Protein 7WIJ (pdb70)

Solvent-accessible surface area: 70948 Å² total; per-residue (Å²): 189,23,26,68,81,13,0,11,12,0,7,135,18,34,62,83,84,133,102,187,41,15,53,77,22,19,2,65,4,4,37,56,36,46,135,32,84,87,139,11,11,45,4,0,45,31,0,6,102,24,0,63,9,8,54,102,46,72,55,3,82,81,0,12,15,84,60,20,11,35,12,0,7,10,8,0,31,9,43,0,10,27,74,5,45,84,18,101,18,131,130,6,36,113,10,8,2,41,6,1,53,74,23,8,18,0,45,0,15,28,46,15,17,25,36,6,29,73,44,6,45,70,127,72,7,30,38,4,7,33,28,65,26,4,0,6,6,37,0,0,11,95,1,0,80,31,42,100,113,24,63,32,21,12,38,42,10,3,56,7,53,53,0,51,60,13,19,51,103,26,96,115,60,47,77,6,54,18,19,3,0,2,4,33,0,11,109,117,29,197,63,97,26,26,2,38,10,10,20,10,34,28,31,92,83,62,24,25,71,111,83,11,62,138,42,9,53,74,6,1,108,123,22,34,0,36,112,49,0,106,130,32,0,68,93,14,15,77,5,4,57,149,58,6,56,52,12,30,141,73,80,71,53,76,6,188,48,14,77,121,10,12,55,78,30,127,82,189,23,27,69,82,12,0,11,12,0,8,138,20,35,62,81,83,131,102,182,41,14,53,72,22,17,2,66,4,4,40,57,34,45,135,29,83,87,140,11,10,46,5,0,48,31,0,6,103,24,0,64,9,8,49,100,48,74,58,4,84,82,0,12,15,82,60,20,13,36,14,0,6,9,8,0,32,8,42,0,10,28,75,4,45,83,17,105,18,133,128,6,32,113,11,9,2,42,6,1,51,72,22,10,15,0,47,0,19,28,48,16,16,28,38,8,31,78,43,5,41,72,130,83,7,32,38,5,6,30,26,67,24,4,0,6,6,36,0,0,10,97,1,0,83,30,44,102,111,22,62,32,18,13,36,43,10,2,56,8,52,54,0,51,62,15,19,52,112,23,95,115,60,45,76,7,52,18,17,4,0,3,5,34,0,10,110,116,28,195,57,97,28,28,1,40,10,8,20,10,35,31,32,92,83,62,25,24,72,105,83,11,64,133,28,10,54,75,2,2,122,122,22,35,0,38,113,48,0,107,126,34,0,69,94,13,17,74,5,3,59,148,58,4,56,51,12,29,144,72,80,72,53,76,6,185,46,14,75,120,10,12,57,78,27,121,83,189,24,25,69,84,12,0,12,13,0,7,135,20,38,66,84,83,134,102,179,41,14,52,74,23,18,2,66,3,4,37,57,34,45,135,33,82,86,138,12,10,45,5,0,51,32,0,7,100,23,1,63,10,8,61,102,48,74,57,4,82,80,0,12,15,84,61,20,11,35,11,0,6,10,10,0,30,8,44,0,10,25,73,5,44,82,18,101,18,132,129,6,33,110,11,9,1,40,3,1,51,74,20,10,15,0,55,0,19,28,45,14,18,27,37,6,31,74,56,8,54,75,130,81,8,32,39,4,6,33,32,70,24,3,0,6,7,33,0,1,10,96,1,0,79,31,41,101,114,23,64,31,19,12,37,48,9,2,57,7,52,52,0,49,62,15,21,50,107,24,93,117,67,45,78,7,54,18,18,3,0,3,11,31,0,15,142,98,29,194,58,100,27,27,1,40,10,9,19,10,35,28,31,91,84,62,24,24,71,107,82,11,65,132,41,10,51,78,6,0,106,123,23,34,0,32,111,48,0,108,130,32,0,67,92,14,15,77,6,3,60,148,57,6,55,51,12,30,144,72,78,71,54,75,6,187,47,13,74,118,11,11,56,79,25,123,86,189,22,26,69,85,12,0,12,12,0,8,139,19,34,62,80,86,133,100,184,40,14,52,75,22,17,2,66,4,4,36,56,35,46,137,30,83,87,138,12,11,45,5,0,46,31,0,5,100,23,1,66,9,7,49,101,47,74,57,4,83,80,0,14,16,82,61,20,12,36,14,0,7,9,8,1,31,9,43,0,9,28,74,4,45,82,18,103,16,131,130,6,33,110,10,9,2,42,6,2,52,72,22,10,15,0,47,0,16,28,48,16,12,28,37,8,31,78,45,6,46,69,128,66,7,30,40,4,6,30,28,66,25,4,0,6,7,35,0,0,10,96,1,0,82,29,44,101,112,22,63,32,21,14,36,42,10,1,57,7,52,52,0,51,62,19,18,46,109,23,90,120,61,45,76,8,52,16,17,4,0,4,4,34,0,10,109,117,28,196,56,100,28,28,1,38,10,8,20,12,34,29,32,93,82,63,26,24,72,104,82,11,66,133,27,10,53,73,2,2,122,122,22,35,0,35,126,43,0,112,128,30,0,67,93,14,17,76,6,3,59,149,55,4,55,51,12,29,143,72,78,71,52,74,6,186,46,13,72,119,10,11,55,78,28,122,79,189,24,24,70,85,12,0,12,13,0,6,136,20,39,66,84,82,132,100,178,41,15,53,77,22,17,2,66,3,4,36,57,33,45,135,33,84,88,137,11,10,46,4,0,48,31,0,6,100,24,1,62,10,8,63,104,48,73,56,4,83,79,0,14,15,84,62,20,12,35,12,0,6,10,10,1,30,8,44,0,10,25,75,4,46,83,18,102,18,132,127,6,33,107,11,9,0,39,3,1,51,74,21,10,16,0,57,0,18,27,43,16,14,26,36,6,29,78,57,7,53,74,129,82,8,32,38,4,6,34,32,70,25,4,0,8,7,34,0,0,11,96,1,0,80,30,42,101,113,23,62,32,19,12,38,49,10,2,57,6,51,52,0,49,59,16,23,51,110,24,94,116,67,45,79,8,53,18,19,4,0,3,10,29,0,15,140,100,28,195,63,98,27,26,2,40,9,8,20,11,35,28,33,92,83,64,26,25,74,106,82,10,66,130,39,10,49,78,6,0,105,124,22,35,0,33,112,47,0,107,129,32,0,64,96,14,14,77,6,3,62,148,57,6,54,52,13,30,144,72,78,72,54,76,6,186,46,14,75,120,11,12,55,77,26,124,87,189,24,26,69,83,12,0,12,13,1,6,138,19,38,61,84,82,134,100,187,42,14,53,75,23,18,2,66,3,3,38,56,34,47,135,31,83,85,140,11,11,45,4,0,43,32,0,6,100,24,0,63,10,8,50,101,46,73,55,3,83,82,0,12,15,84,61,21,12,35,12,0,7,10,9,1,30,9,45,0,10,26,75,4,44,83,18,103,16,133,128,6,34,113,11,9,2,42,6,1,52,71,22,7,15,0,43,0,16,29,48,14,14,25,36,6,30,73,44,6,47,69,127,66,8,29,36,3,6,32,27,68,26,4,0,6,6,38,0,0,11,95,1,0,81,30,43,101,114,22,65,32,20,11,38,41,10,3,57,8,51,54,0,51,60,13,19,50,104,26,95,116,59,46,76,6,54,17,18,3,0,2,5,34,0,12,107,118,30,195,63,98,27,26,1,37,9,9,18,12,33,27,32,93,84,62,26,24,71,111,84,11,64,138,42,10,51,76,5,1,107,123,23,34,0,34,114,47,0,106,130,32,0,68,93,14,14,77,6,4,58,148,57,5,56,52,12,32,142,72,80,71,51,76,6,190,48,14,75,122,10,12,55,79,30,124,82

Structure (mmCIF, N/CA/C/O backbone):
data_7WIJ
#
_entry.id   7WIJ
#
_cell.length_a   1.00
_cell.length_b   1.00
_cell.length_c   1.00
_cell.angle_alpha   90.00
_cell.angle_beta   90.00
_cell.angle_gamma   90.00
#
_symmetry.space_group_name_H-M   'P 1'
#
loop_
_atom_site.group_PDB
_atom_site.id
_atom_site.type_symbol
_atom_site.label_atom_id
_atom_site.label_alt_id
_atom_site.label_comp_id
_atom_site.label_asym_id
_atom_site.label_entity_id
_atom_site.label_seq_id
_atom_site.pdbx_PDB_ins_code
_atom_site.Cartn_x
_atom_site.Cartn_y
_atom_site.Cartn_z
_atom_site.occupancy
_atom_site.B_iso_or_equiv
_atom_site.auth_seq_id
_atom_site.auth_comp_id
_atom_site.auth_asym_id
_atom_site.auth_atom_id
_atom_site.pdbx_PDB_model_num
ATOM 1 N N . VAL A 1 418 ? 181.26600 217.38500 178.89500 1.000 24.56507 397 VAL A N 1
ATOM 2 C CA . VAL A 1 418 ? 180.05800 217.40600 178.08000 1.000 24.56507 397 VAL A CA 1
ATOM 3 C C . VAL A 1 418 ? 179.90100 216.08400 177.33900 1.000 24.56507 397 VAL A C 1
ATOM 4 O O . VAL A 1 418 ? 180.78500 215.67400 176.58800 1.000 24.56507 397 VAL A O 1
ATOM 8 N N . LEU A 1 419 ? 178.76800 215.42200 177.55400 1.000 19.19647 398 LEU A N 1
ATOM 9 C CA . LEU A 1 419 ? 178.46500 214.14300 176.92900 1.000 19.19647 398 LEU A CA 1
ATOM 10 C C . LEU A 1 419 ? 177.33800 214.33100 175.92300 1.000 19.19647 398 LEU A C 1
ATOM 11 O O . LEU A 1 419 ? 176.29700 214.90900 176.25200 1.000 19.19647 398 LEU A O 1
ATOM 16 N N . GLY A 1 420 ? 177.54800 213.84400 174.69900 1.000 19.70150 399 GLY A N 1
ATOM 17 C CA . GLY A 1 420 ? 176.59500 214.01500 173.62700 1.000 19.70150 399 GLY A CA 1
ATOM 18 C C . GLY A 1 420 ? 175.80000 212.75100 173.33000 1.000 19.70150 399 GLY A C 1
ATOM 19 O O . GLY A 1 420 ? 176.00600 211.68700 173.90800 1.000 19.70150 399 GLY A O 1
ATOM 20 N N . ASP A 1 421 ? 174.86300 212.89600 172.39900 1.000 22.91915 400 ASP A N 1
ATOM 21 C CA . ASP A 1 421 ? 173.97800 211.80100 172.00100 1.000 22.91915 400 ASP A CA 1
ATOM 22 C C . ASP A 1 421 ? 174.50600 211.09700 170.75100 1.000 22.91915 400 ASP A C 1
ATOM 23 O O . ASP A 1 421 ? 173.83200 211.00000 169.72700 1.000 22.91915 400 ASP A O 1
ATOM 28 N N . GLU A 1 422 ? 175.73400 210.58700 170.84500 1.000 21.61066 401 GLU A N 1
ATOM 29 C CA . GLU A 1 422 ? 176.30500 209.81500 169.74900 1.000 21.61066 401 GLU A CA 1
ATOM 30 C C . GLU A 1 422 ? 176.25300 208.31200 169.98200 1.000 21.61066 401 GLU A C 1
ATOM 31 O O . GLU A 1 422 ? 176.29900 207.55100 169.01000 1.000 21.61066 401 GLU A O 1
ATOM 37 N N . ILE A 1 423 ? 176.15400 207.87100 171.23200 1.000 16.56250 402 ILE A N 1
ATOM 38 C CA . ILE A 1 423 ? 176.03900 206.44700 171.52900 1.000 16.56250 402 ILE A CA 1
ATOM 39 C C . ILE A 1 423 ? 174.58200 206.00600 171.56700 1.000 16.56250 402 ILE A C 1
ATOM 40 O O . ILE A 1 423 ? 174.23800 204.93600 171.06100 1.000 16.56250 402 ILE A O 1
ATOM 45 N N . VAL A 1 424 ? 173.71300 206.82300 172.16600 1.000 17.56830 403 VAL A N 1
ATOM 46 C CA . VAL A 1 424 ? 172.30900 206.45600 172.30500 1.000 17.56830 403 VAL A CA 1
ATOM 47 C C . VAL A 1 424 ? 171.59500 206.49200 170.95900 1.000 17.56830 403 VAL A C 1
ATOM 48 O O . VAL A 1 424 ? 170.64200 205.73700 170.73500 1.000 17.56830 403 VAL A O 1
ATOM 52 N N . SER A 1 425 ? 172.03700 207.34900 170.04300 1.000 20.55228 404 SER A N 1
ATOM 53 C CA . SER A 1 425 ? 171.37400 207.52400 168.75800 1.000 20.55228 404 SER A CA 1
ATOM 54 C C . SER A 1 425 ? 171.94500 206.64200 167.65500 1.000 20.55228 404 SER A C 1
ATOM 55 O O . SER A 1 425 ? 171.45300 206.70200 166.52400 1.000 20.55228 404 SER A O 1
ATOM 58 N N . ALA A 1 426 ? 172.96800 205.83900 167.94300 1.000 20.59571 405 ALA A N 1
ATOM 59 C CA . ALA A 1 426 ? 173.56000 205.00200 166.90100 1.000 20.59571 405 ALA A CA 1
ATOM 60 C C . ALA A 1 426 ? 172.59900 203.94700 166.36300 1.000 20.59571 405 ALA A C 1
ATOM 61 O O . ALA A 1 426 ? 172.46400 203.84700 165.13100 1.000 20.59571 405 ALA A O 1
ATOM 63 N N . PRO A 1 427 ? 171.92100 203.13300 167.18500 1.000 20.66915 406 PRO A N 1
ATOM 64 C CA . PRO A 1 427 ? 170.93900 202.19800 166.60900 1.000 20.66915 406 PRO A CA 1
ATOM 65 C C . PRO A 1 427 ? 169.80400 202.89600 165.88300 1.000 20.66915 406 PRO A C 1
ATOM 66 O O . PRO A 1 427 ? 169.30700 202.37900 164.87200 1.000 20.66915 406 PRO A O 1
ATOM 70 N N . ILE A 1 428 ? 169.37900 204.06100 166.37600 1.000 22.72454 407 ILE A N 1
ATOM 71 C CA . ILE A 1 428 ? 168.32900 204.82000 165.70800 1.000 22.72454 407 ILE A CA 1
ATOM 72 C C . ILE A 1 428 ? 168.78900 205.26200 164.32600 1.000 22.72454 407 ILE A C 1
ATOM 73 O O . ILE A 1 428 ? 168.06700 205.10100 163.33700 1.000 22.72454 407 ILE A O 1
ATOM 78 N N . LYS A 1 429 ? 169.99900 205.81100 164.23100 1.000 25.47251 408 LYS A N 1
ATOM 79 C CA . LYS A 1 429 ? 170.54400 206.20100 162.93700 1.000 25.47251 408 LYS A CA 1
ATOM 80 C C . LYS A 1 429 ? 170.90600 205.00800 162.06700 1.000 25.47251 408 LYS A C 1
ATOM 81 O O . LYS A 1 429 ? 171.14000 205.19100 160.86800 1.000 25.47251 408 LYS A O 1
ATOM 87 N N . TYR A 1 430 ? 170.96400 203.80300 162.63200 1.000 27.85224 409 TYR A N 1
ATOM 88 C CA . TYR A 1 430 ? 171.24100 202.61100 161.84200 1.000 27.85224 409 TYR A CA 1
ATOM 89 C C . TYR A 1 430 ? 169.97700 202.03200 161.21700 1.000 27.85224 409 TYR A C 1
ATOM 90 O O . TYR A 1 430 ? 169.96400 201.71600 160.02400 1.000 27.85224 409 TYR A O 1
ATOM 99 N N . LEU A 1 431 ? 168.90700 201.88500 162.00100 1.000 30.68315 410 LEU A N 1
ATOM 100 C CA . LEU A 1 431 ? 167.67700 201.31500 161.46300 1.000 30.68315 410 LEU A CA 1
ATOM 101 C C . LEU A 1 431 ? 166.82100 202.32200 160.70600 1.000 30.68315 410 LEU A C 1
ATOM 102 O O . LEU A 1 431 ? 165.86000 201.91500 160.04600 1.000 30.68315 410 LEU A O 1
ATOM 107 N N . GLU A 1 432 ? 167.13300 203.61200 160.78100 1.000 36.25248 411 GLU A N 1
ATOM 108 C CA . GLU A 1 432 ? 166.41700 204.61600 160.00800 1.000 36.25248 411 GLU A CA 1
ATOM 109 C C . GLU A 1 432 ? 167.05800 204.88000 158.65400 1.000 36.25248 411 GLU A C 1
ATOM 110 O O . GLU A 1 432 ? 166.58600 205.75500 157.92000 1.000 36.25248 411 GLU A O 1
ATOM 116 N N . SER A 1 433 ? 168.11900 204.15100 158.30800 1.000 38.99406 412 SER A N 1
ATOM 117 C CA . SER A 1 433 ? 168.76500 204.27800 157.01100 1.000 38.99406 412 SER A CA 1
ATOM 118 C C . SER A 1 433 ? 168.52300 203.08400 156.10000 1.000 38.99406 412 SER A C 1
ATOM 119 O O . SER A 1 433 ? 168.78800 203.18400 154.89700 1.000 38.99406 412 SER A O 1
ATOM 122 N N . LEU A 1 434 ? 168.03800 201.96700 156.63200 1.000 43.29469 413 LEU A N 1
ATOM 123 C CA . LEU A 1 434 ? 167.74500 200.81500 155.79500 1.000 43.29469 413 LEU A CA 1
ATOM 124 C C . LEU A 1 434 ? 166.52600 201.10100 154.91900 1.000 43.29469 413 LEU A C 1
ATOM 125 O O . LEU A 1 434 ? 165.53300 201.65900 155.39700 1.000 43.29469 413 LEU A O 1
ATOM 130 N N . PRO A 1 435 ? 166.57100 200.73800 153.63800 1.000 53.78149 414 PRO A N 1
ATOM 131 C CA . PRO A 1 435 ? 165.44600 201.03900 152.74700 1.000 53.78149 414 PRO A CA 1
ATOM 132 C C . PRO A 1 435 ? 164.19800 200.25200 153.11500 1.000 53.78149 414 PRO A C 1
ATOM 133 O O . PRO A 1 435 ? 164.26400 199.12700 153.61600 1.000 53.78149 414 PRO A O 1
ATOM 137 N N . SER A 1 436 ? 163.04400 200.86500 152.85500 1.000 62.22566 415 SER A N 1
ATOM 138 C CA . SER A 1 436 ? 161.76000 200.23500 153.11900 1.000 62.22566 415 SER A CA 1
ATOM 139 C C . SER A 1 436 ? 160.72600 200.78800 152.14900 1.000 62.22566 415 SER A C 1
ATOM 140 O O . SER A 1 436 ? 160.89500 201.87000 151.58000 1.000 62.22566 415 SER A O 1
ATOM 143 N N . LYS A 1 437 ? 159.64700 200.02800 151.96800 1.000 61.65243 416 LYS A N 1
ATOM 144 C CA . LYS A 1 437 ? 158.54900 200.44300 151.10100 1.000 61.65243 416 LYS A CA 1
ATOM 145 C C . LYS A 1 437 ? 157.65700 201.40600 151.87400 1.000 61.65243 416 LYS A C 1
ATOM 146 O O . LYS A 1 437 ? 156.99600 201.01200 152.84000 1.000 61.65243 416 LYS A O 1
ATOM 152 N N . GLY A 1 438 ? 157.63300 202.66600 151.45000 1.000 53.34049 417 GLY A N 1
ATOM 153 C CA . GLY A 1 438 ? 156.91300 203.69200 152.17700 1.000 53.34049 417 GLY A CA 1
ATOM 154 C C . GLY A 1 438 ? 155.41200 203.65700 151.98600 1.000 53.34049 417 GLY A C 1
ATOM 155 O O . GLY A 1 438 ? 154.82800 204.60600 151.45500 1.000 53.34049 417 GLY A O 1
ATOM 156 N N . PHE A 1 439 ? 154.77300 202.56500 152.41200 1.000 51.14536 418 PHE A N 1
ATOM 157 C CA . PHE A 1 439 ? 153.31900 202.48100 152.32900 1.000 51.14536 418 PHE A CA 1
ATOM 158 C C . PHE A 1 439 ? 152.65700 203.51400 153.23500 1.000 51.14536 418 PHE A C 1
ATOM 159 O O . PHE A 1 439 ? 151.71200 204.19900 152.82600 1.000 51.14536 418 PHE A O 1
ATOM 167 N N . ARG A 1 440 ? 153.14200 203.63900 154.47300 1.000 46.27903 419 ARG A N 1
ATOM 168 C CA . ARG A 1 440 ? 152.63100 204.67300 155.36700 1.000 46.27903 419 ARG A CA 1
ATOM 169 C C . ARG A 1 440 ? 152.97500 206.06400 154.84900 1.000 46.27903 419 ARG A C 1
ATOM 170 O O . ARG A 1 440 ? 152.16100 206.99100 154.94500 1.000 46.27903 419 ARG A O 1
ATOM 178 N N . GLU A 1 441 ? 154.17900 206.22500 154.29400 1.000 50.37445 420 GLU A N 1
ATOM 179 C CA . GLU A 1 441 ? 154.54000 207.48500 153.65400 1.000 50.37445 420 GLU A CA 1
ATOM 180 C C . GLU A 1 441 ? 153.61800 207.78200 152.47800 1.000 50.37445 420 GLU A C 1
ATOM 181 O O . GLU A 1 441 ? 153.20700 208.93000 152.27500 1.000 50.37445 420 GLU A O 1
ATOM 187 N N . ALA A 1 442 ? 153.28500 206.75500 151.69100 1.000 50.02911 421 ALA A N 1
ATOM 188 C CA . ALA A 1 442 ? 152.36000 206.94200 150.57800 1.000 50.02911 421 ALA A CA 1
ATOM 189 C C . ALA A 1 442 ? 150.98100 207.36000 151.06800 1.000 50.02911 421 ALA A C 1
ATOM 190 O O . ALA A 1 442 ? 150.33800 208.22500 150.46700 1.000 50.02911 421 ALA A O 1
ATOM 192 N N . ILE A 1 443 ? 150.50700 206.75600 152.16000 1.000 47.74485 422 ILE A N 1
ATOM 193 C CA . ILE A 1 443 ? 149.20300 207.12700 152.70500 1.000 47.74485 422 ILE A CA 1
ATOM 194 C C . ILE A 1 443 ? 149.22000 208.57000 153.19500 1.000 47.74485 422 ILE A C 1
ATOM 195 O O . ILE A 1 443 ? 148.26000 209.32500 152.98600 1.000 47.74485 422 ILE A O 1
ATOM 200 N N . ILE A 1 444 ? 150.31000 208.97900 153.85100 1.000 48.31333 423 ILE A N 1
ATOM 201 C CA . ILE A 1 444 ? 150.43000 210.36400 154.30400 1.000 48.31333 423 ILE A CA 1
ATOM 202 C C . ILE A 1 444 ? 150.40500 211.31500 153.11300 1.000 48.31333 423 ILE A C 1
ATOM 203 O O . ILE A 1 444 ? 149.69800 212.33000 153.11900 1.000 48.31333 423 ILE A O 1
ATOM 208 N N . ASP A 1 445 ? 151.17300 210.99600 152.07000 1.000 55.48452 424 ASP A N 1
ATOM 209 C CA . ASP A 1 445 ? 151.23500 211.85500 150.89400 1.000 55.48452 424 ASP A CA 1
ATOM 210 C C . ASP A 1 445 ? 149.95000 211.82000 150.07900 1.000 55.48452 424 ASP A C 1
ATOM 211 O O . ASP A 1 445 ? 149.73400 212.70800 149.24900 1.000 55.48452 424 ASP A O 1
ATOM 216 N N . GLY A 1 446 ? 149.10700 210.81100 150.28000 1.000 56.89922 425 GLY A N 1
ATOM 217 C CA . GLY A 1 446 ? 147.87400 210.71200 149.53000 1.000 56.89922 425 GLY A CA 1
ATOM 218 C C . GLY A 1 446 ? 146.64800 211.23100 150.24700 1.000 56.89922 425 GLY A C 1
ATOM 219 O O . GLY A 1 446 ? 145.62800 211.50600 149.60900 1.000 56.89922 425 GLY A O 1
ATOM 220 N N . MET A 1 447 ? 146.72300 211.37200 151.56900 1.000 57.35308 426 MET A N 1
ATOM 221 C CA . MET A 1 447 ? 145.58700 211.89100 152.31700 1.000 57.35308 426 MET A CA 1
ATOM 222 C C . MET A 1 447 ? 145.60700 213.40600 152.47000 1.000 57.35308 426 MET A C 1
ATOM 223 O O . MET A 1 447 ? 144.53500 214.01500 152.55700 1.000 57.35308 426 MET A O 1
ATOM 228 N N . ASN A 1 448 ? 146.78500 214.03300 152.48100 1.000 60.41908 427 ASN A N 1
ATOM 229 C CA . ASN A 1 448 ? 146.82900 215.49000 152.52500 1.000 60.41908 427 ASN A CA 1
ATOM 230 C C . ASN A 1 448 ? 146.32600 216.12600 151.23700 1.000 60.41908 427 ASN A C 1
ATOM 231 O O . ASN A 1 448 ? 146.09200 217.33800 151.21400 1.000 60.41908 427 ASN A O 1
ATOM 236 N N . GLY A 1 449 ? 146.17400 215.34700 150.16400 1.000 65.92322 428 GLY A N 1
ATOM 237 C CA . GLY A 1 449 ? 145.50400 215.86100 148.98300 1.000 65.92322 428 GLY A CA 1
ATOM 238 C C . GLY A 1 449 ? 144.03400 216.13900 149.23000 1.000 65.92322 428 GLY A C 1
ATOM 239 O O . GLY A 1 449 ? 143.48800 217.13000 148.73800 1.000 65.92322 428 GLY A O 1
ATOM 240 N N . TRP A 1 450 ? 143.37200 215.26600 149.99300 1.000 67.84330 429 TRP A N 1
ATOM 241 C CA . TRP A 1 450 ? 141.96100 215.46700 150.30400 1.000 67.84330 429 TRP A CA 1
ATOM 242 C C . TRP A 1 450 ? 141.76000 216.69400 151.18600 1.000 67.84330 429 TRP A C 1
ATOM 243 O O . TRP A 1 450 ? 140.93000 217.55900 150.88400 1.000 67.84330 429 TRP A O 1
ATOM 254 N N . LEU A 1 451 ? 142.51200 216.78700 152.28000 1.000 62.39649 430 LEU A N 1
ATOM 255 C CA . LEU A 1 451 ? 142.48200 217.94700 153.16300 1.000 62.39649 430 LEU A CA 1
ATOM 256 C C . LEU A 1 451 ? 143.87500 218.56000 153.19600 1.000 62.39649 430 LEU A C 1
ATOM 257 O O . LEU A 1 451 ? 144.84800 217.88800 153.55300 1.000 62.39649 430 LEU A O 1
ATOM 262 N N . ASN A 1 452 ? 143.96900 219.83100 152.81600 1.000 64.77322 431 ASN A N 1
ATOM 263 C CA . ASN A 1 452 ? 145.26100 220.47000 152.61900 1.000 64.77322 431 ASN A CA 1
ATOM 264 C C . ASN A 1 452 ? 145.89600 220.84200 153.95200 1.000 64.77322 431 ASN A C 1
ATOM 265 O O . ASN A 1 452 ? 145.22500 221.33100 154.86500 1.000 64.77322 431 ASN A O 1
ATOM 270 N N . LEU A 1 453 ? 147.19900 220.60500 154.05500 1.000 58.44804 432 LEU A N 1
ATOM 271 C CA . LEU A 1 453 ? 147.97700 220.91300 155.24300 1.000 58.44804 432 LEU A CA 1
ATOM 272 C C . LEU A 1 453 ? 149.30700 221.51800 154.82300 1.000 58.44804 432 LEU A C 1
ATOM 273 O O . LEU A 1 453 ? 149.80200 221.23200 153.72600 1.000 58.44804 432 LEU A O 1
ATOM 278 N N . PRO A 1 454 ? 149.90400 222.35700 155.66800 1.000 55.28483 433 PRO A N 1
ATOM 279 C CA . PRO A 1 454 ? 151.23600 222.88500 155.36100 1.000 55.28483 433 PRO A CA 1
ATOM 280 C C . PRO A 1 454 ? 152.28000 221.77700 155.34500 1.000 55.28483 433 PRO A C 1
ATOM 281 O O . PRO A 1 454 ? 152.11500 220.71900 155.95500 1.000 55.28483 433 PRO A O 1
ATOM 285 N N . ALA A 1 455 ? 153.37000 222.03600 154.61900 1.000 53.44085 434 ALA A N 1
ATOM 286 C CA . ALA A 1 455 ? 154.42400 221.03600 154.48100 1.000 53.44085 434 ALA A CA 1
ATOM 287 C C . ALA A 1 455 ? 155.09000 220.72300 155.81400 1.000 53.44085 434 ALA A C 1
ATOM 288 O O . ALA A 1 455 ? 155.51700 219.58400 156.04100 1.000 53.44085 434 ALA A O 1
ATOM 290 N N . ARG A 1 456 ? 155.19700 221.71400 156.70300 1.000 52.02554 435 ARG A N 1
ATOM 291 C CA . ARG A 1 456 ? 155.82800 221.47800 157.99900 1.000 52.02554 435 ARG A CA 1
ATOM 292 C C . ARG A 1 456 ? 155.03200 220.47900 158.83200 1.000 52.02554 435 ARG A C 1
ATOM 293 O O . ARG A 1 456 ? 155.61100 219.59200 159.47200 1.000 52.02554 435 ARG A O 1
ATOM 301 N N . SER A 1 457 ? 153.70200 220.60000 158.83100 1.000 48.04426 436 SER A N 1
ATOM 302 C CA . SER A 1 457 ? 152.87200 219.65800 159.57500 1.000 48.04426 436 SER A CA 1
ATOM 303 C C . SER A 1 457 ? 153.00400 218.24800 159.01400 1.000 48.04426 436 SER A C 1
ATOM 304 O O . SER A 1 457 ? 153.07800 217.27300 159.77200 1.000 48.04426 436 SER A O 1
ATOM 307 N N . VAL A 1 458 ? 153.03700 218.12200 157.68600 1.000 45.35378 437 VAL A N 1
ATOM 308 C CA . VAL A 1 458 ? 153.18100 216.81000 157.06500 1.000 45.35378 437 VAL A CA 1
ATOM 309 C C . VAL A 1 458 ? 154.52900 216.19800 157.42300 1.000 45.35378 437 VAL A C 1
ATOM 310 O O . VAL A 1 458 ? 154.62400 215.00100 157.72300 1.000 45.35378 437 VAL A O 1
ATOM 314 N N . SER A 1 459 ? 155.59200 217.00700 157.40200 1.000 43.43050 438 SER A N 1
ATOM 315 C CA . SER A 1 459 ? 156.91000 216.50300 157.77800 1.000 43.43050 438 SER A CA 1
ATOM 316 C C . SER A 1 459 ? 156.93900 216.06200 159.23700 1.000 43.43050 438 SER A C 1
ATOM 317 O O . SER A 1 459 ? 157.52700 215.02400 159.56800 1.000 43.43050 438 SER A O 1
ATOM 320 N N . ILE A 1 460 ? 156.30900 216.83700 160.12300 1.000 39.50011 439 ILE A N 1
ATOM 321 C CA . ILE A 1 460 ? 156.26700 216.47200 161.53700 1.000 39.50011 439 ILE A CA 1
ATOM 322 C C . ILE A 1 460 ? 155.52600 215.15400 161.72800 1.000 39.50011 439 ILE A C 1
ATOM 323 O O . ILE A 1 460 ? 155.96800 214.27800 162.48300 1.000 39.50011 439 ILE A O 1
ATOM 328 N N . ILE A 1 461 ? 154.38700 214.99400 161.05000 1.000 36.40459 440 ILE A N 1
ATOM 329 C CA . ILE A 1 461 ? 153.61000 213.76300 161.17600 1.000 36.40459 440 ILE A CA 1
ATOM 330 C C . ILE A 1 461 ? 154.40000 212.57600 160.63900 1.000 36.40459 440 ILE A C 1
ATOM 331 O O . ILE A 1 461 ? 154.39200 211.48700 161.23000 1.000 36.40459 440 ILE A O 1
ATOM 336 N N . LYS A 1 462 ? 155.09500 212.76400 159.51400 1.000 38.66727 441 LYS A N 1
ATOM 337 C CA . LYS A 1 462 ? 155.92600 211.69500 158.97000 1.000 38.66727 441 LYS A CA 1
ATOM 338 C C . LYS A 1 462 ? 157.02200 211.29700 159.94900 1.000 38.66727 441 LYS A C 1
ATOM 339 O O . LYS A 1 462 ? 157.28200 210.10500 160.15000 1.000 38.66727 441 LYS A O 1
ATOM 345 N N . ASP A 1 463 ? 157.67400 212.28400 160.57000 1.000 36.11352 442 ASP A N 1
ATOM 346 C CA . ASP A 1 463 ? 158.72500 211.98300 161.53700 1.000 36.11352 442 ASP A CA 1
ATOM 347 C C . ASP A 1 463 ? 158.17200 211.23200 162.74200 1.000 36.11352 442 ASP A C 1
ATOM 348 O O . ASP A 1 463 ? 158.79000 210.27400 163.22200 1.000 36.11352 442 ASP A O 1
ATOM 353 N N . VAL A 1 464 ? 157.00900 211.65400 163.24500 1.000 28.88629 443 VAL A N 1
ATOM 354 C CA . VAL A 1 464 ? 156.41000 210.98800 164.40000 1.000 28.88629 443 VAL A CA 1
ATOM 355 C C . VAL A 1 464 ? 156.06900 209.54100 164.06200 1.000 28.88629 443 VAL A C 1
ATOM 356 O O . VAL A 1 464 ? 156.35100 208.61800 164.83900 1.000 28.88629 443 VAL A O 1
ATOM 360 N N . VAL A 1 465 ? 155.46400 209.32000 162.89300 1.000 28.85426 444 VAL A N 1
ATOM 361 C CA . VAL A 1 465 ? 155.08900 207.96600 162.49300 1.000 28.85426 444 VAL A CA 1
ATOM 362 C C . VAL A 1 465 ? 156.32800 207.09800 162.31600 1.000 28.85426 444 VAL A C 1
ATOM 363 O O . VAL A 1 465 ? 156.35200 205.93100 162.73100 1.000 28.85426 444 VAL A O 1
ATOM 367 N N . LYS A 1 466 ? 157.37800 207.65100 161.70300 1.000 29.79345 445 LYS A N 1
ATOM 368 C CA . LYS A 1 466 ? 158.61100 206.89400 161.51900 1.000 29.79345 445 LYS A CA 1
ATOM 369 C C . LYS A 1 466 ? 159.23600 206.52300 162.85600 1.000 29.79345 445 LYS A C 1
ATOM 370 O O . LYS A 1 466 ? 159.70700 205.39500 163.03600 1.000 29.79345 445 LYS A O 1
ATOM 376 N N . HIS A 1 467 ? 159.25100 207.46000 163.80800 1.000 26.28990 446 HIS A N 1
ATOM 377 C CA . HIS A 1 467 ? 159.80400 207.16500 165.12500 1.000 26.28990 446 HIS A CA 1
ATOM 378 C C . HIS A 1 467 ? 159.00500 206.07600 165.83000 1.000 26.28990 446 HIS A C 1
ATOM 379 O O . HIS A 1 467 ? 159.58500 205.17000 166.44100 1.000 26.28990 446 HIS A O 1
ATOM 386 N N . ILE A 1 468 ? 157.67300 206.14400 165.75500 1.000 24.41526 447 ILE A N 1
ATOM 387 C CA . ILE A 1 468 ? 156.84400 205.13000 166.40600 1.000 24.41526 447 ILE A CA 1
ATOM 388 C C . ILE A 1 468 ? 157.09700 203.76000 165.78900 1.000 24.41526 447 ILE A C 1
ATOM 389 O O . ILE A 1 468 ? 157.25800 202.75700 166.49700 1.000 24.41526 447 ILE A O 1
ATOM 394 N N . HIS A 1 469 ? 157.14600 203.69600 164.45600 1.000 28.05350 448 HIS A N 1
ATOM 395 C CA . HIS A 1 469 ? 157.38000 202.41700 163.79400 1.000 28.05350 448 HIS A CA 1
ATOM 396 C C . HIS A 1 469 ? 158.75900 201.86300 164.13000 1.000 28.05350 448 HIS A C 1
ATOM 397 O O . HIS A 1 469 ? 158.90700 200.66300 164.39400 1.000 28.05350 448 HIS A O 1
ATOM 404 N N . THR A 1 470 ? 159.78300 202.72100 164.13200 1.000 26.69333 449 THR A N 1
ATOM 405 C CA . THR A 1 470 ? 161.12800 202.26400 164.46500 1.000 26.69333 449 THR A CA 1
ATOM 406 C C . THR A 1 470 ? 161.19200 201.74200 165.89300 1.000 26.69333 449 THR A C 1
ATOM 407 O O . THR A 1 470 ? 161.80100 200.69800 166.15100 1.000 26.69333 449 THR A O 1
ATOM 411 N N . ALA A 1 471 ? 160.56000 202.44800 166.83500 1.000 24.13555 450 ALA A N 1
ATOM 412 C CA . ALA A 1 471 ? 160.51400 201.96200 168.21000 1.000 24.13555 450 ALA A CA 1
ATOM 413 C C . ALA A 1 471 ? 159.79500 200.62300 168.29400 1.000 24.13555 450 ALA A C 1
ATOM 414 O O . ALA A 1 471 ? 160.15400 199.76700 169.11000 1.000 24.13555 450 ALA A O 1
ATOM 416 N N . SER A 1 472 ? 158.76900 200.42700 167.46200 1.000 27.50400 451 SER A N 1
ATOM 417 C CA . SER A 1 472 ? 158.10400 199.12900 167.41100 1.000 27.50400 451 SER A CA 1
ATOM 418 C C . SER A 1 472 ? 159.04700 198.04300 166.90300 1.000 27.50400 451 SER A C 1
ATOM 419 O O . SER A 1 472 ? 159.01600 196.90700 167.39000 1.000 27.50400 451 SER A O 1
ATOM 422 N N . LEU A 1 473 ? 159.88200 198.37000 165.91200 1.000 29.09226 452 LEU A N 1
ATOM 423 C CA . LEU A 1 473 ? 160.85300 197.40000 165.40700 1.000 29.09226 452 LEU A CA 1
ATOM 424 C C . LEU A 1 473 ? 161.86200 197.00800 166.48100 1.000 29.09226 452 LEU A C 1
ATOM 425 O O . LEU A 1 473 ? 162.09600 195.81800 166.72100 1.000 29.09226 452 LEU A O 1
ATOM 430 N N . LEU A 1 474 ? 162.47700 197.99300 167.13100 1.000 24.87332 453 LEU A N 1
ATOM 431 C CA . LEU A 1 474 ? 163.45900 197.72900 168.18000 1.000 24.87332 453 LEU A CA 1
ATOM 432 C C . LEU A 1 474 ? 162.83900 196.94100 169.32900 1.000 24.87332 453 LEU A C 1
ATOM 433 O O . LEU A 1 474 ? 162.97300 195.72100 169.40300 1.000 24.87332 453 LEU A O 1
ATOM 438 N N . PRO A 1 489 ? 171.66300 192.72100 159.12900 1.000 32.33331 468 PRO A N 1
ATOM 439 C CA . PRO A 1 489 ? 171.64600 192.17200 160.48900 1.000 32.33331 468 PRO A CA 1
ATOM 440 C C . PRO A 1 489 ? 170.79900 193.00400 161.44700 1.000 32.33331 468 PRO A C 1
ATOM 441 O O . PRO A 1 489 ? 170.59400 194.19500 161.21400 1.000 32.33331 468 PRO A O 1
ATOM 445 N N . SER A 1 490 ? 170.31100 192.37200 162.51100 1.000 29.42200 469 SER A N 1
ATOM 446 C CA . SER A 1 490 ? 169.47900 193.06500 163.48300 1.000 29.42200 469 SER A CA 1
ATOM 447 C C . SER A 1 490 ? 170.29800 194.08900 164.26100 1.000 29.42200 469 SER A C 1
ATOM 448 O O . SER A 1 490 ? 171.49000 193.90300 164.51600 1.000 29.42200 469 SER A O 1
ATOM 451 N N . ALA A 1 491 ? 169.63800 195.18700 164.63900 1.000 25.76738 470 ALA A N 1
ATOM 452 C CA . ALA A 1 491 ? 170.32600 196.25400 165.35900 1.000 25.76738 470 ALA A CA 1
ATOM 453 C C . ALA A 1 491 ? 170.79900 195.78800 166.73000 1.000 25.76738 470 ALA A C 1
ATOM 454 O O . ALA A 1 491 ? 171.86100 196.21000 167.19900 1.000 25.76738 470 ALA A O 1
ATOM 456 N N . HIS A 1 492 ? 170.02100 194.93100 167.39300 1.000 24.69558 471 HIS A N 1
ATOM 457 C CA . HIS A 1 492 ? 170.43600 194.42600 168.69600 1.000 24.69558 471 HIS A CA 1
ATOM 458 C C . HIS A 1 492 ? 171.58400 193.43400 168.58800 1.000 24.69558 471 HIS A C 1
ATOM 459 O O . HIS A 1 492 ? 172.25100 193.16500 169.59100 1.000 24.69558 471 HIS A O 1
ATOM 466 N N . ILE A 1 493 ? 171.82200 192.87400 167.40100 1.000 24.84368 472 ILE A N 1
ATOM 467 C CA . ILE A 1 493 ? 173.01000 192.05300 167.19600 1.000 24.84368 472 ILE A CA 1
ATOM 468 C C . ILE A 1 493 ? 174.26000 192.92400 167.17800 1.000 24.84368 472 ILE A C 1
ATOM 469 O O . ILE A 1 493 ? 175.27700 192.58900 167.79600 1.000 24.84368 472 ILE A O 1
ATOM 474 N N . ILE A 1 494 ? 174.20400 194.05400 166.47300 1.000 23.36714 473 ILE A N 1
ATOM 475 C CA . ILE A 1 494 ? 175.36500 194.92700 166.34100 1.000 23.36714 473 ILE A CA 1
ATOM 476 C C . ILE A 1 494 ? 175.61300 195.72100 167.61900 1.000 23.36714 473 ILE A C 1
ATOM 477 O O . ILE A 1 494 ? 176.76400 195.95000 168.00400 1.000 23.36714 473 ILE A O 1
ATOM 482 N N . PHE A 1 495 ? 174.55200 196.16600 168.29100 1.000 20.57733 474 PHE A N 1
ATOM 483 C CA . PHE A 1 495 ? 174.68100 197.10100 169.40100 1.000 20.57733 474 PHE A CA 1
ATOM 484 C C . PHE A 1 495 ? 174.35600 196.49700 170.75900 1.000 20.57733 474 PHE A C 1
ATOM 485 O O . PHE A 1 495 ? 174.49000 197.19000 171.77200 1.000 20.57733 474 PHE A O 1
ATOM 493 N N . GLY A 1 496 ? 173.94300 195.23600 170.81800 1.000 19.42683 475 GLY A N 1
ATOM 494 C CA . GLY A 1 496 ? 173.58600 194.62800 172.08300 1.000 19.42683 475 GLY A CA 1
ATOM 495 C C . GLY A 1 496 ? 172.13400 194.86600 172.45200 1.000 19.42683 475 GLY A C 1
ATOM 496 O O . GLY A 1 496 ? 171.35500 195.47600 171.71900 1.000 19.42683 475 GLY A O 1
ATOM 497 N N . VAL A 1 497 ? 171.77000 194.37200 173.63100 1.000 19.92332 476 VAL A N 1
ATOM 498 C CA . VAL A 1 497 ? 170.38200 194.42300 174.08300 1.000 19.92332 476 VAL A CA 1
ATOM 499 C C . VAL A 1 497 ? 170.10000 195.68500 174.88700 1.000 19.92332 476 VAL A C 1
ATOM 500 O O . VAL A 1 497 ? 169.12900 196.39700 174.61700 1.000 19.92332 476 VAL A O 1
ATOM 504 N N . SER A 1 498 ? 170.93700 195.98400 175.88400 1.000 17.97455 477 SER A N 1
ATOM 505 C CA . SER A 1 498 ? 170.68500 197.13500 176.74800 1.000 17.97455 477 SER A CA 1
ATOM 506 C C . SER A 1 498 ? 170.72600 198.44100 175.96400 1.000 17.97455 477 SER A C 1
ATOM 507 O O . SER A 1 498 ? 169.88600 199.32800 176.17100 1.000 17.97455 477 SER A O 1
ATOM 510 N N . GLN A 1 499 ? 171.69800 198.57800 175.06000 1.000 16.89850 478 GLN A N 1
ATOM 511 C CA . GLN A 1 499 ? 171.77300 199.77900 174.23700 1.000 16.89850 478 GLN A CA 1
ATOM 512 C C . GLN A 1 499 ? 170.53900 199.91700 173.35800 1.000 16.89850 478 GLN A C 1
ATOM 513 O O . GLN A 1 499 ? 170.05300 201.02900 173.12800 1.000 16.89850 478 GLN A O 1
ATOM 519 N N . THR A 1 500 ? 170.01500 198.79500 172.86100 1.000 18.03702 479 THR A N 1
ATOM 520 C CA . THR A 1 500 ? 168.80800 198.83700 172.04200 1.000 18.03702 479 THR A CA 1
ATOM 521 C C . THR A 1 500 ? 167.60400 199.32300 172.84300 1.000 18.03702 479 THR A C 1
ATOM 522 O O . THR A 1 500 ? 166.80400 200.12100 172.34500 1.000 18.03702 479 THR A O 1
ATOM 526 N N . VAL A 1 501 ? 167.46100 198.86300 174.08800 1.000 16.07357 480 VAL A N 1
ATOM 527 C CA . VAL A 1 501 ? 166.35800 199.32100 174.93000 1.000 16.07357 480 VAL A CA 1
ATOM 528 C C . VAL A 1 501 ? 166.49700 200.80800 175.24000 1.000 16.07357 480 VAL A C 1
ATOM 529 O O . VAL A 1 501 ? 165.51300 201.56500 175.20600 1.000 16.07357 480 VAL A O 1
ATOM 533 N N . ASN A 1 502 ? 167.71600 201.25000 175.55700 1.000 15.63837 481 ASN A N 1
ATOM 534 C CA . ASN A 1 502 ? 167.92800 202.66500 175.83800 1.000 15.63837 481 ASN A CA 1
ATOM 535 C C . ASN A 1 502 ? 167.61900 203.51600 174.61100 1.000 15.63837 481 ASN A C 1
ATOM 536 O O . ASN A 1 502 ? 167.02000 204.59300 174.72300 1.000 15.63837 481 ASN A O 1
ATOM 541 N N . SER A 1 503 ? 168.00400 203.04000 173.42500 1.000 17.85819 482 SER A N 1
ATOM 542 C CA . SER A 1 503 ? 167.68500 203.76000 172.19900 1.000 17.85819 482 SER A CA 1
ATOM 543 C C . SER A 1 503 ? 166.18900 203.74900 171.90900 1.000 17.85819 482 SER A C 1
ATOM 544 O O . SER A 1 503 ? 165.67100 204.70300 171.32600 1.000 17.85819 482 SER A O 1
ATOM 547 N N . THR A 1 504 ? 165.48100 202.68700 172.29900 1.000 17.82624 483 THR A N 1
ATOM 548 C CA . THR A 1 504 ? 164.02600 202.67900 172.16600 1.000 17.82624 483 THR A CA 1
ATOM 549 C C . THR A 1 504 ? 163.38900 203.76000 173.03300 1.000 17.82624 483 THR A C 1
ATOM 550 O O . THR A 1 504 ? 162.48400 204.48200 172.58700 1.000 17.82624 483 THR A O 1
ATOM 554 N N . SER A 1 505 ? 163.85000 203.88400 174.27900 1.000 15.97798 484 SER A N 1
ATOM 555 C CA . SER A 1 505 ? 163.35300 204.95400 175.14000 1.000 15.97798 484 SER A CA 1
ATOM 556 C C . SER A 1 505 ? 163.67900 206.32500 174.55500 1.000 15.97798 484 SER A C 1
ATOM 557 O O . SER A 1 505 ? 162.85100 207.24800 174.59600 1.000 15.97798 484 SER A O 1
ATOM 560 N N . TYR A 1 506 ? 164.88400 206.47400 174.00300 1.000 17.49404 485 TYR A N 1
ATOM 561 C CA . TYR A 1 506 ? 165.25100 207.72500 173.34800 1.000 17.49404 485 TYR A CA 1
ATOM 562 C C . TYR A 1 506 ? 164.34800 208.00900 172.15300 1.000 17.49404 485 TYR A C 1
ATOM 563 O O . TYR A 1 506 ? 164.01400 209.16500 171.88100 1.000 17.49404 485 TYR A O 1
ATOM 572 N N . LEU A 1 507 ? 163.95500 206.96500 171.42000 1.000 18.89052 486 LEU A N 1
ATOM 573 C CA . LEU A 1 507 ? 163.03600 207.13900 170.29900 1.000 18.89052 486 LEU A CA 1
ATOM 574 C C . LEU A 1 507 ? 161.67400 207.61900 170.77300 1.000 18.89052 486 LEU A C 1
ATOM 575 O O . LEU A 1 507 ? 161.05200 208.47500 170.13400 1.000 18.89052 486 LEU A O 1
ATOM 580 N N . TRP A 1 508 ? 161.18300 207.06200 171.88300 1.000 17.55262 487 TRP A N 1
ATOM 581 C CA . TRP A 1 508 ? 159.92600 207.55100 172.44800 1.000 17.55262 487 TRP A CA 1
ATOM 582 C C . TRP A 1 508 ? 160.02900 209.02900 172.80500 1.000 17.55262 487 TRP A C 1
ATOM 583 O O . TRP A 1 508 ? 159.12200 209.82000 172.50400 1.000 17.55262 487 TRP A O 1
ATOM 594 N N . THR A 1 509 ? 161.13600 209.41900 173.44500 1.000 18.54154 488 THR A N 1
ATOM 595 C CA . THR A 1 509 ? 161.32400 210.82300 173.80700 1.000 18.54154 488 THR A CA 1
ATOM 596 C C . THR A 1 509 ? 161.39000 211.71300 172.56900 1.000 18.54154 488 THR A C 1
ATOM 597 O O . THR A 1 509 ? 160.80500 212.80200 172.54700 1.000 18.54154 488 THR A O 1
ATOM 601 N N . LEU A 1 510 ? 162.09400 211.26500 171.52700 1.000 20.39588 489 LEU A N 1
ATOM 602 C CA . LEU A 1 510 ? 162.18100 212.04300 170.29500 1.000 20.39588 489 LEU A CA 1
ATOM 603 C C . LEU A 1 510 ? 160.81500 212.20200 169.64400 1.000 20.39588 489 LEU A C 1
ATOM 604 O O . LEU A 1 510 ? 160.47500 213.28400 169.15200 1.000 20.39588 489 LEU A O 1
ATOM 609 N N . ALA A 1 511 ? 160.02300 211.12800 169.62000 1.000 21.27062 490 ALA A N 1
ATOM 610 C CA . ALA A 1 511 ? 158.69600 211.19800 169.02000 1.000 21.27062 490 ALA A CA 1
ATOM 611 C C . ALA A 1 511 ? 157.80100 212.17100 169.77300 1.000 21.27062 490 ALA A C 1
ATOM 612 O O . ALA A 1 511 ? 157.09400 212.97700 169.15600 1.000 21.27062 490 ALA A O 1
ATOM 614 N N . ILE A 1 512 ? 157.82300 212.12500 171.10700 1.000 22.95272 491 ILE A N 1
ATOM 615 C CA . ILE A 1 512 ? 156.97600 213.04100 171.86800 1.000 22.95272 491 ILE A CA 1
ATOM 616 C C . ILE A 1 512 ? 157.46600 214.48100 171.71700 1.000 22.95272 491 ILE A C 1
ATOM 617 O O . ILE A 1 512 ? 156.66100 215.41900 171.64200 1.000 22.95272 491 ILE A O 1
ATOM 622 N N . ASP A 1 513 ? 158.78500 214.68300 171.63200 1.000 26.82477 492 ASP A N 1
ATOM 623 C CA . ASP A 1 513 ? 159.31400 216.02800 171.43100 1.000 26.82477 492 ASP A CA 1
ATOM 624 C C . ASP A 1 513 ? 158.89300 216.58600 170.07800 1.000 26.82477 492 ASP A C 1
ATOM 625 O O . ASP A 1 513 ? 158.49500 217.75200 169.97400 1.000 26.82477 492 ASP A O 1
ATOM 630 N N . ARG A 1 514 ? 158.97300 215.76500 169.02800 1.000 30.79921 493 ARG A N 1
ATOM 631 C CA . ARG A 1 514 ? 158.53500 216.20100 167.70600 1.000 30.79921 493 ARG A CA 1
ATOM 632 C C . ARG A 1 514 ? 157.04000 216.49300 167.69200 1.000 30.79921 493 ARG A C 1
ATOM 633 O O . ARG A 1 514 ? 156.59400 217.46600 167.07300 1.000 30.79921 493 ARG A O 1
ATOM 641 N N . LEU A 1 515 ? 156.24900 215.65500 168.36600 1.000 30.42836 494 LEU A N 1
ATOM 642 C CA . LEU A 1 515 ? 154.81200 215.88900 168.45700 1.000 30.42836 494 LEU A CA 1
ATOM 643 C C . LEU A 1 515 ? 154.49400 217.18000 169.20000 1.000 30.42836 494 LEU A C 1
ATOM 644 O O . LEU A 1 515 ? 153.47000 217.81600 168.92800 1.000 30.42836 494 LEU A O 1
ATOM 649 N N . SER A 1 516 ? 155.35500 217.58300 170.13800 1.000 34.47040 495 SER A N 1
ATOM 650 C CA . SER A 1 516 ? 155.08300 218.77500 170.93500 1.000 34.47040 495 SER A CA 1
ATOM 651 C C . SER A 1 516 ? 155.02300 220.05000 170.10100 1.000 34.47040 495 SER A C 1
ATOM 652 O O . SER A 1 516 ? 154.50500 221.06400 170.58200 1.000 34.47040 495 SER A O 1
ATOM 655 N N . GLU A 1 517 ? 155.53500 220.03100 168.87200 1.000 39.52979 496 GLU A N 1
ATOM 656 C CA . GLU A 1 517 ? 155.56000 221.21800 168.02500 1.000 39.52979 496 GLU A CA 1
ATOM 657 C C . GLU A 1 517 ? 154.28500 221.40700 167.21100 1.000 39.52979 496 GLU A C 1
ATOM 658 O O . GLU A 1 517 ? 154.16900 222.41000 166.50000 1.000 39.52979 496 GLU A O 1
ATOM 664 N N . LEU A 1 518 ? 153.33500 220.48100 167.29100 1.000 41.49881 497 LEU A N 1
ATOM 665 C CA . LEU A 1 518 ? 152.10800 220.60500 166.51900 1.000 41.49881 497 LEU A CA 1
ATOM 666 C C . LEU A 1 518 ? 151.21100 221.69500 167.09700 1.000 41.49881 497 LEU A C 1
ATOM 667 O O . LEU A 1 518 ? 151.23900 221.98800 168.29500 1.000 41.49881 497 LEU A O 1
ATOM 672 N N . SER A 1 519 ? 150.40600 222.30000 166.22200 1.000 48.48524 498 SER A N 1
ATOM 673 C CA . SER A 1 519 ? 149.53500 223.39600 166.63100 1.000 48.48524 498 SER A CA 1
ATOM 674 C C . SER A 1 519 ? 148.30600 222.91200 167.39100 1.000 48.48524 498 SER A C 1
ATOM 675 O O . SER A 1 519 ? 147.80700 223.62700 168.26700 1.000 48.48524 498 SER A O 1
ATOM 678 N N . SER A 1 520 ? 147.80500 221.72300 167.07100 1.000 49.61038 499 SER A N 1
ATOM 679 C CA . SER A 1 520 ? 146.58800 221.23300 167.70300 1.000 49.61038 499 SER A CA 1
ATOM 680 C C . SER A 1 520 ? 146.82900 220.97500 169.19000 1.000 49.61038 499 SER A C 1
ATOM 681 O O . SER A 1 520 ? 147.92000 220.54500 169.57800 1.000 49.61038 499 SER A O 1
ATOM 684 N N . PRO A 1 521 ? 145.83600 221.23000 170.04600 1.000 50.87059 500 PRO A N 1
ATOM 685 C CA . PRO A 1 521 ? 146.01800 221.01600 171.48600 1.000 50.87059 500 PRO A CA 1
ATOM 686 C C . PRO A 1 521 ? 145.62600 219.63600 171.98700 1.000 50.87059 500 PRO A C 1
ATOM 687 O O . PRO A 1 521 ? 145.92000 219.32000 173.14800 1.000 50.87059 500 PRO A O 1
ATOM 691 N N . LYS A 1 522 ? 144.98000 218.81000 171.16300 1.000 44.42609 501 LYS A N 1
ATOM 692 C CA . LYS A 1 522 ? 144.57900 217.46700 171.55800 1.000 44.42609 501 LYS A CA 1
ATOM 693 C C . LYS A 1 522 ? 145.45100 216.38900 170.92400 1.000 44.42609 501 LYS A C 1
ATOM 694 O O . LYS A 1 522 ? 145.03100 215.23100 170.84100 1.000 44.42609 501 LYS A O 1
ATOM 700 N N . SER A 1 523 ? 146.65200 216.74900 170.46800 1.000 35.04010 502 SER A N 1
ATOM 701 C CA . SER A 1 523 ? 147.54100 215.76300 169.86200 1.000 35.04010 502 SER A CA 1
ATOM 702 C C . SER A 1 523 ? 148.07200 214.78000 170.89800 1.000 35.04010 502 SER A C 1
ATOM 703 O O . SER A 1 523 ? 148.26900 213.59700 170.59600 1.000 35.04010 502 SER A O 1
ATOM 706 N N . LEU A 1 524 ? 148.31600 215.25400 172.12300 1.000 30.18738 503 LEU A N 1
ATOM 707 C CA . LEU A 1 524 ? 148.89500 214.39400 173.15100 1.000 30.18738 503 LEU A CA 1
ATOM 708 C C . LEU A 1 524 ? 147.96600 213.24000 173.50700 1.000 30.18738 503 LEU A C 1
ATOM 709 O O . LEU A 1 524 ? 148.41500 212.09800 173.65300 1.000 30.18738 503 LEU A O 1
ATOM 714 N N . ARG A 1 525 ? 146.66800 213.51800 173.65600 1.000 28.66435 504 ARG A N 1
ATOM 715 C CA . ARG A 1 525 ? 145.72200 212.46500 174.01500 1.000 28.66435 504 ARG A CA 1
ATOM 716 C C . ARG A 1 525 ? 145.63100 211.40700 172.92200 1.000 28.66435 504 ARG A C 1
ATOM 717 O O . ARG A 1 525 ? 145.64800 210.20100 173.20700 1.000 28.66435 504 ARG A O 1
ATOM 725 N N . ILE A 1 526 ? 145.53600 211.84300 171.66300 1.000 26.60751 505 ILE A N 1
ATOM 726 C CA . ILE A 1 526 ? 145.50500 210.90900 170.54200 1.000 26.60751 505 ILE A CA 1
ATOM 727 C C . ILE A 1 526 ? 146.76100 210.05000 170.54100 1.000 26.60751 505 ILE A C 1
ATOM 728 O O . ILE A 1 526 ? 146.70000 208.81700 170.43900 1.000 26.60751 505 ILE A O 1
ATOM 733 N N . PHE A 1 527 ? 147.92200 210.69400 170.67100 1.000 22.88464 506 PHE A N 1
ATOM 734 C CA . PHE A 1 527 ? 149.18300 209.96600 170.65800 1.000 22.88464 506 PHE A CA 1
ATOM 735 C C . PHE A 1 527 ? 149.21600 208.90900 171.75300 1.000 22.88464 506 PHE A C 1
ATOM 736 O O . PHE A 1 527 ? 149.51700 207.73700 171.49100 1.000 22.88464 506 PHE A O 1
ATOM 744 N N . ILE A 1 528 ? 148.87500 209.29600 172.98400 1.000 23.73798 507 ILE A N 1
ATOM 745 C CA . ILE A 1 528 ? 149.05200 208.37600 174.10100 1.000 23.73798 507 ILE A CA 1
ATOM 746 C C . ILE A 1 528 ? 148.05300 207.22900 174.02500 1.000 23.73798 507 ILE A C 1
ATOM 747 O O . ILE A 1 528 ? 148.40800 206.07600 174.29100 1.000 23.73798 507 ILE A O 1
ATOM 752 N N . ASP A 1 529 ? 146.80200 207.49900 173.63300 1.000 23.66806 508 ASP A N 1
ATOM 753 C CA . ASP A 1 529 ? 145.83700 206.40100 173.60900 1.000 23.66806 508 ASP A CA 1
ATOM 754 C C . ASP A 1 529 ? 146.11000 205.44000 172.45200 1.000 23.66806 508 ASP A C 1
ATOM 755 O O . ASP A 1 529 ? 145.97700 204.21800 172.61000 1.000 23.66806 508 ASP A O 1
ATOM 760 N N . GLU A 1 530 ? 146.52400 205.96000 171.29000 1.000 22.38245 509 GLU A N 1
ATOM 761 C CA . GLU A 1 530 ? 146.87400 205.06400 170.19200 1.000 22.38245 509 GLU A CA 1
ATOM 762 C C . GLU A 1 530 ? 148.10800 204.23000 170.52100 1.000 22.38245 509 GLU A C 1
ATOM 763 O O . GLU A 1 530 ? 148.15700 203.03200 170.20800 1.000 22.38245 509 GLU A O 1
ATOM 769 N N . VAL A 1 531 ? 149.11500 204.83900 171.15300 1.000 17.64882 510 VAL A N 1
ATOM 770 C CA . VAL A 1 531 ? 150.30200 204.08500 171.54200 1.000 17.64882 510 VAL A CA 1
ATOM 771 C C . VAL A 1 531 ? 149.94800 203.03900 172.59400 1.000 17.64882 510 VAL A C 1
ATOM 772 O O . VAL A 1 531 ? 150.49400 201.92800 172.59600 1.000 17.64882 510 VAL A O 1
ATOM 776 N N . ARG A 1 532 ? 149.01600 203.37000 173.49200 1.000 17.95947 511 ARG A N 1
ATOM 777 C CA . ARG A 1 532 ? 148.54600 202.40400 174.47800 1.000 17.95947 511 ARG A CA 1
ATOM 778 C C . ARG A 1 532 ? 147.90500 201.19800 173.80200 1.000 17.95947 511 ARG A C 1
ATOM 779 O O . ARG A 1 532 ? 148.17200 200.04700 174.17400 1.000 17.95947 511 ARG A O 1
ATOM 787 N N . LYS A 1 533 ? 147.05700 201.44800 172.79900 1.000 17.09550 512 LYS A N 1
ATOM 788 C CA . LYS A 1 533 ? 146.44200 200.35100 172.05500 1.000 17.09550 512 LYS A CA 1
ATOM 789 C C . LYS A 1 533 ? 147.49300 199.49100 171.36400 1.000 17.09550 512 LYS A C 1
ATOM 790 O O . LYS A 1 533 ? 147.41800 198.25300 171.39500 1.000 17.09550 512 LYS A O 1
ATOM 796 N N . MET A 1 534 ? 148.47700 200.13200 170.72900 1.000 14.59653 513 MET A N 1
ATOM 797 C CA . MET A 1 534 ? 149.53200 199.38600 170.04900 1.000 14.59653 513 MET A CA 1
ATOM 798 C C . MET A 1 534 ? 150.29700 198.50000 171.02400 1.000 14.59653 513 MET A C 1
ATOM 799 O O . MET A 1 534 ? 150.59300 197.33600 170.72100 1.000 14.59653 513 MET A O 1
ATOM 804 N N . GLN A 1 535 ? 150.62100 199.03300 172.20400 1.000 13.95883 514 GLN A N 1
ATOM 805 C CA . GLN A 1 535 ? 151.36800 198.25900 173.18900 1.000 13.95883 514 GLN A CA 1
ATOM 806 C C . GLN A 1 535 ? 150.55100 197.08800 173.72100 1.000 13.95883 514 GLN A C 1
ATOM 807 O O . GLN A 1 535 ? 151.09200 195.99700 173.93100 1.000 13.95883 514 GLN A O 1
ATOM 813 N N . ILE A 1 536 ? 149.25000 197.28900 173.94600 1.000 12.45311 515 ILE A N 1
ATOM 814 C CA . ILE A 1 536 ? 148.40800 196.18500 174.40300 1.000 12.45311 515 ILE A CA 1
ATOM 815 C C . ILE A 1 536 ? 148.35800 195.07700 173.35500 1.000 12.45311 515 ILE A C 1
ATOM 816 O O . ILE A 1 536 ? 148.48400 193.88300 173.67600 1.000 12.45311 515 ILE A O 1
ATOM 821 N N . GLY A 1 537 ? 148.17700 195.45200 172.08600 1.000 11.02034 516 GLY A N 1
ATOM 822 C CA . GLY A 1 537 ? 148.16400 194.45200 171.02900 1.000 11.02034 516 GLY A CA 1
ATOM 823 C C . GLY A 1 537 ? 149.47300 193.69100 170.92600 1.000 11.02034 516 GLY A C 1
ATOM 824 O O . GLY A 1 537 ? 149.48100 192.46700 170.76400 1.000 11.02034 516 GLY A O 1
ATOM 825 N N . GLN A 1 538 ? 150.59700 194.40500 171.02900 1.000 11.48200 517 GLN A N 1
ATOM 826 C CA . GLN A 1 538 ? 151.89800 193.74500 170.97000 1.000 11.48200 517 GLN A CA 1
ATOM 827 C C . GLN A 1 538 ? 152.09400 192.80200 172.15200 1.000 11.48200 517 GLN A C 1
ATOM 828 O O . GLN A 1 538 ? 152.66900 191.71700 172.00100 1.000 11.48200 517 GLN A O 1
ATOM 834 N N . SER A 1 539 ? 151.62400 193.19800 173.33800 1.000 11.08450 518 SER A N 1
ATOM 835 C CA . SER A 1 539 ? 151.74300 192.33000 174.50500 1.000 11.08450 518 SER A CA 1
ATOM 836 C C . SER A 1 539 ? 150.96200 191.03900 174.31300 1.000 11.08450 518 SER A C 1
ATOM 837 O O . SER A 1 539 ? 151.45800 189.95100 174.63400 1.000 11.08450 518 SER A O 1
ATOM 840 N N . PHE A 1 540 ? 149.73500 191.13600 173.79700 1.000 11.99519 519 PHE A N 1
ATOM 841 C CA . PHE A 1 540 ? 148.95800 189.92000 173.55900 1.000 11.99519 519 PHE A CA 1
ATOM 842 C C . PHE A 1 540 ? 149.60600 189.04500 172.49200 1.000 11.99519 519 PHE A C 1
ATOM 843 O O . PHE A 1 540 ? 149.62600 187.81200 172.61700 1.000 11.99519 519 PHE A O 1
ATOM 851 N N . ASP A 1 541 ? 150.14800 189.66400 171.43900 1.000 11.21446 520 ASP A N 1
ATOM 852 C CA . ASP A 1 541 ? 150.83200 188.89900 170.40200 1.000 11.21446 520 ASP A CA 1
ATOM 853 C C . ASP A 1 541 ? 152.03000 188.14600 170.96700 1.000 11.21446 520 ASP A C 1
ATOM 854 O O . ASP A 1 541 ? 152.26000 186.98200 170.62200 1.000 11.21446 520 ASP A O 1
ATOM 859 N N . LEU A 1 542 ? 152.81300 188.79800 171.83000 1.000 11.17915 521 LEU A N 1
ATOM 860 C CA . LEU A 1 542 ? 153.95000 188.12500 172.45400 1.000 11.17915 521 LEU A CA 1
ATOM 861 C C . LEU A 1 542 ? 153.49700 186.99700 173.37400 1.000 11.17915 521 LEU A C 1
ATOM 862 O O . LEU A 1 542 ? 154.09700 185.91400 173.38000 1.000 11.17915 521 LEU A O 1
ATOM 867 N N . HIS A 1 543 ? 152.44900 187.23700 174.16700 1.000 13.07705 522 HIS A N 1
ATOM 868 C CA . HIS A 1 543 ? 152.02300 186.24500 175.14800 1.000 13.07705 522 HIS A CA 1
ATOM 869 C C . HIS A 1 543 ? 151.47000 184.99300 174.48300 1.000 13.07705 522 HIS A C 1
ATOM 870 O O . HIS A 1 543 ? 151.70600 183.88000 174.96400 1.000 13.07705 522 HIS A O 1
ATOM 877 N N . TRP A 1 544 ? 150.71600 185.14700 173.39000 1.000 12.28565 523 TRP A N 1
ATOM 878 C CA . TRP A 1 544 ? 150.17700 183.96400 172.72100 1.000 12.28565 523 TRP A CA 1
ATOM 879 C C . TRP A 1 544 ? 151.29300 183.05600 172.22400 1.000 12.28565 523 TRP A C 1
ATOM 880 O O . TRP A 1 544 ? 151.21100 181.83000 172.35500 1.000 12.28565 523 TRP A O 1
ATOM 891 N N . THR A 1 545 ? 152.34400 183.64000 171.64700 1.000 13.21213 524 THR A N 1
ATOM 892 C CA . THR A 1 545 ? 153.47000 182.84100 171.17900 1.000 13.21213 524 THR A CA 1
ATOM 893 C C . THR A 1 545 ? 154.23600 182.22300 172.34200 1.000 13.21213 524 THR A C 1
ATOM 894 O O . THR A 1 545 ? 154.64400 181.05800 172.27300 1.000 13.21213 524 THR A O 1
ATOM 898 N N . ALA A 1 546 ? 154.44400 182.98600 173.42000 1.000 14.00151 525 ALA A N 1
ATOM 899 C CA . ALA A 1 546 ? 155.22700 182.47400 174.54100 1.000 14.00151 525 ALA A CA 1
ATOM 900 C C . ALA A 1 546 ? 154.51600 181.32800 175.25000 1.000 14.00151 525 ALA A C 1
ATOM 901 O O . ALA A 1 546 ? 155.14700 180.32900 175.61100 1.000 14.00151 525 ALA A O 1
ATOM 903 N N . ALA A 1 547 ? 153.20700 181.44800 175.45900 1.000 15.32803 526 ALA A N 1
ATOM 904 C CA . ALA A 1 547 ? 152.45800 180.46800 176.23500 1.000 15.32803 526 ALA A CA 1
ATOM 905 C C . ALA A 1 547 ? 152.00000 179.26900 175.41500 1.000 15.32803 526 ALA A C 1
ATOM 906 O O . ALA A 1 547 ? 151.39600 178.35400 175.98300 1.000 15.32803 526 ALA A O 1
ATOM 908 N N . LEU A 1 548 ? 152.26700 179.25600 174.10800 1.000 16.14033 527 LEU A N 1
ATOM 909 C CA . LEU A 1 548 ? 151.89800 178.14600 173.22700 1.000 16.14033 527 LEU A CA 1
ATOM 910 C C . LEU A 1 548 ? 150.39200 177.89000 173.23900 1.000 16.14033 527 LEU A C 1
ATOM 911 O O . LEU A 1 548 ? 149.94100 176.74400 173.21100 1.000 16.14033 527 LEU A O 1
ATOM 916 N N . GLN A 1 549 ? 149.60500 178.96100 173.28000 1.000 17.96750 528 GLN A N 1
ATOM 917 C CA . GLN A 1 549 ? 148.15100 178.86600 173.21300 1.000 17.96750 528 GLN A CA 1
ATOM 918 C C . GLN A 1 549 ? 147.67100 179.51900 171.92600 1.000 17.96750 528 GLN A C 1
ATOM 919 O O . GLN A 1 549 ? 147.95000 180.69600 171.67900 1.000 17.96750 528 GLN A O 1
ATOM 925 N N . CYS A 1 550 ? 146.95000 178.75800 171.11600 1.000 20.20908 529 CYS A N 1
ATOM 926 C CA . CYS A 1 550 ? 146.48100 179.25100 169.82800 1.000 20.20908 529 CYS A CA 1
ATOM 927 C C . CYS A 1 550 ? 145.22600 180.09600 170.01200 1.000 20.20908 529 CYS A C 1
ATOM 928 O O . CYS A 1 550 ? 144.24600 179.62000 170.59400 1.000 20.20908 529 CYS A O 1
ATOM 931 N N . PRO A 1 551 ? 145.21800 181.33900 169.54400 1.000 19.42859 530 PRO A N 1
ATOM 932 C CA . PRO A 1 551 ? 144.00000 182.14800 169.60400 1.000 19.42859 530 PRO A CA 1
ATOM 933 C C . PRO A 1 551 ? 143.00100 181.73800 168.53200 1.000 19.42859 530 PRO A C 1
ATOM 934 O O . PRO A 1 551 ? 143.33000 181.06600 167.55300 1.000 19.42859 530 PRO A O 1
ATOM 938 N N . SER A 1 552 ? 141.75800 182.16000 168.73600 1.000 23.51517 531 SER A N 1
ATOM 939 C CA . SER A 1 552 ? 140.74000 181.97700 167.71700 1.000 23.51517 531 SER A CA 1
ATOM 940 C C . SER A 1 552 ? 140.95100 182.98000 166.58600 1.000 23.51517 531 SER A C 1
ATOM 941 O O . SER A 1 552 ? 141.74000 183.92100 166.69100 1.000 23.51517 531 SER A O 1
ATOM 944 N N . GLU A 1 553 ? 140.23900 182.76100 165.47900 1.000 28.18668 532 GLU A N 1
ATOM 945 C CA . GLU A 1 553 ? 140.36600 183.66600 164.34100 1.000 28.18668 532 GLU A CA 1
ATOM 946 C C . GLU A 1 553 ? 139.87500 185.06600 164.69000 1.000 28.18668 532 GLU A C 1
ATOM 947 O O . GLU A 1 553 ? 140.50600 186.06100 164.32100 1.000 28.18668 532 GLU A O 1
ATOM 953 N N . GLU A 1 554 ? 138.74900 185.16100 165.40200 1.000 26.86170 533 GLU A N 1
ATOM 954 C CA . GLU A 1 554 ? 138.21400 186.46800 165.77300 1.000 26.86170 533 GLU A CA 1
ATOM 955 C C . GLU A 1 554 ? 139.14600 187.20000 166.73000 1.000 26.86170 533 GLU A C 1
ATOM 956 O O . GLU A 1 554 ? 139.37100 188.40900 166.58900 1.000 26.86170 533 GLU A O 1
ATOM 962 N N . GLU A 1 555 ? 139.69600 186.48500 167.71300 1.000 22.26530 534 GLU A N 1
ATOM 963 C CA . GLU A 1 555 ? 140.60500 187.11200 168.66600 1.000 22.26530 534 GLU A CA 1
ATOM 964 C C . GLU A 1 555 ? 141.89700 187.55300 167.99000 1.000 22.26530 534 GLU A C 1
ATOM 965 O O . GLU A 1 555 ? 142.42500 188.63100 168.28600 1.000 22.26530 534 GLU A O 1
ATOM 971 N N . TYR A 1 556 ? 142.41500 186.73600 167.07100 1.000 19.22562 535 TYR A N 1
ATOM 972 C CA . TYR A 1 556 ? 143.60400 187.12500 166.32000 1.000 19.22562 535 TYR A CA 1
ATOM 973 C C . TYR A 1 556 ? 143.32600 188.34400 165.45100 1.000 19.22562 535 TYR A C 1
ATOM 974 O O . TYR A 1 556 ? 144.17500 189.23500 165.32700 1.000 19.22562 535 TYR A O 1
ATOM 983 N N . LEU A 1 557 ? 142.14300 188.39800 164.83400 1.000 20.55971 536 LEU A N 1
ATOM 984 C CA . LEU A 1 557 ? 141.78300 189.55400 164.02100 1.000 20.55971 536 LEU A CA 1
ATOM 985 C C . LEU A 1 557 ? 141.68200 190.81500 164.86800 1.000 20.55971 536 LEU A C 1
ATOM 986 O O . LEU A 1 557 ? 142.13100 191.88600 164.45100 1.000 20.55971 536 LEU A O 1
ATOM 991 N N . SER A 1 558 ? 141.10000 190.70900 166.06400 1.000 18.89802 537 SER A N 1
ATOM 992 C CA . SER A 1 558 ? 141.04400 191.86100 166.96000 1.000 18.89802 537 SER A CA 1
ATOM 993 C C . SER A 1 558 ? 142.44200 192.30900 167.37800 1.000 18.89802 537 SER A C 1
ATOM 994 O O . SER A 1 558 ? 142.73500 193.51400 167.42600 1.000 18.89802 537 SER A O 1
ATOM 997 N N . MET A 1 559 ? 143.31800 191.35000 167.68900 1.000 16.51209 538 MET A N 1
ATOM 998 C CA . MET A 1 559 ? 144.67800 191.68800 168.09400 1.000 16.51209 538 MET A CA 1
ATOM 999 C C . MET A 1 559 ? 145.42500 192.39700 166.97400 1.000 16.51209 538 MET A C 1
ATOM 1000 O O . MET A 1 559 ? 146.10900 193.39900 167.20900 1.000 16.51209 538 MET A O 1
ATOM 1005 N N . ILE A 1 560 ? 145.32400 191.88000 165.74700 1.000 18.95964 539 ILE A N 1
ATOM 1006 C CA . ILE A 1 560 ? 146.02600 192.53100 164.64700 1.000 18.95964 539 ILE A CA 1
ATOM 1007 C C . ILE A 1 560 ? 145.39400 193.87800 164.33700 1.000 18.95964 539 ILE A C 1
ATOM 1008 O O . ILE A 1 560 ? 146.10100 194.82400 163.98100 1.000 18.95964 539 ILE A O 1
ATOM 1013 N N . ASP A 1 561 ? 144.07200 194.00500 164.48700 1.000 21.34491 540 ASP A N 1
ATOM 1014 C CA . ASP A 1 561 ? 143.43100 195.30800 164.36300 1.000 21.34491 540 ASP A CA 1
ATOM 1015 C C . ASP A 1 561 ? 144.09900 196.32000 165.28000 1.000 21.34491 540 ASP A C 1
ATOM 1016 O O . ASP A 1 561 ? 144.64500 197.32500 164.81700 1.000 21.34491 540 ASP A O 1
ATOM 1021 N N . MET A 1 562 ? 144.10800 196.04300 166.58500 1.000 18.64205 541 MET A N 1
ATOM 1022 C CA . MET A 1 562 ? 144.77300 196.95400 167.51500 1.000 18.64205 541 MET A CA 1
ATOM 1023 C C . MET A 1 562 ? 146.21500 197.21500 167.09300 1.000 18.64205 541 MET A C 1
ATOM 1024 O O . MET A 1 562 ? 146.58600 198.34700 166.76100 1.000 18.64205 541 MET A O 1
ATOM 1029 N N . LYS A 1 563 ? 147.02000 196.15100 167.02600 1.000 16.40904 542 LYS A N 1
ATOM 1030 C CA . LYS A 1 563 ? 148.46700 196.29500 166.89100 1.000 16.40904 542 LYS A CA 1
ATOM 1031 C C . LYS A 1 563 ? 148.85900 197.02500 165.61000 1.000 16.40904 542 LYS A C 1
ATOM 1032 O O . LYS A 1 563 ? 149.75200 197.88000 165.63000 1.000 16.40904 542 LYS A O 1
ATOM 1038 N N . THR A 1 564 ? 148.21600 196.70800 164.48500 1.000 21.23838 543 THR A N 1
ATOM 1039 C CA . THR A 1 564 ? 148.60100 197.30100 163.21200 1.000 21.23838 543 THR A CA 1
ATOM 1040 C C . THR A 1 564 ? 147.88100 198.61900 162.94500 1.000 21.23838 543 THR A C 1
ATOM 1041 O O . THR A 1 564 ? 148.52100 199.60600 162.57200 1.000 21.23838 543 THR A O 1
ATOM 1043 N N . GLY A 1 565 ? 146.55700 198.66000 163.11700 1.000 24.30151 544 GLY A N 1
ATOM 1044 C CA . GLY A 1 565 ? 145.82600 199.87200 162.83400 1.000 24.30151 544 GLY A CA 1
ATOM 1045 C C . GLY A 1 565 ? 145.96200 200.96900 163.86200 1.000 24.30151 544 GLY A C 1
ATOM 1046 O O . GLY A 1 565 ? 145.47500 202.07600 163.61100 1.000 24.30151 544 GLY A O 1
ATOM 1047 N N . GLY A 1 566 ? 146.61000 200.71200 165.00400 1.000 23.79970 545 GLY A N 1
ATOM 1048 C CA . GLY A 1 566 ? 146.88200 201.80000 165.92700 1.000 23.79970 545 GLY A CA 1
ATOM 1049 C C . GLY A 1 566 ? 147.69700 202.90000 165.28000 1.000 23.79970 545 GLY A C 1
ATOM 1050 O O . GLY A 1 566 ? 147.34300 204.07700 165.35700 1.000 23.79970 545 GLY A O 1
ATOM 1051 N N . LEU A 1 567 ? 148.77700 202.52200 164.59200 1.000 24.40920 546 LEU A N 1
ATOM 1052 C CA . LEU A 1 567 ? 149.58700 203.50500 163.88100 1.000 24.40920 546 LEU A CA 1
ATOM 1053 C C . LEU A 1 567 ? 148.79800 204.16200 162.75500 1.000 24.40920 546 LEU A C 1
ATOM 1054 O O . LEU A 1 567 ? 148.88200 205.38000 162.56000 1.000 24.40920 546 LEU A O 1
ATOM 1059 N N . PHE A 1 568 ? 148.01300 203.37300 162.01700 1.000 28.70001 547 PHE A N 1
ATOM 1060 C CA . PHE A 1 568 ? 147.28500 203.90800 160.87200 1.000 28.70001 547 PHE A CA 1
ATOM 1061 C C . PHE A 1 568 ? 146.28900 204.97900 161.29900 1.000 28.70001 547 PHE A C 1
ATOM 1062 O O . PHE A 1 568 ? 146.27100 206.08500 160.74400 1.000 28.70001 547 PHE A O 1
ATOM 1070 N N . HIS A 1 569 ? 145.46200 204.69000 162.29900 1.000 28.26934 548 HIS A N 1
ATOM 1071 C CA . HIS A 1 569 ? 144.48700 205.70300 162.66900 1.000 28.26934 548 HIS A CA 1
ATOM 1072 C C . HIS A 1 569 ? 145.02900 206.72800 163.66000 1.000 28.26934 548 HIS A C 1
ATOM 1073 O O . HIS A 1 569 ? 144.42100 207.79100 163.79800 1.000 28.26934 548 HIS A O 1
ATOM 1080 N N . LEU A 1 570 ? 146.19700 206.49900 164.27200 1.000 25.85657 549 LEU A N 1
ATOM 1081 C CA . LEU A 1 570 ? 146.93800 207.61000 164.86200 1.000 25.85657 549 LEU A CA 1
ATOM 1082 C C . LEU A 1 570 ? 147.32400 208.61600 163.78800 1.000 25.85657 549 LEU A C 1
ATOM 1083 O O . LEU A 1 570 ? 147.15300 209.82700 163.95900 1.000 25.85657 549 LEU A O 1
ATOM 1088 N N . LEU A 1 571 ? 147.85400 208.11700 162.67100 1.000 28.79344 550 LEU A N 1
ATOM 1089 C CA . LEU A 1 571 ? 148.17000 208.96000 161.52500 1.000 28.79344 550 LEU A CA 1
ATOM 1090 C C . LEU A 1 571 ? 146.93600 209.71400 161.04500 1.000 28.79344 550 LEU A C 1
ATOM 1091 O O . LEU A 1 571 ? 146.97700 210.93400 160.82500 1.000 28.79344 550 LEU A O 1
ATOM 1096 N N . ILE A 1 572 ? 145.81900 208.99800 160.89600 1.000 30.32231 551 ILE A N 1
ATOM 1097 C CA . ILE A 1 572 ? 144.58900 209.61500 160.39900 1.000 30.32231 551 ILE A CA 1
ATOM 1098 C C . ILE A 1 572 ? 144.12000 210.71300 161.34700 1.000 30.32231 551 ILE A C 1
ATOM 1099 O O . ILE A 1 572 ? 143.80000 211.82900 160.92100 1.000 30.32231 551 ILE A O 1
ATOM 1104 N N . ARG A 1 573 ? 144.06400 210.41000 162.64800 1.000 28.08660 552 ARG A N 1
ATOM 1105 C CA . ARG A 1 573 ? 143.57800 211.38200 163.62200 1.000 28.08660 552 ARG A CA 1
ATOM 1106 C C . ARG A 1 573 ? 144.49500 212.59400 163.70200 1.000 28.08660 552 ARG A C 1
ATOM 1107 O O . ARG A 1 573 ? 144.02000 213.72900 163.81800 1.000 28.08660 552 ARG A O 1
ATOM 1115 N N . LEU A 1 574 ? 145.81200 212.37700 163.65200 1.000 29.70435 553 LEU A N 1
ATOM 1116 C CA . LEU A 1 574 ? 146.74400 213.49800 163.68600 1.000 29.70435 553 LEU A CA 1
ATOM 1117 C C . LEU A 1 574 ? 146.57300 214.39500 162.46800 1.000 29.70435 553 LEU A C 1
ATOM 1118 O O . LEU A 1 574 ? 146.64500 215.62300 162.58200 1.000 29.70435 553 LEU A O 1
ATOM 1123 N N . MET A 1 575 ? 146.34900 213.80400 161.29000 1.000 34.77632 554 MET A N 1
ATOM 1124 C CA . MET A 1 575 ? 146.16800 214.63600 160.10300 1.000 34.77632 554 MET A CA 1
ATOM 1125 C C . MET A 1 575 ? 144.83200 215.37100 160.12900 1.000 34.77632 554 MET A C 1
ATOM 1126 O O . MET A 1 575 ? 144.74400 216.51700 159.67500 1.000 34.77632 554 MET A O 1
ATOM 1131 N N . ILE A 1 576 ? 143.78000 214.73700 160.65300 1.000 34.06728 555 ILE A N 1
ATOM 1132 C CA . ILE A 1 576 ? 142.48100 215.40500 160.71400 1.000 34.06728 555 ILE A CA 1
ATOM 1133 C C . ILE A 1 576 ? 142.50500 216.54700 161.72300 1.000 34.06728 555 ILE A C 1
ATOM 1134 O O . ILE A 1 576 ? 141.97400 217.63200 161.46000 1.000 34.06728 555 ILE A O 1
ATOM 1139 N N . ALA A 1 577 ? 143.11200 216.32500 162.89200 1.000 35.64232 556 ALA A N 1
ATOM 1140 C CA . ALA A 1 577 ? 143.11500 217.35200 163.93000 1.000 35.64232 556 ALA A CA 1
ATOM 1141 C C . ALA A 1 577 ? 143.87100 218.59700 163.48300 1.000 35.64232 556 ALA A C 1
ATOM 1142 O O . ALA A 1 577 ? 143.43300 219.72400 163.74100 1.000 35.64232 556 ALA A O 1
ATOM 1144 N N . GLU A 1 578 ? 145.00600 218.41700 162.81600 1.000 37.54433 557 GLU A N 1
ATOM 1145 C CA . GLU A 1 578 ? 145.80900 219.54500 162.35900 1.000 37.54433 557 GLU A CA 1
ATOM 1146 C C . GLU A 1 578 ? 145.22500 220.15500 161.09100 1.000 37.54433 557 GLU A C 1
ATOM 1147 O O . GLU A 1 578 ? 144.13900 220.73300 161.11100 1.000 37.54433 557 GLU A O 1
ATOM 1149 N N . MET A 1 585 ? 133.50900 212.59600 157.83500 1.000 62.43408 564 MET A N 1
ATOM 1150 C CA . MET A 1 585 ? 133.66700 211.24200 157.31800 1.000 62.43408 564 MET A CA 1
ATOM 1151 C C . MET A 1 585 ? 134.14800 210.29200 158.40900 1.000 62.43408 564 MET A C 1
ATOM 1152 O O . MET A 1 585 ? 134.62600 210.72600 159.45700 1.000 62.43408 564 MET A O 1
ATOM 1154 N N . ASP A 1 586 ? 134.01700 208.99200 158.15600 1.000 60.89855 565 ASP A N 1
ATOM 1155 C CA . ASP A 1 586 ? 134.44300 207.95600 159.08700 1.000 60.89855 565 ASP A CA 1
ATOM 1156 C C . ASP A 1 586 ? 135.55100 207.13600 158.44300 1.000 60.89855 565 ASP A C 1
ATOM 1157 O O . ASP A 1 586 ? 135.41900 206.70300 157.29300 1.000 60.89855 565 ASP A O 1
ATOM 1162 N N . PHE A 1 587 ? 136.63900 206.92800 159.18200 1.000 51.67001 566 PHE A N 1
ATOM 1163 C CA . PHE A 1 587 ? 137.81200 206.23600 158.66700 1.000 51.67001 566 PHE A CA 1
ATOM 1164 C C . PHE A 1 587 ? 138.07600 204.90100 159.34800 1.000 51.67001 566 PHE A C 1
ATOM 1165 O O . PHE A 1 587 ? 139.04600 204.22600 158.99000 1.000 51.67001 566 PHE A O 1
ATOM 1173 N N . SER A 1 588 ? 137.24800 204.50000 160.31600 1.000 48.43663 567 SER A N 1
ATOM 1174 C CA . SER A 1 588 ? 137.52900 203.28300 161.07400 1.000 48.43663 567 SER A CA 1
ATOM 1175 C C . SER A 1 588 ? 137.49900 202.04400 160.18500 1.000 48.43663 567 SER A C 1
ATOM 1176 O O . SER A 1 588 ? 138.37700 201.17800 160.28900 1.000 48.43663 567 SER A O 1
ATOM 1178 N N . GLY A 1 589 ? 136.50100 201.94500 159.30500 1.000 47.88842 568 GLY A N 1
ATOM 1179 C CA . GLY A 1 589 ? 136.39500 200.76900 158.45500 1.000 47.88842 568 GLY A CA 1
ATOM 1180 C C . GLY A 1 589 ? 137.56200 200.63600 157.49800 1.000 47.88842 568 GLY A C 1
ATOM 1181 O O . GLY A 1 589 ? 138.11900 199.54800 157.32300 1.000 47.88842 568 GLY A O 1
ATOM 1182 N N . LEU A 1 590 ? 137.94900 201.74500 156.86400 1.000 43.51996 569 LEU A N 1
ATOM 1183 C CA . LEU A 1 590 ? 139.07300 201.71200 155.93500 1.000 43.51996 569 LEU A CA 1
ATOM 1184 C C . LEU A 1 590 ? 140.36300 201.33100 156.64900 1.000 43.51996 569 LEU A C 1
ATOM 1185 O O . LEU A 1 590 ? 141.15700 200.53900 156.12900 1.000 43.51996 569 LEU A O 1
ATOM 1190 N N . VAL A 1 591 ? 140.58400 201.87700 157.84700 1.000 41.12146 570 VAL A N 1
ATOM 1191 C CA . VAL A 1 591 ? 141.79100 201.55400 158.60500 1.000 41.12146 570 VAL A CA 1
ATOM 1192 C C . VAL A 1 591 ? 141.81100 200.07600 158.97500 1.000 41.12146 570 VAL A C 1
ATOM 1193 O O . VAL A 1 591 ? 142.83600 199.39700 158.83500 1.000 41.12146 570 VAL A O 1
ATOM 1197 N N . SER A 1 592 ? 140.67800 199.55400 159.45500 1.000 40.68626 571 SER A N 1
ATOM 1198 C CA . SER A 1 592 ? 140.62100 198.14600 159.83900 1.000 40.68626 571 SER A CA 1
ATOM 1199 C C . SER A 1 592 ? 140.89000 197.23800 158.64400 1.000 40.68626 571 SER A C 1
ATOM 1200 O O . SER A 1 592 ? 141.69400 196.29700 158.72700 1.000 40.68626 571 SER A O 1
ATOM 1203 N N . MET A 1 593 ? 140.22900 197.51400 157.51600 1.000 40.82193 572 MET A N 1
ATOM 1204 C CA . MET A 1 593 ? 140.41300 196.68100 156.33400 1.000 40.82193 572 MET A CA 1
ATOM 1205 C C . MET A 1 593 ? 141.84200 196.76300 155.81500 1.000 40.82193 572 MET A C 1
ATOM 1206 O O . MET A 1 593 ? 142.42500 195.74400 155.42900 1.000 40.82193 572 MET A O 1
ATOM 1211 N N . THR A 1 594 ? 142.43000 197.96300 155.80400 1.000 40.68457 573 THR A N 1
ATOM 1212 C CA . THR A 1 594 ? 143.80100 198.10800 155.33000 1.000 40.68457 573 THR A CA 1
ATOM 1213 C C . THR A 1 594 ? 144.78000 197.36200 156.22600 1.000 40.68457 573 THR A C 1
ATOM 1214 O O . THR A 1 594 ? 145.68800 196.68300 155.73300 1.000 40.68457 573 THR A O 1
ATOM 1218 N N . GLY A 1 595 ? 144.60800 197.46700 157.54600 1.000 35.16499 574 GLY A N 1
ATOM 1219 C CA . GLY A 1 595 ? 145.49800 196.75700 158.45100 1.000 35.16499 574 GLY A CA 1
ATOM 1220 C C . GLY A 1 595 ? 145.41100 195.25300 158.28500 1.000 35.16499 574 GLY A C 1
ATOM 1221 O O . GLY A 1 595 ? 146.43400 194.56200 158.20400 1.000 35.16499 574 GLY A O 1
ATOM 1222 N N . ARG A 1 596 ? 144.18600 194.72300 158.21900 1.000 32.50927 575 ARG A N 1
ATOM 1223 C CA . ARG A 1 596 ? 144.02400 193.28400 158.03500 1.000 32.50927 575 ARG A CA 1
ATOM 1224 C C . ARG A 1 596 ? 144.59900 192.82700 156.69900 1.000 32.50927 575 ARG A C 1
ATOM 1225 O O . ARG A 1 596 ? 145.29700 191.80500 156.62800 1.000 32.50927 575 ARG A O 1
ATOM 1233 N N . TYR A 1 597 ? 144.32200 193.57100 155.62600 1.000 41.12361 576 TYR A N 1
ATOM 1234 C CA . TYR A 1 597 ? 144.84100 193.19900 154.31700 1.000 41.12361 576 TYR A CA 1
ATOM 1235 C C . TYR A 1 597 ? 146.36200 193.17000 154.33000 1.000 41.12361 576 TYR A C 1
ATOM 1236 O O . TYR A 1 597 ? 146.97900 192.20200 153.87300 1.000 41.12361 576 TYR A O 1
ATOM 1245 N N . PHE A 1 598 ? 146.97900 194.20800 154.89700 1.000 43.08865 577 PHE A N 1
ATOM 1246 C CA . PHE A 1 598 ? 148.43400 194.27000 154.98200 1.000 43.08865 577 PHE A CA 1
ATOM 1247 C C . PHE A 1 598 ? 148.99200 193.07700 155.74900 1.000 43.08865 577 PHE A C 1
ATOM 1248 O O . PHE A 1 598 ? 149.92800 192.41000 155.29000 1.000 43.08865 577 PHE A O 1
ATOM 1256 N N . GLN A 1 599 ? 148.40400 192.77100 156.91000 1.000 37.25144 578 GLN A N 1
ATOM 1257 C CA . GLN A 1 599 ? 148.96100 191.72500 157.76300 1.000 37.25144 578 GLN A CA 1
ATOM 1258 C C . GLN A 1 599 ? 148.85500 190.34700 157.11400 1.000 37.25144 578 GLN A C 1
ATOM 1259 O O . GLN A 1 599 ? 149.84800 189.61200 157.03100 1.000 37.25144 578 GLN A O 1
ATOM 1265 N N . ILE A 1 600 ? 147.66200 189.96900 156.64300 1.000 39.47568 579 ILE A N 1
ATOM 1266 C CA . ILE A 1 600 ? 147.54400 188.62400 156.07600 1.000 39.47568 579 ILE A CA 1
ATOM 1267 C C . ILE A 1 600 ? 148.24400 188.52500 154.71600 1.000 39.47568 579 ILE A C 1
ATOM 1268 O O . ILE A 1 600 ? 148.74800 187.45000 154.34900 1.000 39.47568 579 ILE A O 1
ATOM 1273 N N . ARG A 1 601 ? 148.33400 189.62400 153.95800 1.000 46.83782 580 ARG A N 1
ATOM 1274 C CA . ARG A 1 601 ? 149.13700 189.59500 152.74100 1.000 46.83782 580 ARG A CA 1
ATOM 1275 C C . ARG A 1 601 ? 150.60600 189.35100 153.06000 1.000 46.83782 580 ARG A C 1
ATOM 1276 O O . ARG A 1 601 ? 151.28500 188.59300 152.35700 1.000 46.83782 580 ARG A O 1
ATOM 1284 N N . ASP A 1 602 ? 151.11600 189.98300 154.12100 1.000 49.35108 581 ASP A N 1
ATOM 1285 C CA . ASP A 1 602 ? 152.48200 189.70700 154.55300 1.000 49.35108 581 ASP A CA 1
ATOM 1286 C C . ASP A 1 602 ? 152.63700 188.25500 154.98900 1.000 49.35108 581 ASP A C 1
ATOM 1287 O O . ASP A 1 602 ? 153.68300 187.63700 154.75800 1.000 49.35108 581 ASP A O 1
ATOM 1292 N N . ASP A 1 603 ? 151.60900 187.69900 155.63500 1.000 44.31087 582 ASP A N 1
ATOM 1293 C CA . ASP A 1 603 ? 151.65700 186.29400 156.03600 1.000 44.31087 582 ASP A CA 1
ATOM 1294 C C . ASP A 1 603 ? 151.80500 185.37900 154.82400 1.000 44.31087 582 ASP A C 1
ATOM 1295 O O . ASP A 1 603 ? 152.62400 184.45000 154.82500 1.000 44.31087 582 ASP A O 1
ATOM 1300 N N . LEU A 1 604 ? 151.01100 185.62500 153.77700 1.000 47.30241 583 LEU A N 1
ATOM 1301 C CA . LEU A 1 604 ? 151.16500 184.84200 152.55100 1.000 47.30241 583 LEU A CA 1
ATOM 1302 C C . LEU A 1 604 ? 152.53400 185.05000 151.91900 1.000 47.30241 583 LEU A C 1
ATOM 1303 O O . LEU A 1 604 ? 153.15100 184.09400 151.43800 1.000 47.30241 583 LEU A O 1
ATOM 1308 N N . SER A 1 605 ? 153.02100 186.29100 151.89700 1.000 52.96931 584 SER A N 1
ATOM 1309 C CA . SER A 1 605 ? 154.33000 186.54500 151.30600 1.000 52.96931 584 SER A CA 1
ATOM 1310 C C . SER A 1 605 ? 155.41900 185.77600 152.04100 1.000 52.96931 584 SER A C 1
ATOM 1311 O O . SER A 1 605 ? 156.37100 185.28700 151.42400 1.000 52.96931 584 SER A O 1
ATOM 1314 N N . ASN A 1 606 ? 155.29800 185.66500 153.36500 1.000 51.56775 585 ASN A N 1
ATOM 1315 C CA . ASN A 1 606 ? 156.28600 184.91700 154.13500 1.000 51.56775 585 ASN A CA 1
ATOM 1316 C C . ASN A 1 606 ? 156.16600 183.41400 153.90500 1.000 51.56775 585 ASN A C 1
ATOM 1317 O O . ASN A 1 606 ? 157.18100 182.72800 153.73600 1.000 51.56775 585 ASN A O 1
ATOM 1322 N N . LEU A 1 607 ? 154.94300 182.87900 153.89500 1.000 49.44630 586 LEU A N 1
ATOM 1323 C CA . LEU A 1 607 ? 154.78400 181.42500 153.87000 1.000 49.44630 586 LEU A CA 1
ATOM 1324 C C . LEU A 1 607 ? 154.83900 180.85800 152.45300 1.000 49.44630 586 LEU A C 1
ATOM 1325 O O . LEU A 1 607 ? 155.66900 179.99300 152.15400 1.000 49.44630 586 LEU A O 1
ATOM 1330 N N . THR A 1 608 ? 153.95200 181.32800 151.57200 1.000 56.67617 587 THR A N 1
ATOM 1331 C CA . THR A 1 608 ? 153.81400 180.71800 150.25100 1.000 56.67617 587 THR A CA 1
ATOM 1332 C C . THR A 1 608 ? 155.09700 180.84200 149.43600 1.000 56.67617 587 THR A C 1
ATOM 1333 O O . THR A 1 608 ? 155.51500 179.88300 148.77600 1.000 56.67617 587 THR A O 1
ATOM 1337 N N . SER A 1 609 ? 155.73500 182.00600 149.47100 1.000 56.14370 588 SER A N 1
ATOM 1338 C CA . SER A 1 609 ? 156.96900 182.21800 148.72200 1.000 56.14370 588 SER A CA 1
ATOM 1339 C C . SER A 1 609 ? 158.11200 181.39200 149.30300 1.000 56.14370 588 SER A C 1
ATOM 1340 O O . SER A 1 609 ? 158.82800 181.84700 150.19400 1.000 56.14370 588 SER A O 1
ATOM 1343 N N . LEU A 1 622 ? 157.51800 181.35600 160.87500 1.000 30.53559 602 LEU A N 1
ATOM 1344 C CA . LEU A 1 622 ? 157.55800 179.92800 161.16800 1.000 30.53559 602 LEU A CA 1
ATOM 1345 C C . LEU A 1 622 ? 158.71200 179.60000 162.10700 1.000 30.53559 602 LEU A C 1
ATOM 1346 O O . LEU A 1 622 ? 158.57600 178.77200 163.00500 1.000 30.53559 602 LEU A O 1
ATOM 1351 N N . ASP A 1 623 ? 159.85200 180.25500 161.89100 1.000 29.39956 603 ASP A N 1
ATOM 1352 C CA . ASP A 1 623 ? 161.00800 180.07300 162.75800 1.000 29.39956 603 ASP A CA 1
ATOM 1353 C C . ASP A 1 623 ? 160.93500 180.91600 164.02300 1.000 29.39956 603 ASP A C 1
ATOM 1354 O O . ASP A 1 623 ? 161.76200 180.72700 164.92100 1.000 29.39956 603 ASP A O 1
ATOM 1356 N N . GLU A 1 624 ? 159.97500 181.83600 164.11400 1.000 26.40703 604 GLU A N 1
ATOM 1357 C CA . GLU A 1 624 ? 159.77200 182.64000 165.31000 1.000 26.40703 604 GLU A CA 1
ATOM 1358 C C . GLU A 1 624 ? 158.60400 182.15800 166.15900 1.000 26.40703 604 GLU A C 1
ATOM 1359 O O . GLU A 1 624 ? 158.48400 182.57800 167.31400 1.000 26.40703 604 GLU A O 1
ATOM 1361 N N . GLY A 1 625 ? 157.74800 181.29300 165.61900 1.000 22.67194 605 GLY A N 1
ATOM 1362 C CA . GLY A 1 625 ? 156.63900 180.74700 166.37000 1.000 22.67194 605 GLY A CA 1
ATOM 1363 C C . GLY A 1 625 ? 155.39600 181.60300 166.40800 1.000 22.67194 605 GLY A C 1
ATOM 1364 O O . GLY A 1 625 ? 154.45300 181.25900 167.12800 1.000 22.67194 605 GLY A O 1
ATOM 1365 N N . LYS A 1 626 ? 155.36100 182.70400 165.66200 1.000 19.84463 606 LYS A N 1
ATOM 1366 C CA . LYS A 1 626 ? 154.19000 183.56800 165.66000 1.000 19.84463 606 LYS A CA 1
ATOM 1367 C C . LYS A 1 626 ? 153.00100 182.85400 165.03100 1.000 19.84463 606 LYS A C 1
ATOM 1368 O O . LYS A 1 626 ? 153.13400 182.16000 164.02000 1.000 19.84463 606 LYS A O 1
ATOM 1370 N N . TYR A 1 627 ? 151.83000 183.02900 165.63700 1.000 19.60849 607 TYR A N 1
ATOM 1371 C CA . TYR A 1 627 ? 150.61000 182.38900 165.15800 1.000 19.60849 607 TYR A CA 1
ATOM 1372 C C . TYR A 1 627 ? 150.00800 183.23500 164.04500 1.000 19.60849 607 TYR A C 1
ATOM 1373 O O . TYR A 1 627 ? 149.41900 184.28800 164.30400 1.000 19.60849 607 TYR A O 1
ATOM 1382 N N . SER A 1 628 ? 150.15700 182.77800 162.80700 1.000 21.99454 608 SER A N 1
ATOM 1383 C CA . SER A 1 628 ? 149.56600 183.44900 161.66200 1.000 21.99454 608 SER A CA 1
ATOM 1384 C C . SER A 1 628 ? 148.15700 182.90600 161.43700 1.000 21.99454 608 SER A C 1
ATOM 1385 O O . SER A 1 628 ? 147.62600 182.14600 162.24800 1.000 21.99454 608 SER A O 1
ATOM 1388 N N . LEU A 1 629 ? 147.53400 183.29300 160.33100 1.000 25.22156 609 LEU A N 1
ATOM 1389 C CA . LEU A 1 629 ? 146.19800 182.81100 160.00700 1.000 25.22156 609 LEU A CA 1
ATOM 1390 C C . LEU A 1 629 ? 146.23800 181.39200 159.43500 1.000 25.22156 609 LEU A C 1
ATOM 1391 O O . LEU A 1 629 ? 145.41300 180.55600 159.83200 1.000 25.22156 609 LEU A O 1
ATOM 1396 N N . PRO A 1 630 ? 147.14800 181.07300 158.49800 1.000 26.40011 610 PRO A N 1
ATOM 1397 C CA . PRO A 1 630 ? 147.23400 179.67300 158.04500 1.000 26.40011 610 PRO A CA 1
ATOM 1398 C C . PRO A 1 630 ? 147.52500 178.68900 159.16200 1.000 26.40011 610 PRO A C 1
ATOM 1399 O O . PRO A 1 630 ? 146.95900 177.59100 159.17200 1.000 26.40011 610 PRO A O 1
ATOM 1403 N N . LEU A 1 631 ? 148.39100 179.05300 160.11100 1.000 23.49107 611 LEU A N 1
ATOM 1404 C CA . LEU A 1 631 ? 148.68500 178.16200 161.22900 1.000 23.49107 611 LEU A CA 1
ATOM 1405 C C . LEU A 1 631 ? 147.45400 177.94300 162.09800 1.000 23.49107 611 LEU A C 1
ATOM 1406 O O . LEU A 1 631 ? 147.17700 176.81400 162.52200 1.000 23.49107 611 LEU A O 1
ATOM 1411 N N . ILE A 1 632 ? 146.70300 179.01200 162.37000 1.000 23.43024 612 ILE A N 1
ATOM 1412 C CA . ILE A 1 632 ? 145.49000 178.89200 163.17200 1.000 23.43024 612 ILE A CA 1
ATOM 1413 C C . ILE A 1 632 ? 144.47700 177.99800 162.47300 1.000 23.43024 612 ILE A C 1
ATOM 1414 O O . ILE A 1 632 ? 143.84500 177.14200 163.10300 1.000 23.43024 612 ILE A O 1
ATOM 1419 N N . HIS A 1 633 ? 144.30400 178.17800 161.16100 1.000 30.20265 613 HIS A N 1
ATOM 1420 C CA . HIS A 1 633 ? 143.36000 177.33900 160.42800 1.000 30.20265 613 HIS A CA 1
ATOM 1421 C C . HIS A 1 633 ? 143.81000 175.88300 160.40400 1.000 30.20265 613 HIS A C 1
ATOM 1422 O O . HIS A 1 633 ? 142.98700 174.97300 160.54900 1.000 30.20265 613 HIS A O 1
ATOM 1429 N N . ALA A 1 634 ? 145.11000 175.64200 160.21500 1.000 27.49908 614 ALA A N 1
ATOM 1430 C CA . ALA A 1 634 ? 145.61400 174.27400 160.16700 1.000 27.49908 614 ALA A CA 1
ATOM 1431 C C . ALA A 1 634 ? 145.44700 173.57200 161.50800 1.000 27.49908 614 ALA A C 1
ATOM 1432 O O . ALA A 1 634 ? 145.08700 172.39100 161.55500 1.000 27.49908 614 ALA A O 1
ATOM 1434 N N . LEU A 1 635 ? 145.69800 174.28100 162.61000 1.000 25.49214 615 LEU A N 1
ATOM 1435 C CA . LEU A 1 635 ? 145.62200 173.65600 163.92600 1.000 25.49214 615 LEU A CA 1
ATOM 1436 C C . LEU A 1 635 ? 144.21400 173.20400 164.29500 1.000 25.49214 615 LEU A C 1
ATOM 1437 O O . LEU A 1 635 ? 144.06600 172.42800 165.24400 1.000 25.49214 615 LEU A O 1
ATOM 1442 N N . LYS A 1 636 ? 143.18600 173.66400 163.58200 1.000 29.78465 616 LYS A N 1
ATOM 1443 C CA . LYS A 1 636 ? 141.81500 173.26000 163.85500 1.000 29.78465 616 LYS A CA 1
ATOM 1444 C C . LYS A 1 636 ? 141.19200 172.42400 162.74700 1.000 29.78465 616 LYS A C 1
ATOM 1445 O O . LYS A 1 636 ? 140.06200 171.95400 162.91400 1.000 29.78465 616 LYS A O 1
ATOM 1451 N N . HIS A 1 637 ? 141.88600 172.22500 161.62800 1.000 31.52752 617 HIS A N 1
ATOM 1452 C CA . HIS A 1 637 ? 141.33600 171.49500 160.49000 1.000 31.52752 617 HIS A CA 1
ATOM 1453 C C . HIS A 1 637 ? 142.37100 170.54200 159.91100 1.000 31.52752 617 HIS A C 1
ATOM 1454 O O . HIS A 1 637 ? 142.54700 170.45700 158.69100 1.000 31.52752 617 HIS A O 1
ATOM 1461 N N . THR A 1 638 ? 143.07200 169.81000 160.77200 1.000 29.79262 618 THR A N 1
ATOM 1462 C CA . THR A 1 638 ? 144.07500 168.85300 160.33100 1.000 29.79262 618 THR A CA 1
ATOM 1463 C C . THR A 1 638 ? 143.91800 167.55000 161.10100 1.000 29.79262 618 THR A C 1
ATOM 1464 O O . THR A 1 638 ? 143.35000 167.51100 162.19500 1.000 29.79262 618 THR A O 1
ATOM 1468 N N . LYS A 1 639 ? 144.41700 166.47200 160.49800 1.000 31.34557 619 LYS A N 1
ATOM 1469 C CA . LYS A 1 639 ? 144.42800 165.16800 161.14700 1.000 31.34557 619 LYS A CA 1
ATOM 1470 C C . LYS A 1 639 ? 145.69300 164.93400 161.95800 1.000 31.34557 619 LYS A C 1
ATOM 1471 O O . LYS A 1 639 ? 145.65300 164.21000 162.96000 1.000 31.34557 619 LYS A O 1
ATOM 1477 N N . ASN A 1 640 ? 146.81100 165.53000 161.55000 1.000 30.37445 620 ASN A N 1
ATOM 1478 C CA . ASN A 1 640 ? 148.07700 165.40000 162.27100 1.000 30.37445 620 ASN A CA 1
ATOM 1479 C C . ASN A 1 640 ? 148.24700 166.55000 163.26600 1.000 30.37445 620 ASN A C 1
ATOM 1480 O O . ASN A 1 640 ? 149.23300 167.28500 163.25600 1.000 30.37445 620 ASN A O 1
ATOM 1485 N N . LYS A 1 641 ? 147.24500 166.70000 164.13600 1.000 26.54709 621 LYS A N 1
ATOM 1486 C CA . LYS A 1 641 ? 147.28600 167.77100 165.12700 1.000 26.54709 621 LYS A CA 1
ATOM 1487 C C . LYS A 1 641 ? 148.41400 167.55800 166.12800 1.000 26.54709 621 LYS A C 1
ATOM 1488 O O . LYS A 1 641 ? 149.10800 168.51200 166.50400 1.000 26.54709 621 LYS A O 1
ATOM 1494 N N . VAL A 1 642 ? 148.61100 166.31400 166.57000 1.000 25.49695 622 VAL A N 1
ATOM 1495 C CA . VAL A 1 642 ? 149.66000 166.02200 167.54300 1.000 25.49695 622 VAL A CA 1
ATOM 1496 C C . VAL A 1 642 ? 151.03100 166.31800 166.95200 1.000 25.49695 622 VAL A C 1
ATOM 1497 O O . VAL A 1 642 ? 151.91200 166.85600 167.63100 1.000 25.49695 622 VAL A O 1
ATOM 1501 N N . GLN A 1 643 ? 151.23200 165.97400 165.67800 1.000 26.70840 623 GLN A N 1
ATOM 1502 C CA . GLN A 1 643 ? 152.51900 166.22400 165.03700 1.000 26.70840 623 GLN A CA 1
ATOM 1503 C C . GLN A 1 643 ? 152.80900 167.71600 164.93100 1.000 26.70840 623 GLN A C 1
ATOM 1504 O O . GLN A 1 643 ? 153.93300 168.15600 165.19700 1.000 26.70840 623 GLN A O 1
ATOM 1510 N N . LEU A 1 644 ? 151.80800 168.51400 164.54900 1.000 25.13910 624 LEU A N 1
ATOM 1511 C CA . LEU A 1 644 ? 152.00600 169.95700 164.44600 1.000 25.13910 624 LEU A CA 1
ATOM 1512 C C . LEU A 1 644 ? 152.26700 170.58200 165.81300 1.000 25.13910 624 LEU A C 1
ATOM 1513 O O . LEU A 1 644 ? 153.14500 171.44600 165.95500 1.000 25.13910 624 LEU A O 1
ATOM 1518 N N . GLU A 1 645 ? 151.51400 170.15600 166.83000 1.000 25.35818 625 GLU A N 1
ATOM 1519 C CA . GLU A 1 645 ? 151.74500 170.66300 168.17800 1.000 25.35818 625 GLU A CA 1
ATOM 1520 C C . GLU A 1 645 ? 153.14400 170.30900 168.66400 1.000 25.35818 625 GLU A C 1
ATOM 1521 O O . GLU A 1 645 ? 153.82800 171.14200 169.27000 1.000 25.35818 625 GLU A O 1
ATOM 1527 N N . SER A 1 646 ? 153.58800 169.07700 168.40500 1.000 22.81470 626 SER A N 1
ATOM 1528 C CA . SER A 1 646 ? 154.93000 168.66900 168.80200 1.000 22.81470 626 SER A CA 1
ATOM 1529 C C . SER A 1 646 ? 155.99200 169.46100 168.05200 1.000 22.81470 626 SER A C 1
ATOM 1530 O O . SER A 1 646 ? 157.03200 169.80500 168.62300 1.000 22.81470 626 SER A O 1
ATOM 1533 N N . LEU A 1 647 ? 155.75400 169.75200 166.77200 1.000 24.01970 627 LEU A N 1
ATOM 1534 C CA . LEU A 1 647 ? 156.68900 170.57700 166.01600 1.000 24.01970 627 LEU A CA 1
ATOM 1535 C C . LEU A 1 647 ? 156.81800 171.96200 166.63400 1.000 24.01970 627 LEU A C 1
ATOM 1536 O O . LEU A 1 647 ? 157.92900 172.48500 166.77700 1.000 24.01970 627 LEU A O 1
ATOM 1541 N N . LEU A 1 648 ? 155.69200 172.56600 167.01900 1.000 22.71817 628 LEU A N 1
ATOM 1542 C CA . LEU A 1 648 ? 155.74700 173.87900 167.65900 1.000 22.71817 628 LEU A CA 1
ATOM 1543 C C . LEU A 1 648 ? 156.46200 173.81600 169.00700 1.000 22.71817 628 LEU A C 1
ATOM 1544 O O . LEU A 1 648 ? 157.26400 174.70100 169.33800 1.000 22.71817 628 LEU A O 1
ATOM 1549 N N . ILE A 1 649 ? 156.18900 172.77300 169.79600 1.000 21.99922 629 ILE A N 1
ATOM 1550 C CA . ILE A 1 649 ? 156.83200 172.63500 171.10200 1.000 21.99922 629 ILE A CA 1
ATOM 1551 C C . ILE A 1 649 ? 158.34000 172.48000 170.94600 1.000 21.99922 629 ILE A C 1
ATOM 1552 O O . ILE A 1 649 ? 159.12300 173.09100 171.68500 1.000 21.99922 629 ILE A O 1
ATOM 1557 N N . GLN A 1 650 ? 158.77400 171.66100 169.98600 1.000 27.07394 630 GLN A N 1
ATOM 1558 C CA . GLN A 1 650 ? 160.20500 171.46800 169.77800 1.000 27.07394 630 GLN A CA 1
ATOM 1559 C C . GLN A 1 650 ? 160.86400 172.71300 169.20000 1.000 27.07394 630 GLN A C 1
ATOM 1560 O O . GLN A 1 650 ? 162.03200 172.98400 169.49800 1.000 27.07394 630 GLN A O 1
ATOM 1566 N N . ARG A 1 651 ? 160.14300 173.47600 168.37400 1.000 26.95876 631 ARG A N 1
ATOM 1567 C CA . ARG A 1 651 ? 160.67000 174.75600 167.91500 1.000 26.95876 631 ARG A CA 1
ATOM 1568 C C . ARG A 1 651 ? 160.89600 175.69900 169.08600 1.000 26.95876 631 ARG A C 1
ATOM 1569 O O . ARG A 1 651 ? 161.92100 176.38800 169.15000 1.000 26.95876 631 ARG A O 1
ATOM 1577 N N . LYS A 1 652 ? 159.94700 175.74600 170.02300 1.000 27.66076 632 LYS A N 1
ATOM 1578 C CA . LYS A 1 652 ? 160.13600 176.57000 171.21400 1.000 27.66076 632 LYS A CA 1
ATOM 1579 C C . LYS A 1 652 ? 161.31500 176.08100 172.04600 1.000 27.66076 632 LYS A C 1
ATOM 1580 O O . LYS A 1 652 ? 162.11100 176.88700 172.54100 1.000 27.66076 632 LYS A O 1
ATOM 1586 N N . THR A 1 653 ? 161.44000 174.76300 172.21200 1.000 30.87018 633 THR A N 1
ATOM 1587 C CA . THR A 1 653 ? 162.49100 174.21200 173.06400 1.000 30.87018 633 THR A CA 1
ATOM 1588 C C . THR A 1 653 ? 163.87600 174.47000 172.48000 1.000 30.87018 633 THR A C 1
ATOM 1589 O O . THR A 1 653 ? 164.78100 174.93400 173.18400 1.000 30.87018 633 THR A O 1
ATOM 1593 N N . GLN A 1 654 ? 164.06100 174.18100 171.19200 1.000 32.43886 634 GLN A N 1
ATOM 1594 C CA . GLN A 1 654 ? 165.36800 174.31700 170.56300 1.000 32.43886 634 GLN A CA 1
ATOM 1595 C C . GLN A 1 654 ? 165.71100 175.75400 170.19400 1.000 32.43886 634 GLN A C 1
ATOM 1596 O O . GLN A 1 654 ? 166.85600 176.01800 169.81100 1.000 32.43886 634 GLN A O 1
ATOM 1598 N N . GLY A 1 655 ? 164.76200 176.68300 170.29500 1.000 34.87856 635 GLY A N 1
ATOM 1599 C CA . GLY A 1 655 ? 165.00000 178.06500 169.94300 1.000 34.87856 635 GLY A CA 1
ATOM 1600 C C . GLY A 1 655 ? 164.79500 178.40000 168.48200 1.000 34.87856 635 GLY A C 1
ATOM 1601 O O . GLY A 1 655 ? 164.91000 179.57500 168.11100 1.000 34.87856 635 GLY A O 1
ATOM 1602 N N . GLY A 1 656 ? 164.49600 177.41500 167.64600 1.000 36.41613 636 GLY A N 1
ATOM 1603 C CA . GLY A 1 656 ? 164.28100 177.66600 166.23300 1.000 36.41613 636 GLY A CA 1
ATOM 1604 C C . GLY A 1 656 ? 163.87900 176.38300 165.54100 1.000 36.41613 636 GLY A C 1
ATOM 1605 O O . GLY A 1 656 ? 163.82200 175.31000 166.15100 1.000 36.41613 636 GLY A O 1
ATOM 1606 N N . MET A 1 657 ? 163.60000 176.51100 164.24900 1.000 38.86410 637 MET A N 1
ATOM 1607 C CA . MET A 1 657 ? 163.19500 175.38800 163.42000 1.000 38.86410 637 MET A CA 1
ATOM 1608 C C . MET A 1 657 ? 164.21200 175.16100 162.31000 1.000 38.86410 637 MET A C 1
ATOM 1609 O O . MET A 1 657 ? 164.86900 176.09600 161.84400 1.000 38.86410 637 MET A O 1
ATOM 1611 N N . THR A 1 658 ? 164.33900 173.90500 161.89500 1.000 41.36998 638 THR A N 1
ATOM 1612 C CA . THR A 1 658 ? 165.23700 173.51900 160.81700 1.000 41.36998 638 THR A CA 1
ATOM 1613 C C . THR A 1 658 ? 164.48500 173.48100 159.49000 1.000 41.36998 638 THR A C 1
ATOM 1614 O O . THR A 1 658 ? 163.26300 173.62500 159.43200 1.000 41.36998 638 THR A O 1
ATOM 1618 N N . LEU A 1 659 ? 165.24500 173.28800 158.41000 1.000 44.05978 639 LEU A N 1
ATOM 1619 C CA . LEU A 1 659 ? 164.65200 173.29200 157.07600 1.000 44.05978 639 LEU A CA 1
ATOM 1620 C C . LEU A 1 659 ? 163.68000 172.13200 156.89400 1.000 44.05978 639 LEU A C 1
ATOM 1621 O O . LEU A 1 659 ? 162.60700 172.29800 156.30100 1.000 44.05978 639 LEU A O 1
ATOM 1626 N N . GLU A 1 660 ? 164.04100 170.94700 157.39200 1.000 47.36779 640 GLU A N 1
ATOM 1627 C CA . GLU A 1 660 ? 163.15400 169.79400 157.27300 1.000 47.36779 640 GLU A CA 1
ATOM 1628 C C . GLU A 1 660 ? 161.87800 169.99100 158.08200 1.000 47.36779 640 GLU A C 1
ATOM 1629 O O . GLU A 1 660 ? 160.78500 169.63500 157.62500 1.000 47.36779 640 GLU A O 1
ATOM 1635 N N . MET A 1 661 ? 161.99500 170.55300 159.28800 1.000 41.08535 641 MET A N 1
ATOM 1636 C CA . MET A 1 661 ? 160.80900 170.84000 160.08600 1.000 41.08535 641 MET A CA 1
ATOM 1637 C C . MET A 1 661 ? 159.92200 171.87100 159.39900 1.000 41.08535 641 MET A C 1
ATOM 1638 O O . MET A 1 661 ? 158.69100 171.75600 159.42100 1.000 41.08535 641 MET A O 1
ATOM 1643 N N . LYS A 1 662 ? 160.53200 172.88900 158.78500 1.000 39.65307 642 LYS A N 1
ATOM 1644 C CA . LYS A 1 662 ? 159.75600 173.88300 158.05000 1.000 39.65307 642 LYS A CA 1
ATOM 1645 C C . LYS A 1 662 ? 159.02200 173.25000 156.87500 1.000 39.65307 642 LYS A C 1
ATOM 1646 O O . LYS A 1 662 ? 157.84800 173.55200 156.63200 1.000 39.65307 642 LYS A O 1
ATOM 1652 N N . ARG A 1 663 ? 159.69800 172.36600 156.13600 1.000 41.84017 643 ARG A N 1
ATOM 1653 C CA . ARG A 1 663 ? 159.04400 171.68100 155.02600 1.000 41.84017 643 ARG A CA 1
ATOM 1654 C C . ARG A 1 663 ? 157.89200 170.81400 155.51600 1.000 41.84017 643 ARG A C 1
ATOM 1655 O O . ARG A 1 663 ? 156.82200 170.78000 154.89600 1.000 41.84017 643 ARG A O 1
ATOM 1663 N N . LEU A 1 664 ? 158.09300 170.10400 156.62800 1.000 38.03827 644 LEU A N 1
ATOM 1664 C CA . LEU A 1 664 ? 157.03300 169.26200 157.17400 1.000 38.03827 644 LEU A CA 1
ATOM 1665 C C . LEU A 1 664 ? 155.83100 170.09500 157.60700 1.000 38.03827 644 LEU A C 1
ATOM 1666 O O . LEU A 1 664 ? 154.68100 169.72500 157.34100 1.000 38.03827 644 LEU A O 1
ATOM 1671 N N . ALA A 1 665 ? 156.07800 171.22600 158.27200 1.000 36.77088 645 ALA A N 1
ATOM 1672 C CA . ALA A 1 665 ? 154.98300 172.09200 158.69800 1.000 36.77088 645 ALA A CA 1
ATOM 1673 C C . ALA A 1 665 ? 154.24000 172.67600 157.50300 1.000 36.77088 645 ALA A C 1
ATOM 1674 O O . ALA A 1 665 ? 153.00400 172.74700 157.50400 1.000 36.77088 645 ALA A O 1
ATOM 1676 N N . ILE A 1 666 ? 154.97500 173.09700 156.47200 1.000 38.55290 646 ILE A N 1
ATOM 1677 C CA . ILE A 1 666 ? 154.33700 173.65100 155.28200 1.000 38.55290 646 ILE A CA 1
ATOM 1678 C C . ILE A 1 666 ? 153.49800 172.59000 154.58200 1.000 38.55290 646 ILE A C 1
ATOM 1679 O O . ILE A 1 666 ? 152.39500 172.87100 154.10100 1.000 38.55290 646 ILE A O 1
ATOM 1684 N N . GLN A 1 667 ? 153.99700 171.35300 154.52100 1.000 41.49805 647 GLN A N 1
ATOM 1685 C CA . GLN A 1 667 ? 153.23000 170.28500 153.89000 1.000 41.49805 647 GLN A CA 1
ATOM 1686 C C . GLN A 1 667 ? 151.98700 169.93300 154.70000 1.000 41.49805 647 GLN A C 1
ATOM 1687 O O . GLN A 1 667 ? 150.92900 169.65200 154.12100 1.000 41.49805 647 GLN A O 1
ATOM 1693 N N . ILE A 1 668 ? 152.08800 169.96100 156.03100 1.000 36.15239 648 ILE A N 1
ATOM 1694 C CA . ILE A 1 668 ? 150.91400 169.73500 156.87100 1.000 36.15239 648 ILE A CA 1
ATOM 1695 C C . ILE A 1 668 ? 149.87800 170.82600 156.63500 1.000 36.15239 648 ILE A C 1
ATOM 1696 O O . ILE A 1 668 ? 148.67400 170.55200 156.54400 1.000 36.15239 648 ILE A O 1
ATOM 1701 N N . MET A 1 669 ? 150.32700 172.08000 156.53000 1.000 38.32549 649 MET A N 1
ATOM 1702 C CA . MET A 1 669 ? 149.40800 173.17100 156.22100 1.000 38.32549 649 MET A CA 1
ATOM 1703 C C . MET A 1 669 ? 148.75900 172.97600 154.85600 1.000 38.32549 649 MET A C 1
ATOM 1704 O O . MET A 1 669 ? 147.55800 173.21800 154.69100 1.000 38.32549 649 MET A O 1
ATOM 1709 N N . LYS A 1 670 ? 149.54300 172.54900 153.86200 1.000 41.55112 650 LYS A N 1
ATOM 1710 C CA . LYS A 1 670 ? 149.01000 172.37200 152.51500 1.000 41.55112 650 LYS A CA 1
ATOM 1711 C C . LYS A 1 670 ? 147.95300 171.27700 152.47200 1.000 41.55112 650 LYS A C 1
ATOM 1712 O O . LYS A 1 670 ? 146.91000 171.43800 151.82900 1.000 41.55112 650 LYS A O 1
ATOM 1718 N N . GLU A 1 671 ? 148.20200 170.15200 153.14800 1.000 42.54656 651 GLU A N 1
ATOM 1719 C CA . GLU A 1 671 ? 147.21700 169.07500 153.16100 1.000 42.54656 651 GLU A CA 1
ATOM 1720 C C . GLU A 1 671 ? 145.92300 169.47000 153.86200 1.000 42.54656 651 GLU A C 1
ATOM 1721 O O . GLU A 1 671 ? 144.88900 168.83900 153.62200 1.000 42.54656 651 GLU A O 1
ATOM 1727 N N . ALA A 1 672 ? 145.95300 170.49000 154.71700 1.000 40.66318 652 ALA A N 1
ATOM 1728 C CA . ALA A 1 672 ? 144.75200 170.95100 155.39800 1.000 40.66318 652 ALA A CA 1
ATOM 1729 C C . ALA A 1 672 ? 143.97400 171.98600 154.59800 1.000 40.66318 652 ALA A C 1
ATOM 1730 O O . ALA A 1 672 ? 142.86100 172.34400 154.99600 1.000 40.66318 652 ALA A O 1
ATOM 1732 N N . GLY A 1 673 ? 144.52400 172.46800 153.48600 1.000 43.02469 653 GLY A N 1
ATOM 1733 C CA . GLY A 1 673 ? 143.85100 173.48200 152.70000 1.000 43.02469 653 GLY A CA 1
ATOM 1734 C C . GLY A 1 673 ? 143.89800 174.87100 153.28800 1.000 43.02469 653 GLY A C 1
ATOM 1735 O O . GLY A 1 673 ? 143.12100 175.73300 152.87000 1.000 43.02469 653 GLY A O 1
ATOM 1736 N N . SER A 1 674 ? 144.78500 175.11400 154.25500 1.000 40.81040 654 SER A N 1
ATOM 1737 C CA . SER A 1 674 ? 144.86000 176.42900 154.88300 1.000 40.81040 654 SER A CA 1
ATOM 1738 C C . SER A 1 674 ? 145.36300 177.48600 153.90900 1.000 40.81040 654 SER A C 1
ATOM 1739 O O . SER A 1 674 ? 144.87900 178.62500 153.91700 1.000 40.81040 654 SER A O 1
ATOM 1742 N N . LEU A 1 675 ? 146.33600 177.12900 153.06500 1.000 45.56080 655 LEU A N 1
ATOM 1743 C CA . LEU A 1 675 ? 146.95200 178.10100 152.16900 1.000 45.56080 655 LEU A CA 1
ATOM 1744 C C . LEU A 1 675 ? 145.99900 178.59000 151.08600 1.000 45.56080 655 LEU A C 1
ATOM 1745 O O . LEU A 1 675 ? 146.28200 179.60800 150.44600 1.000 45.56080 655 LEU A O 1
ATOM 1750 N N . GLU A 1 676 ? 144.88700 177.89200 150.85900 1.000 48.78547 656 GLU A N 1
ATOM 1751 C CA . GLU A 1 676 ? 143.86500 178.37400 149.93900 1.000 48.78547 656 GLU A CA 1
ATOM 1752 C C . GLU A 1 676 ? 142.79400 179.17900 150.66300 1.000 48.78547 656 GLU A C 1
ATOM 1753 O O . GLU A 1 676 ? 142.28000 180.16500 150.12000 1.000 48.78547 656 GLU A O 1
ATOM 1759 N N . HIS A 1 677 ? 142.45900 178.77700 151.89100 1.000 44.32128 657 HIS A N 1
ATOM 1760 C CA . HIS A 1 677 ? 141.51400 179.54400 152.69300 1.000 44.32128 657 HIS A CA 1
ATOM 1761 C C . HIS A 1 677 ? 142.04600 180.94300 152.97500 1.000 44.32128 657 HIS A C 1
ATOM 1762 O O . HIS A 1 677 ? 141.30800 181.93100 152.87000 1.000 44.32128 657 HIS A O 1
ATOM 1769 N N . THR A 1 678 ? 143.33100 181.05200 153.31700 1.000 43.60001 658 THR A N 1
ATOM 1770 C CA . THR A 1 678 ? 143.89400 182.37400 153.57200 1.000 43.60001 658 THR A CA 1
ATOM 1771 C C . THR A 1 678 ? 143.99900 183.20200 152.29500 1.000 43.60001 658 THR A C 1
ATOM 1772 O O . THR A 1 678 ? 143.86300 184.42900 152.34600 1.000 43.60001 658 THR A O 1
ATOM 1776 N N . ARG A 1 679 ? 144.22800 182.56300 151.14400 1.000 49.46923 659 ARG A N 1
ATOM 1777 C CA . ARG A 1 679 ? 144.22500 183.30100 149.88400 1.000 49.46923 659 ARG A CA 1
ATOM 1778 C C . ARG A 1 679 ? 142.83600 183.84500 149.56700 1.000 49.46923 659 ARG A C 1
ATOM 1779 O O . ARG A 1 679 ? 142.69500 184.98500 149.10600 1.000 49.46923 659 ARG A O 1
ATOM 1787 N N . LYS A 1 680 ? 141.79700 183.04300 149.81100 1.000 49.32874 660 LYS A N 1
ATOM 1788 C CA . LYS A 1 680 ? 140.43200 183.53400 149.65000 1.000 49.32874 660 LYS A CA 1
ATOM 1789 C C . LYS A 1 680 ? 140.14900 184.69100 150.60200 1.000 49.32874 660 LYS A C 1
ATOM 1790 O O . LYS A 1 680 ? 139.49400 185.67400 150.22800 1.000 49.32874 660 LYS A O 1
ATOM 1796 N N . VAL A 1 681 ? 140.64000 184.58900 151.84000 1.000 46.16969 661 VAL A N 1
ATOM 1797 C CA . VAL A 1 681 ? 140.47400 185.67200 152.80600 1.000 46.16969 661 VAL A CA 1
ATOM 1798 C C . VAL A 1 681 ? 141.15000 186.94400 152.30700 1.000 46.16969 661 VAL A C 1
ATOM 1799 O O . VAL A 1 681 ? 140.59800 188.04400 152.41900 1.000 46.16969 661 VAL A O 1
ATOM 1803 N N . VAL A 1 682 ? 142.35700 186.81400 151.75300 1.000 46.16630 662 VAL A N 1
ATOM 1804 C CA . VAL A 1 682 ? 143.07700 187.97600 151.23400 1.000 46.16630 662 VAL A CA 1
ATOM 1805 C C . VAL A 1 682 ? 142.32400 188.60400 150.07100 1.000 46.16630 662 VAL A C 1
ATOM 1806 O O . VAL A 1 682 ? 142.24400 189.83200 149.95900 1.000 46.16630 662 VAL A O 1
ATOM 1810 N N . LEU A 1 683 ? 141.77400 187.77800 149.17800 1.000 49.67388 663 LEU A N 1
ATOM 1811 C CA . LEU A 1 683 ? 140.99200 188.31900 148.06900 1.000 49.67388 663 LEU A CA 1
ATOM 1812 C C . LEU A 1 683 ? 139.77500 189.08600 148.57400 1.000 49.67388 663 LEU A C 1
ATOM 1813 O O . LEU A 1 683 ? 139.47800 190.19100 148.09400 1.000 49.67388 663 LEU A O 1
ATOM 1818 N N . GLU A 1 684 ? 139.06300 188.51900 149.55200 1.000 50.82423 664 GLU A N 1
ATOM 1819 C CA . GLU A 1 684 ? 137.91000 189.21000 150.12100 1.000 50.82423 664 GLU A CA 1
ATOM 1820 C C . GLU A 1 684 ? 138.32000 190.52800 150.76700 1.000 50.82423 664 GLU A C 1
ATOM 1821 O O . GLU A 1 684 ? 137.63700 191.54600 150.60700 1.000 50.82423 664 GLU A O 1
ATOM 1827 N N . LEU A 1 685 ? 139.43600 190.52700 151.50100 1.000 46.66592 665 LEU A N 1
ATOM 1828 C CA . LEU A 1 685 ? 139.90500 191.74800 152.15000 1.000 46.66592 665 LEU A CA 1
ATOM 1829 C C . LEU A 1 685 ? 140.30200 192.80500 151.12700 1.000 46.66592 665 LEU A C 1
ATOM 1830 O O . LEU A 1 685 ? 140.05300 193.99600 151.33200 1.000 46.66592 665 LEU A O 1
ATOM 1835 N N . GLN A 1 686 ? 140.93900 192.38900 150.03300 1.000 51.42605 666 GLN A N 1
ATOM 1836 C CA . GLN A 1 686 ? 141.31600 193.32800 148.98100 1.000 51.42605 666 GLN A CA 1
ATOM 1837 C C . GLN A 1 686 ? 140.08300 193.96600 148.35600 1.000 51.42605 666 GLN A C 1
ATOM 1838 O O . GLN A 1 686 ? 140.03600 195.18500 148.13800 1.000 51.42605 666 GLN A O 1
ATOM 1844 N N . ASP A 1 687 ? 139.06500 193.15000 148.06900 1.000 52.54255 667 ASP A N 1
ATOM 1845 C CA . ASP A 1 687 ? 137.81900 193.69600 147.54000 1.000 52.54255 667 ASP A CA 1
ATOM 1846 C C . ASP A 1 687 ? 137.17600 194.65600 148.53400 1.000 52.54255 667 ASP A C 1
ATOM 1847 O O . ASP A 1 687 ? 136.65700 195.71100 148.14600 1.000 52.54255 667 ASP A O 1
ATOM 1852 N N . ALA A 1 688 ? 137.20600 194.30900 149.82300 1.000 51.61616 668 ALA A N 1
ATOM 1853 C CA . ALA A 1 688 ? 136.63000 195.17800 150.84400 1.000 51.61616 668 ALA A CA 1
ATOM 1854 C C . ALA A 1 688 ? 137.36400 196.51000 150.92400 1.000 51.61616 668 ALA A C 1
ATOM 1855 O O . ALA A 1 688 ? 136.73600 197.56200 151.06700 1.000 51.61616 668 ALA A O 1
ATOM 1857 N N . VAL A 1 689 ? 138.69600 196.48600 150.84100 1.000 51.69719 669 VAL A N 1
ATOM 1858 C CA . VAL A 1 689 ? 139.47100 197.72500 150.87900 1.000 51.69719 669 VAL A CA 1
ATOM 1859 C C . VAL A 1 689 ? 139.14900 198.59100 149.67000 1.000 51.69719 669 VAL A C 1
ATOM 1860 O O . VAL A 1 689 ? 138.96400 199.81200 149.78800 1.000 51.69719 669 VAL A O 1
ATOM 1864 N N . HIS A 1 690 ? 139.08400 197.97600 148.48600 1.000 55.97814 670 HIS A N 1
ATOM 1865 C CA . HIS A 1 690 ? 138.80800 198.74500 147.27800 1.000 55.97814 670 HIS A CA 1
ATOM 1866 C C . HIS A 1 690 ? 137.40900 199.34900 147.31200 1.000 55.97814 670 HIS A C 1
ATOM 1867 O O . HIS A 1 690 ? 137.20000 200.47100 146.83800 1.000 55.97814 670 HIS A O 1
ATOM 1874 N N . ARG A 1 691 ? 136.43600 198.62300 147.86600 1.000 59.29038 671 ARG A N 1
ATOM 1875 C CA . ARG A 1 691 ? 135.08900 199.17500 147.96800 1.000 59.29038 671 ARG A CA 1
ATOM 1876 C C . ARG A 1 691 ? 134.96800 200.20100 149.09000 1.000 59.29038 671 ARG A C 1
ATOM 1877 O O . ARG A 1 691 ? 134.11300 201.08900 149.01800 1.000 59.29038 671 ARG A O 1
ATOM 1885 N N . GLU A 1 692 ? 135.80200 200.09900 150.12800 1.000 56.79282 672 GLU A N 1
ATOM 1886 C CA . GLU A 1 692 ? 135.78000 201.08800 151.20000 1.000 56.79282 672 GLU A CA 1
ATOM 1887 C C . GLU A 1 692 ? 136.40200 202.40400 150.75900 1.000 56.79282 672 GLU A C 1
ATOM 1888 O O . GLU A 1 692 ? 135.95600 203.47400 151.18900 1.000 56.79282 672 GLU A O 1
ATOM 1894 N N . LEU A 1 693 ? 137.43600 202.34500 149.91700 1.000 61.16122 673 LEU A N 1
ATOM 1895 C CA . LEU A 1 693 ? 138.04400 203.57400 149.41600 1.000 61.16122 673 LEU A CA 1
ATOM 1896 C C . LEU A 1 693 ? 137.07200 204.37700 148.55700 1.000 61.16122 673 LEU A C 1
ATOM 1897 O O . LEU A 1 693 ? 137.08900 205.61400 148.59300 1.000 61.16122 673 LEU A O 1
ATOM 1902 N N . ALA A 1 694 ? 136.22400 203.69400 147.78400 1.000 65.18711 674 ALA A N 1
ATOM 1903 C CA . ALA A 1 694 ? 135.28100 204.38900 146.91300 1.000 65.18711 674 ALA A CA 1
ATOM 1904 C C . ALA A 1 694 ? 134.27800 205.20900 147.71400 1.000 65.18711 674 ALA A C 1
ATOM 1905 O O . ALA A 1 694 ? 133.92800 206.32700 147.31900 1.000 65.18711 674 ALA A O 1
ATOM 1907 N N . LYS A 1 695 ? 133.79800 204.67000 148.83800 1.000 66.10144 675 LYS A N 1
ATOM 1908 C CA . LYS A 1 695 ? 132.83800 205.40300 149.65700 1.000 66.10144 675 LYS A CA 1
ATOM 1909 C C . LYS A 1 695 ? 133.43500 206.69500 150.19900 1.000 66.10144 675 LYS A C 1
ATOM 1910 O O . LYS A 1 695 ? 132.72100 207.69300 150.35000 1.000 66.10144 675 LYS A O 1
ATOM 1912 N N . LEU A 1 696 ? 134.73400 206.69700 150.50400 1.000 67.18466 676 LEU A N 1
ATOM 1913 C CA . LEU A 1 696 ? 135.38800 207.93200 150.92300 1.000 67.18466 676 LEU A CA 1
ATOM 1914 C C . LEU A 1 696 ? 135.61500 208.86300 149.74000 1.000 67.18466 676 LEU A C 1
ATOM 1915 O O . LEU A 1 696 ? 135.52000 210.08800 149.88100 1.000 67.18466 676 LEU A O 1
ATOM 1920 N N . GLU A 1 697 ? 135.92000 208.30400 148.56600 1.000 73.59378 677 GLU A N 1
ATOM 1921 C CA . GLU A 1 697 ? 136.17000 209.14500 147.40000 1.000 73.59378 677 GLU A CA 1
ATOM 1922 C C . GLU A 1 697 ? 134.91600 209.88200 146.94500 1.000 73.59378 677 GLU A C 1
ATOM 1923 O O . GLU A 1 697 ? 135.01600 210.97000 146.36800 1.000 73.59378 677 GLU A O 1
ATOM 1929 N N . GLU A 1 698 ? 133.73300 209.31500 147.18900 1.000 76.09250 678 GLU A N 1
ATOM 1930 C CA . GLU A 1 698 ? 132.49500 209.95000 146.75500 1.000 76.09250 678 GLU A CA 1
ATOM 1931 C C . GLU A 1 698 ? 132.01000 211.03100 147.71200 1.000 76.09250 678 GLU A C 1
ATOM 1932 O O . GLU A 1 698 ? 131.13400 211.81700 147.33500 1.000 76.09250 678 GLU A O 1
ATOM 1938 N N . ALA A 1 699 ? 132.54900 211.09300 148.92900 1.000 76.67656 679 ALA A N 1
ATOM 1939 C CA . ALA A 1 699 ? 132.12800 212.10000 149.89400 1.000 76.67656 679 ALA A CA 1
ATOM 1940 C C . ALA A 1 699 ? 132.96600 213.36800 149.82400 1.000 76.67656 679 ALA A C 1
ATOM 1941 O O . ALA A 1 699 ? 132.44500 214.46000 150.07500 1.000 76.67656 679 ALA A O 1
ATOM 1943 N N . PHE A 1 700 ? 134.25100 213.24800 149.49100 1.000 74.48752 680 PHE A N 1
ATOM 1944 C CA . PHE A 1 700 ? 135.11400 214.41200 149.34900 1.000 74.48752 680 PHE A CA 1
ATOM 1945 C C . PHE A 1 700 ? 135.04200 215.03500 147.96300 1.000 74.48752 680 PHE A C 1
ATOM 1946 O O . PHE A 1 700 ? 135.62800 216.10200 147.75000 1.000 74.48752 680 PHE A O 1
ATOM 1954 N N . GLY A 1 701 ? 134.34200 214.40300 147.02400 1.000 77.93359 681 GLY A N 1
ATOM 1955 C CA . GLY A 1 701 ? 134.25300 214.92800 145.67300 1.000 77.93359 681 GLY A CA 1
ATOM 1956 C C . GLY A 1 701 ? 135.57200 214.96400 144.93700 1.000 77.93359 681 GLY A C 1
ATOM 1957 O O . GLY A 1 701 ? 135.79500 215.86100 144.11800 1.000 77.93359 681 GLY A O 1
ATOM 1958 N N . GLN A 1 702 ? 136.45600 214.00700 145.20600 1.000 78.37600 682 GLN A N 1
ATOM 1959 C CA . GLN A 1 702 ? 137.74900 213.95400 144.54000 1.000 78.37600 682 GLN A CA 1
ATOM 1960 C C . GLN A 1 702 ? 138.25000 212.51900 144.56100 1.000 78.37600 682 GLN A C 1
ATOM 1961 O O . GLN A 1 702 ? 137.81500 211.70100 145.37500 1.000 78.37600 682 GLN A O 1
ATOM 1963 N N . GLU A 1 703 ? 139.17500 212.22600 143.65200 1.000 79.04394 683 GLU A N 1
ATOM 1964 C CA . GLU A 1 703 ? 139.76500 210.90100 143.52000 1.000 79.04394 683 GLU A CA 1
ATOM 1965 C C . GLU A 1 703 ? 141.24800 210.97800 143.84600 1.000 79.04394 683 GLU A C 1
ATOM 1966 O O . GLU A 1 703 ? 141.95200 211.86400 143.34900 1.000 79.04394 683 GLU A O 1
ATOM 1968 N N . ASN A 1 704 ? 141.71800 210.05400 144.68000 1.000 77.68435 684 ASN A N 1
ATOM 1969 C CA . ASN A 1 704 ? 143.12700 209.98300 145.05100 1.000 77.68435 684 ASN A CA 1
ATOM 1970 C C . ASN A 1 704 ? 143.83800 209.06400 144.06500 1.000 77.68435 684 ASN A C 1
ATOM 1971 O O . ASN A 1 704 ? 143.58000 207.85700 144.03300 1.000 77.68435 684 ASN A O 1
ATOM 1973 N N . TYR A 1 705 ? 144.73200 209.63400 143.26200 1.000 81.65840 685 TYR A N 1
ATOM 1974 C CA . TYR A 1 705 ? 145.45200 208.88300 142.24300 1.000 81.65840 685 TYR A CA 1
ATOM 1975 C C . TYR A 1 705 ? 146.78400 208.33500 142.73800 1.000 81.65840 685 TYR A C 1
ATOM 1976 O O . TYR A 1 705 ? 147.51400 207.72000 141.95500 1.000 81.65840 685 TYR A O 1
ATOM 1985 N N . VAL A 1 706 ? 147.11600 208.54100 144.01200 1.000 73.08819 686 VAL A N 1
ATOM 1986 C CA . VAL A 1 706 ? 148.33000 207.99000 144.58600 1.000 73.08819 686 VAL A CA 1
ATOM 1987 C C . VAL A 1 706 ? 148.04600 206.89900 145.61700 1.000 73.08819 686 VAL A C 1
ATOM 1988 O O . VAL A 1 706 ? 148.79900 205.92000 145.68400 1.000 73.08819 686 VAL A O 1
ATOM 1992 N N . ILE A 1 707 ? 146.98000 207.02600 146.41100 1.000 67.99921 687 ILE A N 1
ATOM 1993 C CA . ILE A 1 707 ? 146.57200 205.92700 147.28200 1.000 67.99921 687 ILE A CA 1
ATOM 1994 C C . ILE A 1 707 ? 146.16800 204.71900 146.44800 1.000 67.99921 687 ILE A C 1
ATOM 1995 O O . ILE A 1 707 ? 146.50200 203.57400 146.78000 1.000 67.99921 687 ILE A O 1
ATOM 2000 N N . GLN A 1 708 ? 145.44500 204.95500 145.35000 1.000 67.74184 688 GLN A N 1
ATOM 2001 C CA . GLN A 1 708 ? 145.10500 203.87000 144.43700 1.000 67.74184 688 GLN A CA 1
ATOM 2002 C C . GLN A 1 708 ? 146.35800 203.24300 143.84000 1.000 67.74184 688 GLN A C 1
ATOM 2003 O O . GLN A 1 708 ? 146.44000 202.01800 143.69600 1.000 67.74184 688 GLN A O 1
ATOM 2009 N N . LEU A 1 709 ? 147.34400 204.06800 143.48200 1.000 67.22872 689 LEU A N 1
ATOM 2010 C CA . LEU A 1 709 ? 148.60300 203.53800 142.96900 1.000 67.22872 689 LEU A CA 1
ATOM 2011 C C . LEU A 1 709 ? 149.32000 202.70800 144.02700 1.000 67.22872 689 LEU A C 1
ATOM 2012 O O . LEU A 1 709 ? 149.88900 201.65400 143.71900 1.000 67.22872 689 LEU A O 1
ATOM 2017 N N . ALA A 1 710 ? 149.31000 203.17200 145.27900 1.000 64.41082 690 ALA A N 1
ATOM 2018 C CA . ALA A 1 710 ? 149.94400 202.41600 146.35400 1.000 64.41082 690 ALA A CA 1
ATOM 2019 C C . ALA A 1 710 ? 149.25900 201.07200 146.56100 1.000 64.41082 690 ALA A C 1
ATOM 2020 O O . ALA A 1 710 ? 149.92600 200.05400 146.77900 1.000 64.41082 690 ALA A O 1
ATOM 2022 N N . LEU A 1 711 ? 147.92600 201.05000 146.50400 1.000 63.45852 691 LEU A N 1
ATOM 2023 C CA . LEU A 1 711 ? 147.20400 199.78700 146.62100 1.000 63.45852 691 LEU A CA 1
ATOM 2024 C C . LEU A 1 711 ? 147.50500 198.86700 145.44400 1.000 63.45852 691 LEU A C 1
ATOM 2025 O O . LEU A 1 711 ? 147.64400 197.65100 145.61700 1.000 63.45852 691 LEU A O 1
ATOM 2030 N N . GLU A 1 712 ? 147.60400 199.42900 144.23700 1.000 63.91114 692 GLU A N 1
ATOM 2031 C CA . GLU A 1 712 ? 147.92600 198.62100 143.06500 1.000 63.91114 692 GLU A CA 1
ATOM 2032 C C . GLU A 1 712 ? 149.34100 198.06400 143.13900 1.000 63.91114 692 GLU A C 1
ATOM 2033 O O . GLU A 1 712 ? 149.61700 197.00000 142.57400 1.000 63.91114 692 GLU A O 1
ATOM 2035 N N . ARG A 1 713 ? 150.25000 198.76800 143.81800 1.000 61.82150 693 ARG A N 1
ATOM 2036 C CA . ARG A 1 713 ? 151.59400 198.24000 144.02200 1.000 61.82150 693 ARG A CA 1
ATOM 2037 C C . ARG A 1 713 ? 151.60000 197.01600 144.92800 1.000 61.82150 693 ARG A C 1
ATOM 2038 O O . ARG A 1 713 ? 152.57400 196.25500 144.91500 1.000 61.82150 693 ARG A O 1
ATOM 2040 N N . LEU A 1 714 ? 150.54000 196.81100 145.71200 1.000 59.49734 694 LEU A N 1
ATOM 2041 C CA . LEU A 1 714 ? 150.39800 195.64500 146.57600 1.000 59.49734 694 LEU A CA 1
ATOM 2042 C C . LEU A 1 714 ? 149.26900 194.72600 146.12200 1.000 59.49734 694 LEU A C 1
ATOM 2043 O O . LEU A 1 714 ? 148.61700 194.08600 146.95400 1.000 59.49734 694 LEU A O 1
ATOM 2048 N N . ARG A 1 715 ? 149.01900 194.65400 144.81700 1.000 62.57456 695 ARG A N 1
ATOM 2049 C CA . ARG A 1 715 ? 147.93100 193.83200 144.30600 1.000 62.57456 695 ARG A CA 1
ATOM 2050 C C . ARG A 1 715 ? 148.24200 192.35500 144.51600 1.000 62.57456 695 ARG A C 1
ATOM 2051 O O . ARG A 1 715 ? 149.31000 191.87700 144.12400 1.000 62.57456 695 ARG A O 1
ATOM 2059 N N . ILE A 1 716 ? 147.29000 191.64000 145.12000 1.000 63.05706 696 ILE A N 1
ATOM 2060 C CA . ILE A 1 716 ? 147.40700 190.22600 145.49900 1.000 63.05706 696 ILE A CA 1
ATOM 2061 C C . ILE A 1 716 ? 148.81900 189.82400 145.91600 1.000 63.05706 696 ILE A C 1
ATOM 2062 O O . ILE A 1 716 ? 149.02000 189.24700 146.98400 1.000 63.05706 696 ILE A O 1
ATOM 2067 N N . VAL B 1 418 ? 137.50400 159.78300 178.93100 1.000 21.42483 397 VAL B N 1
ATOM 2068 C CA . VAL B 1 418 ? 138.10000 158.74500 178.10000 1.000 21.42483 397 VAL B CA 1
ATOM 2069 C C . VAL B 1 418 ? 139.31300 159.29300 177.36100 1.000 21.42483 397 VAL B C 1
ATOM 2070 O O . VAL B 1 418 ? 139.20900 160.26400 176.61100 1.000 21.42483 397 VAL B O 1
ATOM 2074 N N . LEU B 1 419 ? 140.46500 158.66500 177.57600 1.000 17.21670 398 LEU B N 1
ATOM 2075 C CA . LEU B 1 419 ? 141.71500 159.06100 176.94400 1.000 17.21670 398 LEU B CA 1
ATOM 2076 C C . LEU B 1 419 ? 142.12800 157.99700 175.93700 1.000 17.21670 398 LEU B C 1
ATOM 2077 O O . LEU B 1 419 ? 142.17500 156.80800 176.26900 1.000 17.21670 398 LEU B O 1
ATOM 2082 N N . GLY B 1 420 ? 142.42400 158.42600 174.70900 1.000 18.20463 399 GLY B N 1
ATOM 2083 C CA . GLY B 1 420 ? 142.75300 157.52000 173.63300 1.000 18.20463 399 GLY B CA 1
ATOM 2084 C C . GLY B 1 420 ? 144.24700 157.45200 173.34600 1.000 18.20463 399 GLY B C 1
ATOM 2085 O O . GLY B 1 420 ? 145.06800 158.14200 173.94400 1.000 18.20463 399 GLY B O 1
ATOM 2086 N N . ASP B 1 421 ? 144.58700 156.58400 172.39900 1.000 22.69543 400 ASP B N 1
ATOM 2087 C CA . ASP B 1 421 ? 145.97700 156.36100 172.00300 1.000 22.69543 400 ASP B CA 1
ATOM 2088 C C . ASP B 1 421 ? 146.32900 157.18200 170.76300 1.000 22.69543 400 ASP B C 1
ATOM 2089 O O . ASP B 1 421 ? 146.74600 156.65800 169.73100 1.000 22.69543 400 ASP B O 1
ATOM 2094 N N . GLU B 1 422 ? 146.16300 158.49900 170.87600 1.000 20.22801 401 GLU B N 1
ATOM 2095 C CA . GLU B 1 422 ? 146.52400 159.40100 169.79000 1.000 20.22801 401 GLU B CA 1
ATOM 2096 C C . GLU B 1 422 ? 147.87000 160.07600 169.99700 1.000 20.22801 401 GLU B C 1
ATOM 2097 O O . GLU B 1 422 ? 148.50900 160.47000 169.01700 1.000 20.22801 401 GLU B O 1
ATOM 2103 N N . ILE B 1 423 ? 148.31600 160.21500 171.24200 1.000 16.24685 402 ILE B N 1
ATOM 2104 C CA . ILE B 1 423 ? 149.61200 160.82200 171.52700 1.000 16.24685 402 ILE B CA 1
ATOM 2105 C C . ILE B 1 423 ? 150.72000 159.77900 171.54500 1.000 16.24685 402 ILE B C 1
ATOM 2106 O O . ILE B 1 423 ? 151.80800 160.01100 171.01200 1.000 16.24685 402 ILE B O 1
ATOM 2111 N N . VAL B 1 424 ? 150.46100 158.62200 172.15800 1.000 16.48048 403 VAL B N 1
ATOM 2112 C CA . VAL B 1 424 ? 151.48700 157.59300 172.28700 1.000 16.48048 403 VAL B CA 1
ATOM 2113 C C . VAL B 1 424 ? 151.80000 156.95700 170.93800 1.000 16.48048 403 VAL B C 1
ATOM 2114 O O . VAL B 1 424 ? 152.92800 156.50500 170.70500 1.000 16.48048 403 VAL B O 1
ATOM 2118 N N . SER B 1 425 ? 150.83000 156.91700 170.02800 1.000 20.22751 404 SER B N 1
ATOM 2119 C CA . SER B 1 425 ? 151.00400 156.26000 168.74000 1.000 20.22751 404 SER B CA 1
ATOM 2120 C C . SER B 1 425 ? 151.50400 157.18900 167.64200 1.000 20.22751 404 SER B C 1
ATOM 2121 O O . SER B 1 425 ? 151.71700 156.72600 166.51700 1.000 20.22751 404 SER B O 1
ATOM 2124 N N . ALA B 1 426 ? 151.68600 158.47900 167.92700 1.000 20.08934 405 ALA B N 1
ATOM 2125 C CA . ALA B 1 426 ? 152.11800 159.40700 166.88400 1.000 20.08934 405 ALA B CA 1
ATOM 2126 C C . ALA B 1 426 ? 153.51200 159.09900 166.34700 1.000 20.08934 405 ALA B C 1
ATOM 2127 O O . ALA B 1 426 ? 153.67100 159.04400 165.11400 1.000 20.08934 405 ALA B O 1
ATOM 2129 N N . PRO B 1 427 ? 154.55100 158.90100 167.17000 1.000 19.67685 406 PRO B N 1
ATOM 2130 C CA . PRO B 1 427 ? 155.84700 158.49700 166.59600 1.000 19.67685 406 PRO B CA 1
ATOM 2131 C C . PRO B 1 427 ? 155.78700 157.17100 165.86200 1.000 19.67685 406 PRO B C 1
ATOM 2132 O O . PRO B 1 427 ? 156.48600 156.99100 164.85500 1.000 19.67685 406 PRO B O 1
ATOM 2136 N N . ILE B 1 428 ? 154.96800 156.23500 166.34400 1.000 21.77734 407 ILE B N 1
ATOM 2137 C CA . ILE B 1 428 ? 154.81400 154.95200 165.66800 1.000 21.77734 407 ILE B CA 1
ATOM 2138 C C . ILE B 1 428 ? 154.20300 155.14600 164.28900 1.000 21.77734 407 ILE B C 1
ATOM 2139 O O . ILE B 1 428 ? 154.69300 154.59800 163.29600 1.000 21.77734 407 ILE B O 1
ATOM 2144 N N . LYS B 1 429 ? 153.13300 155.93600 164.19800 1.000 24.89371 408 LYS B N 1
ATOM 2145 C CA . LYS B 1 429 ? 152.52500 156.22400 162.90700 1.000 24.89371 408 LYS B CA 1
ATOM 2146 C C . LYS B 1 429 ? 153.39200 157.12300 162.03900 1.000 24.89371 408 LYS B C 1
ATOM 2147 O O . LYS B 1 429 ? 153.12100 157.24500 160.84100 1.000 24.89371 408 LYS B O 1
ATOM 2153 N N . TYR B 1 430 ? 154.41800 157.75400 162.60800 1.000 28.83294 409 TYR B N 1
ATOM 2154 C CA . TYR B 1 430 ? 155.32300 158.58300 161.82400 1.000 28.83294 409 TYR B CA 1
ATOM 2155 C C . TYR B 1 430 ? 156.44900 157.76700 161.19700 1.000 28.83294 409 TYR B C 1
ATOM 2156 O O . TYR B 1 430 ? 156.70900 157.89000 159.99600 1.000 28.83294 409 TYR B O 1
ATOM 2165 N N . LEU B 1 431 ? 157.12700 156.93300 161.98700 1.000 30.66136 410 LEU B N 1
ATOM 2166 C CA . LEU B 1 431 ? 158.24200 156.15900 161.45200 1.000 30.66136 410 LEU B CA 1
ATOM 2167 C C . LEU B 1 431 ? 157.80900 154.90400 160.70700 1.000 30.66136 410 LEU B C 1
ATOM 2168 O O . LEU B 1 431 ? 158.64900 154.27700 160.05300 1.000 30.66136 410 LEU B O 1
ATOM 2173 N N . GLU B 1 432 ? 156.54100 154.51800 160.78500 1.000 35.01029 411 GLU B N 1
ATOM 2174 C CA . GLU B 1 432 ? 156.04100 153.38700 160.01600 1.000 35.01029 411 GLU B CA 1
ATOM 2175 C C . GLU B 1 432 ? 155.49000 153.80100 158.65900 1.000 35.01029 411 GLU B C 1
ATOM 2176 O O . GLU B 1 432 ? 154.97300 152.94900 157.92900 1.000 35.01029 411 GLU B O 1
ATOM 2182 N N . SER B 1 433 ? 155.58500 155.08400 158.30800 1.000 37.81084 412 SER B N 1
ATOM 2183 C CA . SER B 1 433 ? 155.15400 155.57200 157.00700 1.000 37.81084 412 SER B CA 1
ATOM 2184 C C . SER B 1 433 ? 156.30900 155.96700 156.09900 1.000 37.81084 412 SER B C 1
ATOM 2185 O O . SER B 1 433 ? 156.09300 156.14300 154.89500 1.000 37.81084 412 SER B O 1
ATOM 2188 N N . LEU B 1 434 ? 157.51600 156.11600 156.63600 1.000 42.91710 413 LEU B N 1
ATOM 2189 C CA . LEU B 1 434 ? 158.66100 156.44900 155.80300 1.000 42.91710 413 LEU B CA 1
ATOM 2190 C C . LEU B 1 434 ? 159.02800 155.26000 154.91800 1.000 42.91710 413 LEU B C 1
ATOM 2191 O O . LEU B 1 434 ? 159.03500 154.11600 155.38400 1.000 42.91710 413 LEU B O 1
ATOM 2196 N N . PRO B 1 435 ? 159.33400 155.49300 153.64200 1.000 52.04905 414 PRO B N 1
ATOM 2197 C CA . PRO B 1 435 ? 159.64000 154.37600 152.74200 1.000 52.04905 414 PRO B CA 1
ATOM 2198 C C . PRO B 1 435 ? 160.93800 153.67800 153.11800 1.000 52.04905 414 PRO B C 1
ATOM 2199 O O . PRO B 1 435 ? 161.87800 154.28900 153.63300 1.000 52.04905 414 PRO B O 1
ATOM 2203 N N . SER B 1 436 ? 160.97900 152.37500 152.84700 1.000 58.77779 415 SER B N 1
ATOM 2204 C CA . SER B 1 436 ? 162.16000 151.57000 153.11600 1.000 58.77779 415 SER B CA 1
ATOM 2205 C C . SER B 1 436 ? 162.20300 150.40600 152.13700 1.000 58.77779 415 SER B C 1
ATOM 2206 O O . SER B 1 436 ? 161.18500 150.01600 151.55900 1.000 58.77779 415 SER B O 1
ATOM 2209 N N . LYS B 1 437 ? 163.40100 149.85300 151.95900 1.000 57.88184 416 LYS B N 1
ATOM 2210 C CA . LYS B 1 437 ? 163.59700 148.70000 151.08600 1.000 57.88184 416 LYS B CA 1
ATOM 2211 C C . LYS B 1 437 ? 163.20800 147.44100 151.84900 1.000 57.88184 416 LYS B C 1
ATOM 2212 O O . LYS B 1 437 ? 163.88600 147.05100 152.80500 1.000 57.88184 416 LYS B O 1
ATOM 2218 N N . GLY B 1 438 ? 162.12200 146.80100 151.42800 1.000 52.29644 417 GLY B N 1
ATOM 2219 C CA . GLY B 1 438 ? 161.58900 145.66300 152.15000 1.000 52.29644 417 GLY B CA 1
ATOM 2220 C C . GLY B 1 438 ? 162.37100 144.38100 151.96100 1.000 52.29644 417 GLY B C 1
ATOM 2221 O O . GLY B 1 438 ? 161.84700 143.40600 151.41400 1.000 52.29644 417 GLY B O 1
ATOM 2222 N N . PHE B 1 439 ? 163.62800 144.36700 152.40800 1.000 49.62434 418 PHE B N 1
ATOM 2223 C CA . PHE B 1 439 ? 164.42700 143.14800 152.32800 1.000 49.62434 418 PHE B CA 1
ATOM 2224 C C . PHE B 1 439 ? 163.85500 142.06000 153.22900 1.000 49.62434 418 PHE B C 1
ATOM 2225 O O . PHE B 1 439 ? 163.72300 140.90200 152.81400 1.000 49.62434 418 PHE B O 1
ATOM 2233 N N . ARG B 1 440 ? 163.51100 142.41300 154.47000 1.000 45.00599 419 ARG B N 1
ATOM 2234 C CA . ARG B 1 440 ? 162.85700 141.45600 155.35700 1.000 45.00599 419 ARG B CA 1
ATOM 2235 C C . ARG B 1 440 ? 161.47800 141.07800 154.83000 1.000 45.00599 419 ARG B C 1
ATOM 2236 O O . ARG B 1 440 ? 161.06600 139.91500 154.92200 1.000 45.00599 419 ARG B O 1
ATOM 2244 N N . GLU B 1 441 ? 160.75400 142.05100 154.27300 1.000 50.51207 420 GLU B N 1
ATOM 2245 C CA . GLU B 1 441 ? 159.48400 141.75600 153.62000 1.000 50.51207 420 GLU B CA 1
ATOM 2246 C C . GLU B 1 441 ? 159.68300 140.80300 152.44900 1.000 50.51207 420 GLU B C 1
ATOM 2247 O O . GLU B 1 441 ? 158.88400 139.88100 152.24400 1.000 50.51207 420 GLU B O 1
ATOM 2253 N N . ALA B 1 442 ? 160.74700 141.01100 151.66800 1.000 50.31764 421 ALA B N 1
ATOM 2254 C CA . ALA B 1 442 ? 161.04100 140.11200 150.55700 1.000 50.31764 421 ALA B CA 1
ATOM 2255 C C . ALA B 1 442 ? 161.35000 138.70500 151.04900 1.000 50.31764 421 ALA B C 1
ATOM 2256 O O . ALA B 1 442 ? 160.91000 137.72000 150.44700 1.000 50.31764 421 ALA B O 1
ATOM 2258 N N . ILE B 1 443 ? 162.10600 138.58700 152.14100 1.000 49.17878 422 ILE B N 1
ATOM 2259 C CA . ILE B 1 443 ? 162.42200 137.26800 152.68300 1.000 49.17878 422 ILE B CA 1
ATOM 2260 C C . ILE B 1 443 ? 161.15700 136.57300 153.17400 1.000 49.17878 422 ILE B C 1
ATOM 2261 O O . ILE B 1 443 ? 160.97400 135.36600 152.96700 1.000 49.17878 422 ILE B O 1
ATOM 2266 N N . ILE B 1 444 ? 160.26600 137.32000 153.83100 1.000 48.39859 423 ILE B N 1
ATOM 2267 C CA . ILE B 1 444 ? 158.99600 136.74700 154.27700 1.000 48.39859 423 ILE B CA 1
ATOM 2268 C C . ILE B 1 444 ? 158.18100 136.26800 153.08100 1.000 48.39859 423 ILE B C 1
ATOM 2269 O O . ILE B 1 444 ? 157.63500 135.15800 153.08200 1.000 48.39859 423 ILE B O 1
ATOM 2274 N N . ASP B 1 445 ? 158.09500 137.09400 152.03800 1.000 56.31592 424 ASP B N 1
ATOM 2275 C CA . ASP B 1 445 ? 157.32500 136.72100 150.85800 1.000 56.31592 424 ASP B CA 1
ATOM 2276 C C . ASP B 1 445 ? 157.99300 135.61300 150.05500 1.000 56.31592 424 ASP B C 1
ATOM 2277 O O . ASP B 1 445 ? 157.33600 134.99300 149.21300 1.000 56.31592 424 ASP B O 1
ATOM 2282 N N . GLY B 1 446 ? 159.28000 135.36600 150.28000 1.000 57.92542 425 GLY B N 1
ATOM 2283 C CA . GLY B 1 446 ? 159.98200 134.33500 149.54600 1.000 57.92542 425 GLY B CA 1
ATOM 2284 C C . GLY B 1 446 ? 160.09400 133.00400 150.25500 1.000 57.92542 425 GLY B C 1
ATOM 2285 O O . GLY B 1 446 ? 160.29900 131.97400 149.60700 1.000 57.92542 425 GLY B O 1
ATOM 2286 N N . MET B 1 447 ? 159.96300 132.99900 151.58000 1.000 60.69187 426 MET B N 1
ATOM 2287 C CA . MET B 1 447 ? 160.07700 131.74400 152.31200 1.000 60.69187 426 MET B CA 1
ATOM 2288 C C . MET B 1 447 ? 158.74700 131.02300 152.47100 1.000 60.69187 426 MET B C 1
ATOM 2289 O O . MET B 1 447 ? 158.73700 129.79800 152.64000 1.000 60.69187 426 MET B O 1
ATOM 2294 N N . ASN B 1 448 ? 157.62200 131.74000 152.42100 1.000 64.35498 427 ASN B N 1
ATOM 2295 C CA . ASN B 1 448 ? 156.33200 131.06500 152.47900 1.000 64.35498 427 ASN B CA 1
ATOM 2296 C C . ASN B 1 448 ? 156.05400 130.25800 151.21700 1.000 64.35498 427 ASN B C 1
ATOM 2297 O O . ASN B 1 448 ? 155.14300 129.42400 151.21500 1.000 64.35498 427 ASN B O 1
ATOM 2302 N N . GLY B 1 449 ? 156.80700 130.49900 150.14200 1.000 70.54688 428 GLY B N 1
ATOM 2303 C CA . GLY B 1 449 ? 156.71000 129.63400 148.97900 1.000 70.54688 428 GLY B CA 1
ATOM 2304 C C . GLY B 1 449 ? 157.23800 128.23900 149.25100 1.000 70.54688 428 GLY B C 1
ATOM 2305 O O . GLY B 1 449 ? 156.67000 127.24800 148.78400 1.000 70.54688 428 GLY B O 1
ATOM 2306 N N . TRP B 1 450 ? 158.33500 128.14200 150.00600 1.000 70.71660 429 TRP B N 1
ATOM 2307 C CA . TRP B 1 450 ? 158.90300 126.83700 150.32900 1.000 70.71660 429 TRP B CA 1
ATOM 2308 C C . TRP B 1 450 ? 157.96900 126.03500 151.22600 1.000 70.71660 429 TRP B C 1
ATOM 2309 O O . TRP B 1 450 ? 157.66600 124.87100 150.94200 1.000 70.71660 429 TRP B O 1
ATOM 2320 N N . LEU B 1 451 ? 157.50200 126.64100 152.31600 1.000 67.27084 430 LEU B N 1
ATOM 2321 C CA . LEU B 1 451 ? 156.52400 126.02500 153.20500 1.000 67.27084 430 LEU B CA 1
ATOM 2322 C C . LEU B 1 451 ? 155.28300 126.90600 153.23400 1.000 67.27084 430 LEU B C 1
ATOM 2323 O O . LEU B 1 451 ? 155.36300 128.09000 153.57800 1.000 67.27084 430 LEU B O 1
ATOM 2328 N N . ASN B 1 452 ? 154.14300 126.33100 152.86400 1.000 71.05532 431 ASN B N 1
ATOM 2329 C CA . ASN B 1 452 ? 152.92800 127.10700 152.66900 1.000 71.05532 431 ASN B CA 1
ATOM 2330 C C . ASN B 1 452 ? 152.30300 127.49200 154.00300 1.000 71.05532 431 ASN B C 1
ATOM 2331 O O . ASN B 1 452 ? 152.21500 126.67800 154.92600 1.000 71.05532 431 ASN B O 1
ATOM 2336 N N . LEU B 1 453 ? 151.86900 128.74500 154.09600 1.000 62.42524 432 LEU B N 1
ATOM 2337 C CA . LEU B 1 453 ? 151.22000 129.28000 155.28100 1.000 62.42524 432 LEU B CA 1
ATOM 2338 C C . LEU B 1 453 ? 150.01700 130.10800 154.85800 1.000 62.42524 432 LEU B C 1
ATOM 2339 O O . LEU B 1 453 ? 150.00300 130.66900 153.75600 1.000 62.42524 432 LEU B O 1
ATOM 2344 N N . PRO B 1 454 ? 148.99300 130.19700 155.70600 1.000 59.09261 433 PRO B N 1
ATOM 2345 C CA . PRO B 1 454 ? 147.85400 131.06600 155.39600 1.000 59.09261 433 PRO B CA 1
ATOM 2346 C C . PRO B 1 454 ? 148.26700 132.53000 155.36200 1.000 59.09261 433 PRO B C 1
ATOM 2347 O O . PRO B 1 454 ? 149.26900 132.93800 155.95400 1.000 59.09261 433 PRO B O 1
ATOM 2351 N N . ALA B 1 455 ? 147.47500 133.32500 154.64000 1.000 56.44844 434 ALA B N 1
ATOM 2352 C CA . ALA B 1 455 ? 147.79200 134.74100 154.47900 1.000 56.44844 434 ALA B CA 1
ATOM 2353 C C . ALA B 1 455 ? 147.73900 135.48200 155.81000 1.000 56.44844 434 ALA B C 1
ATOM 2354 O O . ALA B 1 455 ? 148.51700 136.41600 156.03900 1.000 56.44844 434 ALA B O 1
ATOM 2356 N N . ARG B 1 456 ? 146.82200 135.08700 156.69700 1.000 54.15134 435 ARG B N 1
ATOM 2357 C CA . ARG B 1 456 ? 146.70700 135.75800 157.98800 1.000 54.15134 435 ARG B CA 1
ATOM 2358 C C . ARG B 1 456 ? 147.96500 135.56900 158.82900 1.000 54.15134 435 ARG B C 1
ATOM 2359 O O . ARG B 1 456 ? 148.44100 136.51500 159.46900 1.000 54.15134 435 ARG B O 1
ATOM 2367 N N . SER B 1 457 ? 148.52400 134.35500 158.83500 1.000 49.50940 436 SER B N 1
ATOM 2368 C CA . SER B 1 457 ? 149.75200 134.10900 159.58400 1.000 49.50940 436 SER B CA 1
ATOM 2369 C C . SER B 1 457 ? 150.91000 134.92600 159.02500 1.000 49.50940 436 SER B C 1
ATOM 2370 O O . SER B 1 457 ? 151.71700 135.47700 159.78400 1.000 49.50940 436 SER B O 1
ATOM 2373 N N . VAL B 1 458 ? 151.00600 135.01500 157.69800 1.000 47.74976 437 VAL B N 1
ATOM 2374 C CA . VAL B 1 458 ? 152.07300 135.79500 157.07800 1.000 47.74976 437 VAL B CA 1
ATOM 2375 C C . VAL B 1 458 ? 151.92800 137.27000 157.43000 1.000 47.74976 437 VAL B C 1
ATOM 2376 O O . VAL B 1 458 ? 152.91600 137.95300 157.72600 1.000 47.74976 437 VAL B O 1
ATOM 2380 N N . SER B 1 459 ? 150.69500 137.78400 157.40900 1.000 46.39014 438 SER B N 1
ATOM 2381 C CA . SER B 1 459 ? 150.47100 139.17800 157.78300 1.000 46.39014 438 SER B CA 1
ATOM 2382 C C . SER B 1 459 ? 150.83600 139.42600 159.24200 1.000 46.39014 438 SER B C 1
ATOM 2383 O O . SER B 1 459 ? 151.43500 140.45700 159.57400 1.000 46.39014 438 SER B O 1
ATOM 2386 N N . ILE B 1 460 ? 150.48400 138.49100 160.12800 1.000 41.20817 439 ILE B N 1
ATOM 2387 C CA . ILE B 1 460 ? 150.82500 138.63600 161.54100 1.000 41.20817 439 ILE B CA 1
ATOM 2388 C C . ILE B 1 460 ? 152.33700 138.65700 161.72700 1.000 41.20817 439 ILE B C 1
ATOM 2389 O O . ILE B 1 460 ? 152.87400 139.47800 162.48200 1.000 41.20817 439 ILE B O 1
ATOM 2394 N N . ILE B 1 461 ? 153.04500 137.75500 161.04400 1.000 37.77783 440 ILE B N 1
ATOM 2395 C CA . ILE B 1 461 ? 154.50100 137.70400 161.16100 1.000 37.77783 440 ILE B CA 1
ATOM 2396 C C . ILE B 1 461 ? 155.12400 138.98900 160.63000 1.000 37.77783 440 ILE B C 1
ATOM 2397 O O . ILE B 1 461 ? 156.06800 139.53000 161.22200 1.000 37.77783 440 ILE B O 1
ATOM 2402 N N . LYS B 1 462 ? 154.60700 139.49800 159.50800 1.000 39.84947 441 LYS B N 1
ATOM 2403 C CA . LYS B 1 462 ? 155.11100 140.75600 158.96600 1.000 39.84947 441 LYS B CA 1
ATOM 2404 C C . LYS B 1 462 ? 154.90800 141.89900 159.95100 1.000 39.84947 441 LYS B C 1
ATOM 2405 O O . LYS B 1 462 ? 155.81000 142.72100 160.15300 1.000 39.84947 441 LYS B O 1
ATOM 2411 N N . ASP B 1 463 ? 153.72900 141.96600 160.57500 1.000 37.65039 442 ASP B N 1
ATOM 2412 C CA . ASP B 1 463 ? 153.46400 143.02500 161.54400 1.000 37.65039 442 ASP B CA 1
ATOM 2413 C C . ASP B 1 463 ? 154.39300 142.92100 162.74800 1.000 37.65039 442 ASP B C 1
ATOM 2414 O O . ASP B 1 463 ? 154.91400 143.93500 163.22700 1.000 37.65039 442 ASP B O 1
ATOM 2419 N N . VAL B 1 464 ? 154.61200 141.70300 163.24900 1.000 29.01995 443 VAL B N 1
ATOM 2420 C CA . VAL B 1 464 ? 155.48900 141.51800 164.40400 1.000 29.01995 443 VAL B CA 1
ATOM 2421 C C . VAL B 1 464 ? 156.91200 141.94700 164.06500 1.000 29.01995 443 VAL B C 1
ATOM 2422 O O . VAL B 1 464 ? 157.57100 142.65200 164.84200 1.000 29.01995 443 VAL B O 1
ATOM 2426 N N . VAL B 1 465 ? 157.40500 141.53500 162.89500 1.000 29.15440 444 VAL B N 1
ATOM 2427 C CA . VAL B 1 465 ? 158.76500 141.88700 162.49400 1.000 29.15440 444 VAL B CA 1
ATOM 2428 C C . VAL B 1 465 ? 158.89700 143.39400 162.31800 1.000 29.15440 444 VAL B C 1
ATOM 2429 O O . VAL B 1 465 ? 159.89600 143.99900 162.73100 1.000 29.15440 444 VAL B O 1
ATOM 2433 N N . LYS B 1 466 ? 157.89100 144.02700 161.70700 1.000 30.27356 445 LYS B N 1
ATOM 2434 C CA . LYS B 1 466 ? 157.92800 145.47300 161.52400 1.000 30.27356 445 LYS B CA 1
ATOM 2435 C C . LYS B 1 466 ? 157.94000 146.19900 162.86200 1.000 30.27356 445 LYS B C 1
ATOM 2436 O O . LYS B 1 466 ? 158.68400 147.17000 163.04100 1.000 30.27356 445 LYS B O 1
ATOM 2442 N N . HIS B 1 467 ? 157.12100 145.74500 163.81300 1.000 26.69542 446 HIS B N 1
ATOM 2443 C CA . HIS B 1 467 ? 157.09900 146.37300 165.13000 1.000 26.69542 446 HIS B CA 1
ATOM 2444 C C . HIS B 1 467 ? 158.44100 146.22600 165.83500 1.000 26.69542 446 HIS B C 1
ATOM 2445 O O . HIS B 1 467 ? 158.93600 147.18100 166.44600 1.000 26.69542 446 HIS B O 1
ATOM 2452 N N . ILE B 1 468 ? 159.04700 145.03800 165.76100 1.000 24.54946 447 ILE B N 1
ATOM 2453 C CA . ILE B 1 468 ? 160.34000 144.83000 166.41100 1.000 24.54946 447 ILE B CA 1
ATOM 2454 C C . ILE B 1 468 ? 161.40300 145.72800 165.79000 1.000 24.54946 447 ILE B C 1
ATOM 2455 O O . ILE B 1 468 ? 162.19300 146.36600 166.50000 1.000 24.54946 447 ILE B O 1
ATOM 2460 N N . HIS B 1 469 ? 161.43700 145.80100 164.45700 1.000 27.24244 448 HIS B N 1
ATOM 2461 C CA . HIS B 1 469 ? 162.43100 146.64500 163.79900 1.000 27.24244 448 HIS B CA 1
ATOM 2462 C C . HIS B 1 469 ? 162.22100 148.11600 164.13700 1.000 27.24244 448 HIS B C 1
ATOM 2463 O O . HIS B 1 469 ? 163.18600 148.84200 164.40600 1.000 27.24244 448 HIS B O 1
ATOM 2470 N N . THR B 1 470 ? 160.96600 148.57400 164.13600 1.000 25.47301 449 THR B N 1
ATOM 2471 C CA . THR B 1 470 ? 160.68900 149.96400 164.48100 1.000 25.47301 449 THR B CA 1
ATOM 2472 C C . THR B 1 470 ? 161.12400 150.27300 165.90700 1.000 25.47301 449 THR B C 1
ATOM 2473 O O . THR B 1 470 ? 161.75000 151.30800 166.16000 1.000 25.47301 449 THR B O 1
ATOM 2477 N N . ALA B 1 471 ? 160.82000 149.37800 166.85100 1.000 23.19506 450 ALA B N 1
ATOM 2478 C CA . ALA B 1 471 ? 161.26900 149.58000 168.22400 1.000 23.19506 450 ALA B CA 1
ATOM 2479 C C . ALA B 1 471 ? 162.78900 149.61700 168.30400 1.000 23.19506 450 ALA B C 1
ATOM 2480 O O . ALA B 1 471 ? 163.35800 150.34400 169.12600 1.000 23.19506 450 ALA B O 1
ATOM 2482 N N . SER B 1 472 ? 163.46400 148.83400 167.45900 1.000 26.73990 451 SER B N 1
ATOM 2483 C CA . SER B 1 472 ? 164.92200 148.89900 167.40400 1.000 26.73990 451 SER B CA 1
ATOM 2484 C C . SER B 1 472 ? 165.39800 150.25900 166.90400 1.000 26.73990 451 SER B C 1
ATOM 2485 O O . SER B 1 472 ? 166.40500 150.78700 167.39100 1.000 26.73990 451 SER B O 1
ATOM 2488 N N . LEU B 1 473 ? 164.69800 150.83300 165.92200 1.000 29.00121 452 LEU B N 1
ATOM 2489 C CA . LEU B 1 473 ? 165.07000 152.15600 165.41900 1.000 29.00121 452 LEU B CA 1
ATOM 2490 C C . LEU B 1 473 ? 164.95200 153.22200 166.50400 1.000 29.00121 452 LEU B C 1
ATOM 2491 O O . LEU B 1 473 ? 165.89700 153.98200 166.74400 1.000 29.00121 452 LEU B O 1
ATOM 2496 N N . LEU B 1 474 ? 163.79900 153.29900 167.16500 1.000 23.05287 453 LEU B N 1
ATOM 2497 C CA . LEU B 1 474 ? 163.60100 154.26700 168.24100 1.000 23.05287 453 LEU B CA 1
ATOM 2498 C C . LEU B 1 474 ? 164.57000 154.01600 169.39100 1.000 23.05287 453 LEU B C 1
ATOM 2499 O O . LEU B 1 474 ? 165.61600 154.65700 169.48500 1.000 23.05287 453 LEU B O 1
ATOM 2504 N N . PRO B 1 489 ? 163.71400 163.85500 159.20100 1.000 34.39569 468 PRO B N 1
ATOM 2505 C CA . PRO B 1 489 ? 164.20900 164.08300 160.56200 1.000 34.39569 468 PRO B CA 1
ATOM 2506 C C . PRO B 1 489 ? 163.86800 162.93600 161.51000 1.000 34.39569 468 PRO B C 1
ATOM 2507 O O . PRO B 1 489 ? 162.91800 162.19400 161.26300 1.000 34.39569 468 PRO B O 1
ATOM 2511 N N . SER B 1 490 ? 164.64700 162.79600 162.57900 1.000 33.11265 469 SER B N 1
ATOM 2512 C CA . SER B 1 490 ? 164.41800 161.72900 163.54100 1.000 33.11265 469 SER B CA 1
ATOM 2513 C C . SER B 1 490 ? 163.12300 161.96300 164.31000 1.000 33.11265 469 SER B C 1
ATOM 2514 O O . SER B 1 490 ? 162.71000 163.10100 164.54500 1.000 33.11265 469 SER B O 1
ATOM 2517 N N . ALA B 1 491 ? 162.47900 160.86100 164.70200 1.000 28.48690 470 ALA B N 1
ATOM 2518 C CA . ALA B 1 491 ? 161.22300 160.96300 165.43600 1.000 28.48690 470 ALA B CA 1
ATOM 2519 C C . ALA B 1 491 ? 161.41300 161.61100 166.80000 1.000 28.48690 470 ALA B C 1
ATOM 2520 O O . ALA B 1 491 ? 160.51400 162.30800 167.28100 1.000 28.48690 470 ALA B O 1
ATOM 2522 N N . HIS B 1 492 ? 162.56300 161.39300 167.44100 1.000 26.97327 471 HIS B N 1
ATOM 2523 C CA . HIS B 1 492 ? 162.80700 162.01900 168.73400 1.000 26.97327 471 HIS B CA 1
ATOM 2524 C C . HIS B 1 492 ? 163.10200 163.50600 168.60600 1.000 26.97327 471 HIS B C 1
ATOM 2525 O O . HIS B 1 492 ? 163.01100 164.23200 169.60100 1.000 26.97327 471 HIS B O 1
ATOM 2532 N N . ILE B 1 493 ? 163.46600 163.97500 167.41100 1.000 27.62686 472 ILE B N 1
ATOM 2533 C CA . ILE B 1 493 ? 163.58500 165.41100 167.18700 1.000 27.62686 472 ILE B CA 1
ATOM 2534 C C . ILE B 1 493 ? 162.20700 166.06100 167.16200 1.000 27.62686 472 ILE B C 1
ATOM 2535 O O . ILE B 1 493 ? 161.99000 167.11700 167.76700 1.000 27.62686 472 ILE B O 1
ATOM 2540 N N . ILE B 1 494 ? 161.25500 165.44000 166.46500 1.000 25.29899 473 ILE B N 1
ATOM 2541 C CA . ILE B 1 494 ? 159.91900 166.01000 166.32600 1.000 25.29899 473 ILE B CA 1
ATOM 2542 C C . ILE B 1 494 ? 159.10700 165.84300 167.60600 1.000 25.29899 473 ILE B C 1
ATOM 2543 O O . ILE B 1 494 ? 158.32500 166.72600 167.97400 1.000 25.29899 473 ILE B O 1
ATOM 2548 N N . PHE B 1 495 ? 159.26100 164.71400 168.29900 1.000 21.45703 474 PHE B N 1
ATOM 2549 C CA . PHE B 1 495 ? 158.38500 164.37500 169.41100 1.000 21.45703 474 PHE B CA 1
ATOM 2550 C C . PHE B 1 495 ? 159.05900 164.41500 170.77500 1.000 21.45703 474 PHE B C 1
ATOM 2551 O O . PHE B 1 495 ? 158.35800 164.35000 171.78900 1.000 21.45703 474 PHE B O 1
ATOM 2559 N N . GLY B 1 496 ? 160.38100 164.52400 170.83500 1.000 19.89288 475 GLY B N 1
ATOM 2560 C CA . GLY B 1 496 ? 161.07400 164.49800 172.10700 1.000 19.89288 475 GLY B CA 1
ATOM 2561 C C . GLY B 1 496 ? 161.56100 163.11300 172.47900 1.000 19.89288 475 GLY B C 1
ATOM 2562 O O . GLY B 1 496 ? 161.36600 162.12400 171.76700 1.000 19.89288 475 GLY B O 1
ATOM 2563 N N . VAL B 1 497 ? 162.21300 163.04500 173.63500 1.000 19.76762 476 VAL B N 1
ATOM 2564 C CA . VAL B 1 497 ? 162.83600 161.80600 174.09200 1.000 19.76762 476 VAL B CA 1
ATOM 2565 C C . VAL B 1 497 ? 161.86900 160.96100 174.91100 1.000 19.76762 476 VAL B C 1
ATOM 2566 O O . VAL B 1 497 ? 161.72600 159.75800 174.67300 1.000 19.76762 476 VAL B O 1
ATOM 2570 N N . SER B 1 498 ? 161.19800 161.57200 175.89200 1.000 17.89599 477 SER B N 1
ATOM 2571 C CA . SER B 1 498 ? 160.30200 160.81700 176.76300 1.000 17.89599 477 SER B CA 1
ATOM 2572 C C . SER B 1 498 ? 159.14200 160.21500 175.98000 1.000 17.89599 477 SER B C 1
ATOM 2573 O O . SER B 1 498 ? 158.76400 159.05600 176.20300 1.000 17.89599 477 SER B O 1
ATOM 2576 N N . GLN B 1 499 ? 158.56200 160.98700 175.05900 1.000 16.84802 478 GLN B N 1
ATOM 2577 C CA . GLN B 1 499 ? 157.49100 160.45600 174.22500 1.000 16.84802 478 GLN B CA 1
ATOM 2578 C C . GLN B 1 499 ? 157.99400 159.31900 173.34800 1.000 16.84802 478 GLN B C 1
ATOM 2579 O O . GLN B 1 499 ? 157.27500 158.34100 173.11500 1.000 16.84802 478 GLN B O 1
ATOM 2585 N N . THR B 1 500 ? 159.22900 159.42500 172.85600 1.000 17.97871 479 THR B N 1
ATOM 2586 C CA . THR B 1 500 ? 159.80000 158.35500 172.04500 1.000 17.97871 479 THR B CA 1
ATOM 2587 C C . THR B 1 500 ? 159.98100 157.07600 172.85700 1.000 17.97871 479 THR B C 1
ATOM 2588 O O . THR B 1 500 ? 159.70300 155.97800 172.36200 1.000 17.97871 479 THR B O 1
ATOM 2592 N N . VAL B 1 501 ? 160.44000 157.19300 174.10500 1.000 15.74189 480 VAL B N 1
ATOM 2593 C CA . VAL B 1 501 ? 160.58600 156.01200 174.95400 1.000 15.74189 480 VAL B CA 1
ATOM 2594 C C . VAL B 1 501 ? 159.22400 155.39100 175.25300 1.000 15.74189 480 VAL B C 1
ATOM 2595 O O . VAL B 1 501 ? 159.06000 154.16000 175.22300 1.000 15.74189 480 VAL B O 1
ATOM 2599 N N . ASN B 1 502 ? 158.22800 156.22900 175.55300 1.000 15.13463 481 ASN B N 1
ATOM 2600 C CA . ASN B 1 502 ? 156.88500 155.71800 175.80400 1.000 15.13463 481 ASN B CA 1
ATOM 2601 C C . ASN B 1 502 ? 156.33800 154.99800 174.57700 1.000 15.13463 481 ASN B C 1
ATOM 2602 O O . ASN B 1 502 ? 155.71100 153.93700 174.69300 1.000 15.13463 481 ASN B O 1
ATOM 2607 N N . SER B 1 503 ? 156.58100 155.55200 173.38700 1.000 17.33910 482 SER B N 1
ATOM 2608 C CA . SER B 1 503 ? 156.13100 154.90500 172.16100 1.000 17.33910 482 SER B CA 1
ATOM 2609 C C . SER B 1 503 ? 156.89100 153.61300 171.88900 1.000 17.33910 482 SER B C 1
ATOM 2610 O O . SER B 1 503 ? 156.32900 152.68400 171.30700 1.000 17.33910 482 SER B O 1
ATOM 2613 N N . THR B 1 504 ? 158.16100 153.53500 172.28900 1.000 17.50460 483 THR B N 1
ATOM 2614 C CA . THR B 1 504 ? 158.89600 152.27700 172.16900 1.000 17.50460 483 THR B CA 1
ATOM 2615 C C . THR B 1 504 ? 158.27400 151.19200 173.04200 1.000 17.50460 483 THR B C 1
ATOM 2616 O O . THR B 1 504 ? 158.10300 150.04300 172.60500 1.000 17.50460 483 THR B O 1
ATOM 2620 N N . SER B 1 505 ? 157.92800 151.54100 174.28200 1.000 16.09005 484 SER B N 1
ATOM 2621 C CA . SER B 1 505 ? 157.24500 150.58200 175.14800 1.000 16.09005 484 SER B CA 1
ATOM 2622 C C . SER B 1 505 ? 155.89900 150.17100 174.55600 1.000 16.09005 484 SER B C 1
ATOM 2623 O O . SER B 1 505 ? 155.51500 148.99200 174.60500 1.000 16.09005 484 SER B O 1
ATOM 2626 N N . TYR B 1 506 ? 155.17100 151.13400 173.98800 1.000 17.47587 485 TYR B N 1
ATOM 2627 C CA . TYR B 1 506 ? 153.90700 150.81700 173.33300 1.000 17.47587 485 TYR B CA 1
ATOM 2628 C C . TYR B 1 506 ? 154.11900 149.89200 172.13900 1.000 17.47587 485 TYR B C 1
ATOM 2629 O O . TYR B 1 506 ? 153.28400 149.02700 171.86100 1.000 17.47587 485 TYR B O 1
ATOM 2638 N N . LEU B 1 507 ? 155.22500 150.07100 171.41000 1.000 19.34512 486 LEU B N 1
ATOM 2639 C CA . LEU B 1 507 ? 155.55600 149.16600 170.31200 1.000 19.34512 486 LEU B CA 1
ATOM 2640 C C . LEU B 1 507 ? 155.79700 147.75100 170.81200 1.000 19.34512 486 LEU B C 1
ATOM 2641 O O . LEU B 1 507 ? 155.35900 146.78200 170.18300 1.000 19.34512 486 LEU B O 1
ATOM 2646 N N . TRP B 1 508 ? 156.51700 147.61000 171.92600 1.000 18.21347 487 TRP B N 1
ATOM 2647 C CA . TRP B 1 508 ? 156.71400 146.27900 172.49600 1.000 18.21347 487 TRP B CA 1
ATOM 2648 C C . TRP B 1 508 ? 155.37700 145.63700 172.85000 1.000 18.21347 487 TRP B C 1
ATOM 2649 O O . TRP B 1 508 ? 155.14000 144.45700 172.54800 1.000 18.21347 487 TRP B O 1
ATOM 2660 N N . THR B 1 509 ? 154.48600 146.40800 173.48000 1.000 19.18473 488 THR B N 1
ATOM 2661 C CA . THR B 1 509 ? 153.17100 145.87800 173.83600 1.000 19.18473 488 THR B CA 1
ATOM 2662 C C . THR B 1 509 ? 152.37300 145.48400 172.59600 1.000 19.18473 488 THR B C 1
ATOM 2663 O O . THR B 1 509 ? 151.72900 144.42800 172.57300 1.000 19.18473 488 THR B O 1
ATOM 2667 N N . LEU B 1 510 ? 152.40600 146.31800 171.55400 1.000 20.85770 489 LEU B N 1
ATOM 2668 C CA . LEU B 1 510 ? 151.68700 146.00500 170.32200 1.000 20.85770 489 LEU B CA 1
ATOM 2669 C C . LEU B 1 510 ? 152.23200 144.74200 169.67000 1.000 20.85770 489 LEU B C 1
ATOM 2670 O O . LEU B 1 510 ? 151.46400 143.90900 169.17500 1.000 20.85770 489 LEU B O 1
ATOM 2675 N N . ALA B 1 511 ? 153.55800 144.59300 169.64500 1.000 21.68341 490 ALA B N 1
ATOM 2676 C CA . ALA B 1 511 ? 154.16000 143.41000 169.04100 1.000 21.68341 490 ALA B CA 1
ATOM 2677 C C . ALA B 1 511 ? 153.76700 142.14700 169.79100 1.000 21.68341 490 ALA B C 1
ATOM 2678 O O . ALA B 1 511 ? 153.42400 141.13200 169.17200 1.000 21.68341 490 ALA B O 1
ATOM 2680 N N . ILE B 1 512 ? 153.79800 142.18600 171.12600 1.000 23.60615 491 ILE B N 1
ATOM 2681 C CA . ILE B 1 512 ? 153.42800 140.99100 171.88300 1.000 23.60615 491 ILE B CA 1
ATOM 2682 C C . ILE B 1 512 ? 151.93600 140.69700 171.73100 1.000 23.60615 491 ILE B C 1
ATOM 2683 O O . ILE B 1 512 ? 151.52500 139.53100 171.65100 1.000 23.60615 491 ILE B O 1
ATOM 2688 N N . ASP B 1 513 ? 151.10300 141.74000 171.65100 1.000 28.25612 492 ASP B N 1
ATOM 2689 C CA . ASP B 1 513 ? 149.67400 141.52700 171.44800 1.000 28.25612 492 ASP B CA 1
ATOM 2690 C C . ASP B 1 513 ? 149.39900 140.88800 170.09300 1.000 28.25612 492 ASP B C 1
ATOM 2691 O O . ASP B 1 513 ? 148.57800 139.97000 169.98600 1.000 28.25612 492 ASP B O 1
ATOM 2696 N N . ARG B 1 514 ? 150.07500 141.36500 169.04500 1.000 32.04238 493 ARG B N 1
ATOM 2697 C CA . ARG B 1 514 ? 149.91700 140.76800 167.72300 1.000 32.04238 493 ARG B CA 1
ATOM 2698 C C . ARG B 1 514 ? 150.41100 139.32700 167.70700 1.000 32.04238 493 ARG B C 1
ATOM 2699 O O . ARG B 1 514 ? 149.78800 138.45500 167.09000 1.000 32.04238 493 ARG B O 1
ATOM 2707 N N . LEU B 1 515 ? 151.53400 139.05900 168.37900 1.000 30.66655 494 LEU B N 1
ATOM 2708 C CA . LEU B 1 515 ? 152.05100 137.69800 168.46400 1.000 30.66655 494 LEU B CA 1
ATOM 2709 C C . LEU B 1 515 ? 151.09300 136.77300 169.20500 1.000 30.66655 494 LEU B C 1
ATOM 2710 O O . LEU B 1 515 ? 151.06000 135.56800 168.93400 1.000 30.66655 494 LEU B O 1
ATOM 2715 N N . SER B 1 516 ? 150.31000 137.31500 170.14100 1.000 34.98843 495 SER B N 1
ATOM 2716 C CA . SER B 1 516 ? 149.41800 136.47900 170.93900 1.000 34.98843 495 SER B CA 1
ATOM 2717 C C . SER B 1 516 ? 148.34500 135.78500 170.10600 1.000 34.98843 495 SER B C 1
ATOM 2718 O O . SER B 1 516 ? 147.72200 134.83600 170.59300 1.000 34.98843 495 SER B O 1
ATOM 2721 N N . GLU B 1 517 ? 148.11300 136.22700 168.87200 1.000 40.84677 496 GLU B N 1
ATOM 2722 C CA . GLU B 1 517 ? 147.07400 135.65300 168.02600 1.000 40.84677 496 GLU B CA 1
ATOM 2723 C C . GLU B 1 517 ? 147.54600 134.45000 167.21800 1.000 40.84677 496 GLU B C 1
ATOM 2724 O O . GLU B 1 517 ? 146.73900 133.85500 166.49700 1.000 40.84677 496 GLU B O 1
ATOM 2730 N N . LEU B 1 518 ? 148.81900 134.07700 167.31200 1.000 41.70252 497 LEU B N 1
ATOM 2731 C CA . LEU B 1 518 ? 149.32300 132.95000 166.54100 1.000 41.70252 497 LEU B CA 1
ATOM 2732 C C . LEU B 1 518 ? 148.82600 131.63000 167.12100 1.000 41.70252 497 LEU B C 1
ATOM 2733 O O . LEU B 1 518 ? 148.56300 131.50800 168.32000 1.000 41.70252 497 LEU B O 1
ATOM 2738 N N . SER B 1 519 ? 148.69900 130.63100 166.24500 1.000 47.06562 498 SER B N 1
ATOM 2739 C CA . SER B 1 519 ? 148.18900 129.32800 166.65800 1.000 47.06562 498 SER B CA 1
ATOM 2740 C C . SER B 1 519 ? 149.23000 128.50700 167.41000 1.000 47.06562 498 SER B C 1
ATOM 2741 O O . SER B 1 519 ? 148.86600 127.69500 168.26700 1.000 47.06562 498 SER B O 1
ATOM 2744 N N . SER B 1 520 ? 150.51100 128.69400 167.10200 1.000 46.15700 499 SER B N 1
ATOM 2745 C CA . SER B 1 520 ? 151.55400 127.90200 167.73200 1.000 46.15700 499 SER B CA 1
ATOM 2746 C C . SER B 1 520 ? 151.64800 128.22400 169.22400 1.000 46.15700 499 SER B C 1
ATOM 2747 O O . SER B 1 520 ? 151.45300 129.37100 169.63400 1.000 46.15700 499 SER B O 1
ATOM 2750 N N . PRO B 1 521 ? 151.94000 127.22400 170.06000 1.000 47.05515 500 PRO B N 1
ATOM 2751 C CA . PRO B 1 521 ? 152.03100 127.46200 171.50400 1.000 47.05515 500 PRO B CA 1
ATOM 2752 C C . PRO B 1 521 ? 153.41800 127.82700 172.00900 1.000 47.05515 500 PRO B C 1
ATOM 2753 O O . PRO B 1 521 ? 153.54000 128.22000 173.17800 1.000 47.05515 500 PRO B O 1
ATOM 2757 N N . LYS B 1 522 ? 154.45700 127.71400 171.18100 1.000 41.83156 501 LYS B N 1
ATOM 2758 C CA . LYS B 1 522 ? 155.81600 128.05100 171.58100 1.000 41.83156 501 LYS B CA 1
ATOM 2759 C C . LYS B 1 522 ? 156.30700 129.34500 170.94200 1.000 41.83156 501 LYS B C 1
ATOM 2760 O O . LYS B 1 522 ? 157.51900 129.56500 170.85600 1.000 41.83156 501 LYS B O 1
ATOM 2766 N N . SER B 1 523 ? 155.39000 130.20000 170.48500 1.000 34.60130 502 SER B N 1
ATOM 2767 C CA . SER B 1 523 ? 155.79300 131.46100 169.87100 1.000 34.60130 502 SER B CA 1
ATOM 2768 C C . SER B 1 523 ? 156.38200 132.42000 170.89900 1.000 34.60130 502 SER B C 1
ATOM 2769 O O . SER B 1 523 ? 157.31200 133.17500 170.59000 1.000 34.60130 502 SER B O 1
ATOM 2772 N N . LEU B 1 524 ? 155.84800 132.41000 172.12300 1.000 29.97056 503 LEU B N 1
ATOM 2773 C CA . LEU B 1 524 ? 156.30500 133.35100 173.14200 1.000 29.97056 503 LEU B CA 1
ATOM 2774 C C . LEU B 1 524 ? 157.76900 133.12300 173.49900 1.000 29.97056 503 LEU B C 1
ATOM 2775 O O . LEU B 1 524 ? 158.53500 134.08400 173.64000 1.000 29.97056 503 LEU B O 1
ATOM 2780 N N . ARG B 1 525 ? 158.17400 131.86100 173.65900 1.000 28.51489 504 ARG B N 1
ATOM 2781 C CA . ARG B 1 525 ? 159.56000 131.56700 174.01300 1.000 28.51489 504 ARG B CA 1
ATOM 2782 C C . ARG B 1 525 ? 160.51800 132.01600 172.91600 1.000 28.51489 504 ARG B C 1
ATOM 2783 O O . ARG B 1 525 ? 161.55400 132.63500 173.19800 1.000 28.51489 504 ARG B O 1
ATOM 2791 N N . ILE B 1 526 ? 160.18300 131.71600 171.65900 1.000 26.98537 505 ILE B N 1
ATOM 2792 C CA . ILE B 1 526 ? 161.00500 132.15400 170.53400 1.000 26.98537 505 ILE B CA 1
ATOM 2793 C C . ILE B 1 526 ? 161.12400 133.67100 170.53100 1.000 26.98537 505 ILE B C 1
ATOM 2794 O O . ILE B 1 526 ? 162.22400 134.23200 170.42700 1.000 26.98537 505 ILE B O 1
ATOM 2799 N N . PHE B 1 527 ? 159.98700 134.35700 170.66100 1.000 22.36687 506 PHE B N 1
ATOM 2800 C CA . PHE B 1 527 ? 159.99200 135.81300 170.64600 1.000 22.36687 506 PHE B CA 1
ATOM 2801 C C . PHE B 1 527 ? 160.89700 136.36800 171.73600 1.000 22.36687 506 PHE B C 1
ATOM 2802 O O . PHE B 1 527 ? 161.76700 137.20700 171.47000 1.000 22.36687 506 PHE B O 1
ATOM 2810 N N . ILE B 1 528 ? 160.72900 135.88700 172.97000 1.000 23.57137 507 ILE B N 1
ATOM 2811 C CA . ILE B 1 528 ? 161.44100 136.50200 174.08400 1.000 23.57137 507 ILE B CA 1
ATOM 2812 C C . ILE B 1 528 ? 162.93300 136.20600 174.00700 1.000 23.57137 507 ILE B C 1
ATOM 2813 O O . ILE B 1 528 ? 163.75700 137.08900 174.26900 1.000 23.57137 507 ILE B O 1
ATOM 2818 N N . ASP B 1 529 ? 163.32200 134.98600 173.61700 1.000 23.63934 508 ASP B N 1
ATOM 2819 C CA . ASP B 1 529 ? 164.75400 134.69600 173.59400 1.000 23.63934 508 ASP B CA 1
ATOM 2820 C C . ASP B 1 529 ? 165.45100 135.40600 172.43400 1.000 23.63934 508 ASP B C 1
ATOM 2821 O O . ASP B 1 529 ? 166.57800 135.90000 172.59000 1.000 23.63934 508 ASP B O 1
ATOM 2826 N N . GLU B 1 530 ? 164.79500 135.50100 171.27100 1.000 22.43229 509 GLU B N 1
ATOM 2827 C CA . GLU B 1 530 ? 165.40200 136.24300 170.17000 1.000 22.43229 509 GLU B CA 1
ATOM 2828 C C . GLU B 1 530 ? 165.50900 137.73000 170.49100 1.000 22.43229 509 GLU B C 1
ATOM 2829 O O . GLU B 1 530 ? 166.52500 138.36900 170.18000 1.000 22.43229 509 GLU B O 1
ATOM 2835 N N . VAL B 1 531 ? 164.47600 138.30200 171.11500 1.000 17.96138 510 VAL B N 1
ATOM 2836 C CA . VAL B 1 531 ? 164.53800 139.70800 171.49900 1.000 17.96138 510 VAL B CA 1
ATOM 2837 C C . VAL B 1 531 ? 165.62200 139.92600 172.54800 1.000 17.96138 510 VAL B C 1
ATOM 2838 O O . VAL B 1 531 ? 166.32000 140.94800 172.53700 1.000 17.96138 510 VAL B O 1
ATOM 2842 N N . ARG B 1 532 ? 165.79800 138.96100 173.45300 1.000 17.77803 511 ARG B N 1
ATOM 2843 C CA . ARG B 1 532 ? 166.86700 139.04400 174.44100 1.000 17.77803 511 ARG B CA 1
ATOM 2844 C C . ARG B 1 532 ? 168.23300 139.08500 173.76700 1.000 17.77803 511 ARG B C 1
ATOM 2845 O O . ARG B 1 532 ? 169.09800 139.89200 174.13900 1.000 17.77803 511 ARG B O 1
ATOM 2853 N N . LYS B 1 533 ? 168.44300 138.22100 172.77000 1.000 16.71035 512 LYS B N 1
ATOM 2854 C CA . LYS B 1 533 ? 169.70500 138.23100 172.03200 1.000 16.71035 512 LYS B CA 1
ATOM 2855 C C . LYS B 1 533 ? 169.93200 139.57000 171.33900 1.000 16.71035 512 LYS B C 1
ATOM 2856 O O . LYS B 1 533 ? 171.04000 140.12600 171.38400 1.000 16.71035 512 LYS B O 1
ATOM 2862 N N . MET B 1 534 ? 168.89200 140.09800 170.68700 1.000 15.30229 513 MET B N 1
ATOM 2863 C CA . MET B 1 534 ? 169.02100 141.38000 170.00000 1.000 15.30229 513 MET B CA 1
ATOM 2864 C C . MET B 1 534 ? 169.39900 142.49000 170.97200 1.000 15.30229 513 MET B C 1
ATOM 2865 O O . MET B 1 534 ? 170.26300 143.32600 170.67500 1.000 15.30229 513 MET B O 1
ATOM 2870 N N . GLN B 1 535 ? 168.76300 142.50900 172.14300 1.000 14.47710 514 GLN B N 1
ATOM 2871 C CA . GLN B 1 535 ? 169.03400 143.54600 173.13200 1.000 14.47710 514 GLN B CA 1
ATOM 2872 C C . GLN B 1 535 ? 170.44900 143.43800 173.69000 1.000 14.47710 514 GLN B C 1
ATOM 2873 O O . GLN B 1 535 ? 171.11400 144.45800 173.90400 1.000 14.47710 514 GLN B O 1
ATOM 2879 N N . ILE B 1 536 ? 170.93000 142.21500 173.92700 1.000 12.90051 515 ILE B N 1
ATOM 2880 C CA . ILE B 1 536 ? 172.30400 142.04600 174.40200 1.000 12.90051 515 ILE B CA 1
ATOM 2881 C C . ILE B 1 536 ? 173.29900 142.54900 173.36000 1.000 12.90051 515 ILE B C 1
ATOM 2882 O O . ILE B 1 536 ? 174.26700 143.25700 173.68600 1.000 12.90051 515 ILE B O 1
ATOM 2887 N N . GLY B 1 537 ? 173.08000 142.19300 172.09100 1.000 11.22639 516 GLY B N 1
ATOM 2888 C CA . GLY B 1 537 ? 173.96400 142.67600 171.04100 1.000 11.22639 516 GLY B CA 1
ATOM 2889 C C . GLY B 1 537 ? 173.96700 144.18900 170.92900 1.000 11.22639 516 GLY B C 1
ATOM 2890 O O . GLY B 1 537 ? 175.02100 144.81000 170.76100 1.000 11.22639 516 GLY B O 1
ATOM 2891 N N . GLN B 1 538 ? 172.78600 144.80400 171.03300 1.000 11.13094 517 GLN B N 1
ATOM 2892 C CA . GLN B 1 538 ? 172.70500 146.26000 170.97600 1.000 11.13094 517 GLN B CA 1
ATOM 2893 C C . GLN B 1 538 ? 173.42300 146.90300 172.15700 1.000 11.13094 517 GLN B C 1
ATOM 2894 O O . GLN B 1 538 ? 174.07800 147.94200 172.00500 1.000 11.13094 517 GLN B O 1
ATOM 2900 N N . SER B 1 539 ? 173.31100 146.30200 173.34500 1.000 11.15407 518 SER B N 1
ATOM 2901 C CA . SER B 1 539 ? 174.00500 146.84100 174.51100 1.000 11.15407 518 SER B CA 1
ATOM 2902 C C . SER B 1 539 ? 175.51300 146.81000 174.31600 1.000 11.15407 518 SER B C 1
ATOM 2903 O O . SER B 1 539 ? 176.20900 147.77900 174.64300 1.000 11.15407 518 SER B O 1
ATOM 2906 N N . PHE B 1 540 ? 176.03800 145.70200 173.79000 1.000 11.13396 519 PHE B N 1
ATOM 2907 C CA . PHE B 1 540 ? 177.47800 145.63500 173.54600 1.000 11.13396 519 PHE B CA 1
ATOM 2908 C C . PHE B 1 540 ? 177.91000 146.64000 172.48500 1.000 11.13396 519 PHE B C 1
ATOM 2909 O O . PHE B 1 540 ? 178.96700 147.27400 172.61400 1.000 11.13396 519 PHE B O 1
ATOM 2917 N N . ASP B 1 541 ? 177.10400 146.80300 171.43300 1.000 11.10691 520 ASP B N 1
ATOM 2918 C CA . ASP B 1 541 ? 177.42700 147.78100 170.39900 1.000 11.10691 520 ASP B CA 1
ATOM 2919 C C . ASP B 1 541 ? 177.47900 149.19400 170.96900 1.000 11.10691 520 ASP B C 1
ATOM 2920 O O . ASP B 1 541 ? 178.36300 149.98100 170.61500 1.000 11.10691 520 ASP B O 1
ATOM 2925 N N . LEU B 1 542 ? 176.53200 149.53700 171.84500 1.000 10.80487 521 LEU B N 1
ATOM 2926 C CA . LEU B 1 542 ? 176.54800 150.85600 172.47100 1.000 10.80487 521 LEU B CA 1
ATOM 2927 C C . LEU B 1 542 ? 177.75100 151.02400 173.39300 1.000 10.80487 521 LEU B C 1
ATOM 2928 O O . LEU B 1 542 ? 178.39700 152.08000 173.39500 1.000 10.80487 521 LEU B O 1
ATOM 2933 N N . HIS B 1 543 ? 178.06200 149.99700 174.18800 1.000 13.00906 522 HIS B N 1
ATOM 2934 C CA . HIS B 1 543 ? 179.13900 150.12100 175.16500 1.000 13.00906 522 HIS B CA 1
ATOM 2935 C C . HIS B 1 543 ? 180.49700 150.26700 174.49200 1.000 13.00906 522 HIS B C 1
ATOM 2936 O O . HIS B 1 543 ? 181.34600 151.02800 174.96900 1.000 13.00906 522 HIS B O 1
ATOM 2943 N N . TRP B 1 544 ? 180.73300 149.54000 173.39600 1.000 12.29193 523 TRP B N 1
ATOM 2944 C CA . TRP B 1 544 ? 182.02500 149.65600 172.72300 1.000 12.29193 523 TRP B CA 1
ATOM 2945 C C . TRP B 1 544 ? 182.26200 151.07600 172.22800 1.000 12.29193 523 TRP B C 1
ATOM 2946 O O . TRP B 1 544 ? 183.36800 151.61100 172.35700 1.000 12.29193 523 TRP B O 1
ATOM 2957 N N . THR B 1 545 ? 181.23400 151.70200 171.65300 1.000 13.75249 524 THR B N 1
ATOM 2958 C CA . THR B 1 545 ? 181.37500 153.07300 171.17500 1.000 13.75249 524 THR B CA 1
ATOM 2959 C C . THR B 1 545 ? 181.52300 154.05300 172.33100 1.000 13.75249 524 THR B C 1
ATOM 2960 O O . THR B 1 545 ? 182.35200 154.96900 172.27100 1.000 13.75249 524 THR B O 1
ATOM 2964 N N . ALA B 1 546 ? 180.72900 153.88300 173.39200 1.000 13.80145 525 ALA B N 1
ATOM 2965 C CA . ALA B 1 546 ? 180.78000 154.82400 174.50800 1.000 13.80145 525 ALA B CA 1
ATOM 2966 C C . ALA B 1 546 ? 182.12200 154.77400 175.22900 1.000 13.80145 525 ALA B C 1
ATOM 2967 O O . ALA B 1 546 ? 182.67000 155.81600 175.60000 1.000 13.80145 525 ALA B O 1
ATOM 2969 N N . ALA B 1 547 ? 182.66700 153.57700 175.43600 1.000 14.71851 526 ALA B N 1
ATOM 2970 C CA . ALA B 1 547 ? 183.88400 153.40900 176.22000 1.000 14.71851 526 ALA B CA 1
ATOM 2971 C C . ALA B 1 547 ? 185.15800 153.64200 175.41900 1.000 14.71851 526 ALA B C 1
ATOM 2972 O O . ALA B 1 547 ? 186.24700 153.57600 175.99900 1.000 14.71851 526 ALA B O 1
ATOM 2974 N N . LEU B 1 548 ? 185.05000 153.90500 174.11500 1.000 15.65264 527 LEU B N 1
ATOM 2975 C CA . LEU B 1 548 ? 186.20600 154.16200 173.25400 1.000 15.65264 527 LEU B CA 1
ATOM 2976 C C . LEU B 1 548 ? 187.18400 152.99000 173.25500 1.000 15.65264 527 LEU B C 1
ATOM 2977 O O . LEU B 1 548 ? 188.40200 153.17600 173.23600 1.000 15.65264 527 LEU B O 1
ATOM 2982 N N . GLN B 1 549 ? 186.65300 151.77000 173.27500 1.000 18.46564 528 GLN B N 1
ATOM 2983 C CA . GLN B 1 549 ? 187.46800 150.56500 173.21200 1.000 18.46564 528 GLN B CA 1
ATOM 2984 C C . GLN B 1 549 ? 187.13100 149.79400 171.94500 1.000 18.46564 528 GLN B C 1
ATOM 2985 O O . GLN B 1 549 ? 185.96300 149.48600 171.69000 1.000 18.46564 528 GLN B O 1
ATOM 2991 N N . CYS B 1 550 ? 188.15100 149.49600 171.15400 1.000 21.24480 529 CYS B N 1
ATOM 2992 C CA . CYS B 1 550 ? 187.94600 148.85100 169.86400 1.000 21.24480 529 CYS B CA 1
ATOM 2993 C C . CYS B 1 550 ? 187.84100 147.34100 170.04000 1.000 21.24480 529 CYS B C 1
ATOM 2994 O O . CYS B 1 550 ? 188.75100 146.72400 170.60200 1.000 21.24480 529 CYS B O 1
ATOM 2997 N N . PRO B 1 551 ? 186.76000 146.71900 169.58400 1.000 20.33230 530 PRO B N 1
ATOM 2998 C CA . PRO B 1 551 ? 186.66900 145.25900 169.62800 1.000 20.33230 530 PRO B CA 1
ATOM 2999 C C . PRO B 1 551 ? 187.52200 144.61400 168.54600 1.000 20.33230 530 PRO B C 1
ATOM 3000 O O . PRO B 1 551 ? 187.91100 145.24000 167.56000 1.000 20.33230 530 PRO B O 1
ATOM 3004 N N . SER B 1 552 ? 187.81000 143.33400 168.75200 1.000 23.79993 531 SER B N 1
ATOM 3005 C CA . SER B 1 552 ? 188.47700 142.56000 167.72100 1.000 23.79993 531 SER B CA 1
ATOM 3006 C C . SER B 1 552 ? 187.49200 142.22100 166.60500 1.000 23.79993 531 SER B C 1
ATOM 3007 O O . SER B 1 552 ? 186.28800 142.46800 166.70500 1.000 23.79993 531 SER B O 1
ATOM 3010 N N . GLU B 1 553 ? 188.02100 141.65700 165.51800 1.000 27.53484 532 GLU B N 1
ATOM 3011 C CA . GLU B 1 553 ? 187.16000 141.27900 164.40300 1.000 27.53484 532 GLU B CA 1
ATOM 3012 C C . GLU B 1 553 ? 186.19200 140.17200 164.80200 1.000 27.53484 532 GLU B C 1
ATOM 3013 O O . GLU B 1 553 ? 185.02000 140.19200 164.41100 1.000 27.53484 532 GLU B O 1
ATOM 3019 N N . GLU B 1 554 ? 186.66400 139.19700 165.58300 1.000 27.22561 533 GLU B N 1
ATOM 3020 C CA . GLU B 1 554 ? 185.80000 138.09800 166.00300 1.000 27.22561 533 GLU B CA 1
ATOM 3021 C C . GLU B 1 554 ? 184.67800 138.58800 166.91200 1.000 27.22561 533 GLU B C 1
ATOM 3022 O O . GLU B 1 554 ? 183.52000 138.18200 166.75600 1.000 27.22561 533 GLU B O 1
ATOM 3028 N N . GLU B 1 555 ? 185.00500 139.45700 167.87200 1.000 22.62819 534 GLU B N 1
ATOM 3029 C CA . GLU B 1 555 ? 183.98300 139.99100 168.76500 1.000 22.62819 534 GLU B CA 1
ATOM 3030 C C . GLU B 1 555 ? 182.96900 140.83200 168.00300 1.000 22.62819 534 GLU B C 1
ATOM 3031 O O . GLU B 1 555 ? 181.76400 140.75700 168.26800 1.000 22.62819 534 GLU B O 1
ATOM 3037 N N . TYR B 1 556 ? 183.43900 141.64600 167.05700 1.000 20.20117 535 TYR B N 1
ATOM 3038 C CA . TYR B 1 556 ? 182.52500 142.44500 166.24900 1.000 20.20117 535 TYR B CA 1
ATOM 3039 C C . TYR B 1 556 ? 181.61500 141.55700 165.41000 1.000 20.20117 535 TYR B C 1
ATOM 3040 O O . TYR B 1 556 ? 180.41800 141.83500 165.27400 1.000 20.20117 535 TYR B O 1
ATOM 3049 N N . LEU B 1 557 ? 182.16600 140.48600 164.83500 1.000 21.14607 536 LEU B N 1
ATOM 3050 C CA . LEU B 1 557 ? 181.34900 139.57200 164.04300 1.000 21.14607 536 LEU B CA 1
ATOM 3051 C C . LEU B 1 557 ? 180.30000 138.88300 164.90400 1.000 21.14607 536 LEU B C 1
ATOM 3052 O O . LEU B 1 557 ? 179.14700 138.73800 164.48800 1.000 21.14607 536 LEU B O 1
ATOM 3057 N N . SER B 1 558 ? 180.67500 138.46000 166.11300 1.000 19.46119 537 SER B N 1
ATOM 3058 C CA . SER B 1 558 ? 179.69800 137.85400 167.01400 1.000 19.46119 537 SER B CA 1
ATOM 3059 C C . SER B 1 558 ? 178.60900 138.84900 167.40200 1.000 19.46119 537 SER B C 1
ATOM 3060 O O . SER B 1 558 ? 177.41900 138.50100 167.44000 1.000 19.46119 537 SER B O 1
ATOM 3063 N N . MET B 1 559 ? 178.99700 140.09300 167.69400 1.000 17.16993 538 MET B N 1
ATOM 3064 C CA . MET B 1 559 ? 178.01900 141.10600 168.07500 1.000 17.16993 538 MET B CA 1
ATOM 3065 C C . MET B 1 559 ? 177.04500 141.39000 166.94200 1.000 17.16993 538 MET B C 1
ATOM 3066 O O . MET B 1 559 ? 175.83500 141.49000 167.17100 1.000 17.16993 538 MET B O 1
ATOM 3071 N N . ILE B 1 560 ? 177.55100 141.54600 165.71700 1.000 19.42730 539 ILE B N 1
ATOM 3072 C CA . ILE B 1 560 ? 176.65000 141.82200 164.60400 1.000 19.42730 539 ILE B CA 1
ATOM 3073 C C . ILE B 1 560 ? 175.79300 140.60300 164.30100 1.000 19.42730 539 ILE B C 1
ATOM 3074 O O . ILE B 1 560 ? 174.62000 140.73700 163.94200 1.000 19.42730 539 ILE B O 1
ATOM 3079 N N . ASP B 1 561 ? 176.34300 139.39700 164.47200 1.000 21.20423 540 ASP B N 1
ATOM 3080 C CA . ASP B 1 561 ? 175.53400 138.19400 164.31700 1.000 21.20423 540 ASP B CA 1
ATOM 3081 C C . ASP B 1 561 ? 174.33600 138.23000 165.25200 1.000 21.20423 540 ASP B C 1
ATOM 3082 O O . ASP B 1 561 ? 173.18900 138.15200 164.80400 1.000 21.20423 540 ASP B O 1
ATOM 3087 N N . MET B 1 562 ? 174.58100 138.42800 166.54800 1.000 17.15936 541 MET B N 1
ATOM 3088 C CA . MET B 1 562 ? 173.47700 138.53900 167.49600 1.000 17.15936 541 MET B CA 1
ATOM 3089 C C . MET B 1 562 ? 172.50500 139.63700 167.07600 1.000 17.15936 541 MET B C 1
ATOM 3090 O O . MET B 1 562 ? 171.34400 139.37000 166.74700 1.000 17.15936 541 MET B O 1
ATOM 3095 N N . LYS B 1 563 ? 173.00400 140.87400 167.00400 1.000 16.03257 542 LYS B N 1
ATOM 3096 C CA . LYS B 1 563 ? 172.14400 142.04400 166.85700 1.000 16.03257 542 LYS B CA 1
ATOM 3097 C C . LYS B 1 563 ? 171.32100 141.99900 165.57300 1.000 16.03257 542 LYS B C 1
ATOM 3098 O O . LYS B 1 563 ? 170.13400 142.34500 165.58300 1.000 16.03257 542 LYS B O 1
ATOM 3104 N N . THR B 1 564 ? 171.92300 141.58600 164.45700 1.000 20.16912 543 THR B N 1
ATOM 3105 C CA . THR B 1 564 ? 171.22400 141.59800 163.17900 1.000 20.16912 543 THR B CA 1
ATOM 3106 C C . THR B 1 564 ? 170.44500 140.31100 162.93200 1.000 20.16912 543 THR B C 1
ATOM 3107 O O . THR B 1 564 ? 169.26400 140.36400 162.57700 1.000 20.16912 543 THR B O 1
ATOM 3109 N N . GLY B 1 565 ? 171.07800 139.14700 163.10300 1.000 22.37234 544 GLY B N 1
ATOM 3110 C CA . GLY B 1 565 ? 170.39400 137.90600 162.82800 1.000 22.37234 544 GLY B CA 1
ATOM 3111 C C . GLY B 1 565 ? 169.37900 137.48100 163.86100 1.000 22.37234 544 GLY B C 1
ATOM 3112 O O . GLY B 1 565 ? 168.66000 136.50700 163.61500 1.000 22.37234 544 GLY B O 1
ATOM 3113 N N . GLY B 1 566 ? 169.28300 138.17500 165.00100 1.000 22.24035 545 GLY B N 1
ATOM 3114 C CA . GLY B 1 566 ? 168.20700 137.87200 165.92800 1.000 22.24035 545 GLY B CA 1
ATOM 3115 C C . GLY B 1 566 ? 166.84500 138.02100 165.28400 1.000 22.24035 545 GLY B C 1
ATOM 3116 O O . GLY B 1 566 ? 166.00400 137.12600 165.36700 1.000 22.24035 545 GLY B O 1
ATOM 3117 N N . LEU B 1 567 ? 166.62900 139.14000 164.58900 1.000 23.68695 546 LEU B N 1
ATOM 3118 C CA . LEU B 1 567 ? 165.36900 139.34500 163.88100 1.000 23.68695 546 LEU B CA 1
ATOM 3119 C C . LEU B 1 567 ? 165.19300 138.33000 162.75800 1.000 23.68695 546 LEU B C 1
ATOM 3120 O O . LEU B 1 567 ? 164.09600 137.79000 162.56900 1.000 23.68695 546 LEU B O 1
ATOM 3125 N N . PHE B 1 568 ? 166.26600 138.04800 162.01400 1.000 26.87291 547 PHE B N 1
ATOM 3126 C CA . PHE B 1 568 ? 166.16500 137.14200 160.87500 1.000 26.87291 547 PHE B CA 1
ATOM 3127 C C . PHE B 1 568 ? 165.73600 135.74800 161.31100 1.000 26.87291 547 PHE B C 1
ATOM 3128 O O . PHE B 1 568 ? 164.78200 135.17900 160.76700 1.000 26.87291 547 PHE B O 1
ATOM 3136 N N . HIS B 1 569 ? 166.40600 135.18000 162.30900 1.000 27.19607 548 HIS B N 1
ATOM 3137 C CA . HIS B 1 569 ? 166.01800 133.83000 162.68500 1.000 27.19607 548 HIS B CA 1
ATOM 3138 C C . HIS B 1 569 ? 164.86600 133.79200 163.68400 1.000 27.19607 548 HIS B C 1
ATOM 3139 O O . HIS B 1 569 ? 164.25900 132.73100 163.84100 1.000 27.19607 548 HIS B O 1
ATOM 3146 N N . LEU B 1 570 ? 164.47800 134.92300 164.28400 1.000 25.16429 549 LEU B N 1
ATOM 3147 C CA . LEU B 1 570 ? 163.14700 135.01200 164.87800 1.000 25.16429 549 LEU B CA 1
ATOM 3148 C C . LEU B 1 570 ? 162.08100 134.82600 163.81000 1.000 25.16429 549 LEU B C 1
ATOM 3149 O O . LEU B 1 570 ? 161.12500 134.06200 163.98900 1.000 25.16429 549 LEU B O 1
ATOM 3154 N N . LEU B 1 571 ? 162.23500 135.53100 162.68900 1.000 27.65547 550 LEU B N 1
ATOM 3155 C CA . LEU B 1 571 ? 161.34600 135.36000 161.54500 1.000 27.65547 550 LEU B CA 1
ATOM 3156 C C . LEU B 1 571 ? 161.32300 133.90600 161.08900 1.000 27.65547 550 LEU B C 1
ATOM 3157 O O . LEU B 1 571 ? 160.25200 133.32200 160.87600 1.000 27.65547 550 LEU B O 1
ATOM 3162 N N . ILE B 1 572 ? 162.50700 133.30600 160.94800 1.000 29.19935 551 ILE B N 1
ATOM 3163 C CA . ILE B 1 572 ? 162.59800 131.93000 160.45800 1.000 29.19935 551 ILE B CA 1
ATOM 3164 C C . ILE B 1 572 ? 161.89800 130.97100 161.41500 1.000 29.19935 551 ILE B C 1
ATOM 3165 O O . ILE B 1 572 ? 161.11500 130.11200 160.99500 1.000 29.19935 551 ILE B O 1
ATOM 3170 N N . ARG B 1 573 ? 162.17600 131.09600 162.71700 1.000 27.39671 552 ARG B N 1
ATOM 3171 C CA . ARG B 1 573 ? 161.58800 130.18700 163.69400 1.000 27.39671 552 ARG B CA 1
ATOM 3172 C C . ARG B 1 573 ? 160.07800 130.35800 163.77800 1.000 27.39671 552 ARG B C 1
ATOM 3173 O O . ARG B 1 573 ? 159.34400 129.37000 163.89600 1.000 27.39671 552 ARG B O 1
ATOM 3181 N N . LEU B 1 574 ? 159.59300 131.60200 163.72700 1.000 28.73016 553 LEU B N 1
ATOM 3182 C CA . LEU B 1 574 ? 158.15300 131.82900 163.75000 1.000 28.73016 553 LEU B CA 1
ATOM 3183 C C . LEU B 1 574 ? 157.48300 131.21700 162.52900 1.000 28.73016 553 LEU B C 1
ATOM 3184 O O . LEU B 1 574 ? 156.39500 130.63900 162.63500 1.000 28.73016 553 LEU B O 1
ATOM 3189 N N . MET B 1 575 ? 158.11200 131.33900 161.35600 1.000 35.51317 554 MET B N 1
ATOM 3190 C CA . MET B 1 575 ? 157.53500 130.74100 160.15600 1.000 35.51317 554 MET B CA 1
ATOM 3191 C C . MET B 1 575 ? 157.53500 129.21800 160.23000 1.000 35.51317 554 MET B C 1
ATOM 3192 O O . MET B 1 575 ? 156.55600 128.57500 159.83400 1.000 35.51317 554 MET B O 1
ATOM 3197 N N . ILE B 1 576 ? 158.62200 128.62100 160.72400 1.000 35.60492 555 ILE B N 1
ATOM 3198 C CA . ILE B 1 576 ? 158.69000 127.16300 160.81200 1.000 35.60492 555 ILE B CA 1
ATOM 3199 C C . ILE B 1 576 ? 157.66500 126.63300 161.80700 1.000 35.60492 555 ILE B C 1
ATOM 3200 O O . ILE B 1 576 ? 156.98800 125.63100 161.54700 1.000 35.60492 555 ILE B O 1
ATOM 3205 N N . ALA B 1 577 ? 157.53600 127.29000 162.96300 1.000 36.88153 556 ALA B N 1
ATOM 3206 C CA . ALA B 1 577 ? 156.62200 126.80200 163.99100 1.000 36.88153 556 ALA B CA 1
ATOM 3207 C C . ALA B 1 577 ? 155.17400 126.84400 163.51800 1.000 36.88153 556 ALA B C 1
ATOM 3208 O O . ALA B 1 577 ? 154.40300 125.91200 163.77400 1.000 36.88153 556 ALA B O 1
ATOM 3210 N N . GLU B 1 578 ? 154.78600 127.91200 162.83000 1.000 38.53497 557 GLU B N 1
ATOM 3211 C CA . GLU B 1 578 ? 153.41600 128.05600 162.35000 1.000 38.53497 557 GLU B CA 1
ATOM 3212 C C . GLU B 1 578 ? 153.18600 127.23200 161.08900 1.000 38.53497 557 GLU B C 1
ATOM 3213 O O . GLU B 1 578 ? 153.19200 126.00200 161.12800 1.000 38.53497 557 GLU B O 1
ATOM 3215 N N . MET B 1 585 ? 165.54300 120.89700 157.86100 1.000 59.06795 564 MET B N 1
ATOM 3216 C CA . MET B 1 585 ? 166.65300 121.69200 157.35100 1.000 59.06795 564 MET B CA 1
ATOM 3217 C C . MET B 1 585 ? 167.22800 122.59000 158.44100 1.000 59.06795 564 MET B C 1
ATOM 3218 O O . MET B 1 585 ? 166.62500 122.76000 159.50000 1.000 59.06795 564 MET B O 1
ATOM 3220 N N . ASP B 1 586 ? 168.40100 123.16000 158.17600 1.000 56.65188 565 ASP B N 1
ATOM 3221 C CA . ASP B 1 586 ? 169.07800 124.05300 159.10600 1.000 56.65188 565 ASP B CA 1
ATOM 3222 C C . ASP B 1 586 ? 169.23000 125.42200 158.46000 1.000 56.65188 565 ASP B C 1
ATOM 3223 O O . ASP B 1 586 ? 169.67600 125.52400 157.31200 1.000 56.65188 565 ASP B O 1
ATOM 3228 N N . PHE B 1 587 ? 168.85900 126.46800 159.19600 1.000 47.62365 566 PHE B N 1
ATOM 3229 C CA . PHE B 1 587 ? 168.87200 127.82900 158.68000 1.000 47.62365 566 PHE B CA 1
ATOM 3230 C C . PHE B 1 587 ? 169.88300 128.73000 159.37500 1.000 47.62365 566 PHE B C 1
ATOM 3231 O O . PHE B 1 587 ? 169.94700 129.92100 159.05600 1.000 47.62365 566 PHE B O 1
ATOM 3239 N N . SER B 1 588 ? 170.66800 128.20400 160.31900 1.000 43.62398 567 SER B N 1
ATOM 3240 C CA . SER B 1 588 ? 171.58600 129.05300 161.07400 1.000 43.62398 567 SER B CA 1
ATOM 3241 C C . SER B 1 588 ? 172.67500 129.63900 160.18300 1.000 43.62398 567 SER B C 1
ATOM 3242 O O . SER B 1 588 ? 172.99100 130.83200 160.28200 1.000 43.62398 567 SER B O 1
ATOM 3244 N N . GLY B 1 589 ? 173.25900 128.81800 159.30700 1.000 43.36933 568 GLY B N 1
ATOM 3245 C CA . GLY B 1 589 ? 174.34100 129.30400 158.46400 1.000 43.36933 568 GLY B CA 1
ATOM 3246 C C . GLY B 1 589 ? 173.88800 130.38100 157.49900 1.000 43.36933 568 GLY B C 1
ATOM 3247 O O . GLY B 1 589 ? 174.55200 131.40800 157.33600 1.000 43.36933 568 GLY B O 1
ATOM 3248 N N . LEU B 1 590 ? 172.74400 130.16000 156.84600 1.000 40.58982 569 LEU B N 1
ATOM 3249 C CA . LEU B 1 590 ? 172.22200 131.15300 155.91400 1.000 40.58982 569 LEU B CA 1
ATOM 3250 C C . LEU B 1 590 ? 171.89700 132.45700 156.62900 1.000 40.58982 569 LEU B C 1
ATOM 3251 O O . LEU B 1 590 ? 172.18400 133.54300 156.11400 1.000 40.58982 569 LEU B O 1
ATOM 3256 N N . VAL B 1 591 ? 171.30800 132.36700 157.82300 1.000 37.26420 570 VAL B N 1
ATOM 3257 C CA . VAL B 1 591 ? 170.96500 133.56800 158.58100 1.000 37.26420 570 VAL B CA 1
ATOM 3258 C C . VAL B 1 591 ? 172.22500 134.34000 158.95600 1.000 37.26420 570 VAL B C 1
ATOM 3259 O O . VAL B 1 591 ? 172.28900 135.56700 158.80900 1.000 37.26420 570 VAL B O 1
ATOM 3263 N N . SER B 1 592 ? 173.24900 133.63100 159.44000 1.000 38.40749 571 SER B N 1
ATOM 3264 C CA . SER B 1 592 ? 174.48700 134.29800 159.83400 1.000 38.40749 571 SER B CA 1
ATOM 3265 C C . SER B 1 592 ? 175.15200 134.97600 158.64100 1.000 38.40749 571 SER B C 1
ATOM 3266 O O . SER B 1 592 ? 175.56700 136.14200 158.72200 1.000 38.40749 571 SER B O 1
ATOM 3269 N N . MET B 1 593 ? 175.26000 134.25700 157.51900 1.000 38.76809 572 MET B N 1
ATOM 3270 C CA . MET B 1 593 ? 175.89400 134.83200 156.33900 1.000 38.76809 572 MET B CA 1
ATOM 3271 C C . MET B 1 593 ? 175.11000 136.02700 155.81400 1.000 38.76809 572 MET B C 1
ATOM 3272 O O . MET B 1 593 ? 175.70300 137.04000 155.42800 1.000 38.76809 572 MET B O 1
ATOM 3277 N N . THR B 1 594 ? 173.77700 135.93400 155.79800 1.000 37.95008 573 THR B N 1
ATOM 3278 C CA . THR B 1 594 ? 172.96600 137.04800 155.32000 1.000 37.95008 573 THR B CA 1
ATOM 3279 C C . THR B 1 594 ? 173.11800 138.27000 156.21600 1.000 37.95008 573 THR B C 1
ATOM 3280 O O . THR B 1 594 ? 173.25300 139.39500 155.72200 1.000 37.95008 573 THR B O 1
ATOM 3284 N N . GLY B 1 595 ? 173.10900 138.06900 157.53600 1.000 33.45775 574 GLY B N 1
ATOM 3285 C CA . GLY B 1 595 ? 173.27500 139.19600 158.44100 1.000 33.45775 574 GLY B CA 1
ATOM 3286 C C . GLY B 1 595 ? 174.62000 139.87700 158.27700 1.000 33.45775 574 GLY B C 1
ATOM 3287 O O . GLY B 1 595 ? 174.70400 141.10800 158.19600 1.000 33.45775 574 GLY B O 1
ATOM 3288 N N . ARG B 1 596 ? 175.69300 139.08200 158.21400 1.000 31.38029 575 ARG B N 1
ATOM 3289 C CA . ARG B 1 596 ? 177.02000 139.66300 158.03100 1.000 31.38029 575 ARG B CA 1
ATOM 3290 C C . ARG B 1 596 ? 177.13000 140.38800 156.69400 1.000 31.38029 575 ARG B C 1
ATOM 3291 O O . ARG B 1 596 ? 177.66600 141.50300 156.62300 1.000 31.38029 575 ARG B O 1
ATOM 3299 N N . TYR B 1 597 ? 176.63000 139.77200 155.62100 1.000 40.11558 576 TYR B N 1
ATOM 3300 C CA . TYR B 1 597 ? 176.69000 140.40600 154.31100 1.000 40.11558 576 TYR B CA 1
ATOM 3301 C C . TYR B 1 597 ? 175.95600 141.73800 154.32500 1.000 40.11558 576 TYR B C 1
ATOM 3302 O O . TYR B 1 597 ? 176.48500 142.75500 153.86400 1.000 40.11558 576 TYR B O 1
ATOM 3311 N N . PHE B 1 598 ? 174.74900 141.75500 154.89500 1.000 42.32375 577 PHE B N 1
ATOM 3312 C CA . PHE B 1 598 ? 173.96900 142.98400 154.98200 1.000 42.32375 577 PHE B CA 1
ATOM 3313 C C . PHE B 1 598 ? 174.72600 144.06400 155.74500 1.000 42.32375 577 PHE B C 1
ATOM 3314 O O . PHE B 1 598 ? 174.83500 145.20800 155.28400 1.000 42.32375 577 PHE B O 1
ATOM 3322 N N . GLN B 1 599 ? 175.28600 143.70900 156.90500 1.000 36.93361 578 GLN B N 1
ATOM 3323 C CA . GLN B 1 599 ? 175.91600 144.71600 157.75500 1.000 36.93361 578 GLN B CA 1
ATOM 3324 C C . GLN B 1 599 ? 177.16200 145.31000 157.10200 1.000 36.93361 578 GLN B C 1
ATOM 3325 O O . GLN B 1 599 ? 177.30400 146.53700 157.01900 1.000 36.93361 578 GLN B O 1
ATOM 3331 N N . ILE B 1 600 ? 178.08200 144.46400 156.62800 1.000 37.48500 579 ILE B N 1
ATOM 3332 C CA . ILE B 1 600 ? 179.30600 145.03300 156.05800 1.000 37.48500 579 ILE B CA 1
ATOM 3333 C C . ILE B 1 600 ? 179.04300 145.68100 154.69500 1.000 37.48500 579 ILE B C 1
ATOM 3334 O O . ILE B 1 600 ? 179.72900 146.64500 154.31800 1.000 37.48500 579 ILE B O 1
ATOM 3339 N N . ARG B 1 601 ? 178.03600 145.21600 153.94700 1.000 45.78999 580 ARG B N 1
ATOM 3340 C CA . ARG B 1 601 ? 177.65600 145.92700 152.73000 1.000 45.78999 580 ARG B CA 1
ATOM 3341 C C . ARG B 1 601 ? 177.14100 147.32400 153.05200 1.000 45.78999 580 ARG B C 1
ATOM 3342 O O . ARG B 1 601 ? 177.45900 148.29000 152.34700 1.000 45.78999 580 ARG B O 1
ATOM 3350 N N . ASP B 1 602 ? 176.34500 147.45200 154.11800 1.000 47.92983 581 ASP B N 1
ATOM 3351 C CA . ASP B 1 602 ? 175.91400 148.77600 154.55500 1.000 47.92983 581 ASP B CA 1
ATOM 3352 C C . ASP B 1 602 ? 177.10400 149.62500 154.98300 1.000 47.92983 581 ASP B C 1
ATOM 3353 O O . ASP B 1 602 ? 177.12400 150.84000 154.75800 1.000 47.92983 581 ASP B O 1
ATOM 3358 N N . ASP B 1 603 ? 178.10200 149.00100 155.61500 1.000 44.12267 582 ASP B N 1
ATOM 3359 C CA . ASP B 1 603 ? 179.30500 149.73200 156.00800 1.000 44.12267 582 ASP B CA 1
ATOM 3360 C C . ASP B 1 603 ? 180.01400 150.32100 154.79300 1.000 44.12267 582 ASP B C 1
ATOM 3361 O O . ASP B 1 603 ? 180.41900 151.49200 154.79900 1.000 44.12267 582 ASP B O 1
ATOM 3366 N N . LEU B 1 604 ? 180.18100 149.51700 153.73900 1.000 47.14930 583 LEU B N 1
ATOM 3367 C CA . LEU B 1 604 ? 180.77100 150.04400 152.50900 1.000 47.14930 583 LEU B CA 1
ATOM 3368 C C . LEU B 1 604 ? 179.90900 151.13800 151.89500 1.000 47.14930 583 LEU B C 1
ATOM 3369 O O . LEU B 1 604 ? 180.43100 152.16000 151.43700 1.000 47.14930 583 LEU B O 1
ATOM 3374 N N . SER B 1 605 ? 178.59000 150.94200 151.86600 1.000 53.33201 584 SER B N 1
ATOM 3375 C CA . SER B 1 605 ? 177.72100 151.96300 151.29100 1.000 53.33201 584 SER B CA 1
ATOM 3376 C C . SER B 1 605 ? 177.83300 153.27800 152.05000 1.000 53.33201 584 SER B C 1
ATOM 3377 O O . SER B 1 605 ? 177.72400 154.35300 151.45100 1.000 53.33201 584 SER B O 1
ATOM 3380 N N . ASN B 1 606 ? 178.04800 153.21100 153.36400 1.000 53.65437 585 ASN B N 1
ATOM 3381 C CA . ASN B 1 606 ? 178.20300 154.43000 154.15200 1.000 53.65437 585 ASN B CA 1
ATOM 3382 C C . ASN B 1 606 ? 179.56000 155.08400 153.91800 1.000 53.65437 585 ASN B C 1
ATOM 3383 O O . ASN B 1 606 ? 179.64300 156.30800 153.76300 1.000 53.65437 585 ASN B O 1
ATOM 3388 N N . LEU B 1 607 ? 180.63600 154.29300 153.88700 1.000 51.78927 586 LEU B N 1
ATOM 3389 C CA . LEU B 1 607 ? 181.97100 154.89000 153.85600 1.000 51.78927 586 LEU B CA 1
ATOM 3390 C C . LEU B 1 607 ? 182.43400 155.21000 152.43700 1.000 51.78927 586 LEU B C 1
ATOM 3391 O O . LEU B 1 607 ? 182.78600 156.35700 152.14000 1.000 51.78927 586 LEU B O 1
ATOM 3396 N N . THR B 1 608 ? 182.45300 154.20800 151.55400 1.000 57.71616 587 THR B N 1
ATOM 3397 C CA . THR B 1 608 ? 183.04500 154.38800 150.23000 1.000 57.71616 587 THR B CA 1
ATOM 3398 C C . THR B 1 608 ? 182.30100 155.44400 149.41900 1.000 57.71616 587 THR B C 1
ATOM 3399 O O . THR B 1 608 ? 182.92500 156.27800 148.75300 1.000 57.71616 587 THR B O 1
ATOM 3403 N N . SER B 1 609 ? 180.97300 155.42700 149.46300 1.000 59.36002 588 SER B N 1
ATOM 3404 C CA . SER B 1 609 ? 180.17500 156.39200 148.71500 1.000 59.36002 588 SER B CA 1
ATOM 3405 C C . SER B 1 609 ? 180.35700 157.80300 149.26400 1.000 59.36002 588 SER B C 1
ATOM 3406 O O . SER B 1 609 ? 179.62800 158.22900 150.16000 1.000 59.36002 588 SER B O 1
ATOM 3409 N N . LEU B 1 622 ? 180.57600 157.29000 160.85900 1.000 30.77729 602 LEU B N 1
ATOM 3410 C CA . LEU B 1 622 ? 181.79600 158.02800 161.16500 1.000 30.77729 602 LEU B CA 1
ATOM 3411 C C . LEU B 1 622 ? 181.50900 159.17700 162.12300 1.000 30.77729 602 LEU B C 1
ATOM 3412 O O . LEU B 1 622 ? 182.27300 159.42700 163.05200 1.000 30.77729 602 LEU B O 1
ATOM 3417 N N . ASP B 1 623 ? 180.39900 159.87700 161.89000 1.000 29.73493 603 ASP B N 1
ATOM 3418 C CA . ASP B 1 623 ? 179.98700 160.96100 162.77100 1.000 29.73493 603 ASP B CA 1
ATOM 3419 C C . ASP B 1 623 ? 179.29000 160.46500 164.03000 1.000 29.73493 603 ASP B C 1
ATOM 3420 O O . ASP B 1 623 ? 179.08600 161.25700 164.95600 1.000 29.73493 603 ASP B O 1
ATOM 3422 N N . GLU B 1 624 ? 178.91900 159.18600 164.08600 1.000 26.68179 604 GLU B N 1
ATOM 3423 C CA . GLU B 1 624 ? 178.31400 158.59900 165.27200 1.000 26.68179 604 GLU B CA 1
ATOM 3424 C C . GLU B 1 624 ? 179.31200 157.83900 166.13400 1.000 26.68179 604 GLU B C 1
ATOM 3425 O O . GLU B 1 624 ? 178.99600 157.52300 167.28600 1.000 26.68179 604 GLU B O 1
ATOM 3427 N N . GLY B 1 625 ? 180.49900 157.54200 165.61000 1.000 23.02170 605 GLY B N 1
ATOM 3428 C CA . GLY B 1 625 ? 181.52600 156.86300 166.36800 1.000 23.02170 605 GLY B CA 1
ATOM 3429 C C . GLY B 1 625 ? 181.42600 155.35500 166.39500 1.000 23.02170 605 GLY B C 1
ATOM 3430 O O . GLY B 1 625 ? 182.21100 154.71500 167.10500 1.000 23.02170 605 GLY B O 1
ATOM 3431 N N . LYS B 1 626 ? 180.49300 154.76600 165.65200 1.000 21.03773 606 LYS B N 1
ATOM 3432 C CA . LYS B 1 626 ? 180.34200 153.31800 165.64900 1.000 21.03773 606 LYS B CA 1
ATOM 3433 C C . LYS B 1 626 ? 181.56400 152.65300 165.02800 1.000 21.03773 606 LYS B C 1
ATOM 3434 O O . LYS B 1 626 ? 182.10400 153.12100 164.02300 1.000 21.03773 606 LYS B O 1
ATOM 3436 N N . TYR B 1 627 ? 182.00100 151.55500 165.63800 1.000 20.69547 607 TYR B N 1
ATOM 3437 C CA . TYR B 1 627 ? 183.17600 150.82300 165.17200 1.000 20.69547 607 TYR B CA 1
ATOM 3438 C C . TYR B 1 627 ? 182.75000 149.87500 164.06000 1.000 20.69547 607 TYR B C 1
ATOM 3439 O O . TYR B 1 627 ? 182.16800 148.82000 164.31400 1.000 20.69547 607 TYR B O 1
ATOM 3448 N N . SER B 1 628 ? 183.04000 150.25200 162.82000 1.000 24.13276 608 SER B N 1
ATOM 3449 C CA . SER B 1 628 ? 182.75900 149.40600 161.67300 1.000 24.13276 608 SER B CA 1
ATOM 3450 C C . SER B 1 628 ? 183.94000 148.46500 161.44500 1.000 24.13276 608 SER B C 1
ATOM 3451 O O . SER B 1 628 ? 184.87800 148.40700 162.24200 1.000 24.13276 608 SER B O 1
ATOM 3454 N N . LEU B 1 629 ? 183.90400 147.71300 160.35300 1.000 26.51283 609 LEU B N 1
ATOM 3455 C CA . LEU B 1 629 ? 184.98800 146.79300 160.02700 1.000 26.51283 609 LEU B CA 1
ATOM 3456 C C . LEU B 1 629 ? 186.19400 147.53100 159.44500 1.000 26.51283 609 LEU B C 1
ATOM 3457 O O . LEU B 1 629 ? 187.33200 147.23000 159.83300 1.000 26.51283 609 LEU B O 1
ATOM 3462 N N . PRO B 1 630 ? 186.01300 148.47800 158.50800 1.000 27.83646 610 PRO B N 1
ATOM 3463 C CA . PRO B 1 630 ? 187.18100 149.25000 158.05000 1.000 27.83646 610 PRO B CA 1
ATOM 3464 C C . PRO B 1 630 ? 187.89200 149.99200 159.16500 1.000 27.83646 610 PRO B C 1
ATOM 3465 O O . PRO B 1 630 ? 189.12600 150.04600 159.17300 1.000 27.83646 610 PRO B O 1
ATOM 3469 N N . LEU B 1 631 ? 187.14800 150.56300 160.11600 1.000 24.47065 611 LEU B N 1
ATOM 3470 C CA . LEU B 1 631 ? 187.77800 151.26200 161.23200 1.000 24.47065 611 LEU B CA 1
ATOM 3471 C C . LEU B 1 631 ? 188.57900 150.30300 162.10300 1.000 24.47065 611 LEU B C 1
ATOM 3472 O O . LEU B 1 631 ? 189.69700 150.62400 162.52500 1.000 24.47065 611 LEU B O 1
ATOM 3477 N N . ILE B 1 632 ? 188.02400 149.12100 162.37700 1.000 23.96333 612 ILE B N 1
ATOM 3478 C CA . ILE B 1 632 ? 188.73000 148.12900 163.18100 1.000 23.96333 612 ILE B CA 1
ATOM 3479 C C . ILE B 1 632 ? 190.01100 147.69400 162.48400 1.000 23.96333 612 ILE B C 1
ATOM 3480 O O . ILE B 1 632 ? 191.06900 147.57800 163.11400 1.000 23.96333 612 ILE B O 1
ATOM 3485 N N . HIS B 1 633 ? 189.94000 147.44600 161.17300 1.000 29.84747 613 HIS B N 1
ATOM 3486 C CA . HIS B 1 633 ? 191.13600 147.04200 160.44100 1.000 29.84747 613 HIS B CA 1
ATOM 3487 C C . HIS B 1 633 ? 192.17500 148.15800 160.41000 1.000 29.84747 613 HIS B C 1
ATOM 3488 O O . HIS B 1 633 ? 193.37400 147.89800 160.55600 1.000 29.84747 613 HIS B O 1
ATOM 3495 N N . ALA B 1 634 ? 191.73500 149.40400 160.21600 1.000 26.80808 614 ALA B N 1
ATOM 3496 C CA . ALA B 1 634 ? 192.66800 150.52400 160.15800 1.000 26.80808 614 ALA B CA 1
ATOM 3497 C C . ALA B 1 634 ? 193.36300 150.74100 161.49500 1.000 26.80808 614 ALA B C 1
ATOM 3498 O O . ALA B 1 634 ? 194.56400 151.02800 161.53300 1.000 26.80808 614 ALA B O 1
ATOM 3500 N N . LEU B 1 635 ? 192.63200 150.60500 162.60300 1.000 25.30931 615 LEU B N 1
ATOM 3501 C CA . LEU B 1 635 ? 193.21800 150.86400 163.91300 1.000 25.30931 615 LEU B CA 1
ATOM 3502 C C . LEU B 1 635 ? 194.31900 149.87800 164.28200 1.000 25.30931 615 LEU B C 1
ATOM 3503 O O . LEU B 1 635 ? 195.05900 150.13700 165.23600 1.000 25.30931 615 LEU B O 1
ATOM 3508 N N . LYS B 1 636 ? 194.44600 148.76300 163.56300 1.000 29.40382 616 LYS B N 1
ATOM 3509 C CA . LYS B 1 636 ? 195.48800 147.78300 163.83200 1.000 29.40382 616 LYS B CA 1
ATOM 3510 C C . LYS B 1 636 ? 196.52700 147.67600 162.72600 1.000 29.40382 616 LYS B C 1
ATOM 3511 O O . LYS B 1 636 ? 197.50700 146.94300 162.89300 1.000 29.40382 616 LYS B O 1
ATOM 3517 N N . HIS B 1 637 ? 196.34600 148.37900 161.60900 1.000 31.95389 617 HIS B N 1
ATOM 3518 C CA . HIS B 1 637 ? 197.25500 148.28000 160.47100 1.000 31.95389 617 HIS B CA 1
ATOM 3519 C C . HIS B 1 637 ? 197.55600 149.65900 159.90200 1.000 31.95389 617 HIS B C 1
ATOM 3520 O O . HIS B 1 637 ? 197.53500 149.86400 158.68400 1.000 31.95389 617 HIS B O 1
ATOM 3527 N N . THR B 1 638 ? 197.84000 150.62500 160.77000 1.000 30.81053 618 THR B N 1
ATOM 3528 C CA . THR B 1 638 ? 198.14800 151.98000 160.34000 1.000 30.81053 618 THR B CA 1
ATOM 3529 C C . THR B 1 638 ? 199.36200 152.49700 161.09700 1.000 30.81053 618 THR B C 1
ATOM 3530 O O . THR B 1 638 ? 199.70000 152.01700 162.18200 1.000 30.81053 618 THR B O 1
ATOM 3534 N N . LYS B 1 639 ? 200.03000 153.48000 160.49400 1.000 33.05507 619 LYS B N 1
ATOM 3535 C CA . LYS B 1 639 ? 201.16200 154.13900 161.13100 1.000 33.05507 619 LYS B CA 1
ATOM 3536 C C . LYS B 1 639 ? 200.74200 155.32900 161.97800 1.000 33.05507 619 LYS B C 1
ATOM 3537 O O . LYS B 1 639 ? 201.37500 155.60600 163.00300 1.000 33.05507 619 LYS B O 1
ATOM 3543 N N . ASN B 1 640 ? 199.68900 156.03800 161.57400 1.000 30.29516 620 ASN B N 1
ATOM 3544 C CA . ASN B 1 640 ? 199.17300 157.17400 162.33700 1.000 30.29516 620 ASN B CA 1
ATOM 3545 C C . ASN B 1 640 ? 198.07500 156.71700 163.29900 1.000 30.29516 620 ASN B C 1
ATOM 3546 O O . ASN B 1 640 ? 196.94000 157.19100 163.27200 1.000 30.29516 620 ASN B O 1
ATOM 3551 N N . LYS B 1 641 ? 198.43700 155.76400 164.16000 1.000 26.08997 621 LYS B N 1
ATOM 3552 C CA . LYS B 1 641 ? 197.48400 155.26100 165.14500 1.000 26.08997 621 LYS B CA 1
ATOM 3553 C C . LYS B 1 641 ? 197.11100 156.33700 166.15400 1.000 26.08997 621 LYS B C 1
ATOM 3554 O O . LYS B 1 641 ? 195.94000 156.46200 166.53500 1.000 26.08997 621 LYS B O 1
ATOM 3560 N N . VAL B 1 642 ? 198.09400 157.12300 166.59800 1.000 24.84657 622 VAL B N 1
ATOM 3561 C CA . VAL B 1 642 ? 197.82700 158.18100 167.56800 1.000 24.84657 622 VAL B CA 1
ATOM 3562 C C . VAL B 1 642 ? 196.89000 159.22300 166.97300 1.000 24.84657 622 VAL B C 1
ATOM 3563 O O . VAL B 1 642 ? 195.98000 159.71700 167.64800 1.000 24.84657 622 VAL B O 1
ATOM 3567 N N . GLN B 1 643 ? 197.09500 159.57200 165.70200 1.000 25.66588 623 GLN B N 1
ATOM 3568 C CA . GLN B 1 643 ? 196.23900 160.56100 165.05700 1.000 25.66588 623 GLN B CA 1
ATOM 3569 C C . GLN B 1 643 ? 194.80000 160.06900 164.94700 1.000 25.66588 623 GLN B C 1
ATOM 3570 O O . GLN B 1 643 ? 193.85800 160.82300 165.21400 1.000 25.66588 623 GLN B O 1
ATOM 3576 N N . LEU B 1 644 ? 194.60900 158.80500 164.56000 1.000 23.79938 624 LEU B N 1
ATOM 3577 C CA . LEU B 1 644 ? 193.25900 158.25800 164.44900 1.000 23.79938 624 LEU B CA 1
ATOM 3578 C C . LEU B 1 644 ? 192.57900 158.17000 165.81200 1.000 23.79938 624 LEU B C 1
ATOM 3579 O O . LEU B 1 644 ? 191.39100 158.49900 165.94700 1.000 23.79938 624 LEU B O 1
ATOM 3584 N N . GLU B 1 645 ? 193.31600 157.72800 166.83400 1.000 24.66599 625 GLU B N 1
ATOM 3585 C CA . GLU B 1 645 ? 192.74900 157.66900 168.17600 1.000 24.66599 625 GLU B CA 1
ATOM 3586 C C . GLU B 1 645 ? 192.36600 159.05700 168.67100 1.000 24.66599 625 GLU B C 1
ATOM 3587 O O . GLU B 1 645 ? 191.30600 159.23500 169.28300 1.000 24.66599 625 GLU B O 1
ATOM 3593 N N . SER B 1 646 ? 193.21500 160.05500 168.41400 1.000 22.02379 626 SER B N 1
ATOM 3594 C CA . SER B 1 646 ? 192.90000 161.42100 168.81200 1.000 22.02379 626 SER B CA 1
ATOM 3595 C C . SER B 1 646 ? 191.68500 161.94700 168.06200 1.000 22.02379 626 SER B C 1
ATOM 3596 O O . SER B 1 646 ? 190.86600 162.67500 168.63300 1.000 22.02379 626 SER B O 1
ATOM 3599 N N . LEU B 1 647 ? 191.55500 161.59800 166.78000 1.000 23.03108 627 LEU B N 1
ATOM 3600 C CA . LEU B 1 647 ? 190.37300 161.99600 166.02400 1.000 23.03108 627 LEU B CA 1
ATOM 3601 C C . LEU B 1 647 ? 189.10900 161.41200 166.63800 1.000 23.03108 627 LEU B C 1
ATOM 3602 O O . LEU B 1 647 ? 188.09900 162.11000 166.78000 1.000 23.03108 627 LEU B O 1
ATOM 3607 N N . LEU B 1 648 ? 189.15000 160.13300 167.02000 1.000 22.34342 628 LEU B N 1
ATOM 3608 C CA . LEU B 1 648 ? 187.98300 159.52000 167.65400 1.000 22.34342 628 LEU B CA 1
ATOM 3609 C C . LEU B 1 648 ? 187.67100 160.16600 169.00200 1.000 22.34342 628 LEU B C 1
ATOM 3610 O O . LEU B 1 648 ? 186.50100 160.41900 169.32300 1.000 22.34342 628 LEU B O 1
ATOM 3615 N N . ILE B 1 649 ? 188.70500 160.44900 169.80000 1.000 20.94905 629 ILE B N 1
ATOM 3616 C CA . ILE B 1 649 ? 188.49500 161.07100 171.10700 1.000 20.94905 629 ILE B CA 1
ATOM 3617 C C . ILE B 1 649 ? 187.88200 162.45700 170.95000 1.000 20.94905 629 ILE B C 1
ATOM 3618 O O . ILE B 1 649 ? 186.95800 162.83100 171.68400 1.000 20.94905 629 ILE B O 1
ATOM 3623 N N . GLN B 1 650 ? 188.38300 163.24400 169.99600 1.000 24.66737 630 GLN B N 1
ATOM 3624 C CA . GLN B 1 650 ? 187.84400 164.58200 169.79100 1.000 24.66737 630 GLN B CA 1
ATOM 3625 C C . GLN B 1 650 ? 186.44300 164.54000 169.19900 1.000 24.66737 630 GLN B C 1
ATOM 3626 O O . GLN B 1 650 ? 185.62800 165.42500 169.48300 1.000 24.66737 630 GLN B O 1
ATOM 3632 N N . ARG B 1 651 ? 186.14300 163.53000 168.37800 1.000 26.43627 631 ARG B N 1
ATOM 3633 C CA . ARG B 1 651 ? 184.77400 163.35000 167.90900 1.000 26.43627 631 ARG B CA 1
ATOM 3634 C C . ARG B 1 651 ? 183.83400 163.07800 169.07300 1.000 26.43627 631 ARG B C 1
ATOM 3635 O O . ARG B 1 651 ? 182.72600 163.62400 169.12900 1.000 26.43627 631 ARG B O 1
ATOM 3643 N N . LYS B 1 652 ? 184.25900 162.23200 170.01400 1.000 27.10148 632 LYS B N 1
ATOM 3644 C CA . LYS B 1 652 ? 183.44200 161.99000 171.20000 1.000 27.10148 632 LYS B CA 1
ATOM 3645 C C . LYS B 1 652 ? 183.27400 163.25900 172.02700 1.000 27.10148 632 LYS B C 1
ATOM 3646 O O . LYS B 1 652 ? 182.17500 163.55400 172.50900 1.000 27.10148 632 LYS B O 1
ATOM 3652 N N . THR B 1 653 ? 184.35600 164.02100 172.20000 1.000 29.05081 633 THR B N 1
ATOM 3653 C CA . THR B 1 653 ? 184.30800 165.20600 173.05400 1.000 29.05081 633 THR B CA 1
ATOM 3654 C C . THR B 1 653 ? 183.40600 166.28500 172.46300 1.000 29.05081 633 THR B C 1
ATOM 3655 O O . THR B 1 653 ? 182.54700 166.83900 173.15900 1.000 29.05081 633 THR B O 1
ATOM 3659 N N . GLN B 1 654 ? 183.58200 166.59400 171.17900 1.000 31.38287 634 GLN B N 1
ATOM 3660 C CA . GLN B 1 654 ? 182.82300 167.66300 170.54400 1.000 31.38287 634 GLN B CA 1
ATOM 3661 C C . GLN B 1 654 ? 181.39300 167.26500 170.20100 1.000 31.38287 634 GLN B C 1
ATOM 3662 O O . GLN B 1 654 ? 180.59800 168.13900 169.83900 1.000 31.38287 634 GLN B O 1
ATOM 3664 N N . GLY B 1 655 ? 181.04800 165.98300 170.29900 1.000 35.87503 635 GLY B N 1
ATOM 3665 C CA . GLY B 1 655 ? 179.72400 165.51600 169.95400 1.000 35.87503 635 GLY B CA 1
ATOM 3666 C C . GLY B 1 655 ? 179.53700 165.14300 168.50000 1.000 35.87503 635 GLY B C 1
ATOM 3667 O O . GLY B 1 655 ? 178.47000 164.62800 168.14200 1.000 35.87503 635 GLY B O 1
ATOM 3668 N N . GLY B 1 656 ? 180.53100 165.38200 167.65700 1.000 35.79291 636 GLY B N 1
ATOM 3669 C CA . GLY B 1 656 ? 180.42800 165.03800 166.25100 1.000 35.79291 636 GLY B CA 1
ATOM 3670 C C . GLY B 1 656 ? 181.73000 165.35700 165.55300 1.000 35.79291 636 GLY B C 1
ATOM 3671 O O . GLY B 1 656 ? 182.65000 165.94000 166.13500 1.000 35.79291 636 GLY B O 1
ATOM 3672 N N . MET B 1 657 ? 181.79400 164.96200 164.28600 1.000 37.78531 637 MET B N 1
ATOM 3673 C CA . MET B 1 657 ? 182.96800 165.18100 163.45700 1.000 37.78531 637 MET B CA 1
ATOM 3674 C C . MET B 1 657 ? 182.65200 166.18600 162.35700 1.000 37.78531 637 MET B C 1
ATOM 3675 O O . MET B 1 657 ? 181.51100 166.29400 161.89900 1.000 37.78531 637 MET B O 1
ATOM 3677 N N . THR B 1 658 ? 183.67500 166.92600 161.94200 1.000 39.48174 638 THR B N 1
ATOM 3678 C CA . THR B 1 658 ? 183.53900 167.89700 160.87000 1.000 39.48174 638 THR B CA 1
ATOM 3679 C C . THR B 1 658 ? 183.93200 167.27300 159.53400 1.000 39.48174 638 THR B C 1
ATOM 3680 O O . THR B 1 658 ? 184.41900 166.14300 159.46200 1.000 39.48174 638 THR B O 1
ATOM 3684 N N . LEU B 1 659 ? 183.70700 168.03100 158.45800 1.000 42.29800 639 LEU B N 1
ATOM 3685 C CA . LEU B 1 659 ? 183.98600 167.52100 157.12000 1.000 42.29800 639 LEU B CA 1
ATOM 3686 C C . LEU B 1 659 ? 185.47600 167.27000 156.91700 1.000 42.29800 639 LEU B C 1
ATOM 3687 O O . LEU B 1 659 ? 185.86500 166.26000 156.31700 1.000 42.29800 639 LEU B O 1
ATOM 3692 N N . GLU B 1 660 ? 186.32400 168.17800 157.40600 1.000 45.31469 640 GLU B N 1
ATOM 3693 C CA . GLU B 1 660 ? 187.76500 167.98700 157.27700 1.000 45.31469 640 GLU B CA 1
ATOM 3694 C C . GLU B 1 660 ? 188.24100 166.78900 158.09000 1.000 45.31469 640 GLU B C 1
ATOM 3695 O O . GLU B 1 660 ? 189.10300 166.02700 157.63600 1.000 45.31469 640 GLU B O 1
ATOM 3701 N N . MET B 1 661 ? 187.69200 166.60700 159.29400 1.000 39.87951 641 MET B N 1
ATOM 3702 C CA . MET B 1 661 ? 188.03900 165.43500 160.09100 1.000 39.87951 641 MET B CA 1
ATOM 3703 C C . MET B 1 661 ? 187.59400 164.15100 159.40100 1.000 39.87951 641 MET B C 1
ATOM 3704 O O . MET B 1 661 ? 188.31100 163.14400 159.42700 1.000 39.87951 641 MET B O 1
ATOM 3709 N N . LYS B 1 662 ? 186.41100 164.16800 158.78300 1.000 38.43940 642 LYS B N 1
ATOM 3710 C CA . LYS B 1 662 ? 185.94600 162.99900 158.04200 1.000 38.43940 642 LYS B CA 1
ATOM 3711 C C . LYS B 1 662 ? 186.86500 162.69000 156.86800 1.000 38.43940 642 LYS B C 1
ATOM 3712 O O . LYS B 1 662 ? 187.19500 161.52400 156.61800 1.000 38.43940 642 LYS B O 1
ATOM 3718 N N . ARG B 1 663 ? 187.29200 163.72300 156.13600 1.000 41.45779 643 ARG B N 1
ATOM 3719 C CA . ARG B 1 663 ? 188.22100 163.50900 155.03200 1.000 41.45779 643 ARG B CA 1
ATOM 3720 C C . ARG B 1 663 ? 189.54400 162.94100 155.52600 1.000 41.45779 643 ARG B C 1
ATOM 3721 O O . ARG B 1 663 ? 190.10800 162.03300 154.90600 1.000 41.45779 643 ARG B O 1
ATOM 3729 N N . LEU B 1 664 ? 190.05300 163.46300 156.64400 1.000 37.39215 644 LEU B N 1
ATOM 3730 C CA . LEU B 1 664 ? 191.31200 162.96600 157.19000 1.000 37.39215 644 LEU B CA 1
ATOM 3731 C C . LEU B 1 664 ? 191.19100 161.51000 157.62700 1.000 37.39215 644 LEU B C 1
ATOM 3732 O O . LEU B 1 664 ? 192.09400 160.70100 157.37900 1.000 37.39215 644 LEU B O 1
ATOM 3737 N N . ALA B 1 665 ? 190.08100 161.15800 158.28100 1.000 35.97733 645 ALA B N 1
ATOM 3738 C CA . ALA B 1 665 ? 189.87800 159.77700 158.70700 1.000 35.97733 645 ALA B CA 1
ATOM 3739 C C . ALA B 1 665 ? 189.75900 158.83900 157.51200 1.000 35.97733 645 ALA B C 1
ATOM 3740 O O . ALA B 1 665 ? 190.32500 157.73900 157.51800 1.000 35.97733 645 ALA B O 1
ATOM 3742 N N . ILE B 1 666 ? 189.03000 159.25800 156.47500 1.000 37.68828 646 ILE B N 1
ATOM 3743 C CA . ILE B 1 666 ? 188.89000 158.42500 155.28500 1.000 37.68828 646 ILE B CA 1
ATOM 3744 C C . ILE B 1 666 ? 190.23500 158.25800 154.59000 1.000 37.68828 646 ILE B C 1
ATOM 3745 O O . ILE B 1 666 ? 190.56000 157.17800 154.08600 1.000 37.68828 646 ILE B O 1
ATOM 3750 N N . GLN B 1 667 ? 191.04500 159.31900 154.56200 1.000 39.60430 647 GLN B N 1
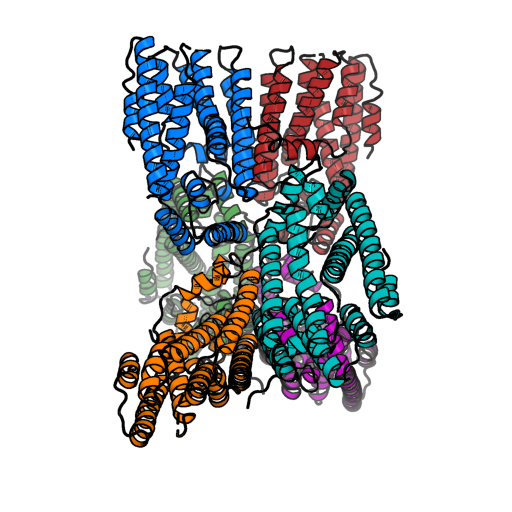ATOM 3751 C CA . GLN B 1 667 ? 192.37700 159.22800 153.97400 1.000 39.60430 647 GLN B CA 1
ATOM 3752 C C . GLN B 1 667 ? 193.27500 158.27600 154.75500 1.000 39.60430 647 GLN B C 1
ATOM 3753 O O . GLN B 1 667 ? 194.00400 157.47400 154.15300 1.000 39.60430 647 GLN B O 1
ATOM 3759 N N . ILE B 1 668 ? 193.23000 158.34300 156.08800 1.000 35.94421 648 ILE B N 1
ATOM 3760 C CA . ILE B 1 668 ? 194.01300 157.42300 156.91000 1.000 35.94421 648 ILE B CA 1
ATOM 3761 C C . ILE B 1 668 ? 193.57000 155.98800 156.66200 1.000 35.94421 648 ILE B C 1
ATOM 3762 O O . ILE B 1 668 ? 194.39700 155.07200 156.57200 1.000 35.94421 648 ILE B O 1
ATOM 3767 N N . MET B 1 669 ? 192.25800 155.77100 156.54500 1.000 37.40844 649 MET B N 1
ATOM 3768 C CA . MET B 1 669 ? 191.75000 154.43800 156.23300 1.000 37.40844 649 MET B CA 1
ATOM 3769 C C . MET B 1 669 ? 192.24400 153.96500 154.87200 1.000 37.40844 649 MET B C 1
ATOM 3770 O O . MET B 1 669 ? 192.61900 152.79800 154.71000 1.000 37.40844 649 MET B O 1
ATOM 3775 N N . LYS B 1 670 ? 192.24100 154.85700 153.87800 1.000 39.41439 650 LYS B N 1
ATOM 3776 C CA . LYS B 1 670 ? 192.66200 154.47800 152.53200 1.000 39.41439 650 LYS B CA 1
ATOM 3777 C C . LYS B 1 670 ? 194.13600 154.09800 152.49400 1.000 39.41439 650 LYS B C 1
ATOM 3778 O O . LYS B 1 670 ? 194.50900 153.10700 151.85500 1.000 39.41439 650 LYS B O 1
ATOM 3784 N N . GLU B 1 671 ? 194.99300 154.87100 153.16700 1.000 41.55765 651 GLU B N 1
ATOM 3785 C CA . GLU B 1 671 ? 196.41300 154.53000 153.18000 1.000 41.55765 651 GLU B CA 1
ATOM 3786 C C . GLU B 1 671 ? 196.70000 153.22000 153.90400 1.000 41.55765 651 GLU B C 1
ATOM 3787 O O . GLU B 1 671 ? 197.76600 152.63500 153.69100 1.000 41.55765 651 GLU B O 1
ATOM 3793 N N . ALA B 1 672 ? 195.78600 152.74900 154.74900 1.000 38.92789 652 ALA B N 1
ATOM 3794 C CA . ALA B 1 672 ? 195.97400 151.48200 155.44200 1.000 38.92789 652 ALA B CA 1
ATOM 3795 C C . ALA B 1 672 ? 195.48000 150.28700 154.64100 1.000 38.92789 652 ALA B C 1
ATOM 3796 O O . ALA B 1 672 ? 195.73400 149.14600 155.04100 1.000 38.92789 652 ALA B O 1
ATOM 3798 N N . GLY B 1 673 ? 194.79100 150.51500 153.52500 1.000 41.55999 653 GLY B N 1
ATOM 3799 C CA . GLY B 1 673 ? 194.26100 149.42200 152.73700 1.000 41.55999 653 GLY B CA 1
ATOM 3800 C C . GLY B 1 673 ? 193.03300 148.76300 153.31600 1.000 41.55999 653 GLY B C 1
ATOM 3801 O O . GLY B 1 673 ? 192.68400 147.65600 152.89700 1.000 41.55999 653 GLY B O 1
ATOM 3802 N N . SER B 1 674 ? 192.36800 149.40700 154.27700 1.000 39.54085 654 SER B N 1
ATOM 3803 C CA . SER B 1 674 ? 191.18800 148.81100 154.89500 1.000 39.54085 654 SER B CA 1
ATOM 3804 C C . SER B 1 674 ? 190.02800 148.72000 153.91200 1.000 39.54085 654 SER B C 1
ATOM 3805 O O . SER B 1 674 ? 189.27900 147.73500 153.92000 1.000 39.54085 654 SER B O 1
ATOM 3808 N N . LEU B 1 675 ? 189.86200 149.73700 153.06300 1.000 43.91329 655 LEU B N 1
ATOM 3809 C CA . LEU B 1 675 ? 188.72500 149.78300 152.15100 1.000 43.91329 655 LEU B CA 1
ATOM 3810 C C . LEU B 1 675 ? 188.79100 148.70800 151.07300 1.000 43.91329 655 LEU B C 1
ATOM 3811 O O . LEU B 1 675 ? 187.77700 148.44700 150.41700 1.000 43.91329 655 LEU B O 1
ATOM 3816 N N . GLU B 1 676 ? 189.95200 148.08800 150.86900 1.000 46.68453 656 GLU B N 1
ATOM 3817 C CA . GLU B 1 676 ? 190.06100 146.95600 149.95800 1.000 46.68453 656 GLU B CA 1
ATOM 3818 C C . GLU B 1 676 ? 189.87800 145.63100 150.68600 1.000 46.68453 656 GLU B C 1
ATOM 3819 O O . GLU B 1 676 ? 189.27700 144.69600 150.14200 1.000 46.68453 656 GLU B O 1
ATOM 3825 N N . HIS B 1 677 ? 190.38300 145.54200 151.91900 1.000 42.15157 657 HIS B N 1
ATOM 3826 C CA . HIS B 1 677 ? 190.17600 144.34500 152.72400 1.000 42.15157 657 HIS B CA 1
ATOM 3827 C C . HIS B 1 677 ? 188.69400 144.11600 152.99400 1.000 42.15157 657 HIS B C 1
ATOM 3828 O O . HIS B 1 677 ? 188.20300 142.98500 152.89300 1.000 42.15157 657 HIS B O 1
ATOM 3835 N N . THR B 1 678 ? 187.95800 145.17900 153.32400 1.000 42.61757 658 THR B N 1
ATOM 3836 C CA . THR B 1 678 ? 186.53100 145.01000 153.57300 1.000 42.61757 658 THR B CA 1
ATOM 3837 C C . THR B 1 678 ? 185.76600 144.68200 152.29400 1.000 42.61757 658 THR B C 1
ATOM 3838 O O . THR B 1 678 ? 184.76800 143.95600 152.34400 1.000 42.61757 658 THR B O 1
ATOM 3842 N N . ARG B 1 679 ? 186.21800 145.18600 151.14300 1.000 47.11073 659 ARG B N 1
ATOM 3843 C CA . ARG B 1 679 ? 185.58200 144.81200 149.88200 1.000 47.11073 659 ARG B CA 1
ATOM 3844 C C . ARG B 1 679 ? 185.81100 143.33800 149.56600 1.000 47.11073 659 ARG B C 1
ATOM 3845 O O . ARG B 1 679 ? 184.89800 142.64500 149.10000 1.000 47.11073 659 ARG B O 1
ATOM 3853 N N . LYS B 1 680 ? 187.02400 142.84200 149.81900 1.000 44.93750 660 LYS B N 1
ATOM 3854 C CA . LYS B 1 680 ? 187.28200 141.41300 149.66500 1.000 44.93750 660 LYS B CA 1
ATOM 3855 C C . LYS B 1 680 ? 186.41500 140.59500 150.61600 1.000 44.93750 660 LYS B C 1
ATOM 3856 O O . LYS B 1 680 ? 185.89400 139.53400 150.24400 1.000 44.93750 660 LYS B O 1
ATOM 3862 N N . VAL B 1 681 ? 186.24800 141.07900 151.84900 1.000 42.86727 661 VAL B N 1
ATOM 3863 C CA . VAL B 1 681 ? 185.39100 140.39600 152.81500 1.000 42.86727 661 VAL B CA 1
ATOM 3864 C C . VAL B 1 681 ? 183.95200 140.34500 152.31300 1.000 42.86727 661 VAL B C 1
ATOM 3865 O O . VAL B 1 681 ? 183.27600 139.31700 152.42700 1.000 42.86727 661 VAL B O 1
ATOM 3869 N N . VAL B 1 682 ? 183.46300 141.45300 151.75400 1.000 43.07251 662 VAL B N 1
ATOM 3870 C CA . VAL B 1 682 ? 182.09900 141.49000 151.22900 1.000 43.07251 662 VAL B CA 1
ATOM 3871 C C . VAL B 1 682 ? 181.94000 140.52200 150.06600 1.000 43.07251 662 VAL B C 1
ATOM 3872 O O . VAL B 1 682 ? 180.91800 139.83700 149.94900 1.000 43.07251 662 VAL B O 1
ATOM 3876 N N . LEU B 1 683 ? 182.93400 140.45900 149.17800 1.000 46.75889 663 LEU B N 1
ATOM 3877 C CA . LEU B 1 683 ? 182.86700 139.50500 148.07300 1.000 46.75889 663 LEU B CA 1
ATOM 3878 C C . LEU B 1 683 ? 182.80100 138.07100 148.58600 1.000 46.75889 663 LEU B C 1
ATOM 3879 O O . LEU B 1 683 ? 181.99000 137.26300 148.10800 1.000 46.75889 663 LEU B O 1
ATOM 3884 N N . GLU B 1 684 ? 183.64400 137.73900 149.56800 1.000 46.98743 664 GLU B N 1
ATOM 3885 C CA . GLU B 1 684 ? 183.61700 136.39500 150.13900 1.000 46.98743 664 GLU B CA 1
ATOM 3886 C C . GLU B 1 684 ? 182.26900 136.09600 150.78400 1.000 46.98743 664 GLU B C 1
ATOM 3887 O O . GLU B 1 684 ? 181.72500 134.99700 150.62300 1.000 46.98743 664 GLU B O 1
ATOM 3893 N N . LEU B 1 685 ? 181.71400 137.06500 151.51600 1.000 43.92799 665 LEU B N 1
ATOM 3894 C CA . LEU B 1 685 ? 180.42400 136.86400 152.17000 1.000 43.92799 665 LEU B CA 1
ATOM 3895 C C . LEU B 1 685 ? 179.30800 136.67800 151.15100 1.000 43.92799 665 LEU B C 1
ATOM 3896 O O . LEU B 1 685 ? 178.40100 135.86500 151.35500 1.000 43.92799 665 LEU B O 1
ATOM 3901 N N . GLN B 1 686 ? 179.34600 137.44000 150.05700 1.000 48.67000 666 GLN B N 1
ATOM 3902 C CA . GLN B 1 686 ? 178.34100 137.29500 149.01000 1.000 48.67000 666 GLN B CA 1
ATOM 3903 C C . GLN B 1 686 ? 178.40800 135.91300 148.37400 1.000 48.67000 666 GLN B C 1
ATOM 3904 O O . GLN B 1 686 ? 177.37300 135.26800 148.15100 1.000 48.67000 666 GLN B O 1
ATOM 3910 N N . ASP B 1 687 ? 179.62200 135.43700 148.08500 1.000 49.18874 667 ASP B N 1
ATOM 3911 C CA . ASP B 1 687 ? 179.76600 134.08700 147.54900 1.000 49.18874 667 ASP B CA 1
ATOM 3912 C C . ASP B 1 687 ? 179.26100 133.04700 148.54200 1.000 49.18874 667 ASP B C 1
ATOM 3913 O O . ASP B 1 687 ? 178.61000 132.06900 148.15400 1.000 49.18874 667 ASP B O 1
ATOM 3918 N N . ALA B 1 688 ? 179.54600 133.24800 149.83200 1.000 48.30763 668 ALA B N 1
ATOM 3919 C CA . ALA B 1 688 ? 179.07900 132.31600 150.85300 1.000 48.30763 668 ALA B CA 1
ATOM 3920 C C . ALA B 1 688 ? 177.55800 132.28800 150.93000 1.000 48.30763 668 ALA B C 1
ATOM 3921 O O . ALA B 1 688 ? 176.95900 131.21800 151.06900 1.000 48.30763 668 ALA B O 1
ATOM 3923 N N . VAL B 1 689 ? 176.91500 133.45400 150.84700 1.000 48.18541 669 VAL B N 1
ATOM 3924 C CA . VAL B 1 689 ? 175.45400 133.50900 150.88400 1.000 48.18541 669 VAL B CA 1
ATOM 3925 C C . VAL B 1 689 ? 174.86500 132.80000 149.67300 1.000 48.18541 669 VAL B C 1
ATOM 3926 O O . VAL B 1 689 ? 173.89700 132.03300 149.78800 1.000 48.18541 669 VAL B O 1
ATOM 3930 N N . HIS B 1 690 ? 175.43200 133.05100 148.49000 1.000 51.99656 670 HIS B N 1
ATOM 3931 C CA . HIS B 1 690 ? 174.90600 132.43000 147.28000 1.000 51.99656 670 HIS B CA 1
ATOM 3932 C C . HIS B 1 690 ? 175.07900 130.91600 147.31200 1.000 51.99656 670 HIS B C 1
ATOM 3933 O O . HIS B 1 690 ? 174.21200 130.17700 146.83400 1.000 51.99656 670 HIS B O 1
ATOM 3940 N N . ARG B 1 691 ? 176.19200 130.43200 147.86900 1.000 54.39307 671 ARG B N 1
ATOM 3941 C CA . ARG B 1 691 ? 176.38000 128.98900 147.97200 1.000 54.39307 671 ARG B CA 1
ATOM 3942 C C . ARG B 1 691 ? 175.54500 128.37600 149.09200 1.000 54.39307 671 ARG B C 1
ATOM 3943 O O . ARG B 1 691 ? 175.20000 127.19200 149.02100 1.000 54.39307 671 ARG B O 1
ATOM 3951 N N . GLU B 1 692 ? 175.21600 129.15200 150.12800 1.000 53.37807 672 GLU B N 1
ATOM 3952 C CA . GLU B 1 692 ? 174.36500 128.64300 151.19800 1.000 53.37807 672 GLU B CA 1
ATOM 3953 C C . GLU B 1 692 ? 172.91700 128.52200 150.75000 1.000 53.37807 672 GLU B C 1
ATOM 3954 O O . GLU B 1 692 ? 172.21500 127.59600 151.16900 1.000 53.37807 672 GLU B O 1
ATOM 3960 N N . LEU B 1 693 ? 172.45200 129.45300 149.91400 1.000 56.76495 673 LEU B N 1
ATOM 3961 C CA . LEU B 1 693 ? 171.08500 129.37000 149.40800 1.000 56.76495 673 LEU B CA 1
ATOM 3962 C C . LEU B 1 693 ? 170.87300 128.12600 148.55200 1.000 56.76495 673 LEU B C 1
ATOM 3963 O O . LEU B 1 693 ? 169.79700 127.51700 148.60000 1.000 56.76495 673 LEU B O 1
ATOM 3968 N N . ALA B 1 694 ? 171.88100 127.73800 147.76700 1.000 60.04037 674 ALA B N 1
ATOM 3969 C CA . ALA B 1 694 ? 171.74500 126.57500 146.89400 1.000 60.04037 674 ALA B CA 1
ATOM 3970 C C . ALA B 1 694 ? 171.54800 125.29400 147.69500 1.000 60.04037 674 ALA B C 1
ATOM 3971 O O . ALA B 1 694 ? 170.75600 124.42900 147.30300 1.000 60.04037 674 ALA B O 1
ATOM 3973 N N . LYS B 1 695 ? 172.26300 125.14900 148.81400 1.000 59.61638 675 LYS B N 1
ATOM 3974 C CA . LYS B 1 695 ? 172.11800 123.94900 149.63200 1.000 59.61638 675 LYS B CA 1
ATOM 3975 C C . LYS B 1 695 ? 170.70400 123.81100 150.18000 1.000 59.61638 675 LYS B C 1
ATOM 3976 O O . LYS B 1 695 ? 170.20200 122.69100 150.32700 1.000 59.61638 675 LYS B O 1
ATOM 3978 N N . LEU B 1 696 ? 170.05000 124.93100 150.49300 1.000 62.32564 676 LEU B N 1
ATOM 3979 C CA . LEU B 1 696 ? 168.65400 124.87400 150.91500 1.000 62.32564 676 LEU B CA 1
ATOM 3980 C C . LEU B 1 696 ? 167.73200 124.61000 149.73200 1.000 62.32564 676 LEU B C 1
ATOM 3981 O O . LEU B 1 696 ? 166.71700 123.91800 149.87300 1.000 62.32564 676 LEU B O 1
ATOM 3986 N N . GLU B 1 697 ? 168.06400 125.15500 148.55900 1.000 68.57349 677 GLU B N 1
ATOM 3987 C CA . GLU B 1 697 ? 167.21100 124.95500 147.39200 1.000 68.57349 677 GLU B CA 1
ATOM 3988 C C . GLU B 1 697 ? 167.19900 123.50000 146.93500 1.000 68.57349 677 GLU B C 1
ATOM 3989 O O . GLU B 1 697 ? 166.20500 123.04400 146.36000 1.000 68.57349 677 GLU B O 1
ATOM 3995 N N . GLU B 1 698 ? 168.28200 122.75900 147.17600 1.000 72.31641 678 GLU B N 1
ATOM 3996 C CA . GLU B 1 698 ? 168.34800 121.36900 146.74500 1.000 72.31641 678 GLU B CA 1
ATOM 3997 C C . GLU B 1 698 ? 167.66500 120.41000 147.71100 1.000 72.31641 678 GLU B C 1
ATOM 3998 O O . GLU B 1 698 ? 167.43700 119.25200 147.34600 1.000 72.31641 678 GLU B O 1
ATOM 4004 N N . ALA B 1 699 ? 167.33700 120.85400 148.92300 1.000 72.89566 679 ALA B N 1
ATOM 4005 C CA . ALA B 1 699 ? 166.68300 119.98900 149.89700 1.000 72.89566 679 ALA B CA 1
ATOM 4006 C C . ALA B 1 699 ? 165.16600 120.07400 149.83200 1.000 72.89566 679 ALA B C 1
ATOM 4007 O O . ALA B 1 699 ? 164.48600 119.07500 150.09200 1.000 72.89566 679 ALA B O 1
ATOM 4009 N N . PHE B 1 700 ? 164.62100 121.24200 149.49500 1.000 73.48698 680 PHE B N 1
ATOM 4010 C CA . PHE B 1 700 ? 163.17900 121.40200 149.36200 1.000 73.48698 680 PHE B CA 1
ATOM 4011 C C . PHE B 1 700 ? 162.66700 121.01200 147.98200 1.000 73.48698 680 PHE B C 1
ATOM 4012 O O . PHE B 1 700 ? 161.44900 120.98500 147.77700 1.000 73.48698 680 PHE B O 1
ATOM 4020 N N . GLY B 1 701 ? 163.55900 120.71200 147.04100 1.000 74.97620 681 GLY B N 1
ATOM 4021 C CA . GLY B 1 701 ? 163.14000 120.36400 145.69400 1.000 74.97620 681 GLY B CA 1
ATOM 4022 C C . GLY B 1 701 ? 162.45300 121.48800 144.95400 1.000 74.97620 681 GLY B C 1
ATOM 4023 O O . GLY B 1 701 ? 161.56100 121.23200 144.13900 1.000 74.97620 681 GLY B O 1
ATOM 4024 N N . GLN B 1 702 ? 162.84600 122.73200 145.21500 1.000 75.29751 682 GLN B N 1
ATOM 4025 C CA . GLN B 1 702 ? 162.25200 123.87800 144.54400 1.000 75.29751 682 GLN B CA 1
ATOM 4026 C C . GLN B 1 702 ? 163.24900 125.02500 144.56400 1.000 75.29751 682 GLN B C 1
ATOM 4027 O O . GLN B 1 702 ? 164.17300 125.05500 145.38100 1.000 75.29751 682 GLN B O 1
ATOM 4029 N N . GLU B 1 703 ? 163.04600 125.97200 143.65200 1.000 76.76672 683 GLU B N 1
ATOM 4030 C CA . GLU B 1 703 ? 163.90400 127.14100 143.52100 1.000 76.76672 683 GLU B CA 1
ATOM 4031 C C . GLU B 1 703 ? 163.10100 128.39100 143.84300 1.000 76.76672 683 GLU B C 1
ATOM 4032 O O . GLU B 1 703 ? 161.98500 128.56300 143.34300 1.000 76.76672 683 GLU B O 1
ATOM 4034 N N . ASN B 1 704 ? 163.66800 129.25800 144.67800 1.000 74.70779 684 ASN B N 1
ATOM 4035 C CA . ASN B 1 704 ? 163.02700 130.51500 145.04900 1.000 74.70779 684 ASN B CA 1
ATOM 4036 C C . ASN B 1 704 ? 163.47100 131.59100 144.06500 1.000 74.70779 684 ASN B C 1
ATOM 4037 O O . ASN B 1 704 ? 164.64600 131.96900 144.03400 1.000 74.70779 684 ASN B O 1
ATOM 4039 N N . TYR B 1 705 ? 162.53200 132.08400 143.26300 1.000 78.86755 685 TYR B N 1
ATOM 4040 C CA . TYR B 1 705 ? 162.82200 133.08600 142.24700 1.000 78.86755 685 TYR B CA 1
ATOM 4041 C C . TYR B 1 705 ? 162.63000 134.51100 142.74700 1.000 78.86755 685 TYR B C 1
ATOM 4042 O O . TYR B 1 705 ? 162.79600 135.45300 141.96500 1.000 78.86755 685 TYR B O 1
ATOM 4051 N N . VAL B 1 706 ? 162.28700 134.69200 144.02000 1.000 71.47938 686 VAL B N 1
ATOM 4052 C CA . VAL B 1 706 ? 162.15100 136.01800 144.59800 1.000 71.47938 686 VAL B CA 1
ATOM 4053 C C . VAL B 1 706 ? 163.23700 136.32100 145.62900 1.000 71.47938 686 VAL B C 1
ATOM 4054 O O . VAL B 1 706 ? 163.70200 137.46500 145.69900 1.000 71.47938 686 VAL B O 1
ATOM 4058 N N . ILE B 1 707 ? 163.66600 135.33300 146.41900 1.000 67.02856 687 ILE B N 1
ATOM 4059 C CA . ILE B 1 707 ? 164.81500 135.53700 147.29800 1.000 67.02856 687 ILE B CA 1
ATOM 4060 C C . ILE B 1 707 ? 166.06400 135.81500 146.47300 1.000 67.02856 687 ILE B C 1
ATOM 4061 O O . ILE B 1 707 ? 166.86400 136.69900 146.80500 1.000 67.02856 687 ILE B O 1
ATOM 4066 N N . GLN B 1 708 ? 166.25000 135.06700 145.38100 1.000 66.47888 688 GLN B N 1
ATOM 4067 C CA . GLN B 1 708 ? 167.36300 135.33700 144.47800 1.000 66.47888 688 GLN B CA 1
ATOM 4068 C C . GLN B 1 708 ? 167.25000 136.72000 143.85300 1.000 66.47888 688 GLN B C 1
ATOM 4069 O O . GLN B 1 708 ? 168.26200 137.40800 143.68500 1.000 66.47888 688 GLN B O 1
ATOM 4075 N N . LEU B 1 709 ? 166.03400 137.14300 143.50000 1.000 66.16528 689 LEU B N 1
ATOM 4076 C CA . LEU B 1 709 ? 165.84500 138.49200 142.97600 1.000 66.16528 689 LEU B CA 1
ATOM 4077 C C . LEU B 1 709 ? 166.20500 139.54100 144.02100 1.000 66.16528 689 LEU B C 1
ATOM 4078 O O . LEU B 1 709 ? 166.82400 140.56200 143.70000 1.000 66.16528 689 LEU B O 1
ATOM 4083 N N . ALA B 1 710 ? 165.81900 139.30800 145.27900 1.000 63.97517 690 ALA B N 1
ATOM 4084 C CA . ALA B 1 710 ? 166.16000 140.24700 146.34300 1.000 63.97517 690 ALA B CA 1
ATOM 4085 C C . ALA B 1 710 ? 167.66700 140.32700 146.54600 1.000 63.97517 690 ALA B C 1
ATOM 4086 O O . ALA B 1 710 ? 168.21600 141.41400 146.76200 1.000 63.97517 690 ALA B O 1
ATOM 4088 N N . LEU B 1 711 ? 168.35300 139.18300 146.48900 1.000 62.69204 691 LEU B N 1
ATOM 4089 C CA . LEU B 1 711 ? 169.80800 139.18900 146.59900 1.000 62.69204 691 LEU B CA 1
ATOM 4090 C C . LEU B 1 711 ? 170.44800 139.91600 145.42200 1.000 62.69204 691 LEU B C 1
ATOM 4091 O O . LEU B 1 711 ? 171.42100 140.65800 145.59700 1.000 62.69204 691 LEU B O 1
ATOM 4096 N N . GLU B 1 712 ? 169.91800 139.71100 144.21400 1.000 62.68662 692 GLU B N 1
ATOM 4097 C CA . GLU B 1 712 ? 170.45000 140.39900 143.04200 1.000 62.68662 692 GLU B CA 1
ATOM 4098 C C . GLU B 1 712 ? 170.21000 141.90000 143.11600 1.000 62.68662 692 GLU B C 1
ATOM 4099 O O . GLU B 1 712 ? 170.99200 142.67900 142.55900 1.000 62.68662 692 GLU B O 1
ATOM 4101 N N . ARG B 1 713 ? 169.13800 142.32500 143.78800 1.000 60.91226 693 ARG B N 1
ATOM 4102 C CA . ARG B 1 713 ? 168.92000 143.74900 144.01000 1.000 60.91226 693 ARG B CA 1
ATOM 4103 C C . ARG B 1 713 ? 169.94400 144.34300 144.97000 1.000 60.91226 693 ARG B C 1
ATOM 4104 O O . ARG B 1 713 ? 170.07300 145.57000 145.03800 1.000 60.91226 693 ARG B O 1
ATOM 4106 N N . LEU B 1 714 ? 170.66800 143.50200 145.70900 1.000 58.89666 694 LEU B N 1
ATOM 4107 C CA . LEU B 1 714 ? 171.72500 143.93700 146.61400 1.000 58.89666 694 LEU B CA 1
ATOM 4108 C C . LEU B 1 714 ? 173.09800 143.45900 146.15200 1.000 58.89666 694 LEU B C 1
ATOM 4109 O O . LEU B 1 714 ? 173.99100 143.23500 146.97200 1.000 58.89666 694 LEU B O 1
ATOM 4114 N N . ARG B 1 715 ? 173.27700 143.29300 144.84400 1.000 61.28318 695 ARG B N 1
ATOM 4115 C CA . ARG B 1 715 ? 174.53600 142.78200 144.31900 1.000 61.28318 695 ARG B CA 1
ATOM 4116 C C . ARG B 1 715 ? 175.64800 143.80200 144.52700 1.000 61.28318 695 ARG B C 1
ATOM 4117 O O . ARG B 1 715 ? 175.51100 144.96700 144.14300 1.000 61.28318 695 ARG B O 1
ATOM 4125 N N . ILE B 1 716 ? 176.75100 143.34500 145.12200 1.000 62.41997 696 ILE B N 1
ATOM 4126 C CA . ILE B 1 716 ? 177.91300 144.16300 145.49000 1.000 62.41997 696 ILE B CA 1
ATOM 4127 C C . ILE B 1 716 ? 177.54200 145.57600 145.93400 1.000 62.41997 696 ILE B C 1
ATOM 4128 O O . ILE B 1 716 ? 177.86500 145.99100 147.04600 1.000 62.41997 696 ILE B O 1
ATOM 4133 N N . VAL C 1 418 ? 209.21900 150.74500 178.85000 1.000 21.96413 397 VAL C N 1
ATOM 4134 C CA . VAL C 1 418 ? 209.84600 151.79200 178.05500 1.000 21.96413 397 VAL C CA 1
ATOM 4135 C C . VAL C 1 418 ? 208.78200 152.59900 177.32100 1.000 21.96413 397 VAL C C 1
ATOM 4136 O O . VAL C 1 418 ? 207.99600 152.05000 176.54900 1.000 21.96413 397 VAL C O 1
ATOM 4140 N N . LEU C 1 419 ? 208.76200 153.90500 177.56700 1.000 17.58361 398 LEU C N 1
ATOM 4141 C CA . LEU C 1 419 ? 207.81200 154.81600 176.94300 1.000 17.58361 398 LEU C CA 1
ATOM 4142 C C . LEU C 1 419 ? 208.54500 155.69800 175.94200 1.000 17.58361 398 LEU C C 1
ATOM 4143 O O . LEU C 1 419 ? 209.57000 156.30300 176.27500 1.000 17.58361 398 LEU C O 1
ATOM 4148 N N . GLY C 1 420 ? 208.02000 155.76700 174.71900 1.000 18.70023 399 GLY C N 1
ATOM 4149 C CA . GLY C 1 420 ? 208.64000 156.50100 173.64200 1.000 18.70023 399 GLY C CA 1
ATOM 4150 C C . GLY C 1 420 ? 207.95200 157.82400 173.34400 1.000 18.70023 399 GLY C C 1
ATOM 4151 O O . GLY C 1 420 ? 206.94100 158.19400 173.93600 1.000 18.70023 399 GLY C O 1
ATOM 4152 N N . ASP C 1 421 ? 208.54000 158.54300 172.39400 1.000 22.70248 400 ASP C N 1
ATOM 4153 C CA . ASP C 1 421 ? 208.04300 159.85600 171.98500 1.000 22.70248 400 ASP C CA 1
ATOM 4154 C C . ASP C 1 421 ? 207.15600 159.74100 170.74600 1.000 22.70248 400 ASP C C 1
ATOM 4155 O O . ASP C 1 421 ? 207.40100 160.35500 169.70900 1.000 22.70248 400 ASP C O 1
ATOM 4160 N N . GLU C 1 422 ? 206.09800 158.94200 170.86600 1.000 21.44790 401 GLU C N 1
ATOM 4161 C CA . GLU C 1 422 ? 205.13400 158.79600 169.78300 1.000 21.44790 401 GLU C CA 1
ATOM 4162 C C . GLU C 1 422 ? 203.87200 159.61800 169.99100 1.000 21.44790 401 GLU C C 1
ATOM 4163 O O . GLU C 1 422 ? 203.21000 159.97300 169.01200 1.000 21.44790 401 GLU C O 1
ATOM 4169 N N . ILE C 1 423 ? 203.52700 159.93100 171.23700 1.000 16.02654 402 ILE C N 1
ATOM 4170 C CA . ILE C 1 423 ? 202.35600 160.75400 171.52100 1.000 16.02654 402 ILE C CA 1
ATOM 4171 C C . ILE C 1 423 ? 202.71300 162.23400 171.54300 1.000 16.02654 402 ILE C C 1
ATOM 4172 O O . ILE C 1 423 ? 201.96300 163.06600 171.02700 1.000 16.02654 402 ILE C O 1
ATOM 4177 N N . VAL C 1 424 ? 203.85600 162.57800 172.13900 1.000 16.93785 403 VAL C N 1
ATOM 4178 C CA . VAL C 1 424 ? 204.24400 163.97800 172.26700 1.000 16.93785 403 VAL C CA 1
ATOM 4179 C C . VAL C 1 424 ? 204.62700 164.56800 170.91500 1.000 16.93785 403 VAL C C 1
ATOM 4180 O O . VAL C 1 424 ? 204.44100 165.76800 170.68000 1.000 16.93785 403 VAL C O 1
ATOM 4184 N N . SER C 1 425 ? 205.15300 163.75200 170.00600 1.000 19.81251 404 SER C N 1
ATOM 4185 C CA . SER C 1 425 ? 205.63400 164.22800 168.71600 1.000 19.81251 404 SER C CA 1
ATOM 4186 C C . SER C 1 425 ? 204.57500 164.19400 167.62100 1.000 19.81251 404 SER C C 1
ATOM 4187 O O . SER C 1 425 ? 204.84900 164.65000 166.50700 1.000 19.81251 404 SER C O 1
ATOM 4190 N N . ALA C 1 426 ? 203.38600 163.66000 167.89700 1.000 19.48141 405 ALA C N 1
ATOM 4191 C CA . ALA C 1 426 ? 202.35400 163.58800 166.86300 1.000 19.48141 405 ALA C CA 1
ATOM 4192 C C . ALA C 1 426 ? 201.88100 164.96000 166.39500 1.000 19.48141 405 ALA C C 1
ATOM 4193 O O . ALA C 1 426 ? 201.82800 165.18100 165.17200 1.000 19.48141 405 ALA C O 1
ATOM 4195 N N . PRO C 1 427 ? 201.52000 165.91000 167.27000 1.000 18.74360 406 PRO C N 1
ATOM 4196 C CA . PRO C 1 427 ? 201.17900 167.25000 166.76400 1.000 18.74360 406 PRO C CA 1
ATOM 4197 C C . PRO C 1 427 ? 202.33300 167.92300 166.04800 1.000 18.74360 406 PRO C C 1
ATOM 4198 O O . PRO C 1 427 ? 202.10700 168.71300 165.12400 1.000 18.74360 406 PRO C O 1
ATOM 4202 N N . ILE C 1 428 ? 203.56900 167.63700 166.45900 1.000 21.88309 407 ILE C N 1
ATOM 4203 C CA . ILE C 1 428 ? 204.73400 168.17800 165.76900 1.000 21.88309 407 ILE C CA 1
ATOM 4204 C C . ILE C 1 428 ? 204.84200 167.60100 164.36500 1.000 21.88309 407 ILE C C 1
ATOM 4205 O O . ILE C 1 428 ? 205.02300 168.33700 163.39000 1.000 21.88309 407 ILE C O 1
ATOM 4210 N N . LYS C 1 429 ? 204.72700 166.27900 164.23700 1.000 23.78440 408 LYS C N 1
ATOM 4211 C CA . LYS C 1 429 ? 204.80600 165.64400 162.92900 1.000 23.78440 408 LYS C CA 1
ATOM 4212 C C . LYS C 1 429 ? 203.59300 165.93700 162.05900 1.000 23.78440 408 LYS C C 1
ATOM 4213 O O . LYS C 1 429 ? 203.64100 165.67100 160.85400 1.000 23.78440 408 LYS C O 1
ATOM 4219 N N . TYR C 1 430 ? 202.51400 166.46800 162.63100 1.000 28.42882 409 TYR C N 1
ATOM 4220 C CA . TYR C 1 430 ? 201.34300 166.81600 161.83600 1.000 28.42882 409 TYR C CA 1
ATOM 4221 C C . TYR C 1 430 ? 201.50400 168.14400 161.10500 1.000 28.42882 409 TYR C C 1
ATOM 4222 O O . TYR C 1 430 ? 201.18700 168.23300 159.91400 1.000 28.42882 409 TYR C O 1
ATOM 4231 N N . LEU C 1 431 ? 201.99100 169.18200 161.78600 1.000 31.66810 410 LEU C N 1
ATOM 4232 C CA . LEU C 1 431 ? 202.14300 170.49500 161.17200 1.000 31.66810 410 LEU C CA 1
ATOM 4233 C C . LEU C 1 431 ? 203.46900 170.67700 160.44800 1.000 31.66810 410 LEU C C 1
ATOM 4234 O O . LEU C 1 431 ? 203.63000 171.67000 159.73000 1.000 31.66810 410 LEU C O 1
ATOM 4239 N N . GLU C 1 432 ? 204.41700 169.76200 160.61400 1.000 37.67623 411 GLU C N 1
ATOM 4240 C CA . GLU C 1 432 ? 205.67000 169.82000 159.87600 1.000 37.67623 411 GLU C CA 1
ATOM 4241 C C . GLU C 1 432 ? 205.56700 169.16300 158.50700 1.000 37.67623 411 GLU C C 1
ATOM 4242 O O . GLU C 1 432 ? 206.55900 169.13800 157.77000 1.000 37.67623 411 GLU C O 1
ATOM 4248 N N . SER C 1 433 ? 204.39500 168.63100 158.15500 1.000 41.33873 412 SER C N 1
ATOM 4249 C CA . SER C 1 433 ? 204.16100 168.05700 156.83900 1.000 41.33873 412 SER C CA 1
ATOM 4250 C C . SER C 1 433 ? 203.23600 168.89300 155.96700 1.000 41.33873 412 SER C C 1
ATOM 4251 O O . SER C 1 433 ? 203.17600 168.65400 154.75800 1.000 41.33873 412 SER C O 1
ATOM 4254 N N . LEU C 1 434 ? 202.52000 169.85400 156.54300 1.000 47.02212 413 LEU C N 1
ATOM 4255 C CA . LEU C 1 434 ? 201.65300 170.70900 155.74800 1.000 47.02212 413 LEU C CA 1
ATOM 4256 C C . LEU C 1 434 ? 202.49200 171.63900 154.87400 1.000 47.02212 413 LEU C C 1
ATOM 4257 O O . LEU C 1 434 ? 203.48800 172.20000 155.34100 1.000 47.02212 413 LEU C O 1
ATOM 4262 N N . PRO C 1 435 ? 202.12100 171.81900 153.60800 1.000 56.35968 414 PRO C N 1
ATOM 4263 C CA . PRO C 1 435 ? 202.92900 172.65600 152.71500 1.000 56.35968 414 PRO C CA 1
ATOM 4264 C C . PRO C 1 435 ? 202.88700 174.12400 153.11200 1.000 56.35968 414 PRO C C 1
ATOM 4265 O O . PRO C 1 435 ? 201.89500 174.62200 153.65000 1.000 56.35968 414 PRO C O 1
ATOM 4269 N N . SER C 1 436 ? 203.98900 174.81700 152.83400 1.000 62.96816 415 SER C N 1
ATOM 4270 C CA . SER C 1 436 ? 204.09600 176.24100 153.11400 1.000 62.96816 415 SER C CA 1
ATOM 4271 C C . SER C 1 436 ? 205.08900 176.86300 152.14400 1.000 62.96816 415 SER C C 1
ATOM 4272 O O . SER C 1 436 ? 205.93500 176.17700 151.56500 1.000 62.96816 415 SER C O 1
ATOM 4275 N N . LYS C 1 437 ? 204.97700 178.17900 151.97500 1.000 61.80117 416 LYS C N 1
ATOM 4276 C CA . LYS C 1 437 ? 205.88400 178.92400 151.10800 1.000 61.80117 416 LYS C CA 1
ATOM 4277 C C . LYS C 1 437 ? 207.16800 179.20600 151.87700 1.000 61.80117 416 LYS C C 1
ATOM 4278 O O . LYS C 1 437 ? 207.16500 179.97000 152.84800 1.000 61.80117 416 LYS C O 1
ATOM 4284 N N . GLY C 1 438 ? 208.26700 178.59400 151.44600 1.000 54.18051 417 GLY C N 1
ATOM 4285 C CA . GLY C 1 438 ? 209.52000 178.69300 152.16800 1.000 54.18051 417 GLY C CA 1
ATOM 4286 C C . GLY C 1 438 ? 210.24400 180.01000 151.98500 1.000 54.18051 417 GLY C C 1
ATOM 4287 O O . GLY C 1 438 ? 211.36500 180.03800 151.46900 1.000 54.18051 417 GLY C O 1
ATOM 4288 N N . PHE C 1 439 ? 209.61400 181.11100 152.40100 1.000 51.04816 418 PHE C N 1
ATOM 4289 C CA . PHE C 1 439 ? 210.26700 182.41300 152.31800 1.000 51.04816 418 PHE C CA 1
ATOM 4290 C C . PHE C 1 439 ? 211.49100 182.47100 153.22600 1.000 51.04816 418 PHE C C 1
ATOM 4291 O O . PHE C 1 439 ? 212.55600 182.95000 152.81900 1.000 51.04816 418 PHE C O 1
ATOM 4299 N N . ARG C 1 440 ? 211.35600 181.98700 154.46300 1.000 46.64728 419 ARG C N 1
ATOM 4300 C CA . ARG C 1 440 ? 212.50800 181.90800 155.35600 1.000 46.64728 419 ARG C CA 1
ATOM 4301 C C . ARG C 1 440 ? 213.53500 180.91100 154.83500 1.000 46.64728 419 ARG C C 1
ATOM 4302 O O . ARG C 1 440 ? 214.74700 181.14800 154.92800 1.000 46.64728 419 ARG C O 1
ATOM 4310 N N . GLU C 1 441 ? 213.06600 179.79100 154.28100 1.000 51.83537 420 GLU C N 1
ATOM 4311 C CA . GLU C 1 441 ? 213.96900 178.84600 153.63400 1.000 51.83537 420 GLU C CA 1
ATOM 4312 C C . GLU C 1 441 ? 214.68500 179.49700 152.45800 1.000 51.83537 420 GLU C C 1
ATOM 4313 O O . GLU C 1 441 ? 215.88400 179.27500 152.24900 1.000 51.83537 420 GLU C O 1
ATOM 4319 N N . ALA C 1 442 ? 213.96300 180.30600 151.67800 1.000 51.96648 421 ALA C N 1
ATOM 4320 C CA . ALA C 1 442 ? 214.58400 181.01500 150.56500 1.000 51.96648 421 ALA C CA 1
ATOM 4321 C C . ALA C 1 442 ? 215.64400 181.99200 151.05400 1.000 51.96648 421 ALA C C 1
ATOM 4322 O O . ALA C 1 442 ? 216.71300 182.11100 150.44800 1.000 51.96648 421 ALA C O 1
ATOM 4324 N N . ILE C 1 443 ? 215.36900 182.70000 152.15100 1.000 49.96874 422 ILE C N 1
ATOM 4325 C CA . ILE C 1 443 ? 216.35000 183.63700 152.69300 1.000 49.96874 422 ILE C CA 1
ATOM 4326 C C . ILE C 1 443 ? 217.59100 182.89400 153.17100 1.000 49.96874 422 ILE C C 1
ATOM 4327 O O . ILE C 1 443 ? 218.72500 183.34100 152.95000 1.000 49.96874 422 ILE C O 1
ATOM 4332 N N . ILE C 1 444 ? 217.40000 181.74800 153.83100 1.000 49.58410 423 ILE C N 1
ATOM 4333 C CA . ILE C 1 444 ? 218.54000 180.94500 154.27300 1.000 49.58410 423 ILE C CA 1
ATOM 4334 C C . ILE C 1 444 ? 219.36500 180.49200 153.07500 1.000 49.58410 423 ILE C C 1
ATOM 4335 O O . ILE C 1 444 ? 220.59800 180.59700 153.06900 1.000 49.58410 423 ILE C O 1
ATOM 4340 N N . ASP C 1 445 ? 218.69500 179.98600 152.03800 1.000 57.75686 424 ASP C N 1
ATOM 4341 C CA . ASP C 1 445 ? 219.40000 179.49200 150.86200 1.000 57.75686 424 ASP C CA 1
ATOM 4342 C C . ASP C 1 445 ? 220.00300 180.61400 150.02800 1.000 57.75686 424 ASP C C 1
ATOM 4343 O O . ASP C 1 445 ? 220.86700 180.34700 149.18600 1.000 57.75686 424 ASP C O 1
ATOM 4348 N N . GLY C 1 446 ? 219.55900 181.85100 150.22700 1.000 59.31739 425 GLY C N 1
ATOM 4349 C CA . GLY C 1 446 ? 220.07000 182.95600 149.44600 1.000 59.31739 425 GLY C CA 1
ATOM 4350 C C . GLY C 1 446 ? 221.13500 183.78600 150.12400 1.000 59.31739 425 GLY C C 1
ATOM 4351 O O . GLY C 1 446 ? 221.89300 184.48900 149.45100 1.000 59.31739 425 GLY C O 1
ATOM 4352 N N . MET C 1 447 ? 221.21300 183.72300 151.45000 1.000 59.14161 426 MET C N 1
ATOM 4353 C CA . MET C 1 447 ? 222.22400 184.49200 152.16200 1.000 59.14161 426 MET C CA 1
ATOM 4354 C C . MET C 1 447 ? 223.51400 183.71600 152.38800 1.000 59.14161 426 MET C C 1
ATOM 4355 O O . MET C 1 447 ? 224.58200 184.33000 152.48600 1.000 59.14161 426 MET C O 1
ATOM 4360 N N . ASN C 1 448 ? 223.45200 182.38400 152.44800 1.000 61.45859 427 ASN C N 1
ATOM 4361 C CA . ASN C 1 448 ? 224.67700 181.59700 152.53600 1.000 61.45859 427 ASN C CA 1
ATOM 4362 C C . ASN C 1 448 ? 225.50200 181.67800 151.25800 1.000 61.45859 427 ASN C C 1
ATOM 4363 O O . ASN C 1 448 ? 226.66900 181.27500 151.26000 1.000 61.45859 427 ASN C O 1
ATOM 4368 N N . GLY C 1 449 ? 224.91700 182.16500 150.16300 1.000 66.06089 428 GLY C N 1
ATOM 4369 C CA . GLY C 1 449 ? 225.71500 182.46300 148.98700 1.000 66.06089 428 GLY C CA 1
ATOM 4370 C C . GLY C 1 449 ? 226.67800 183.60900 149.22800 1.000 66.06089 428 GLY C C 1
ATOM 4371 O O . GLY C 1 449 ? 227.80700 183.60000 148.73100 1.000 66.06089 428 GLY C O 1
ATOM 4372 N N . TRP C 1 450 ? 226.24300 184.61500 149.99000 1.000 66.17543 429 TRP C N 1
ATOM 4373 C CA . TRP C 1 450 ? 227.11200 185.74300 150.30700 1.000 66.17543 429 TRP C CA 1
ATOM 4374 C C . TRP C 1 450 ? 228.27200 185.31300 151.19700 1.000 66.17543 429 TRP C C 1
ATOM 4375 O O . TRP C 1 450 ? 229.43600 185.61400 150.90600 1.000 66.17543 429 TRP C O 1
ATOM 4386 N N . LEU C 1 451 ? 227.97700 184.60800 152.28800 1.000 61.64173 430 LEU C N 1
ATOM 4387 C CA . LEU C 1 451 ? 228.99800 184.06900 153.18000 1.000 61.64173 430 LEU C CA 1
ATOM 4388 C C . LEU C 1 451 ? 228.86000 182.55400 153.21500 1.000 61.64173 430 LEU C C 1
ATOM 4389 O O . LEU C 1 451 ? 227.80000 182.02900 153.57200 1.000 61.64173 430 LEU C O 1
ATOM 4394 N N . ASN C 1 452 ? 229.92800 181.85600 152.84000 1.000 64.34700 431 ASN C N 1
ATOM 4395 C CA . ASN C 1 452 ? 229.86700 180.41600 152.63700 1.000 64.34700 431 ASN C CA 1
ATOM 4396 C C . ASN C 1 452 ? 229.86800 179.67000 153.96400 1.000 64.34700 431 ASN C C 1
ATOM 4397 O O . ASN C 1 452 ? 230.58900 180.03100 154.89900 1.000 64.34700 431 ASN C O 1
ATOM 4402 N N . LEU C 1 453 ? 229.05100 178.62400 154.03900 1.000 57.89324 432 LEU C N 1
ATOM 4403 C CA . LEU C 1 453 ? 228.94000 177.77400 155.21200 1.000 57.89324 432 LEU C CA 1
ATOM 4404 C C . LEU C 1 453 ? 228.82800 176.32300 154.77400 1.000 57.89324 432 LEU C C 1
ATOM 4405 O O . LEU C 1 453 ? 228.36800 176.04200 153.66000 1.000 57.89324 432 LEU C O 1
ATOM 4410 N N . PRO C 1 454 ? 229.24000 175.38300 155.62100 1.000 56.60511 433 PRO C N 1
ATOM 4411 C CA . PRO C 1 454 ? 229.01900 173.96700 155.31400 1.000 56.60511 433 PRO C CA 1
ATOM 4412 C C . PRO C 1 454 ? 227.53600 173.63100 155.29400 1.000 56.60511 433 PRO C C 1
ATOM 4413 O O . PRO C 1 454 ? 226.70000 174.33200 155.86800 1.000 56.60511 433 PRO C O 1
ATOM 4417 N N . ALA C 1 455 ? 227.21700 172.53400 154.60400 1.000 53.44577 434 ALA C N 1
ATOM 4418 C CA . ALA C 1 455 ? 225.82200 172.12700 154.46200 1.000 53.44577 434 ALA C CA 1
ATOM 4419 C C . ALA C 1 455 ? 225.20900 171.75000 155.80600 1.000 53.44577 434 ALA C C 1
ATOM 4420 O O . ALA C 1 455 ? 224.01400 171.97500 156.03600 1.000 53.44577 434 ALA C O 1
ATOM 4422 N N . ARG C 1 456 ? 226.00800 171.16500 156.70300 1.000 52.91798 435 ARG C N 1
ATOM 4423 C CA . ARG C 1 456 ? 225.48300 170.74500 157.99900 1.000 52.91798 435 ARG C CA 1
ATOM 4424 C C . ARG C 1 456 ? 225.01400 171.93800 158.82500 1.000 52.91798 435 ARG C C 1
ATOM 4425 O O . ARG C 1 456 ? 223.95800 171.88000 159.46700 1.000 52.91798 435 ARG C O 1
ATOM 4433 N N . SER C 1 457 ? 225.78100 173.03200 158.81700 1.000 48.20822 436 SER C N 1
ATOM 4434 C CA . SER C 1 457 ? 225.37600 174.22400 159.55500 1.000 48.20822 436 SER C CA 1
ATOM 4435 C C . SER C 1 457 ? 224.08600 174.80700 158.99400 1.000 48.20822 436 SER C C 1
ATOM 4436 O O . SER C 1 457 ? 223.20400 175.23200 159.75100 1.000 48.20822 436 SER C O 1
ATOM 4439 N N . VAL C 1 458 ? 223.95700 174.83300 157.66600 1.000 47.06874 437 VAL C N 1
ATOM 4440 C CA . VAL C 1 458 ? 222.74300 175.35200 157.04500 1.000 47.06874 437 VAL C CA 1
ATOM 4441 C C . VAL C 1 458 ? 221.54600 174.48600 157.41300 1.000 47.06874 437 VAL C C 1
ATOM 4442 O O . VAL C 1 458 ? 220.46000 174.99800 157.71200 1.000 47.06874 437 VAL C O 1
ATOM 4446 N N . SER C 1 459 ? 221.72300 173.16200 157.40200 1.000 45.61488 438 SER C N 1
ATOM 4447 C CA . SER C 1 459 ? 220.63300 172.26900 157.78700 1.000 45.61488 438 SER C CA 1
ATOM 4448 C C . SER C 1 459 ? 220.23600 172.47500 159.24500 1.000 45.61488 438 SER C C 1
ATOM 4449 O O . SER C 1 459 ? 219.04400 172.47800 159.57800 1.000 45.61488 438 SER C O 1
ATOM 4452 N N . ILE C 1 460 ? 221.22200 172.64800 160.12800 1.000 41.30346 439 ILE C N 1
ATOM 4453 C CA . ILE C 1 460 ? 220.92700 172.87700 161.54100 1.000 41.30346 439 ILE C CA 1
ATOM 4454 C C . ILE C 1 460 ? 220.15100 174.17500 161.72200 1.000 41.30346 439 ILE C C 1
ATOM 4455 O O . ILE C 1 460 ? 219.17200 174.23200 162.47900 1.000 41.30346 439 ILE C O 1
ATOM 4460 N N . ILE C 1 461 ? 220.57500 175.23800 161.03400 1.000 37.60730 440 ILE C N 1
ATOM 4461 C CA . ILE C 1 461 ? 219.88500 176.52100 161.14400 1.000 37.60730 440 ILE C CA 1
ATOM 4462 C C . ILE C 1 461 ? 218.46200 176.41000 160.61300 1.000 37.60730 440 ILE C C 1
ATOM 4463 O O . ILE C 1 461 ? 217.51900 176.95900 161.19800 1.000 37.60730 440 ILE C O 1
ATOM 4468 N N . LYS C 1 462 ? 218.28200 175.69600 159.49800 1.000 40.73483 441 LYS C N 1
ATOM 4469 C CA . LYS C 1 462 ? 216.94200 175.49000 158.95800 1.000 40.73483 441 LYS C CA 1
ATOM 4470 C C . LYS C 1 462 ? 216.05500 174.75500 159.95300 1.000 40.73483 441 LYS C C 1
ATOM 4471 O O . LYS C 1 462 ? 214.89400 175.12900 160.15700 1.000 40.73483 441 LYS C O 1
ATOM 4477 N N . ASP C 1 463 ? 216.58700 173.70400 160.58400 1.000 38.09713 442 ASP C N 1
ATOM 4478 C CA . ASP C 1 463 ? 215.80400 172.95100 161.55900 1.000 38.09713 442 ASP C CA 1
ATOM 4479 C C . ASP C 1 463 ? 215.43000 173.81400 162.75700 1.000 38.09713 442 ASP C C 1
ATOM 4480 O O . ASP C 1 463 ? 214.29000 173.76300 163.23500 1.000 38.09713 442 ASP C O 1
ATOM 4485 N N . VAL C 1 464 ? 216.37600 174.61300 163.25500 1.000 31.12151 443 VAL C N 1
ATOM 4486 C CA . VAL C 1 464 ? 216.09600 175.47200 164.40400 1.000 31.12151 443 VAL C CA 1
ATOM 4487 C C . VAL C 1 464 ? 215.01800 176.49200 164.06000 1.000 31.12151 443 VAL C C 1
ATOM 4488 O O . VAL C 1 464 ? 214.08000 176.71500 164.83800 1.000 31.12151 443 VAL C O 1
ATOM 4492 N N . VAL C 1 465 ? 215.12800 177.12200 162.88700 1.000 30.78131 444 VAL C N 1
ATOM 4493 C CA . VAL C 1 465 ? 214.14300 178.12200 162.48400 1.000 30.78131 444 VAL C CA 1
ATOM 4494 C C . VAL C 1 465 ? 212.77100 177.48300 162.31200 1.000 30.78131 444 VAL C C 1
ATOM 4495 O O . VAL C 1 465 ? 211.74900 178.04800 162.72500 1.000 30.78131 444 VAL C O 1
ATOM 4499 N N . LYS C 1 466 ? 212.72400 176.29400 161.70500 1.000 32.12562 445 LYS C N 1
ATOM 4500 C CA . LYS C 1 466 ? 211.45100 175.60400 161.52600 1.000 32.12562 445 LYS C CA 1
ATOM 4501 C C . LYS C 1 466 ? 210.81800 175.25700 162.86600 1.000 32.12562 445 LYS C C 1
ATOM 4502 O O . LYS C 1 466 ? 209.60600 175.41700 163.04600 1.000 32.12562 445 LYS C O 1
ATOM 4508 N N . HIS C 1 467 ? 211.62200 174.77700 163.81900 1.000 27.84121 446 HIS C N 1
ATOM 4509 C CA . HIS C 1 467 ? 211.08900 174.44800 165.13700 1.000 27.84121 446 HIS C CA 1
ATOM 4510 C C . HIS C 1 467 ? 210.55000 175.68700 165.84100 1.000 27.84121 446 HIS C C 1
ATOM 4511 O O . HIS C 1 467 ? 209.47600 175.64200 166.45400 1.000 27.84121 446 HIS C O 1
ATOM 4518 N N . ILE C 1 468 ? 211.27900 176.80400 165.76600 1.000 25.86084 447 ILE C N 1
ATOM 4519 C CA . ILE C 1 468 ? 210.81400 178.03000 166.41300 1.000 25.86084 447 ILE C CA 1
ATOM 4520 C C . ILE C 1 468 ? 209.50700 178.50400 165.78800 1.000 25.86084 447 ILE C C 1
ATOM 4521 O O . ILE C 1 468 ? 208.56300 178.88000 166.49500 1.000 25.86084 447 ILE C O 1
ATOM 4526 N N . HIS C 1 469 ? 209.42800 178.48900 164.45500 1.000 29.40781 448 HIS C N 1
ATOM 4527 C CA . HIS C 1 469 ? 208.20200 178.92200 163.79100 1.000 29.40781 448 HIS C CA 1
ATOM 4528 C C . HIS C 1 469 ? 207.03100 178.01100 164.14000 1.000 29.40781 448 HIS C C 1
ATOM 4529 O O . HIS C 1 469 ? 205.92100 178.49000 164.40500 1.000 29.40781 448 HIS C O 1
ATOM 4536 N N . THR C 1 470 ? 207.25800 176.69400 164.15400 1.000 26.97851 449 THR C N 1
ATOM 4537 C CA . THR C 1 470 ? 206.19200 175.76500 164.51000 1.000 26.97851 449 THR C CA 1
ATOM 4538 C C . THR C 1 470 ? 205.71000 176.00000 165.93400 1.000 26.97851 449 THR C C 1
ATOM 4539 O O . THR C 1 470 ? 204.50200 176.00900 166.19300 1.000 26.97851 449 THR C O 1
ATOM 4543 N N . ALA C 1 471 ? 206.64000 176.20500 166.87200 1.000 26.13088 450 ALA C N 1
ATOM 4544 C CA . ALA C 1 471 ? 206.24400 176.51000 168.24300 1.000 26.13088 450 ALA C CA 1
ATOM 4545 C C . ALA C 1 471 ? 205.44700 177.80600 168.30800 1.000 26.13088 450 ALA C C 1
ATOM 4546 O O . ALA C 1 471 ? 204.52500 177.93600 169.12000 1.000 26.13088 450 ALA C O 1
ATOM 4548 N N . SER C 1 472 ? 205.79300 178.77900 167.46100 1.000 29.38379 451 SER C N 1
ATOM 4549 C CA . SER C 1 472 ? 205.01000 180.00900 167.39700 1.000 29.38379 451 SER C CA 1
ATOM 4550 C C . SER C 1 472 ? 203.59400 179.74100 166.89700 1.000 29.38379 451 SER C C 1
ATOM 4551 O O . SER C 1 472 ? 202.63400 180.35000 167.38300 1.000 29.38379 451 SER C O 1
ATOM 4554 N N . LEU C 1 473 ? 203.44500 178.84500 165.91700 1.000 30.41285 452 LEU C N 1
ATOM 4555 C CA . LEU C 1 473 ? 202.11400 178.50400 165.41500 1.000 30.41285 452 LEU C CA 1
ATOM 4556 C C . LEU C 1 473 ? 201.25700 177.85600 166.49700 1.000 30.41285 452 LEU C C 1
ATOM 4557 O O . LEU C 1 473 ? 200.11900 178.27700 166.73500 1.000 30.41285 452 LEU C O 1
ATOM 4562 N N . LEU C 1 474 ? 201.78100 176.82600 167.15600 1.000 25.85118 453 LEU C N 1
ATOM 4563 C CA . LEU C 1 474 ? 201.04500 176.12700 168.20700 1.000 25.85118 453 LEU C CA 1
ATOM 4564 C C . LEU C 1 474 ? 200.68500 177.06700 169.35300 1.000 25.85118 453 LEU C C 1
ATOM 4565 O O . LEU C 1 474 ? 199.56600 177.57200 169.42600 1.000 25.85118 453 LEU C O 1
ATOM 4570 N N . PRO C 1 489 ? 192.69600 171.36800 159.13000 1.000 32.43789 468 PRO C N 1
ATOM 4571 C CA . PRO C 1 489 ? 192.22000 171.72200 160.47100 1.000 32.43789 468 PRO C CA 1
ATOM 4572 C C . PRO C 1 489 ? 193.36200 172.02000 161.43900 1.000 32.43789 468 PRO C C 1
ATOM 4573 O O . PRO C 1 489 ? 194.48800 171.57500 161.22000 1.000 32.43789 468 PRO C O 1
ATOM 4577 N N . SER C 1 490 ? 193.06600 172.77300 162.49500 1.000 30.29662 469 SER C N 1
ATOM 4578 C CA . SER C 1 490 ? 194.08000 173.12600 163.47700 1.000 30.29662 469 SER C CA 1
ATOM 4579 C C . SER C 1 490 ? 194.51600 171.89600 164.26500 1.000 30.29662 469 SER C C 1
ATOM 4580 O O . SER C 1 490 ? 193.73100 170.97900 164.51800 1.000 30.29662 469 SER C O 1
ATOM 4583 N N . ALA C 1 491 ? 195.79300 171.88500 164.65600 1.000 25.87227 470 ALA C N 1
ATOM 4584 C CA . ALA C 1 491 ? 196.33400 170.73900 165.37900 1.000 25.87227 470 ALA C CA 1
ATOM 4585 C C . ALA C 1 491 ? 195.70500 170.58700 166.75700 1.000 25.87227 470 ALA C C 1
ATOM 4586 O O . ALA C 1 491 ? 195.55200 169.46100 167.24200 1.000 25.87227 470 ALA C O 1
ATOM 4588 N N . HIS C 1 492 ? 195.34700 171.69500 167.40800 1.000 25.52908 471 HIS C N 1
ATOM 4589 C CA . HIS C 1 492 ? 194.70000 171.59900 168.70900 1.000 25.52908 471 HIS C CA 1
ATOM 4590 C C . HIS C 1 492 ? 193.26700 171.09700 168.60000 1.000 25.52908 471 HIS C C 1
ATOM 4591 O O . HIS C 1 492 ? 192.69900 170.65800 169.60500 1.000 25.52908 471 HIS C O 1
ATOM 4598 N N . ILE C 1 493 ? 192.66800 171.16300 167.41100 1.000 25.15309 472 ILE C N 1
ATOM 4599 C CA . ILE C 1 493 ? 191.36800 170.53500 167.20100 1.000 25.15309 472 ILE C CA 1
ATOM 4600 C C . ILE C 1 493 ? 191.50800 169.01700 167.18100 1.000 25.15309 472 ILE C C 1
ATOM 4601 O O . ILE C 1 493 ? 190.71400 168.29700 167.79700 1.000 25.15309 472 ILE C O 1
ATOM 4606 N N . ILE C 1 494 ? 192.51900 168.50900 166.47600 1.000 23.03648 473 ILE C N 1
ATOM 4607 C CA . ILE C 1 494 ? 192.69800 167.06700 166.33500 1.000 23.03648 473 ILE C CA 1
ATOM 4608 C C . ILE C 1 494 ? 193.25700 166.44700 167.61100 1.000 23.03648 473 ILE C C 1
ATOM 4609 O O . ILE C 1 494 ? 192.87800 165.33300 167.98600 1.000 23.03648 473 ILE C O 1
ATOM 4614 N N . PHE C 1 495 ? 194.16800 167.14100 168.29200 1.000 19.31134 474 PHE C N 1
ATOM 4615 C CA . PHE C 1 495 ? 194.91300 166.55500 169.39800 1.000 19.31134 474 PHE C CA 1
ATOM 4616 C C . PHE C 1 495 ? 194.54000 167.12300 170.76000 1.000 19.31134 474 PHE C C 1
ATOM 4617 O O . PHE C 1 495 ? 195.01400 166.60600 171.77600 1.000 19.31134 474 PHE C O 1
ATOM 4625 N N . GLY C 1 496 ? 193.71100 168.15800 170.81800 1.000 19.09581 475 GLY C N 1
ATOM 4626 C CA . GLY C 1 496 ? 193.36600 168.76700 172.08500 1.000 19.09581 475 GLY C CA 1
ATOM 4627 C C . GLY C 1 496 ? 194.30200 169.89500 172.46700 1.000 19.09581 475 GLY C C 1
ATOM 4628 O O . GLY C 1 496 ? 195.24400 170.25100 171.75400 1.000 19.09581 475 GLY C O 1
ATOM 4629 N N . VAL C 1 497 ? 194.03200 170.47000 173.63500 1.000 20.09295 476 VAL C N 1
ATOM 4630 C CA . VAL C 1 497 ? 194.76500 171.64500 174.09700 1.000 20.09295 476 VAL C CA 1
ATOM 4631 C C . VAL C 1 497 ? 196.00400 171.25800 174.89400 1.000 20.09295 476 VAL C C 1
ATOM 4632 O O . VAL C 1 497 ? 197.10100 171.75400 174.62800 1.000 20.09295 476 VAL C O 1
ATOM 4636 N N . SER C 1 498 ? 195.85200 170.37100 175.88200 1.000 18.20260 477 SER C N 1
ATOM 4637 C CA . SER C 1 498 ? 196.97900 170.01500 176.74100 1.000 18.20260 477 SER C CA 1
ATOM 4638 C C . SER C 1 498 ? 198.09400 169.34100 175.95200 1.000 18.20260 477 SER C C 1
ATOM 4639 O O . SER C 1 498 ? 199.28000 169.63700 176.15500 1.000 18.20260 477 SER C O 1
ATOM 4642 N N . GLN C 1 499 ? 197.73300 168.43000 175.04500 1.000 16.73201 478 GLN C N 1
ATOM 4643 C CA . GLN C 1 499 ? 198.73900 167.77100 174.22200 1.000 16.73201 478 GLN C CA 1
ATOM 4644 C C . GLN C 1 499 ? 199.46800 168.77600 173.34200 1.000 16.73201 478 GLN C C 1
ATOM 4645 O O . GLN C 1 499 ? 200.67400 168.64900 173.11000 1.000 16.73201 478 GLN C O 1
ATOM 4651 N N . THR C 1 500 ? 198.75200 169.78800 172.84900 1.000 18.17574 479 THR C N 1
ATOM 4652 C CA . THR C 1 500 ? 199.38300 170.81700 172.03000 1.000 18.17574 479 THR C CA 1
ATOM 4653 C C . THR C 1 500 ? 200.40600 171.61900 172.82900 1.000 18.17574 479 THR C C 1
ATOM 4654 O O . THR C 1 500 ? 201.49600 171.91700 172.32700 1.000 18.17574 479 THR C O 1
ATOM 4658 N N . VAL C 1 501 ? 200.08200 171.97000 174.07600 1.000 15.96056 480 VAL C N 1
ATOM 4659 C CA . VAL C 1 501 ? 201.03000 172.70000 174.91400 1.000 15.96056 480 VAL C CA 1
ATOM 4660 C C . VAL C 1 501 ? 202.25100 171.84000 175.22200 1.000 15.96056 480 VAL C C 1
ATOM 4661 O O . VAL C 1 501 ? 203.39800 172.31700 175.18500 1.000 15.96056 480 VAL C O 1
ATOM 4665 N N . ASN C 1 502 ? 202.02800 170.56400 175.54200 1.000 15.60123 481 ASN C N 1
ATOM 4666 C CA . ASN C 1 502 ? 203.15100 169.67300 175.81600 1.000 15.60123 481 ASN C CA 1
ATOM 4667 C C . ASN C 1 502 ? 204.04000 169.52500 174.58500 1.000 15.60123 481 ASN C C 1
ATOM 4668 O O . ASN C 1 502 ? 205.27200 169.50400 174.69400 1.000 15.60123 481 ASN C O 1
ATOM 4673 N N . SER C 1 503 ? 203.43300 169.44500 173.39900 1.000 17.20252 482 SER C N 1
ATOM 4674 C CA . SER C 1 503 ? 204.21400 169.36700 172.17100 1.000 17.20252 482 SER C CA 1
ATOM 4675 C C . SER C 1 503 ? 204.95100 170.66900 171.88400 1.000 17.20252 482 SER C C 1
ATOM 4676 O O . SER C 1 503 ? 206.03200 170.64500 171.29300 1.000 17.20252 482 SER C O 1
ATOM 4679 N N . THR C 1 504 ? 204.38500 171.81100 172.28000 1.000 17.60478 483 THR C N 1
ATOM 4680 C CA . THR C 1 504 ? 205.10900 173.07500 172.15500 1.000 17.60478 483 THR C CA 1
ATOM 4681 C C . THR C 1 504 ? 206.36500 173.07500 173.02000 1.000 17.60478 483 THR C C 1
ATOM 4682 O O . THR C 1 504 ? 207.44500 173.49500 172.57700 1.000 17.60478 483 THR C O 1
ATOM 4686 N N . SER C 1 505 ? 206.24100 172.60200 174.26200 1.000 15.84831 484 SER C N 1
ATOM 4687 C CA . SER C 1 505 ? 207.41800 172.47900 175.11800 1.000 15.84831 484 SER C CA 1
ATOM 4688 C C . SER C 1 505 ? 208.43400 171.51400 174.51500 1.000 15.84831 484 SER C C 1
ATOM 4689 O O . SER C 1 505 ? 209.65100 171.74900 174.57600 1.000 15.84831 484 SER C O 1
ATOM 4692 N N . TYR C 1 506 ? 207.94900 170.42200 173.92200 1.000 17.58238 485 TYR C N 1
ATOM 4693 C CA . TYR C 1 506 ? 208.84300 169.47700 173.26200 1.000 17.58238 485 TYR C CA 1
ATOM 4694 C C . TYR C 1 506 ? 209.55400 170.12500 172.07700 1.000 17.58238 485 TYR C C 1
ATOM 4695 O O . TYR C 1 506 ? 210.72400 169.83300 171.81400 1.000 17.58238 485 TYR C O 1
ATOM 4704 N N . LEU C 1 507 ? 208.85700 170.99800 171.34400 1.000 19.66674 486 LEU C N 1
ATOM 4705 C CA . LEU C 1 507 ? 209.49900 171.75700 170.27100 1.000 19.66674 486 LEU C CA 1
ATOM 4706 C C . LEU C 1 507 ? 210.60100 172.65700 170.80200 1.000 19.66674 486 LEU C C 1
ATOM 4707 O O . LEU C 1 507 ? 211.66600 172.77000 170.18600 1.000 19.66674 486 LEU C O 1
ATOM 4712 N N . TRP C 1 508 ? 210.35400 173.33500 171.92300 1.000 17.33108 487 TRP C N 1
ATOM 4713 C CA . TRP C 1 508 ? 211.40200 174.16800 172.50800 1.000 17.33108 487 TRP C CA 1
ATOM 4714 C C . TRP C 1 508 ? 212.62800 173.32900 172.85300 1.000 17.33108 487 TRP C C 1
ATOM 4715 O O . TRP C 1 508 ? 213.77000 173.71000 172.55400 1.000 17.33108 487 TRP C O 1
ATOM 4726 N N . THR C 1 509 ? 212.40100 172.16400 173.46900 1.000 19.04724 488 THR C N 1
ATOM 4727 C CA . THR C 1 509 ? 213.51300 171.28400 173.82100 1.000 19.04724 488 THR C CA 1
ATOM 4728 C C . THR C 1 509 ? 214.25400 170.79400 172.57900 1.000 19.04724 488 THR C C 1
ATOM 4729 O O . THR C 1 509 ? 215.49000 170.76000 172.55800 1.000 19.04724 488 THR C O 1
ATOM 4733 N N . LEU C 1 510 ? 213.51700 170.41300 171.53300 1.000 20.74137 489 LEU C N 1
ATOM 4734 C CA . LEU C 1 510 ? 214.15100 169.94800 170.30200 1.000 20.74137 489 LEU C CA 1
ATOM 4735 C C . LEU C 1 510 ? 214.98000 171.04800 169.65700 1.000 20.74137 489 LEU C C 1
ATOM 4736 O O . LEU C 1 510 ? 216.08800 170.79700 169.16900 1.000 20.74137 489 LEU C O 1
ATOM 4741 N N . ALA C 1 511 ? 214.45000 172.27300 169.63000 1.000 22.23830 490 ALA C N 1
ATOM 4742 C CA . ALA C 1 511 ? 215.17800 173.38500 169.03100 1.000 22.23830 490 ALA C CA 1
ATOM 4743 C C . ALA C 1 511 ? 216.46300 173.67500 169.79100 1.000 22.23830 490 ALA C C 1
ATOM 4744 O O . ALA C 1 511 ? 217.51600 173.88900 169.18000 1.000 22.23830 490 ALA C O 1
ATOM 4746 N N . ILE C 1 512 ? 216.40500 173.67800 171.12600 1.000 23.22816 491 ILE C N 1
ATOM 4747 C CA . ILE C 1 512 ? 217.61900 173.95300 171.89000 1.000 23.22816 491 ILE C CA 1
ATOM 4748 C C . ILE C 1 512 ? 218.62200 172.80900 171.73900 1.000 23.22816 491 ILE C C 1
ATOM 4749 O O . ILE C 1 512 ? 219.83700 173.03800 171.66300 1.000 23.22816 491 ILE C O 1
ATOM 4754 N N . ASP C 1 513 ? 218.13600 171.56700 171.65100 1.000 26.92227 492 ASP C N 1
ATOM 4755 C CA . ASP C 1 513 ? 219.03500 170.43500 171.44700 1.000 26.92227 492 ASP C CA 1
ATOM 4756 C C . ASP C 1 513 ? 219.73400 170.52700 170.09600 1.000 26.92227 492 ASP C C 1
ATOM 4757 O O . ASP C 1 513 ? 220.94500 170.29700 169.99800 1.000 26.92227 492 ASP C O 1
ATOM 4762 N N . ARG C 1 514 ? 218.98500 170.86400 169.04400 1.000 31.14080 493 ARG C N 1
ATOM 4763 C CA . ARG C 1 514 ? 219.58500 171.02300 167.72300 1.000 31.14080 493 ARG C CA 1
ATOM 4764 C C . ARG C 1 514 ? 220.58400 172.17300 167.70700 1.000 31.14080 493 ARG C C 1
ATOM 4765 O O . ARG C 1 514 ? 221.65200 172.07100 167.09300 1.000 31.14080 493 ARG C O 1
ATOM 4773 N N . LEU C 1 515 ? 220.24900 173.28100 168.37500 1.000 30.44421 494 LEU C N 1
ATOM 4774 C CA . LEU C 1 515 ? 221.17000 174.40900 168.46300 1.000 30.44421 494 LEU C CA 1
ATOM 4775 C C . LEU C 1 515 ? 222.44300 174.04200 169.21300 1.000 30.44421 494 LEU C C 1
ATOM 4776 O O . LEU C 1 515 ? 223.50600 174.61500 168.94900 1.000 30.44421 494 LEU C O 1
ATOM 4781 N N . SER C 1 516 ? 222.35900 173.09400 170.14900 1.000 33.98323 495 SER C N 1
ATOM 4782 C CA . SER C 1 516 ? 223.52800 172.72600 170.94300 1.000 33.98323 495 SER C CA 1
ATOM 4783 C C . SER C 1 516 ? 224.65300 172.13000 170.10400 1.000 33.98323 495 SER C C 1
ATOM 4784 O O . SER C 1 516 ? 225.78900 172.05200 170.58500 1.000 33.98323 495 SER C O 1
ATOM 4787 N N . GLU C 1 517 ? 224.37400 171.71000 168.87200 1.000 41.51262 496 GLU C N 1
ATOM 4788 C CA . GLU C 1 517 ? 225.38000 171.09400 168.01600 1.000 41.51262 496 GLU C CA 1
ATOM 4789 C C . GLU C 1 517 ? 226.18400 172.10300 167.20400 1.000 41.51262 496 GLU C C 1
ATOM 4790 O O . GLU C 1 517 ? 227.09700 171.69900 166.47700 1.000 41.51262 496 GLU C O 1
ATOM 4796 N N . LEU C 1 518 ? 225.87400 173.39200 167.30300 1.000 43.84719 497 LEU C N 1
ATOM 4797 C CA . LEU C 1 518 ? 226.59500 174.39200 166.52900 1.000 43.84719 497 LEU C CA 1
ATOM 4798 C C . LEU C 1 518 ? 227.98900 174.62100 167.10300 1.000 43.84719 497 LEU C C 1
ATOM 4799 O O . LEU C 1 518 ? 228.23300 174.44300 168.29900 1.000 43.84719 497 LEU C O 1
ATOM 4804 N N . SER C 1 519 ? 228.91100 175.02300 166.22600 1.000 48.47864 498 SER C N 1
ATOM 4805 C CA . SER C 1 519 ? 230.29600 175.23300 166.63300 1.000 48.47864 498 SER C CA 1
ATOM 4806 C C . SER C 1 519 ? 230.48700 176.53700 167.39800 1.000 48.47864 498 SER C C 1
ATOM 4807 O O . SER C 1 519 ? 231.36000 176.61200 168.27000 1.000 48.47864 498 SER C O 1
ATOM 4810 N N . SER C 1 520 ? 229.70000 177.56300 167.08700 1.000 46.31423 499 SER C N 1
ATOM 4811 C CA . SER C 1 520 ? 229.87000 178.85800 167.72500 1.000 46.31423 499 SER C CA 1
ATOM 4812 C C . SER C 1 520 ? 229.53200 178.77300 169.21300 1.000 46.31423 499 SER C C 1
ATOM 4813 O O . SER C 1 520 ? 228.62600 178.03700 169.61200 1.000 46.31423 499 SER C O 1
ATOM 4816 N N . PRO C 1 521 ? 230.25300 179.51500 170.05900 1.000 45.19496 500 PRO C N 1
ATOM 4817 C CA . PRO C 1 521 ? 229.98800 179.47100 171.50100 1.000 45.19496 500 PRO C CA 1
ATOM 4818 C C . PRO C 1 521 ? 228.98200 180.49400 172.00200 1.000 45.19496 500 PRO C C 1
ATOM 4819 O O . PRO C 1 521 ? 228.57300 180.40500 173.16800 1.000 45.19496 500 PRO C O 1
ATOM 4823 N N . LYS C 1 522 ? 228.57200 181.45400 171.17200 1.000 40.14816 501 LYS C N 1
ATOM 4824 C CA . LYS C 1 522 ? 227.60900 182.47200 171.56900 1.000 40.14816 501 LYS C CA 1
ATOM 4825 C C . LYS C 1 522 ? 226.24100 182.26000 170.93000 1.000 40.14816 501 LYS C C 1
ATOM 4826 O O . LYS C 1 522 ? 225.45000 183.20500 170.84600 1.000 40.14816 501 LYS C O 1
ATOM 4832 N N . SER C 1 523 ? 225.94900 181.04000 170.47400 1.000 33.06400 502 SER C N 1
ATOM 4833 C CA . SER C 1 523 ? 224.65100 180.76900 169.86400 1.000 33.06400 502 SER C CA 1
ATOM 4834 C C . SER C 1 523 ? 223.53100 180.80300 170.89700 1.000 33.06400 502 SER C C 1
ATOM 4835 O O . SER C 1 523 ? 222.41000 181.22600 170.59100 1.000 33.06400 502 SER C O 1
ATOM 4838 N N . LEU C 1 524 ? 223.81500 180.35600 172.12300 1.000 28.85189 503 LEU C N 1
ATOM 4839 C CA . LEU C 1 524 ? 222.77800 180.28500 173.14800 1.000 28.85189 503 LEU C CA 1
ATOM 4840 C C . LEU C 1 524 ? 222.24400 181.66800 173.50100 1.000 28.85189 503 LEU C C 1
ATOM 4841 O O . LEU C 1 524 ? 221.03000 181.85000 173.65000 1.000 28.85189 503 LEU C O 1
ATOM 4846 N N . ARG C 1 525 ? 223.13400 182.65200 173.64800 1.000 27.80174 504 ARG C N 1
ATOM 4847 C CA . ARG C 1 525 ? 222.69600 183.99900 174.00300 1.000 27.80174 504 ARG C CA 1
ATOM 4848 C C . ARG C 1 525 ? 221.82500 184.60400 172.90800 1.000 27.80174 504 ARG C C 1
ATOM 4849 O O . ARG C 1 525 ? 220.77300 185.19400 173.19200 1.000 27.80174 504 ARG C O 1
ATOM 4857 N N . ILE C 1 526 ? 222.24900 184.46400 171.65000 1.000 26.54589 505 ILE C N 1
ATOM 4858 C CA . ILE C 1 526 ? 221.45400 184.95000 170.52600 1.000 26.54589 505 ILE C CA 1
ATOM 4859 C C . ILE C 1 526 ? 220.08400 184.29000 170.52900 1.000 26.54589 505 ILE C C 1
ATOM 4860 O O . ILE C 1 526 ? 219.04600 184.95700 170.42000 1.000 26.54589 505 ILE C O 1
ATOM 4865 N N . PHE C 1 527 ? 220.06300 182.96400 170.66800 1.000 22.32418 506 PHE C N 1
ATOM 4866 C CA . PHE C 1 527 ? 218.80300 182.23400 170.66300 1.000 22.32418 506 PHE C CA 1
ATOM 4867 C C . PHE C 1 527 ? 217.87000 182.74800 171.75100 1.000 22.32418 506 PHE C C 1
ATOM 4868 O O . PHE C 1 527 ? 216.70800 183.08000 171.48300 1.000 22.32418 506 PHE C O 1
ATOM 4876 N N . ILE C 1 528 ? 218.37100 182.85300 172.98400 1.000 23.32219 507 ILE C N 1
ATOM 4877 C CA . ILE C 1 528 ? 217.48400 183.17000 174.09600 1.000 23.32219 507 ILE C CA 1
ATOM 4878 C C . ILE C 1 528 ? 216.99400 184.61000 174.00900 1.000 23.32219 507 ILE C C 1
ATOM 4879 O O . ILE C 1 528 ? 215.81800 184.88400 174.27100 1.000 23.32219 507 ILE C O 1
ATOM 4884 N N . ASP C 1 529 ? 217.85600 185.55300 173.61200 1.000 24.06686 508 ASP C N 1
ATOM 4885 C CA . ASP C 1 529 ? 217.39300 186.93900 173.58100 1.000 24.06686 508 ASP C CA 1
ATOM 4886 C C . ASP C 1 529 ? 216.43000 187.18400 172.42000 1.000 24.06686 508 ASP C C 1
ATOM 4887 O O . ASP C 1 529 ? 215.44100 187.91700 172.57200 1.000 24.06686 508 ASP C O 1
ATOM 4892 N N . GLU C 1 530 ? 216.67300 186.56000 171.26100 1.000 22.85204 509 GLU C N 1
ATOM 4893 C CA . GLU C 1 530 ? 215.72500 186.70800 170.16100 1.000 22.85204 509 GLU C CA 1
ATOM 4894 C C . GLU C 1 530 ? 214.38500 186.05700 170.48700 1.000 22.85204 509 GLU C C 1
ATOM 4895 O O . GLU C 1 530 ? 213.32300 186.61200 170.16800 1.000 22.85204 509 GLU C O 1
ATOM 4901 N N . VAL C 1 531 ? 214.40800 184.88300 171.12300 1.000 18.34501 510 VAL C N 1
ATOM 4902 C CA . VAL C 1 531 ? 213.16000 184.23800 171.51400 1.000 18.34501 510 VAL C CA 1
ATOM 4903 C C . VAL C 1 531 ? 212.43000 185.07900 172.55500 1.000 18.34501 510 VAL C C 1
ATOM 4904 O O . VAL C 1 531 ? 211.19600 185.17100 172.54400 1.000 18.34501 510 VAL C O 1
ATOM 4908 N N . ARG C 1 532 ? 213.17700 185.72600 173.45300 1.000 18.56898 511 ARG C N 1
ATOM 4909 C CA . ARG C 1 532 ? 212.56600 186.62800 174.42200 1.000 18.56898 511 ARG C CA 1
ATOM 4910 C C . ARG C 1 532 ? 211.85500 187.78400 173.73000 1.000 18.56898 511 ARG C C 1
ATOM 4911 O O . ARG C 1 532 ? 210.72700 188.14100 174.09800 1.000 18.56898 511 ARG C O 1
ATOM 4919 N N . LYS C 1 533 ? 212.50200 188.38300 172.72500 1.000 17.26331 512 LYS C N 1
ATOM 4920 C CA . LYS C 1 533 ? 211.86000 189.46200 171.97600 1.000 17.26331 512 LYS C CA 1
ATOM 4921 C C . LYS C 1 533 ? 210.58400 188.98100 171.29500 1.000 17.26331 512 LYS C C 1
ATOM 4922 O O . LYS C 1 533 ? 209.54800 189.66100 171.34200 1.000 17.26331 512 LYS C O 1
ATOM 4928 N N . MET C 1 534 ? 210.64200 187.80900 170.65800 1.000 15.61504 513 MET C N 1
ATOM 4929 C CA . MET C 1 534 ? 209.46300 187.27800 169.98000 1.000 15.61504 513 MET C CA 1
ATOM 4930 C C . MET C 1 534 ? 208.31900 187.05200 170.96100 1.000 15.61504 513 MET C C 1
ATOM 4931 O O . MET C 1 534 ? 207.16100 187.37200 170.66500 1.000 15.61504 513 MET C O 1
ATOM 4936 N N . GLN C 1 535 ? 208.62800 186.50400 172.13700 1.000 14.48428 514 GLN C N 1
ATOM 4937 C CA . GLN C 1 535 ? 207.59500 186.21900 173.12500 1.000 14.48428 514 GLN C CA 1
ATOM 4938 C C . GLN C 1 535 ? 206.98300 187.49900 173.68400 1.000 14.48428 514 GLN C C 1
ATOM 4939 O O . GLN C 1 535 ? 205.76800 187.56300 173.90600 1.000 14.48428 514 GLN C O 1
ATOM 4945 N N . ILE C 1 536 ? 207.80000 188.52900 173.91400 1.000 12.64477 515 ILE C N 1
ATOM 4946 C CA . ILE C 1 536 ? 207.25900 189.80500 174.38300 1.000 12.64477 515 ILE C CA 1
ATOM 4947 C C . ILE C 1 536 ? 206.32800 190.41100 173.33600 1.000 12.64477 515 ILE C C 1
ATOM 4948 O O . ILE C 1 536 ? 205.23500 190.90600 173.65900 1.000 12.64477 515 ILE C O 1
ATOM 4953 N N . GLY C 1 537 ? 206.74300 190.38400 172.06700 1.000 11.31355 516 GLY C N 1
ATOM 4954 C CA . GLY C 1 537 ? 205.88200 190.89600 171.01300 1.000 11.31355 516 GLY C CA 1
ATOM 4955 C C . GLY C 1 537 ? 204.56800 190.14400 170.91500 1.000 11.31355 516 GLY C C 1
ATOM 4956 O O . GLY C 1 537 ? 203.50300 190.74800 170.75300 1.000 11.31355 516 GLY C O 1
ATOM 4957 N N . GLN C 1 538 ? 204.62300 188.81400 171.02100 1.000 11.26675 517 GLN C N 1
ATOM 4958 C CA . GLN C 1 538 ? 203.40200 188.01600 170.97300 1.000 11.26675 517 GLN C CA 1
ATOM 4959 C C . GLN C 1 538 ? 202.49500 188.32100 172.16000 1.000 11.26675 517 GLN C C 1
ATOM 4960 O O . GLN C 1 538 ? 201.26700 188.36200 172.01800 1.000 11.26675 517 GLN C O 1
ATOM 4966 N N . SER C 1 539 ? 203.08000 188.53500 173.34200 1.000 10.94689 518 SER C N 1
ATOM 4967 C CA . SER C 1 539 ? 202.27500 188.87200 174.51300 1.000 10.94689 518 SER C CA 1
ATOM 4968 C C . SER C 1 539 ? 201.54200 190.19000 174.31600 1.000 10.94689 518 SER C C 1
ATOM 4969 O O . SER C 1 539 ? 200.35200 190.30100 174.63900 1.000 10.94689 518 SER C O 1
ATOM 4972 N N . PHE C 1 540 ? 202.23400 191.20400 173.79300 1.000 10.89063 519 PHE C N 1
ATOM 4973 C CA . PHE C 1 540 ? 201.56600 192.48200 173.55100 1.000 10.89063 519 PHE C CA 1
ATOM 4974 C C . PHE C 1 540 ? 200.48300 192.35000 172.48700 1.000 10.89063 519 PHE C C 1
ATOM 4975 O O . PHE C 1 540 ? 199.40300 192.94400 172.61300 1.000 10.89063 519 PHE C O 1
ATOM 4983 N N . ASP C 1 541 ? 200.74900 191.57000 171.43600 1.000 11.18871 520 ASP C N 1
ATOM 4984 C CA . ASP C 1 541 ? 199.74500 191.35900 170.39700 1.000 11.18871 520 ASP C CA 1
ATOM 4985 C C . ASP C 1 541 ? 198.49600 190.69300 170.96100 1.000 11.18871 520 ASP C C 1
ATOM 4986 O O . ASP C 1 541 ? 197.37200 191.06000 170.60200 1.000 11.18871 520 ASP C O 1
ATOM 4991 N N . LEU C 1 542 ? 198.67200 189.70200 171.83800 1.000 10.97648 521 LEU C N 1
ATOM 4992 C CA . LEU C 1 542 ? 197.52200 189.05000 172.45900 1.000 10.97648 521 LEU C CA 1
ATOM 4993 C C . LEU C 1 542 ? 196.77000 190.00300 173.38100 1.000 10.97648 521 LEU C C 1
ATOM 4994 O O . LEU C 1 542 ? 195.53100 190.02700 173.38300 1.000 10.97648 521 LEU C O 1
ATOM 4999 N N . HIS C 1 543 ? 197.49900 190.78600 174.18100 1.000 13.12437 522 HIS C N 1
ATOM 5000 C CA . HIS C 1 543 ? 196.84800 191.64900 175.16100 1.000 13.12437 522 HIS C CA 1
ATOM 5001 C C . HIS C 1 543 ? 196.04800 192.75800 174.49300 1.000 13.12437 522 HIS C C 1
ATOM 5002 O O . HIS C 1 543 ? 194.96800 193.11800 174.97300 1.000 13.12437 522 HIS C O 1
ATOM 5009 N N . TRP C 1 544 ? 196.56400 193.33100 173.40100 1.000 12.13732 523 TRP C N 1
ATOM 5010 C CA . TRP C 1 544 ? 195.81900 194.39200 172.72900 1.000 12.13732 523 TRP C CA 1
ATOM 5011 C C . TRP C 1 544 ? 194.47200 193.88800 172.23100 1.000 12.13732 523 TRP C C 1
ATOM 5012 O O . TRP C 1 544 ? 193.45500 194.57800 172.35800 1.000 12.13732 523 TRP C O 1
ATOM 5023 N N . THR C 1 545 ? 194.44600 192.68500 171.65600 1.000 13.95233 524 THR C N 1
ATOM 5024 C CA . THR C 1 545 ? 193.18900 192.11500 171.18600 1.000 13.95233 524 THR C CA 1
ATOM 5025 C C . THR C 1 545 ? 192.26800 191.76100 172.34700 1.000 13.95233 524 THR C C 1
ATOM 5026 O O . THR C 1 545 ? 191.05700 191.99900 172.27800 1.000 13.95233 524 THR C O 1
ATOM 5030 N N . ALA C 1 546 ? 192.82000 191.19200 173.42300 1.000 13.65733 525 ALA C N 1
ATOM 5031 C CA . ALA C 1 546 ? 191.98100 190.77000 174.54100 1.000 13.65733 525 ALA C CA 1
ATOM 5032 C C . ALA C 1 546 ? 191.35000 191.96000 175.25500 1.000 13.65733 525 ALA C C 1
ATOM 5033 O O . ALA C 1 546 ? 190.16700 191.92100 175.60900 1.000 13.65733 525 ALA C O 1
ATOM 5035 N N . ALA C 1 547 ? 192.11700 193.02600 175.47400 1.000 14.57907 526 ALA C N 1
ATOM 5036 C CA . ALA C 1 547 ? 191.64700 194.16800 176.24800 1.000 14.57907 526 ALA C CA 1
ATOM 5037 C C . ALA C 1 547 ? 190.83200 195.15800 175.42800 1.000 14.57907 526 ALA C C 1
ATOM 5038 O O . ALA C 1 547 ? 190.33200 196.13400 175.99700 1.000 14.57907 526 ALA C O 1
ATOM 5040 N N . LEU C 1 548 ? 190.69300 194.93500 174.12100 1.000 15.31723 527 LEU C N 1
ATOM 5041 C CA . LEU C 1 548 ? 189.90700 195.80200 173.24100 1.000 15.31723 527 LEU C CA 1
ATOM 5042 C C . LEU C 1 548 ? 190.42700 197.23800 173.24800 1.000 15.31723 527 LEU C C 1
ATOM 5043 O O . LEU C 1 548 ? 189.65200 198.19500 173.20300 1.000 15.31723 527 LEU C O 1
ATOM 5048 N N . GLN C 1 549 ? 191.74700 197.39600 173.30300 1.000 17.51708 528 GLN C N 1
ATOM 5049 C CA . GLN C 1 549 ? 192.37900 198.70500 173.21200 1.000 17.51708 528 GLN C CA 1
ATOM 5050 C C . GLN C 1 549 ? 193.18700 198.78300 171.92700 1.000 17.51708 528 GLN C C 1
ATOM 5051 O O . GLN C 1 549 ? 194.06600 197.94900 171.68900 1.000 17.51708 528 GLN C O 1
ATOM 5057 N N . CYS C 1 550 ? 192.88900 199.78000 171.10900 1.000 20.17276 529 CYS C N 1
ATOM 5058 C CA . CYS C 1 550 ? 193.54900 199.92200 169.81800 1.000 20.17276 529 CYS C CA 1
ATOM 5059 C C . CYS C 1 550 ? 194.90900 200.58800 169.99300 1.000 20.17276 529 CYS C C 1
ATOM 5060 O O . CYS C 1 550 ? 194.98700 201.68600 170.55400 1.000 20.17276 529 CYS C O 1
ATOM 5063 N N . PRO C 1 551 ? 195.98900 199.96300 169.54000 1.000 18.97537 530 PRO C N 1
ATOM 5064 C CA . PRO C 1 551 ? 197.30000 200.61200 169.59400 1.000 18.97537 530 PRO C CA 1
ATOM 5065 C C . PRO C 1 551 ? 197.44000 201.68300 168.52300 1.000 18.97537 530 PRO C C 1
ATOM 5066 O O . PRO C 1 551 ? 196.70600 201.72100 167.53500 1.000 18.97537 530 PRO C O 1
ATOM 5070 N N . SER C 1 552 ? 198.41000 202.56500 168.74000 1.000 22.13216 531 SER C N 1
ATOM 5071 C CA . SER C 1 552 ? 198.76100 203.53800 167.72100 1.000 22.13216 531 SER C CA 1
ATOM 5072 C C . SER C 1 552 ? 199.54200 202.85700 166.60000 1.000 22.13216 531 SER C C 1
ATOM 5073 O O . SER C 1 552 ? 199.93700 201.69200 166.69900 1.000 22.13216 531 SER C O 1
ATOM 5076 N N . GLU C 1 553 ? 199.75400 203.59500 165.50900 1.000 26.31549 532 GLU C N 1
ATOM 5077 C CA . GLU C 1 553 ? 200.50600 203.03800 164.39000 1.000 26.31549 532 GLU C CA 1
ATOM 5078 C C . GLU C 1 553 ? 201.95100 202.75700 164.78200 1.000 26.31549 532 GLU C C 1
ATOM 5079 O O . GLU C 1 553 ? 202.51900 201.73100 164.39200 1.000 26.31549 532 GLU C O 1
ATOM 5085 N N . GLU C 1 554 ? 202.56400 203.65800 165.55500 1.000 24.66701 533 GLU C N 1
ATOM 5086 C CA . GLU C 1 554 ? 203.94600 203.45400 165.97900 1.000 24.66701 533 GLU C CA 1
ATOM 5087 C C . GLU C 1 554 ? 204.07300 202.24200 166.89300 1.000 24.66701 533 GLU C C 1
ATOM 5088 O O . GLU C 1 554 ? 205.00600 201.44100 166.75100 1.000 24.66701 533 GLU C O 1
ATOM 5094 N N . GLU C 1 555 ? 203.14600 202.09200 167.84200 1.000 20.45105 534 GLU C N 1
ATOM 5095 C CA . GLU C 1 555 ? 203.17900 200.94200 168.73900 1.000 20.45105 534 GLU C CA 1
ATOM 5096 C C . GLU C 1 555 ? 202.97000 199.64000 167.97800 1.000 20.45105 534 GLU C C 1
ATOM 5097 O O . GLU C 1 555 ? 203.64400 198.64100 168.25000 1.000 20.45105 534 GLU C O 1
ATOM 5103 N N . TYR C 1 556 ? 202.03900 199.63300 167.02300 1.000 19.21873 535 TYR C N 1
ATOM 5104 C CA . TYR C 1 556 ? 201.81100 198.43600 166.22200 1.000 19.21873 535 TYR C CA 1
ATOM 5105 C C . TYR C 1 556 ? 203.03600 198.09600 165.38500 1.000 19.21873 535 TYR C C 1
ATOM 5106 O O . TYR C 1 556 ? 203.39600 196.92100 165.24600 1.000 19.21873 535 TYR C O 1
ATOM 5115 N N . LEU C 1 557 ? 203.68800 199.11100 164.81300 1.000 20.45193 536 LEU C N 1
ATOM 5116 C CA . LEU C 1 557 ? 204.89200 198.86600 164.02600 1.000 20.45193 536 LEU C CA 1
ATOM 5117 C C . LEU C 1 557 ? 206.01300 198.30600 164.89200 1.000 20.45193 536 LEU C C 1
ATOM 5118 O O . LEU C 1 557 ? 206.72400 197.38700 164.47700 1.000 20.45193 536 LEU C O 1
ATOM 5123 N N . SER C 1 558 ? 206.18300 198.84300 166.10200 1.000 18.82540 537 SER C N 1
ATOM 5124 C CA . SER C 1 558 ? 207.19200 198.30200 167.00900 1.000 18.82540 537 SER C CA 1
ATOM 5125 C C . SER C 1 558 ? 206.87600 196.86000 167.39300 1.000 18.82540 537 SER C C 1
ATOM 5126 O O . SER C 1 558 ? 207.77500 196.00600 167.43900 1.000 18.82540 537 SER C O 1
ATOM 5129 N N . MET C 1 559 ? 205.60300 196.57000 167.67300 1.000 17.24235 538 MET C N 1
ATOM 5130 C CA . MET C 1 559 ? 205.21200 195.21600 168.04700 1.000 17.24235 538 MET C CA 1
ATOM 5131 C C . MET C 1 559 ? 205.47100 194.23600 166.91300 1.000 17.24235 538 MET C C 1
ATOM 5132 O O . MET C 1 559 ? 205.97500 193.13100 167.14000 1.000 17.24235 538 MET C O 1
ATOM 5137 N N . ILE C 1 560 ? 205.10900 194.61000 165.68300 1.000 19.27570 539 ILE C N 1
ATOM 5138 C CA . ILE C 1 560 ? 205.33800 193.69400 164.57200 1.000 19.27570 539 ILE C CA 1
ATOM 5139 C C . ILE C 1 560 ? 206.82500 193.55900 164.28800 1.000 19.27570 539 ILE C C 1
ATOM 5140 O O . ILE C 1 560 ? 207.29000 192.46800 163.94800 1.000 19.27570 539 ILE C O 1
ATOM 5145 N N . ASP C 1 561 ? 207.60100 194.63800 164.43900 1.000 21.08191 540 ASP C N 1
ATOM 5146 C CA . ASP C 1 561 ? 209.05200 194.52200 164.34200 1.000 21.08191 540 ASP C CA 1
ATOM 5147 C C . ASP C 1 561 ? 209.56700 193.44300 165.28200 1.000 21.08191 540 ASP C C 1
ATOM 5148 O O . ASP C 1 561 ? 210.17200 192.46200 164.84300 1.000 21.08191 540 ASP C O 1
ATOM 5153 N N . MET C 1 562 ? 209.28600 193.58400 166.57900 1.000 17.53718 541 MET C N 1
ATOM 5154 C CA . MET C 1 562 ? 209.70500 192.56300 167.53600 1.000 17.53718 541 MET C CA 1
ATOM 5155 C C . MET C 1 562 ? 209.24100 191.17600 167.10100 1.000 17.53718 541 MET C C 1
ATOM 5156 O O . MET C 1 562 ? 210.05500 190.30500 166.77400 1.000 17.53718 541 MET C O 1
ATOM 5161 N N . LYS C 1 563 ? 207.92200 190.99200 167.00800 1.000 16.37872 542 LYS C N 1
ATOM 5162 C CA . LYS C 1 563 ? 207.34000 189.66200 166.86500 1.000 16.37872 542 LYS C CA 1
ATOM 5163 C C . LYS C 1 563 ? 207.78500 188.96900 165.58100 1.000 16.37872 542 LYS C C 1
ATOM 5164 O O . LYS C 1 563 ? 208.08600 187.77000 165.59400 1.000 16.37872 542 LYS C O 1
ATOM 5170 N N . THR C 1 564 ? 207.83200 189.69200 164.46200 1.000 21.74303 543 THR C N 1
ATOM 5171 C CA . THR C 1 564 ? 208.16600 189.07500 163.18600 1.000 21.74303 543 THR C CA 1
ATOM 5172 C C . THR C 1 564 ? 209.66900 189.04200 162.93400 1.000 21.74303 543 THR C C 1
ATOM 5173 O O . THR C 1 564 ? 210.21200 187.99200 162.57800 1.000 21.74303 543 THR C O 1
ATOM 5175 N N . GLY C 1 565 ? 210.36100 190.17200 163.10000 1.000 24.64924 544 GLY C N 1
ATOM 5176 C CA . GLY C 1 565 ? 211.77800 190.20200 162.82900 1.000 24.64924 544 GLY C CA 1
ATOM 5177 C C . GLY C 1 565 ? 212.65200 189.54100 163.86700 1.000 24.64924 544 GLY C C 1
ATOM 5178 O O . GLY C 1 565 ? 213.85600 189.40800 163.62500 1.000 24.64924 544 GLY C O 1
ATOM 5179 N N . GLY C 1 566 ? 212.09700 189.11300 165.00700 1.000 24.07752 545 GLY C N 1
ATOM 5180 C CA . GLY C 1 566 ? 212.89500 188.33200 165.93500 1.000 24.07752 545 GLY C CA 1
ATOM 5181 C C . GLY C 1 566 ? 213.44200 187.07500 165.29300 1.000 24.07752 545 GLY C C 1
ATOM 5182 O O . GLY C 1 566 ? 214.63600 186.78900 165.38000 1.000 24.07752 545 GLY C O 1
ATOM 5183 N N . LEU C 1 567 ? 212.58000 186.33100 164.59600 1.000 24.99017 546 LEU C N 1
ATOM 5184 C CA . LEU C 1 567 ? 213.03100 185.13700 163.88900 1.000 24.99017 546 LEU C CA 1
ATOM 5185 C C . LEU C 1 567 ? 214.00200 185.48900 162.76900 1.000 24.99017 546 LEU C C 1
ATOM 5186 O O . LEU C 1 567 ? 215.01700 184.80700 162.58300 1.000 24.99017 546 LEU C O 1
ATOM 5191 N N . PHE C 1 568 ? 213.71600 186.56100 162.02600 1.000 28.04315 547 PHE C N 1
ATOM 5192 C CA . PHE C 1 568 ? 214.55400 186.92300 160.88700 1.000 28.04315 547 PHE C CA 1
ATOM 5193 C C . PHE C 1 568 ? 215.97500 187.25000 161.32600 1.000 28.04315 547 PHE C C 1
ATOM 5194 O O . PHE C 1 568 ? 216.94600 186.71200 160.78100 1.000 28.04315 547 PHE C O 1
ATOM 5202 N N . HIS C 1 569 ? 216.12900 188.11200 162.32700 1.000 27.31383 548 HIS C N 1
ATOM 5203 C CA . HIS C 1 569 ? 217.49200 188.44900 162.70600 1.000 27.31383 548 HIS C CA 1
ATOM 5204 C C . HIS C 1 569 ? 218.09700 187.47200 163.70900 1.000 27.31383 548 HIS C C 1
ATOM 5205 O O . HIS C 1 569 ? 219.31800 187.47500 163.87000 1.000 27.31383 548 HIS C O 1
ATOM 5212 N N . LEU C 1 570 ? 217.30900 186.57300 164.30900 1.000 25.80273 549 LEU C N 1
ATOM 5213 C CA . LEU C 1 570 ? 217.89500 185.37300 164.90100 1.000 25.80273 549 LEU C CA 1
ATOM 5214 C C . LEU C 1 570 ? 218.58800 184.54600 163.83100 1.000 25.80273 549 LEU C C 1
ATOM 5215 O O . LEU C 1 570 ? 219.72500 184.09300 164.01000 1.000 25.80273 549 LEU C O 1
ATOM 5220 N N . LEU C 1 571 ? 217.90200 184.33900 162.70600 1.000 29.32377 550 LEU C N 1
ATOM 5221 C CA . LEU C 1 571 ? 218.49000 183.64500 161.56800 1.000 29.32377 550 LEU C CA 1
ATOM 5222 C C . LEU C 1 571 ? 219.76300 184.34400 161.10800 1.000 29.32377 550 LEU C C 1
ATOM 5223 O O . LEU C 1 571 ? 220.80200 183.70400 160.90200 1.000 29.32377 550 LEU C O 1
ATOM 5228 N N . ILE C 1 572 ? 219.69900 185.67000 160.96900 1.000 30.60895 551 ILE C N 1
ATOM 5229 C CA . ILE C 1 572 ? 220.85200 186.43400 160.49100 1.000 30.60895 551 ILE C CA 1
ATOM 5230 C C . ILE C 1 572 ? 222.02600 186.29900 161.45400 1.000 30.60895 551 ILE C C 1
ATOM 5231 O O . ILE C 1 572 ? 223.16200 186.04700 161.03900 1.000 30.60895 551 ILE C O 1
ATOM 5236 N N . ARG C 1 573 ? 221.77400 186.47300 162.75500 1.000 27.91588 552 ARG C N 1
ATOM 5237 C CA . ARG C 1 573 ? 222.85700 186.42800 163.73200 1.000 27.91588 552 ARG C CA 1
ATOM 5238 C C . ARG C 1 573 ? 223.46800 185.03700 163.82500 1.000 27.91588 552 ARG C C 1
ATOM 5239 O O . ARG C 1 573 ? 224.69400 184.89900 163.90900 1.000 27.91588 552 ARG C O 1
ATOM 5247 N N . LEU C 1 574 ? 222.63400 183.99300 163.81300 1.000 31.04417 553 LEU C N 1
ATOM 5248 C CA . LEU C 1 574 ? 223.16200 182.63400 163.85300 1.000 31.04417 553 LEU C CA 1
ATOM 5249 C C . LEU C 1 574 ? 223.99300 182.33400 162.61400 1.000 31.04417 553 LEU C C 1
ATOM 5250 O O . LEU C 1 574 ? 225.03500 181.67500 162.70100 1.000 31.04417 553 LEU C O 1
ATOM 5255 N N . MET C 1 575 ? 223.54600 182.80700 161.44800 1.000 40.71519 554 MET C N 1
ATOM 5256 C CA . MET C 1 575 ? 224.28500 182.55100 160.21600 1.000 40.71519 554 MET C CA 1
ATOM 5257 C C . MET C 1 575 ? 225.61000 183.30600 160.18900 1.000 40.71519 554 MET C C 1
ATOM 5258 O O . MET C 1 575 ? 226.62500 182.76800 159.73200 1.000 40.71519 554 MET C O 1
ATOM 5263 N N . ILE C 1 576 ? 225.62400 184.55400 160.66600 1.000 36.04938 555 ILE C N 1
ATOM 5264 C CA . ILE C 1 576 ? 226.87200 185.31400 160.71500 1.000 36.04938 555 ILE C CA 1
ATOM 5265 C C . ILE C 1 576 ? 227.84500 184.69600 161.71100 1.000 36.04938 555 ILE C C 1
ATOM 5266 O O . ILE C 1 576 ? 229.04500 184.58200 161.43400 1.000 36.04938 555 ILE C O 1
ATOM 5271 N N . ALA C 1 577 ? 227.35200 184.29200 162.88600 1.000 37.71898 556 ALA C N 1
ATOM 5272 C CA . ALA C 1 577 ? 228.24000 183.77400 163.92300 1.000 37.71898 556 ALA C CA 1
ATOM 5273 C C . ALA C 1 577 ? 228.93900 182.49600 163.47500 1.000 37.71898 556 ALA C C 1
ATOM 5274 O O . ALA C 1 577 ? 230.13200 182.30800 163.73900 1.000 37.71898 556 ALA C O 1
ATOM 5276 N N . GLU C 1 578 ? 228.21800 181.60800 162.80100 1.000 40.12510 557 GLU C N 1
ATOM 5277 C CA . GLU C 1 578 ? 228.79500 180.35100 162.33800 1.000 40.12510 557 GLU C CA 1
ATOM 5278 C C . GLU C 1 578 ? 229.61900 180.55900 161.07300 1.000 40.12510 557 GLU C C 1
ATOM 5279 O O . GLU C 1 578 ? 230.59800 181.30500 161.07300 1.000 40.12510 557 GLU C O 1
ATOM 5281 N N . MET C 1 585 ? 228.94700 194.48100 157.85600 1.000 55.74538 564 MET C N 1
ATOM 5282 C CA . MET C 1 585 ? 227.70300 195.03300 157.33400 1.000 55.74538 564 MET C CA 1
ATOM 5283 C C . MET C 1 585 ? 226.63800 195.10700 158.42300 1.000 55.74538 564 MET C C 1
ATOM 5284 O O . MET C 1 585 ? 226.78800 194.51600 159.49200 1.000 55.74538 564 MET C O 1
ATOM 5286 N N . ASP C 1 586 ? 225.56400 195.84100 158.14500 1.000 54.68858 565 ASP C N 1
ATOM 5287 C CA . ASP C 1 586 ? 224.45100 196.00100 159.07000 1.000 54.68858 565 ASP C CA 1
ATOM 5288 C C . ASP C 1 586 ? 223.18900 195.44100 158.43100 1.000 54.68858 565 ASP C C 1
ATOM 5289 O O . ASP C 1 586 ? 222.88500 195.75200 157.27400 1.000 54.68858 565 ASP C O 1
ATOM 5294 N N . PHE C 1 587 ? 222.46000 194.61800 159.18200 1.000 47.89048 566 PHE C N 1
ATOM 5295 C CA . PHE C 1 587 ? 221.27500 193.94100 158.67400 1.000 47.89048 566 PHE C CA 1
ATOM 5296 C C . PHE C 1 587 ? 219.99000 194.37000 159.36800 1.000 47.89048 566 PHE C C 1
ATOM 5297 O O . PHE C 1 587 ? 218.92600 193.83200 159.04700 1.000 47.89048 566 PHE C O 1
ATOM 5305 N N . SER C 1 588 ? 220.05500 195.31400 160.30900 1.000 44.80387 567 SER C N 1
ATOM 5306 C CA . SER C 1 588 ? 218.86000 195.68900 161.06200 1.000 44.80387 567 SER C CA 1
ATOM 5307 C C . SER C 1 588 ? 217.80900 196.33700 160.16700 1.000 44.80387 567 SER C C 1
ATOM 5308 O O . SER C 1 588 ? 216.61700 196.01800 160.26800 1.000 44.80387 567 SER C O 1
ATOM 5310 N N . GLY C 1 589 ? 218.23100 197.24600 159.28500 1.000 44.15710 568 GLY C N 1
ATOM 5311 C CA . GLY C 1 589 ? 217.27200 197.93600 158.43600 1.000 44.15710 568 GLY C CA 1
ATOM 5312 C C . GLY C 1 589 ? 216.56700 196.99900 157.47400 1.000 44.15710 568 GLY C C 1
ATOM 5313 O O . GLY C 1 589 ? 215.34600 197.06300 157.30600 1.000 44.15710 568 GLY C O 1
ATOM 5314 N N . LEU C 1 590 ? 217.33100 196.11200 156.83200 1.000 40.51822 569 LEU C N 1
ATOM 5315 C CA . LEU C 1 590 ? 216.73500 195.15500 155.90800 1.000 40.51822 569 LEU C CA 1
ATOM 5316 C C . LEU C 1 590 ? 215.77700 194.21800 156.63000 1.000 40.51822 569 LEU C C 1
ATOM 5317 O O . LEU C 1 590 ? 214.69700 193.90600 156.11500 1.000 40.51822 569 LEU C O 1
ATOM 5322 N N . VAL C 1 591 ? 216.15100 193.76500 157.82800 1.000 38.33070 570 VAL C N 1
ATOM 5323 C CA . VAL C 1 591 ? 215.29300 192.85800 158.58700 1.000 38.33070 570 VAL C CA 1
ATOM 5324 C C . VAL C 1 591 ? 213.98900 193.55100 158.96600 1.000 38.33070 570 VAL C C 1
ATOM 5325 O O . VAL C 1 591 ? 212.89800 192.98600 158.81300 1.000 38.33070 570 VAL C O 1
ATOM 5329 N N . SER C 1 592 ? 214.08100 194.78900 159.45900 1.000 38.43610 571 SER C N 1
ATOM 5330 C CA . SER C 1 592 ? 212.87700 195.52200 159.84200 1.000 38.43610 571 SER C CA 1
ATOM 5331 C C . SER C 1 592 ? 211.97200 195.75800 158.63900 1.000 38.43610 571 SER C C 1
ATOM 5332 O O . SER C 1 592 ? 210.75100 195.54900 158.71000 1.000 38.43610 571 SER C O 1
ATOM 5335 N N . MET C 1 593 ? 212.55800 196.19100 157.52000 1.000 38.29405 572 MET C N 1
ATOM 5336 C CA . MET C 1 593 ? 211.76600 196.45800 156.32600 1.000 38.29405 572 MET C CA 1
ATOM 5337 C C . MET C 1 593 ? 211.10000 195.19000 155.81100 1.000 38.29405 572 MET C C 1
ATOM 5338 O O . MET C 1 593 ? 209.92100 195.20900 155.44000 1.000 38.29405 572 MET C O 1
ATOM 5343 N N . THR C 1 594 ? 211.83400 194.07400 155.79000 1.000 38.22106 573 THR C N 1
ATOM 5344 C CA . THR C 1 594 ? 211.26300 192.81800 155.31600 1.000 38.22106 573 THR C CA 1
ATOM 5345 C C . THR C 1 594 ? 210.13500 192.34400 156.22300 1.000 38.22106 573 THR C C 1
ATOM 5346 O O . THR C 1 594 ? 209.09200 191.89400 155.73500 1.000 38.22106 573 THR C O 1
ATOM 5350 N N . GLY C 1 595 ? 210.31900 192.44000 157.54200 1.000 33.21719 574 GLY C N 1
ATOM 5351 C CA . GLY C 1 595 ? 209.26500 192.02200 158.45200 1.000 33.21719 574 GLY C CA 1
ATOM 5352 C C . GLY C 1 595 ? 208.00100 192.84500 158.29100 1.000 33.21719 574 GLY C C 1
ATOM 5353 O O . GLY C 1 595 ? 206.89400 192.30000 158.20800 1.000 33.21719 574 GLY C O 1
ATOM 5354 N N . ARG C 1 596 ? 208.15000 194.17200 158.22900 1.000 30.58973 575 ARG C N 1
ATOM 5355 C CA . ARG C 1 596 ? 206.98200 195.02900 158.04500 1.000 30.58973 575 ARG C CA 1
ATOM 5356 C C . ARG C 1 596 ? 206.30400 194.76300 156.70600 1.000 30.58973 575 ARG C C 1
ATOM 5357 O O . ARG C 1 596 ? 205.07100 194.67400 156.63100 1.000 30.58973 575 ARG C O 1
ATOM 5365 N N . TYR C 1 597 ? 207.09000 194.63300 155.63600 1.000 39.94204 576 TYR C N 1
ATOM 5366 C CA . TYR C 1 597 ? 206.51000 194.37900 154.32400 1.000 39.94204 576 TYR C CA 1
ATOM 5367 C C . TYR C 1 597 ? 205.72300 193.07800 154.32800 1.000 39.94204 576 TYR C C 1
ATOM 5368 O O . TYR C 1 597 ? 204.57800 193.03200 153.86700 1.000 39.94204 576 TYR C O 1
ATOM 5377 N N . PHE C 1 598 ? 206.30900 192.01900 154.89100 1.000 42.67903 577 PHE C N 1
ATOM 5378 C CA . PHE C 1 598 ? 205.63200 190.72900 154.96400 1.000 42.67903 577 PHE C CA 1
ATOM 5379 C C . PHE C 1 598 ? 204.32500 190.83500 155.74100 1.000 42.67903 577 PHE C C 1
ATOM 5380 O O . PHE C 1 598 ? 203.27800 190.35500 155.28800 1.000 42.67903 577 PHE C O 1
ATOM 5388 N N . GLN C 1 599 ? 204.36000 191.49200 156.90500 1.000 37.34947 578 GLN C N 1
ATOM 5389 C CA . GLN C 1 599 ? 203.17700 191.53100 157.76100 1.000 37.34947 578 GLN C CA 1
ATOM 5390 C C . GLN C 1 599 ? 202.03900 192.32000 157.11900 1.000 37.34947 578 GLN C C 1
ATOM 5391 O O . GLN C 1 599 ? 200.90200 191.83500 157.04100 1.000 37.34947 578 GLN C O 1
ATOM 5397 N N . ILE C 1 600 ? 202.31500 193.54100 156.65000 1.000 38.01409 579 ILE C N 1
ATOM 5398 C CA . ILE C 1 600 ? 201.22000 194.32800 156.08100 1.000 38.01409 579 ILE C CA 1
ATOM 5399 C C . ILE C 1 600 ? 200.77700 193.77000 154.72600 1.000 38.01409 579 ILE C C 1
ATOM 5400 O O . ILE C 1 600 ? 199.59600 193.88200 154.36000 1.000 38.01409 579 ILE C O 1
ATOM 5405 N N . ARG C 1 601 ? 201.67700 193.13000 153.97100 1.000 46.78281 580 ARG C N 1
ATOM 5406 C CA . ARG C 1 601 ? 201.24700 192.45300 152.75300 1.000 46.78281 580 ARG C CA 1
ATOM 5407 C C . ARG C 1 601 ? 200.29000 191.31200 153.07100 1.000 46.78281 580 ARG C C 1
ATOM 5408 O O . ARG C 1 601 ? 199.29000 191.11800 152.36900 1.000 46.78281 580 ARG C O 1
ATOM 5416 N N . ASP C 1 602 ? 200.57700 190.54700 154.12800 1.000 48.70327 581 ASP C N 1
ATOM 5417 C CA . ASP C 1 602 ? 199.64600 189.50600 154.55400 1.000 48.70327 581 ASP C CA 1
ATOM 5418 C C . ASP C 1 602 ? 198.31800 190.10700 154.99800 1.000 48.70327 581 ASP C C 1
ATOM 5419 O O . ASP C 1 602 ? 197.25200 189.53200 154.74700 1.000 48.70327 581 ASP C O 1
ATOM 5424 N N . ASP C 1 603 ? 198.36400 191.26400 155.66300 1.000 43.83988 582 ASP C N 1
ATOM 5425 C CA . ASP C 1 603 ? 197.13200 191.93300 156.07900 1.000 43.83988 582 ASP C CA 1
ATOM 5426 C C . ASP C 1 603 ? 196.26400 192.28600 154.87500 1.000 43.83988 582 ASP C C 1
ATOM 5427 O O . ASP C 1 603 ? 195.05100 192.03700 154.87100 1.000 43.83988 582 ASP C O 1
ATOM 5432 N N . LEU C 1 604 ? 196.87200 192.87500 153.84100 1.000 46.01078 583 LEU C N 1
ATOM 5433 C CA . LEU C 1 604 ? 196.12000 193.18300 152.62600 1.000 46.01078 583 LEU C CA 1
ATOM 5434 C C . LEU C 1 604 ? 195.61000 191.92200 151.94200 1.000 46.01078 583 LEU C C 1
ATOM 5435 O O . LEU C 1 604 ? 194.47700 191.89400 151.45000 1.000 46.01078 583 LEU C O 1
ATOM 5440 N N . SER C 1 605 ? 196.43300 190.87400 151.88400 1.000 51.35346 584 SER C N 1
ATOM 5441 C CA . SER C 1 605 ? 195.99100 189.63400 151.25500 1.000 51.35346 584 SER C CA 1
ATOM 5442 C C . SER C 1 605 ? 194.78800 189.04800 151.98200 1.000 51.35346 584 SER C C 1
ATOM 5443 O O . SER C 1 605 ? 193.89900 188.45900 151.35700 1.000 51.35346 584 SER C O 1
ATOM 5446 N N . ASN C 1 606 ? 194.74400 189.19700 153.30700 1.000 50.93303 585 ASN C N 1
ATOM 5447 C CA . ASN C 1 606 ? 193.61100 188.68000 154.06600 1.000 50.93303 585 ASN C CA 1
ATOM 5448 C C . ASN C 1 606 ? 192.37100 189.54900 153.88500 1.000 50.93303 585 ASN C C 1
ATOM 5449 O O . ASN C 1 606 ? 191.25700 189.02800 153.76400 1.000 50.93303 585 ASN C O 1
ATOM 5454 N N . LEU C 1 607 ? 192.53900 190.87300 153.86200 1.000 48.03349 586 LEU C N 1
ATOM 5455 C CA . LEU C 1 607 ? 191.37500 191.75700 153.86200 1.000 48.03349 586 LEU C CA 1
ATOM 5456 C C . LEU C 1 607 ? 190.82400 191.98600 152.45600 1.000 48.03349 586 LEU C C 1
ATOM 5457 O O . LEU C 1 607 ? 189.65000 191.71300 152.18800 1.000 48.03349 586 LEU C O 1
ATOM 5462 N N . THR C 1 608 ? 191.65900 192.50200 151.54900 1.000 53.92684 587 THR C N 1
ATOM 5463 C CA . THR C 1 608 ? 191.17600 192.90900 150.23200 1.000 53.92684 587 THR C CA 1
ATOM 5464 C C . THR C 1 608 ? 190.63200 191.72600 149.43900 1.000 53.92684 587 THR C C 1
ATOM 5465 O O . THR C 1 608 ? 189.58100 191.83100 148.79700 1.000 53.92684 587 THR C O 1
ATOM 5469 N N . SER C 1 609 ? 191.32800 190.59400 149.47300 1.000 55.14207 588 SER C N 1
ATOM 5470 C CA . SER C 1 609 ? 190.89500 189.41500 148.73200 1.000 55.14207 588 SER C CA 1
ATOM 5471 C C . SER C 1 609 ? 189.61400 188.83300 149.32000 1.000 55.14207 588 SER C C 1
ATOM 5472 O O . SER C 1 609 ? 189.65800 187.96900 150.19600 1.000 55.14207 588 SER C O 1
ATOM 5475 N N . LEU C 1 622 ? 189.90900 189.28400 160.87800 1.000 30.26077 602 LEU C N 1
ATOM 5476 C CA . LEU C 1 622 ? 188.66400 189.97900 161.18600 1.000 30.26077 602 LEU C CA 1
ATOM 5477 C C . LEU C 1 622 ? 187.80900 189.15700 162.14300 1.000 30.26077 602 LEU C C 1
ATOM 5478 O O . LEU C 1 622 ? 187.21300 189.69600 163.07400 1.000 30.26077 602 LEU C O 1
ATOM 5483 N N . ASP C 1 623 ? 187.75300 187.84700 161.90700 1.000 28.79400 603 ASP C N 1
ATOM 5484 C CA . ASP C 1 623 ? 187.01900 186.94800 162.78800 1.000 28.79400 603 ASP C CA 1
ATOM 5485 C C . ASP C 1 623 ? 187.80000 186.58200 164.04100 1.000 28.79400 603 ASP C C 1
ATOM 5486 O O . ASP C 1 623 ? 187.21800 186.00800 164.96700 1.000 28.79400 603 ASP C O 1
ATOM 5488 N N . GLU C 1 624 ? 189.09500 186.89500 164.09400 1.000 26.39782 604 GLU C N 1
ATOM 5489 C CA . GLU C 1 624 ? 189.91000 186.65800 165.27600 1.000 26.39782 604 GLU C CA 1
ATOM 5490 C C . GLU C 1 624 ? 190.07900 187.90000 166.13900 1.000 26.39782 604 GLU C C 1
ATOM 5491 O O . GLU C 1 624 ? 190.51000 187.78100 167.29100 1.000 26.39782 604 GLU C O 1
ATOM 5493 N N . GLY C 1 625 ? 189.75100 189.07900 165.61800 1.000 23.36018 605 GLY C N 1
ATOM 5494 C CA . GLY C 1 625 ? 189.83300 190.30600 166.37800 1.000 23.36018 605 GLY C CA 1
ATOM 5495 C C . GLY C 1 625 ? 191.18900 190.97000 166.40300 1.000 23.36018 605 GLY C C 1
ATOM 5496 O O . GLY C 1 625 ? 191.36000 191.95500 167.13200 1.000 23.36018 605 GLY C O 1
ATOM 5497 N N . LYS C 1 626 ? 192.15500 190.47100 165.63800 1.000 20.99383 606 LYS C N 1
ATOM 5498 C CA . LYS C 1 626 ? 193.48300 191.06700 165.62500 1.000 20.99383 606 LYS C CA 1
ATOM 5499 C C . LYS C 1 626 ? 193.43600 192.46500 165.02200 1.000 20.99383 606 LYS C C 1
ATOM 5500 O O . LYS C 1 626 ? 192.73700 192.71300 164.03700 1.000 20.99383 606 LYS C O 1
ATOM 5502 N N . TYR C 1 627 ? 194.18600 193.38400 165.62400 1.000 21.04260 607 TYR C N 1
ATOM 5503 C CA . TYR C 1 627 ? 194.22800 194.77200 165.17200 1.000 21.04260 607 TYR C CA 1
ATOM 5504 C C . TYR C 1 627 ? 195.25900 194.89100 164.05900 1.000 21.04260 607 TYR C C 1
ATOM 5505 O O . TYR C 1 627 ? 196.46400 194.92400 164.31200 1.000 21.04260 607 TYR C O 1
ATOM 5514 N N . SER C 1 628 ? 194.78600 194.95600 162.82000 1.000 23.58861 608 SER C N 1
ATOM 5515 C CA . SER C 1 628 ? 195.65900 195.14000 161.67300 1.000 23.58861 608 SER C CA 1
ATOM 5516 C C . SER C 1 628 ? 195.87300 196.63400 161.44000 1.000 23.58861 608 SER C C 1
ATOM 5517 O O . SER C 1 628 ? 195.43400 197.47500 162.22600 1.000 23.58861 608 SER C O 1
ATOM 5520 N N . LEU C 1 629 ? 196.55300 196.97900 160.35500 1.000 25.90585 609 LEU C N 1
ATOM 5521 C CA . LEU C 1 629 ? 196.80300 198.37600 160.02200 1.000 25.90585 609 LEU C CA 1
ATOM 5522 C C . LEU C 1 629 ? 195.55700 199.04800 159.44200 1.000 25.90585 609 LEU C C 1
ATOM 5523 O O . LEU C 1 629 ? 195.24600 200.18400 159.83000 1.000 25.90585 609 LEU C O 1
ATOM 5528 N N . PRO C 1 630 ? 194.82600 198.41400 158.50900 1.000 26.76141 610 PRO C N 1
ATOM 5529 C CA . PRO C 1 630 ? 193.57200 199.03800 158.05100 1.000 26.76141 610 PRO C CA 1
ATOM 5530 C C . PRO C 1 630 ? 192.57900 199.28900 159.17000 1.000 26.76141 610 PRO C C 1
ATOM 5531 O O . PRO C 1 630 ? 191.91800 200.33300 159.17600 1.000 26.76141 610 PRO C O 1
ATOM 5535 N N . LEU C 1 631 ? 192.45900 198.36300 160.12400 1.000 24.98311 611 LEU C N 1
ATOM 5536 C CA . LEU C 1 631 ? 191.54200 198.56400 161.24200 1.000 24.98311 611 LEU C CA 1
ATOM 5537 C C . LEU C 1 631 ? 191.97800 199.73600 162.11200 1.000 24.98311 611 LEU C C 1
ATOM 5538 O O . LEU C 1 631 ? 191.14400 200.54500 162.53800 1.000 24.98311 611 LEU C O 1
ATOM 5543 N N . ILE C 1 632 ? 193.28000 199.84200 162.38400 1.000 24.39586 612 ILE C N 1
ATOM 5544 C CA . ILE C 1 632 ? 193.79100 200.94500 163.19200 1.000 24.39586 612 ILE C CA 1
ATOM 5545 C C . ILE C 1 632 ? 193.53200 202.27500 162.49900 1.000 24.39586 612 ILE C C 1
ATOM 5546 O O . ILE C 1 632 ? 193.11800 203.25200 163.13500 1.000 24.39586 612 ILE C O 1
ATOM 5551 N N . HIS C 1 633 ? 193.77000 202.33700 161.18600 1.000 31.10612 613 HIS C N 1
ATOM 5552 C CA . HIS C 1 633 ? 193.51800 203.57700 160.45700 1.000 31.10612 613 HIS C CA 1
ATOM 5553 C C . HIS C 1 633 ? 192.03200 203.91500 160.42600 1.000 31.10612 613 HIS C C 1
ATOM 5554 O O . HIS C 1 633 ? 191.65400 205.08200 160.57700 1.000 31.10612 613 HIS C O 1
ATOM 5561 N N . ALA C 1 634 ? 191.17500 202.91000 160.22700 1.000 27.84882 614 ALA C N 1
ATOM 5562 C CA . ALA C 1 634 ? 189.73900 203.15700 160.15600 1.000 27.84882 614 ALA C CA 1
ATOM 5563 C C . ALA C 1 634 ? 189.18500 203.63600 161.49000 1.000 27.84882 614 ALA C C 1
ATOM 5564 O O . ALA C 1 634 ? 188.32000 204.51700 161.52500 1.000 27.84882 614 ALA C O 1
ATOM 5566 N N . LEU C 1 635 ? 189.67000 203.07500 162.60000 1.000 26.09960 615 LEU C N 1
ATOM 5567 C CA . LEU C 1 635 ? 189.12800 203.42900 163.90700 1.000 26.09960 615 LEU C CA 1
ATOM 5568 C C . LEU C 1 635 ? 189.39000 204.88000 164.29100 1.000 26.09960 615 LEU C C 1
ATOM 5569 O O . LEU C 1 635 ? 188.77200 205.36700 165.24300 1.000 26.09960 615 LEU C O 1
ATOM 5574 N N . LYS C 1 636 ? 190.28000 205.57700 163.58800 1.000 30.11963 616 LYS C N 1
ATOM 5575 C CA . LYS C 1 636 ? 190.58000 206.96900 163.88700 1.000 30.11963 616 LYS C CA 1
ATOM 5576 C C . LYS C 1 636 ? 190.23800 207.92100 162.75000 1.000 30.11963 616 LYS C C 1
ATOM 5577 O O . LYS C 1 636 ? 190.45500 209.13000 162.89100 1.000 30.11963 616 LYS C O 1
ATOM 5583 N N . HIS C 1 637 ? 189.71200 207.42300 161.63400 1.000 32.36688 617 HIS C N 1
ATOM 5584 C CA . HIS C 1 637 ? 189.37200 208.25700 160.48500 1.000 32.36688 617 HIS C CA 1
ATOM 5585 C C . HIS C 1 637 ? 188.02200 207.84200 159.91000 1.000 32.36688 617 HIS C C 1
ATOM 5586 O O . HIS C 1 637 ? 187.84600 207.72200 158.69700 1.000 32.36688 617 HIS C O 1
ATOM 5593 N N . THR C 1 638 ? 187.04400 207.61500 160.78300 1.000 30.15323 618 THR C N 1
ATOM 5594 C CA . THR C 1 638 ? 185.71900 207.20100 160.34800 1.000 30.15323 618 THR C CA 1
ATOM 5595 C C . THR C 1 638 ? 184.66300 207.99900 161.09600 1.000 30.15323 618 THR C C 1
ATOM 5596 O O . THR C 1 638 ? 184.91000 208.54200 162.17600 1.000 30.15323 618 THR C O 1
ATOM 5600 N N . LYS C 1 639 ? 183.47800 208.07800 160.49300 1.000 30.76970 619 LYS C N 1
ATOM 5601 C CA . LYS C 1 639 ? 182.33800 208.73000 161.12400 1.000 30.76970 619 LYS C CA 1
ATOM 5602 C C . LYS C 1 639 ? 181.50200 207.76400 161.94900 1.000 30.76970 619 LYS C C 1
ATOM 5603 O O . LYS C 1 639 ? 180.90700 208.17300 162.95300 1.000 30.76970 619 LYS C O 1
ATOM 5609 N N . ASN C 1 640 ? 181.44600 206.49700 161.55100 1.000 27.74990 620 ASN C N 1
ATOM 5610 C CA . ASN C 1 640 ? 180.73200 205.46500 162.30100 1.000 27.74990 620 ASN C CA 1
ATOM 5611 C C . ASN C 1 640 ? 181.65100 204.76800 163.29900 1.000 27.74990 620 ASN C C 1
ATOM 5612 O O . ASN C 1 640 ? 181.79500 203.54800 163.29200 1.000 27.74990 620 ASN C O 1
ATOM 5617 N N . LYS C 1 641 ? 182.29200 205.55400 164.16700 1.000 25.12235 621 LYS C N 1
ATOM 5618 C CA . LYS C 1 641 ? 183.20000 204.97800 165.15300 1.000 25.12235 621 LYS C CA 1
ATOM 5619 C C . LYS C 1 641 ? 182.45200 204.11200 166.15700 1.000 25.12235 621 LYS C C 1
ATOM 5620 O O . LYS C 1 641 ? 182.93000 203.03500 166.53500 1.000 25.12235 621 LYS C O 1
ATOM 5626 N N . VAL C 1 642 ? 181.27600 204.56600 166.59700 1.000 24.46148 622 VAL C N 1
ATOM 5627 C CA . VAL C 1 642 ? 180.49400 203.80300 167.56500 1.000 24.46148 622 VAL C CA 1
ATOM 5628 C C . VAL C 1 642 ? 180.06600 202.46900 166.97000 1.000 24.46148 622 VAL C C 1
ATOM 5629 O O . VAL C 1 642 ? 180.09500 201.43400 167.64500 1.000 24.46148 622 VAL C O 1
ATOM 5633 N N . GLN C 1 643 ? 179.66000 202.47100 165.69800 1.000 26.02447 623 GLN C N 1
ATOM 5634 C CA . GLN C 1 643 ? 179.23400 201.23400 165.05300 1.000 26.02447 623 GLN C CA 1
ATOM 5635 C C . GLN C 1 643 ? 180.38200 200.23600 164.94300 1.000 26.02447 623 GLN C C 1
ATOM 5636 O O . GLN C 1 643 ? 180.20300 199.04300 165.21000 1.000 26.02447 623 GLN C O 1
ATOM 5642 N N . LEU C 1 644 ? 181.57100 200.70600 164.55400 1.000 24.47044 624 LEU C N 1
ATOM 5643 C CA . LEU C 1 644 ? 182.72300 199.81500 164.44700 1.000 24.47044 624 LEU C CA 1
ATOM 5644 C C . LEU C 1 644 ? 183.13400 199.26900 165.81100 1.000 24.47044 624 LEU C C 1
ATOM 5645 O O . LEU C 1 644 ? 183.44300 198.07600 165.94700 1.000 24.47044 624 LEU C O 1
ATOM 5650 N N . GLU C 1 645 ? 183.14200 200.12800 166.83400 1.000 23.91367 625 GLU C N 1
ATOM 5651 C CA . GLU C 1 645 ? 183.47700 199.66800 168.17600 1.000 23.91367 625 GLU C CA 1
ATOM 5652 C C . GLU C 1 645 ? 182.46900 198.63900 168.67000 1.000 23.91367 625 GLU C C 1
ATOM 5653 O O . GLU C 1 645 ? 182.84800 197.63200 169.28000 1.000 23.91367 625 GLU C O 1
ATOM 5659 N N . SER C 1 646 ? 181.18000 198.87100 168.41200 1.000 21.52778 626 SER C N 1
ATOM 5660 C CA . SER C 1 646 ? 180.15700 197.91100 168.80900 1.000 21.52778 626 SER C CA 1
ATOM 5661 C C . SER C 1 646 ? 180.31400 196.59700 168.05700 1.000 21.52778 626 SER C C 1
ATOM 5662 O O . SER C 1 646 ? 180.09700 195.52300 168.62700 1.000 21.52778 626 SER C O 1
ATOM 5665 N N . LEU C 1 647 ? 180.68000 196.66100 166.77600 1.000 23.57690 627 LEU C N 1
ATOM 5666 C CA . LEU C 1 647 ? 180.92900 195.44000 166.01700 1.000 23.57690 627 LEU C CA 1
ATOM 5667 C C . LEU C 1 647 ? 182.06600 194.63800 166.63300 1.000 23.57690 627 LEU C C 1
ATOM 5668 O O . LEU C 1 647 ? 181.96500 193.41400 166.77800 1.000 23.57690 627 LEU C O 1
ATOM 5673 N N . LEU C 1 648 ? 183.15400 195.31200 167.01400 1.000 22.66866 628 LEU C N 1
ATOM 5674 C CA . LEU C 1 648 ? 184.26800 194.61000 167.64700 1.000 22.66866 628 LEU C CA 1
ATOM 5675 C C . LEU C 1 648 ? 183.86400 194.01800 168.99600 1.000 22.66866 628 LEU C C 1
ATOM 5676 O O . LEU C 1 648 ? 184.23300 192.88100 169.32200 1.000 22.66866 628 LEU C O 1
ATOM 5681 N N . ILE C 1 649 ? 183.10000 194.77200 169.79100 1.000 20.58336 629 ILE C N 1
ATOM 5682 C CA . ILE C 1 649 ? 182.66700 194.28000 171.09900 1.000 20.58336 629 ILE C CA 1
ATOM 5683 C C . ILE C 1 649 ? 181.77700 193.05300 170.94500 1.000 20.58336 629 ILE C C 1
ATOM 5684 O O . ILE C 1 649 ? 181.92100 192.06600 171.67700 1.000 20.58336 629 ILE C O 1
ATOM 5689 N N . GLN C 1 650 ? 180.84000 193.09300 169.99400 1.000 25.10886 630 GLN C N 1
ATOM 5690 C CA . GLN C 1 650 ? 179.95600 191.95200 169.78500 1.000 25.10886 630 GLN C CA 1
ATOM 5691 C C . GLN C 1 650 ? 180.70300 190.76000 169.20400 1.000 25.10886 630 GLN C C 1
ATOM 5692 O O . GLN C 1 650 ? 180.35600 189.61200 169.50300 1.000 25.10886 630 GLN C O 1
ATOM 5698 N N . ARG C 1 651 ? 181.72100 191.00400 168.37500 1.000 26.24518 631 ARG C N 1
ATOM 5699 C CA . ARG C 1 651 ? 182.56200 189.90900 167.90700 1.000 26.24518 631 ARG C CA 1
ATOM 5700 C C . ARG C 1 651 ? 183.27600 189.23800 169.07100 1.000 26.24518 631 ARG C C 1
ATOM 5701 O O . ARG C 1 651 ? 183.36200 188.00600 169.13100 1.000 26.24518 631 ARG C O 1
ATOM 5709 N N . LYS C 1 652 ? 183.79700 190.03400 170.00700 1.000 26.49628 632 LYS C N 1
ATOM 5710 C CA . LYS C 1 652 ? 184.42500 189.45400 171.19100 1.000 26.49628 632 LYS C CA 1
ATOM 5711 C C . LYS C 1 652 ? 183.41900 188.67200 172.02600 1.000 26.49628 632 LYS C C 1
ATOM 5712 O O . LYS C 1 652 ? 183.72200 187.57700 172.51200 1.000 26.49628 632 LYS C O 1
ATOM 5718 N N . THR C 1 653 ? 182.21500 189.22100 172.20300 1.000 30.39654 633 THR C N 1
ATOM 5719 C CA . THR C 1 653 ? 181.22000 188.58100 173.06000 1.000 30.39654 633 THR C CA 1
ATOM 5720 C C . THR C 1 653 ? 180.74600 187.25700 172.47200 1.000 30.39654 633 THR C C 1
ATOM 5721 O O . THR C 1 653 ? 180.70600 186.23600 173.16900 1.000 30.39654 633 THR C O 1
ATOM 5725 N N . GLN C 1 654 ? 180.38900 187.25000 171.18800 1.000 31.56254 634 GLN C N 1
ATOM 5726 C CA . GLN C 1 654 ? 179.86000 186.05000 170.55200 1.000 31.56254 634 GLN C CA 1
ATOM 5727 C C . GLN C 1 654 ? 180.93700 185.03300 170.19600 1.000 31.56254 634 GLN C C 1
ATOM 5728 O O . GLN C 1 654 ? 180.59800 183.90300 169.83100 1.000 31.56254 634 GLN C O 1
ATOM 5730 N N . GLY C 1 655 ? 182.21400 185.39900 170.29000 1.000 37.55530 635 GLY C N 1
ATOM 5731 C CA . GLY C 1 655 ? 183.29600 184.50800 169.93700 1.000 37.55530 635 GLY C CA 1
ATOM 5732 C C . GLY C 1 655 ? 183.68700 184.52300 168.47600 1.000 37.55530 635 GLY C C 1
ATOM 5733 O O . GLY C 1 655 ? 184.65100 183.84400 168.10300 1.000 37.55530 635 GLY C O 1
ATOM 5734 N N . GLY C 1 656 ? 182.97600 185.26900 167.64100 1.000 36.37248 636 GLY C N 1
ATOM 5735 C CA . GLY C 1 656 ? 183.30000 185.33800 166.22900 1.000 36.37248 636 GLY C CA 1
ATOM 5736 C C . GLY C 1 656 ? 182.37700 186.31600 165.53900 1.000 36.37248 636 GLY C C 1
ATOM 5737 O O . GLY C 1 656 ? 181.44900 186.86500 166.14200 1.000 36.37248 636 GLY C O 1
ATOM 5738 N N . MET C 1 657 ? 182.64700 186.52500 164.25600 1.000 36.68523 637 MET C N 1
ATOM 5739 C CA . MET C 1 657 ? 181.86900 187.43400 163.43000 1.000 36.68523 637 MET C CA 1
ATOM 5740 C C . MET C 1 657 ? 181.16700 186.66300 162.32000 1.000 36.68523 637 MET C C 1
ATOM 5741 O O . MET C 1 657 ? 181.65800 185.63300 161.85000 1.000 36.68523 637 MET C O 1
ATOM 5743 N N . THR C 1 658 ? 180.01000 187.17100 161.91000 1.000 39.84948 638 THR C N 1
ATOM 5744 C CA . THR C 1 658 ? 179.23900 186.56900 160.83400 1.000 39.84948 638 THR C CA 1
ATOM 5745 C C . THR C 1 658 ? 179.57300 187.23700 159.50200 1.000 39.84948 638 THR C C 1
ATOM 5746 O O . THR C 1 658 ? 180.30000 188.23000 159.43700 1.000 39.84948 638 THR C O 1
ATOM 5750 N N . LEU C 1 659 ? 179.02800 186.66900 158.42400 1.000 42.71960 639 LEU C N 1
ATOM 5751 C CA . LEU C 1 659 ? 179.32400 187.17700 157.08800 1.000 42.71960 639 LEU C CA 1
ATOM 5752 C C . LEU C 1 659 ? 178.79500 188.59500 156.90000 1.000 42.71960 639 LEU C C 1
ATOM 5753 O O . LEU C 1 659 ? 179.47100 189.44100 156.30100 1.000 42.71960 639 LEU C O 1
ATOM 5758 N N . GLU C 1 660 ? 177.58800 188.87200 157.39800 1.000 44.80678 640 GLU C N 1
ATOM 5759 C CA . GLU C 1 660 ? 177.03000 190.21500 157.28100 1.000 44.80678 640 GLU C CA 1
ATOM 5760 C C . GLU C 1 660 ? 177.83900 191.22300 158.08800 1.000 44.80678 640 GLU C C 1
ATOM 5761 O O . GLU C 1 660 ? 178.07600 192.34700 157.62900 1.000 44.80678 640 GLU C O 1
ATOM 5767 N N . MET C 1 661 ? 178.27000 190.84100 159.29300 1.000 39.35880 641 MET C N 1
ATOM 5768 C CA . MET C 1 661 ? 179.11400 191.72500 160.09000 1.000 39.35880 641 MET C CA 1
ATOM 5769 C C . MET C 1 661 ? 180.44800 191.97800 159.40100 1.000 39.35880 641 MET C C 1
ATOM 5770 O O . MET C 1 661 ? 180.96200 193.10200 159.42100 1.000 39.35880 641 MET C O 1
ATOM 5775 N N . LYS C 1 662 ? 181.02600 190.94200 158.78800 1.000 38.47280 642 LYS C N 1
ATOM 5776 C CA . LYS C 1 662 ? 182.27400 191.11800 158.05300 1.000 38.47280 642 LYS C CA 1
ATOM 5777 C C . LYS C 1 662 ? 182.09100 192.06700 156.87600 1.000 38.47280 642 LYS C C 1
ATOM 5778 O O . LYS C 1 662 ? 182.93800 192.93400 156.63100 1.000 38.47280 642 LYS C O 1
ATOM 5784 N N . ARG C 1 663 ? 180.98900 191.92000 156.13700 1.000 42.17267 643 ARG C N 1
ATOM 5785 C CA . ARG C 1 663 ? 180.72100 192.82400 155.02400 1.000 42.17267 643 ARG C CA 1
ATOM 5786 C C . ARG C 1 663 ? 180.54100 194.25600 155.50800 1.000 42.17267 643 ARG C C 1
ATOM 5787 O O . ARG C 1 663 ? 181.04500 195.19800 154.88500 1.000 42.17267 643 ARG C O 1
ATOM 5795 N N . LEU C 1 664 ? 179.82700 194.44000 156.62000 1.000 38.14500 644 LEU C N 1
ATOM 5796 C CA . LEU C 1 664 ? 179.62400 195.78200 157.15900 1.000 38.14500 644 LEU C CA 1
ATOM 5797 C C . LEU C 1 664 ? 180.94200 196.40900 157.59800 1.000 38.14500 644 LEU C C 1
ATOM 5798 O O . LEU C 1 664 ? 181.19700 197.59000 157.33000 1.000 38.14500 644 LEU C O 1
ATOM 5803 N N . ALA C 1 665 ? 181.79600 195.63300 158.27000 1.000 36.45758 645 ALA C N 1
ATOM 5804 C CA . ALA C 1 665 ? 183.08900 196.15200 158.70200 1.000 36.45758 645 ALA C CA 1
ATOM 5805 C C . ALA C 1 665 ? 183.97200 196.50100 157.51200 1.000 36.45758 645 ALA C C 1
ATOM 5806 O O . ALA C 1 665 ? 184.65200 197.53500 157.51500 1.000 36.45758 645 ALA C O 1
ATOM 5808 N N . ILE C 1 666 ? 183.97500 195.65200 156.48100 1.000 38.89410 646 ILE C N 1
ATOM 5809 C CA . ILE C 1 666 ? 184.77900 195.93000 155.29600 1.000 38.89410 646 ILE C CA 1
ATOM 5810 C C . ILE C 1 666 ? 184.27100 197.17800 154.58600 1.000 38.89410 646 ILE C C 1
ATOM 5811 O O . ILE C 1 666 ? 185.06000 197.99200 154.09400 1.000 38.89410 646 ILE C O 1
ATOM 5816 N N . GLN C 1 667 ? 182.94900 197.36000 154.52900 1.000 42.34836 647 GLN C N 1
ATOM 5817 C CA . GLN C 1 667 ? 182.40400 198.55400 153.89300 1.000 42.34836 647 GLN C CA 1
ATOM 5818 C C . GLN C 1 667 ? 182.73500 199.81000 154.69000 1.000 42.34836 647 GLN C C 1
ATOM 5819 O O . GLN C 1 667 ? 183.03400 200.85600 154.10200 1.000 42.34836 647 GLN C O 1
ATOM 5825 N N . ILE C 1 668 ? 182.70100 199.72200 156.02200 1.000 37.68876 648 ILE C N 1
ATOM 5826 C CA . ILE C 1 668 ? 183.09200 200.85800 156.85400 1.000 37.68876 648 ILE C CA 1
ATOM 5827 C C . ILE C 1 668 ? 184.55800 201.20300 156.62300 1.000 37.68876 648 ILE C C 1
ATOM 5828 O O . ILE C 1 668 ? 184.92800 202.38000 156.52500 1.000 37.68876 648 ILE C O 1
ATOM 5833 N N . MET C 1 669 ? 185.41500 200.18200 156.53300 1.000 39.38039 649 MET C N 1
ATOM 5834 C CA . MET C 1 669 ? 186.82600 200.42200 156.24800 1.000 39.38039 649 MET C CA 1
ATOM 5835 C C . MET C 1 669 ? 187.01300 201.06800 154.88000 1.000 39.38039 649 MET C C 1
ATOM 5836 O O . MET C 1 669 ? 187.83500 201.97800 154.72200 1.000 39.38039 649 MET C O 1
ATOM 5841 N N . LYS C 1 670 ? 186.26700 200.60100 153.87600 1.000 43.55326 650 LYS C N 1
ATOM 5842 C CA . LYS C 1 670 ? 186.38500 201.16100 152.53300 1.000 43.55326 650 LYS C CA 1
ATOM 5843 C C . LYS C 1 670 ? 185.95400 202.62100 152.50000 1.000 43.55326 650 LYS C C 1
ATOM 5844 O O . LYS C 1 670 ? 186.60800 203.45300 151.86100 1.000 43.55326 650 LYS C O 1
ATOM 5850 N N . GLU C 1 671 ? 184.85400 202.95300 153.18100 1.000 45.11756 651 GLU C N 1
ATOM 5851 C CA . GLU C 1 671 ? 184.37500 204.33200 153.18800 1.000 45.11756 651 GLU C CA 1
ATOM 5852 C C . GLU C 1 671 ? 185.35100 205.28500 153.86500 1.000 45.11756 651 GLU C C 1
ATOM 5853 O O . GLU C 1 671 ? 185.30100 206.49100 153.60400 1.000 45.11756 651 GLU C O 1
ATOM 5859 N N . ALA C 1 672 ? 186.23100 204.77800 154.72600 1.000 42.27318 652 ALA C N 1
ATOM 5860 C CA . ALA C 1 672 ? 187.22800 205.60900 155.38600 1.000 42.27318 652 ALA C CA 1
ATOM 5861 C C . ALA C 1 672 ? 188.51700 205.74000 154.58800 1.000 42.27318 652 ALA C C 1
ATOM 5862 O O . ALA C 1 672 ? 189.38700 206.52800 154.97200 1.000 42.27318 652 ALA C O 1
ATOM 5864 N N . GLY C 1 673 ? 188.65900 204.99600 153.49300 1.000 43.28716 653 GLY C N 1
ATOM 5865 C CA . GLY C 1 673 ? 189.87100 205.05300 152.70100 1.000 43.28716 653 GLY C CA 1
ATOM 5866 C C . GLY C 1 673 ? 191.05100 204.32100 153.29200 1.000 43.28716 653 GLY C C 1
ATOM 5867 O O . GLY C 1 673 ? 192.18700 204.57000 152.88000 1.000 43.28716 653 GLY C O 1
ATOM 5868 N N . SER C 1 674 ? 190.81900 203.42700 154.25500 1.000 40.37883 654 SER C N 1
ATOM 5869 C CA . SER C 1 674 ? 191.92200 202.71000 154.88600 1.000 40.37883 654 SER C CA 1
ATOM 5870 C C . SER C 1 674 ? 192.57700 201.72900 153.92200 1.000 40.37883 654 SER C C 1
ATOM 5871 O O . SER C 1 674 ? 193.80500 201.57300 153.92700 1.000 40.37883 654 SER C O 1
ATOM 5874 N N . LEU C 1 675 ? 191.77600 201.05600 153.09300 1.000 45.29105 655 LEU C N 1
ATOM 5875 C CA . LEU C 1 675 ? 192.29700 200.04200 152.18500 1.000 45.29105 655 LEU C CA 1
ATOM 5876 C C . LEU C 1 675 ? 193.18700 200.61800 151.09200 1.000 45.29105 655 LEU C C 1
ATOM 5877 O O . LEU C 1 675 ? 193.90200 199.85300 150.43600 1.000 45.29105 655 LEU C O 1
ATOM 5882 N N . GLU C 1 676 ? 193.16000 201.93200 150.87400 1.000 47.63046 656 GLU C N 1
ATOM 5883 C CA . GLU C 1 676 ? 194.08700 202.56600 149.94500 1.000 47.63046 656 GLU C CA 1
ATOM 5884 C C . GLU C 1 676 ? 195.32300 203.09300 150.66200 1.000 47.63046 656 GLU C C 1
ATOM 5885 O O . GLU C 1 676 ? 196.43200 203.04500 150.11500 1.000 47.63046 656 GLU C O 1
ATOM 5891 N N . HIS C 1 677 ? 195.14700 203.58600 151.89000 1.000 42.93135 657 HIS C N 1
ATOM 5892 C CA . HIS C 1 677 ? 196.28700 204.01200 152.69200 1.000 42.93135 657 HIS C CA 1
ATOM 5893 C C . HIS C 1 677 ? 197.22700 202.84500 152.96900 1.000 42.93135 657 HIS C C 1
ATOM 5894 O O . HIS C 1 677 ? 198.45200 202.98700 152.87100 1.000 42.93135 657 HIS C O 1
ATOM 5901 N N . THR C 1 678 ? 196.67300 201.67600 153.30000 1.000 43.12777 658 THR C N 1
ATOM 5902 C CA . THR C 1 678 ? 197.53200 200.52400 153.55500 1.000 43.12777 658 THR C CA 1
ATOM 5903 C C . THR C 1 678 ? 198.21200 200.03400 152.28100 1.000 43.12777 658 THR C C 1
ATOM 5904 O O . THR C 1 678 ? 199.34200 199.54100 152.33900 1.000 43.12777 658 THR C O 1
ATOM 5908 N N . ARG C 1 679 ? 197.55900 200.17100 151.12400 1.000 48.78105 659 ARG C N 1
ATOM 5909 C CA . ARG C 1 679 ? 198.21000 199.79300 149.87200 1.000 48.78105 659 ARG C CA 1
ATOM 5910 C C . ARG C 1 679 ? 199.35900 200.73900 149.54100 1.000 48.78105 659 ARG C C 1
ATOM 5911 O O . ARG C 1 679 ? 200.41600 200.30400 149.06400 1.000 48.78105 659 ARG C O 1
ATOM 5919 N N . LYS C 1 680 ? 199.17200 202.03700 149.78900 1.000 47.00411 660 LYS C N 1
ATOM 5920 C CA . LYS C 1 680 ? 200.27200 202.98400 149.62800 1.000 47.00411 660 LYS C CA 1
ATOM 5921 C C . LYS C 1 680 ? 201.41700 202.65500 150.57900 1.000 47.00411 660 LYS C C 1
ATOM 5922 O O . LYS C 1 680 ? 202.59600 202.74100 150.20500 1.000 47.00411 660 LYS C O 1
ATOM 5928 N N . VAL C 1 681 ? 201.08700 202.27200 151.81500 1.000 44.28710 661 VAL C N 1
ATOM 5929 C CA . VAL C 1 681 ? 202.10900 201.86700 152.77700 1.000 44.28710 661 VAL C CA 1
ATOM 5930 C C . VAL C 1 681 ? 202.86600 200.64400 152.27100 1.000 44.28710 661 VAL C C 1
ATOM 5931 O O . VAL C 1 681 ? 204.09400 200.56100 152.39500 1.000 44.28710 661 VAL C O 1
ATOM 5935 N N . VAL C 1 682 ? 202.14700 199.67400 151.70200 1.000 44.30772 662 VAL C N 1
ATOM 5936 C CA . VAL C 1 682 ? 202.78900 198.47500 151.16500 1.000 44.30772 662 VAL C CA 1
ATOM 5937 C C . VAL C 1 682 ? 203.72900 198.83400 150.02400 1.000 44.30772 662 VAL C C 1
ATOM 5938 O O . VAL C 1 682 ? 204.83800 198.29700 149.92400 1.000 44.30772 662 VAL C O 1
ATOM 5942 N N . LEU C 1 683 ? 203.29900 199.73200 149.13500 1.000 47.76524 663 LEU C N 1
ATOM 5943 C CA . LEU C 1 683 ? 204.16800 200.14700 148.03600 1.000 47.76524 663 LEU C CA 1
ATOM 5944 C C . LEU C 1 683 ? 205.43200 200.82400 148.55600 1.000 47.76524 663 LEU C C 1
ATOM 5945 O O . LEU C 1 683 ? 206.54300 200.54600 148.07800 1.000 47.76524 663 LEU C O 1
ATOM 5950 N N . GLU C 1 684 ? 205.28400 201.71000 149.54500 1.000 48.08414 664 GLU C N 1
ATOM 5951 C CA . GLU C 1 684 ? 206.45000 202.36800 150.12700 1.000 48.08414 664 GLU C CA 1
ATOM 5952 C C . GLU C 1 684 ? 207.38900 201.35600 150.77300 1.000 48.08414 664 GLU C C 1
ATOM 5953 O O . GLU C 1 684 ? 208.61300 201.44600 150.62000 1.000 48.08414 664 GLU C O 1
ATOM 5959 N N . LEU C 1 685 ? 206.83300 200.38100 151.49700 1.000 44.40160 665 LEU C N 1
ATOM 5960 C CA . LEU C 1 685 ? 207.65800 199.36400 152.14300 1.000 44.40160 665 LEU C CA 1
ATOM 5961 C C . LEU C 1 685 ? 208.37800 198.49900 151.11700 1.000 44.40160 665 LEU C C 1
ATOM 5962 O O . LEU C 1 685 ? 209.53200 198.11200 151.32500 1.000 44.40160 665 LEU C O 1
ATOM 5967 N N . GLN C 1 686 ? 207.70400 198.16700 150.01500 1.000 49.43446 666 GLN C N 1
ATOM 5968 C CA . GLN C 1 686 ? 208.33400 197.38300 148.95800 1.000 49.43446 666 GLN C CA 1
ATOM 5969 C C . GLN C 1 686 ? 209.50700 198.13700 148.34700 1.000 49.43446 666 GLN C C 1
ATOM 5970 O O . GLN C 1 686 ? 210.58900 197.56900 148.13400 1.000 49.43446 666 GLN C O 1
ATOM 5976 N N . ASP C 1 687 ? 209.31400 199.42900 148.06800 1.000 51.59468 667 ASP C N 1
ATOM 5977 C CA . ASP C 1 687 ? 210.41500 200.23800 147.55400 1.000 51.59468 667 ASP C CA 1
ATOM 5978 C C . ASP C 1 687 ? 211.55900 200.30800 148.55800 1.000 51.59468 667 ASP C C 1
ATOM 5979 O O . ASP C 1 687 ? 212.73500 200.23100 148.18000 1.000 51.59468 667 ASP C O 1
ATOM 5984 N N . ALA C 1 688 ? 211.23300 200.45000 149.84600 1.000 49.69768 668 ALA C N 1
ATOM 5985 C CA . ALA C 1 688 ? 212.26600 200.50900 150.87500 1.000 49.69768 668 ALA C CA 1
ATOM 5986 C C . ALA C 1 688 ? 213.05700 199.20900 150.94600 1.000 49.69768 668 ALA C C 1
ATOM 5987 O O . ALA C 1 688 ? 214.28300 199.23100 151.08500 1.000 49.69768 668 ALA C O 1
ATOM 5989 N N . VAL C 1 689 ? 212.37400 198.06600 150.85900 1.000 49.18414 669 VAL C N 1
ATOM 5990 C CA . VAL C 1 689 ? 213.06500 196.77700 150.89200 1.000 49.18414 669 VAL C CA 1
ATOM 5991 C C . VAL C 1 689 ? 213.97800 196.63200 149.68300 1.000 49.18414 669 VAL C C 1
ATOM 5992 O O . VAL C 1 689 ? 215.12900 196.18300 149.80000 1.000 49.18414 669 VAL C O 1
ATOM 5996 N N . HIS C 1 690 ? 213.48000 197.00100 148.50000 1.000 53.03541 670 HIS C N 1
ATOM 5997 C CA . HIS C 1 690 ? 214.28500 196.86100 147.29200 1.000 53.03541 670 HIS C CA 1
ATOM 5998 C C . HIS C 1 690 ? 215.50900 197.76800 147.33200 1.000 53.03541 670 HIS C C 1
ATOM 5999 O O . HIS C 1 690 ? 216.58700 197.38700 146.86200 1.000 53.03541 670 HIS C O 1
ATOM 6006 N N . ARG C 1 691 ? 215.36700 198.97300 147.88900 1.000 55.61105 671 ARG C N 1
ATOM 6007 C CA . ARG C 1 691 ? 216.51900 199.86300 147.99800 1.000 55.61105 671 ARG C CA 1
ATOM 6008 C C . ARG C 1 691 ? 217.46300 199.45000 149.12200 1.000 55.61105 671 A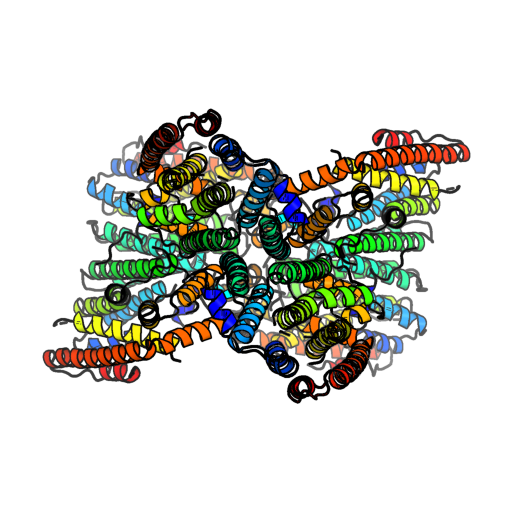RG C C 1
ATOM 6009 O O . ARG C 1 691 ? 218.66000 199.75000 149.05800 1.000 55.61105 671 ARG C O 1
ATOM 6017 N N . GLU C 1 692 ? 216.95300 198.77300 150.15500 1.000 52.18322 672 GLU C N 1
ATOM 6018 C CA . GLU C 1 692 ? 217.81700 198.29300 151.22800 1.000 52.18322 672 GLU C CA 1
ATOM 6019 C C . GLU C 1 692 ? 218.65100 197.10100 150.78200 1.000 52.18322 672 GLU C C 1
ATOM 6020 O O . GLU C 1 692 ? 219.80200 196.95700 151.20800 1.000 52.18322 672 GLU C O 1
ATOM 6026 N N . LEU C 1 693 ? 218.08600 196.23500 149.93800 1.000 56.74516 673 LEU C N 1
ATOM 6027 C CA . LEU C 1 693 ? 218.84600 195.09500 149.43600 1.000 56.74516 673 LEU C CA 1
ATOM 6028 C C . LEU C 1 693 ? 220.02500 195.53500 148.57400 1.000 56.74516 673 LEU C C 1
ATOM 6029 O O . LEU C 1 693 ? 221.08600 194.90000 148.60300 1.000 56.74516 673 LEU C O 1
ATOM 6034 N N . ALA C 1 694 ? 219.85800 196.61500 147.80500 1.000 59.61963 674 ALA C N 1
ATOM 6035 C CA . ALA C 1 694 ? 220.92700 197.08000 146.92700 1.000 59.61963 674 ALA C CA 1
ATOM 6036 C C . ALA C 1 694 ? 222.14700 197.53200 147.71900 1.000 59.61963 674 ALA C C 1
ATOM 6037 O O . ALA C 1 694 ? 223.28500 197.26600 147.31700 1.000 59.61963 674 ALA C O 1
ATOM 6039 N N . LYS C 1 695 ? 221.93200 198.22200 148.84200 1.000 59.29817 675 LYS C N 1
ATOM 6040 C CA . LYS C 1 695 ? 223.05600 198.68400 149.65100 1.000 59.29817 675 LYS C CA 1
ATOM 6041 C C . LYS C 1 695 ? 223.87300 197.51900 150.19300 1.000 59.29817 675 LYS C C 1
ATOM 6042 O O . LYS C 1 695 ? 225.09500 197.63100 150.33700 1.000 59.29817 675 LYS C O 1
ATOM 6044 N N . LEU C 1 696 ? 223.21900 196.39900 150.50700 1.000 61.68744 676 LEU C N 1
ATOM 6045 C CA . LEU C 1 696 ? 223.95600 195.21100 150.92800 1.000 61.68744 676 LEU C CA 1
ATOM 6046 C C . LEU C 1 696 ? 224.63700 194.53800 149.74400 1.000 61.68744 676 LEU C C 1
ATOM 6047 O O . LEU C 1 696 ? 225.74000 193.99600 149.88200 1.000 61.68744 676 LEU C O 1
ATOM 6052 N N . GLU C 1 697 ? 223.99600 194.55700 148.57200 1.000 67.59539 677 GLU C N 1
ATOM 6053 C CA . GLU C 1 697 ? 224.59300 193.92000 147.40300 1.000 67.59539 677 GLU C CA 1
ATOM 6054 C C . GLU C 1 697 ? 225.85800 194.63600 146.94500 1.000 67.59539 677 GLU C C 1
ATOM 6055 O O . GLU C 1 697 ? 226.75000 194.00200 146.37000 1.000 67.59539 677 GLU C O 1
ATOM 6061 N N . GLU C 1 698 ? 225.95900 195.94400 147.18300 1.000 69.34666 678 GLU C N 1
ATOM 6062 C CA . GLU C 1 698 ? 227.12900 196.69600 146.74900 1.000 69.34666 678 GLU C CA 1
ATOM 6063 C C . GLU C 1 698 ? 228.30100 196.58800 147.71500 1.000 69.34666 678 GLU C C 1
ATOM 6064 O O . GLU C 1 698 ? 229.41800 196.97100 147.34900 1.000 69.34666 678 GLU C O 1
ATOM 6070 N N . ALA C 1 699 ? 228.08200 196.08300 148.92800 1.000 70.94133 679 ALA C N 1
ATOM 6071 C CA . ALA C 1 699 ? 229.15900 195.95200 149.90100 1.000 70.94133 679 ALA C CA 1
ATOM 6072 C C . ALA C 1 699 ? 229.84600 194.59600 149.83600 1.000 70.94133 679 ALA C C 1
ATOM 6073 O O . ALA C 1 699 ? 231.05100 194.50800 150.09600 1.000 70.94133 679 ALA C O 1
ATOM 6075 N N . PHE C 1 700 ? 229.10900 193.53900 149.49800 1.000 69.40838 680 PHE C N 1
ATOM 6076 C CA . PHE C 1 700 ? 229.69400 192.21200 149.36200 1.000 69.40838 680 PHE C CA 1
ATOM 6077 C C . PHE C 1 700 ? 230.28400 191.96600 147.98100 1.000 69.40838 680 PHE C C 1
ATOM 6078 O O . PHE C 1 700 ? 230.91900 190.92600 147.77400 1.000 69.40838 680 PHE C O 1
ATOM 6086 N N . GLY C 1 701 ? 230.09300 192.88800 147.04100 1.000 72.65833 681 GLY C N 1
ATOM 6087 C CA . GLY C 1 701 ? 230.60200 192.70300 145.69300 1.000 72.65833 681 GLY C CA 1
ATOM 6088 C C . GLY C 1 701 ? 229.97700 191.54400 144.95300 1.000 72.65833 681 GLY C C 1
ATOM 6089 O O . GLY C 1 701 ? 230.64600 190.90400 144.13500 1.000 72.65833 681 GLY C O 1
ATOM 6090 N N . GLN C 1 702 ? 228.70500 191.25600 145.21500 1.000 73.15478 682 GLN C N 1
ATOM 6091 C CA . GLN C 1 702 ? 228.01400 190.16600 144.54400 1.000 73.15478 682 GLN C CA 1
ATOM 6092 C C . GLN C 1 702 ? 226.52000 190.45000 144.56200 1.000 73.15478 682 GLN C C 1
ATOM 6093 O O . GLN C 1 702 ? 226.02800 191.23200 145.38000 1.000 73.15478 682 GLN C O 1
ATOM 6095 N N . GLU C 1 703 ? 225.80600 189.80100 143.64700 1.000 73.39378 683 GLU C N 1
ATOM 6096 C CA . GLU C 1 703 ? 224.36400 189.95500 143.51300 1.000 73.39378 683 GLU C CA 1
ATOM 6097 C C . GLU C 1 703 ? 223.68800 188.63000 143.82900 1.000 73.39378 683 GLU C C 1
ATOM 6098 O O . GLU C 1 703 ? 224.10300 187.58100 143.32400 1.000 73.39378 683 GLU C O 1
ATOM 6100 N N . ASN C 1 704 ? 222.65200 188.67900 144.66200 1.000 73.78584 684 ASN C N 1
ATOM 6101 C CA . ASN C 1 704 ? 221.88600 187.49100 145.02400 1.000 73.78584 684 ASN C CA 1
ATOM 6102 C C . ASN C 1 704 ? 220.73400 187.34200 144.03700 1.000 73.78584 684 ASN C C 1
ATOM 6103 O O . ASN C 1 704 ? 219.81500 188.16600 144.01400 1.000 73.78584 684 ASN C O 1
ATOM 6105 N N . TYR C 1 705 ? 220.78300 186.29200 143.22200 1.000 78.98259 685 TYR C N 1
ATOM 6106 C CA . TYR C 1 705 ? 219.77500 186.05100 142.20000 1.000 78.98259 685 TYR C CA 1
ATOM 6107 C C . TYR C 1 705 ? 218.62500 185.18200 142.69100 1.000 78.98259 685 TYR C C 1
ATOM 6108 O O . TYR C 1 705 ? 217.72400 184.87000 141.90600 1.000 78.98259 685 TYR C O 1
ATOM 6117 N N . VAL C 1 706 ? 218.63100 184.78700 143.96300 1.000 73.25934 686 VAL C N 1
ATOM 6118 C CA . VAL C 1 706 ? 217.54700 184.00400 144.52900 1.000 73.25934 686 VAL C CA 1
ATOM 6119 C C . VAL C 1 706 ? 216.74400 184.78100 145.57000 1.000 73.25934 686 VAL C C 1
ATOM 6120 O O . VAL C 1 706 ? 215.52000 184.61500 145.63600 1.000 73.25934 686 VAL C O 1
ATOM 6124 N N . ILE C 1 707 ? 217.38600 185.63500 146.37100 1.000 69.02086 687 ILE C N 1
ATOM 6125 C CA . ILE C 1 707 ? 216.63600 186.52100 147.25900 1.000 69.02086 687 ILE C CA 1
ATOM 6126 C C . ILE C 1 707 ? 215.77100 187.47200 146.44300 1.000 69.02086 687 ILE C C 1
ATOM 6127 O O . ILE C 1 707 ? 214.60800 187.72700 146.78200 1.000 69.02086 687 ILE C O 1
ATOM 6132 N N . GLN C 1 708 ? 216.32300 188.01100 145.35300 1.000 69.15934 688 GLN C N 1
ATOM 6133 C CA . GLN C 1 708 ? 215.53300 188.85200 144.46000 1.000 69.15934 688 GLN C CA 1
ATOM 6134 C C . GLN C 1 708 ? 214.38300 188.06800 143.84300 1.000 69.15934 688 GLN C C 1
ATOM 6135 O O . GLN C 1 708 ? 213.27800 188.59800 143.68200 1.000 69.15934 688 GLN C O 1
ATOM 6141 N N . LEU C 1 709 ? 214.62300 186.80400 143.48700 1.000 68.41279 689 LEU C N 1
ATOM 6142 C CA . LEU C 1 709 ? 213.54700 185.96700 142.96700 1.000 68.41279 689 LEU C CA 1
ATOM 6143 C C . LEU C 1 709 ? 212.46400 185.75100 144.01800 1.000 68.41279 689 LEU C C 1
ATOM 6144 O O . LEU C 1 709 ? 211.26800 185.78000 143.70400 1.000 68.41279 689 LEU C O 1
ATOM 6149 N N . ALA C 1 710 ? 212.86600 185.52600 145.27200 1.000 66.16563 690 ALA C N 1
ATOM 6150 C CA . ALA C 1 710 ? 211.88900 185.35000 146.34200 1.000 66.16563 690 ALA C CA 1
ATOM 6151 C C . ALA C 1 710 ? 211.06500 186.61300 146.54900 1.000 66.16563 690 ALA C C 1
ATOM 6152 O O . ALA C 1 710 ? 209.85000 186.54200 146.76800 1.000 66.16563 690 ALA C O 1
ATOM 6154 N N . LEU C 1 711 ? 211.71000 187.78000 146.49200 1.000 64.05024 691 LEU C N 1
ATOM 6155 C CA . LEU C 1 711 ? 210.97600 189.03600 146.61300 1.000 64.05024 691 LEU C CA 1
ATOM 6156 C C . LEU C 1 711 ? 210.02500 189.23500 145.43900 1.000 64.05024 691 LEU C C 1
ATOM 6157 O O . LEU C 1 711 ? 208.90100 189.71700 145.61600 1.000 64.05024 691 LEU C O 1
ATOM 6162 N N . GLU C 1 712 ? 210.46100 188.87500 144.22900 1.000 64.83774 692 GLU C N 1
ATOM 6163 C CA . GLU C 1 712 ? 209.59700 188.99800 143.06000 1.000 64.83774 692 GLU C CA 1
ATOM 6164 C C . GLU C 1 712 ? 208.41400 188.04200 143.13400 1.000 64.83774 692 GLU C C 1
ATOM 6165 O O . GLU C 1 712 ? 207.34800 188.33300 142.57900 1.000 64.83774 692 GLU C O 1
ATOM 6167 N N . ARG C 1 713 ? 208.58200 186.89900 143.80300 1.000 63.74753 693 ARG C N 1
ATOM 6168 C CA . ARG C 1 713 ? 207.45500 186.00300 144.03100 1.000 63.74753 693 ARG C CA 1
ATOM 6169 C C . ARG C 1 713 ? 206.42200 186.60900 144.97200 1.000 63.74753 693 ARG C C 1
ATOM 6170 O O . ARG C 1 713 ? 205.28600 186.12600 145.02000 1.000 63.74753 693 ARG C O 1
ATOM 6172 N N . LEU C 1 714 ? 206.79200 187.65100 145.71900 1.000 61.36277 694 LEU C N 1
ATOM 6173 C CA . LEU C 1 714 ? 205.88400 188.36000 146.61200 1.000 61.36277 694 LEU C CA 1
ATOM 6174 C C . LEU C 1 714 ? 205.61500 189.78600 146.14500 1.000 61.36277 694 LEU C C 1
ATOM 6175 O O . LEU C 1 714 ? 205.37800 190.67500 146.97000 1.000 61.36277 694 LEU C O 1
ATOM 6180 N N . ARG C 1 715 ? 205.65200 190.02400 144.83600 1.000 61.76247 695 ARG C N 1
ATOM 6181 C CA . ARG C 1 715 ? 205.47200 191.37100 144.31200 1.000 61.76247 695 ARG C CA 1
ATOM 6182 C C . ARG C 1 715 ? 204.03800 191.83700 144.52800 1.000 61.76247 695 ARG C C 1
ATOM 6183 O O . ARG C 1 715 ? 203.08900 191.15200 144.13200 1.000 61.76247 695 ARG C O 1
ATOM 6191 N N . ILE C 1 716 ? 203.89500 193.01300 145.14100 1.000 62.78124 696 ILE C N 1
ATOM 6192 C CA . ILE C 1 716 ? 202.61300 193.62700 145.50900 1.000 62.78124 696 ILE C CA 1
ATOM 6193 C C . ILE C 1 716 ? 201.54900 192.61100 145.91700 1.000 62.78124 696 ILE C C 1
ATOM 6194 O O . ILE C 1 716 ? 200.98600 192.69400 147.00800 1.000 62.78124 696 ILE C O 1
ATOM 6199 N N . VAL D 1 418 ? 137.46200 192.21500 173.05200 1.000 21.80460 397 VAL D N 1
ATOM 6200 C CA . VAL D 1 418 ? 138.05400 193.24000 173.90200 1.000 21.80460 397 VAL D CA 1
ATOM 6201 C C . VAL D 1 418 ? 139.23800 192.66900 174.67000 1.000 21.80460 397 VAL D C 1
ATOM 6202 O O . VAL D 1 418 ? 139.08700 191.74000 175.46200 1.000 21.80460 397 VAL D O 1
ATOM 6206 N N . LEU D 1 419 ? 140.41900 193.23200 174.43100 1.000 17.26441 398 LEU D N 1
ATOM 6207 C CA . LEU D 1 419 ? 141.64700 192.80800 175.08800 1.000 17.26441 398 LEU D CA 1
ATOM 6208 C C . LEU D 1 419 ? 142.11900 193.90700 176.02900 1.000 17.26441 398 LEU D C 1
ATOM 6209 O O . LEU D 1 419 ? 142.23800 195.06800 175.62500 1.000 17.26441 398 LEU D O 1
ATOM 6214 N N . GLY D 1 420 ? 142.38600 193.53900 177.28400 1.000 17.98837 399 GLY D N 1
ATOM 6215 C CA . GLY D 1 420 ? 142.73300 194.49200 178.31300 1.000 17.98837 399 GLY D CA 1
ATOM 6216 C C . GLY D 1 420 ? 144.22400 194.53400 178.61500 1.000 17.98837 399 GLY D C 1
ATOM 6217 O O . GLY D 1 420 ? 145.03800 193.82100 178.03400 1.000 17.98837 399 GLY D O 1
ATOM 6218 N N . ASP D 1 421 ? 144.57100 195.40800 179.55400 1.000 22.44219 400 ASP D N 1
ATOM 6219 C CA . ASP D 1 421 ? 145.96300 195.62500 179.94800 1.000 22.44219 400 ASP D CA 1
ATOM 6220 C C . ASP D 1 421 ? 146.31100 194.81200 181.19400 1.000 22.44219 400 ASP D C 1
ATOM 6221 O O . ASP D 1 421 ? 146.73700 195.34100 182.22000 1.000 22.44219 400 ASP D O 1
ATOM 6226 N N . GLU D 1 422 ? 146.13300 193.49600 181.09500 1.000 20.37979 401 GLU D N 1
ATOM 6227 C CA . GLU D 1 422 ? 146.49300 192.60100 182.18700 1.000 20.37979 401 GLU D CA 1
ATOM 6228 C C . GLU D 1 422 ? 147.84400 191.93100 181.99200 1.000 20.37979 401 GLU D C 1
ATOM 6229 O O . GLU D 1 422 ? 148.47900 191.54500 182.97800 1.000 20.37979 401 GLU D O 1
ATOM 6235 N N . ILE D 1 423 ? 148.29800 191.78900 180.75000 1.000 16.06620 402 ILE D N 1
ATOM 6236 C CA . ILE D 1 423 ? 149.59500 191.18100 180.47500 1.000 16.06620 402 ILE D CA 1
ATOM 6237 C C . ILE D 1 423 ? 150.70500 192.22300 180.46100 1.000 16.06620 402 ILE D C 1
ATOM 6238 O O . ILE D 1 423 ? 151.79000 191.99000 180.99900 1.000 16.06620 402 ILE D O 1
ATOM 6243 N N . VAL D 1 424 ? 150.45000 193.37900 179.84400 1.000 16.26698 403 VAL D N 1
ATOM 6244 C CA . VAL D 1 424 ? 151.47900 194.40500 179.71500 1.000 16.26698 403 VAL D CA 1
ATOM 6245 C C . VAL D 1 424 ? 151.79400 195.04100 181.06400 1.000 16.26698 403 VAL D C 1
ATOM 6246 O O . VAL D 1 424 ? 152.92200 195.49100 181.29500 1.000 16.26698 403 VAL D O 1
ATOM 6250 N N . SER D 1 425 ? 150.82400 195.08300 181.97500 1.000 19.82380 404 SER D N 1
ATOM 6251 C CA . SER D 1 425 ? 151.00000 195.74100 183.26200 1.000 19.82380 404 SER D CA 1
ATOM 6252 C C . SER D 1 425 ? 151.50200 194.81100 184.35900 1.000 19.82380 404 SER D C 1
ATOM 6253 O O . SER D 1 425 ? 151.71700 195.27400 185.48400 1.000 19.82380 404 SER D O 1
ATOM 6256 N N . ALA D 1 426 ? 151.68400 193.52200 184.07400 1.000 19.70035 405 ALA D N 1
ATOM 6257 C CA . ALA D 1 426 ? 152.11600 192.59300 185.11700 1.000 19.70035 405 ALA D CA 1
ATOM 6258 C C . ALA D 1 426 ? 153.51100 192.90100 185.65400 1.000 19.70035 405 ALA D C 1
ATOM 6259 O O . ALA D 1 426 ? 153.66900 192.95600 186.88600 1.000 19.70035 405 ALA D O 1
ATOM 6261 N N . PRO D 1 427 ? 154.55000 193.09900 184.83000 1.000 19.35888 406 PRO D N 1
ATOM 6262 C CA . PRO D 1 427 ? 155.84600 193.50200 185.40400 1.000 19.35888 406 PRO D CA 1
ATOM 6263 C C . PRO D 1 427 ? 155.78600 194.82800 186.13800 1.000 19.35888 406 PRO D C 1
ATOM 6264 O O . PRO D 1 427 ? 156.48500 195.00800 187.14500 1.000 19.35888 406 PRO D O 1
ATOM 6268 N N . ILE D 1 428 ? 154.96700 195.76500 185.65700 1.000 21.20525 407 ILE D N 1
ATOM 6269 C CA . ILE D 1 428 ? 154.81400 197.04800 186.33200 1.000 21.20525 407 ILE D CA 1
ATOM 6270 C C . ILE D 1 428 ? 154.20300 196.85400 187.71200 1.000 21.20525 407 ILE D C 1
ATOM 6271 O O . ILE D 1 428 ? 154.69300 197.40200 188.70400 1.000 21.20525 407 ILE D O 1
ATOM 6276 N N . LYS D 1 429 ? 153.13300 196.06400 187.80200 1.000 24.03186 408 LYS D N 1
ATOM 6277 C CA . LYS D 1 429 ? 152.52500 195.77600 189.09400 1.000 24.03186 408 LYS D CA 1
ATOM 6278 C C . LYS D 1 429 ? 153.39200 194.87700 189.96100 1.000 24.03186 408 LYS D C 1
ATOM 6279 O O . LYS D 1 429 ? 153.12100 194.75400 191.16000 1.000 24.03186 408 LYS D O 1
ATOM 6285 N N . TYR D 1 430 ? 154.41800 194.24600 189.39200 1.000 28.34279 409 TYR D N 1
ATOM 6286 C CA . TYR D 1 430 ? 155.32300 193.41700 190.17600 1.000 28.34279 409 TYR D CA 1
ATOM 6287 C C . TYR D 1 430 ? 156.44900 194.23300 190.80300 1.000 28.34279 409 TYR D C 1
ATOM 6288 O O . TYR D 1 430 ? 156.70800 194.11000 192.00400 1.000 28.34279 409 TYR D O 1
ATOM 6297 N N . LEU D 1 431 ? 157.12700 195.06700 190.01300 1.000 30.14260 410 LEU D N 1
ATOM 6298 C CA . LEU D 1 431 ? 158.24200 195.84100 190.54800 1.000 30.14260 410 LEU D CA 1
ATOM 6299 C C . LEU D 1 431 ? 157.80900 197.09700 191.29300 1.000 30.14260 410 LEU D C 1
ATOM 6300 O O . LEU D 1 431 ? 158.64900 197.72300 191.94700 1.000 30.14260 410 LEU D O 1
ATOM 6305 N N . GLU D 1 432 ? 156.54100 197.48200 191.21500 1.000 34.33541 411 GLU D N 1
ATOM 6306 C CA . GLU D 1 432 ? 156.04100 198.61300 191.98400 1.000 34.33541 411 GLU D CA 1
ATOM 6307 C C . GLU D 1 432 ? 155.49100 198.20000 193.34100 1.000 34.33541 411 GLU D C 1
ATOM 6308 O O . GLU D 1 432 ? 154.97300 199.05200 194.07100 1.000 34.33541 411 GLU D O 1
ATOM 6314 N N . SER D 1 433 ? 155.58600 196.91700 193.69300 1.000 37.72356 412 SER D N 1
ATOM 6315 C CA . SER D 1 433 ? 155.15600 196.42900 194.99400 1.000 37.72356 412 SER D CA 1
ATOM 6316 C C . SER D 1 433 ? 156.31200 196.03500 195.90200 1.000 37.72356 412 SER D C 1
ATOM 6317 O O . SER D 1 433 ? 156.09600 195.85900 197.10600 1.000 37.72356 412 SER D O 1
ATOM 6320 N N . LEU D 1 434 ? 157.51900 195.88700 195.36500 1.000 42.88533 413 LEU D N 1
ATOM 6321 C CA . LEU D 1 434 ? 158.66400 195.55500 196.19800 1.000 42.88533 413 LEU D CA 1
ATOM 6322 C C . LEU D 1 434 ? 159.03100 196.74600 197.08200 1.000 42.88533 413 LEU D C 1
ATOM 6323 O O . LEU D 1 434 ? 159.03800 197.88900 196.61400 1.000 42.88533 413 LEU D O 1
ATOM 6328 N N . PRO D 1 435 ? 159.33600 196.51400 198.35800 1.000 52.54435 414 PRO D N 1
ATOM 6329 C CA . PRO D 1 435 ? 159.64100 197.63100 199.25800 1.000 52.54435 414 PRO D CA 1
ATOM 6330 C C . PRO D 1 435 ? 160.93900 198.33000 198.88200 1.000 52.54435 414 PRO D C 1
ATOM 6331 O O . PRO D 1 435 ? 161.87900 197.71900 198.36900 1.000 52.54435 414 PRO D O 1
ATOM 6335 N N . SER D 1 436 ? 160.97800 199.63400 199.15100 1.000 59.27054 415 SER D N 1
ATOM 6336 C CA . SER D 1 436 ? 162.15900 200.44000 198.88200 1.000 59.27054 415 SER D CA 1
ATOM 6337 C C . SER D 1 436 ? 162.19900 201.60500 199.85900 1.000 59.27054 415 SER D C 1
ATOM 6338 O O . SER D 1 436 ? 161.18100 201.99500 200.43500 1.000 59.27054 415 SER D O 1
ATOM 6341 N N . LYS D 1 437 ? 163.39600 202.16100 200.03700 1.000 58.66500 416 LYS D N 1
ATOM 6342 C CA . LYS D 1 437 ? 163.59000 203.31600 200.90800 1.000 58.66500 416 LYS D CA 1
ATOM 6343 C C . LYS D 1 437 ? 163.20400 204.57400 200.14000 1.000 58.66500 416 LYS D C 1
ATOM 6344 O O . LYS D 1 437 ? 163.88700 204.96300 199.18800 1.000 58.66500 416 LYS D O 1
ATOM 6350 N N . GLY D 1 438 ? 162.11400 205.21300 200.55400 1.000 52.69762 417 GLY D N 1
ATOM 6351 C CA . GLY D 1 438 ? 161.58400 206.34900 199.82700 1.000 52.69762 417 GLY D CA 1
ATOM 6352 C C . GLY D 1 438 ? 162.36100 207.63400 200.02000 1.000 52.69762 417 GLY D C 1
ATOM 6353 O O . GLY D 1 438 ? 161.82900 208.60800 200.56000 1.000 52.69762 417 GLY D O 1
ATOM 6354 N N . PHE D 1 439 ? 163.62200 207.64900 199.58500 1.000 49.76241 418 PHE D N 1
ATOM 6355 C CA . PHE D 1 439 ? 164.41800 208.87000 199.66900 1.000 49.76241 418 PHE D CA 1
ATOM 6356 C C . PHE D 1 439 ? 163.84100 209.96200 198.77500 1.000 49.76241 418 PHE D C 1
ATOM 6357 O O . PHE D 1 439 ? 163.70500 211.11600 199.19600 1.000 49.76241 418 PHE D O 1
ATOM 6365 N N . ARG D 1 440 ? 163.49600 209.61400 197.53200 1.000 44.89002 419 ARG D N 1
ATOM 6366 C CA . ARG D 1 440 ? 162.84400 210.57500 196.64800 1.000 44.89002 419 ARG D CA 1
ATOM 6367 C C . ARG D 1 440 ? 161.46400 210.95000 197.17400 1.000 44.89002 419 ARG D C 1
ATOM 6368 O O . ARG D 1 440 ? 161.05300 212.11500 197.09100 1.000 44.89002 419 ARG D O 1
ATOM 6376 N N . GLU D 1 441 ? 160.73800 209.97300 197.72200 1.000 50.26815 420 GLU D N 1
ATOM 6377 C CA . GLU D 1 441 ? 159.46600 210.26200 198.37300 1.000 50.26815 420 GLU D CA 1
ATOM 6378 C C . GLU D 1 441 ? 159.66100 211.20900 199.55100 1.000 50.26815 420 GLU D C 1
ATOM 6379 O O . GLU D 1 441 ? 158.86300 212.13100 199.75700 1.000 50.26815 420 GLU D O 1
ATOM 6385 N N . ALA D 1 442 ? 160.72200 210.99500 200.33400 1.000 50.30500 421 ALA D N 1
ATOM 6386 C CA . ALA D 1 442 ? 161.01200 211.88500 201.45300 1.000 50.30500 421 ALA D CA 1
ATOM 6387 C C . ALA D 1 442 ? 161.32000 213.29600 200.97300 1.000 50.30500 421 ALA D C 1
ATOM 6388 O O . ALA D 1 442 ? 160.87300 214.27500 201.57900 1.000 50.30500 421 ALA D O 1
ATOM 6390 N N . ILE D 1 443 ? 162.08100 213.42300 199.88500 1.000 49.24577 422 ILE D N 1
ATOM 6391 C CA . ILE D 1 443 ? 162.39700 214.74600 199.35400 1.000 49.24577 422 ILE D CA 1
ATOM 6392 C C . ILE D 1 443 ? 161.13100 215.44600 198.87100 1.000 49.24577 422 ILE D C 1
ATOM 6393 O O . ILE D 1 443 ? 160.94200 216.64700 199.10400 1.000 49.24577 422 ILE D O 1
ATOM 6398 N N . ILE D 1 444 ? 160.24600 214.70900 198.19300 1.000 48.73850 423 ILE D N 1
ATOM 6399 C CA . ILE D 1 444 ? 158.98500 215.29300 197.73800 1.000 48.73850 423 ILE D CA 1
ATOM 6400 C C . ILE D 1 444 ? 158.15500 215.75700 198.92900 1.000 48.73850 423 ILE D C 1
ATOM 6401 O O . ILE D 1 444 ? 157.60900 216.86600 198.93600 1.000 48.73850 423 ILE D O 1
ATOM 6406 N N . ASP D 1 445 ? 158.05300 214.91600 199.95900 1.000 56.64055 424 ASP D N 1
ATOM 6407 C CA . ASP D 1 445 ? 157.26400 215.27000 201.13200 1.000 56.64055 424 ASP D CA 1
ATOM 6408 C C . ASP D 1 445 ? 157.92000 216.36100 201.96800 1.000 56.64055 424 ASP D C 1
ATOM 6409 O O . ASP D 1 445 ? 157.24600 216.97100 202.80400 1.000 56.64055 424 ASP D O 1
ATOM 6414 N N . GLY D 1 446 ? 159.21200 216.60700 201.77500 1.000 57.81539 425 GLY D N 1
ATOM 6415 C CA . GLY D 1 446 ? 159.90100 217.60700 202.56200 1.000 57.81539 425 GLY D CA 1
ATOM 6416 C C . GLY D 1 446 ? 160.08000 218.95000 201.89100 1.000 57.81539 425 GLY D C 1
ATOM 6417 O O . GLY D 1 446 ? 160.31500 219.95400 202.57000 1.000 57.81539 425 GLY D O 1
ATOM 6418 N N . MET D 1 447 ? 159.97500 218.99500 200.56500 1.000 59.99182 426 MET D N 1
ATOM 6419 C CA . MET D 1 447 ? 160.15700 220.26300 199.87200 1.000 59.99182 426 MET D CA 1
ATOM 6420 C C . MET D 1 447 ? 158.83900 220.97800 199.59900 1.000 59.99182 426 MET D C 1
ATOM 6421 O O . MET D 1 447 ? 158.83000 222.20600 199.45000 1.000 59.99182 426 MET D O 1
ATOM 6426 N N . ASN D 1 448 ? 157.71800 220.25300 199.56500 1.000 64.17131 427 ASN D N 1
ATOM 6427 C CA . ASN D 1 448 ? 156.42700 220.92300 199.45900 1.000 64.17131 427 ASN D CA 1
ATOM 6428 C C . ASN D 1 448 ? 156.09400 221.71800 200.71500 1.000 64.17131 427 ASN D C 1
ATOM 6429 O O . ASN D 1 448 ? 155.17300 222.53900 200.69000 1.000 64.17131 427 ASN D O 1
ATOM 6434 N N . GLY D 1 449 ? 156.80900 221.47700 201.81500 1.000 70.59078 428 GLY D N 1
ATOM 6435 C CA . GLY D 1 449 ? 156.67300 222.34100 202.97500 1.000 70.59078 428 GLY D CA 1
ATOM 6436 C C . GLY D 1 449 ? 157.20400 223.73800 202.71800 1.000 70.59078 428 GLY D C 1
ATOM 6437 O O . GLY D 1 449 ? 156.62900 224.72600 203.18300 1.000 70.59078 428 GLY D O 1
ATOM 6438 N N . TRP D 1 450 ? 158.31100 223.84000 201.97900 1.000 70.86550 429 TRP D N 1
ATOM 6439 C CA . TRP D 1 450 ? 158.88100 225.14700 201.66800 1.000 70.86550 429 TRP D CA 1
ATOM 6440 C C . TRP D 1 450 ? 157.95300 225.95200 200.76600 1.000 70.86550 429 TRP D C 1
ATOM 6441 O O . TRP D 1 450 ? 157.64900 227.11600 201.05200 1.000 70.86550 429 TRP D O 1
ATOM 6452 N N . LEU D 1 451 ? 157.49400 225.35000 199.67100 1.000 67.60559 430 LEU D N 1
ATOM 6453 C CA . LEU D 1 451 ? 156.52500 225.97100 198.77600 1.000 67.60559 430 LEU D CA 1
ATOM 6454 C C . LEU D 1 451 ? 155.27800 225.09700 198.74100 1.000 67.60559 430 LEU D C 1
ATOM 6455 O O . LEU D 1 451 ? 155.34900 223.91900 198.37600 1.000 67.60559 430 LEU D O 1
ATOM 6460 N N . ASN D 1 452 ? 154.14500 225.67300 199.12900 1.000 71.58742 431 ASN D N 1
ATOM 6461 C CA . ASN D 1 452 ? 152.92600 224.90100 199.32100 1.000 71.58742 431 ASN D CA 1
ATOM 6462 C C . ASN D 1 452 ? 152.30800 224.50800 197.98700 1.000 71.58742 431 ASN D C 1
ATOM 6463 O O . ASN D 1 452 ? 152.22500 225.31800 197.05800 1.000 71.58742 431 ASN D O 1
ATOM 6468 N N . LEU D 1 453 ? 151.87300 223.25600 197.89900 1.000 63.22387 432 LEU D N 1
ATOM 6469 C CA . LEU D 1 453 ? 151.22400 222.71600 196.71600 1.000 63.22387 432 LEU D CA 1
ATOM 6470 C C . LEU D 1 453 ? 150.02200 221.88900 197.14300 1.000 63.22387 432 LEU D C 1
ATOM 6471 O O . LEU D 1 453 ? 150.01200 221.32600 198.24500 1.000 63.22387 432 LEU D O 1
ATOM 6476 N N . PRO D 1 454 ? 148.99500 221.80200 196.29900 1.000 60.07086 433 PRO D N 1
ATOM 6477 C CA . PRO D 1 454 ? 147.85700 220.93300 196.61200 1.000 60.07086 433 PRO D CA 1
ATOM 6478 C C . PRO D 1 454 ? 148.26800 219.46800 196.63800 1.000 60.07086 433 PRO D C 1
ATOM 6479 O O . PRO D 1 454 ? 149.26100 219.06000 196.03200 1.000 60.07086 433 PRO D O 1
ATOM 6483 N N . ALA D 1 455 ? 147.48400 218.67200 197.36900 1.000 57.19276 434 ALA D N 1
ATOM 6484 C CA . ALA D 1 455 ? 147.79500 217.25400 197.51500 1.000 57.19276 434 ALA D CA 1
ATOM 6485 C C . ALA D 1 455 ? 147.73600 216.51700 196.18300 1.000 57.19276 434 ALA D C 1
ATOM 6486 O O . ALA D 1 455 ? 148.51600 215.58400 195.95700 1.000 57.19276 434 ALA D O 1
ATOM 6488 N N . ARG D 1 456 ? 146.81800 216.91000 195.29600 1.000 54.91740 435 ARG D N 1
ATOM 6489 C CA . ARG D 1 456 ? 146.70400 216.23700 194.00500 1.000 54.91740 435 ARG D CA 1
ATOM 6490 C C . ARG D 1 456 ? 147.96200 216.42700 193.16400 1.000 54.91740 435 ARG D C 1
ATOM 6491 O O . ARG D 1 456 ? 148.43800 215.48100 192.52500 1.000 54.91740 435 ARG D O 1
ATOM 6499 N N . SER D 1 457 ? 148.51900 217.64100 193.15800 1.000 50.01207 436 SER D N 1
ATOM 6500 C CA . SER D 1 457 ? 149.74700 217.88700 192.40900 1.000 50.01207 436 SER D CA 1
ATOM 6501 C C . SER D 1 457 ? 150.90600 217.07200 192.96800 1.000 50.01207 436 SER D C 1
ATOM 6502 O O . SER D 1 457 ? 151.71300 216.52100 192.21000 1.000 50.01207 436 SER D O 1
ATOM 6505 N N . VAL D 1 458 ? 151.00200 216.98400 194.29600 1.000 48.12929 437 VAL D N 1
ATOM 6506 C CA . VAL D 1 458 ? 152.06900 216.20600 194.91600 1.000 48.12929 437 VAL D CA 1
ATOM 6507 C C . VAL D 1 458 ? 151.92600 214.73100 194.56400 1.000 48.12929 437 VAL D C 1
ATOM 6508 O O . VAL D 1 458 ? 152.91500 214.04900 194.26700 1.000 48.12929 437 VAL D O 1
ATOM 6512 N N . SER D 1 459 ? 150.69400 214.21400 194.58700 1.000 46.62194 438 SER D N 1
ATOM 6513 C CA . SER D 1 459 ? 150.47100 212.82000 194.21500 1.000 46.62194 438 SER D CA 1
ATOM 6514 C C . SER D 1 459 ? 150.83500 212.57100 192.75500 1.000 46.62194 438 SER D C 1
ATOM 6515 O O . SER D 1 459 ? 151.43500 211.54000 192.42400 1.000 46.62194 438 SER D O 1
ATOM 6518 N N . ILE D 1 460 ? 150.48000 213.50400 191.86900 1.000 41.57506 439 ILE D N 1
ATOM 6519 C CA . ILE D 1 460 ? 150.81900 213.35800 190.45500 1.000 41.57506 439 ILE D CA 1
ATOM 6520 C C . ILE D 1 460 ? 152.33100 213.33900 190.26700 1.000 41.57506 439 ILE D C 1
ATOM 6521 O O . ILE D 1 460 ? 152.86900 212.51800 189.51100 1.000 41.57506 439 ILE D O 1
ATOM 6526 N N . ILE D 1 461 ? 153.03900 214.24300 190.94700 1.000 37.94507 440 ILE D N 1
ATOM 6527 C CA . ILE D 1 461 ? 154.49400 214.29600 190.82700 1.000 37.94507 440 ILE D CA 1
ATOM 6528 C C . ILE D 1 461 ? 155.12000 213.01300 191.35900 1.000 37.94507 440 ILE D C 1
ATOM 6529 O O . ILE D 1 461 ? 156.06500 212.47200 190.76700 1.000 37.94507 440 ILE D O 1
ATOM 6534 N N . LYS D 1 462 ? 154.60600 212.50400 192.48200 1.000 40.04269 441 LYS D N 1
ATOM 6535 C CA . LYS D 1 462 ? 155.11100 211.24700 193.02500 1.000 40.04269 441 LYS D CA 1
ATOM 6536 C C . LYS D 1 462 ? 154.90900 210.10200 192.04300 1.000 40.04269 441 LYS D C 1
ATOM 6537 O O . LYS D 1 462 ? 155.81000 209.28000 191.84200 1.000 40.04269 441 LYS D O 1
ATOM 6543 N N . ASP D 1 463 ? 153.72900 210.03300 191.42000 1.000 37.81076 442 ASP D N 1
ATOM 6544 C CA . ASP D 1 463 ? 153.46400 208.97400 190.45100 1.000 37.81076 442 ASP D CA 1
ATOM 6545 C C . ASP D 1 463 ? 154.39300 209.07800 189.24700 1.000 37.81076 442 ASP D C 1
ATOM 6546 O O . ASP D 1 463 ? 154.91500 208.06400 188.76800 1.000 37.81076 442 ASP D O 1
ATOM 6551 N N . VAL D 1 464 ? 154.61200 210.29600 188.74600 1.000 29.20938 443 VAL D N 1
ATOM 6552 C CA . VAL D 1 464 ? 155.48900 210.48100 187.59100 1.000 29.20938 443 VAL D CA 1
ATOM 6553 C C . VAL D 1 464 ? 156.91200 210.05200 187.93000 1.000 29.20938 443 VAL D C 1
ATOM 6554 O O . VAL D 1 464 ? 157.57100 209.34700 187.15400 1.000 29.20938 443 VAL D O 1
ATOM 6558 N N . VAL D 1 465 ? 157.40500 210.46500 189.10100 1.000 29.11512 444 VAL D N 1
ATOM 6559 C CA . VAL D 1 465 ? 158.76400 210.11300 189.50200 1.000 29.11512 444 VAL D CA 1
ATOM 6560 C C . VAL D 1 465 ? 158.89700 208.60600 189.67800 1.000 29.11512 444 VAL D C 1
ATOM 6561 O O . VAL D 1 465 ? 159.89700 208.00200 189.26500 1.000 29.11512 444 VAL D O 1
ATOM 6565 N N . LYS D 1 466 ? 157.89200 207.97300 190.29000 1.000 30.13820 445 LYS D N 1
ATOM 6566 C CA . LYS D 1 466 ? 157.92900 206.52700 190.47400 1.000 30.13820 445 LYS D CA 1
ATOM 6567 C C . LYS D 1 466 ? 157.94100 205.80000 189.13600 1.000 30.13820 445 LYS D C 1
ATOM 6568 O O . LYS D 1 466 ? 158.68500 204.82900 188.95800 1.000 30.13820 445 LYS D O 1
ATOM 6574 N N . HIS D 1 467 ? 157.12200 206.25400 188.18400 1.000 26.80894 446 HIS D N 1
ATOM 6575 C CA . HIS D 1 467 ? 157.10000 205.62500 186.86800 1.000 26.80894 446 HIS D CA 1
ATOM 6576 C C . HIS D 1 467 ? 158.44300 205.77200 186.16300 1.000 26.80894 446 HIS D C 1
ATOM 6577 O O . HIS D 1 467 ? 158.93800 204.81700 185.55200 1.000 26.80894 446 HIS D O 1
ATOM 6584 N N . ILE D 1 468 ? 159.04900 206.96100 186.23700 1.000 24.49064 447 ILE D N 1
ATOM 6585 C CA . ILE D 1 468 ? 160.34200 207.16800 185.58700 1.000 24.49064 447 ILE D CA 1
ATOM 6586 C C . ILE D 1 468 ? 161.40500 206.27100 186.20900 1.000 24.49064 447 ILE D C 1
ATOM 6587 O O . ILE D 1 468 ? 162.19500 205.63300 185.49900 1.000 24.49064 447 ILE D O 1
ATOM 6592 N N . HIS D 1 469 ? 161.43900 206.19800 187.54200 1.000 27.06500 448 HIS D N 1
ATOM 6593 C CA . HIS D 1 469 ? 162.43200 205.35500 188.20000 1.000 27.06500 448 HIS D CA 1
ATOM 6594 C C . HIS D 1 469 ? 162.22200 203.88300 187.86200 1.000 27.06500 448 HIS D C 1
ATOM 6595 O O . HIS D 1 469 ? 163.18800 203.15800 187.59300 1.000 27.06500 448 HIS D O 1
ATOM 6602 N N . THR D 1 470 ? 160.96800 203.42500 187.86200 1.000 25.29829 449 THR D N 1
ATOM 6603 C CA . THR D 1 470 ? 160.69100 202.03500 187.51700 1.000 25.29829 449 THR D CA 1
ATOM 6604 C C . THR D 1 470 ? 161.12600 201.72600 186.09200 1.000 25.29829 449 THR D C 1
ATOM 6605 O O . THR D 1 470 ? 161.75200 200.69100 185.83900 1.000 25.29829 449 THR D O 1
ATOM 6609 N N . ALA D 1 471 ? 160.82300 202.62100 185.14800 1.000 23.15098 450 ALA D N 1
ATOM 6610 C CA . ALA D 1 471 ? 161.27100 202.41800 183.77500 1.000 23.15098 450 ALA D CA 1
ATOM 6611 C C . ALA D 1 471 ? 162.79200 202.38100 183.69500 1.000 23.15098 450 ALA D C 1
ATOM 6612 O O . ALA D 1 471 ? 163.36100 201.65400 182.87300 1.000 23.15098 450 ALA D O 1
ATOM 6614 N N . SER D 1 472 ? 163.46700 203.16500 184.54000 1.000 26.64914 451 SER D N 1
ATOM 6615 C CA . SER D 1 472 ? 164.92400 203.10000 184.59600 1.000 26.64914 451 SER D CA 1
ATOM 6616 C C . SER D 1 472 ? 165.40100 201.74000 185.09500 1.000 26.64914 451 SER D C 1
ATOM 6617 O O . SER D 1 472 ? 166.40800 201.21200 184.60900 1.000 26.64914 451 SER D O 1
ATOM 6620 N N . LEU D 1 473 ? 164.70000 201.16600 186.07800 1.000 28.98996 452 LEU D N 1
ATOM 6621 C CA . LEU D 1 473 ? 165.07100 199.84300 186.58000 1.000 28.98996 452 LEU D CA 1
ATOM 6622 C C . LEU D 1 473 ? 164.95400 198.77800 185.49500 1.000 28.98996 452 LEU D C 1
ATOM 6623 O O . LEU D 1 473 ? 165.89800 198.01700 185.25500 1.000 28.98996 452 LEU D O 1
ATOM 6628 N N . LEU D 1 474 ? 163.80000 198.70100 184.83500 1.000 22.94329 453 LEU D N 1
ATOM 6629 C CA . LEU D 1 474 ? 163.60300 197.73200 183.75800 1.000 22.94329 453 LEU D CA 1
ATOM 6630 C C . LEU D 1 474 ? 164.57200 197.98400 182.60900 1.000 22.94329 453 LEU D C 1
ATOM 6631 O O . LEU D 1 474 ? 165.61800 197.34300 182.51500 1.000 22.94329 453 LEU D O 1
ATOM 6636 N N . PRO D 1 489 ? 163.71300 188.14500 192.79900 1.000 34.03837 468 PRO D N 1
ATOM 6637 C CA . PRO D 1 489 ? 164.20900 187.91700 191.43800 1.000 34.03837 468 PRO D CA 1
ATOM 6638 C C . PRO D 1 489 ? 163.86900 189.06400 190.49000 1.000 34.03837 468 PRO D C 1
ATOM 6639 O O . PRO D 1 489 ? 162.91800 189.80600 190.73700 1.000 34.03837 468 PRO D O 1
ATOM 6643 N N . SER D 1 490 ? 164.64700 189.20400 189.42100 1.000 33.05302 469 SER D N 1
ATOM 6644 C CA . SER D 1 490 ? 164.41900 190.27100 188.45900 1.000 33.05302 469 SER D CA 1
ATOM 6645 C C . SER D 1 490 ? 163.12300 190.03700 187.69000 1.000 33.05302 469 SER D C 1
ATOM 6646 O O . SER D 1 490 ? 162.71000 188.89900 187.45500 1.000 33.05302 469 SER D O 1
ATOM 6649 N N . ALA D 1 491 ? 162.47900 191.13900 187.29800 1.000 28.05844 470 ALA D N 1
ATOM 6650 C CA . ALA D 1 491 ? 161.22300 191.03700 186.56400 1.000 28.05844 470 ALA D CA 1
ATOM 6651 C C . ALA D 1 491 ? 161.41400 190.38800 185.20000 1.000 28.05844 470 ALA D C 1
ATOM 6652 O O . ALA D 1 491 ? 160.51400 189.69200 184.71900 1.000 28.05844 470 ALA D O 1
ATOM 6654 N N . HIS D 1 492 ? 162.56300 190.60600 184.55900 1.000 26.85534 471 HIS D N 1
ATOM 6655 C CA . HIS D 1 492 ? 162.80700 189.9810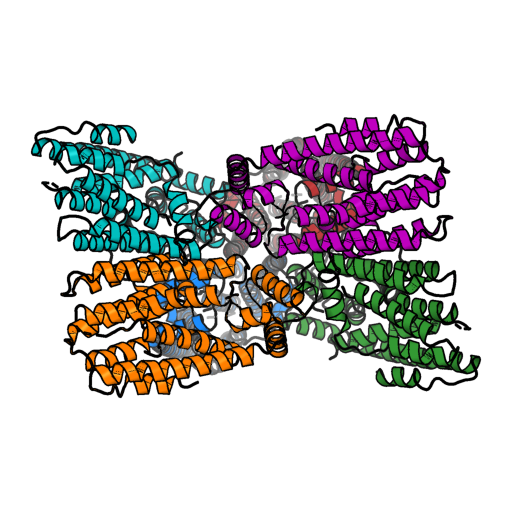0 183.26600 1.000 26.85534 471 HIS D CA 1
ATOM 6656 C C . HIS D 1 492 ? 163.10200 188.49300 183.39400 1.000 26.85534 471 HIS D C 1
ATOM 6657 O O . HIS D 1 492 ? 163.01100 187.76800 182.39900 1.000 26.85534 471 HIS D O 1
ATOM 6664 N N . ILE D 1 493 ? 163.46600 188.02500 184.58900 1.000 27.56435 472 ILE D N 1
ATOM 6665 C CA . ILE D 1 493 ? 163.58500 186.58900 184.81300 1.000 27.56435 472 ILE D CA 1
ATOM 6666 C C . ILE D 1 493 ? 162.20600 185.93900 184.83900 1.000 27.56435 472 ILE D C 1
ATOM 6667 O O . ILE D 1 493 ? 161.99000 184.88300 184.23300 1.000 27.56435 472 ILE D O 1
ATOM 6672 N N . ILE D 1 494 ? 161.25500 186.56000 185.53600 1.000 25.28151 473 ILE D N 1
ATOM 6673 C CA . ILE D 1 494 ? 159.91900 185.99000 185.67400 1.000 25.28151 473 ILE D CA 1
ATOM 6674 C C . ILE D 1 494 ? 159.10700 186.15600 184.39400 1.000 25.28151 473 ILE D C 1
ATOM 6675 O O . ILE D 1 494 ? 158.32500 185.27400 184.02600 1.000 25.28151 473 ILE D O 1
ATOM 6680 N N . PHE D 1 495 ? 159.26100 187.28600 183.70100 1.000 21.33690 474 PHE D N 1
ATOM 6681 C CA . PHE D 1 495 ? 158.38500 187.62500 182.58900 1.000 21.33690 474 PHE D CA 1
ATOM 6682 C C . PHE D 1 495 ? 159.05900 187.58500 181.22500 1.000 21.33690 474 PHE D C 1
ATOM 6683 O O . PHE D 1 495 ? 158.35700 187.65000 180.21100 1.000 21.33690 474 PHE D O 1
ATOM 6691 N N . GLY D 1 496 ? 160.38000 187.47600 181.16500 1.000 19.63132 475 GLY D N 1
ATOM 6692 C CA . GLY D 1 496 ? 161.07400 187.50100 179.89300 1.000 19.63132 475 GLY D CA 1
ATOM 6693 C C . GLY D 1 496 ? 161.56100 188.88700 179.52100 1.000 19.63132 475 GLY D C 1
ATOM 6694 O O . GLY D 1 496 ? 161.36600 189.87600 180.23300 1.000 19.63132 475 GLY D O 1
ATOM 6695 N N . VAL D 1 497 ? 162.21300 188.95400 178.36500 1.000 19.43113 476 VAL D N 1
ATOM 6696 C CA . VAL D 1 497 ? 162.83600 190.19400 177.90800 1.000 19.43113 476 VAL D CA 1
ATOM 6697 C C . VAL D 1 497 ? 161.86900 191.03900 177.08900 1.000 19.43113 476 VAL D C 1
ATOM 6698 O O . VAL D 1 497 ? 161.72500 192.24200 177.32700 1.000 19.43113 476 VAL D O 1
ATOM 6702 N N . SER D 1 498 ? 161.19800 190.42800 176.10800 1.000 17.50247 477 SER D N 1
ATOM 6703 C CA . SER D 1 498 ? 160.30200 191.18300 175.23700 1.000 17.50247 477 SER D CA 1
ATOM 6704 C C . SER D 1 498 ? 159.14200 191.78500 176.02000 1.000 17.50247 477 SER D C 1
ATOM 6705 O O . SER D 1 498 ? 158.76400 192.94400 175.79600 1.000 17.50247 477 SER D O 1
ATOM 6708 N N . GLN D 1 499 ? 158.56200 191.01400 176.94100 1.000 16.66432 478 GLN D N 1
ATOM 6709 C CA . GLN D 1 499 ? 157.49100 191.54400 177.77600 1.000 16.66432 478 GLN D CA 1
ATOM 6710 C C . GLN D 1 499 ? 157.99500 192.68200 178.65200 1.000 16.66432 478 GLN D C 1
ATOM 6711 O O . GLN D 1 499 ? 157.27600 193.65900 178.88600 1.000 16.66432 478 GLN D O 1
ATOM 6717 N N . THR D 1 500 ? 159.23100 192.57500 179.14300 1.000 17.60498 479 THR D N 1
ATOM 6718 C CA . THR D 1 500 ? 159.80100 193.64400 179.95600 1.000 17.60498 479 THR D CA 1
ATOM 6719 C C . THR D 1 500 ? 159.98100 194.92400 179.14600 1.000 17.60498 479 THR D C 1
ATOM 6720 O O . THR D 1 500 ? 159.70300 196.02300 179.64000 1.000 17.60498 479 THR D O 1
ATOM 6724 N N . VAL D 1 501 ? 160.43900 194.80600 177.89700 1.000 15.39020 480 VAL D N 1
ATOM 6725 C CA . VAL D 1 501 ? 160.58500 195.98700 177.04800 1.000 15.39020 480 VAL D CA 1
ATOM 6726 C C . VAL D 1 501 ? 159.22300 196.60800 176.74900 1.000 15.39020 480 VAL D C 1
ATOM 6727 O O . VAL D 1 501 ? 159.06000 197.83900 176.77800 1.000 15.39020 480 VAL D O 1
ATOM 6731 N N . ASN D 1 502 ? 158.22800 195.77100 176.44800 1.000 14.99775 481 ASN D N 1
ATOM 6732 C CA . ASN D 1 502 ? 156.88500 196.28200 176.19600 1.000 14.99775 481 ASN D CA 1
ATOM 6733 C C . ASN D 1 502 ? 156.33700 197.00200 177.42400 1.000 14.99775 481 ASN D C 1
ATOM 6734 O O . ASN D 1 502 ? 155.71100 198.06300 177.30800 1.000 14.99775 481 ASN D O 1
ATOM 6739 N N . SER D 1 503 ? 156.58000 196.44800 178.61300 1.000 16.98668 482 SER D N 1
ATOM 6740 C CA . SER D 1 503 ? 156.13000 197.09500 179.84000 1.000 16.98668 482 SER D CA 1
ATOM 6741 C C . SER D 1 503 ? 156.89000 198.38700 180.11100 1.000 16.98668 482 SER D C 1
ATOM 6742 O O . SER D 1 503 ? 156.32800 199.31600 180.69300 1.000 16.98668 482 SER D O 1
ATOM 6745 N N . THR D 1 504 ? 158.16100 198.46600 179.71100 1.000 17.22607 483 THR D N 1
ATOM 6746 C CA . THR D 1 504 ? 158.89500 199.72300 179.83100 1.000 17.22607 483 THR D CA 1
ATOM 6747 C C . THR D 1 504 ? 158.27400 200.80800 178.95800 1.000 17.22607 483 THR D C 1
ATOM 6748 O O . THR D 1 504 ? 158.10300 201.95700 179.39500 1.000 17.22607 483 THR D O 1
ATOM 6752 N N . SER D 1 505 ? 157.92700 200.45900 177.71800 1.000 15.91005 484 SER D N 1
ATOM 6753 C CA . SER D 1 505 ? 157.24400 201.41800 176.85200 1.000 15.91005 484 SER D CA 1
ATOM 6754 C C . SER D 1 505 ? 155.89900 201.82900 177.44400 1.000 15.91005 484 SER D C 1
ATOM 6755 O O . SER D 1 505 ? 155.51400 203.00800 177.39500 1.000 15.91005 484 SER D O 1
ATOM 6758 N N . TYR D 1 506 ? 155.17100 200.86600 178.01200 1.000 17.20933 485 TYR D N 1
ATOM 6759 C CA . TYR D 1 506 ? 153.90700 201.18300 178.66700 1.000 17.20933 485 TYR D CA 1
ATOM 6760 C C . TYR D 1 506 ? 154.11900 202.10800 179.86200 1.000 17.20933 485 TYR D C 1
ATOM 6761 O O . TYR D 1 506 ? 153.28400 202.97300 180.13900 1.000 17.20933 485 TYR D O 1
ATOM 6770 N N . LEU D 1 507 ? 155.22500 201.92900 180.59000 1.000 19.09442 486 LEU D N 1
ATOM 6771 C CA . LEU D 1 507 ? 155.55600 202.83500 181.68800 1.000 19.09442 486 LEU D CA 1
ATOM 6772 C C . LEU D 1 507 ? 155.79700 204.24900 181.18800 1.000 19.09442 486 LEU D C 1
ATOM 6773 O O . LEU D 1 507 ? 155.35900 205.21900 181.81700 1.000 19.09442 486 LEU D O 1
ATOM 6778 N N . TRP D 1 508 ? 156.51800 204.39000 180.07400 1.000 18.10110 487 TRP D N 1
ATOM 6779 C CA . TRP D 1 508 ? 156.71400 205.72100 179.50300 1.000 18.10110 487 TRP D CA 1
ATOM 6780 C C . TRP D 1 508 ? 155.37700 206.36300 179.15000 1.000 18.10110 487 TRP D C 1
ATOM 6781 O O . TRP D 1 508 ? 155.14000 207.54300 179.45200 1.000 18.10110 487 TRP D O 1
ATOM 6792 N N . THR D 1 509 ? 154.48600 205.59300 178.52000 1.000 19.19147 488 THR D N 1
ATOM 6793 C CA . THR D 1 509 ? 153.17100 206.12200 178.16400 1.000 19.19147 488 THR D CA 1
ATOM 6794 C C . THR D 1 509 ? 152.37300 206.51700 179.40300 1.000 19.19147 488 THR D C 1
ATOM 6795 O O . THR D 1 509 ? 151.73000 207.57200 179.42700 1.000 19.19147 488 THR D O 1
ATOM 6799 N N . LEU D 1 510 ? 152.40600 205.68300 180.44600 1.000 20.65626 489 LEU D N 1
ATOM 6800 C CA . LEU D 1 510 ? 151.68800 205.99500 181.67800 1.000 20.65626 489 LEU D CA 1
ATOM 6801 C C . LEU D 1 510 ? 152.23200 207.25800 182.33000 1.000 20.65626 489 LEU D C 1
ATOM 6802 O O . LEU D 1 510 ? 151.46400 208.09100 182.82500 1.000 20.65626 489 LEU D O 1
ATOM 6807 N N . ALA D 1 511 ? 153.55800 207.40800 182.35500 1.000 21.73845 490 ALA D N 1
ATOM 6808 C CA . ALA D 1 511 ? 154.16000 208.59000 182.95900 1.000 21.73845 490 ALA D CA 1
ATOM 6809 C C . ALA D 1 511 ? 153.76800 209.85400 182.20800 1.000 21.73845 490 ALA D C 1
ATOM 6810 O O . ALA D 1 511 ? 153.42400 210.86800 182.82700 1.000 21.73845 490 ALA D O 1
ATOM 6812 N N . ILE D 1 512 ? 153.79900 209.81500 180.87400 1.000 23.51132 491 ILE D N 1
ATOM 6813 C CA . ILE D 1 512 ? 153.42900 211.00900 180.11700 1.000 23.51132 491 ILE D CA 1
ATOM 6814 C C . ILE D 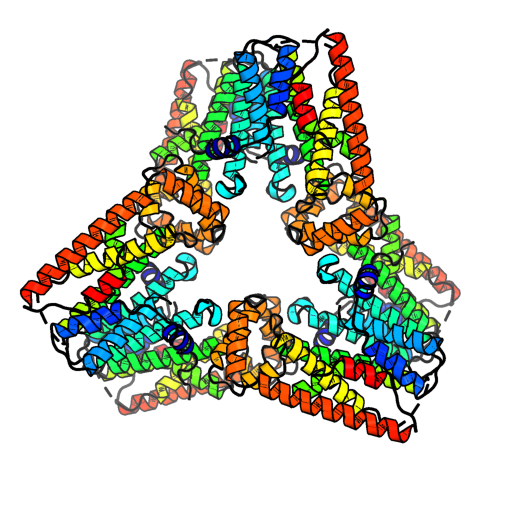1 512 ? 151.93600 211.30300 180.26800 1.000 23.51132 491 ILE D C 1
ATOM 6815 O O . ILE D 1 512 ? 151.52600 212.46900 180.34900 1.000 23.51132 491 ILE D O 1
ATOM 6820 N N . ASP D 1 513 ? 151.10400 210.26000 180.34800 1.000 27.83344 492 ASP D N 1
ATOM 6821 C CA . ASP D 1 513 ? 149.67400 210.47300 180.55200 1.000 27.83344 492 ASP D CA 1
ATOM 6822 C C . ASP D 1 513 ? 149.39900 211.11200 181.90700 1.000 27.83344 492 ASP D C 1
ATOM 6823 O O . ASP D 1 513 ? 148.57800 212.03000 182.01400 1.000 27.83344 492 ASP D O 1
ATOM 6828 N N . ARG D 1 514 ? 150.07500 210.63600 182.95400 1.000 32.12995 493 ARG D N 1
ATOM 6829 C CA . ARG D 1 514 ? 149.91800 211.23200 184.27700 1.000 32.12995 493 ARG D CA 1
ATOM 6830 C C . ARG D 1 514 ? 150.41100 212.67300 184.29200 1.000 32.12995 493 ARG D C 1
ATOM 6831 O O . ARG D 1 514 ? 149.78800 213.54500 184.90900 1.000 32.12995 493 ARG D O 1
ATOM 6839 N N . LEU D 1 515 ? 151.53400 212.94100 183.62000 1.000 30.94411 494 LEU D N 1
ATOM 6840 C CA . LEU D 1 515 ? 152.05100 214.30300 183.53600 1.000 30.94411 494 LEU D CA 1
ATOM 6841 C C . LEU D 1 515 ? 151.09400 215.22700 182.79400 1.000 30.94411 494 LEU D C 1
ATOM 6842 O O . LEU D 1 515 ? 151.06100 216.43200 183.06600 1.000 30.94411 494 LEU D O 1
ATOM 6847 N N . SER D 1 516 ? 150.31100 214.68600 181.85800 1.000 35.16544 495 SER D N 1
ATOM 6848 C CA . SER D 1 516 ? 149.41900 215.52100 181.06000 1.000 35.16544 495 SER D CA 1
ATOM 6849 C C . SER D 1 516 ? 148.34600 216.21500 181.89300 1.000 35.16544 495 SER D C 1
ATOM 6850 O O . SER D 1 516 ? 147.72200 217.16400 181.40600 1.000 35.16544 495 SER D O 1
ATOM 6853 N N . GLU D 1 517 ? 148.11400 215.77200 183.12700 1.000 41.41054 496 GLU D N 1
ATOM 6854 C CA . GLU D 1 517 ? 147.07500 216.34700 183.97400 1.000 41.41054 496 GLU D CA 1
ATOM 6855 C C . GLU D 1 517 ? 147.54600 217.55000 184.78100 1.000 41.41054 496 GLU D C 1
ATOM 6856 O O . GLU D 1 517 ? 146.73900 218.14500 185.50200 1.000 41.41054 496 GLU D O 1
ATOM 6862 N N . LEU D 1 518 ? 148.81900 217.92200 184.68700 1.000 42.41426 497 LEU D N 1
ATOM 6863 C CA . LEU D 1 518 ? 149.32300 219.04900 185.45900 1.000 42.41426 497 LEU D CA 1
ATOM 6864 C C . LEU D 1 518 ? 148.82700 220.36900 184.88000 1.000 42.41426 497 LEU D C 1
ATOM 6865 O O . LEU D 1 518 ? 148.56400 220.49100 183.68000 1.000 42.41426 497 LEU D O 1
ATOM 6870 N N . SER D 1 519 ? 148.69900 221.36800 185.75500 1.000 47.56013 498 SER D N 1
ATOM 6871 C CA . SER D 1 519 ? 148.19000 222.67100 185.34200 1.000 47.56013 498 SER D CA 1
ATOM 6872 C C . SER D 1 519 ? 149.23100 223.49200 184.59100 1.000 47.56013 498 SER D C 1
ATOM 6873 O O . SER D 1 519 ? 148.86700 224.30400 183.73300 1.000 47.56013 498 SER D O 1
ATOM 6876 N N . SER D 1 520 ? 150.51200 223.30500 184.89800 1.000 46.71971 499 SER D N 1
ATOM 6877 C CA . SER D 1 520 ? 151.55500 224.09700 184.26900 1.000 46.71971 499 SER D CA 1
ATOM 6878 C C . SER D 1 520 ? 151.64800 223.77500 182.77700 1.000 46.71971 499 SER D C 1
ATOM 6879 O O . SER D 1 520 ? 151.45400 222.62800 182.36700 1.000 46.71971 499 SER D O 1
ATOM 6882 N N . PRO D 1 521 ? 151.94100 224.77600 181.94100 1.000 47.84232 500 PRO D N 1
ATOM 6883 C CA . PRO D 1 521 ? 152.03300 224.53800 180.49600 1.000 47.84232 500 PRO D CA 1
ATOM 6884 C C . PRO D 1 521 ? 153.41900 224.17300 179.99100 1.000 47.84232 500 PRO D C 1
ATOM 6885 O O . PRO D 1 521 ? 153.54100 223.78000 178.82200 1.000 47.84232 500 PRO D O 1
ATOM 6889 N N . LYS D 1 522 ? 154.45800 224.28600 180.81900 1.000 42.61779 501 LYS D N 1
ATOM 6890 C CA . LYS D 1 522 ? 155.81700 223.94900 180.41900 1.000 42.61779 501 LYS D CA 1
ATOM 6891 C C . LYS D 1 522 ? 156.30800 222.65500 181.05700 1.000 42.61779 501 LYS D C 1
ATOM 6892 O O . LYS D 1 522 ? 157.52100 222.43500 181.14300 1.000 42.61779 501 LYS D O 1
ATOM 6898 N N . SER D 1 523 ? 155.39200 221.79900 181.51300 1.000 34.79502 502 SER D N 1
ATOM 6899 C CA . SER D 1 523 ? 155.79500 220.53800 182.12700 1.000 34.79502 502 SER D CA 1
ATOM 6900 C C . SER D 1 523 ? 156.38400 219.57900 181.09900 1.000 34.79502 502 SER D C 1
ATOM 6901 O O . SER D 1 523 ? 157.31500 218.82500 181.40800 1.000 34.79502 502 SER D O 1
ATOM 6904 N N . LEU D 1 524 ? 155.85000 219.58900 179.87500 1.000 29.97361 503 LEU D N 1
ATOM 6905 C CA . LEU D 1 524 ? 156.30600 218.64900 178.85600 1.000 29.97361 503 LEU D CA 1
ATOM 6906 C C . LEU D 1 524 ? 157.77000 218.87700 178.49800 1.000 29.97361 503 LEU D C 1
ATOM 6907 O O . LEU D 1 524 ? 158.53600 217.91600 178.35700 1.000 29.97361 503 LEU D O 1
ATOM 6912 N N . ARG D 1 525 ? 158.17500 220.13900 178.33800 1.000 28.84722 504 ARG D N 1
ATOM 6913 C CA . ARG D 1 525 ? 159.56100 220.43400 177.98400 1.000 28.84722 504 ARG D CA 1
ATOM 6914 C C . ARG D 1 525 ? 160.51900 219.98400 179.08000 1.000 28.84722 504 ARG D C 1
ATOM 6915 O O . ARG D 1 525 ? 161.55600 219.36600 178.79900 1.000 28.84722 504 ARG D O 1
ATOM 6923 N N . ILE D 1 526 ? 160.18400 220.28400 180.33700 1.000 27.09972 505 ILE D N 1
ATOM 6924 C CA . ILE D 1 526 ? 161.00600 219.84600 181.46200 1.000 27.09972 505 ILE D CA 1
ATOM 6925 C C . ILE D 1 526 ? 161.12600 218.32900 181.46400 1.000 27.09972 505 ILE D C 1
ATOM 6926 O O . ILE D 1 526 ? 162.22600 217.76900 181.56900 1.000 27.09972 505 ILE D O 1
ATOM 6931 N N . PHE D 1 527 ? 159.98900 217.64300 181.33500 1.000 22.51818 506 PHE D N 1
ATOM 6932 C CA . PHE D 1 527 ? 159.99500 216.18600 181.35200 1.000 22.51818 506 PHE D CA 1
ATOM 6933 C C . PHE D 1 527 ? 160.89800 215.63000 180.26100 1.000 22.51818 506 PHE D C 1
ATOM 6934 O O . PHE D 1 527 ? 161.76700 214.79000 180.52600 1.000 22.51818 506 PHE D O 1
ATOM 6942 N N . ILE D 1 528 ? 160.73200 216.11400 179.02800 1.000 23.99018 507 ILE D N 1
ATOM 6943 C CA . ILE D 1 528 ? 161.44300 215.50000 177.91300 1.000 23.99018 507 ILE D CA 1
ATOM 6944 C C . ILE D 1 528 ? 162.93500 215.79500 177.99100 1.000 23.99018 507 ILE D C 1
ATOM 6945 O O . ILE D 1 528 ? 163.75800 214.91100 177.72900 1.000 23.99018 507 ILE D O 1
ATOM 6950 N N . ASP D 1 529 ? 163.32400 217.01500 178.37900 1.000 23.78881 508 ASP D N 1
ATOM 6951 C CA . ASP D 1 529 ? 164.75700 217.30400 178.40200 1.000 23.78881 508 ASP D CA 1
ATOM 6952 C C . ASP D 1 529 ? 165.45400 216.59400 179.56200 1.000 23.78881 508 ASP D C 1
ATOM 6953 O O . ASP D 1 529 ? 166.58100 216.10000 179.40600 1.000 23.78881 508 ASP D O 1
ATOM 6958 N N . GLU D 1 530 ? 164.79700 216.49900 180.72500 1.000 22.48440 509 GLU D N 1
ATOM 6959 C CA . GLU D 1 530 ? 165.40400 215.75700 181.82600 1.000 22.48440 509 GLU D CA 1
ATOM 6960 C C . GLU D 1 530 ? 165.51100 214.27000 181.50600 1.000 22.48440 509 GLU D C 1
ATOM 6961 O O . GLU D 1 530 ? 166.52700 213.63100 181.81700 1.000 22.48440 509 GLU D O 1
ATOM 6967 N N . VAL D 1 531 ? 164.47700 213.69800 180.88200 1.000 18.06677 510 VAL D N 1
ATOM 6968 C CA . VAL D 1 531 ? 164.53900 212.29200 180.49900 1.000 18.06677 510 VAL D CA 1
ATOM 6969 C C . VAL D 1 531 ? 165.62400 212.07400 179.45100 1.000 18.06677 510 VAL D C 1
ATOM 6970 O O . VAL D 1 531 ? 166.32200 211.05300 179.46200 1.000 18.06677 510 VAL D O 1
ATOM 6974 N N . ARG D 1 532 ? 165.79900 213.03900 178.54500 1.000 18.07332 511 ARG D N 1
ATOM 6975 C CA . ARG D 1 532 ? 166.86900 212.95500 177.55600 1.000 18.07332 511 ARG D CA 1
ATOM 6976 C C . ARG D 1 532 ? 168.23500 212.91400 178.22900 1.000 18.07332 511 ARG D C 1
ATOM 6977 O O . ARG D 1 532 ? 169.09900 212.10600 177.85800 1.000 18.07332 511 ARG D O 1
ATOM 6985 N N . LYS D 1 533 ? 168.44600 213.77900 179.22600 1.000 17.02857 512 LYS D N 1
ATOM 6986 C CA . LYS D 1 533 ? 169.70800 213.76900 179.96300 1.000 17.02857 512 LYS D CA 1
ATOM 6987 C C . LYS D 1 533 ? 169.93500 212.43100 180.65700 1.000 17.02857 512 LYS D C 1
ATOM 6988 O O . LYS D 1 533 ? 171.04300 211.87300 180.60900 1.000 17.02857 512 LYS D O 1
ATOM 6994 N N . MET D 1 534 ? 168.89600 211.90400 181.31000 1.000 15.40058 513 MET D N 1
ATOM 6995 C CA . MET D 1 534 ? 169.02400 210.62200 181.99800 1.000 15.40058 513 MET D CA 1
ATOM 6996 C C . MET D 1 534 ? 169.40200 209.51100 181.02600 1.000 15.40058 513 MET D C 1
ATOM 6997 O O . MET D 1 534 ? 170.26600 208.67600 181.32400 1.000 15.40058 513 MET D O 1
ATOM 7002 N N . GLN D 1 535 ? 168.76600 209.49300 179.85500 1.000 14.62659 514 GLN D N 1
ATOM 7003 C CA . GLN D 1 535 ? 169.03500 208.45500 178.86700 1.000 14.62659 514 GLN D CA 1
ATOM 7004 C C . GLN D 1 535 ? 170.45000 208.56000 178.30800 1.000 14.62659 514 GLN D C 1
ATOM 7005 O O . GLN D 1 535 ? 171.11400 207.53900 178.09600 1.000 14.62659 514 GLN D O 1
ATOM 7011 N N . ILE D 1 536 ? 170.93300 209.78200 178.06800 1.000 13.12375 515 ILE D N 1
ATOM 7012 C CA . ILE D 1 536 ? 172.30500 209.94600 177.58900 1.000 13.12375 515 ILE D CA 1
ATOM 7013 C C . ILE D 1 536 ? 173.30200 209.44700 178.63100 1.000 13.12375 515 ILE D C 1
ATOM 7014 O O . ILE D 1 536 ? 174.27000 208.73800 178.30600 1.000 13.12375 515 ILE D O 1
ATOM 7019 N N . GLY D 1 537 ? 173.08500 209.80600 179.89900 1.000 11.44685 516 GLY D N 1
ATOM 7020 C CA . GLY D 1 537 ? 173.96900 209.32500 180.94900 1.000 11.44685 516 GLY D CA 1
ATOM 7021 C C . GLY D 1 537 ? 173.97100 207.81200 181.06400 1.000 11.44685 516 GLY D C 1
ATOM 7022 O O . GLY D 1 537 ? 175.02500 207.19100 181.23100 1.000 11.44685 516 GLY D O 1
ATOM 7023 N N . GLN D 1 538 ? 172.79000 207.19800 180.96400 1.000 11.50755 517 GLN D N 1
ATOM 7024 C CA . GLN D 1 538 ? 172.70800 205.74200 181.02600 1.000 11.50755 517 GLN D CA 1
ATOM 7025 C C . GLN D 1 538 ? 173.42200 205.09600 179.84400 1.000 11.50755 517 GLN D C 1
ATOM 7026 O O . GLN D 1 538 ? 174.07300 204.05500 179.99600 1.000 11.50755 517 GLN D O 1
ATOM 7032 N N . SER D 1 539 ? 173.31300 205.69800 178.65600 1.000 11.45623 518 SER D N 1
ATOM 7033 C CA . SER D 1 539 ? 174.00500 205.15600 177.49000 1.000 11.45623 518 SER D CA 1
ATOM 7034 C C . SER D 1 539 ? 175.51200 205.18200 177.68500 1.000 11.45623 518 SER D C 1
ATOM 7035 O O . SER D 1 539 ? 176.20500 204.21000 177.36100 1.000 11.45623 518 SER D O 1
ATOM 7038 N N . PHE D 1 540 ? 176.04100 206.29000 178.20800 1.000 11.57304 519 PHE D N 1
ATOM 7039 C CA . PHE D 1 540 ? 177.48100 206.35800 178.45000 1.000 11.57304 519 PHE D CA 1
ATOM 7040 C C . PHE D 1 540 ? 177.91300 205.35000 179.50900 1.000 11.57304 519 PHE D C 1
ATOM 7041 O O . PHE D 1 540 ? 178.96600 204.70800 179.37800 1.000 11.57304 519 PHE D O 1
ATOM 7049 N N . ASP D 1 541 ? 177.11000 205.19400 180.56500 1.000 11.56605 520 ASP D N 1
ATOM 7050 C CA . ASP D 1 541 ? 177.43200 204.21700 181.60100 1.000 11.56605 520 ASP D CA 1
ATOM 7051 C C . ASP D 1 541 ? 177.47900 202.80300 181.03500 1.000 11.56605 520 ASP D C 1
ATOM 7052 O O . ASP D 1 541 ? 178.36700 202.01700 181.38200 1.000 11.56605 520 ASP D O 1
ATOM 7057 N N . LEU D 1 542 ? 176.52400 202.45700 180.16800 1.000 11.04172 521 LEU D N 1
ATOM 7058 C CA . LEU D 1 542 ? 176.53400 201.13400 179.54700 1.000 11.04172 521 LEU D CA 1
ATOM 7059 C C . LEU D 1 542 ? 177.73300 200.95900 178.62200 1.000 11.04172 521 LEU D C 1
ATOM 7060 O O . LEU D 1 542 ? 178.37000 199.89600 178.61500 1.000 11.04172 521 LEU D O 1
ATOM 7065 N N . HIS D 1 543 ? 178.04800 201.98400 177.82600 1.000 13.08421 522 HIS D N 1
ATOM 7066 C CA . HIS D 1 543 ? 179.12000 201.85600 176.84400 1.000 13.08421 522 HIS D CA 1
ATOM 7067 C C . HIS D 1 543 ? 180.47900 201.70100 177.51100 1.000 13.08421 522 HIS D C 1
ATOM 7068 O O . HIS D 1 543 ? 181.32400 200.94100 177.02600 1.000 13.08421 522 HIS D O 1
ATOM 7075 N N . TRP D 1 544 ? 180.72200 202.42300 178.60900 1.000 12.59613 523 TRP D N 1
ATOM 7076 C CA . TRP D 1 544 ? 182.01700 202.29900 179.27500 1.000 12.59613 523 TRP D CA 1
ATOM 7077 C C . TRP D 1 544 ? 182.25100 200.87600 179.76200 1.000 12.59613 523 TRP D C 1
ATOM 7078 O O . TRP D 1 544 ? 183.35400 200.33700 179.62100 1.000 12.59613 523 TRP D O 1
ATOM 7089 N N . THR D 1 545 ? 181.22500 200.25400 180.34300 1.000 13.86464 524 THR D N 1
ATOM 7090 C CA . THR D 1 545 ? 181.36000 198.87800 180.80600 1.000 13.86464 524 THR D CA 1
ATOM 7091 C C . THR D 1 545 ? 181.50000 197.91000 179.63900 1.000 13.86464 524 THR D C 1
ATOM 7092 O O . THR D 1 545 ? 182.30900 196.97700 179.69600 1.000 13.86464 524 THR D O 1
ATOM 7096 N N . ALA D 1 546 ? 180.72100 198.11100 178.57100 1.000 13.77840 525 ALA D N 1
ATOM 7097 C CA . ALA D 1 546 ? 180.77200 197.18600 177.44200 1.000 13.77840 525 ALA D CA 1
ATOM 7098 C C . ALA D 1 546 ? 182.12100 197.23100 176.73500 1.000 13.77840 525 ALA D C 1
ATOM 7099 O O . ALA D 1 546 ? 182.66300 196.18600 176.35700 1.000 13.77840 525 ALA D O 1
ATOM 7101 N N . ALA D 1 547 ? 182.68100 198.42400 176.54800 1.000 14.78107 526 ALA D N 1
ATOM 7102 C CA . ALA D 1 547 ? 183.90200 198.58900 175.77000 1.000 14.78107 526 ALA D CA 1
ATOM 7103 C C . ALA D 1 547 ? 185.17100 198.36500 176.58000 1.000 14.78107 526 ALA D C 1
ATOM 7104 O O . ALA D 1 547 ? 186.26400 198.43400 176.00700 1.000 14.78107 526 ALA D O 1
ATOM 7106 N N . LEU D 1 548 ? 185.05600 198.10500 177.88300 1.000 15.65496 527 LEU D N 1
ATOM 7107 C CA . LEU D 1 548 ? 186.20800 197.85300 178.75200 1.000 15.65496 527 LEU D CA 1
ATOM 7108 C C . LEU D 1 548 ? 187.18500 199.02700 178.75000 1.000 15.65496 527 LEU D C 1
ATOM 7109 O O . LEU D 1 548 ? 188.40300 198.84100 178.75400 1.000 15.65496 527 LEU D O 1
ATOM 7114 N N . GLN D 1 549 ? 186.65400 200.24600 178.74600 1.000 18.85219 528 GLN D N 1
ATOM 7115 C CA . GLN D 1 549 ? 187.46900 201.45100 178.80900 1.000 18.85219 528 GLN D CA 1
ATOM 7116 C C . GLN D 1 549 ? 187.13200 202.22300 180.07600 1.000 18.85219 528 GLN D C 1
ATOM 7117 O O . GLN D 1 549 ? 185.96200 202.51600 180.34000 1.000 18.85219 528 GLN D O 1
ATOM 7123 N N . CYS D 1 550 ? 188.15500 202.54000 180.85600 1.000 21.76747 529 CYS D N 1
ATOM 7124 C CA . CYS D 1 550 ? 187.95500 203.18500 182.14700 1.000 21.76747 529 CYS D CA 1
ATOM 7125 C C . CYS D 1 550 ? 187.85100 204.69600 181.97200 1.000 21.76747 529 CYS D C 1
ATOM 7126 O O . CYS D 1 550 ? 188.75800 205.31100 181.40300 1.000 21.76747 529 CYS D O 1
ATOM 7129 N N . PRO D 1 551 ? 186.77400 205.32000 182.43600 1.000 20.86047 530 PRO D N 1
ATOM 7130 C CA . PRO D 1 551 ? 186.68600 206.78000 182.39400 1.000 20.86047 530 PRO D CA 1
ATOM 7131 C C . PRO D 1 551 ? 187.54100 207.42400 183.47500 1.000 20.86047 530 PRO D C 1
ATOM 7132 O O . PRO D 1 551 ? 187.95700 206.78800 184.44500 1.000 20.86047 530 PRO D O 1
ATOM 7136 N N . SER D 1 552 ? 187.79900 208.71300 183.28900 1.000 24.88233 531 SER D N 1
ATOM 7137 C CA . SER D 1 552 ? 188.47600 209.48300 184.31600 1.000 24.88233 531 SER D CA 1
ATOM 7138 C C . SER D 1 552 ? 187.50400 209.81500 185.44600 1.000 24.88233 531 SER D C 1
ATOM 7139 O O . SER D 1 552 ? 186.29400 209.60100 185.34300 1.000 24.88233 531 SER D O 1
ATOM 7142 N N . GLU D 1 553 ? 188.05000 210.33300 186.54700 1.000 28.34726 532 GLU D N 1
ATOM 7143 C CA . GLU D 1 553 ? 187.20700 210.68100 187.68600 1.000 28.34726 532 GLU D CA 1
ATOM 7144 C C . GLU D 1 553 ? 186.23900 211.80500 187.33700 1.000 28.34726 532 GLU D C 1
ATOM 7145 O O . GLU D 1 553 ? 185.05800 211.74800 187.69500 1.000 28.34726 532 GLU D O 1
ATOM 7151 N N . GLU D 1 554 ? 186.72000 212.83400 186.63500 1.000 27.97682 533 GLU D N 1
ATOM 7152 C CA . GLU D 1 554 ? 185.86200 213.96200 186.28700 1.000 27.97682 533 GLU D CA 1
ATOM 7153 C C . GLU D 1 554 ? 184.75500 213.54200 185.32800 1.000 27.97682 533 GLU D C 1
ATOM 7154 O O . GLU D 1 554 ? 183.59600 213.94800 185.48400 1.000 27.97682 533 GLU D O 1
ATOM 7160 N N . GLU D 1 555 ? 185.09200 212.72900 184.32800 1.000 23.05174 534 GLU D N 1
ATOM 7161 C CA . GLU D 1 555 ? 184.09700 212.30000 183.35200 1.000 23.05174 534 GLU D CA 1
ATOM 7162 C C . GLU D 1 555 ? 183.07900 211.35700 183.98500 1.000 23.05174 534 GLU D C 1
ATOM 7163 O O . GLU D 1 555 ? 181.88300 211.42200 183.67400 1.000 23.05174 534 GLU D O 1
ATOM 7169 N N . TYR D 1 556 ? 183.53200 210.48700 184.89000 1.000 20.41150 535 TYR D N 1
ATOM 7170 C CA . TYR D 1 556 ? 182.60600 209.64000 185.63600 1.000 20.41150 535 TYR D CA 1
ATOM 7171 C C . TYR D 1 556 ? 181.68100 210.47500 186.51300 1.000 20.41150 535 TYR D C 1
ATOM 7172 O O . TYR D 1 556 ? 180.48600 210.17700 186.62800 1.000 20.41150 535 TYR D O 1
ATOM 7181 N N . LEU D 1 557 ? 182.21900 211.51800 187.15000 1.000 21.40806 536 LEU D N 1
ATOM 7182 C CA . LEU D 1 557 ? 181.38500 212.39400 187.96700 1.000 21.40806 536 LEU D CA 1
ATOM 7183 C C . LEU D 1 557 ? 180.34400 213.10900 187.11900 1.000 21.40806 536 LEU D C 1
ATOM 7184 O O . LEU D 1 557 ? 179.19000 213.25300 187.53300 1.000 21.40806 536 LEU D O 1
ATOM 7189 N N . SER D 1 558 ? 180.73100 213.56400 185.92700 1.000 19.38398 537 SER D N 1
ATOM 7190 C CA . SER D 1 558 ? 179.76300 214.18400 185.02600 1.000 19.38398 537 SER D CA 1
ATOM 7191 C C . SER D 1 558 ? 178.67800 213.19500 184.61200 1.000 19.38398 537 SER D C 1
ATOM 7192 O O . SER D 1 558 ? 177.48700 213.54000 184.57900 1.000 19.38398 537 SER D O 1
ATOM 7195 N N . MET D 1 559 ? 179.07100 211.95900 184.29200 1.000 16.98903 538 MET D N 1
ATOM 7196 C CA . MET D 1 559 ? 178.09600 210.95000 183.89000 1.000 16.98903 538 MET D CA 1
ATOM 7197 C C . MET D 1 559 ? 177.10900 210.66000 185.01200 1.000 16.98903 538 MET D C 1
ATOM 7198 O O . MET D 1 559 ? 175.89900 210.56600 184.77800 1.000 16.98903 538 MET D O 1
ATOM 7203 N N . ILE D 1 560 ? 177.61000 210.48900 186.23800 1.000 19.41772 539 ILE D N 1
ATOM 7204 C CA . ILE D 1 560 ? 176.69800 210.19000 187.33700 1.000 19.41772 539 ILE D CA 1
ATOM 7205 C C . ILE D 1 560 ? 175.84300 211.40200 187.66500 1.000 19.41772 539 ILE D C 1
ATOM 7206 O O . ILE D 1 560 ? 174.67100 211.25300 188.01900 1.000 19.41772 539 ILE D O 1
ATOM 7211 N N . ASP D 1 561 ? 176.38900 212.61500 187.53500 1.000 21.16404 540 ASP D N 1
ATOM 7212 C CA . ASP D 1 561 ? 175.57200 213.81000 187.70600 1.000 21.16404 540 ASP D CA 1
ATOM 7213 C C . ASP D 1 561 ? 174.38400 213.78400 186.75900 1.000 21.16404 540 ASP D C 1
ATOM 7214 O O . ASP D 1 561 ? 173.23200 213.86100 187.19400 1.000 21.16404 540 ASP D O 1
ATOM 7219 N N . MET D 1 562 ? 174.64500 213.59700 185.46400 1.000 17.23253 541 MET D N 1
ATOM 7220 C CA . MET D 1 562 ? 173.55500 213.49400 184.49900 1.000 17.23253 541 MET D CA 1
ATOM 7221 C C . MET D 1 562 ? 172.56900 212.40400 184.90500 1.000 17.23253 541 MET D C 1
ATOM 7222 O O . MET D 1 562 ? 171.40600 212.68000 185.22600 1.000 17.23253 541 MET D O 1
ATOM 7227 N N . LYS D 1 563 ? 173.05600 211.16300 184.97600 1.000 15.89774 542 LYS D N 1
ATOM 7228 C CA . LYS D 1 563 ? 172.18600 209.99900 185.11100 1.000 15.89774 542 LYS D CA 1
ATOM 7229 C C . LYS D 1 563 ? 171.35800 210.04000 186.39100 1.000 15.89774 542 LYS D C 1
ATOM 7230 O O . LYS D 1 563 ? 170.16800 209.70800 186.37400 1.000 15.89774 542 LYS D O 1
ATOM 7236 N N . THR D 1 564 ? 171.96100 210.43700 187.51400 1.000 20.03331 543 THR D N 1
ATOM 7237 C CA . THR D 1 564 ? 171.26000 210.41500 188.79000 1.000 20.03331 543 THR D CA 1
ATOM 7238 C C . THR D 1 564 ? 170.47800 211.69900 189.04400 1.000 20.03331 543 THR D C 1
ATOM 7239 O O . THR D 1 564 ? 169.29900 211.64100 189.40400 1.000 20.03331 543 THR D O 1
ATOM 7241 N N . GLY D 1 565 ? 171.10700 212.86500 188.87500 1.000 22.11382 544 GLY D N 1
ATOM 7242 C CA . GLY D 1 565 ? 170.42000 214.10400 189.15200 1.000 22.11382 544 GLY D CA 1
ATOM 7243 C C . GLY D 1 565 ? 169.40400 214.52700 188.11900 1.000 22.11382 544 GLY D C 1
ATOM 7244 O O . GLY D 1 565 ? 168.68100 215.49800 188.36800 1.000 22.11382 544 GLY D O 1
ATOM 7245 N N . GLY D 1 566 ? 169.31100 213.83500 186.97800 1.000 21.98217 545 GLY D N 1
ATOM 7246 C CA . GLY D 1 566 ? 168.23300 214.13800 186.05200 1.000 21.98217 545 GLY D CA 1
ATOM 7247 C C . GLY D 1 566 ? 166.87100 213.98600 186.69700 1.000 21.98217 545 GLY D C 1
ATOM 7248 O O . GLY D 1 566 ? 166.03000 214.88300 186.61600 1.000 21.98217 545 GLY D O 1
ATOM 7249 N N . LEU D 1 567 ? 166.65500 212.86600 187.38900 1.000 23.61064 546 LEU D N 1
ATOM 7250 C CA . LEU D 1 567 ? 165.39500 212.65700 188.09500 1.000 23.61064 546 LEU D CA 1
ATOM 7251 C C . LEU D 1 567 ? 165.21400 213.66800 189.22000 1.000 23.61064 546 LEU D C 1
ATOM 7252 O O . LEU D 1 567 ? 164.11500 214.20500 189.41000 1.000 23.61064 546 LEU D O 1
ATOM 7257 N N . PHE D 1 568 ? 166.28500 213.95000 189.96600 1.000 27.02963 547 PHE D N 1
ATOM 7258 C CA . PHE D 1 568 ? 166.18200 214.85500 191.10600 1.000 27.02963 547 PHE D CA 1
ATOM 7259 C C . PHE D 1 568 ? 165.74900 216.24800 190.67000 1.000 27.02963 547 PHE D C 1
ATOM 7260 O O . PHE D 1 568 ? 164.78700 216.80900 191.20800 1.000 27.02963 547 PHE D O 1
ATOM 7268 N N . HIS D 1 569 ? 166.42600 216.82400 189.68200 1.000 27.12814 548 HIS D N 1
ATOM 7269 C CA . HIS D 1 569 ? 166.03200 218.17300 189.30700 1.000 27.12814 548 HIS D CA 1
ATOM 7270 C C . HIS D 1 569 ? 164.87600 218.20800 188.31200 1.000 27.12814 548 HIS D C 1
ATOM 7271 O O . HIS D 1 569 ? 164.26300 219.26600 188.15900 1.000 27.12814 548 HIS D O 1
ATOM 7278 N N . LEU D 1 570 ? 164.49100 217.07600 187.71100 1.000 25.12955 549 LEU D N 1
ATOM 7279 C CA . LEU D 1 570 ? 163.16000 216.98400 187.11600 1.000 25.12955 549 LEU D CA 1
ATOM 7280 C C . LEU D 1 570 ? 162.09200 217.16900 188.18200 1.000 25.12955 549 LEU D C 1
ATOM 7281 O O . LEU D 1 570 ? 161.13800 217.93400 188.00300 1.000 25.12955 549 LEU D O 1
ATOM 7286 N N . LEU D 1 571 ? 162.24300 216.46000 189.30200 1.000 27.85993 550 LEU D N 1
ATOM 7287 C CA . LEU D 1 571 ? 161.35300 216.62700 190.44500 1.000 27.85993 550 LEU D CA 1
ATOM 7288 C C . LEU D 1 571 ? 161.33000 218.07900 190.90900 1.000 27.85993 550 LEU D C 1
ATOM 7289 O O . LEU D 1 571 ? 160.25800 218.66000 191.13300 1.000 27.85993 550 LEU D O 1
ATOM 7294 N N . ILE D 1 572 ? 162.51300 218.68100 191.04500 1.000 29.66607 551 ILE D N 1
ATOM 7295 C CA . ILE D 1 572 ? 162.60500 220.05600 191.53700 1.000 29.66607 551 ILE D CA 1
ATOM 7296 C C . ILE D 1 572 ? 161.89600 221.01500 190.58700 1.000 29.66607 551 ILE D C 1
ATOM 7297 O O . ILE D 1 572 ? 161.10800 221.86700 191.01300 1.000 29.66607 551 ILE D O 1
ATOM 7302 N N . ARG D 1 573 ? 162.17100 220.89500 189.28500 1.000 27.46446 552 ARG D N 1
ATOM 7303 C CA . ARG D 1 573 ? 161.57300 221.80400 188.31300 1.000 27.46446 552 ARG D CA 1
ATOM 7304 C C . ARG D 1 573 ? 160.06400 221.62000 188.23600 1.000 27.46446 552 ARG D C 1
ATOM 7305 O O . ARG D 1 573 ? 159.32200 222.60000 188.10000 1.000 27.46446 552 ARG D O 1
ATOM 7313 N N . LEU D 1 574 ? 159.58900 220.37500 188.31600 1.000 29.15514 553 LEU D N 1
ATOM 7314 C CA . LEU D 1 574 ? 158.15100 220.13600 188.30200 1.000 29.15514 553 LEU D CA 1
ATOM 7315 C C . LEU D 1 574 ? 157.47800 220.76200 189.51500 1.000 29.15514 553 LEU D C 1
ATOM 7316 O O . LEU D 1 574 ? 156.38800 221.33400 189.40000 1.000 29.15514 553 LEU D O 1
ATOM 7321 N N . MET D 1 575 ? 158.10400 220.66000 190.69100 1.000 36.01820 554 MET D N 1
ATOM 7322 C CA . MET D 1 575 ? 157.51000 221.27600 191.87500 1.000 36.01820 554 MET D CA 1
ATOM 7323 C C . MET D 1 575 ? 157.53100 222.79800 191.79000 1.000 36.01820 554 MET D C 1
ATOM 7324 O O . MET D 1 575 ? 156.56400 223.45700 192.18600 1.000 36.01820 554 MET D O 1
ATOM 7329 N N . ILE D 1 576 ? 158.62300 223.37800 191.28500 1.000 36.19893 555 ILE D N 1
ATOM 7330 C CA . ILE D 1 576 ? 158.70300 224.83500 191.18900 1.000 36.19893 555 ILE D CA 1
ATOM 7331 C C . ILE D 1 576 ? 157.68400 225.36900 190.19000 1.000 36.19893 555 ILE D C 1
ATOM 7332 O O . ILE D 1 576 ? 157.01500 226.37800 190.44500 1.000 36.19893 555 ILE D O 1
ATOM 7337 N N . ALA D 1 577 ? 157.55000 224.70700 189.03700 1.000 37.39405 556 ALA D N 1
ATOM 7338 C CA . ALA D 1 577 ? 156.63500 225.19600 188.00900 1.000 37.39405 556 ALA D CA 1
ATOM 7339 C C . ALA D 1 577 ? 155.18800 225.16100 188.48500 1.000 37.39405 556 ALA D C 1
ATOM 7340 O O . ALA D 1 577 ? 154.42000 226.09500 188.22800 1.000 37.39405 556 ALA D O 1
ATOM 7342 N N . GLU D 1 578 ? 154.79700 224.09700 189.17700 1.000 39.49809 557 GLU D N 1
ATOM 7343 C CA . GLU D 1 578 ? 153.42700 223.96100 189.66000 1.000 39.49809 557 GLU D CA 1
ATOM 7344 C C . GLU D 1 578 ? 153.20500 224.78700 190.92100 1.000 39.49809 557 GLU D C 1
ATOM 7345 O O . GLU D 1 578 ? 153.18900 226.01700 190.87500 1.000 39.49809 557 GLU D O 1
ATOM 7347 N N . MET D 1 585 ? 165.53400 231.11300 194.14900 1.000 60.49032 564 MET D N 1
ATOM 7348 C CA . MET D 1 585 ? 166.64500 230.31800 194.65700 1.000 60.49032 564 MET D CA 1
ATOM 7349 C C . MET D 1 585 ? 167.22000 229.42200 193.56600 1.000 60.49032 564 MET D C 1
ATOM 7350 O O . MET D 1 585 ? 166.61600 229.25200 192.50700 1.000 60.49032 564 MET D O 1
ATOM 7352 N N . ASP D 1 586 ? 168.39300 228.85300 193.83000 1.000 57.41373 565 ASP D N 1
ATOM 7353 C CA . ASP D 1 586 ? 169.07000 227.96000 192.90000 1.000 57.41373 565 ASP D CA 1
ATOM 7354 C C . ASP D 1 586 ? 169.21800 226.59000 193.54400 1.000 57.41373 565 ASP D C 1
ATOM 7355 O O . ASP D 1 586 ? 169.66500 226.48500 194.69100 1.000 57.41373 565 ASP D O 1
ATOM 7360 N N . PHE D 1 587 ? 168.84200 225.54600 192.80700 1.000 48.30813 566 PHE D N 1
ATOM 7361 C CA . PHE D 1 587 ? 168.85800 224.18300 193.31800 1.000 48.30813 566 PHE D CA 1
ATOM 7362 C C . PHE D 1 587 ? 169.87100 223.28800 192.61900 1.000 48.30813 566 PHE D C 1
ATOM 7363 O O . PHE D 1 587 ? 169.94200 222.09700 192.93800 1.000 48.30813 566 PHE D O 1
ATOM 7371 N N . SER D 1 588 ? 170.64800 223.81900 191.67300 1.000 44.29704 567 SER D N 1
ATOM 7372 C CA . SER D 1 588 ? 171.57200 222.97700 190.91700 1.000 44.29704 567 SER D CA 1
ATOM 7373 C C . SER D 1 588 ? 172.66600 222.39900 191.80900 1.000 44.29704 567 SER D C 1
ATOM 7374 O O . SER D 1 588 ? 172.99200 221.20900 191.70800 1.000 44.29704 567 SER D O 1
ATOM 7376 N N . GLY D 1 589 ? 173.24000 223.22200 192.68800 1.000 44.23961 568 GLY D N 1
ATOM 7377 C CA . GLY D 1 589 ? 174.31900 222.74300 193.53700 1.000 44.23961 568 GLY D CA 1
ATOM 7378 C C . GLY D 1 589 ? 173.86700 221.66100 194.49800 1.000 44.23961 568 GLY D C 1
ATOM 7379 O O . GLY D 1 589 ? 174.53300 220.63400 194.65800 1.000 44.23961 568 GLY D O 1
ATOM 7380 N N . LEU D 1 590 ? 172.72200 221.87700 195.15000 1.000 41.26275 569 LEU D N 1
ATOM 7381 C CA . LEU D 1 590 ? 172.20300 220.88100 196.08000 1.000 41.26275 569 LEU D CA 1
ATOM 7382 C C . LEU D 1 590 ? 171.87800 219.57900 195.36200 1.000 41.26275 569 LEU D C 1
ATOM 7383 O O . LEU D 1 590 ? 172.16400 218.49200 195.87500 1.000 41.26275 569 LEU D O 1
ATOM 7388 N N . VAL D 1 591 ? 171.28800 219.67000 194.16900 1.000 37.95801 570 VAL D N 1
ATOM 7389 C CA . VAL D 1 591 ? 170.94500 218.47100 193.40900 1.000 37.95801 570 VAL D CA 1
ATOM 7390 C C . VAL D 1 591 ? 172.20500 217.70100 193.03200 1.000 37.95801 570 VAL D C 1
ATOM 7391 O O . VAL D 1 591 ? 172.27000 216.47300 193.17700 1.000 37.95801 570 VAL D O 1
ATOM 7395 N N . SER D 1 592 ? 173.22800 218.41100 192.54900 1.000 38.77977 571 SER D N 1
ATOM 7396 C CA . SER D 1 592 ? 174.46800 217.74700 192.15500 1.000 38.77977 571 SER D CA 1
ATOM 7397 C C . SER D 1 592 ? 175.13300 217.06900 193.34700 1.000 38.77977 571 SER D C 1
ATOM 7398 O O . SER D 1 592 ? 175.54800 215.90300 193.26500 1.000 38.77977 571 SER D O 1
ATOM 7401 N N . MET D 1 593 ? 175.23900 217.78600 194.46900 1.000 38.98937 572 MET D N 1
ATOM 7402 C CA . MET D 1 593 ? 175.87300 217.21000 195.65000 1.000 38.98937 572 MET D CA 1
ATOM 7403 C C . MET D 1 593 ? 175.09000 216.01400 196.17300 1.000 38.98937 572 MET D C 1
ATOM 7404 O O . MET D 1 593 ? 175.68300 215.00300 196.56000 1.000 38.98937 572 MET D O 1
ATOM 7409 N N . THR D 1 594 ? 173.75700 216.10400 196.18800 1.000 38.14992 573 THR D N 1
ATOM 7410 C CA . THR D 1 594 ? 172.94800 214.98900 196.66700 1.000 38.14992 573 THR D CA 1
ATOM 7411 C C . THR D 1 594 ? 173.09800 213.76800 195.76900 1.000 38.14992 573 THR D C 1
ATOM 7412 O O . THR D 1 594 ? 173.23500 212.64200 196.26100 1.000 38.14992 573 THR D O 1
ATOM 7416 N N . GLY D 1 595 ? 173.08300 213.97000 194.44900 1.000 33.67440 574 GLY D N 1
ATOM 7417 C CA . GLY D 1 595 ? 173.24600 212.84500 193.54200 1.000 33.67440 574 GLY D CA 1
ATOM 7418 C C . GLY D 1 595 ? 174.59400 212.16700 193.69700 1.000 33.67440 574 GLY D C 1
ATOM 7419 O O . GLY D 1 595 ? 174.68200 210.93600 193.77200 1.000 33.67440 574 GLY D O 1
ATOM 7420 N N . ARG D 1 596 ? 175.66500 212.96500 193.75700 1.000 31.46092 575 ARG D N 1
ATOM 7421 C CA . ARG D 1 596 ? 176.99300 212.38800 193.94300 1.000 31.46092 575 ARG D CA 1
ATOM 7422 C C . ARG D 1 596 ? 177.10200 211.66600 195.28100 1.000 31.46092 575 ARG D C 1
ATOM 7423 O O . ARG D 1 596 ? 177.64000 210.55400 195.35500 1.000 31.46092 575 ARG D O 1
ATOM 7431 N N . TYR D 1 597 ? 176.59900 212.28100 196.35300 1.000 40.14738 576 TYR D N 1
ATOM 7432 C CA . TYR D 1 597 ? 176.66300 211.64600 197.66200 1.000 40.14738 576 TYR D CA 1
ATOM 7433 C C . TYR D 1 597 ? 175.94200 210.30700 197.64300 1.000 40.14738 576 TYR D C 1
ATOM 7434 O O . TYR D 1 597 ? 176.48300 209.29300 198.09500 1.000 40.14738 576 TYR D O 1
ATOM 7443 N N . PHE D 1 598 ? 174.73700 210.27900 197.07000 1.000 42.47385 577 PHE D N 1
ATOM 7444 C CA . PHE D 1 598 ? 173.96900 209.04200 196.98200 1.000 42.47385 577 PHE D CA 1
ATOM 7445 C C . PHE D 1 598 ? 174.73500 207.97000 196.21400 1.000 42.47385 577 PHE D C 1
ATOM 7446 O O . PHE D 1 598 ? 174.87100 206.83100 196.68200 1.000 42.47385 577 PHE D O 1
ATOM 7454 N N . GLN D 1 599 ? 175.27100 208.32400 195.04200 1.000 37.21505 578 GLN D N 1
ATOM 7455 C CA . GLN D 1 599 ? 175.89900 207.31900 194.18600 1.000 37.21505 578 GLN D CA 1
ATOM 7456 C C . GLN D 1 599 ? 177.17200 206.75300 194.81300 1.000 37.21505 578 GLN D C 1
ATOM 7457 O O . GLN D 1 599 ? 177.34100 205.52800 194.89800 1.000 37.21505 578 GLN D O 1
ATOM 7463 N N . ILE D 1 600 ? 178.08700 207.62200 195.25300 1.000 37.26634 579 ILE D N 1
ATOM 7464 C CA . ILE D 1 600 ? 179.32600 207.09900 195.82800 1.000 37.26634 579 ILE D CA 1
ATOM 7465 C C . ILE D 1 600 ? 179.08100 206.43100 197.18100 1.000 37.26634 579 ILE D C 1
ATOM 7466 O O . ILE D 1 600 ? 179.77600 205.46800 197.53100 1.000 37.26634 579 ILE D O 1
ATOM 7471 N N . ARG D 1 601 ? 178.08500 206.88200 197.95200 1.000 45.40663 580 ARG D N 1
ATOM 7472 C CA . ARG D 1 601 ? 177.74400 206.16500 199.17500 1.000 45.40663 580 ARG D CA 1
ATOM 7473 C C . ARG D 1 601 ? 177.25500 204.75700 198.86600 1.000 45.40663 580 ARG D C 1
ATOM 7474 O O . ARG D 1 601 ? 177.62100 203.79900 199.55700 1.000 45.40663 580 ARG D O 1
ATOM 7482 N N . ASP D 1 602 ? 176.43000 204.61100 197.82500 1.000 47.46249 581 ASP D N 1
ATOM 7483 C CA . ASP D 1 602 ? 175.97600 203.28200 197.42900 1.000 47.46249 581 ASP D CA 1
ATOM 7484 C C . ASP D 1 602 ? 177.14300 202.40900 196.98400 1.000 47.46249 581 ASP D C 1
ATOM 7485 O O . ASP D 1 602 ? 177.20300 201.22200 197.32400 1.000 47.46249 581 ASP D O 1
ATOM 7490 N N . ASP D 1 603 ? 178.07900 202.98000 196.22100 1.000 44.82286 582 ASP D N 1
ATOM 7491 C CA . ASP D 1 603 ? 179.24600 202.21400 195.78200 1.000 44.82286 582 ASP D CA 1
ATOM 7492 C C . ASP D 1 603 ? 180.07500 201.73800 196.97100 1.000 44.82286 582 ASP D C 1
ATOM 7493 O O . ASP D 1 603 ? 180.49000 200.57100 197.03500 1.000 44.82286 582 ASP D O 1
ATOM 7498 N N . LEU D 1 604 ? 180.33400 202.63900 197.92200 1.000 47.41998 583 LEU D N 1
ATOM 7499 C CA . LEU D 1 604 ? 181.12200 202.28300 199.09600 1.000 47.41998 583 LEU D CA 1
ATOM 7500 C C . LEU D 1 604 ? 180.42000 201.22200 199.93300 1.000 47.41998 583 LEU D C 1
ATOM 7501 O O . LEU D 1 604 ? 181.06300 200.29500 200.43700 1.000 47.41998 583 LEU D O 1
ATOM 7506 N N . SER D 1 605 ? 179.10100 201.34300 200.10000 1.000 51.94199 584 SER D N 1
ATOM 7507 C CA . SER D 1 605 ? 178.36100 200.32900 200.84200 1.000 51.94199 584 SER D CA 1
ATOM 7508 C C . SER D 1 605 ? 178.39800 198.98200 200.13600 1.000 51.94199 584 SER D C 1
ATOM 7509 O O . SER D 1 605 ? 178.51300 197.94100 200.79200 1.000 51.94199 584 SER D O 1
ATOM 7512 N N . ASN D 1 606 ? 178.29500 198.97700 198.80500 1.000 52.26802 585 ASN D N 1
ATOM 7513 C CA . ASN D 1 606 ? 178.34000 197.72100 198.06500 1.000 52.26802 585 ASN D CA 1
ATOM 7514 C C . ASN D 1 606 ? 179.69800 197.04300 198.19500 1.000 52.26802 585 ASN D C 1
ATOM 7515 O O . ASN D 1 606 ? 179.77200 195.82100 198.36400 1.000 52.26802 585 ASN D O 1
ATOM 7520 N N . LEU D 1 607 ? 180.78500 197.81400 198.12000 1.000 50.84745 586 LEU D N 1
ATOM 7521 C CA . LEU D 1 607 ? 182.10600 197.18900 198.12700 1.000 50.84745 586 LEU D CA 1
ATOM 7522 C C . LEU D 1 607 ? 182.57600 196.84400 199.53800 1.000 50.84745 586 LEU D C 1
ATOM 7523 O O . LEU D 1 607 ? 182.97500 195.70400 199.80100 1.000 50.84745 586 LEU D O 1
ATOM 7528 N N . THR D 1 608 ? 182.54700 197.81400 200.45600 1.000 56.39819 587 THR D N 1
ATOM 7529 C CA . THR D 1 608 ? 183.11600 197.60000 201.78500 1.000 56.39819 587 THR D CA 1
ATOM 7530 C C . THR D 1 608 ? 182.37800 196.50500 202.54700 1.000 56.39819 587 THR D C 1
ATOM 7531 O O . THR D 1 608 ? 183.00600 195.65100 203.18400 1.000 56.39819 587 THR D O 1
ATOM 7535 N N . SER D 1 609 ? 181.05000 196.50700 202.49300 1.000 57.45841 588 SER D N 1
ATOM 7536 C CA . SER D 1 609 ? 180.26400 195.51000 203.21200 1.000 57.45841 588 SER D CA 1
ATOM 7537 C C . SER D 1 609 ? 180.39500 194.13500 202.56400 1.000 57.45841 588 SER D C 1
ATOM 7538 O O . SER D 1 609 ? 179.54900 193.73200 201.76600 1.000 57.45841 588 SER D O 1
ATOM 7541 N N . LEU D 1 622 ? 180.57700 194.70900 191.14300 1.000 31.12058 602 LEU D N 1
ATOM 7542 C CA . LEU D 1 622 ? 181.79700 193.97100 190.83700 1.000 31.12058 602 LEU D CA 1
ATOM 7543 C C . LEU D 1 622 ? 181.50900 192.82200 189.87900 1.000 31.12058 602 LEU D C 1
ATOM 7544 O O . LEU D 1 622 ? 182.27400 192.57200 188.95000 1.000 31.12058 602 LEU D O 1
ATOM 7549 N N . ASP D 1 623 ? 180.39800 192.12400 190.11100 1.000 29.73673 603 ASP D N 1
ATOM 7550 C CA . ASP D 1 623 ? 179.98600 191.04000 189.22900 1.000 29.73673 603 ASP D CA 1
ATOM 7551 C C . ASP D 1 623 ? 179.29100 191.53600 187.97000 1.000 29.73673 603 ASP D C 1
ATOM 7552 O O . ASP D 1 623 ? 179.08700 190.74500 187.04300 1.000 29.73673 603 ASP D O 1
ATOM 7554 N N . GLU D 1 624 ? 178.92200 192.81600 187.91300 1.000 26.76788 604 GLU D N 1
ATOM 7555 C CA . GLU D 1 624 ? 178.31800 193.40400 186.72700 1.000 26.76788 604 GLU D CA 1
ATOM 7556 C C . GLU D 1 624 ? 179.31800 194.16300 185.86600 1.000 26.76788 604 GLU D C 1
ATOM 7557 O O . GLU D 1 624 ? 179.00500 194.48000 184.71400 1.000 26.76788 604 GLU D O 1
ATOM 7559 N N . GLY D 1 625 ? 180.50500 194.46000 186.39200 1.000 23.58776 605 GLY D N 1
ATOM 7560 C CA . GLY D 1 625 ? 181.52800 195.13900 185.62800 1.000 23.58776 605 GLY D CA 1
ATOM 7561 C C . GLY D 1 625 ? 181.42600 196.64500 185.59900 1.000 23.58776 605 GLY D C 1
ATOM 7562 O O . GLY D 1 625 ? 182.20500 197.28600 184.88500 1.000 23.58776 605 GLY D O 1
ATOM 7563 N N . LYS D 1 626 ? 180.49500 197.23200 186.34700 1.000 21.49115 606 LYS D N 1
ATOM 7564 C CA . LYS D 1 626 ? 180.34300 198.67900 186.35200 1.000 21.49115 606 LYS D CA 1
ATOM 7565 C C . LYS D 1 626 ? 181.56500 199.34400 186.97200 1.000 21.49115 606 LYS D C 1
ATOM 7566 O O . LYS D 1 626 ? 182.10600 198.87600 187.97700 1.000 21.49115 606 LYS D O 1
ATOM 7568 N N . TYR D 1 627 ? 182.00000 200.44400 186.36400 1.000 21.21998 607 TYR D N 1
ATOM 7569 C CA . TYR D 1 627 ? 183.17500 201.17600 186.82900 1.000 21.21998 607 TYR D CA 1
ATOM 7570 C C . TYR D 1 627 ? 182.74900 202.12300 187.94100 1.000 21.21998 607 TYR D C 1
ATOM 7571 O O . TYR D 1 627 ? 182.16600 203.17900 187.68800 1.000 21.21998 607 TYR D O 1
ATOM 7580 N N . SER D 1 628 ? 183.04000 201.74700 189.18100 1.000 24.52134 608 SER D N 1
ATOM 7581 C CA . SER D 1 628 ? 182.75800 202.59300 190.32800 1.000 24.52134 608 SER D CA 1
ATOM 7582 C C . SER D 1 628 ? 183.93800 203.53600 190.55500 1.000 24.52134 608 SER D C 1
ATOM 7583 O O . SER D 1 628 ? 184.87500 203.59500 189.75700 1.000 24.52134 608 SER D O 1
ATOM 7586 N N . LEU D 1 629 ? 183.90200 204.28800 191.64800 1.000 26.43048 609 LEU D N 1
ATOM 7587 C CA . LEU D 1 629 ? 184.98300 205.21300 191.96900 1.000 26.43048 609 LEU D CA 1
ATOM 7588 C C . LEU D 1 629 ? 186.19300 204.48000 192.54900 1.000 26.43048 609 LEU D C 1
ATOM 7589 O O . LEU D 1 629 ? 187.32900 204.78100 192.15400 1.000 26.43048 609 LEU D O 1
ATOM 7594 N N . PRO D 1 630 ? 186.01900 203.53800 193.49200 1.000 27.90056 610 PRO D N 1
ATOM 7595 C CA . PRO D 1 630 ? 187.19100 202.77200 193.95000 1.000 27.90056 610 PRO D CA 1
ATOM 7596 C C . PRO D 1 630 ? 187.89600 202.02000 192.83700 1.000 27.90056 610 PRO D C 1
ATOM 7597 O O . PRO D 1 630 ? 189.13000 201.95900 192.82900 1.000 27.90056 610 PRO D O 1
ATOM 7601 N N . LEU D 1 631 ? 187.14900 201.44700 191.89100 1.000 25.10743 611 LEU D N 1
ATOM 7602 C CA . LEU D 1 631 ? 187.77600 200.74400 190.77500 1.000 25.10743 611 LEU D CA 1
ATOM 7603 C C . LEU D 1 631 ? 188.57900 201.70000 189.90200 1.000 25.10743 611 LEU D C 1
ATOM 7604 O O . LEU D 1 631 ? 189.69600 201.37600 189.47900 1.000 25.10743 611 LEU D O 1
ATOM 7609 N N . ILE D 1 632 ? 188.02500 202.88200 189.62600 1.000 24.37007 612 ILE D N 1
ATOM 7610 C CA . ILE D 1 632 ? 188.73300 203.87300 188.82100 1.000 24.37007 612 ILE D CA 1
ATOM 7611 C C . ILE D 1 632 ? 190.01300 204.30700 189.51900 1.000 24.37007 612 ILE D C 1
ATOM 7612 O O . ILE D 1 632 ? 191.07100 204.42300 188.88900 1.000 24.37007 612 ILE D O 1
ATOM 7617 N N . HIS D 1 633 ? 189.94100 204.55400 190.83000 1.000 30.45974 613 HIS D N 1
ATOM 7618 C CA . HIS D 1 633 ? 191.13700 204.95500 191.56500 1.000 30.45974 613 HIS D CA 1
ATOM 7619 C C . HIS D 1 633 ? 192.17600 203.84000 191.59400 1.000 30.45974 613 HIS D C 1
ATOM 7620 O O . HIS D 1 633 ? 193.37500 204.10000 191.44700 1.000 30.45974 613 HIS D O 1
ATOM 7627 N N . ALA D 1 634 ? 191.73700 202.59400 191.78700 1.000 27.44358 614 ALA D N 1
ATOM 7628 C CA . ALA D 1 634 ? 192.67000 201.47400 191.84200 1.000 27.44358 614 ALA D CA 1
ATOM 7629 C C . ALA D 1 634 ? 193.36400 201.25800 190.50500 1.000 27.44358 614 ALA D C 1
ATOM 7630 O O . ALA D 1 634 ? 194.56500 200.97100 190.46500 1.000 27.44358 614 ALA D O 1
ATOM 7632 N N . LEU D 1 635 ? 192.63100 201.39500 189.39800 1.000 26.30865 615 LEU D N 1
ATOM 7633 C CA . LEU D 1 635 ? 193.21700 201.13700 188.08700 1.000 26.30865 615 LEU D CA 1
ATOM 7634 C C . LEU D 1 635 ? 194.31700 202.12300 187.71800 1.000 26.30865 615 LEU D C 1
ATOM 7635 O O . LEU D 1 635 ? 195.05700 201.86400 186.76400 1.000 26.30865 615 LEU D O 1
ATOM 7640 N N . LYS D 1 636 ? 194.44600 203.23800 188.43800 1.000 30.42904 616 LYS D N 1
ATOM 7641 C CA . LYS D 1 636 ? 195.48800 204.21700 188.16800 1.000 30.42904 616 LYS D CA 1
ATOM 7642 C C . LYS D 1 636 ? 196.52600 204.32400 189.27500 1.000 30.42904 616 LYS D C 1
ATOM 7643 O O . LYS D 1 636 ? 197.50600 205.05800 189.10800 1.000 30.42904 616 LYS D O 1
ATOM 7649 N N . HIS D 1 637 ? 196.34600 203.62200 190.39200 1.000 32.79407 617 HIS D N 1
ATOM 7650 C CA . HIS D 1 637 ? 197.25500 203.72000 191.53000 1.000 32.79407 617 HIS D CA 1
ATOM 7651 C C . HIS D 1 637 ? 197.55700 202.34200 192.09900 1.000 32.79407 617 HIS D C 1
ATOM 7652 O O . HIS D 1 637 ? 197.53700 202.13700 193.31600 1.000 32.79407 617 HIS D O 1
ATOM 7659 N N . THR D 1 638 ? 197.84000 201.37600 191.23000 1.000 31.46626 618 THR D N 1
ATOM 7660 C CA . THR D 1 638 ? 198.14800 200.02100 191.65900 1.000 31.46626 618 THR D CA 1
ATOM 7661 C C . THR D 1 638 ? 199.36200 199.50300 190.90200 1.000 31.46626 618 THR D C 1
ATOM 7662 O O . THR D 1 638 ? 199.70000 199.98400 189.81800 1.000 31.46626 618 THR D O 1
ATOM 7666 N N . LYS D 1 639 ? 200.02900 198.52000 191.50500 1.000 33.53792 619 LYS D N 1
ATOM 7667 C CA . LYS D 1 639 ? 201.16200 197.86100 190.86900 1.000 33.53792 619 LYS D CA 1
ATOM 7668 C C . LYS D 1 639 ? 200.74200 196.67000 190.02300 1.000 33.53792 619 LYS D C 1
ATOM 7669 O O . LYS D 1 639 ? 201.37500 196.39400 188.99700 1.000 33.53792 619 LYS D O 1
ATOM 7675 N N . ASN D 1 640 ? 199.68900 195.96200 190.42600 1.000 30.75650 620 ASN D N 1
ATOM 7676 C CA . ASN D 1 640 ? 199.17300 194.82600 189.66300 1.000 30.75650 620 ASN D CA 1
ATOM 7677 C C . ASN D 1 640 ? 198.07500 195.28300 188.70100 1.000 30.75650 620 ASN D C 1
ATOM 7678 O O . ASN D 1 640 ? 196.94000 194.80900 188.72800 1.000 30.75650 620 ASN D O 1
ATOM 7683 N N . LYS D 1 641 ? 198.43700 196.23600 187.84000 1.000 26.35530 621 LYS D N 1
ATOM 7684 C CA . LYS D 1 641 ? 197.48400 196.73900 186.85600 1.000 26.35530 621 LYS D CA 1
ATOM 7685 C C . LYS D 1 641 ? 197.11100 195.66200 185.84600 1.000 26.35530 621 LYS D C 1
ATOM 7686 O O . LYS D 1 641 ? 195.94000 195.53700 185.46500 1.000 26.35530 621 LYS D O 1
ATOM 7692 N N . VAL D 1 642 ? 198.09400 194.87600 185.40200 1.000 24.90356 622 VAL D N 1
ATOM 7693 C CA . VAL D 1 642 ? 197.82700 193.81800 184.43300 1.000 24.90356 622 VAL D CA 1
ATOM 7694 C C . VAL D 1 642 ? 196.89000 192.77700 185.02700 1.000 24.90356 622 VAL D C 1
ATOM 7695 O O . VAL D 1 642 ? 195.97900 192.28300 184.35200 1.000 24.90356 622 VAL D O 1
ATOM 7699 N N . GLN D 1 643 ? 197.09500 192.42800 186.29900 1.000 25.69205 623 GLN D N 1
ATOM 7700 C CA . GLN D 1 643 ? 196.23800 191.43800 186.94400 1.000 25.69205 623 GLN D CA 1
ATOM 7701 C C . GLN D 1 643 ? 194.79900 191.93100 187.05300 1.000 25.69205 623 GLN D C 1
ATOM 7702 O O . GLN D 1 643 ? 193.85700 191.17700 186.78600 1.000 25.69205 623 GLN D O 1
ATOM 7708 N N . LEU D 1 644 ? 194.60900 193.19500 187.44000 1.000 23.86244 624 LEU D N 1
ATOM 7709 C CA . LEU D 1 644 ? 193.25800 193.74200 187.55100 1.000 23.86244 624 LEU D CA 1
ATOM 7710 C C . LEU D 1 644 ? 192.57900 193.83000 186.18900 1.000 23.86244 624 LEU D C 1
ATOM 7711 O O . LEU D 1 644 ? 191.39100 193.50100 186.05300 1.000 23.86244 624 LEU D O 1
ATOM 7716 N N . GLU D 1 645 ? 193.31600 194.27200 185.16700 1.000 24.55450 625 GLU D N 1
ATOM 7717 C CA . GLU D 1 645 ? 192.74900 194.33100 183.82500 1.000 24.55450 625 GLU D CA 1
ATOM 7718 C C . GLU D 1 645 ? 192.36600 192.94300 183.32900 1.000 24.55450 625 GLU D C 1
ATOM 7719 O O . GLU D 1 645 ? 191.30600 192.76500 182.71800 1.000 24.55450 625 GLU D O 1
ATOM 7725 N N . SER D 1 646 ? 193.21500 191.94500 183.58600 1.000 21.59231 626 SER D N 1
ATOM 7726 C CA . SER D 1 646 ? 192.89900 190.57900 183.18800 1.000 21.59231 626 SER D CA 1
ATOM 7727 C C . SER D 1 646 ? 191.68400 190.05300 183.93800 1.000 21.59231 626 SER D C 1
ATOM 7728 O O . SER D 1 646 ? 190.86600 189.32500 183.36700 1.000 21.59231 626 SER D O 1
ATOM 7731 N N . LEU D 1 647 ? 191.55500 190.40100 185.22000 1.000 22.64611 627 LEU D N 1
ATOM 7732 C CA . LEU D 1 647 ? 190.37200 190.00400 185.97700 1.000 22.64611 627 LEU D CA 1
ATOM 7733 C C . LEU D 1 647 ? 189.10800 190.58800 185.36200 1.000 22.64611 627 LEU D C 1
ATOM 7734 O O . LEU D 1 647 ? 188.09900 189.89000 185.22100 1.000 22.64611 627 LEU D O 1
ATOM 7739 N N . LEU D 1 648 ? 189.14900 191.86700 184.98000 1.000 22.00548 628 LEU D N 1
ATOM 7740 C CA . LEU D 1 648 ? 187.98300 192.48100 184.34600 1.000 22.00548 628 LEU D CA 1
ATOM 7741 C C . LEU D 1 648 ? 187.67200 191.83400 182.99800 1.000 22.00548 628 LEU D C 1
ATOM 7742 O O . LEU D 1 648 ? 186.50100 191.58100 182.67700 1.000 22.00548 628 LEU D O 1
ATOM 7747 N N . ILE D 1 649 ? 188.70500 191.55100 182.20100 1.000 20.67728 629 ILE D N 1
ATOM 7748 C CA . ILE D 1 649 ? 188.49500 190.92900 180.89400 1.000 20.67728 629 ILE D CA 1
ATOM 7749 C C . ILE D 1 649 ? 187.88100 189.54300 181.05000 1.000 20.67728 629 ILE D C 1
ATOM 7750 O O . ILE D 1 649 ? 186.95800 189.16900 180.31700 1.000 20.67728 629 ILE D O 1
ATOM 7755 N N . GLN D 1 650 ? 188.38300 188.75600 182.00500 1.000 24.71287 630 GLN D N 1
ATOM 7756 C CA . GLN D 1 650 ? 187.84300 187.41700 182.21000 1.000 24.71287 630 GLN D CA 1
ATOM 7757 C C . GLN D 1 650 ? 186.44200 187.46000 182.80200 1.000 24.71287 630 GLN D C 1
ATOM 7758 O O . GLN D 1 650 ? 185.62700 186.57500 182.51700 1.000 24.71287 630 GLN D O 1
ATOM 7764 N N . ARG D 1 651 ? 186.14200 188.46900 183.62300 1.000 26.54331 631 ARG D N 1
ATOM 7765 C CA . ARG D 1 651 ? 184.77300 188.65000 184.09100 1.000 26.54331 631 ARG D CA 1
ATOM 7766 C C . ARG D 1 651 ? 183.83300 188.92300 182.92700 1.000 26.54331 631 ARG D C 1
ATOM 7767 O O . ARG D 1 651 ? 182.72600 188.37700 182.87000 1.000 26.54331 631 ARG D O 1
ATOM 7775 N N . LYS D 1 652 ? 184.25900 189.76900 181.98600 1.000 26.72288 632 LYS D N 1
ATOM 7776 C CA . LYS D 1 652 ? 183.44200 190.01300 180.80100 1.000 26.72288 632 LYS D CA 1
ATOM 7777 C C . LYS D 1 652 ? 183.27400 188.74500 179.97300 1.000 26.72288 632 LYS D C 1
ATOM 7778 O O . LYS D 1 652 ? 182.17400 188.45100 179.48900 1.000 26.72288 632 LYS D O 1
ATOM 7784 N N . THR D 1 653 ? 184.35500 187.98200 179.79900 1.000 29.04967 633 THR D N 1
ATOM 7785 C CA . THR D 1 653 ? 184.30600 186.79800 178.94400 1.000 29.04967 633 THR D CA 1
ATOM 7786 C C . THR D 1 653 ? 183.40400 185.71900 179.53500 1.000 29.04967 633 THR D C 1
ATOM 7787 O O . THR D 1 653 ? 182.54500 185.16500 178.84000 1.000 29.04967 633 THR D O 1
ATOM 7791 N N . GLN D 1 654 ? 183.58000 185.40900 180.81900 1.000 31.28001 634 GLN D N 1
ATOM 7792 C CA . GLN D 1 654 ? 182.82300 184.33800 181.45400 1.000 31.28001 634 GLN D CA 1
ATOM 7793 C C . GLN D 1 654 ? 181.39300 184.73300 181.79700 1.000 31.28001 634 GLN D C 1
ATOM 7794 O O . GLN D 1 654 ? 180.59900 183.85900 182.16000 1.000 31.28001 634 GLN D O 1
ATOM 7796 N N . GLY D 1 655 ? 181.04400 186.01400 181.69500 1.000 35.62942 635 GLY D N 1
ATOM 7797 C CA . GLY D 1 655 ? 179.71900 186.47800 182.04000 1.000 35.62942 635 GLY D CA 1
ATOM 7798 C C . GLY D 1 655 ? 179.53100 186.85400 183.49400 1.000 35.62942 635 GLY D C 1
ATOM 7799 O O . GLY D 1 655 ? 178.46200 187.36400 183.85200 1.000 35.62942 635 GLY D O 1
ATOM 7800 N N . GLY D 1 656 ? 180.52800 186.62200 184.33700 1.000 35.63372 636 GLY D N 1
ATOM 7801 C CA . GLY D 1 656 ? 180.42400 186.96400 185.74200 1.000 35.63372 636 GLY D CA 1
ATOM 7802 C C . GLY D 1 656 ? 181.73000 186.65600 186.43800 1.000 35.63372 636 GLY D C 1
ATOM 7803 O O . GLY D 1 656 ? 182.66500 186.10800 185.84500 1.000 35.63372 636 GLY D O 1
ATOM 7804 N N . MET D 1 657 ? 181.78000 187.01700 187.71500 1.000 38.10753 637 MET D N 1
ATOM 7805 C CA . MET D 1 657 ? 182.95600 186.80500 188.54300 1.000 38.10753 637 MET D CA 1
ATOM 7806 C C . MET D 1 657 ? 182.64400 185.80500 189.64900 1.000 38.10753 637 MET D C 1
ATOM 7807 O O . MET D 1 657 ? 181.50500 185.70100 190.11300 1.000 38.10753 637 MET D O 1
ATOM 7809 N N . THR D 1 658 ? 183.66800 185.06600 190.06200 1.000 39.58739 638 THR D N 1
ATOM 7810 C CA . THR D 1 658 ? 183.53600 184.09700 191.13600 1.000 39.58739 638 THR D CA 1
ATOM 7811 C C . THR D 1 658 ? 183.93100 184.72500 192.47100 1.000 39.58739 638 THR D C 1
ATOM 7812 O O . THR D 1 658 ? 184.41800 185.85400 192.53800 1.000 39.58739 638 THR D O 1
ATOM 7816 N N . LEU D 1 659 ? 183.70800 183.96900 193.54800 1.000 42.69772 639 LEU D N 1
ATOM 7817 C CA . LEU D 1 659 ? 183.98800 184.48200 194.88500 1.000 42.69772 639 LEU D CA 1
ATOM 7818 C C . LEU D 1 659 ? 185.47900 184.73200 195.08600 1.000 42.69772 639 LEU D C 1
ATOM 7819 O O . LEU D 1 659 ? 185.87000 185.74100 195.68500 1.000 42.69772 639 LEU D O 1
ATOM 7824 N N . GLU D 1 660 ? 186.32500 183.82300 194.59600 1.000 45.53070 640 GLU D N 1
ATOM 7825 C CA . GLU D 1 660 ? 187.76700 184.01200 194.72300 1.000 45.53070 640 GLU D CA 1
ATOM 7826 C C . GLU D 1 660 ? 188.24300 185.21000 193.91100 1.000 45.53070 640 GLU D C 1
ATOM 7827 O O . GLU D 1 660 ? 189.10600 185.97100 194.36400 1.000 45.53070 640 GLU D O 1
ATOM 7833 N N . MET D 1 661 ? 187.69600 185.39200 192.70700 1.000 39.99491 641 MET D N 1
ATOM 7834 C CA . MET D 1 661 ? 188.04200 186.56400 191.90900 1.000 39.99491 641 MET D CA 1
ATOM 7835 C C . MET D 1 661 ? 187.60000 187.84700 192.59900 1.000 39.99491 641 MET D C 1
ATOM 7836 O O . MET D 1 661 ? 188.31700 188.85400 192.57400 1.000 39.99491 641 MET D O 1
ATOM 7841 N N . LYS D 1 662 ? 186.41600 187.83200 193.21800 1.000 38.93386 642 LYS D N 1
ATOM 7842 C CA . LYS D 1 662 ? 185.95200 189.00100 193.95900 1.000 38.93386 642 LYS D CA 1
ATOM 7843 C C . LYS D 1 662 ? 186.87200 189.30900 195.13300 1.000 38.93386 642 LYS D C 1
ATOM 7844 O O . LYS D 1 662 ? 187.20100 190.47500 195.38400 1.000 38.93386 642 LYS D O 1
ATOM 7850 N N . ARG D 1 663 ? 187.30000 188.27600 195.86300 1.000 41.68699 643 ARG D N 1
ATOM 7851 C CA . ARG D 1 663 ? 188.22900 188.49000 196.96800 1.000 41.68699 643 ARG D CA 1
ATOM 7852 C C . ARG D 1 663 ? 189.55200 189.05700 196.47200 1.000 41.68699 643 ARG D C 1
ATOM 7853 O O . ARG D 1 663 ? 190.11900 189.96300 197.09400 1.000 41.68699 643 ARG D O 1
ATOM 7861 N N . LEU D 1 664 ? 190.06000 188.53700 195.35300 1.000 37.61671 644 LEU D N 1
ATOM 7862 C CA . LEU D 1 664 ? 191.32000 189.03100 194.80600 1.000 37.61671 644 LEU D CA 1
ATOM 7863 C C . LEU D 1 664 ? 191.20000 190.48900 194.37400 1.000 37.61671 644 LEU D C 1
ATOM 7864 O O . LEU D 1 664 ? 192.10100 191.29900 194.62000 1.000 37.61671 644 LEU D O 1
ATOM 7869 N N . ALA D 1 665 ? 190.08800 190.84000 193.72300 1.000 36.53819 645 ALA D N 1
ATOM 7870 C CA . ALA D 1 665 ? 189.88100 192.22000 193.29800 1.000 36.53819 645 ALA D CA 1
ATOM 7871 C C . ALA D 1 665 ? 189.76400 193.15800 194.49300 1.000 36.53819 645 ALA D C 1
ATOM 7872 O O . ALA D 1 665 ? 190.33100 194.25800 194.48700 1.000 36.53819 645 ALA D O 1
ATOM 7874 N N . ILE D 1 666 ? 189.03400 192.74000 195.52900 1.000 38.35329 646 ILE D N 1
ATOM 7875 C CA . ILE D 1 666 ? 188.89400 193.57200 196.72000 1.000 38.35329 646 ILE D CA 1
ATOM 7876 C C . ILE D 1 666 ? 190.24000 193.73900 197.41400 1.000 38.35329 646 ILE D C 1
ATOM 7877 O O . ILE D 1 666 ? 190.56300 194.81900 197.91900 1.000 38.35329 646 ILE D O 1
ATOM 7882 N N . GLN D 1 667 ? 191.05100 192.67900 197.44000 1.000 40.23261 647 GLN D N 1
ATOM 7883 C CA . GLN D 1 667 ? 192.38300 192.77200 198.02700 1.000 40.23261 647 GLN D CA 1
ATOM 7884 C C . GLN D 1 667 ? 193.28000 193.72600 197.24600 1.000 40.23261 647 GLN D C 1
ATOM 7885 O O . GLN D 1 667 ? 194.01200 194.52400 197.84700 1.000 40.23261 647 GLN D O 1
ATOM 7891 N N . ILE D 1 668 ? 193.23000 193.66200 195.91300 1.000 36.68114 648 ILE D N 1
ATOM 7892 C CA . ILE D 1 668 ? 194.01100 194.58400 195.09100 1.000 36.68114 648 ILE D CA 1
ATOM 7893 C C . ILE D 1 668 ? 193.56600 196.01900 195.34000 1.000 36.68114 648 ILE D C 1
ATOM 7894 O O . ILE D 1 668 ? 194.39200 196.93600 195.42600 1.000 36.68114 648 ILE D O 1
ATOM 7899 N N . MET D 1 669 ? 192.25400 196.23400 195.46000 1.000 38.44231 649 MET D N 1
ATOM 7900 C CA . MET D 1 669 ? 191.74600 197.56600 195.77400 1.000 38.44231 649 MET D CA 1
ATOM 7901 C C . MET D 1 669 ? 192.23900 198.03800 197.13600 1.000 38.44231 649 MET D C 1
ATOM 7902 O O . MET D 1 669 ? 192.61300 199.20500 197.30000 1.000 38.44231 649 MET D O 1
ATOM 7907 N N . LYS D 1 670 ? 192.23800 197.14500 198.12900 1.000 40.32030 650 LYS D N 1
ATOM 7908 C CA . LYS D 1 670 ? 192.66400 197.52000 199.47400 1.000 40.32030 650 LYS D CA 1
ATOM 7909 C C . LYS D 1 670 ? 194.13800 197.90300 199.50600 1.000 40.32030 650 LYS D C 1
ATOM 7910 O O . LYS D 1 670 ? 194.51300 198.89300 200.14400 1.000 40.32030 650 LYS D O 1
ATOM 7916 N N . GLU D 1 671 ? 194.99200 197.13200 198.82700 1.000 42.29452 651 GLU D N 1
ATOM 7917 C CA . GLU D 1 671 ? 196.41300 197.47100 198.80900 1.000 42.29452 651 GLU D CA 1
ATOM 7918 C C . GLU D 1 671 ? 196.69800 198.78600 198.09500 1.000 42.29452 651 GLU D C 1
ATOM 7919 O O . GLU D 1 671 ? 197.76300 199.37200 198.31200 1.000 42.29452 651 GLU D O 1
ATOM 7925 N N . ALA D 1 672 ? 195.78300 199.26200 197.25300 1.000 39.21754 652 ALA D N 1
ATOM 7926 C CA . ALA D 1 672 ? 195.96600 200.53400 196.57000 1.000 39.21754 652 ALA D CA 1
ATOM 7927 C C . ALA D 1 672 ? 195.44800 201.72000 197.37200 1.000 39.21754 652 ALA D C 1
ATOM 7928 O O . ALA D 1 672 ? 195.69100 202.86600 196.97800 1.000 39.21754 652 ALA D O 1
ATOM 7930 N N . GLY D 1 673 ? 194.75200 201.47800 198.48000 1.000 42.16719 653 GLY D N 1
ATOM 7931 C CA . GLY D 1 673 ? 194.20500 202.56100 199.27100 1.000 42.16719 653 GLY D CA 1
ATOM 7932 C C . GLY D 1 673 ? 192.97100 203.20800 198.69200 1.000 42.16719 653 GLY D C 1
ATOM 7933 O O . GLY D 1 673 ? 192.61400 204.31400 199.10600 1.000 42.16719 653 GLY D O 1
ATOM 7934 N N . SER D 1 674 ? 192.30700 202.55300 197.73700 1.000 39.58651 654 SER D N 1
ATOM 7935 C CA . SER D 1 674 ? 191.12300 203.13900 197.11800 1.000 39.58651 654 SER D CA 1
ATOM 7936 C C . SER D 1 674 ? 189.95400 203.19800 198.09200 1.000 39.58651 654 SER D C 1
ATOM 7937 O O . SER D 1 674 ? 189.17100 204.15500 198.07200 1.000 39.58651 654 SER D O 1
ATOM 7940 N N . LEU D 1 675 ? 189.81700 202.18300 198.94900 1.000 44.41064 655 LEU D N 1
ATOM 7941 C CA . LEU D 1 675 ? 188.69200 202.13000 199.87600 1.000 44.41064 655 LEU D CA 1
ATOM 7942 C C . LEU D 1 675 ? 188.76600 203.21100 200.94800 1.000 44.41064 655 LEU D C 1
ATOM 7943 O O . LEU D 1 675 ? 187.76100 203.46600 201.61900 1.000 44.41064 655 LEU D O 1
ATOM 7948 N N . GLU D 1 676 ? 189.92500 203.84200 201.12800 1.000 46.76872 656 GLU D N 1
ATOM 7949 C CA . GLU D 1 676 ? 190.05000 204.97900 202.03000 1.000 46.76872 656 GLU D CA 1
ATOM 7950 C C . GLU D 1 676 ? 189.84000 206.29900 201.30000 1.000 46.76872 656 GLU D C 1
ATOM 7951 O O . GLU D 1 676 ? 189.23000 207.22800 201.84700 1.000 46.76872 656 GLU D O 1
ATOM 7957 N N . HIS D 1 677 ? 190.32400 206.38800 200.05900 1.000 42.08710 657 HIS D N 1
ATOM 7958 C CA . HIS D 1 677 ? 190.08800 207.57700 199.25100 1.000 42.08710 657 HIS D CA 1
ATOM 7959 C C . HIS D 1 677 ? 188.59900 207.78100 199.00200 1.000 42.08710 657 HIS D C 1
ATOM 7960 O O . HIS D 1 677 ? 188.09700 208.90900 199.08200 1.000 42.08710 657 HIS D O 1
ATOM 7967 N N . THR D 1 678 ? 187.87000 206.70000 198.71400 1.000 42.67181 658 THR D N 1
ATOM 7968 C CA . THR D 1 678 ? 186.43600 206.84300 198.48800 1.000 42.67181 658 THR D CA 1
ATOM 7969 C C . THR D 1 678 ? 185.69900 207.21300 199.77100 1.000 42.67181 658 THR D C 1
ATOM 7970 O O . THR D 1 678 ? 184.70900 207.94700 199.71800 1.000 42.67181 658 THR D O 1
ATOM 7974 N N . ARG D 1 679 ? 186.16500 206.73500 200.92800 1.000 46.98732 659 ARG D N 1
ATOM 7975 C CA . ARG D 1 679 ? 185.54400 207.13600 202.18800 1.000 46.98732 659 ARG D CA 1
ATOM 7976 C C . ARG D 1 679 ? 185.78000 208.61500 202.47300 1.000 46.98732 659 ARG D C 1
ATOM 7977 O O . ARG D 1 679 ? 184.87500 209.31800 202.94300 1.000 46.98732 659 ARG D O 1
ATOM 7985 N N . LYS D 1 680 ? 186.99100 209.10300 202.19700 1.000 44.59628 660 LYS D N 1
ATOM 7986 C CA . LYS D 1 680 ? 187.25700 210.53200 202.33400 1.000 44.59628 660 LYS D CA 1
ATOM 7987 C C . LYS D 1 680 ? 186.37900 211.34500 201.38800 1.000 44.59628 660 LYS D C 1
ATOM 7988 O O . LYS D 1 680 ? 185.86100 212.40700 201.76000 1.000 44.59628 660 LYS D O 1
ATOM 7994 N N . VAL D 1 681 ? 186.19700 210.85400 200.15900 1.000 42.70025 661 VAL D N 1
ATOM 7995 C CA . VAL D 1 681 ? 185.32400 211.52600 199.20100 1.000 42.70025 661 VAL D CA 1
ATOM 7996 C C . VAL D 1 681 ? 183.88900 211.55900 199.71600 1.000 42.70025 661 VAL D C 1
ATOM 7997 O O . VAL D 1 681 ? 183.19300 212.57400 199.59200 1.000 42.70025 661 VAL D O 1
ATOM 8001 N N . VAL D 1 682 ? 183.42300 210.45000 200.29500 1.000 43.24689 662 VAL D N 1
ATOM 8002 C CA . VAL D 1 682 ? 182.06800 210.39400 200.83800 1.000 43.24689 662 VAL D CA 1
ATOM 8003 C C . VAL D 1 682 ? 181.90400 211.40000 201.96900 1.000 43.24689 662 VAL D C 1
ATOM 8004 O O . VAL D 1 682 ? 180.88200 212.09000 202.06000 1.000 43.24689 662 VAL D O 1
ATOM 8008 N N . LEU D 1 683 ? 182.89900 211.49200 202.85400 1.000 47.07979 663 LEU D N 1
ATOM 8009 C CA . LEU D 1 683 ? 182.82500 212.45900 203.94700 1.000 47.07979 663 LEU D CA 1
ATOM 8010 C C . LEU D 1 683 ? 182.77100 213.88900 203.41900 1.000 47.07979 663 LEU D C 1
ATOM 8011 O O . LEU D 1 683 ? 181.97000 214.70900 203.89200 1.000 47.07979 663 LEU D O 1
ATOM 8016 N N . GLU D 1 684 ? 183.61500 214.20600 202.43200 1.000 47.15844 664 GLU D N 1
ATOM 8017 C CA . GLU D 1 684 ? 183.59900 215.54500 201.85200 1.000 47.15844 664 GLU D CA 1
ATOM 8018 C C . GLU D 1 684 ? 182.25300 215.85000 201.20400 1.000 47.15844 664 GLU D C 1
ATOM 8019 O O . GLU D 1 684 ? 181.71400 216.95100 201.36200 1.000 47.15844 664 GLU D O 1
ATOM 8025 N N . LEU D 1 685 ? 181.69200 214.88200 200.47400 1.000 44.16127 665 LEU D N 1
ATOM 8026 C CA . LEU D 1 685 ? 180.40200 215.08800 199.82300 1.000 44.16127 665 LEU D CA 1
ATOM 8027 C C . LEU D 1 685 ? 179.29000 215.27700 200.84500 1.000 44.16127 665 LEU D C 1
ATOM 8028 O O . LEU D 1 685 ? 178.38300 216.09100 200.64300 1.000 44.16127 665 LEU D O 1
ATOM 8033 N N . GLN D 1 686 ? 179.33200 214.51800 201.94200 1.000 49.47772 666 GLN D N 1
ATOM 8034 C CA . GLN D 1 686 ? 178.32900 214.66800 202.99100 1.000 49.47772 666 GLN D CA 1
ATOM 8035 C C . GLN D 1 686 ? 178.39600 216.05300 203.62000 1.000 49.47772 666 GLN D C 1
ATOM 8036 O O . GLN D 1 686 ? 177.36000 216.70000 203.83500 1.000 49.47772 666 GLN D O 1
ATOM 8042 N N . ASP D 1 687 ? 179.60900 216.53200 203.90900 1.000 50.00908 667 ASP D N 1
ATOM 8043 C CA . ASP D 1 687 ? 179.75000 217.88300 204.44400 1.000 50.00908 667 ASP D CA 1
ATOM 8044 C C . ASP D 1 687 ? 179.25200 218.92200 203.44700 1.000 50.00908 667 ASP D C 1
ATOM 8045 O O . ASP D 1 687 ? 178.60200 219.90300 203.83200 1.000 50.00908 667 ASP D O 1
ATOM 8050 N N . ALA D 1 688 ? 179.54300 218.72100 202.15900 1.000 48.87727 668 ALA D N 1
ATOM 8051 C CA . ALA D 1 688 ? 179.08200 219.65600 201.13800 1.000 48.87727 668 ALA D CA 1
ATOM 8052 C C . ALA D 1 688 ? 177.56100 219.69100 201.05900 1.000 48.87727 668 ALA D C 1
ATOM 8053 O O . ALA D 1 688 ? 176.96600 220.76400 200.92400 1.000 48.87727 668 ALA D O 1
ATOM 8055 N N . VAL D 1 689 ? 176.91300 218.52700 201.13700 1.000 48.81326 669 VAL D N 1
ATOM 8056 C CA . VAL D 1 689 ? 175.45200 218.48000 201.10100 1.000 48.81326 669 VAL D CA 1
ATOM 8057 C C . VAL D 1 689 ? 174.86600 219.18800 202.31400 1.000 48.81326 669 VAL D C 1
ATOM 8058 O O . VAL D 1 689 ? 173.90000 219.95900 202.20200 1.000 48.81326 669 VAL D O 1
ATOM 8062 N N . HIS D 1 690 ? 175.43300 218.93200 203.49600 1.000 52.69988 670 HIS D N 1
ATOM 8063 C CA . HIS D 1 690 ? 174.90800 219.55100 204.70800 1.000 52.69988 670 HIS D CA 1
ATOM 8064 C C . HIS D 1 690 ? 175.08100 221.06500 204.67900 1.000 52.69988 670 HIS D C 1
ATOM 8065 O O . HIS D 1 690 ? 174.21200 221.80300 205.15700 1.000 52.69988 670 HIS D O 1
ATOM 8072 N N . ARG D 1 691 ? 176.19400 221.55000 204.12400 1.000 54.84388 671 ARG D N 1
ATOM 8073 C CA . ARG D 1 691 ? 176.38400 222.99300 204.02400 1.000 54.84388 671 ARG D CA 1
ATOM 8074 C C . ARG D 1 691 ? 175.55100 223.60800 202.90400 1.000 54.84388 671 ARG D C 1
ATOM 8075 O O . ARG D 1 691 ? 175.20700 224.79300 202.97700 1.000 54.84388 671 ARG D O 1
ATOM 8083 N N . GLU D 1 692 ? 175.22200 222.83400 201.86600 1.000 53.99758 672 GLU D N 1
ATOM 8084 C CA . GLU D 1 692 ? 174.37200 223.34700 200.79700 1.000 53.99758 672 GLU D CA 1
ATOM 8085 C C . GLU D 1 692 ? 172.92400 223.47000 201.24500 1.000 53.99758 672 GLU D C 1
ATOM 8086 O O . GLU D 1 692 ? 172.22400 224.39900 200.82700 1.000 53.99758 672 GLU D O 1
ATOM 8092 N N . LEU D 1 693 ? 172.45700 222.54100 202.08200 1.000 57.10054 673 LEU D N 1
ATOM 8093 C CA . LEU D 1 693 ? 171.09000 222.62500 202.58700 1.000 57.10054 673 LEU D CA 1
ATOM 8094 C C . LEU D 1 693 ? 170.87700 223.87000 203.44100 1.000 57.10054 673 LEU D C 1
ATOM 8095 O O . LEU D 1 693 ? 169.80100 224.48000 203.39100 1.000 57.10054 673 LEU D O 1
ATOM 8100 N N . ALA D 1 694 ? 171.88500 224.25900 204.22700 1.000 60.18687 674 ALA D N 1
ATOM 8101 C CA . ALA D 1 694 ? 171.74800 225.42100 205.10000 1.000 60.18687 674 ALA D CA 1
ATOM 8102 C C . ALA D 1 694 ? 171.54800 226.70200 204.30000 1.000 60.18687 674 ALA D C 1
ATOM 8103 O O . ALA D 1 694 ? 170.75600 227.56600 204.69400 1.000 60.18687 674 ALA D O 1
ATOM 8105 N N . LYS D 1 695 ? 172.26300 226.84900 203.18200 1.000 59.80807 675 LYS D N 1
ATOM 8106 C CA . LYS D 1 695 ? 172.11600 228.05000 202.36500 1.000 59.80807 675 LYS D CA 1
ATOM 8107 C C . LYS D 1 695 ? 170.70200 228.18500 201.81700 1.000 59.80807 675 LYS D C 1
ATOM 8108 O O . LYS D 1 695 ? 170.19700 229.30400 201.67100 1.000 59.80807 675 LYS D O 1
ATOM 8110 N N . LEU D 1 696 ? 170.05000 227.06500 201.50100 1.000 62.21990 676 LEU D N 1
ATOM 8111 C CA . LEU D 1 696 ? 168.65500 227.12000 201.07800 1.000 62.21990 676 LEU D CA 1
ATOM 8112 C C . LEU D 1 696 ? 167.73000 227.38200 202.25900 1.000 62.21990 676 LEU D C 1
ATOM 8113 O O . LEU D 1 696 ? 166.71300 228.06900 202.11700 1.000 62.21990 676 LEU D O 1
ATOM 8118 N N . GLU D 1 697 ? 168.06400 226.83900 203.43300 1.000 68.58973 677 GLU D N 1
ATOM 8119 C CA . GLU D 1 697 ? 167.21100 227.03900 204.60000 1.000 68.58973 677 GLU D CA 1
ATOM 8120 C C . GLU D 1 697 ? 167.19100 228.49500 205.05100 1.000 68.58973 677 GLU D C 1
ATOM 8121 O O . GLU D 1 697 ? 166.18700 228.95300 205.60600 1.000 68.58973 677 GLU D O 1
ATOM 8127 N N . GLU D 1 698 ? 168.27800 229.23500 204.82700 1.000 72.73989 678 GLU D N 1
ATOM 8128 C CA . GLU D 1 698 ? 168.33900 230.62500 205.26000 1.000 72.73989 678 GLU D CA 1
ATOM 8129 C C . GLU D 1 698 ? 167.65000 231.58300 204.29700 1.000 72.73989 678 GLU D C 1
ATOM 8130 O O . GLU D 1 698 ? 167.39400 232.73100 204.67400 1.000 72.73989 678 GLU D O 1
ATOM 8136 N N . ALA D 1 699 ? 167.34700 231.14800 203.07500 1.000 72.69973 679 ALA D N 1
ATOM 8137 C CA . ALA D 1 699 ? 166.68700 232.01300 202.10500 1.000 72.69973 679 ALA D CA 1
ATOM 8138 C C . ALA D 1 699 ? 165.17000 231.92600 202.17600 1.000 72.69973 679 ALA D C 1
ATOM 8139 O O . ALA D 1 699 ? 164.48800 232.92800 201.93600 1.000 72.69973 679 ALA D O 1
ATOM 8141 N N . PHE D 1 700 ? 164.62800 230.75200 202.49700 1.000 73.31203 680 PHE D N 1
ATOM 8142 C CA . PHE D 1 700 ? 163.18700 230.58900 202.63700 1.000 73.31203 680 PHE D CA 1
ATOM 8143 C C . PHE D 1 700 ? 162.67900 230.98300 204.01700 1.000 73.31203 680 PHE D C 1
ATOM 8144 O O . PHE D 1 700 ? 161.46100 231.01500 204.22400 1.000 73.31203 680 PHE D O 1
ATOM 8152 N N . GLY D 1 701 ? 163.57400 231.28100 204.95600 1.000 74.78403 681 GLY D N 1
ATOM 8153 C CA . GLY D 1 701 ? 163.15800 231.63000 206.30400 1.000 74.78403 681 GLY D CA 1
ATOM 8154 C C . GLY D 1 701 ? 162.47000 230.50800 207.04500 1.000 74.78403 681 GLY D C 1
ATOM 8155 O O . GLY D 1 701 ? 161.58000 230.76500 207.86200 1.000 74.78403 681 GLY D O 1
ATOM 8156 N N . GLN D 1 702 ? 162.85900 229.26300 206.78200 1.000 74.85431 682 GLN D N 1
ATOM 8157 C CA . GLN D 1 702 ? 162.26300 228.11800 207.45400 1.000 74.85431 682 GLN D CA 1
ATOM 8158 C C . GLN D 1 702 ? 163.25800 226.96800 207.43200 1.000 74.85431 682 GLN D C 1
ATOM 8159 O O . GLN D 1 702 ? 164.18000 226.93500 206.61300 1.000 74.85431 682 GLN D O 1
ATOM 8161 N N . GLU D 1 703 ? 163.05600 226.02200 208.34500 1.000 75.94452 683 GLU D N 1
ATOM 8162 C CA . GLU D 1 703 ? 163.91200 224.85200 208.47600 1.000 75.94452 683 GLU D CA 1
ATOM 8163 C C . GLU D 1 703 ? 163.10500 223.60200 208.16100 1.000 75.94452 683 GLU D C 1
ATOM 8164 O O . GLU D 1 703 ? 161.99000 223.43500 208.66600 1.000 75.94452 683 GLU D O 1
ATOM 8166 N N . ASN D 1 704 ? 163.66700 222.73000 207.32800 1.000 74.16237 684 ASN D N 1
ATOM 8167 C CA . ASN D 1 704 ? 163.02300 221.47200 206.96600 1.000 74.16237 684 ASN D CA 1
ATOM 8168 C C . ASN D 1 704 ? 163.47100 220.40100 207.95300 1.000 74.16237 684 ASN D C 1
ATOM 8169 O O . ASN D 1 704 ? 164.64500 220.01700 207.97400 1.000 74.16237 684 ASN D O 1
ATOM 8171 N N . TYR D 1 705 ? 162.53800 219.91900 208.76900 1.000 79.01516 685 TYR D N 1
ATOM 8172 C CA . TYR D 1 705 ? 162.83300 218.92300 209.79000 1.000 79.01516 685 TYR D CA 1
ATOM 8173 C C . TYR D 1 705 ? 162.65400 217.49400 209.29600 1.000 79.01516 685 TYR D C 1
ATOM 8174 O O . TYR D 1 705 ? 162.83200 216.55600 210.08000 1.000 79.01516 685 TYR D O 1
ATOM 8183 N N . VAL D 1 706 ? 162.30900 217.30500 208.02400 1.000 71.47860 686 VAL D N 1
ATOM 8184 C CA . VAL D 1 706 ? 162.17500 215.97600 207.45400 1.000 71.47860 686 VAL D CA 1
ATOM 8185 C C . VAL D 1 706 ? 163.24800 215.67500 206.41000 1.000 71.47860 686 VAL D C 1
ATOM 8186 O O . VAL D 1 706 ? 163.71800 214.53300 206.33700 1.000 71.47860 686 VAL D O 1
ATOM 8190 N N . ILE D 1 707 ? 163.66300 216.66200 205.61100 1.000 66.91114 687 ILE D N 1
ATOM 8191 C CA . ILE D 1 707 ? 164.80500 216.46200 204.72300 1.000 66.91114 687 ILE D CA 1
ATOM 8192 C C . ILE D 1 707 ? 166.06200 216.18900 205.53800 1.000 66.91114 687 ILE D C 1
ATOM 8193 O O . ILE D 1 707 ? 166.86200 215.30600 205.20100 1.000 66.91114 687 ILE D O 1
ATOM 8198 N N . GLN D 1 708 ? 166.25300 216.93800 206.62800 1.000 66.87244 688 GLN D N 1
ATOM 8199 C CA . GLN D 1 708 ? 167.36900 216.66600 207.52700 1.000 66.87244 688 GLN D CA 1
ATOM 8200 C C . GLN D 1 708 ? 167.25600 215.28300 208.15200 1.000 66.87244 688 GLN D C 1
ATOM 8201 O O . GLN D 1 708 ? 168.26800 214.59400 208.31800 1.000 66.87244 688 GLN D O 1
ATOM 8207 N N . LEU D 1 709 ? 166.04000 214.86100 208.50700 1.000 66.23151 689 LEU D N 1
ATOM 8208 C CA . LEU D 1 709 ? 165.85000 213.51200 209.03000 1.000 66.23151 689 LEU D CA 1
ATOM 8209 C C . LEU D 1 709 ? 166.20800 212.46300 207.98300 1.000 66.23151 689 LEU D C 1
ATOM 8210 O O . LEU D 1 709 ? 166.82700 211.44100 208.30200 1.000 66.23151 689 LEU D O 1
ATOM 8215 N N . ALA D 1 710 ? 165.82100 212.69700 206.72600 1.000 64.10218 690 ALA D N 1
ATOM 8216 C CA . ALA D 1 710 ? 166.15900 211.75900 205.66000 1.000 64.10218 690 ALA D CA 1
ATOM 8217 C C . ALA D 1 710 ? 167.66600 211.67900 205.45500 1.000 64.10218 690 ALA D C 1
ATOM 8218 O O . ALA D 1 710 ? 168.21300 210.59200 205.23700 1.000 64.10218 690 ALA D O 1
ATOM 8220 N N . LEU D 1 711 ? 168.35300 212.82200 205.51300 1.000 62.99665 691 LEU D N 1
ATOM 8221 C CA . LEU D 1 711 ? 169.80800 212.81400 205.40000 1.000 62.99665 691 LEU D CA 1
ATOM 8222 C C . LEU D 1 711 ? 170.44800 212.08600 206.57600 1.000 62.99665 691 LEU D C 1
ATOM 8223 O O . LEU D 1 711 ? 171.42100 211.34300 206.40000 1.000 62.99665 691 LEU D O 1
ATOM 8228 N N . GLU D 1 712 ? 169.92000 212.29000 207.78500 1.000 62.96580 692 GLU D N 1
ATOM 8229 C CA . GLU D 1 712 ? 170.45300 211.60200 208.95600 1.000 62.96580 692 GLU D CA 1
ATOM 8230 C C . GLU D 1 712 ? 170.21200 210.10100 208.88200 1.000 62.96580 692 GLU D C 1
ATOM 8231 O O . GLU D 1 712 ? 170.99300 209.32100 209.44000 1.000 62.96580 692 GLU D O 1
ATOM 8233 N N . ARG D 1 713 ? 169.14000 209.67700 208.21000 1.000 61.23291 693 ARG D N 1
ATOM 8234 C CA . ARG D 1 713 ? 168.92100 208.25300 207.98800 1.000 61.23291 693 ARG D CA 1
ATOM 8235 C C . ARG D 1 713 ? 169.94400 207.65900 207.02900 1.000 61.23291 693 ARG D C 1
ATOM 8236 O O . ARG D 1 713 ? 170.07300 206.43200 206.96000 1.000 61.23291 693 ARG D O 1
ATOM 8238 N N . LEU D 1 714 ? 170.67000 208.49800 206.28900 1.000 59.16338 694 LEU D N 1
ATOM 8239 C CA . LEU D 1 714 ? 171.72600 208.06300 205.38400 1.000 59.16338 694 LEU D CA 1
ATOM 8240 C C . LEU D 1 714 ? 173.10000 208.54000 205.84700 1.000 59.16338 694 LEU D C 1
ATOM 8241 O O . LEU D 1 714 ? 173.99300 208.76300 205.02700 1.000 59.16338 694 LEU D O 1
ATOM 8246 N N . ARG D 1 715 ? 173.27900 208.70500 207.15500 1.000 61.95583 695 ARG D N 1
ATOM 8247 C CA . ARG D 1 715 ? 174.53800 209.21500 207.68000 1.000 61.95583 695 ARG D CA 1
ATOM 8248 C C . ARG D 1 715 ? 175.64900 208.19400 207.47200 1.000 61.95583 695 ARG D C 1
ATOM 8249 O O . ARG D 1 715 ? 175.51200 207.02900 207.85700 1.000 61.95583 695 ARG D O 1
ATOM 8257 N N . ILE D 1 716 ? 176.75200 208.65000 206.87700 1.000 62.66022 696 ILE D N 1
ATOM 8258 C CA . ILE D 1 716 ? 177.91300 207.83000 206.50600 1.000 62.66022 696 ILE D CA 1
ATOM 8259 C C . ILE D 1 716 ? 177.54000 206.41700 206.06700 1.000 62.66022 696 ILE D C 1
ATOM 8260 O O . ILE D 1 716 ? 177.86000 205.99800 204.95500 1.000 62.66022 696 ILE D O 1
ATOM 8265 N N . VAL E 1 418 ? 209.21900 201.25400 173.14900 1.000 22.11095 397 VAL E N 1
ATOM 8266 C CA . VAL E 1 418 ? 209.84700 200.20700 173.94400 1.000 22.11095 397 VAL E CA 1
ATOM 8267 C C . VAL E 1 418 ? 208.78300 199.40100 174.67900 1.000 22.11095 397 VAL E C 1
ATOM 8268 O O . VAL E 1 418 ? 207.99700 199.95000 175.45100 1.000 22.11095 397 VAL E O 1
ATOM 8272 N N . LEU E 1 419 ? 208.76200 198.09500 174.43300 1.000 17.94855 398 LEU E N 1
ATOM 8273 C CA . LEU E 1 419 ? 207.81300 197.18400 175.05700 1.000 17.94855 398 LEU E CA 1
ATOM 8274 C C . LEU E 1 419 ? 208.54500 196.30200 176.05800 1.000 17.94855 398 LEU E C 1
ATOM 8275 O O . LEU E 1 419 ? 209.57000 195.69700 175.72600 1.000 17.94855 398 LEU E O 1
ATOM 8280 N N . GLY E 1 420 ? 208.02000 196.23300 177.28200 1.000 19.01202 399 GLY E N 1
ATOM 8281 C CA . GLY E 1 420 ? 208.64100 195.49900 178.35800 1.000 19.01202 399 GLY E CA 1
ATOM 8282 C C . GLY E 1 420 ? 207.95200 194.17600 178.65700 1.000 19.01202 399 GLY E C 1
ATOM 8283 O O . GLY E 1 420 ? 206.94100 193.80700 178.06600 1.000 19.01202 399 GLY E O 1
ATOM 8284 N N . ASP E 1 421 ? 208.54100 193.45600 179.60500 1.000 23.13892 400 ASP E N 1
ATOM 8285 C CA . ASP E 1 421 ? 208.04400 192.14300 180.01500 1.000 23.13892 400 ASP E CA 1
ATOM 8286 C C . ASP E 1 421 ? 207.15600 192.25900 181.25400 1.000 23.13892 400 ASP E C 1
ATOM 8287 O O . ASP E 1 421 ? 207.40200 191.64600 182.29100 1.000 23.13892 400 ASP E O 1
ATOM 8292 N N . GLU E 1 422 ? 206.09800 193.05800 181.13300 1.000 21.58316 401 GLU E N 1
ATOM 8293 C CA . GLU E 1 422 ? 205.13500 193.20400 182.21700 1.000 21.58316 401 GLU E CA 1
ATOM 8294 C C . GLU E 1 422 ? 203.87300 192.38200 182.00900 1.000 21.58316 401 GLU E C 1
ATOM 8295 O O . GLU E 1 422 ? 203.21100 192.02700 182.98900 1.000 21.58316 401 GLU E O 1
ATOM 8301 N N . ILE E 1 423 ? 203.52700 192.06900 180.76300 1.000 16.05242 402 ILE E N 1
ATOM 8302 C CA . ILE E 1 423 ? 202.35700 191.24600 180.47900 1.000 16.05242 402 ILE E CA 1
ATOM 8303 C C . ILE E 1 423 ? 202.71300 189.76600 180.45800 1.000 16.05242 402 ILE E C 1
ATOM 8304 O O . ILE E 1 423 ? 201.96300 188.93400 180.97300 1.000 16.05242 402 ILE E O 1
ATOM 8309 N N . VAL E 1 424 ? 203.85600 189.42200 179.86100 1.000 16.96002 403 VAL E N 1
ATOM 8310 C CA . VAL E 1 424 ? 204.24400 188.02200 179.73300 1.000 16.96002 403 VAL E CA 1
ATOM 8311 C C . VAL E 1 424 ? 204.62700 187.43200 181.08500 1.000 16.96002 403 VAL E C 1
ATOM 8312 O O . VAL E 1 424 ? 204.44100 186.23200 181.32000 1.000 16.96002 403 VAL E O 1
ATOM 8316 N N . SER E 1 425 ? 205.15300 188.24800 181.99400 1.000 19.67725 404 SER E N 1
ATOM 8317 C CA . SER E 1 425 ? 205.63400 187.77200 183.28400 1.000 19.67725 404 SER E CA 1
ATOM 8318 C C . SER E 1 425 ? 204.57500 187.80600 184.37900 1.000 19.67725 404 SER E C 1
ATOM 8319 O O . SER E 1 425 ? 204.84900 187.35000 185.49300 1.000 19.67725 404 SER E O 1
ATOM 8322 N N . ALA E 1 426 ? 203.38600 188.34000 184.10300 1.000 19.11258 405 ALA E N 1
ATOM 8323 C CA . ALA E 1 426 ? 202.35400 188.41200 185.13700 1.000 19.11258 405 ALA E CA 1
ATOM 8324 C C . ALA E 1 426 ? 201.88100 187.04000 185.60500 1.000 19.11258 405 ALA E C 1
ATOM 8325 O O . ALA E 1 426 ? 201.82800 186.81900 186.82800 1.000 19.11258 405 ALA E O 1
ATOM 8327 N N . PRO E 1 427 ? 201.52000 186.09000 184.73000 1.000 18.54776 406 PRO E N 1
ATOM 8328 C CA . PRO E 1 427 ? 201.17900 184.74900 185.23600 1.000 18.54776 406 PRO E CA 1
ATOM 8329 C C . PRO E 1 427 ? 202.33400 184.07700 185.95200 1.000 18.54776 406 PRO E C 1
ATOM 8330 O O . PRO E 1 427 ? 202.10700 183.28700 186.87600 1.000 18.54776 406 PRO E O 1
ATOM 8334 N N . ILE E 1 428 ? 203.56900 184.36300 185.54100 1.000 21.63926 407 ILE E N 1
ATOM 8335 C CA . ILE E 1 428 ? 204.73400 183.82200 186.23100 1.000 21.63926 407 ILE E CA 1
ATOM 8336 C C . ILE E 1 428 ? 204.84200 184.39900 187.63500 1.000 21.63926 407 ILE E C 1
ATOM 8337 O O . ILE E 1 428 ? 205.02300 183.66300 188.61000 1.000 21.63926 407 ILE E O 1
ATOM 8342 N N . LYS E 1 429 ? 204.72700 185.72100 187.76300 1.000 23.62945 408 LYS E N 1
ATOM 8343 C CA . LYS E 1 429 ? 204.80600 186.35500 189.07100 1.000 23.62945 408 LYS E CA 1
ATOM 8344 C C . LYS E 1 429 ? 203.59300 186.06300 189.94100 1.000 23.62945 408 LYS E C 1
ATOM 8345 O O . LYS E 1 429 ? 203.64000 186.32900 191.14600 1.000 23.62945 408 LYS E O 1
ATOM 8351 N N . TYR E 1 430 ? 202.51400 185.53200 189.36900 1.000 28.15547 409 TYR E N 1
ATOM 8352 C CA . TYR E 1 430 ? 201.34300 185.18400 190.16400 1.000 28.15547 409 TYR E CA 1
ATOM 8353 C C . TYR E 1 430 ? 201.50400 183.85600 190.89500 1.000 28.15547 409 TYR E C 1
ATOM 8354 O O . TYR E 1 430 ? 201.18700 183.76700 192.08600 1.000 28.15547 409 TYR E O 1
ATOM 8363 N N . LEU E 1 431 ? 201.99100 182.81800 190.21400 1.000 31.21889 410 LEU E N 1
ATOM 8364 C CA . LEU E 1 431 ? 202.14300 181.50500 190.82800 1.000 31.21889 410 LEU E CA 1
ATOM 8365 C C . LEU E 1 431 ? 203.46900 181.32300 191.55200 1.000 31.21889 410 LEU E C 1
ATOM 8366 O O . LEU E 1 431 ? 203.63000 180.33000 192.26900 1.000 31.21889 410 LEU E O 1
ATOM 8371 N N . GLU E 1 432 ? 204.41700 182.23800 191.38600 1.000 36.84307 411 GLU E N 1
ATOM 8372 C CA . GLU E 1 432 ? 205.67000 182.18000 192.12400 1.000 36.84307 411 GLU E CA 1
ATOM 8373 C C . GLU E 1 432 ? 205.56800 182.83700 193.49300 1.000 36.84307 411 GLU E C 1
ATOM 8374 O O . GLU E 1 432 ? 206.55900 182.86300 194.23000 1.000 36.84307 411 GLU E O 1
ATOM 8380 N N . SER E 1 433 ? 204.39500 183.36900 193.84500 1.000 40.45021 412 SER E N 1
ATOM 8381 C CA . SER E 1 433 ? 204.16100 183.94300 195.16100 1.000 40.45021 412 SER E CA 1
ATOM 8382 C C . SER E 1 433 ? 203.23700 183.10700 196.03300 1.000 40.45021 412 SER E C 1
ATOM 8383 O O . SER E 1 433 ? 203.17600 183.34600 197.24200 1.000 40.45021 412 SER E O 1
ATOM 8386 N N . LEU E 1 434 ? 202.52000 182.14600 195.45700 1.000 45.78529 413 LEU E N 1
ATOM 8387 C CA . LEU E 1 434 ? 201.65300 181.29200 196.25200 1.000 45.78529 413 LEU E CA 1
ATOM 8388 C C . LEU E 1 434 ? 202.49200 180.36100 197.12600 1.000 45.78529 413 LEU E C 1
ATOM 8389 O O . LEU E 1 434 ? 203.48900 179.80000 196.65900 1.000 45.78529 413 LEU E O 1
ATOM 8394 N N . PRO E 1 435 ? 202.12100 180.18100 198.39200 1.000 55.11446 414 PRO E N 1
ATOM 8395 C CA . PRO E 1 435 ? 202.93000 179.34400 199.28500 1.000 55.11446 414 PRO E CA 1
ATOM 8396 C C . PRO E 1 435 ? 202.88700 177.87700 198.88800 1.000 55.11446 414 PRO E C 1
ATOM 8397 O O . PRO E 1 435 ? 201.89500 177.37800 198.35000 1.000 55.11446 414 PRO E O 1
ATOM 8401 N N . SER E 1 436 ? 203.98900 177.18300 199.16600 1.000 61.99025 415 SER E N 1
ATOM 8402 C CA . SER E 1 436 ? 204.09700 175.75900 198.88600 1.000 61.99025 415 SER E CA 1
ATOM 8403 C C . SER E 1 436 ? 205.09000 175.13700 199.85600 1.000 61.99025 415 SER E C 1
ATOM 8404 O O . SER E 1 436 ? 205.93600 175.82300 200.43500 1.000 61.99025 415 SER E O 1
ATOM 8407 N N . LYS E 1 437 ? 204.97700 173.82100 200.02500 1.000 60.78813 416 LYS E N 1
ATOM 8408 C CA . LYS E 1 437 ? 205.88400 173.07600 200.89200 1.000 60.78813 416 LYS E CA 1
ATOM 8409 C C . LYS E 1 437 ? 207.16800 172.79400 200.12300 1.000 60.78813 416 LYS E C 1
ATOM 8410 O O . LYS E 1 437 ? 207.16500 172.03000 199.15200 1.000 60.78813 416 LYS E O 1
ATOM 8416 N N . GLY E 1 438 ? 208.26700 173.40600 200.55500 1.000 53.69159 417 GLY E N 1
ATOM 8417 C CA . GLY E 1 438 ? 209.52000 173.30700 199.83200 1.000 53.69159 417 GLY E CA 1
ATOM 8418 C C . GLY E 1 438 ? 210.24400 171.99000 200.01500 1.000 53.69159 417 GLY E C 1
ATOM 8419 O O . GLY E 1 438 ? 211.36500 171.96100 200.53100 1.000 53.69159 417 GLY E O 1
ATOM 8420 N N . PHE E 1 439 ? 209.61400 170.88900 199.59800 1.000 50.68050 418 PHE E N 1
ATOM 8421 C CA . PHE E 1 439 ? 210.26700 169.58700 199.68200 1.000 50.68050 418 PHE E CA 1
ATOM 8422 C C . PHE E 1 439 ? 211.49000 169.52900 198.77400 1.000 50.68050 418 PHE E C 1
ATOM 8423 O O . PHE E 1 439 ? 212.55500 169.05000 199.18000 1.000 50.68050 418 PHE E O 1
ATOM 8431 N N . ARG E 1 440 ? 211.35600 170.01300 197.53700 1.000 45.62848 419 ARG E N 1
ATOM 8432 C CA . ARG E 1 440 ? 212.50800 170.09200 196.64400 1.000 45.62848 419 ARG E CA 1
ATOM 8433 C C . ARG E 1 440 ? 213.53500 171.08900 197.16500 1.000 45.62848 419 ARG E C 1
ATOM 8434 O O . ARG E 1 440 ? 214.74700 170.85400 197.07100 1.000 45.62848 419 ARG E O 1
ATOM 8442 N N . GLU E 1 441 ? 213.06600 172.20900 197.72000 1.000 51.56026 420 GLU E N 1
ATOM 8443 C CA . GLU E 1 441 ? 213.96900 173.15300 198.36700 1.000 51.56026 420 GLU E CA 1
ATOM 8444 C C . GLU E 1 441 ? 214.68500 172.50200 199.54300 1.000 51.56026 420 GLU E C 1
ATOM 8445 O O . GLU E 1 441 ? 215.88300 172.72400 199.75200 1.000 51.56026 420 GLU E O 1
ATOM 8451 N N . ALA E 1 442 ? 213.96200 171.69300 200.32300 1.000 51.85531 421 ALA E N 1
ATOM 8452 C CA . ALA E 1 442 ? 214.58300 170.98400 201.43600 1.000 51.85531 421 ALA E CA 1
ATOM 8453 C C . ALA E 1 442 ? 215.64300 170.00700 200.94600 1.000 51.85531 421 ALA E C 1
ATOM 8454 O O . ALA E 1 442 ? 216.71200 169.88800 201.55200 1.000 51.85531 421 ALA E O 1
ATOM 8456 N N . ILE E 1 443 ? 215.36700 169.29800 199.85000 1.000 49.77683 422 ILE E N 1
ATOM 8457 C CA . ILE E 1 443 ? 216.34900 168.36400 199.30800 1.000 49.77683 422 ILE E CA 1
ATOM 8458 C C . ILE E 1 443 ? 217.59000 169.10800 198.82800 1.000 49.77683 422 ILE E C 1
ATOM 8459 O O . ILE E 1 443 ? 218.72400 168.66100 199.05000 1.000 49.77683 422 ILE E O 1
ATOM 8464 N N . ILE E 1 444 ? 217.40000 170.25400 198.16800 1.000 49.65064 423 ILE E N 1
ATOM 8465 C CA . ILE E 1 444 ? 218.54100 171.05500 197.72600 1.000 49.65064 423 ILE E CA 1
ATOM 8466 C C . ILE E 1 444 ? 219.36600 171.50900 198.92400 1.000 49.65064 423 ILE E C 1
ATOM 8467 O O . ILE E 1 444 ? 220.59800 171.40300 198.93100 1.000 49.65064 423 ILE E O 1
ATOM 8472 N N . ASP E 1 445 ? 218.69600 172.01500 199.96100 1.000 57.69253 424 ASP E N 1
ATOM 8473 C CA . ASP E 1 445 ? 219.40000 172.50900 201.13800 1.000 57.69253 424 ASP E CA 1
ATOM 8474 C C . ASP E 1 445 ? 220.00200 171.38700 201.97100 1.000 57.69253 424 ASP E C 1
ATOM 8475 O O . ASP E 1 445 ? 220.86600 171.65300 202.81300 1.000 57.69253 424 ASP E O 1
ATOM 8480 N N . GLY E 1 446 ? 219.55800 170.14900 201.77200 1.000 59.13674 425 GLY E N 1
ATOM 8481 C CA . GLY E 1 446 ? 220.06900 169.04400 202.55400 1.000 59.13674 425 GLY E CA 1
ATOM 8482 C C . GLY E 1 446 ? 221.13400 168.21400 201.87500 1.000 59.13674 425 GLY E C 1
ATOM 8483 O O . GLY E 1 446 ? 221.89200 167.51100 202.54800 1.000 59.13674 425 GLY E O 1
ATOM 8484 N N . MET E 1 447 ? 221.21200 168.27700 200.54900 1.000 58.91404 426 MET E N 1
ATOM 8485 C CA . MET E 1 447 ? 222.22300 167.50800 199.83700 1.000 58.91404 426 MET E CA 1
ATOM 8486 C C . MET E 1 447 ? 223.51300 168.28300 199.61200 1.000 58.91404 426 MET E C 1
ATOM 8487 O O . MET E 1 447 ? 224.58100 167.67000 199.51300 1.000 58.91404 426 MET E O 1
ATOM 8492 N N . ASN E 1 448 ? 223.45100 169.61600 199.55200 1.000 61.64738 427 ASN E N 1
ATOM 8493 C CA . ASN E 1 448 ? 224.67600 170.40300 199.46400 1.000 61.64738 427 ASN E CA 1
ATOM 8494 C C . ASN E 1 448 ? 225.50000 170.32200 200.74200 1.000 61.64738 427 ASN E C 1
ATOM 8495 O O . ASN E 1 448 ? 226.66800 170.72500 200.74000 1.000 61.64738 427 ASN E O 1
ATOM 8500 N N . GLY E 1 449 ? 224.91500 169.83500 201.83600 1.000 65.96740 428 GLY E N 1
ATOM 8501 C CA . GLY E 1 449 ? 225.71300 169.53700 203.01200 1.000 65.96740 428 GLY E CA 1
ATOM 8502 C C . GLY E 1 449 ? 226.67700 168.39100 202.77200 1.000 65.96740 428 GLY E C 1
ATOM 8503 O O . GLY E 1 449 ? 227.80600 168.40100 203.26900 1.000 65.96740 428 GLY E O 1
ATOM 8504 N N . TRP E 1 450 ? 226.24200 167.38600 202.01000 1.000 66.06488 429 TRP E N 1
ATOM 8505 C CA . TRP E 1 450 ? 227.11200 166.25800 201.69300 1.000 66.06488 429 TRP E CA 1
ATOM 8506 C C . TRP E 1 450 ? 228.27200 166.68800 200.80300 1.000 66.06488 429 TRP E C 1
ATOM 8507 O O . TRP E 1 450 ? 229.43600 166.38700 201.09500 1.000 66.06488 429 TRP E O 1
ATOM 8518 N N . LEU E 1 451 ? 227.97700 167.39200 199.71200 1.000 61.39590 430 LEU E N 1
ATOM 8519 C CA . LEU E 1 451 ? 228.99800 167.93100 198.82100 1.000 61.39590 430 LEU E CA 1
ATOM 8520 C C . LEU E 1 451 ? 228.85900 169.44700 198.78500 1.000 61.39590 430 LEU E C 1
ATOM 8521 O O . LEU E 1 451 ? 227.79900 169.97200 198.42800 1.000 61.39590 430 LEU E O 1
ATOM 8526 N N . ASN E 1 452 ? 229.92700 170.14500 199.16000 1.000 64.68187 431 ASN E N 1
ATOM 8527 C CA . ASN E 1 452 ? 229.86600 171.58500 199.36300 1.000 64.68187 431 ASN E CA 1
ATOM 8528 C C . ASN E 1 452 ? 229.86700 172.33100 198.03600 1.000 64.68187 431 ASN E C 1
ATOM 8529 O O . ASN E 1 452 ? 230.58800 171.97100 197.10100 1.000 64.68187 431 ASN E O 1
ATOM 8534 N N . LEU E 1 453 ? 229.04900 173.37700 197.96100 1.000 58.64538 432 LEU E N 1
ATOM 8535 C CA . LEU E 1 453 ? 228.93900 174.22700 196.78800 1.000 58.64538 432 LEU E CA 1
ATOM 8536 C C . LEU E 1 453 ? 228.82600 175.67900 197.22700 1.000 58.64538 432 LEU E C 1
ATOM 8537 O O . LEU E 1 453 ? 228.36500 175.95900 198.34100 1.000 58.64538 432 LEU E O 1
ATOM 8542 N N . PRO E 1 454 ? 229.23800 176.61800 196.38000 1.000 57.45563 433 PRO E N 1
ATOM 8543 C CA . PRO E 1 454 ? 229.01700 178.03400 196.68700 1.000 57.45563 433 PRO E CA 1
ATOM 8544 C C . PRO E 1 454 ? 227.53400 178.37000 196.70700 1.000 57.45563 433 PRO E C 1
ATOM 8545 O O . PRO E 1 454 ? 226.69800 177.67000 196.13300 1.000 57.45563 433 PRO E O 1
ATOM 8549 N N . ALA E 1 455 ? 227.21500 179.46800 197.39700 1.000 54.29108 434 ALA E N 1
ATOM 8550 C CA . ALA E 1 455 ? 225.82000 179.87500 197.53800 1.000 54.29108 434 ALA E CA 1
ATOM 8551 C C . ALA E 1 455 ? 225.20800 180.25300 196.19400 1.000 54.29108 434 ALA E C 1
ATOM 8552 O O . ALA E 1 455 ? 224.01300 180.02800 195.96300 1.000 54.29108 434 ALA E O 1
ATOM 8554 N N . ARG E 1 456 ? 226.00800 180.83700 195.29700 1.000 53.47149 435 ARG E N 1
ATOM 8555 C CA . ARG E 1 456 ? 225.48500 181.25600 194.00100 1.000 53.47149 435 ARG E CA 1
ATOM 8556 C C . ARG E 1 456 ? 225.01400 180.06300 193.17500 1.000 53.47149 435 ARG E C 1
ATOM 8557 O O . ARG E 1 456 ? 223.95800 180.12200 192.53200 1.000 53.47149 435 ARG E O 1
ATOM 8565 N N . SER E 1 457 ? 225.77800 178.96800 193.18500 1.000 48.95096 436 SER E N 1
ATOM 8566 C CA . SER E 1 457 ? 225.37400 177.77800 192.44400 1.000 48.95096 436 SER E CA 1
ATOM 8567 C C . SER E 1 457 ? 224.08500 177.19200 193.00600 1.000 48.95096 436 SER E C 1
ATOM 8568 O O . SER E 1 457 ? 223.20400 176.76600 192.24900 1.000 48.95096 436 SER E O 1
ATOM 8571 N N . VAL E 1 458 ? 223.95700 177.16600 194.33400 1.000 47.70869 437 VAL E N 1
ATOM 8572 C CA . VAL E 1 458 ? 222.74300 176.64600 194.95500 1.000 47.70869 437 VAL E CA 1
ATOM 8573 C C . VAL E 1 458 ? 221.54600 177.51300 194.58800 1.000 47.70869 437 VAL E C 1
ATOM 8574 O O . VAL E 1 458 ? 220.46000 177.00100 194.28900 1.000 47.70869 437 VAL E O 1
ATOM 8578 N N . SER E 1 459 ? 221.72300 178.83700 194.59800 1.000 46.06061 438 SER E N 1
ATOM 8579 C CA . SER E 1 459 ? 220.63300 179.73000 194.21400 1.000 46.06061 438 SER E CA 1
ATOM 8580 C C . SER E 1 459 ? 220.23700 179.52500 192.75600 1.000 46.06061 438 SER E C 1
ATOM 8581 O O . SER E 1 459 ? 219.04500 179.52100 192.42200 1.000 46.06061 438 SER E O 1
ATOM 8584 N N . ILE E 1 460 ? 221.22300 179.35100 191.87200 1.000 41.70994 439 ILE E N 1
ATOM 8585 C CA . ILE E 1 460 ? 220.92800 179.12300 190.45900 1.000 41.70994 439 ILE E CA 1
ATOM 8586 C C . ILE E 1 460 ? 220.15100 177.82500 190.27800 1.000 41.70994 439 ILE E C 1
ATOM 8587 O O . ILE E 1 460 ? 219.17300 177.76800 189.52100 1.000 41.70994 439 ILE E O 1
ATOM 8592 N N . ILE E 1 461 ? 220.57500 176.76200 190.96600 1.000 38.11978 440 ILE E N 1
ATOM 8593 C CA . ILE E 1 461 ? 219.88500 175.47900 190.85500 1.000 38.11978 440 ILE E CA 1
ATOM 8594 C C . ILE E 1 461 ? 218.46200 175.59000 191.38700 1.000 38.11978 440 ILE E C 1
ATOM 8595 O O . ILE E 1 461 ? 217.51900 175.04100 190.80200 1.000 38.11978 440 ILE E O 1
ATOM 8600 N N . LYS E 1 462 ? 218.28200 176.30400 192.50200 1.000 41.04383 441 LYS E N 1
ATOM 8601 C CA . LYS E 1 462 ? 216.94200 176.51000 193.04200 1.000 41.04383 441 LYS E CA 1
ATOM 8602 C C . LYS E 1 462 ? 216.05500 177.24500 192.04700 1.000 41.04383 441 LYS E C 1
ATOM 8603 O O . LYS E 1 462 ? 214.89400 176.87100 191.84400 1.000 41.04383 441 LYS E O 1
ATOM 8609 N N . ASP E 1 463 ? 216.58800 178.29600 191.41600 1.000 38.06289 442 ASP E N 1
ATOM 8610 C CA . ASP E 1 463 ? 215.80500 179.04900 190.44200 1.000 38.06289 442 ASP E CA 1
ATOM 8611 C C . ASP E 1 463 ? 215.43000 178.18600 189.24300 1.000 38.06289 442 ASP E C 1
ATOM 8612 O O . ASP E 1 463 ? 214.29000 178.23700 188.76500 1.000 38.06289 442 ASP E O 1
ATOM 8617 N N . VAL E 1 464 ? 216.37700 177.38700 188.74500 1.000 31.25966 443 VAL E N 1
ATOM 8618 C CA . VAL E 1 464 ? 216.09600 176.52800 187.59600 1.000 31.25966 443 VAL E CA 1
ATOM 8619 C C . VAL E 1 464 ? 215.01800 175.50800 187.94000 1.000 31.25966 443 VAL E C 1
ATOM 8620 O O . VAL E 1 464 ? 214.08000 175.28500 187.16200 1.000 31.25966 443 VAL E O 1
ATOM 8624 N N . VAL E 1 465 ? 215.12800 174.87800 189.11300 1.000 30.75686 444 VAL E N 1
ATOM 8625 C CA . VAL E 1 465 ? 214.14300 173.87800 189.51600 1.000 30.75686 444 VAL E CA 1
ATOM 8626 C C . VAL E 1 465 ? 212.77100 174.51700 189.68800 1.000 30.75686 444 VAL E C 1
ATOM 8627 O O . VAL E 1 465 ? 211.74900 173.95200 189.27500 1.000 30.75686 444 VAL E O 1
ATOM 8631 N N . LYS E 1 466 ? 212.72400 175.70600 190.29500 1.000 31.59885 445 LYS E N 1
ATOM 8632 C CA . LYS E 1 466 ? 211.45100 176.39600 190.47400 1.000 31.59885 445 LYS E CA 1
ATOM 8633 C C . LYS E 1 466 ? 210.81800 176.74400 189.13500 1.000 31.59885 445 LYS E C 1
ATOM 8634 O O . LYS E 1 466 ? 209.60600 176.58300 188.95500 1.000 31.59885 445 LYS E O 1
ATOM 8640 N N . HIS E 1 467 ? 211.62200 177.22300 188.18200 1.000 27.74728 446 HIS E N 1
ATOM 8641 C CA . HIS E 1 467 ? 211.08900 177.55200 186.86400 1.000 27.74728 446 HIS E CA 1
ATOM 8642 C C . HIS E 1 467 ? 210.55000 176.31400 186.15900 1.000 27.74728 446 HIS E C 1
ATOM 8643 O O . HIS E 1 467 ? 209.47600 176.35900 185.54600 1.000 27.74728 446 HIS E O 1
ATOM 8650 N N . ILE E 1 468 ? 211.27900 175.19600 186.23400 1.000 25.88506 447 ILE E N 1
ATOM 8651 C CA . ILE E 1 468 ? 210.81400 173.97000 185.58700 1.000 25.88506 447 ILE E CA 1
ATOM 8652 C C . ILE E 1 468 ? 209.50800 173.49600 186.21200 1.000 25.88506 447 ILE E C 1
ATOM 8653 O O . ILE E 1 468 ? 208.56300 173.12000 185.50500 1.000 25.88506 447 ILE E O 1
ATOM 8658 N N . HIS E 1 469 ? 209.42800 173.51100 187.54500 1.000 28.94215 448 HIS E N 1
ATOM 8659 C CA . HIS E 1 469 ? 208.20300 173.07800 188.20900 1.000 28.94215 448 HIS E CA 1
ATOM 8660 C C . HIS E 1 469 ? 207.03100 173.98900 187.86000 1.000 28.94215 448 HIS E C 1
ATOM 8661 O O . HIS E 1 469 ? 205.92100 173.51000 187.59500 1.000 28.94215 448 HIS E O 1
ATOM 8668 N N . THR E 1 470 ? 207.25800 175.30600 187.84600 1.000 26.55170 449 THR E N 1
ATOM 8669 C CA . THR E 1 470 ? 206.19200 176.23500 187.49100 1.000 26.55170 449 THR E CA 1
ATOM 8670 C C . THR E 1 470 ? 205.71000 176.00000 186.06600 1.000 26.55170 449 THR E C 1
ATOM 8671 O O . THR E 1 470 ? 204.50200 175.99100 185.80700 1.000 26.55170 449 THR E O 1
ATOM 8675 N N . ALA E 1 471 ? 206.64000 175.79500 185.12800 1.000 25.95431 450 ALA E N 1
ATOM 8676 C CA . ALA E 1 471 ? 206.24500 175.49000 183.75700 1.000 25.95431 450 ALA E CA 1
ATOM 8677 C C . ALA E 1 471 ? 205.44700 174.19500 183.69200 1.000 25.95431 450 ALA E C 1
ATOM 8678 O O . ALA E 1 471 ? 204.52500 174.06400 182.88000 1.000 25.95431 450 ALA E O 1
ATOM 8680 N N . SER E 1 472 ? 205.79300 173.22200 184.53900 1.000 29.06980 451 SER E N 1
ATOM 8681 C CA . SER E 1 472 ? 205.01000 171.99100 184.60300 1.000 29.06980 451 SER E CA 1
ATOM 8682 C C . SER E 1 472 ? 203.59400 172.26000 185.10300 1.000 29.06980 451 SER E C 1
ATOM 8683 O O . SER E 1 472 ? 202.63400 171.65000 184.61700 1.000 29.06980 451 SER E O 1
ATOM 8686 N N . LEU E 1 473 ? 203.44500 173.15600 186.08300 1.000 30.18190 452 LEU E N 1
ATOM 8687 C CA . LEU E 1 473 ? 202.11400 173.49600 186.58500 1.000 30.18190 452 LEU E CA 1
ATOM 8688 C C . LEU E 1 473 ? 201.25700 174.14400 185.50300 1.000 30.18190 452 LEU E C 1
ATOM 8689 O O . LEU E 1 473 ? 200.11900 173.72300 185.26500 1.000 30.18190 452 LEU E O 1
ATOM 8694 N N . LEU E 1 474 ? 201.78100 175.17400 184.84400 1.000 25.65858 453 LEU E N 1
ATOM 8695 C CA . LEU E 1 474 ? 201.04500 175.87300 183.79300 1.000 25.65858 453 LEU E CA 1
ATOM 8696 C C . LEU E 1 474 ? 200.68500 174.93300 182.64700 1.000 25.65858 453 LEU E C 1
ATOM 8697 O O . LEU E 1 474 ? 199.56600 174.42700 182.57400 1.000 25.65858 453 LEU E O 1
ATOM 8702 N N . PRO E 1 489 ? 192.69600 180.63200 192.87000 1.000 32.40296 468 PRO E N 1
ATOM 8703 C CA . PRO E 1 489 ? 192.22000 180.27800 191.52900 1.000 32.40296 468 PRO E CA 1
ATOM 8704 C C . PRO E 1 489 ? 193.36200 179.98000 190.56100 1.000 32.40296 468 PRO E C 1
ATOM 8705 O O . PRO E 1 489 ? 194.48800 180.42500 190.78000 1.000 32.40296 468 PRO E O 1
ATOM 8709 N N . SER E 1 490 ? 193.06600 179.22700 189.50500 1.000 29.91045 469 SER E N 1
ATOM 8710 C CA . SER E 1 490 ? 194.08000 178.87400 188.52400 1.000 29.91045 469 SER E CA 1
ATOM 8711 C C . SER E 1 490 ? 194.51600 180.10400 187.73500 1.000 29.91045 469 SER E C 1
ATOM 8712 O O . SER E 1 490 ? 193.73100 181.02100 187.48200 1.000 29.91045 469 SER E O 1
ATOM 8715 N N . ALA E 1 491 ? 195.79400 180.11500 187.34400 1.000 25.58863 470 ALA E N 1
ATOM 8716 C CA . ALA E 1 491 ? 196.33400 181.26100 186.62100 1.000 25.58863 470 ALA E CA 1
ATOM 8717 C C . ALA E 1 491 ? 195.70500 181.41300 185.24300 1.000 25.58863 470 ALA E C 1
ATOM 8718 O O . ALA E 1 491 ? 195.55200 182.53900 184.75800 1.000 25.58863 470 ALA E O 1
ATOM 8720 N N . HIS E 1 492 ? 195.34800 180.30500 184.59200 1.000 25.40585 471 HIS E N 1
ATOM 8721 C CA . HIS E 1 492 ? 194.70000 180.40100 183.29100 1.000 25.40585 471 HIS E CA 1
ATOM 8722 C C . HIS E 1 492 ? 193.26700 180.90300 183.40000 1.000 25.40585 471 HIS E C 1
ATOM 8723 O O . HIS E 1 492 ? 192.69900 181.34200 182.39500 1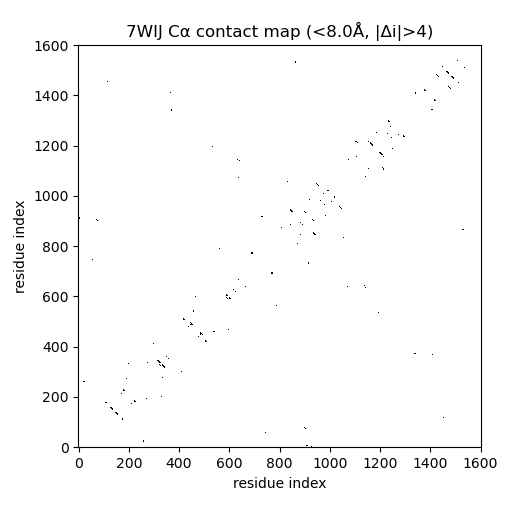.000 25.40585 471 HIS E O 1
ATOM 8730 N N . ILE E 1 493 ? 192.66800 180.83700 184.58900 1.000 24.81510 472 ILE E N 1
ATOM 8731 C CA . ILE E 1 493 ? 191.36800 181.46500 184.79900 1.000 24.81510 472 ILE E CA 1
ATOM 8732 C C . ILE E 1 493 ? 191.50800 182.98300 184.81900 1.000 24.81510 472 ILE E C 1
ATOM 8733 O O . ILE E 1 493 ? 190.71400 183.70300 184.20300 1.000 24.81510 472 ILE E O 1
ATOM 8738 N N . ILE E 1 494 ? 192.51900 183.49100 185.52400 1.000 22.66042 473 ILE E N 1
ATOM 8739 C CA . ILE E 1 494 ? 192.69800 184.93300 185.66500 1.000 22.66042 473 ILE E CA 1
ATOM 8740 C C . ILE E 1 494 ? 193.25700 185.55200 184.38900 1.000 22.66042 473 ILE E C 1
ATOM 8741 O O . ILE E 1 494 ? 192.87800 186.66600 184.01300 1.000 22.66042 473 ILE E O 1
ATOM 8746 N N . PHE E 1 495 ? 194.16800 184.85900 183.70800 1.000 19.00244 474 PHE E N 1
ATOM 8747 C CA . PHE E 1 495 ? 194.91200 185.44500 182.60200 1.000 19.00244 474 PHE E CA 1
ATOM 8748 C C . PHE E 1 495 ? 194.54000 184.87700 181.24000 1.000 19.00244 474 PHE E C 1
ATOM 8749 O O . PHE E 1 495 ? 195.01400 185.39300 180.22400 1.000 19.00244 474 PHE E O 1
ATOM 8757 N N . GLY E 1 496 ? 193.71100 183.84200 181.18200 1.000 18.66941 475 GLY E N 1
ATOM 8758 C CA . GLY E 1 496 ? 193.36600 183.23200 179.91500 1.000 18.66941 475 GLY E CA 1
ATOM 8759 C C . GLY E 1 496 ? 194.30200 182.10400 179.53300 1.000 18.66941 475 GLY E C 1
ATOM 8760 O O . GLY E 1 496 ? 195.24400 181.74900 180.24600 1.000 18.66941 475 GLY E O 1
ATOM 8761 N N . VAL E 1 497 ? 194.03200 181.53000 178.36500 1.000 19.76129 476 VAL E N 1
ATOM 8762 C CA . VAL E 1 497 ? 194.76500 180.35400 177.90300 1.000 19.76129 476 VAL E CA 1
ATOM 8763 C C . VAL E 1 497 ? 196.00400 180.74200 177.10600 1.000 19.76129 476 VAL E C 1
ATOM 8764 O O . VAL E 1 497 ? 197.10100 180.24600 177.37200 1.000 19.76129 476 VAL E O 1
ATOM 8768 N N . SER E 1 498 ? 195.85200 181.62900 176.11800 1.000 18.25643 477 SER E N 1
ATOM 8769 C CA . SER E 1 498 ? 196.97900 181.98500 175.25900 1.000 18.25643 477 SER E CA 1
ATOM 8770 C C . SER E 1 498 ? 198.09400 182.65900 176.04800 1.000 18.25643 477 SER E C 1
ATOM 8771 O O . SER E 1 498 ? 199.28000 182.36300 175.84500 1.000 18.25643 477 SER E O 1
ATOM 8774 N N . GLN E 1 499 ? 197.73300 183.57000 176.95500 1.000 16.60852 478 GLN E N 1
ATOM 8775 C CA . GLN E 1 499 ? 198.73900 184.22800 177.77800 1.000 16.60852 478 GLN E CA 1
ATOM 8776 C C . GLN E 1 499 ? 199.46800 183.22300 178.65800 1.000 16.60852 478 GLN E C 1
ATOM 8777 O O . GLN E 1 499 ? 200.67400 183.35100 178.89000 1.000 16.60852 478 GLN E O 1
ATOM 8783 N N . THR E 1 500 ? 198.75200 182.21200 179.15100 1.000 18.09734 479 THR E N 1
ATOM 8784 C CA . THR E 1 500 ? 199.38300 181.18200 179.97000 1.000 18.09734 479 THR E CA 1
ATOM 8785 C C . THR E 1 500 ? 200.40600 180.38100 179.17100 1.000 18.09734 479 THR E C 1
ATOM 8786 O O . THR E 1 500 ? 201.49600 180.08300 179.67300 1.000 18.09734 479 THR E O 1
ATOM 8790 N N . VAL E 1 501 ? 200.08200 180.03000 177.92400 1.000 15.90337 480 VAL E N 1
ATOM 8791 C CA . VAL E 1 501 ? 201.03000 179.30000 177.08600 1.000 15.90337 480 VAL E CA 1
ATOM 8792 C C . VAL E 1 501 ? 202.25100 180.16000 176.77800 1.000 15.90337 480 VAL E C 1
ATOM 8793 O O . VAL E 1 501 ? 203.39800 179.68300 176.81500 1.000 15.90337 480 VAL E O 1
ATOM 8797 N N . ASN E 1 502 ? 202.02800 181.43600 176.45800 1.000 15.55213 481 ASN E N 1
ATOM 8798 C CA . ASN E 1 502 ? 203.15100 182.32700 176.18400 1.000 15.55213 481 ASN E CA 1
ATOM 8799 C C . ASN E 1 502 ? 204.04000 182.47500 177.41500 1.000 15.55213 481 ASN E C 1
ATOM 8800 O O . ASN E 1 502 ? 205.27200 182.49600 177.30600 1.000 15.55213 481 ASN E O 1
ATOM 8805 N N . SER E 1 503 ? 203.43300 182.55500 178.60100 1.000 17.00446 482 SER E N 1
ATOM 8806 C CA . SER E 1 503 ? 204.21400 182.63300 179.82900 1.000 17.00446 482 SER E CA 1
ATOM 8807 C C . SER E 1 503 ? 204.95100 181.33100 180.11600 1.000 17.00446 482 SER E C 1
ATOM 8808 O O . SER E 1 503 ? 206.03200 181.35500 180.70700 1.000 17.00446 482 SER E O 1
ATOM 8811 N N . THR E 1 504 ? 204.38500 180.18800 179.72000 1.000 17.46772 483 THR E N 1
ATOM 8812 C CA . THR E 1 504 ? 205.10900 178.92500 179.84500 1.000 17.46772 483 THR E CA 1
ATOM 8813 C C . THR E 1 504 ? 206.36500 178.92500 178.98000 1.000 17.46772 483 THR E C 1
ATOM 8814 O O . THR E 1 504 ? 207.44500 178.50500 179.42300 1.000 17.46772 483 THR E O 1
ATOM 8818 N N . SER E 1 505 ? 206.24100 179.39800 177.73800 1.000 15.64431 484 SER E N 1
ATOM 8819 C CA . SER E 1 505 ? 207.41900 179.52200 176.88200 1.000 15.64431 484 SER E CA 1
ATOM 8820 C C . SER E 1 505 ? 208.43400 180.48600 177.48500 1.000 15.64431 484 SER E C 1
ATOM 8821 O O . SER E 1 505 ? 209.65100 180.25200 177.42400 1.000 15.64431 484 SER E O 1
ATOM 8824 N N . TYR E 1 506 ? 207.94900 181.57800 178.07800 1.000 17.57903 485 TYR E N 1
ATOM 8825 C CA . TYR E 1 506 ? 208.84300 182.52300 178.73800 1.000 17.57903 485 TYR E CA 1
ATOM 8826 C C . TYR E 1 506 ? 209.55400 181.87500 179.92300 1.000 17.57903 485 TYR E C 1
ATOM 8827 O O . TYR E 1 506 ? 210.72500 182.16700 180.18600 1.000 17.57903 485 TYR E O 1
ATOM 8836 N N . LEU E 1 507 ? 208.85800 181.00200 180.65600 1.000 19.73094 486 LEU E N 1
ATOM 8837 C CA . LEU E 1 507 ? 209.49900 180.24300 181.72900 1.000 19.73094 486 LEU E CA 1
ATOM 8838 C C . LEU E 1 507 ? 210.60100 179.34200 181.19800 1.000 19.73094 486 LEU E C 1
ATOM 8839 O O . LEU E 1 507 ? 211.66600 179.23000 181.81400 1.000 19.73094 486 LEU E O 1
ATOM 8844 N N . TRP E 1 508 ? 210.35400 178.66500 180.07700 1.000 17.25347 487 TRP E N 1
ATOM 8845 C CA . TRP E 1 508 ? 211.40200 177.83200 179.49200 1.000 17.25347 487 TRP E CA 1
ATOM 8846 C C . TRP E 1 508 ? 212.62800 178.67100 179.14700 1.000 17.25347 487 TRP E C 1
ATOM 8847 O O . TRP E 1 508 ? 213.77000 178.29000 179.44600 1.000 17.25347 487 TRP E O 1
ATOM 8858 N N . THR E 1 509 ? 212.40100 179.83500 178.53100 1.000 19.08070 488 THR E N 1
ATOM 8859 C CA . THR E 1 509 ? 213.51300 180.71600 178.17900 1.000 19.08070 488 THR E CA 1
ATOM 8860 C C . THR E 1 509 ? 214.25500 181.20600 179.42100 1.000 19.08070 488 THR E C 1
ATOM 8861 O O . THR E 1 509 ? 215.49000 181.24000 179.44200 1.000 19.08070 488 THR E O 1
ATOM 8865 N N . LEU E 1 510 ? 213.51700 181.58700 180.46700 1.000 20.75169 489 LEU E N 1
ATOM 8866 C CA . LEU E 1 510 ? 214.15100 182.05200 181.69800 1.000 20.75169 489 LEU E CA 1
ATOM 8867 C C . LEU E 1 510 ? 214.98000 180.95200 182.34300 1.000 20.75169 489 LEU E C 1
ATOM 8868 O O . LEU E 1 510 ? 216.08800 181.20300 182.83100 1.000 20.75169 489 LEU E O 1
ATOM 8873 N N . ALA E 1 511 ? 214.45000 179.72700 182.37000 1.000 22.29442 490 ALA E N 1
ATOM 8874 C CA . ALA E 1 511 ? 215.17800 178.61600 182.96900 1.000 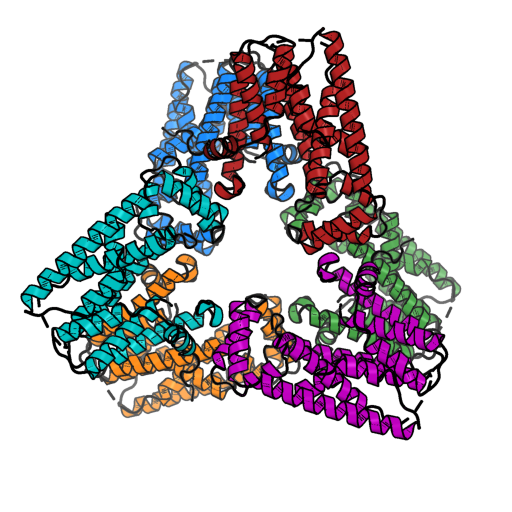22.29442 490 ALA E CA 1
ATOM 8875 C C . ALA E 1 511 ? 216.46300 178.32500 182.20900 1.000 22.29442 490 ALA E C 1
ATOM 8876 O O . ALA E 1 511 ? 217.51600 178.11100 182.82000 1.000 22.29442 490 ALA E O 1
ATOM 8878 N N . ILE E 1 512 ? 216.40500 178.32200 180.87400 1.000 23.37016 491 ILE E N 1
ATOM 8879 C CA . ILE E 1 512 ? 217.61900 178.04700 180.11000 1.000 23.37016 491 ILE E CA 1
ATOM 8880 C C . ILE E 1 512 ? 218.62200 179.19100 180.26100 1.000 23.37016 491 ILE E C 1
ATOM 8881 O O . ILE E 1 512 ? 219.83700 178.96200 180.33700 1.000 23.37016 491 ILE E O 1
ATOM 8886 N N . ASP E 1 513 ? 218.13600 180.43300 180.34900 1.000 27.08145 492 ASP E N 1
ATOM 8887 C CA . ASP E 1 513 ? 219.03500 181.56500 180.55300 1.000 27.08145 492 ASP E CA 1
ATOM 8888 C C . ASP E 1 513 ? 219.73400 181.47300 181.90300 1.000 27.08145 492 ASP E C 1
ATOM 8889 O O . ASP E 1 513 ? 220.94500 181.70300 182.00200 1.000 27.08145 492 ASP E O 1
ATOM 8894 N N . ARG E 1 514 ? 218.98600 181.13600 182.95600 1.000 31.30789 493 ARG E N 1
ATOM 8895 C CA . ARG E 1 514 ? 219.58500 180.97700 184.27700 1.000 31.30789 493 ARG E CA 1
ATOM 8896 C C . ARG E 1 514 ? 220.58400 179.82700 184.29300 1.000 31.30789 493 ARG E C 1
ATOM 8897 O O . ARG E 1 514 ? 221.65200 179.92900 184.90700 1.000 31.30789 493 ARG E O 1
ATOM 8905 N N . LEU E 1 515 ? 220.24900 178.71900 183.62500 1.000 30.73659 494 LEU E N 1
ATOM 8906 C CA . LEU E 1 515 ? 221.17000 177.59100 183.53700 1.000 30.73659 494 LEU E CA 1
ATOM 8907 C C . LEU E 1 515 ? 222.44400 177.95800 182.78700 1.000 30.73659 494 LEU E C 1
ATOM 8908 O O . LEU E 1 515 ? 223.50600 177.38500 183.05100 1.000 30.73659 494 LEU E O 1
ATOM 8913 N N . SER E 1 516 ? 222.35900 178.90700 181.85000 1.000 34.01416 495 SER E N 1
ATOM 8914 C CA . SER E 1 516 ? 223.52800 179.27400 181.05700 1.000 34.01416 495 SER E CA 1
ATOM 8915 C C . SER E 1 516 ? 224.65400 179.87000 181.89600 1.000 34.01416 495 SER E C 1
ATOM 8916 O O . SER E 1 516 ? 225.78900 179.94900 181.41500 1.000 34.01416 495 SER E O 1
ATOM 8919 N N . GLU E 1 517 ? 224.37400 180.29000 183.12800 1.000 41.47288 496 GLU E N 1
ATOM 8920 C CA . GLU E 1 517 ? 225.38000 180.90600 183.98400 1.000 41.47288 496 GLU E CA 1
ATOM 8921 C C . GLU E 1 517 ? 226.18400 179.89700 184.79500 1.000 41.47288 496 GLU E C 1
ATOM 8922 O O . GLU E 1 517 ? 227.09700 180.30100 185.52300 1.000 41.47288 496 GLU E O 1
ATOM 8928 N N . LEU E 1 518 ? 225.87400 178.60800 184.69600 1.000 43.73070 497 LEU E N 1
ATOM 8929 C CA . LEU E 1 518 ? 226.59500 177.60800 185.47000 1.000 43.73070 497 LEU E CA 1
ATOM 8930 C C . LEU E 1 518 ? 227.98900 177.37900 184.89600 1.000 43.73070 497 LEU E C 1
ATOM 8931 O O . LEU E 1 518 ? 228.23400 177.55700 183.70000 1.000 43.73070 497 LEU E O 1
ATOM 8936 N N . SER E 1 519 ? 228.91100 176.97700 185.77300 1.000 48.20838 498 SER E N 1
ATOM 8937 C CA . SER E 1 519 ? 230.29600 176.76700 185.36700 1.000 48.20838 498 SER E CA 1
ATOM 8938 C C . SER E 1 519 ? 230.48700 175.46300 184.60200 1.000 48.20838 498 SER E C 1
ATOM 8939 O O . SER E 1 519 ? 231.36000 175.38800 183.73000 1.000 48.20838 498 SER E O 1
ATOM 8942 N N . SER E 1 520 ? 229.70000 174.43700 184.91300 1.000 46.10961 499 SER E N 1
ATOM 8943 C CA . SER E 1 520 ? 229.87000 173.14200 184.27500 1.000 46.10961 499 SER E CA 1
ATOM 8944 C C . SER E 1 520 ? 229.53200 173.22700 182.78600 1.000 46.10961 499 SER E C 1
ATOM 8945 O O . SER E 1 520 ? 228.62600 173.96300 182.38700 1.000 46.10961 499 SER E O 1
ATOM 8948 N N . PRO E 1 521 ? 230.25300 172.48500 181.94100 1.000 45.16024 500 PRO E N 1
ATOM 8949 C CA . PRO E 1 521 ? 229.98800 172.52900 180.49900 1.000 45.16024 500 PRO E CA 1
ATOM 8950 C C . PRO E 1 521 ? 228.98200 171.50600 179.99800 1.000 45.16024 500 PRO E C 1
ATOM 8951 O O . PRO E 1 521 ? 228.57300 171.59500 178.83200 1.000 45.16024 500 PRO E O 1
ATOM 8955 N N . LYS E 1 522 ? 228.57200 170.54600 180.82800 1.000 40.37616 501 LYS E N 1
ATOM 8956 C CA . LYS E 1 522 ? 227.60800 169.52800 180.43100 1.000 40.37616 501 LYS E CA 1
ATOM 8957 C C . LYS E 1 522 ? 226.24000 169.74000 181.06900 1.000 40.37616 501 LYS E C 1
ATOM 8958 O O . LYS E 1 522 ? 225.45000 168.79500 181.15400 1.000 40.37616 501 LYS E O 1
ATOM 8964 N N . SER E 1 523 ? 225.94800 170.95900 181.52600 1.000 32.93644 502 SER E N 1
ATOM 8965 C CA . SER E 1 523 ? 224.65100 171.23000 182.13600 1.000 32.93644 502 SER E CA 1
ATOM 8966 C C . SER E 1 523 ? 223.53100 171.19700 181.10300 1.000 32.93644 502 SER E C 1
ATOM 8967 O O . SER E 1 523 ? 222.41000 170.77400 181.40900 1.000 32.93644 502 SER E O 1
ATOM 8970 N N . LEU E 1 524 ? 223.81400 171.64400 179.87700 1.000 28.65359 503 LEU E N 1
ATOM 8971 C CA . LEU E 1 524 ? 222.77700 171.71400 178.85200 1.000 28.65359 503 LEU E CA 1
ATOM 8972 C C . LEU E 1 524 ? 222.24300 170.33200 178.49900 1.000 28.65359 503 LEU E C 1
ATOM 8973 O O . LEU E 1 524 ? 221.02900 170.14900 178.34900 1.000 28.65359 503 LEU E O 1
ATOM 8978 N N . ARG E 1 525 ? 223.13400 169.34700 178.35200 1.000 27.75492 504 ARG E N 1
ATOM 8979 C CA . ARG E 1 525 ? 222.69600 168.00000 177.99700 1.000 27.75492 504 ARG E CA 1
ATOM 8980 C C . ARG E 1 525 ? 221.82500 167.39500 179.09200 1.000 27.75492 504 ARG E C 1
ATOM 8981 O O . ARG E 1 525 ? 220.77200 166.80500 178.80800 1.000 27.75492 504 ARG E O 1
ATOM 8989 N N . ILE E 1 526 ? 222.24900 167.53600 180.35000 1.000 26.45337 505 ILE E N 1
ATOM 8990 C CA . ILE E 1 526 ? 221.45400 167.04900 181.47400 1.000 26.45337 505 ILE E CA 1
ATOM 8991 C C . ILE E 1 526 ? 220.08300 167.71000 181.47100 1.000 26.45337 505 ILE E C 1
ATOM 8992 O O . ILE E 1 526 ? 219.04500 167.04300 181.58000 1.000 26.45337 505 ILE E O 1
ATOM 8997 N N . PHE E 1 527 ? 220.06300 169.03600 181.33200 1.000 22.39986 506 PHE E N 1
ATOM 8998 C CA . PHE E 1 527 ? 218.80200 169.76600 181.33600 1.000 22.39986 506 PHE E CA 1
ATOM 8999 C C . PHE E 1 527 ? 217.87000 169.25200 180.24800 1.000 22.39986 506 PHE E C 1
ATOM 9000 O O . PHE E 1 527 ? 216.70800 168.92000 180.51700 1.000 22.39986 506 PHE E O 1
ATOM 9008 N N . ILE E 1 528 ? 218.37100 169.14700 179.01600 1.000 23.29407 507 ILE E N 1
ATOM 9009 C CA . ILE E 1 528 ? 217.48400 168.82900 177.90300 1.000 23.29407 507 ILE E CA 1
ATOM 9010 C C . ILE E 1 528 ? 216.99300 167.38900 177.99100 1.000 23.29407 507 ILE E C 1
ATOM 9011 O O . ILE E 1 528 ? 215.81700 167.11600 177.72900 1.000 23.29407 507 ILE E O 1
ATOM 9016 N N . ASP E 1 529 ? 217.85500 166.44600 178.38800 1.000 23.79562 508 ASP E N 1
ATOM 9017 C CA . ASP E 1 529 ? 217.39300 165.06000 178.41900 1.000 23.79562 508 ASP E CA 1
ATOM 9018 C C . ASP E 1 529 ? 216.42900 164.81600 179.58000 1.000 23.79562 508 ASP E C 1
ATOM 9019 O O . ASP E 1 529 ? 215.44100 164.08200 179.42800 1.000 23.79562 508 ASP E O 1
ATOM 9024 N N . GLU E 1 530 ? 216.67200 165.43900 180.73900 1.000 22.67806 509 GLU E N 1
ATOM 9025 C CA . GLU E 1 530 ? 215.72400 165.29200 181.83900 1.000 22.67806 509 GLU E CA 1
ATOM 9026 C C . GLU E 1 530 ? 214.38400 165.94300 181.51300 1.000 22.67806 509 GLU E C 1
ATOM 9027 O O . GLU E 1 530 ? 213.32200 165.38800 181.83200 1.000 22.67806 509 GLU E O 1
ATOM 9033 N N . VAL E 1 531 ? 214.40700 167.11700 180.87600 1.000 18.07311 510 VAL E N 1
ATOM 9034 C CA . VAL E 1 531 ? 213.16000 167.76200 180.48500 1.000 18.07311 510 VAL E CA 1
ATOM 9035 C C . VAL E 1 531 ? 212.42900 166.92100 179.44500 1.000 18.07311 510 VAL E C 1
ATOM 9036 O O . VAL E 1 531 ? 211.19500 166.82800 179.45600 1.000 18.07311 510 VAL E O 1
ATOM 9040 N N . ARG E 1 532 ? 213.17700 166.27400 178.54700 1.000 18.19331 511 ARG E N 1
ATOM 9041 C CA . ARG E 1 532 ? 212.56600 165.37100 177.57800 1.000 18.19331 511 ARG E CA 1
ATOM 9042 C C . ARG E 1 532 ? 211.85400 164.21600 178.27000 1.000 18.19331 511 ARG E C 1
ATOM 9043 O O . ARG E 1 532 ? 210.72700 163.85800 177.90200 1.000 18.19331 511 ARG E O 1
ATOM 9051 N N . LYS E 1 533 ? 212.50100 163.61700 179.27500 1.000 16.95282 512 LYS E N 1
ATOM 9052 C CA . LYS E 1 533 ? 211.86000 162.53800 180.02300 1.000 16.95282 512 LYS E CA 1
ATOM 9053 C C . LYS E 1 533 ? 210.58400 163.01800 180.70400 1.000 16.95282 512 LYS E C 1
ATOM 9054 O O . LYS E 1 533 ? 209.54700 162.33800 180.65700 1.000 16.95282 512 LYS E O 1
ATOM 9060 N N . MET E 1 534 ? 210.64100 164.19000 181.34200 1.000 15.27912 513 MET E N 1
ATOM 9061 C CA . MET E 1 534 ? 209.46200 164.72100 182.01900 1.000 15.27912 513 MET E CA 1
ATOM 9062 C C . MET E 1 534 ? 208.31800 164.94800 181.03900 1.000 15.27912 513 MET E C 1
ATOM 9063 O O . MET E 1 534 ? 207.16000 164.62700 181.33400 1.000 15.27912 513 MET E O 1
ATOM 9068 N N . GLN E 1 535 ? 208.62800 165.49500 179.86300 1.000 14.27596 514 GLN E N 1
ATOM 9069 C CA . GLN E 1 535 ? 207.59400 165.78000 178.87400 1.000 14.27596 514 GLN E CA 1
ATOM 9070 C C . GLN E 1 535 ? 206.98200 164.50100 178.31600 1.000 14.27596 514 GLN E C 1
ATOM 9071 O O . GLN E 1 535 ? 205.76700 164.43700 178.09400 1.000 14.27596 514 GLN E O 1
ATOM 9077 N N . ILE E 1 536 ? 207.79900 163.47000 178.08600 1.000 12.31341 515 ILE E N 1
ATOM 9078 C CA . ILE E 1 536 ? 207.25800 162.19400 177.61700 1.000 12.31341 515 ILE E CA 1
ATOM 9079 C C . ILE E 1 536 ? 206.32700 161.58800 178.66400 1.000 12.31341 515 ILE E C 1
ATOM 9080 O O . ILE E 1 536 ? 205.23400 161.09400 178.34000 1.000 12.31341 515 ILE E O 1
ATOM 9085 N N . GLY E 1 537 ? 206.74200 161.61500 179.93300 1.000 10.87376 516 GLY E N 1
ATOM 9086 C CA . GLY E 1 537 ? 205.88000 161.10300 180.98700 1.000 10.87376 516 GLY E CA 1
ATOM 9087 C C . GLY E 1 537 ? 204.56700 161.85600 181.08500 1.000 10.87376 516 GLY E C 1
ATOM 9088 O O . GLY E 1 537 ? 203.50200 161.25100 181.24600 1.000 10.87376 516 GLY E O 1
ATOM 9089 N N . GLN E 1 538 ? 204.62200 163.18600 180.97900 1.000 10.82236 517 GLN E N 1
ATOM 9090 C CA . GLN E 1 538 ? 203.40100 163.98300 181.02600 1.000 10.82236 517 GLN E CA 1
ATOM 9091 C C . GLN E 1 538 ? 202.49400 163.67900 179.84000 1.000 10.82236 517 GLN E C 1
ATOM 9092 O O . GLN E 1 538 ? 201.26600 163.63800 179.98200 1.000 10.82236 517 GLN E O 1
ATOM 9098 N N . SER E 1 539 ? 203.07900 163.46400 178.65800 1.000 10.83905 518 SER E N 1
ATOM 9099 C CA . SER E 1 539 ? 202.27400 163.12800 177.48700 1.000 10.83905 518 SER E CA 1
ATOM 9100 C C . SER E 1 539 ? 201.54000 161.81000 177.68300 1.000 10.83905 518 SER E C 1
ATOM 9101 O O . SER E 1 539 ? 200.35100 161.69900 177.36100 1.000 10.83905 518 SER E O 1
ATOM 9104 N N . PHE E 1 540 ? 202.23300 160.79600 178.20600 1.000 10.55815 519 PHE E N 1
ATOM 9105 C CA . PHE E 1 540 ? 201.56400 159.51800 178.44800 1.000 10.55815 519 PHE E CA 1
ATOM 9106 C C . PHE E 1 540 ? 200.48000 159.65000 179.51200 1.000 10.55815 519 PHE E C 1
ATOM 9107 O O . PHE E 1 540 ? 199.39900 159.05700 179.38500 1.000 10.55815 519 PHE E O 1
ATOM 9115 N N . ASP E 1 541 ? 200.74700 160.42900 180.56400 1.000 11.21130 520 ASP E N 1
ATOM 9116 C CA . ASP E 1 541 ? 199.74300 160.64100 181.60200 1.000 11.21130 520 ASP E CA 1
ATOM 9117 C C . ASP E 1 541 ? 198.49500 161.30800 181.03900 1.000 11.21130 520 ASP E C 1
ATOM 9118 O O . ASP E 1 541 ? 197.37100 160.94200 181.39800 1.000 11.21130 520 ASP E O 1
ATOM 9123 N N . LEU E 1 542 ? 198.67100 162.29900 180.16200 1.000 10.89747 521 LEU E N 1
ATOM 9124 C CA . LEU E 1 542 ? 197.52100 162.95100 179.54100 1.000 10.89747 521 LEU E CA 1
ATOM 9125 C C . LEU E 1 542 ? 196.76800 161.99900 178.61900 1.000 10.89747 521 LEU E C 1
ATOM 9126 O O . LEU E 1 542 ? 195.53000 161.97500 178.61800 1.000 10.89747 521 LEU E O 1
ATOM 9131 N N . HIS E 1 543 ? 197.49700 161.21600 177.81800 1.000 13.35247 522 HIS E N 1
ATOM 9132 C CA . HIS E 1 543 ? 196.84500 160.35300 176.83800 1.000 13.35247 522 HIS E CA 1
ATOM 9133 C C . HIS E 1 543 ? 196.04400 159.24500 177.50600 1.000 13.35247 522 HIS E C 1
ATOM 9134 O O . HIS E 1 543 ? 194.96200 158.88800 177.02700 1.000 13.35247 522 HIS E O 1
ATOM 9141 N N . TRP E 1 544 ? 196.55900 158.67200 178.59800 1.000 12.25350 523 TRP E N 1
ATOM 9142 C CA . TRP E 1 544 ? 195.81400 157.61000 179.27000 1.000 12.25350 523 TRP E CA 1
ATOM 9143 C C . TRP E 1 544 ? 194.46600 158.11400 179.76700 1.000 12.25350 523 TRP E C 1
ATOM 9144 O O . TRP E 1 544 ? 193.45000 157.42400 179.63900 1.000 12.25350 523 TRP E O 1
ATOM 9155 N N . THR E 1 545 ? 194.44000 159.31700 180.34200 1.000 13.88844 524 THR E N 1
ATOM 9156 C CA . THR E 1 545 ? 193.18200 159.88900 180.80900 1.000 13.88844 524 THR E CA 1
ATOM 9157 C C . THR E 1 545 ? 192.26500 160.24300 179.64400 1.000 13.88844 524 THR E C 1
ATOM 9158 O O . THR E 1 545 ? 191.05300 160.01000 179.71100 1.000 13.88844 524 THR E O 1
ATOM 9162 N N . ALA E 1 546 ? 192.82300 160.80700 178.56800 1.000 13.77293 525 ALA E N 1
ATOM 9163 C CA . ALA E 1 546 ? 191.98900 161.22900 177.44600 1.000 13.77293 525 ALA E CA 1
ATOM 9164 C C . ALA E 1 546 ? 191.34900 160.04000 176.73900 1.000 13.77293 525 ALA E C 1
ATOM 9165 O O . ALA E 1 546 ? 190.17000 160.09200 176.37400 1.000 13.77293 525 ALA E O 1
ATOM 9167 N N . ALA E 1 547 ? 192.10400 158.96300 176.53600 1.000 14.80925 526 ALA E N 1
ATOM 9168 C CA . ALA E 1 547 ? 191.62400 157.82100 175.76800 1.000 14.80925 526 ALA E CA 1
ATOM 9169 C C . ALA E 1 547 ? 190.77900 156.85500 176.58600 1.000 14.80925 526 ALA E C 1
ATOM 9170 O O . ALA E 1 547 ? 190.27800 155.87600 176.02200 1.000 14.80925 526 ALA E O 1
ATOM 9172 N N . LEU E 1 548 ? 190.61300 157.10200 177.88700 1.000 15.62141 527 LEU E N 1
ATOM 9173 C CA . LEU E 1 548 ? 189.81300 156.24800 178.76600 1.000 15.62141 527 LEU E CA 1
ATOM 9174 C C . LEU E 1 548 ? 190.33300 154.81300 178.78200 1.000 15.62141 527 LEU E C 1
ATOM 9175 O O . LEU E 1 548 ? 189.56000 153.85500 178.82900 1.000 15.62141 527 LEU E O 1
ATOM 9180 N N . GLN E 1 549 ? 191.65300 154.65800 178.74200 1.000 17.33014 528 GLN E N 1
ATOM 9181 C CA . GLN E 1 549 ? 192.28800 153.34900 178.80500 1.000 17.33014 528 GLN E CA 1
ATOM 9182 C C . GLN E 1 549 ? 193.12800 153.25900 180.07100 1.000 17.33014 528 GLN E C 1
ATOM 9183 O O . GLN E 1 549 ? 193.94600 154.14200 180.34600 1.000 17.33014 528 GLN E O 1
ATOM 9189 N N . CYS E 1 550 ? 192.90500 152.20900 180.84600 1.000 20.18730 529 CYS E N 1
ATOM 9190 C CA . CYS E 1 550 ? 193.56300 152.06900 182.13800 1.000 20.18730 529 CYS E CA 1
ATOM 9191 C C . CYS E 1 550 ? 194.92600 151.40800 181.96800 1.000 20.18730 529 CYS E C 1
ATOM 9192 O O . CYS E 1 550 ? 195.01100 150.31200 181.40600 1.000 20.18730 529 CYS E O 1
ATOM 9195 N N . PRO E 1 551 ? 196.00200 152.03700 182.42900 1.000 18.72233 530 PRO E N 1
ATOM 9196 C CA . PRO E 1 551 ? 197.31400 151.39100 182.38500 1.000 18.72233 530 PRO E CA 1
ATOM 9197 C C . PRO E 1 551 ? 197.44800 150.32100 183.45800 1.000 18.72233 530 PRO E C 1
ATOM 9198 O O . PRO E 1 551 ? 196.70700 150.28300 184.44100 1.000 18.72233 530 PRO E O 1
ATOM 9202 N N . SER E 1 552 ? 198.41900 149.43900 183.24800 1.000 21.73542 531 SER E N 1
ATOM 9203 C CA . SER E 1 552 ? 198.76300 148.46700 184.27000 1.000 21.73542 531 SER E CA 1
ATOM 9204 C C . SER E 1 552 ? 199.53900 149.14700 185.39400 1.000 21.73542 531 SER E C 1
ATOM 9205 O O . SER E 1 552 ? 199.93300 150.31200 185.29900 1.000 21.73542 531 SER E O 1
ATOM 9208 N N . GLU E 1 553 ? 199.74800 148.40700 186.48400 1.000 25.71336 532 GLU E N 1
ATOM 9209 C CA . GLU E 1 553 ? 200.49900 148.96100 187.60600 1.000 25.71336 532 GLU E CA 1
ATOM 9210 C C . GLU E 1 553 ? 201.94500 149.24400 187.21500 1.000 25.71336 532 GLU E C 1
ATOM 9211 O O . GLU E 1 553 ? 202.50900 150.27300 187.60300 1.000 25.71336 532 GLU E O 1
ATOM 9217 N N . GLU E 1 554 ? 202.56100 148.34300 186.44700 1.000 24.26553 533 GLU E N 1
ATOM 9218 C CA . GLU E 1 554 ? 203.94400 148.54700 186.02600 1.000 24.26553 533 GLU E CA 1
ATOM 9219 C C . GLU E 1 554 ? 204.07200 149.75900 185.11000 1.000 24.26553 533 GLU E C 1
ATOM 9220 O O . GLU E 1 554 ? 205.00500 150.55900 185.25200 1.000 24.26553 533 GLU E O 1
ATOM 9226 N N . GLU E 1 555 ? 203.14500 149.90800 184.16100 1.000 20.15946 534 GLU E N 1
ATOM 9227 C CA . GLU E 1 555 ? 203.17900 151.05700 183.26300 1.000 20.15946 534 GLU E CA 1
ATOM 9228 C C . GLU E 1 555 ? 202.96900 152.35900 184.02300 1.000 20.15946 534 GLU E C 1
ATOM 9229 O O . GLU E 1 555 ? 203.64400 153.35900 183.75200 1.000 20.15946 534 GLU E O 1
ATOM 9235 N N . TYR E 1 556 ? 202.03400 152.36800 184.97500 1.000 18.90507 535 TYR E N 1
ATOM 9236 C CA . TYR E 1 556 ? 201.80800 153.56500 185.77800 1.000 18.90507 535 TYR E CA 1
ATOM 9237 C C . TYR E 1 556 ? 203.03500 153.90500 186.61300 1.000 18.90507 535 TYR E C 1
ATOM 9238 O O . TYR E 1 556 ? 203.39500 155.07900 186.75000 1.000 18.90507 535 TYR E O 1
ATOM 9247 N N . LEU E 1 557 ? 203.68700 152.89000 187.18400 1.000 20.11559 536 LEU E N 1
ATOM 9248 C CA . LEU E 1 557 ? 204.89100 153.13500 187.97200 1.000 20.11559 536 LEU E CA 1
ATOM 9249 C C . LEU E 1 557 ? 206.01200 153.69400 187.10600 1.000 20.11559 536 LEU E C 1
ATOM 9250 O O . LEU E 1 557 ? 206.72300 154.61300 187.52200 1.000 20.11559 536 LEU E O 1
ATOM 9255 N N . SER E 1 558 ? 206.18300 153.15700 185.89700 1.000 18.50252 537 SER E N 1
ATOM 9256 C CA . SER E 1 558 ? 207.19200 153.69800 184.99000 1.000 18.50252 537 SER E CA 1
ATOM 9257 C C . SER E 1 558 ? 206.87600 155.14000 184.60600 1.000 18.50252 537 SER E C 1
ATOM 9258 O O . SER E 1 558 ? 207.77500 155.99400 184.56000 1.000 18.50252 537 SER E O 1
ATOM 9261 N N . MET E 1 559 ? 205.60300 155.43000 184.32600 1.000 16.85601 538 MET E N 1
ATOM 9262 C CA . MET E 1 559 ? 205.21200 156.78400 183.95200 1.000 16.85601 538 MET E CA 1
ATOM 9263 C C . MET E 1 559 ? 205.47100 157.76400 185.08600 1.000 16.85601 538 MET E C 1
ATOM 9264 O O . MET E 1 559 ? 205.97500 158.86900 184.85900 1.000 16.85601 538 MET E O 1
ATOM 9269 N N . ILE E 1 560 ? 205.10900 157.39100 186.31500 1.000 18.93576 539 ILE E N 1
ATOM 9270 C CA . ILE E 1 560 ? 205.33700 158.30700 187.42700 1.000 18.93576 539 ILE E CA 1
ATOM 9271 C C . ILE E 1 560 ? 206.82500 158.44100 187.71100 1.000 18.93576 539 ILE E C 1
ATOM 9272 O O . ILE E 1 560 ? 207.29000 159.53200 188.05200 1.000 18.93576 539 ILE E O 1
ATOM 9277 N N . ASP E 1 561 ? 207.60100 157.36200 187.56000 1.000 20.68459 540 ASP E N 1
ATOM 9278 C CA . ASP E 1 561 ? 209.05100 157.47800 187.65800 1.000 20.68459 540 ASP E CA 1
ATOM 9279 C C . ASP E 1 561 ? 209.56700 158.55600 186.71800 1.000 20.68459 540 ASP E C 1
ATOM 9280 O O . ASP E 1 561 ? 210.17200 159.53700 187.15700 1.000 20.68459 540 ASP E O 1
ATOM 9285 N N . MET E 1 562 ? 209.28600 158.41600 185.42100 1.000 16.82105 541 MET E N 1
ATOM 9286 C CA . MET E 1 562 ? 209.70500 159.43700 184.46400 1.000 16.82105 541 MET E CA 1
ATOM 9287 C C . MET E 1 562 ? 209.24100 160.82400 184.89900 1.000 16.82105 541 MET E C 1
ATOM 9288 O O . MET E 1 562 ? 210.05500 161.69500 185.22600 1.000 16.82105 541 MET E O 1
ATOM 9293 N N . LYS E 1 563 ? 207.92200 161.00800 184.99200 1.000 15.77401 542 LYS E N 1
ATOM 9294 C CA . LYS E 1 563 ? 207.34000 162.33900 185.13500 1.000 15.77401 542 LYS E CA 1
ATOM 9295 C C . LYS E 1 563 ? 207.78500 163.03100 186.41900 1.000 15.77401 542 LYS E C 1
ATOM 9296 O O . LYS E 1 563 ? 208.08600 164.23000 186.40600 1.000 15.77401 542 LYS E O 1
ATOM 9302 N N . THR E 1 564 ? 207.83300 162.30700 187.53800 1.000 21.41296 543 THR E N 1
ATOM 9303 C CA . THR E 1 564 ? 208.16600 162.92400 188.81500 1.000 21.41296 543 THR E CA 1
ATOM 9304 C C . THR E 1 564 ? 209.67000 162.95700 189.06700 1.000 21.41296 543 THR E C 1
ATOM 9305 O O . THR E 1 564 ? 210.21200 164.00700 189.42200 1.000 21.41296 543 THR E O 1
ATOM 9307 N N . GLY E 1 565 ? 210.36100 161.82700 188.90000 1.000 24.23141 544 GLY E N 1
ATOM 9308 C CA . GLY E 1 565 ? 211.77800 161.79800 189.17100 1.000 24.23141 544 GLY E CA 1
ATOM 9309 C C . GLY E 1 565 ? 212.65200 162.45900 188.13300 1.000 24.23141 544 GLY E C 1
ATOM 9310 O O . GLY E 1 565 ? 213.85600 162.59200 188.37500 1.000 24.23141 544 GLY E O 1
ATOM 9311 N N . GLY E 1 566 ? 212.09700 162.88700 186.99300 1.000 23.83894 545 GLY E N 1
ATOM 9312 C CA . GLY E 1 566 ? 212.89500 163.66800 186.06500 1.000 23.83894 545 GLY E CA 1
ATOM 9313 C C . GLY E 1 566 ? 213.44200 164.92500 186.70800 1.000 23.83894 545 GLY E C 1
ATOM 9314 O O . GLY E 1 566 ? 214.63700 165.21100 186.62000 1.000 23.83894 545 GLY E O 1
ATOM 9315 N N . LEU E 1 567 ? 212.58000 165.66900 187.40400 1.000 24.82855 546 LEU E N 1
ATOM 9316 C CA . LEU E 1 567 ? 213.03100 166.86300 188.11100 1.000 24.82855 546 LEU E CA 1
ATOM 9317 C C . LEU E 1 567 ? 214.00200 166.51100 189.23100 1.000 24.82855 546 LEU E C 1
ATOM 9318 O O . LEU E 1 567 ? 215.01700 167.19300 189.41700 1.000 24.82855 546 LEU E O 1
ATOM 9323 N N . PHE E 1 568 ? 213.71600 165.43900 189.97400 1.000 27.57785 547 PHE E N 1
ATOM 9324 C CA . PHE E 1 568 ? 214.55400 165.07700 191.11300 1.000 27.57785 547 PHE E CA 1
ATOM 9325 C C . PHE E 1 568 ? 215.97500 164.75000 190.67400 1.000 27.57785 547 PHE E C 1
ATOM 9326 O O . PHE E 1 568 ? 216.94600 165.28800 191.21900 1.000 27.57785 547 PHE E O 1
ATOM 9334 N N . HIS E 1 569 ? 216.12900 163.88800 189.67300 1.000 26.98341 548 HIS E N 1
ATOM 9335 C CA . HIS E 1 569 ? 217.49200 163.55100 189.29400 1.000 26.98341 548 HIS E CA 1
ATOM 9336 C C . HIS E 1 569 ? 218.09700 164.52800 188.29100 1.000 26.98341 548 HIS E C 1
ATOM 9337 O O . HIS E 1 569 ? 219.31800 164.52500 188.13100 1.000 26.98341 548 HIS E O 1
ATOM 9344 N N . LEU E 1 570 ? 217.30900 165.42700 187.69100 1.000 25.78673 549 LEU E N 1
ATOM 9345 C CA . LEU E 1 570 ? 217.89500 166.62700 187.09900 1.000 25.78673 549 LEU E CA 1
ATOM 9346 C C . LEU E 1 570 ? 218.58800 167.45400 188.16900 1.000 25.78673 549 LEU E C 1
ATOM 9347 O O . LEU E 1 570 ? 219.72500 167.90700 187.99000 1.000 25.78673 549 LEU E O 1
ATOM 9352 N N . LEU E 1 571 ? 217.90200 167.66100 189.29400 1.000 29.35993 550 LEU E N 1
ATOM 9353 C CA . LEU E 1 571 ? 218.49000 168.35500 190.43200 1.000 29.35993 550 LEU E CA 1
ATOM 9354 C C . LEU E 1 571 ? 219.76300 167.65600 190.89200 1.000 29.35993 550 LEU E C 1
ATOM 9355 O O . LEU E 1 571 ? 220.80200 168.29600 191.09800 1.000 29.35993 550 LEU E O 1
ATOM 9360 N N . ILE E 1 572 ? 219.69900 166.33000 191.03100 1.000 30.68798 551 ILE E N 1
ATOM 9361 C CA . ILE E 1 572 ? 220.85200 165.56600 191.50900 1.000 30.68798 551 ILE E CA 1
ATOM 9362 C C . ILE E 1 572 ? 222.02600 165.70100 190.54600 1.000 30.68798 551 ILE E C 1
ATOM 9363 O O . ILE E 1 572 ? 223.16200 165.95200 190.96100 1.000 30.68798 551 ILE E O 1
ATOM 9368 N N . ARG E 1 573 ? 221.77400 165.52700 189.24500 1.000 27.93027 552 ARG E N 1
ATOM 9369 C CA . ARG E 1 573 ? 222.85700 165.57200 188.26800 1.000 27.93027 552 ARG E CA 1
ATOM 9370 C C . ARG E 1 573 ? 223.46800 166.96300 188.17500 1.000 27.93027 552 ARG E C 1
ATOM 9371 O O . ARG E 1 573 ? 224.69400 167.10100 188.09100 1.000 27.93027 552 ARG E O 1
ATOM 9379 N N . LEU E 1 574 ? 222.63500 168.00700 188.18700 1.000 31.00568 553 LEU E N 1
ATOM 9380 C CA . LEU E 1 574 ? 223.16200 169.36600 188.14800 1.000 31.00568 553 LEU E CA 1
ATOM 9381 C C . LEU E 1 574 ? 223.99300 169.66600 189.38600 1.000 31.00568 553 LEU E C 1
ATOM 9382 O O . LEU E 1 574 ? 225.03600 170.32500 189.29900 1.000 31.00568 553 LEU E O 1
ATOM 9387 N N . MET E 1 575 ? 223.54700 169.19300 190.55200 1.000 41.04295 554 MET E N 1
ATOM 9388 C CA . MET E 1 575 ? 224.28500 169.44900 191.78400 1.000 41.04295 554 MET E CA 1
ATOM 9389 C C . MET E 1 575 ? 225.61100 168.69400 191.81100 1.000 41.04295 554 MET E C 1
ATOM 9390 O O . MET E 1 575 ? 226.62500 169.23200 192.26800 1.000 41.04295 554 MET E O 1
ATOM 9395 N N . ILE E 1 576 ? 225.62500 167.44600 191.33400 1.000 36.26873 555 ILE E N 1
ATOM 9396 C CA . ILE E 1 576 ? 226.87200 166.68600 191.28500 1.000 36.26873 555 ILE E CA 1
ATOM 9397 C C . ILE E 1 576 ? 227.84600 167.30400 190.28800 1.000 36.26873 555 ILE E C 1
ATOM 9398 O O . ILE E 1 576 ? 229.04600 167.41800 190.56500 1.000 36.26873 555 ILE E O 1
ATOM 9403 N N . ALA E 1 577 ? 227.35200 167.70800 189.11400 1.000 37.97070 556 ALA E N 1
ATOM 9404 C CA . ALA E 1 577 ? 228.24000 168.22600 188.07700 1.000 37.97070 556 ALA E CA 1
ATOM 9405 C C . ALA E 1 577 ? 228.93900 169.50400 188.52500 1.000 37.97070 556 ALA E C 1
ATOM 9406 O O . ALA E 1 577 ? 230.13200 169.69200 188.26100 1.000 37.97070 556 ALA E O 1
ATOM 9408 N N . GLU E 1 578 ? 228.21800 170.39200 189.19900 1.000 39.86222 557 GLU E N 1
ATOM 9409 C CA . GLU E 1 578 ? 228.79500 171.64900 189.66200 1.000 39.86222 557 GLU E CA 1
ATOM 9410 C C . GLU E 1 578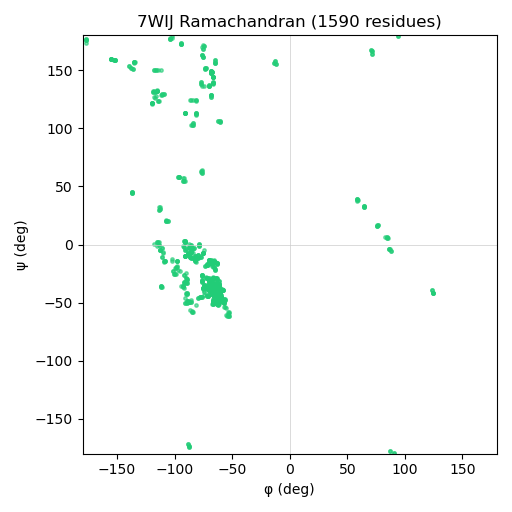 ? 229.61900 171.44100 190.92700 1.000 39.86222 557 GLU E C 1
ATOM 9411 O O . GLU E 1 578 ? 230.59800 170.69500 190.92800 1.000 39.86222 557 GLU E O 1
ATOM 9413 N N . MET E 1 585 ? 228.94700 157.52000 194.14500 1.000 57.45363 564 MET E N 1
ATOM 9414 C CA . MET E 1 585 ? 227.70300 156.96800 194.66600 1.000 57.45363 564 MET E CA 1
ATOM 9415 C C . MET E 1 585 ? 226.63800 156.89300 193.57700 1.000 57.45363 564 MET E C 1
ATOM 9416 O O . MET E 1 585 ? 226.78800 157.48500 192.50900 1.000 57.45363 564 MET E O 1
ATOM 9418 N N . ASP E 1 586 ? 225.56400 156.16000 193.85600 1.000 55.61593 565 ASP E N 1
ATOM 9419 C CA . ASP E 1 586 ? 224.45100 155.99900 192.93000 1.000 55.61593 565 ASP E CA 1
ATOM 9420 C C . ASP E 1 586 ? 223.18900 156.55900 193.56900 1.000 55.61593 565 ASP E C 1
ATOM 9421 O O . ASP E 1 586 ? 222.88500 156.24900 194.72600 1.000 55.61593 565 ASP E O 1
ATOM 9426 N N . PHE E 1 587 ? 222.46000 157.38300 192.81800 1.000 48.48433 566 PHE E N 1
ATOM 9427 C CA . PHE E 1 587 ? 221.27500 158.05900 193.32600 1.000 48.48433 566 PHE E CA 1
ATOM 9428 C C . PHE E 1 587 ? 219.99000 157.63000 192.63200 1.000 48.48433 566 PHE E C 1
ATOM 9429 O O . PHE E 1 587 ? 218.92600 158.16800 192.95200 1.000 48.48433 566 PHE E O 1
ATOM 9437 N N . SER E 1 588 ? 220.05500 156.68600 191.69000 1.000 44.53173 567 SER E N 1
ATOM 9438 C CA . SER E 1 588 ? 218.86100 156.31000 190.93600 1.000 44.53173 567 SER E CA 1
ATOM 9439 C C . SER E 1 588 ? 217.81000 155.66200 191.83100 1.000 44.53173 567 SER E C 1
ATOM 9440 O O . SER E 1 588 ? 216.61800 155.98100 191.72900 1.000 44.53173 567 SER E O 1
ATOM 9442 N N . GLY E 1 589 ? 218.23100 154.75300 192.71300 1.000 44.00063 568 GLY E N 1
ATOM 9443 C CA . GLY E 1 589 ? 217.27200 154.06300 193.56200 1.000 44.00063 568 GLY E CA 1
ATOM 9444 C C . GLY E 1 589 ? 216.56700 155.00000 194.52400 1.000 44.00063 568 GLY E C 1
ATOM 9445 O O . GLY E 1 589 ? 215.34600 154.93600 194.69200 1.000 44.00063 568 GLY E O 1
ATOM 9446 N N . LEU E 1 590 ? 217.33100 155.88600 195.16600 1.000 40.42200 569 LEU E N 1
ATOM 9447 C CA . LEU E 1 590 ? 216.73500 156.84400 196.09100 1.000 40.42200 569 LEU E CA 1
ATOM 9448 C C . LEU E 1 590 ? 215.77700 157.78100 195.36900 1.000 40.42200 569 LEU E C 1
ATOM 9449 O O . LEU E 1 590 ? 214.69700 158.09200 195.88400 1.000 40.42200 569 LEU E O 1
ATOM 9454 N N . VAL E 1 591 ? 216.15000 158.23400 194.17100 1.000 38.30751 570 VAL E N 1
ATOM 9455 C CA . VAL E 1 591 ? 215.29100 159.14000 193.41300 1.000 38.30751 570 VAL E CA 1
ATOM 9456 C C . VAL E 1 591 ? 213.98800 158.44700 193.03300 1.000 38.30751 570 VAL E C 1
ATOM 9457 O O . VAL E 1 591 ? 212.89700 159.01100 193.18700 1.000 38.30751 570 VAL E O 1
ATOM 9461 N N . SER E 1 592 ? 214.08100 157.21000 192.53700 1.000 38.44510 571 SER E N 1
ATOM 9462 C CA . SER E 1 592 ? 212.87800 156.47500 192.15600 1.000 38.44510 571 SER E CA 1
ATOM 9463 C C . SER E 1 592 ? 211.97200 156.24200 193.36000 1.000 38.44510 571 SER E C 1
ATOM 9464 O O . SER E 1 592 ? 210.75200 156.45300 193.28900 1.000 38.44510 571 SER E O 1
ATOM 9467 N N . MET E 1 593 ? 212.55900 155.81000 194.48000 1.000 38.35624 572 MET E N 1
ATOM 9468 C CA . MET E 1 593 ? 211.76600 155.54300 195.67400 1.000 38.35624 572 MET E CA 1
ATOM 9469 C C . MET E 1 593 ? 211.10000 156.81100 196.18900 1.000 38.35624 572 MET E C 1
ATOM 9470 O O . MET E 1 593 ? 209.92100 156.79100 196.55900 1.000 38.35624 572 MET E O 1
ATOM 9475 N N . THR E 1 594 ? 211.83400 157.92700 196.21000 1.000 38.34617 573 THR E N 1
ATOM 9476 C CA . THR E 1 594 ? 211.26300 159.18300 196.68300 1.000 38.34617 573 THR E CA 1
ATOM 9477 C C . THR E 1 594 ? 210.13500 159.65700 195.77700 1.000 38.34617 573 THR E C 1
ATOM 9478 O O . THR E 1 594 ? 209.09200 160.10700 196.26500 1.000 38.34617 573 THR E O 1
ATOM 9482 N N . GLY E 1 595 ? 210.31900 159.56000 194.45800 1.000 33.21382 574 GLY E N 1
ATOM 9483 C CA . GLY E 1 595 ? 209.26400 159.97800 193.54800 1.000 33.21382 574 GLY E CA 1
ATOM 9484 C C . GLY E 1 595 ? 208.00100 159.15600 193.70900 1.000 33.21382 574 GLY E C 1
ATOM 9485 O O . GLY E 1 595 ? 206.89400 159.70000 193.79200 1.000 33.21382 574 GLY E O 1
ATOM 9486 N N . ARG E 1 596 ? 208.15000 157.82800 193.77100 1.000 30.70175 575 ARG E N 1
ATOM 9487 C CA . ARG E 1 596 ? 206.98200 156.97200 193.95400 1.000 30.70175 575 ARG E CA 1
ATOM 9488 C C . ARG E 1 596 ? 206.30400 157.23800 195.29300 1.000 30.70175 575 ARG E C 1
ATOM 9489 O O . ARG E 1 596 ? 205.07100 157.32600 195.36800 1.000 30.70175 575 ARG E O 1
ATOM 9497 N N . TYR E 1 597 ? 207.09000 157.36700 196.36400 1.000 40.02985 576 TYR E N 1
ATOM 9498 C CA . TYR E 1 597 ? 206.51000 157.62100 197.67600 1.000 40.02985 576 TYR E CA 1
ATOM 9499 C C . TYR E 1 597 ? 205.72300 158.92200 197.67200 1.000 40.02985 576 TYR E C 1
ATOM 9500 O O . TYR E 1 597 ? 204.57800 158.96800 198.13300 1.000 40.02985 576 TYR E O 1
ATOM 9509 N N . PHE E 1 598 ? 206.30900 159.98100 197.10800 1.000 42.77408 577 PHE E N 1
ATOM 9510 C CA . PHE E 1 598 ? 205.63200 161.27100 197.03600 1.000 42.77408 577 PHE E CA 1
ATOM 9511 C C . PHE E 1 598 ? 204.32500 161.16500 196.25800 1.000 42.77408 577 PHE E C 1
ATOM 9512 O O . PHE E 1 598 ? 203.27700 161.64400 196.71200 1.000 42.77408 577 PHE E O 1
ATOM 9520 N N . GLN E 1 599 ? 204.36000 160.50900 195.09400 1.000 37.35528 578 GLN E N 1
ATOM 9521 C CA . GLN E 1 599 ? 203.17700 160.46900 194.23800 1.000 37.35528 578 GLN E CA 1
ATOM 9522 C C . GLN E 1 599 ? 202.03900 159.68000 194.88100 1.000 37.35528 578 GLN E C 1
ATOM 9523 O O . GLN E 1 599 ? 200.90200 160.16500 194.95800 1.000 37.35528 578 GLN E O 1
ATOM 9529 N N . ILE E 1 600 ? 202.31500 158.45900 195.34900 1.000 37.87026 579 ILE E N 1
ATOM 9530 C CA . ILE E 1 600 ? 201.22000 157.67200 195.91700 1.000 37.87026 579 ILE E CA 1
ATOM 9531 C C . ILE E 1 600 ? 200.77700 158.22900 197.27300 1.000 37.87026 579 ILE E C 1
ATOM 9532 O O . ILE E 1 600 ? 199.59600 158.11700 197.63900 1.000 37.87026 579 ILE E O 1
ATOM 9537 N N . ARG E 1 601 ? 201.67700 158.86900 198.02700 1.000 46.73162 580 ARG E N 1
ATOM 9538 C CA . ARG E 1 601 ? 201.24700 159.54500 199.24600 1.000 46.73162 580 ARG E CA 1
ATOM 9539 C C . ARG E 1 601 ? 200.29000 160.68600 198.92900 1.000 46.73162 580 ARG E C 1
ATOM 9540 O O . ARG E 1 601 ? 199.29000 160.88000 199.63100 1.000 46.73162 580 ARG E O 1
ATOM 9548 N N . ASP E 1 602 ? 200.57600 161.45200 197.87200 1.000 48.69014 581 ASP E N 1
ATOM 9549 C CA . ASP E 1 602 ? 199.64500 162.49300 197.44600 1.000 48.69014 581 ASP E CA 1
ATOM 9550 C C . ASP E 1 602 ? 198.31700 161.89200 197.00300 1.000 48.69014 581 ASP E C 1
ATOM 9551 O O . ASP E 1 602 ? 197.25100 162.46700 197.25400 1.000 48.69014 581 ASP E O 1
ATOM 9556 N N . ASP E 1 603 ? 198.36400 160.73600 196.33600 1.000 43.87160 582 ASP E N 1
ATOM 9557 C CA . ASP E 1 603 ? 197.13200 160.06700 195.92000 1.000 43.87160 582 ASP E CA 1
ATOM 9558 C C . ASP E 1 603 ? 196.26400 159.71200 197.12300 1.000 43.87160 582 ASP E C 1
ATOM 9559 O O . ASP E 1 603 ? 195.05100 159.96100 197.12700 1.000 43.87160 582 ASP E O 1
ATOM 9564 N N . LEU E 1 604 ? 196.87300 159.12300 198.15700 1.000 46.16219 583 LEU E N 1
ATOM 9565 C CA . LEU E 1 604 ? 196.12100 158.81500 199.37300 1.000 46.16219 583 LEU E CA 1
ATOM 9566 C C . LEU E 1 604 ? 195.61000 160.07500 200.05700 1.000 46.16219 583 LEU E C 1
ATOM 9567 O O . LEU E 1 604 ? 194.47700 160.10300 200.54900 1.000 46.16219 583 LEU E O 1
ATOM 9572 N N . SER E 1 605 ? 196.43300 161.12400 200.11600 1.000 51.47084 584 SER E N 1
ATOM 9573 C CA . SER E 1 605 ? 195.99200 162.36200 200.74700 1.000 51.47084 584 SER E CA 1
ATOM 9574 C C . SER E 1 605 ? 194.78900 162.95000 200.02200 1.000 51.47084 584 SER E C 1
ATOM 9575 O O . SER E 1 605 ? 193.90000 163.53600 200.64900 1.000 51.47084 584 SER E O 1
ATOM 9578 N N . ASN E 1 606 ? 194.74400 162.80300 198.69700 1.000 50.83416 585 ASN E N 1
ATOM 9579 C CA . ASN E 1 606 ? 193.60900 163.32000 197.94000 1.000 50.83416 585 ASN E CA 1
ATOM 9580 C C . ASN E 1 606 ? 192.37000 162.45000 198.12200 1.000 50.83416 585 ASN E C 1
ATOM 9581 O O . ASN E 1 606 ? 191.25700 162.97000 198.25300 1.000 50.83416 585 ASN E O 1
ATOM 9586 N N . LEU E 1 607 ? 192.53800 161.12600 198.13300 1.000 48.27662 586 LEU E N 1
ATOM 9587 C CA . LEU E 1 607 ? 191.37500 160.24100 198.13600 1.000 48.27662 586 LEU E CA 1
ATOM 9588 C C . LEU E 1 607 ? 190.82300 160.01600 199.54200 1.000 48.27662 586 LEU E C 1
ATOM 9589 O O . LEU E 1 607 ? 189.64900 160.29300 199.80900 1.000 48.27662 586 LEU E O 1
ATOM 9594 N N . THR E 1 608 ? 191.65700 159.50200 200.45100 1.000 54.48537 587 THR E N 1
ATOM 9595 C CA . THR E 1 608 ? 191.17300 159.09600 201.76800 1.000 54.48537 587 THR E CA 1
ATOM 9596 C C . THR E 1 608 ? 190.62800 160.28000 202.55900 1.000 54.48537 587 THR E C 1
ATOM 9597 O O . THR E 1 608 ? 189.57600 160.17500 203.20000 1.000 54.48537 587 THR E O 1
ATOM 9601 N N . SER E 1 609 ? 191.32300 161.41100 202.52500 1.000 55.62077 588 SER E N 1
ATOM 9602 C CA . SER E 1 609 ? 190.89000 162.59100 203.26600 1.000 55.62077 588 SER E CA 1
ATOM 9603 C C . SER E 1 609 ? 189.61000 163.17400 202.67600 1.000 55.62077 588 SER E C 1
ATOM 9604 O O . SER E 1 609 ? 189.65700 164.03500 201.79800 1.000 55.62077 588 SER E O 1
ATOM 9607 N N . LEU E 1 622 ? 189.90800 162.71200 191.12300 1.000 30.06454 602 LEU E N 1
ATOM 9608 C CA . LEU E 1 622 ? 188.66300 162.01800 190.81600 1.000 30.06454 602 LEU E CA 1
ATOM 9609 C C . LEU E 1 622 ? 187.80900 162.83900 189.85800 1.000 30.06454 602 LEU E C 1
ATOM 9610 O O . LEU E 1 622 ? 187.21600 162.30100 188.92500 1.000 30.06454 602 LEU E O 1
ATOM 9615 N N . ASP E 1 623 ? 187.75000 164.14900 190.09500 1.000 28.91523 603 ASP E N 1
ATOM 9616 C CA . ASP E 1 623 ? 187.01800 165.04800 189.21400 1.000 28.91523 603 ASP E CA 1
ATOM 9617 C C . ASP E 1 623 ? 187.80100 165.41600 187.96200 1.000 28.91523 603 ASP E C 1
ATOM 9618 O O . ASP E 1 623 ? 187.22100 165.99300 187.03700 1.000 28.91523 603 ASP E O 1
ATOM 9620 N N . GLU E 1 624 ? 189.09500 165.10100 187.91100 1.000 26.76064 604 GLU E N 1
ATOM 9621 C CA . GLU E 1 624 ? 189.91300 165.34200 186.73100 1.000 26.76064 604 GLU E CA 1
ATOM 9622 C C . GLU E 1 624 ? 190.08000 164.10400 185.86200 1.000 26.76064 604 GLU E C 1
ATOM 9623 O O . GLU E 1 624 ? 190.51300 164.22800 184.71200 1.000 26.76064 604 GLU E O 1
ATOM 9625 N N . GLY E 1 625 ? 189.74900 162.92300 186.37700 1.000 23.92778 605 GLY E N 1
ATOM 9626 C CA . GLY E 1 625 ? 189.83200 161.70000 185.61000 1.000 23.92778 605 GLY E CA 1
ATOM 9627 C C . GLY E 1 625 ? 191.18600 161.03100 185.59000 1.000 23.92778 605 GLY E C 1
ATOM 9628 O O . GLY E 1 625 ? 191.35400 160.03900 184.87100 1.000 23.92778 605 GLY E O 1
ATOM 9629 N N . LYS E 1 626 ? 192.15500 161.53400 186.35000 1.000 21.67357 606 LYS E N 1
ATOM 9630 C CA . LYS E 1 626 ? 193.48200 160.93600 186.36400 1.000 21.67357 606 LYS E CA 1
ATOM 9631 C C . LYS E 1 626 ? 193.43500 159.54000 186.97100 1.000 21.67357 606 LYS E C 1
ATOM 9632 O O . LYS E 1 626 ? 192.73500 159.29600 187.95800 1.000 21.67357 606 LYS E O 1
ATOM 9634 N N . TYR E 1 627 ? 194.18400 158.62000 186.37200 1.000 21.10207 607 TYR E N 1
ATOM 9635 C CA . TYR E 1 627 ? 194.22400 157.23200 186.82700 1.000 21.10207 607 TYR E CA 1
ATOM 9636 C C . TYR E 1 627 ? 195.25400 157.11400 187.94000 1.000 21.10207 607 TYR E C 1
ATOM 9637 O O . TYR E 1 627 ? 196.46000 157.08400 187.68800 1.000 21.10207 607 TYR E O 1
ATOM 9646 N N . SER E 1 628 ? 194.78100 157.04700 189.17900 1.000 23.26078 608 SER E N 1
ATOM 9647 C CA . SER E 1 628 ? 195.65300 156.86300 190.32600 1.000 23.26078 608 SER E CA 1
ATOM 9648 C C . SER E 1 628 ? 195.86900 155.36900 190.55700 1.000 23.26078 608 SER E C 1
ATOM 9649 O O . SER E 1 628 ? 195.43400 154.52800 189.76800 1.000 23.26078 608 SER E O 1
ATOM 9652 N N . LEU E 1 629 ? 196.54800 155.02300 191.64300 1.000 25.38252 609 LEU E N 1
ATOM 9653 C CA . LEU E 1 629 ? 196.80100 153.62600 191.97300 1.000 25.38252 609 LEU E CA 1
ATOM 9654 C C . LEU E 1 629 ? 195.55700 152.95100 192.55300 1.000 25.38252 609 LEU E C 1
ATOM 9655 O O . LEU E 1 629 ? 195.24900 151.81400 192.16400 1.000 25.38252 609 LEU E O 1
ATOM 9660 N N . PRO E 1 630 ? 194.82500 153.58200 193.48700 1.000 26.35627 610 PRO E N 1
ATOM 9661 C CA . PRO E 1 630 ? 193.57300 152.95500 193.94500 1.000 26.35627 610 PRO E CA 1
ATOM 9662 C C . PRO E 1 630 ? 192.57900 152.70300 192.82700 1.000 26.35627 610 PRO E C 1
ATOM 9663 O O . PRO E 1 630 ? 191.92000 151.65800 192.82100 1.000 26.35627 610 PRO E O 1
ATOM 9667 N N . LEU E 1 631 ? 192.45700 153.62900 191.87400 1.000 25.02080 611 LEU E N 1
ATOM 9668 C CA . LEU E 1 631 ? 191.53900 153.42800 190.75700 1.000 25.02080 611 LEU E CA 1
ATOM 9669 C C . LEU E 1 631 ? 191.97500 152.25700 189.88700 1.000 25.02080 611 LEU E C 1
ATOM 9670 O O . LEU E 1 631 ? 191.14200 151.44600 189.46100 1.000 25.02080 611 LEU E O 1
ATOM 9675 N N . ILE E 1 632 ? 193.27800 152.15200 189.61400 1.000 24.28039 612 ILE E N 1
ATOM 9676 C CA . ILE E 1 632 ? 193.78900 151.04900 188.80600 1.000 24.28039 612 ILE E CA 1
ATOM 9677 C C . ILE E 1 632 ? 193.53300 149.71900 189.49900 1.000 24.28039 612 ILE E C 1
ATOM 9678 O O . ILE E 1 632 ? 193.12100 148.74100 188.86500 1.000 24.28039 612 ILE E O 1
ATOM 9683 N N . HIS E 1 633 ? 193.77200 149.65800 190.81200 1.000 31.02115 613 HIS E N 1
ATOM 9684 C CA . HIS E 1 633 ? 193.52400 148.41800 191.54200 1.000 31.02115 613 HIS E CA 1
ATOM 9685 C C . HIS E 1 633 ? 192.03900 148.07600 191.57300 1.000 31.02115 613 HIS E C 1
ATOM 9686 O O . HIS E 1 633 ? 191.66400 146.90800 191.42300 1.000 31.02115 613 HIS E O 1
ATOM 9693 N N . ALA E 1 634 ? 191.17900 149.07900 191.77100 1.000 27.74630 614 ALA E N 1
ATOM 9694 C CA . ALA E 1 634 ? 189.74400 148.82700 191.84000 1.000 27.74630 614 ALA E CA 1
ATOM 9695 C C . ALA E 1 634 ? 189.19500 148.34500 190.50500 1.000 27.74630 614 ALA E C 1
ATOM 9696 O O . ALA E 1 634 ? 188.33400 147.46000 190.46800 1.000 27.74630 614 ALA E O 1
ATOM 9698 N N . LEU E 1 635 ? 189.67700 148.91000 189.39600 1.000 26.33343 615 LEU E N 1
ATOM 9699 C CA . LEU E 1 635 ? 189.14200 148.55100 188.08700 1.000 26.33343 615 LEU E CA 1
ATOM 9700 C C . LEU E 1 635 ? 189.41200 147.10100 187.70700 1.000 26.33343 615 LEU E C 1
ATOM 9701 O O . LEU E 1 635 ? 188.78600 146.60400 186.76500 1.000 26.33343 615 LEU E O 1
ATOM 9706 N N . LYS E 1 636 ? 190.31700 146.41500 188.40200 1.000 29.81658 616 LYS E N 1
ATOM 9707 C CA . LYS E 1 636 ? 190.62300 145.02300 188.10700 1.000 29.81658 616 LYS E CA 1
ATOM 9708 C C . LYS E 1 636 ? 190.25500 144.06900 189.23400 1.000 29.81658 616 LYS E C 1
ATOM 9709 O O . LYS E 1 636 ? 190.45100 142.85800 189.08500 1.000 29.81658 616 LYS E O 1
ATOM 9715 N N . HIS E 1 637 ? 189.73000 144.56900 190.35100 1.000 32.10993 617 HIS E N 1
ATOM 9716 C CA . HIS E 1 637 ? 189.38000 143.73100 191.49400 1.000 32.10993 617 HIS E CA 1
ATOM 9717 C C . HIS E 1 637 ? 188.03400 144.14400 192.07100 1.000 32.10993 617 HIS E C 1
ATOM 9718 O O . HIS E 1 637 ? 187.86900 144.25000 193.29000 1.000 32.10993 617 HIS E O 1
ATOM 9725 N N . THR E 1 638 ? 187.05100 144.38400 191.20700 1.000 30.48614 618 THR E N 1
ATOM 9726 C CA . THR E 1 638 ? 185.72700 144.78800 191.65500 1.000 30.48614 618 THR E CA 1
ATOM 9727 C C . THR E 1 638 ? 184.67000 144.00400 190.89300 1.000 30.48614 618 THR E C 1
ATOM 9728 O O . THR E 1 638 ? 184.91200 143.49100 189.79700 1.000 30.48614 618 THR E O 1
ATOM 9732 N N . LYS E 1 639 ? 183.49100 143.90000 191.50400 1.000 32.06385 619 LYS E N 1
ATOM 9733 C CA . LYS E 1 639 ? 182.34900 143.26400 190.86200 1.000 32.06385 619 LYS E CA 1
ATOM 9734 C C . LYS E 1 639 ? 181.51300 144.24900 190.05900 1.000 32.06385 619 LYS E C 1
ATOM 9735 O O . LYS E 1 639 ? 180.90500 143.86200 189.05500 1.000 32.06385 619 LYS E O 1
ATOM 9741 N N . ASN E 1 640 ? 181.47200 145.51200 190.47800 1.000 29.22733 620 ASN E N 1
ATOM 9742 C CA . ASN E 1 640 ? 180.73000 146.55200 189.76600 1.000 29.22733 620 ASN E CA 1
ATOM 9743 C C . ASN E 1 640 ? 181.64000 147.26400 188.76300 1.000 29.22733 620 ASN E C 1
ATOM 9744 O O . ASN E 1 640 ? 181.78900 148.48400 188.76500 1.000 29.22733 620 ASN E O 1
ATOM 9749 N N . LYS E 1 641 ? 182.26400 146.46300 187.89600 1.000 26.25197 621 LYS E N 1
ATOM 9750 C CA . LYS E 1 641 ? 183.17900 147.02100 186.90400 1.000 26.25197 621 LYS E CA 1
ATOM 9751 C C . LYS E 1 641 ? 182.44100 147.88700 185.89200 1.000 26.25197 621 LYS E C 1
ATOM 9752 O O . LYS E 1 641 ? 182.92700 148.96000 185.51200 1.000 26.25197 621 LYS E O 1
ATOM 9758 N N . VAL E 1 642 ? 181.26600 147.43800 185.44700 1.000 25.12534 622 VAL E N 1
ATOM 9759 C CA . VAL E 1 642 ? 180.49900 148.20000 184.46600 1.000 25.12534 622 VAL E CA 1
ATOM 9760 C C . VAL E 1 642 ? 180.06000 149.53300 185.05300 1.000 25.12534 622 VAL E C 1
ATOM 9761 O O . VAL E 1 642 ? 180.08500 150.56600 184.37400 1.000 25.12534 622 VAL E O 1
ATOM 9765 N N . GLN E 1 643 ? 179.65600 149.53500 186.32500 1.000 26.68313 623 GLN E N 1
ATOM 9766 C CA . GLN E 1 643 ? 179.23100 150.77500 186.96700 1.000 26.68313 623 GLN E CA 1
ATOM 9767 C C . GLN E 1 643 ? 180.38100 151.77000 187.07300 1.000 26.68313 623 GLN E C 1
ATOM 9768 O O . GLN E 1 643 ? 180.20300 152.96300 186.80300 1.000 26.68313 623 GLN E O 1
ATOM 9774 N N . LEU E 1 644 ? 181.56900 151.30000 187.46100 1.000 25.35106 624 LEU E N 1
ATOM 9775 C CA . LEU E 1 644 ? 182.72400 152.18900 187.56300 1.000 25.35106 624 LEU E CA 1
ATOM 9776 C C . LEU E 1 644 ? 183.13200 152.72900 186.19700 1.000 25.35106 624 LEU E C 1
ATOM 9777 O O . LEU E 1 644 ? 183.44300 153.92200 186.05700 1.000 25.35106 624 LEU E O 1
ATOM 9782 N N . GLU E 1 645 ? 183.13700 151.86700 185.17700 1.000 24.83452 625 GLU E N 1
ATOM 9783 C CA . GLU E 1 645 ? 183.47200 152.32300 183.83300 1.000 24.83452 625 GLU E CA 1
ATOM 9784 C C . GLU E 1 645 ? 182.46600 153.35400 183.33700 1.000 24.83452 625 GLU E C 1
ATOM 9785 O O . GLU E 1 645 ? 182.84700 154.35900 182.72600 1.000 24.83452 625 GLU E O 1
ATOM 9791 N N . SER E 1 646 ? 181.17600 153.12400 183.59500 1.000 22.22514 626 SER E N 1
ATOM 9792 C CA . SER E 1 646 ? 180.15600 154.08500 183.19600 1.000 22.22514 626 SER E CA 1
ATOM 9793 C C . SER E 1 646 ? 180.31300 155.40000 183.94600 1.000 22.22514 626 SER E C 1
ATOM 9794 O O . SER E 1 646 ? 180.09700 156.47300 183.37500 1.000 22.22514 626 SER E O 1
ATOM 9797 N N . LEU E 1 647 ? 180.68000 155.33700 185.22800 1.000 24.17621 627 LEU E N 1
ATOM 9798 C CA . LEU E 1 647 ? 180.92900 156.55800 185.98500 1.000 24.17621 627 LEU E CA 1
ATOM 9799 C C . LEU E 1 647 ? 182.06600 157.36100 185.36900 1.000 24.17621 627 LEU E C 1
ATOM 9800 O O . LEU E 1 647 ? 181.96500 158.58400 185.22300 1.000 24.17621 627 LEU E O 1
ATOM 9805 N N . LEU E 1 648 ? 183.15400 156.68600 184.99000 1.000 23.10085 628 LEU E N 1
ATOM 9806 C CA . LEU E 1 648 ? 184.26700 157.38800 184.35400 1.000 23.10085 628 LEU E CA 1
ATOM 9807 C C . LEU E 1 648 ? 183.86300 157.97700 183.00300 1.000 23.10085 628 LEU E C 1
ATOM 9808 O O . LEU E 1 648 ? 184.23100 159.11500 182.67800 1.000 23.10085 628 LEU E O 1
ATOM 9813 N N . ILE E 1 649 ? 183.10000 157.22100 182.20800 1.000 20.99737 629 ILE E N 1
ATOM 9814 C CA . ILE E 1 649 ? 182.66800 157.71200 180.90000 1.000 20.99737 629 ILE E CA 1
ATOM 9815 C C . ILE E 1 649 ? 181.77800 158.94000 181.05300 1.000 20.99737 629 ILE E C 1
ATOM 9816 O O . ILE E 1 649 ? 181.92400 159.92600 180.32100 1.000 20.99737 629 ILE E O 1
ATOM 9821 N N . GLN E 1 650 ? 180.84000 158.90100 182.00200 1.000 25.67606 630 GLN E N 1
ATOM 9822 C CA . GLN E 1 650 ? 179.95600 160.04200 182.20900 1.000 25.67606 630 GLN E CA 1
ATOM 9823 C C . GLN E 1 650 ? 180.70200 161.23400 182.79100 1.000 25.67606 630 GLN E C 1
ATOM 9824 O O . GLN E 1 650 ? 180.35500 162.38200 182.49300 1.000 25.67606 630 GLN E O 1
ATOM 9830 N N . ARG E 1 651 ? 181.72000 160.98900 183.62100 1.000 26.50812 631 ARG E N 1
ATOM 9831 C CA . ARG E 1 651 ? 182.55900 162.08500 184.09100 1.000 26.50812 631 ARG E CA 1
ATOM 9832 C C . ARG E 1 651 ? 183.27300 162.75800 182.92900 1.000 26.50812 631 ARG E C 1
ATOM 9833 O O . ARG E 1 651 ? 183.35700 163.99000 182.87100 1.000 26.50812 631 ARG E O 1
ATOM 9841 N N . LYS E 1 652 ? 183.79700 161.96500 181.99200 1.000 26.66765 632 LYS E N 1
ATOM 9842 C CA . LYS E 1 652 ? 184.42300 162.54900 180.81000 1.000 26.66765 632 LYS E CA 1
ATOM 9843 C C . LYS E 1 652 ? 183.41300 163.32700 179.97500 1.000 26.66765 632 LYS E C 1
ATOM 9844 O O . LYS E 1 652 ? 183.71200 164.42500 179.49000 1.000 26.66765 632 LYS E O 1
ATOM 9850 N N . THR E 1 653 ? 182.21200 162.77300 179.79700 1.000 30.63363 633 THR E N 1
ATOM 9851 C CA . THR E 1 653 ? 181.21500 163.40700 178.93700 1.000 30.63363 633 THR E CA 1
ATOM 9852 C C . THR E 1 653 ? 180.73600 164.73100 179.52100 1.000 30.63363 633 THR E C 1
ATOM 9853 O O . THR E 1 653 ? 180.67200 165.74500 178.81600 1.000 30.63363 633 THR E O 1
ATOM 9857 N N . GLN E 1 654 ? 180.40100 164.74700 180.81100 1.000 32.18492 634 GLN E N 1
ATOM 9858 C CA . GLN E 1 654 ? 179.86600 165.94600 181.44200 1.000 32.18492 634 GLN E CA 1
ATOM 9859 C C . GLN E 1 654 ? 180.94000 166.96200 181.81000 1.000 32.18492 634 GLN E C 1
ATOM 9860 O O . GLN E 1 654 ? 180.59800 168.08500 182.19500 1.000 32.18492 634 GLN E O 1
ATOM 9862 N N . GLY E 1 655 ? 182.21800 166.60300 181.70600 1.000 37.35084 635 GLY E N 1
ATOM 9863 C CA . GLY E 1 655 ? 183.29800 167.49500 182.06300 1.000 37.35084 635 GLY E CA 1
ATOM 9864 C C . GLY E 1 655 ? 183.69000 167.47600 183.52400 1.000 37.35084 635 GLY E C 1
ATOM 9865 O O . GLY E 1 655 ? 184.65500 168.15500 183.89800 1.000 37.35084 635 GLY E O 1
ATOM 9866 N N . GLY E 1 656 ? 182.98100 166.72700 184.35700 1.000 36.58970 636 GLY E N 1
ATOM 9867 C CA . GLY E 1 656 ? 183.30600 166.65700 185.76900 1.000 36.58970 636 GLY E CA 1
ATOM 9868 C C . GLY E 1 656 ? 182.38000 165.68100 186.45900 1.000 36.58970 636 GLY E C 1
ATOM 9869 O O . GLY E 1 656 ? 181.45100 165.13400 185.85600 1.000 36.58970 636 GLY E O 1
ATOM 9870 N N . MET E 1 657 ? 182.65000 165.47000 187.74200 1.000 37.08696 637 MET E N 1
ATOM 9871 C CA . MET E 1 657 ? 181.86900 164.56500 188.56900 1.000 37.08696 637 MET E CA 1
ATOM 9872 C C . MET E 1 657 ? 181.17400 165.34000 189.68000 1.000 37.08696 637 MET E C 1
ATOM 9873 O O . MET E 1 657 ? 181.66900 166.36900 190.14800 1.000 37.08696 637 MET E O 1
ATOM 9875 N N . THR E 1 658 ? 180.01600 164.83700 190.09500 1.000 40.21719 638 THR E N 1
ATOM 9876 C CA . THR E 1 658 ? 179.24000 165.43300 191.17000 1.000 40.21719 638 THR E CA 1
ATOM 9877 C C . THR E 1 658 ? 179.57400 164.76300 192.49900 1.000 40.21719 638 THR E C 1
ATOM 9878 O O . THR E 1 658 ? 180.30200 163.77000 192.56100 1.000 40.21719 638 THR E O 1
ATOM 9882 N N . LEU E 1 659 ? 179.02800 165.33100 193.57700 1.000 42.74453 639 LEU E N 1
ATOM 9883 C CA . LEU E 1 659 ? 179.32400 164.82200 194.91300 1.000 42.74453 639 LEU E CA 1
ATOM 9884 C C . LEU E 1 659 ? 178.79600 163.40500 195.10100 1.000 42.74453 639 LEU E C 1
ATOM 9885 O O . LEU E 1 659 ? 179.47200 162.55900 195.69900 1.000 42.74453 639 LEU E O 1
ATOM 9890 N N . GLU E 1 660 ? 177.58900 163.12800 194.60300 1.000 45.10176 640 GLU E N 1
ATOM 9891 C CA . GLU E 1 660 ? 177.03100 161.78400 194.72000 1.000 45.10176 640 GLU E CA 1
ATOM 9892 C C . GLU E 1 660 ? 177.84000 160.77600 193.91300 1.000 45.10176 640 GLU E C 1
ATOM 9893 O O . GLU E 1 660 ? 178.07700 159.65200 194.37100 1.000 45.10176 640 GLU E O 1
ATOM 9899 N N . MET E 1 661 ? 178.27000 161.15800 192.70800 1.000 39.76874 641 MET E N 1
ATOM 9900 C CA . MET E 1 661 ? 179.11500 160.27500 191.91100 1.000 39.76874 641 MET E CA 1
ATOM 9901 C C . MET E 1 661 ? 180.44900 160.02100 192.60000 1.000 39.76874 641 MET E C 1
ATOM 9902 O O . MET E 1 661 ? 180.96300 158.89700 192.58000 1.000 39.76874 641 MET E O 1
ATOM 9907 N N . LYS E 1 662 ? 181.02700 161.05800 193.21300 1.000 38.80651 642 LYS E N 1
ATOM 9908 C CA . LYS E 1 662 ? 182.27500 160.88100 193.94900 1.000 38.80651 642 LYS E CA 1
ATOM 9909 C C . LYS E 1 662 ? 182.09200 159.93200 195.12500 1.000 38.80651 642 LYS E C 1
ATOM 9910 O O . LYS E 1 662 ? 182.93900 159.06400 195.37000 1.000 38.80651 642 LYS E O 1
ATOM 9916 N N . ARG E 1 663 ? 180.98900 160.07900 195.86400 1.000 42.64185 643 ARG E N 1
ATOM 9917 C CA . ARG E 1 663 ? 180.72100 159.17500 196.97800 1.000 42.64185 643 ARG E CA 1
ATOM 9918 C C . ARG E 1 663 ? 180.54200 157.74300 196.49300 1.000 42.64185 643 ARG E C 1
ATOM 9919 O O . ARG E 1 663 ? 181.04600 156.80100 197.11600 1.000 42.64185 643 ARG E O 1
ATOM 9927 N N . LEU E 1 664 ? 179.82700 157.55900 195.38000 1.000 38.56267 644 LEU E N 1
ATOM 9928 C CA . LEU E 1 664 ? 179.62400 156.21800 194.84100 1.000 38.56267 644 LEU E CA 1
ATOM 9929 C C . LEU E 1 664 ? 180.94200 155.59000 194.40300 1.000 38.56267 644 LEU E C 1
ATOM 9930 O O . LEU E 1 664 ? 181.19600 154.40900 194.67000 1.000 38.56267 644 LEU E O 1
ATOM 9935 N N . ALA E 1 665 ? 181.79600 156.36700 193.73000 1.000 36.75534 645 ALA E N 1
ATOM 9936 C CA . ALA E 1 665 ? 183.08900 155.84700 193.29800 1.000 36.75534 645 ALA E CA 1
ATOM 9937 C C . ALA E 1 665 ? 183.97300 155.49700 194.48800 1.000 36.75534 645 ALA E C 1
ATOM 9938 O O . ALA E 1 665 ? 184.65200 154.46300 194.48500 1.000 36.75534 645 ALA E O 1
ATOM 9940 N N . ILE E 1 666 ? 183.97500 156.34600 195.51900 1.000 39.21486 646 ILE E N 1
ATOM 9941 C CA . ILE E 1 666 ? 184.77900 156.06800 196.70400 1.000 39.21486 646 ILE E CA 1
ATOM 9942 C C . ILE E 1 666 ? 184.27100 154.82000 197.41400 1.000 39.21486 646 ILE E C 1
ATOM 9943 O O . ILE E 1 666 ? 185.06000 154.00500 197.90500 1.000 39.21486 646 ILE E O 1
ATOM 9948 N N . GLN E 1 667 ? 182.94900 154.63800 197.47100 1.000 42.50178 647 GLN E N 1
ATOM 9949 C CA . GLN E 1 667 ? 182.40500 153.44300 198.10600 1.000 42.50178 647 GLN E CA 1
ATOM 9950 C C . GLN E 1 667 ? 182.73600 152.18800 197.30800 1.000 42.50178 647 GLN E C 1
ATOM 9951 O O . GLN E 1 667 ? 183.03600 151.14200 197.89600 1.000 42.50178 647 GLN E O 1
ATOM 9957 N N . ILE E 1 668 ? 182.70100 152.27600 195.97600 1.000 37.97808 648 ILE E N 1
ATOM 9958 C CA . ILE E 1 668 ? 183.09200 151.14100 195.14400 1.000 37.97808 648 ILE E CA 1
ATOM 9959 C C . ILE E 1 668 ? 184.55700 150.79500 195.37400 1.000 37.97808 648 ILE E C 1
ATOM 9960 O O . ILE E 1 668 ? 184.92700 149.61900 195.47200 1.000 37.97808 648 ILE E O 1
ATOM 9965 N N . MET E 1 669 ? 185.41400 151.81600 195.46400 1.000 39.51123 649 MET E N 1
ATOM 9966 C CA . MET E 1 669 ? 186.82600 151.57500 195.74800 1.000 39.51123 649 MET E CA 1
ATOM 9967 C C . MET E 1 669 ? 187.01400 150.93000 197.11600 1.000 39.51123 649 MET E C 1
ATOM 9968 O O . MET E 1 669 ? 187.83600 150.02000 197.27300 1.000 39.51123 649 MET E O 1
ATOM 9973 N N . LYS E 1 670 ? 186.26800 151.39700 198.12000 1.000 43.50877 650 LYS E N 1
ATOM 9974 C CA . LYS E 1 670 ? 186.38700 150.83600 199.46300 1.000 43.50877 650 LYS E CA 1
ATOM 9975 C C . LYS E 1 670 ? 185.95600 149.37600 199.49600 1.000 43.50877 650 LYS E C 1
ATOM 9976 O O . LYS E 1 670 ? 186.60900 148.54400 200.13700 1.000 43.50877 650 LYS E O 1
ATOM 9982 N N . GLU E 1 671 ? 184.85600 149.04400 198.81400 1.000 45.09879 651 GLU E N 1
ATOM 9983 C CA . GLU E 1 671 ? 184.37600 147.66600 198.80900 1.000 45.09879 651 GLU E CA 1
ATOM 9984 C C . GLU E 1 671 ? 185.35300 146.71000 198.13700 1.000 45.09879 651 GLU E C 1
ATOM 9985 O O . GLU E 1 671 ? 185.30400 145.50500 198.40300 1.000 45.09879 651 GLU E O 1
ATOM 9991 N N . ALA E 1 672 ? 186.23500 147.21300 197.27500 1.000 42.29728 652 ALA E N 1
ATOM 9992 C CA . ALA E 1 672 ? 187.23400 146.38000 196.62300 1.000 42.29728 652 ALA E CA 1
ATOM 9993 C C . ALA E 1 672 ? 188.52200 146.25800 197.42400 1.000 42.29728 652 ALA E C 1
ATOM 9994 O O . ALA E 1 672 ? 189.39500 145.46900 197.04600 1.000 42.29728 652 ALA E O 1
ATOM 9996 N N . GLY E 1 673 ? 188.66100 147.00900 198.51400 1.000 43.07081 653 GLY E N 1
ATOM 9997 C CA . GLY E 1 673 ? 189.87100 146.96000 199.30800 1.000 43.07081 653 GLY E CA 1
ATOM 9998 C C . GLY E 1 673 ? 191.05000 147.69300 198.71500 1.000 43.07081 653 GLY E C 1
ATOM 9999 O O . GLY E 1 673 ? 192.18500 147.45600 199.13700 1.000 43.07081 653 GLY E O 1
ATOM 10000 N N . SER E 1 674 ? 190.81700 148.57300 197.74000 1.000 40.04740 654 SER E N 1
ATOM 10001 C CA . SER E 1 674 ? 191.91900 149.29400 197.10900 1.000 40.04740 654 SER E CA 1
ATOM 10002 C C . SER E 1 674 ? 192.57700 150.27000 198.07600 1.000 40.04740 654 SER E C 1
ATOM 10003 O O . SER E 1 674 ? 193.80500 150.42200 198.07300 1.000 40.04740 654 SER E O 1
ATOM 10006 N N . LEU E 1 675 ? 191.77700 150.94400 198.90700 1.000 45.01499 655 LEU E N 1
ATOM 10007 C CA . LEU E 1 675 ? 192.30100 151.95600 199.81600 1.000 45.01499 655 LEU E CA 1
ATOM 10008 C C . LEU E 1 675 ? 193.19300 151.37600 200.90600 1.000 45.01499 655 LEU E C 1
ATOM 10009 O O . LEU E 1 675 ? 193.91600 152.13700 201.55500 1.000 45.01499 655 LEU E O 1
ATOM 10014 N N . GLU E 1 676 ? 193.15600 150.06300 201.12900 1.000 47.30457 656 GLU E N 1
ATOM 10015 C CA . GLU E 1 676 ? 194.08300 149.42300 202.05300 1.000 47.30457 656 GLU E CA 1
ATOM 10016 C C . GLU E 1 676 ? 195.32200 148.90600 201.33400 1.000 47.30457 656 GLU E C 1
ATOM 10017 O O . GLU E 1 676 ? 196.43100 148.96200 201.88100 1.000 47.30457 656 GLU E O 1
ATOM 10023 N N . HIS E 1 677 ? 195.14800 148.41100 200.10700 1.000 42.44767 657 HIS E N 1
ATOM 10024 C CA . HIS E 1 677 ? 196.28900 147.98700 199.30600 1.000 42.44767 657 HIS E CA 1
ATOM 10025 C C . HIS E 1 677 ? 197.22800 149.15500 199.02900 1.000 42.44767 657 HIS E C 1
ATOM 10026 O O . HIS E 1 677 ? 198.45300 149.01400 199.12700 1.000 42.44767 657 HIS E O 1
ATOM 10033 N N . THR E 1 678 ? 196.67300 150.32400 198.69800 1.000 42.77494 658 THR E N 1
ATOM 10034 C CA . THR E 1 678 ? 197.53100 151.47600 198.44200 1.000 42.77494 658 THR E CA 1
ATOM 10035 C C . THR E 1 678 ? 198.21200 151.96600 199.71600 1.000 42.77494 658 THR E C 1
ATOM 10036 O O . THR E 1 678 ? 199.34600 152.45200 199.65700 1.000 42.77494 658 THR E O 1
ATOM 10040 N N . ARG E 1 679 ? 197.55600 151.84100 200.87200 1.000 48.28090 659 ARG E N 1
ATOM 10041 C CA . ARG E 1 679 ? 198.20700 152.21600 202.12400 1.000 48.28090 659 ARG E CA 1
ATOM 10042 C C . ARG E 1 679 ? 199.35800 151.27100 202.45200 1.000 48.28090 659 ARG E C 1
ATOM 10043 O O . ARG E 1 679 ? 200.41600 151.70600 202.92600 1.000 48.28090 659 ARG E O 1
ATOM 10051 N N . LYS E 1 680 ? 199.17000 149.97200 202.20500 1.000 46.91782 660 LYS E N 1
ATOM 10052 C CA . LYS E 1 680 ? 200.26900 149.02500 202.36900 1.000 46.91782 660 LYS E CA 1
ATOM 10053 C C . LYS E 1 680 ? 201.41700 149.35100 201.41800 1.000 46.91782 660 LYS E C 1
ATOM 10054 O O . LYS E 1 680 ? 202.59500 149.26400 201.79400 1.000 46.91782 660 LYS E O 1
ATOM 10060 N N . VAL E 1 681 ? 201.08800 149.73100 200.18100 1.000 44.15967 661 VAL E N 1
ATOM 10061 C CA . VAL E 1 681 ? 202.11100 150.13400 199.22000 1.000 44.15967 661 VAL E CA 1
ATOM 10062 C C . VAL E 1 681 ? 202.86900 151.35700 199.72600 1.000 44.15967 661 VAL E C 1
ATOM 10063 O O . VAL E 1 681 ? 204.09700 151.43900 199.60300 1.000 44.15967 661 VAL E O 1
ATOM 10067 N N . VAL E 1 682 ? 202.15000 152.32700 200.29500 1.000 44.55272 662 VAL E N 1
ATOM 10068 C CA . VAL E 1 682 ? 202.79200 153.52600 200.83200 1.000 44.55272 662 VAL E CA 1
ATOM 10069 C C . VAL E 1 682 ? 203.73200 153.16700 201.97300 1.000 44.55272 662 VAL E C 1
ATOM 10070 O O . VAL E 1 682 ? 204.84000 153.70400 202.07400 1.000 44.55272 662 VAL E O 1
ATOM 10074 N N . LEU E 1 683 ? 203.30100 152.26900 202.86200 1.000 47.95628 663 LEU E N 1
ATOM 10075 C CA . LEU E 1 683 ? 204.16900 151.85300 203.96100 1.000 47.95628 663 LEU E CA 1
ATOM 10076 C C . LEU E 1 683 ? 205.43400 151.17600 203.44200 1.000 47.95628 663 LEU E C 1
ATOM 10077 O O . LEU E 1 683 ? 206.54400 151.45500 203.92000 1.000 47.95628 663 LEU E O 1
ATOM 10082 N N . GLU E 1 684 ? 205.28500 150.29100 202.45300 1.000 47.87190 664 GLU E N 1
ATOM 10083 C CA . GLU E 1 684 ? 206.45200 149.63300 201.87100 1.000 47.87190 664 GLU E CA 1
ATOM 10084 C C . GLU E 1 684 ? 207.39200 150.64500 201.22600 1.000 47.87190 664 GLU E C 1
ATOM 10085 O O . GLU E 1 684 ? 208.61500 150.55400 201.37900 1.000 47.87190 664 GLU E O 1
ATOM 10091 N N . LEU E 1 685 ? 206.83600 151.61900 200.50100 1.000 44.54708 665 LEU E N 1
ATOM 10092 C CA . LEU E 1 685 ? 207.66000 152.63600 199.85600 1.000 44.54708 665 LEU E CA 1
ATOM 10093 C C . LEU E 1 685 ? 208.38000 153.50200 200.88200 1.000 44.54708 665 LEU E C 1
ATOM 10094 O O . LEU E 1 685 ? 209.53300 153.88900 200.67400 1.000 44.54708 665 LEU E O 1
ATOM 10099 N N . GLN E 1 686 ? 207.70600 153.83200 201.98400 1.000 49.22643 666 GLN E N 1
ATOM 10100 C CA . GLN E 1 686 ? 208.33500 154.61700 203.04200 1.000 49.22643 666 GLN E CA 1
ATOM 10101 C C . GLN E 1 686 ? 209.50900 153.86300 203.65200 1.000 49.22643 666 GLN E C 1
ATOM 10102 O O . GLN E 1 686 ? 210.59000 154.43100 203.86500 1.000 49.22643 666 GLN E O 1
ATOM 10108 N N . ASP E 1 687 ? 209.31600 152.57100 203.93100 1.000 51.34135 667 ASP E N 1
ATOM 10109 C CA . ASP E 1 687 ? 210.41700 151.76300 204.44500 1.000 51.34135 667 ASP E CA 1
ATOM 10110 C C . ASP E 1 687 ? 211.56200 151.69300 203.44000 1.000 51.34135 667 ASP E C 1
ATOM 10111 O O . ASP E 1 687 ? 212.73800 151.77100 203.81900 1.000 51.34135 667 ASP E O 1
ATOM 10116 N N . ALA E 1 688 ? 211.23500 151.55100 202.15300 1.000 49.63125 668 ALA E N 1
ATOM 10117 C CA . ALA E 1 688 ? 212.26800 151.49200 201.12400 1.000 49.63125 668 ALA E CA 1
ATOM 10118 C C . ALA E 1 688 ? 213.05900 152.79200 201.05200 1.000 49.63125 668 ALA E C 1
ATOM 10119 O O . ALA E 1 688 ? 214.28500 152.77100 200.91400 1.000 49.63125 668 ALA E O 1
ATOM 10121 N N . VAL E 1 689 ? 212.37600 153.93500 201.14000 1.000 49.09824 669 VAL E N 1
ATOM 10122 C CA . VAL E 1 689 ? 213.06600 155.22400 201.10700 1.000 49.09824 669 VAL E CA 1
ATOM 10123 C C . VAL E 1 689 ? 213.98000 155.37000 202.31500 1.000 49.09824 669 VAL E C 1
ATOM 10124 O O . VAL E 1 689 ? 215.13100 155.81700 202.19700 1.000 49.09824 669 VAL E O 1
ATOM 10128 N N . HIS E 1 690 ? 213.48100 155.00100 203.49800 1.000 53.09501 670 HIS E N 1
ATOM 10129 C CA . HIS E 1 690 ? 214.28600 155.14200 204.70700 1.000 53.09501 670 HIS E CA 1
ATOM 10130 C C . HIS E 1 690 ? 215.51100 154.23700 204.66600 1.000 53.09501 670 HIS E C 1
ATOM 10131 O O . HIS E 1 690 ? 216.58800 154.61900 205.13700 1.000 53.09501 670 HIS E O 1
ATOM 10138 N N . ARG E 1 691 ? 215.37000 153.03100 204.10900 1.000 55.38016 671 ARG E N 1
ATOM 10139 C CA . ARG E 1 691 ? 216.52300 152.14400 203.99900 1.000 55.38016 671 ARG E CA 1
ATOM 10140 C C . ARG E 1 691 ? 217.46500 152.55700 202.87400 1.000 55.38016 671 ARG E C 1
ATOM 10141 O O . ARG E 1 691 ? 218.66200 152.25600 202.93500 1.000 55.38016 671 ARG E O 1
ATOM 10149 N N . GLU E 1 692 ? 216.95400 153.23600 201.84300 1.000 52.31663 672 GLU E N 1
ATOM 10150 C CA . GLU E 1 692 ? 217.81700 153.71000 200.76600 1.000 52.31663 672 GLU E CA 1
ATOM 10151 C C . GLU E 1 692 ? 218.65500 154.89800 201.21500 1.000 52.31663 672 GLU E C 1
ATOM 10152 O O . GLU E 1 692 ? 219.80800 155.04700 200.79500 1.000 52.31663 672 GLU E O 1
ATOM 10158 N N . LEU E 1 693 ? 218.08700 155.76000 202.06100 1.000 56.49283 673 LEU E N 1
ATOM 10159 C CA . LEU E 1 693 ? 218.84500 156.90100 202.56700 1.000 56.49283 673 LEU E CA 1
ATOM 10160 C C . LEU E 1 693 ? 220.02400 156.46000 203.42900 1.000 56.49283 673 LEU E C 1
ATOM 10161 O O . LEU E 1 693 ? 221.08500 157.09700 203.40100 1.000 56.49283 673 LEU E O 1
ATOM 10166 N N . ALA E 1 694 ? 219.85700 155.38000 204.19600 1.000 60.10874 674 ALA E N 1
ATOM 10167 C CA . ALA E 1 694 ? 220.92700 154.91400 205.07400 1.000 60.10874 674 ALA E CA 1
ATOM 10168 C C . ALA E 1 694 ? 222.14700 154.46400 204.28100 1.000 60.10874 674 ALA E C 1
ATOM 10169 O O . ALA E 1 694 ? 223.28600 154.73000 204.68300 1.000 60.10874 674 ALA E O 1
ATOM 10171 N N . LYS E 1 695 ? 221.93300 153.77500 203.15700 1.000 59.74320 675 LYS E N 1
ATOM 10172 C CA . LYS E 1 695 ? 223.05700 153.31500 202.34800 1.000 59.74320 675 LYS E CA 1
ATOM 10173 C C . LYS E 1 695 ? 223.87300 154.48100 201.80700 1.000 59.74320 675 LYS E C 1
ATOM 10174 O O . LYS E 1 695 ? 225.09600 154.37000 201.66400 1.000 59.74320 675 LYS E O 1
ATOM 10176 N N . LEU E 1 696 ? 223.21900 155.60100 201.49300 1.000 61.91228 676 LEU E N 1
ATOM 10177 C CA . LEU E 1 696 ? 223.95400 156.78900 201.07300 1.000 61.91228 676 LEU E CA 1
ATOM 10178 C C . LEU E 1 696 ? 224.63500 157.46300 202.25700 1.000 61.91228 676 LEU E C 1
ATOM 10179 O O . LEU E 1 696 ? 225.73800 158.00500 202.11900 1.000 61.91228 676 LEU E O 1
ATOM 10184 N N . GLU E 1 697 ? 223.99500 157.44300 203.42900 1.000 68.04510 677 GLU E N 1
ATOM 10185 C CA . GLU E 1 697 ? 224.59100 158.08000 204.59800 1.000 68.04510 677 GLU E CA 1
ATOM 10186 C C . GLU E 1 697 ? 225.85700 157.36400 205.05600 1.000 68.04510 677 GLU E C 1
ATOM 10187 O O . GLU E 1 697 ? 226.74800 157.99800 205.63100 1.000 68.04510 677 GLU E O 1
ATOM 10193 N N . GLU E 1 698 ? 225.95700 156.05600 204.81800 1.000 70.16169 678 GLU E N 1
ATOM 10194 C CA . GLU E 1 698 ? 227.12800 155.30400 205.25200 1.000 70.16169 678 GLU E CA 1
ATOM 10195 C C . GLU E 1 698 ? 228.30000 155.41200 204.28600 1.000 70.16169 678 GLU E C 1
ATOM 10196 O O . GLU E 1 698 ? 229.41600 155.02900 204.65100 1.000 70.16169 678 GLU E O 1
ATOM 10202 N N . ALA E 1 699 ? 228.08000 155.91700 203.07200 1.000 71.74529 679 ALA E N 1
ATOM 10203 C CA . ALA E 1 699 ? 229.15700 156.04800 202.10000 1.000 71.74529 679 ALA E CA 1
ATOM 10204 C C . ALA E 1 699 ? 229.84500 157.40400 202.16500 1.000 71.74529 679 ALA E C 1
ATOM 10205 O O . ALA E 1 699 ? 231.05000 157.49100 201.90500 1.000 71.74529 679 ALA E O 1
ATOM 10207 N N . PHE E 1 700 ? 229.10800 158.46100 202.50200 1.000 69.99802 680 PHE E N 1
ATOM 10208 C CA . PHE E 1 700 ? 229.69400 159.78800 202.63800 1.000 69.99802 680 PHE E CA 1
ATOM 10209 C C . PHE E 1 700 ? 230.28400 160.03400 204.02000 1.000 69.99802 680 PHE E C 1
ATOM 10210 O O . PHE E 1 700 ? 230.91900 161.07300 204.22700 1.000 69.99802 680 PHE E O 1
ATOM 10218 N N . GLY E 1 701 ? 230.09200 159.11200 204.96000 1.000 73.11225 681 GLY E N 1
ATOM 10219 C CA . GLY E 1 701 ? 230.60200 159.29700 206.30700 1.000 73.11225 681 GLY E CA 1
ATOM 10220 C C . GLY E 1 701 ? 229.97600 160.45600 207.04700 1.000 73.11225 681 GLY E C 1
ATOM 10221 O O . GLY E 1 701 ? 230.64600 161.09600 207.86500 1.000 73.11225 681 GLY E O 1
ATOM 10222 N N . GLN E 1 702 ? 228.70500 160.74400 206.78500 1.000 73.57134 682 GLN E N 1
ATOM 10223 C CA . GLN E 1 702 ? 228.01400 161.83400 207.45600 1.000 73.57134 682 GLN E CA 1
ATOM 10224 C C . GLN E 1 702 ? 226.52000 161.55000 207.43800 1.000 73.57134 682 GLN E C 1
ATOM 10225 O O . GLN E 1 702 ? 226.02800 160.76800 206.62000 1.000 73.57134 682 GLN E O 1
ATOM 10227 N N . GLU E 1 703 ? 225.80600 162.19900 208.35300 1.000 73.96269 683 GLU E N 1
ATOM 10228 C CA . GLU E 1 703 ? 224.36400 162.04500 208.48700 1.000 73.96269 683 GLU E CA 1
ATOM 10229 C C . GLU E 1 703 ? 223.68800 163.37100 208.17100 1.000 73.96269 683 GLU E C 1
ATOM 10230 O O . GLU E 1 703 ? 224.10300 164.41900 208.67600 1.000 73.96269 683 GLU E O 1
ATOM 10232 N N . ASN E 1 704 ? 222.65200 163.32100 207.33800 1.000 73.52988 684 ASN E N 1
ATOM 10233 C CA . ASN E 1 704 ? 221.88600 164.50900 206.97700 1.000 73.52988 684 ASN E CA 1
ATOM 10234 C C . ASN E 1 704 ? 220.73400 164.65800 207.96300 1.000 73.52988 684 ASN E C 1
ATOM 10235 O O . ASN E 1 704 ? 219.81500 163.83400 207.98600 1.000 73.52988 684 ASN E O 1
ATOM 10237 N N . TYR E 1 705 ? 220.78300 165.70800 208.77800 1.000 77.94910 685 TYR E N 1
ATOM 10238 C CA . TYR E 1 705 ? 219.77500 165.94900 209.80000 1.000 77.94910 685 TYR E CA 1
ATOM 10239 C C . TYR E 1 705 ? 218.62500 166.81800 209.30900 1.000 77.94910 685 TYR E C 1
ATOM 10240 O O . TYR E 1 705 ? 217.72400 167.13000 210.09400 1.000 77.94910 685 TYR E O 1
ATOM 10249 N N . VAL E 1 706 ? 218.63100 167.21300 208.03700 1.000 72.54193 686 VAL E N 1
ATOM 10250 C CA . VAL E 1 706 ? 217.54800 167.99600 207.47100 1.000 72.54193 686 VAL E CA 1
ATOM 10251 C C . VAL E 1 706 ? 216.74400 167.21900 206.43000 1.000 72.54193 686 VAL E C 1
ATOM 10252 O O . VAL E 1 706 ? 215.52000 167.38500 206.36400 1.000 72.54193 686 VAL E O 1
ATOM 10256 N N . ILE E 1 707 ? 217.38600 166.36500 205.62900 1.000 68.57450 687 ILE E N 1
ATOM 10257 C CA . ILE E 1 707 ? 216.63600 165.47900 204.74200 1.000 68.57450 687 ILE E CA 1
ATOM 10258 C C . ILE E 1 707 ? 215.77100 164.52800 205.55700 1.000 68.57450 687 ILE E C 1
ATOM 10259 O O . ILE E 1 707 ? 214.60800 164.27300 205.21800 1.000 68.57450 687 ILE E O 1
ATOM 10264 N N . GLN E 1 708 ? 216.32300 163.98900 206.64800 1.000 68.58523 688 GLN E N 1
ATOM 10265 C CA . GLN E 1 708 ? 215.53300 163.14800 207.54000 1.000 68.58523 688 GLN E CA 1
ATOM 10266 C C . GLN E 1 708 ? 214.38200 163.93200 208.15700 1.000 68.58523 688 GLN E C 1
ATOM 10267 O O . GLN E 1 708 ? 213.27800 163.40200 208.31900 1.000 68.58523 688 GLN E O 1
ATOM 10273 N N . LEU E 1 709 ? 214.62300 165.19600 208.51300 1.000 67.77448 689 LEU E N 1
ATOM 10274 C CA . LEU E 1 709 ? 213.54700 166.03300 209.03300 1.000 67.77448 689 LEU E CA 1
ATOM 10275 C C . LEU E 1 709 ? 212.46400 166.25000 207.98200 1.000 67.77448 689 LEU E C 1
ATOM 10276 O O . LEU E 1 709 ? 211.26800 166.22000 208.29600 1.000 67.77448 689 LEU E O 1
ATOM 10281 N N . ALA E 1 710 ? 212.86600 166.47400 206.72800 1.000 65.65082 690 ALA E N 1
ATOM 10282 C CA . ALA E 1 710 ? 211.88900 166.65000 205.65800 1.000 65.65082 690 ALA E CA 1
ATOM 10283 C C . ALA E 1 710 ? 211.06500 165.38700 205.45100 1.000 65.65082 690 ALA E C 1
ATOM 10284 O O . ALA E 1 710 ? 209.85000 165.45800 205.23200 1.000 65.65082 690 ALA E O 1
ATOM 10286 N N . LEU E 1 711 ? 211.71000 164.22000 205.50800 1.000 63.64580 691 LEU E N 1
ATOM 10287 C CA . LEU E 1 711 ? 210.97600 162.96400 205.38700 1.000 63.64580 691 LEU E CA 1
ATOM 10288 C C . LEU E 1 711 ? 210.02500 162.76500 206.56100 1.000 63.64580 691 LEU E C 1
ATOM 10289 O O . LEU E 1 711 ? 208.90000 162.28300 206.38400 1.000 63.64580 691 LEU E O 1
ATOM 10294 N N . GLU E 1 712 ? 210.46100 163.12500 207.77100 1.000 64.38324 692 GLU E N 1
ATOM 10295 C CA . GLU E 1 712 ? 209.59700 163.00200 208.94000 1.000 64.38324 692 GLU E CA 1
ATOM 10296 C C . GLU E 1 712 ? 208.41400 163.95800 208.86600 1.000 64.38324 692 GLU E C 1
ATOM 10297 O O . GLU E 1 712 ? 207.34800 163.66700 209.42100 1.000 64.38324 692 GLU E O 1
ATOM 10299 N N . ARG E 1 713 ? 208.58200 165.10100 208.19800 1.000 62.81429 693 ARG E N 1
ATOM 10300 C CA . ARG E 1 713 ? 207.45500 165.99800 207.96900 1.000 62.81429 693 ARG E CA 1
ATOM 10301 C C . ARG E 1 713 ? 206.42200 165.39100 207.02800 1.000 62.81429 693 ARG E C 1
ATOM 10302 O O . ARG E 1 713 ? 205.28600 165.87400 206.97900 1.000 62.81429 693 ARG E O 1
ATOM 10304 N N . LEU E 1 714 ? 206.79200 164.35000 206.28100 1.000 60.42831 694 LEU E N 1
ATOM 10305 C CA . LEU E 1 714 ? 205.88400 163.64000 205.38800 1.000 60.42831 694 LEU E CA 1
ATOM 10306 C C . LEU E 1 714 ? 205.61500 162.21400 205.85500 1.000 60.42831 694 LEU E C 1
ATOM 10307 O O . LEU E 1 714 ? 205.37800 161.32500 205.03000 1.000 60.42831 694 LEU E O 1
ATOM 10312 N N . ARG E 1 715 ? 205.65200 161.97600 207.16400 1.000 61.08266 695 ARG E N 1
ATOM 10313 C CA . ARG E 1 715 ? 205.47200 160.63000 207.68800 1.000 61.08266 695 ARG E CA 1
ATOM 10314 C C . ARG E 1 715 ? 204.03800 160.16400 207.47300 1.000 61.08266 695 ARG E C 1
ATOM 10315 O O . ARG E 1 715 ? 203.09000 160.84800 207.87000 1.000 61.08266 695 ARG E O 1
ATOM 10323 N N . ILE E 1 716 ? 203.89400 158.98900 206.85800 1.000 62.42818 696 ILE E N 1
ATOM 10324 C CA . ILE E 1 716 ? 202.61200 158.37600 206.49100 1.000 62.42818 696 ILE E CA 1
ATOM 10325 C C . ILE E 1 716 ? 201.54800 159.39200 206.08400 1.000 62.42818 696 ILE E C 1
ATOM 10326 O O . ILE E 1 716 ? 200.98200 159.30900 204.99400 1.000 62.42818 696 ILE E O 1
ATOM 10331 N N . VAL F 1 418 ? 181.26300 134.61100 173.09400 1.000 24.17135 397 VAL F N 1
ATOM 10332 C CA . VAL F 1 418 ? 180.05700 134.59200 173.91200 1.000 24.17135 397 VAL F CA 1
ATOM 10333 C C . VAL F 1 418 ? 179.90600 135.91100 174.65800 1.000 24.17135 397 VAL F C 1
ATOM 10334 O O . VAL F 1 418 ? 180.79000 136.31200 175.41400 1.000 24.17135 397 VAL F O 1
ATOM 10338 N N . LEU F 1 419 ? 178.78000 136.58300 174.44000 1.000 18.66823 398 LEU F N 1
ATOM 10339 C CA . LEU F 1 419 ? 178.48300 137.86100 175.07100 1.000 18.66823 398 LEU F CA 1
ATOM 10340 C C . LEU F 1 419 ? 177.34700 137.67700 176.06800 1.000 18.66823 398 LEU F C 1
ATOM 10341 O O . LEU F 1 419 ? 176.30400 137.11000 175.72900 1.000 18.66823 398 LEU F O 1
ATOM 10346 N N . GLY F 1 420 ? 177.55400 138.15400 177.29700 1.000 19.50306 399 GLY F N 1
ATOM 10347 C CA . GLY F 1 420 ? 176.59500 137.98000 178.36300 1.000 19.50306 399 GLY F CA 1
ATOM 10348 C C . GLY F 1 420 ? 175.80400 139.24500 178.66500 1.000 19.50306 399 GLY F C 1
ATOM 10349 O O . GLY F 1 420 ? 176.01300 140.31000 178.09000 1.000 19.50306 399 GLY F O 1
ATOM 10350 N N . ASP F 1 421 ? 174.86600 139.09900 179.59500 1.000 22.83372 400 ASP F N 1
ATOM 10351 C CA . ASP F 1 421 ? 173.98200 140.19400 179.99400 1.000 22.83372 400 ASP F CA 1
ATOM 10352 C C . ASP F 1 421 ? 174.51000 140.89500 181.24600 1.000 22.83372 400 ASP F C 1
ATOM 10353 O O . ASP F 1 421 ? 173.83600 140.99000 182.27000 1.000 22.83372 400 ASP F O 1
ATOM 10358 N N . GLU F 1 422 ? 175.73600 141.40500 181.15400 1.000 21.70695 401 GLU F N 1
ATOM 10359 C CA . GLU F 1 422 ? 176.30700 142.17800 182.25100 1.000 21.70695 401 GLU F CA 1
ATOM 10360 C C . GLU F 1 422 ? 176.25400 143.67900 182.01600 1.000 21.70695 401 GLU F C 1
ATOM 10361 O O . GLU F 1 422 ? 176.29900 144.44600 182.98200 1.000 21.70695 401 GLU F O 1
ATOM 10367 N N . ILE F 1 423 ? 176.15700 144.11500 180.76300 1.000 16.55604 402 ILE F N 1
ATOM 10368 C CA . ILE F 1 423 ? 176.03600 145.53700 180.46000 1.000 16.55604 402 ILE F CA 1
ATOM 10369 C C . ILE F 1 423 ? 174.57700 145.97100 180.41900 1.000 16.55604 402 ILE F C 1
ATOM 10370 O O . ILE F 1 423 ? 174.22500 147.03500 180.93400 1.000 16.55604 402 ILE F O 1
ATOM 10375 N N . VAL F 1 424 ? 173.71500 145.15700 179.80600 1.000 17.43845 403 VAL F N 1
ATOM 10376 C CA . VAL F 1 424 ? 172.30700 145.51500 179.67500 1.000 17.43845 403 VAL F CA 1
ATOM 10377 C C . VAL F 1 424 ? 171.59900 145.46000 181.02300 1.000 17.43845 403 VAL F C 1
ATOM 10378 O O . VAL F 1 424 ? 170.65700 146.22300 181.26700 1.000 17.43845 403 VAL F O 1
ATOM 10382 N N . SER F 1 425 ? 172.03300 144.57800 181.91900 1.000 20.37188 404 SER F N 1
ATOM 10383 C CA . SER F 1 425 ? 171.39500 144.41000 183.21600 1.000 20.37188 404 SER F CA 1
ATOM 10384 C C . SER F 1 425 ? 171.98500 145.30500 184.29800 1.000 20.37188 404 SER F C 1
ATOM 10385 O O . SER F 1 425 ? 171.48500 145.29300 185.42600 1.000 20.37188 404 SER F O 1
ATOM 10388 N N . ALA F 1 426 ? 173.03500 146.06600 183.99300 1.000 20.05063 405 ALA F N 1
ATOM 10389 C CA . ALA F 1 426 ? 173.63500 146.93100 185.00600 1.000 20.05063 405 ALA F CA 1
ATOM 10390 C C . ALA F 1 426 ? 172.69300 148.02900 185.48500 1.000 20.05063 405 ALA F C 1
ATOM 10391 O O . ALA F 1 426 ? 172.56300 148.20300 186.70900 1.000 20.05063 405 ALA F O 1
ATOM 10393 N N . PRO F 1 427 ? 172.02700 148.80500 184.61900 1.000 20.01342 406 PRO F N 1
ATOM 10394 C CA . PRO F 1 427 ? 171.05300 149.78000 185.14000 1.000 20.01342 406 PRO F CA 1
ATOM 10395 C C . PRO F 1 427 ? 169.89300 149.13700 185.87600 1.000 20.01342 406 PRO F C 1
ATOM 10396 O O . PRO F 1 427 ? 169.35600 149.73800 186.81400 1.000 20.01342 406 PRO F O 1
ATOM 10400 N N . ILE F 1 428 ? 169.48500 147.93400 185.47100 1.000 22.39684 407 ILE F N 1
ATOM 10401 C CA . ILE F 1 428 ? 168.38500 147.25000 186.14200 1.000 22.39684 407 ILE F CA 1
ATOM 10402 C C . ILE F 1 428 ? 168.77600 146.86900 187.56300 1.000 22.39684 407 ILE F C 1
ATOM 10403 O O . ILE F 1 428 ? 167.99500 147.04200 188.50400 1.000 22.39684 407 ILE F O 1
ATOM 10408 N N . LYS F 1 429 ? 169.99100 146.35600 187.74600 1.000 25.63705 408 LYS F N 1
ATOM 10409 C CA . LYS F 1 429 ? 170.46400 145.94100 189.06000 1.000 25.63705 408 LYS F CA 1
ATOM 10410 C C . LYS F 1 429 ? 170.82700 147.11500 189.96000 1.000 25.63705 408 LYS F C 1
ATOM 10411 O O . LYS F 1 429 ? 171.16800 146.89400 191.12600 1.000 25.63705 408 LYS F O 1
ATOM 10417 N N . TYR F 1 430 ? 170.76900 148.34500 189.45400 1.000 28.94277 409 TYR F N 1
ATOM 10418 C CA . TYR F 1 430 ? 171.09800 149.51800 190.25400 1.000 28.94277 409 TYR F CA 1
ATOM 10419 C C . TYR F 1 430 ? 169.87200 150.08800 190.96000 1.000 28.94277 409 TYR F C 1
ATOM 10420 O O . TYR F 1 430 ? 169.93000 150.39300 192.15400 1.000 28.94277 409 TYR F O 1
ATOM 10429 N N . LEU F 1 431 ? 168.75800 150.23700 190.24200 1.000 31.61658 410 LEU F N 1
ATOM 10430 C CA . LEU F 1 431 ? 167.53900 150.75400 190.85000 1.000 31.61658 410 LEU F CA 1
ATOM 10431 C C . LEU F 1 431 ? 166.71800 149.68200 191.55100 1.000 31.61658 410 LEU F C 1
ATOM 10432 O O . LEU F 1 431 ? 165.77700 150.02300 192.27400 1.000 31.61658 410 LEU F O 1
ATOM 10437 N N . GLU F 1 432 ? 167.04000 148.40700 191.35800 1.000 36.91811 411 GLU F N 1
ATOM 10438 C CA . GLU F 1 432 ? 166.37800 147.33300 192.08300 1.000 36.91811 411 GLU F CA 1
ATOM 10439 C C . GLU F 1 432 ? 167.04100 147.04200 193.42100 1.000 36.91811 411 GLU F C 1
ATOM 10440 O O . GLU F 1 432 ? 166.58500 146.14900 194.14300 1.000 36.91811 411 GLU F O 1
ATOM 10446 N N . SER F 1 433 ? 168.10400 147.77000 193.76500 1.000 38.54334 412 SER F N 1
ATOM 10447 C CA . SER F 1 433 ? 168.75500 147.64600 195.05900 1.000 38.54334 412 SER F CA 1
ATOM 10448 C C . SER F 1 433 ? 168.52700 148.85000 195.96100 1.000 38.54334 412 SER F C 1
ATOM 10449 O O . SER F 1 433 ? 168.79100 148.75700 197.16500 1.000 38.54334 412 SER F O 1
ATOM 10452 N N . LEU F 1 434 ? 168.05400 149.96700 195.41900 1.000 41.94034 413 LEU F N 1
ATOM 10453 C CA . LEU F 1 434 ? 167.76400 151.12800 196.24500 1.000 41.94034 413 LEU F CA 1
ATOM 10454 C C . LEU F 1 434 ? 166.54000 150.85600 197.11800 1.000 41.94034 413 LEU F C 1
ATOM 10455 O O . LEU F 1 434 ? 165.54800 150.29700 196.64000 1.000 41.94034 413 LEU F O 1
ATOM 10460 N N . PRO F 1 435 ? 166.57900 151.23400 198.39400 1.000 52.38061 414 PRO F N 1
ATOM 10461 C CA . PRO F 1 435 ? 165.44900 150.94500 199.28300 1.000 52.38061 414 PRO F CA 1
ATOM 10462 C C . PRO F 1 435 ? 164.20400 151.73000 198.89900 1.000 52.38061 414 PRO F C 1
ATOM 10463 O O . PRO F 1 435 ? 164.27500 152.85100 198.38900 1.000 52.38061 414 PRO F O 1
ATOM 10467 N N . SER F 1 436 ? 163.04900 151.12100 199.15900 1.000 60.80439 415 SER F N 1
ATOM 10468 C CA . SER F 1 436 ? 161.76600 151.75200 198.88600 1.000 60.80439 415 SER F CA 1
ATOM 10469 C C . SER F 1 436 ? 160.72900 151.20800 199.85600 1.000 60.80439 415 SER F C 1
ATOM 10470 O O . SER F 1 436 ? 160.89300 150.12800 200.43100 1.000 60.80439 415 SER F O 1
ATOM 10473 N N . LYS F 1 437 ? 159.65200 151.97100 200.03000 1.000 60.58944 416 LYS F N 1
ATOM 10474 C CA . LYS F 1 437 ? 158.55000 151.56300 200.89600 1.000 60.58944 416 LYS F CA 1
ATOM 10475 C C . LYS F 1 437 ? 157.65800 150.59900 200.12500 1.000 60.58944 416 LYS F C 1
ATOM 10476 O O . LYS F 1 437 ? 156.99700 150.99200 199.15700 1.000 60.58944 416 LYS F O 1
ATOM 10482 N N . GLY F 1 438 ? 157.63200 149.34000 200.55100 1.000 53.06025 417 GLY F N 1
ATOM 10483 C CA . GLY F 1 438 ? 156.91200 148.31300 199.82500 1.000 53.06025 417 GLY F CA 1
ATOM 10484 C C . GLY F 1 438 ? 155.41100 148.34900 200.01600 1.000 53.06025 417 GLY F C 1
ATOM 10485 O O . GLY F 1 438 ? 154.82700 147.39900 200.54500 1.000 53.06025 417 GLY F O 1
ATOM 10486 N N . PHE F 1 439 ? 154.77300 149.44200 199.59200 1.000 50.76481 418 PHE F N 1
ATOM 10487 C CA . PHE F 1 439 ? 153.31900 149.52700 199.67400 1.000 50.76481 418 PHE F CA 1
ATOM 10488 C C . PHE F 1 439 ? 152.65800 148.49600 198.76600 1.000 50.76481 418 PHE F C 1
ATOM 10489 O O . PHE F 1 439 ? 151.71300 147.81000 199.17200 1.000 50.76481 418 PHE F O 1
ATOM 10497 N N . ARG F 1 440 ? 153.14500 148.37200 197.52800 1.000 46.08538 419 ARG F N 1
ATOM 10498 C CA . ARG F 1 440 ? 152.63500 147.33900 196.63200 1.000 46.08538 419 ARG F CA 1
ATOM 10499 C C . ARG F 1 440 ? 152.97800 145.94800 197.15000 1.000 46.08538 419 ARG F C 1
ATOM 10500 O O . ARG F 1 440 ? 152.16400 145.02100 197.05300 1.000 46.08538 419 ARG F O 1
ATOM 10508 N N . GLU F 1 441 ? 154.18100 145.78600 197.70600 1.000 50.32714 420 GLU F N 1
ATOM 10509 C CA . GLU F 1 441 ? 154.54200 144.52500 198.34400 1.000 50.32714 420 GLU F CA 1
ATOM 10510 C C . GLU F 1 441 ? 153.62000 144.22700 199.52000 1.000 50.32714 420 GLU F C 1
ATOM 10511 O O . GLU F 1 441 ? 153.20900 143.07800 199.72200 1.000 50.32714 420 GLU F O 1
ATOM 10517 N N . ALA F 1 442 ? 153.28600 145.25300 200.30700 1.000 50.28614 421 ALA F N 1
ATOM 10518 C CA . ALA F 1 442 ? 152.36200 145.06500 201.42000 1.000 50.28614 421 ALA F CA 1
ATOM 10519 C C . ALA F 1 442 ? 150.98300 144.64700 200.93000 1.000 50.28614 421 ALA F C 1
ATOM 10520 O O . ALA F 1 442 ? 150.34200 143.77800 201.52900 1.000 50.28614 421 ALA F O 1
ATOM 10522 N N . ILE F 1 443 ? 150.50800 145.25200 199.84000 1.000 47.80643 422 ILE F N 1
ATOM 10523 C CA . ILE F 1 443 ? 149.20400 144.88000 199.29500 1.000 47.80643 422 ILE F CA 1
ATOM 10524 C C . ILE F 1 443 ? 149.22400 143.43800 198.80100 1.000 47.80643 422 ILE F C 1
ATOM 10525 O O . ILE F 1 443 ? 148.26400 142.68200 199.00600 1.000 47.80643 422 ILE F O 1
ATOM 10530 N N . ILE F 1 444 ? 150.31500 143.03300 198.14600 1.000 48.47423 423 ILE F N 1
ATOM 10531 C CA . ILE F 1 444 ? 150.43800 141.65000 197.68700 1.000 48.47423 423 ILE F CA 1
ATOM 10532 C C . ILE F 1 444 ? 150.41100 140.69400 198.87300 1.000 48.47423 423 ILE F C 1
ATOM 10533 O O . ILE F 1 444 ? 149.70400 139.67900 198.86200 1.000 48.47423 423 ILE F O 1
ATOM 10538 N N . ASP F 1 445 ? 151.17800 141.00800 199.91900 1.000 55.42199 424 ASP F N 1
ATOM 10539 C CA . ASP F 1 445 ? 151.23600 140.14500 201.09200 1.000 55.42199 424 ASP F CA 1
ATOM 10540 C C . ASP F 1 445 ? 149.95400 140.18800 201.91100 1.000 55.42199 424 ASP F C 1
ATOM 10541 O O . ASP F 1 445 ? 149.74100 139.30700 202.75100 1.000 55.42199 424 ASP F O 1
ATOM 10546 N N . GLY F 1 446 ? 149.10900 141.19300 201.70300 1.000 56.82878 425 GLY F N 1
ATOM 10547 C CA . GLY F 1 446 ? 147.87700 141.29800 202.45400 1.000 56.82878 425 GLY F CA 1
ATOM 10548 C C . GLY F 1 446 ? 146.65300 140.76700 201.74300 1.000 56.82878 425 GLY F C 1
ATOM 10549 O O . GLY F 1 446 ? 145.64200 140.47200 202.38700 1.000 56.82878 425 GLY F O 1
ATOM 10550 N N . MET F 1 447 ? 146.72000 140.63700 200.41900 1.000 57.67605 426 MET F N 1
ATOM 10551 C CA . MET F 1 447 ? 145.58400 140.11400 199.67400 1.000 57.67605 426 MET F CA 1
ATOM 10552 C C . MET F 1 447 ? 145.60700 138.59900 199.52400 1.000 57.67605 426 MET F C 1
ATOM 10553 O O . MET F 1 447 ? 144.53600 137.98700 199.43800 1.000 57.67605 426 MET F O 1
ATOM 10558 N N . ASN F 1 448 ? 146.78600 137.97400 199.51500 1.000 60.46533 427 ASN F N 1
ATOM 10559 C CA . ASN F 1 448 ? 146.83300 136.51700 199.47300 1.000 60.46533 427 ASN F CA 1
ATOM 10560 C C . ASN F 1 448 ? 146.33000 135.88200 200.76200 1.000 60.46533 427 ASN F C 1
ATOM 10561 O O . ASN F 1 448 ? 146.09600 134.67000 200.78600 1.000 60.46533 427 ASN F O 1
ATOM 10566 N N . GLY F 1 449 ? 146.17700 136.66200 201.83400 1.000 65.87565 428 GLY F N 1
ATOM 10567 C CA . GLY F 1 449 ? 145.50800 136.14700 203.01600 1.000 65.87565 428 GLY F CA 1
ATOM 10568 C C . GLY F 1 449 ? 144.03900 135.86800 202.77000 1.000 65.87565 428 GLY F C 1
ATOM 10569 O O . GLY F 1 449 ? 143.49400 134.87600 203.26200 1.000 65.87565 428 GLY F O 1
ATOM 10570 N N . TRP F 1 450 ? 143.37500 136.74000 202.00700 1.000 68.08026 429 TRP F N 1
ATOM 10571 C CA . TRP F 1 450 ? 141.96300 136.53700 201.69800 1.000 68.08026 429 TRP F CA 1
ATOM 10572 C C . TRP F 1 450 ? 141.76300 135.31000 200.81700 1.000 68.08026 429 TRP F C 1
ATOM 10573 O O . TRP F 1 450 ? 140.93400 134.44400 201.12000 1.000 68.08026 429 TRP F O 1
ATOM 10584 N N . LEU F 1 451 ? 142.51300 135.21700 199.72100 1.000 62.33811 430 LEU F N 1
ATOM 10585 C CA . LEU F 1 451 ? 142.48400 134.05600 198.83900 1.000 62.33811 430 LEU F CA 1
ATOM 10586 C C . LEU F 1 451 ? 143.87600 133.44300 198.80600 1.000 62.33811 430 LEU F C 1
ATOM 10587 O O . LEU F 1 451 ? 144.84900 134.11600 198.44900 1.000 62.33811 430 LEU F O 1
ATOM 10592 N N . ASN F 1 452 ? 143.97000 132.17200 199.18500 1.000 65.11074 431 ASN F N 1
ATOM 10593 C CA . ASN F 1 452 ? 145.26200 131.53300 199.38100 1.000 65.11074 431 ASN F CA 1
ATOM 10594 C C . ASN F 1 452 ? 145.89600 131.16100 198.04800 1.000 65.11074 431 ASN F C 1
ATOM 10595 O O . ASN F 1 452 ? 145.22500 130.67200 197.13500 1.000 65.11074 431 ASN F O 1
ATOM 10600 N N . LEU F 1 453 ? 147.20000 131.39700 197.94500 1.000 58.58985 432 LEU F N 1
ATOM 10601 C CA . LEU F 1 453 ? 147.97700 131.08800 196.75700 1.000 58.58985 432 LEU F CA 1
ATOM 10602 C C . LEU F 1 453 ? 149.30700 130.48400 197.17700 1.000 58.58985 432 LEU F C 1
ATOM 10603 O O . LEU F 1 453 ? 149.80300 130.77100 198.27400 1.000 58.58985 432 LEU F O 1
ATOM 10608 N N . PRO F 1 454 ? 149.90400 129.64500 196.33300 1.000 55.02433 433 PRO F N 1
ATOM 10609 C CA . PRO F 1 454 ? 151.23700 129.11700 196.63900 1.000 55.02433 433 PRO F CA 1
ATOM 10610 C C . PRO F 1 454 ? 152.28000 130.22500 196.65500 1.000 55.02433 433 PRO F C 1
ATOM 10611 O O . PRO F 1 454 ? 152.11600 131.28300 196.04500 1.000 55.02433 433 PRO F O 1
ATOM 10615 N N . ALA F 1 455 ? 153.37000 129.96600 197.38100 1.000 53.39916 434 ALA F N 1
ATOM 10616 C CA . ALA F 1 455 ? 154.42400 130.96600 197.52000 1.000 53.39916 434 ALA F CA 1
ATOM 10617 C C . ALA F 1 455 ? 155.09100 131.27900 196.18600 1.000 53.39916 434 ALA F C 1
ATOM 10618 O O . ALA F 1 455 ? 155.51700 132.41800 195.95900 1.000 53.39916 434 ALA F O 1
ATOM 10620 N N . ARG F 1 456 ? 155.19800 130.28700 195.29700 1.000 51.84339 435 ARG F N 1
ATOM 10621 C CA . ARG F 1 456 ? 155.82900 130.52300 194.00200 1.000 51.84339 435 ARG F CA 1
ATOM 10622 C C . ARG F 1 456 ? 155.03300 131.52200 193.16800 1.000 51.84339 435 ARG F C 1
ATOM 10623 O O . ARG F 1 456 ? 155.61300 132.40800 192.52900 1.000 51.84339 435 ARG F O 1
ATOM 10631 N N . SER F 1 457 ? 153.70300 131.40100 193.16900 1.000 47.67157 436 SER F N 1
ATOM 10632 C CA . SER F 1 457 ? 152.87300 132.34300 192.42600 1.000 47.67157 436 SER F CA 1
ATOM 10633 C C . SER F 1 457 ? 153.00600 133.75300 192.98600 1.000 47.67157 436 SER F C 1
ATOM 10634 O O . SER F 1 457 ? 153.07900 134.72800 192.22800 1.000 47.67157 436 SER F O 1
ATOM 10637 N N . VAL F 1 458 ? 153.03800 133.87900 194.31400 1.000 45.07233 437 VAL F N 1
ATOM 10638 C CA . VAL F 1 458 ? 153.18200 135.19200 194.93500 1.000 45.07233 437 VAL F CA 1
ATOM 10639 C C . VAL F 1 458 ? 154.53000 135.80400 194.57700 1.000 45.07233 437 VAL F C 1
ATOM 10640 O O . VAL F 1 458 ? 154.62500 137.00000 194.27600 1.000 45.07233 437 VAL F O 1
ATOM 10644 N N . SER F 1 459 ? 155.59300 134.99500 194.59800 1.000 43.84654 438 SER F N 1
ATOM 10645 C CA . SER F 1 459 ? 156.91100 135.49900 194.22200 1.000 43.84654 438 SER F CA 1
ATOM 10646 C C . SER F 1 459 ? 156.94100 135.94000 192.76300 1.000 43.84654 438 SER F C 1
ATOM 10647 O O . SER F 1 459 ? 157.52800 136.97700 192.43100 1.000 43.84654 438 SER F O 1
ATOM 10650 N N . ILE F 1 460 ? 156.31100 135.16400 191.87700 1.000 39.68397 439 ILE F N 1
ATOM 10651 C CA . ILE F 1 460 ? 156.26900 135.52900 190.46200 1.000 39.68397 439 ILE F CA 1
ATOM 10652 C C . ILE F 1 460 ? 155.52800 136.84600 190.27100 1.000 39.68397 439 ILE F C 1
ATOM 10653 O O . ILE F 1 460 ? 155.97000 137.72200 189.51600 1.000 39.68397 439 ILE F O 1
ATOM 10658 N N . ILE F 1 461 ? 154.38900 137.00600 190.94900 1.000 36.41822 440 ILE F N 1
ATOM 10659 C CA . ILE F 1 461 ? 153.61200 138.23700 190.82200 1.000 36.41822 440 ILE F CA 1
ATOM 10660 C C . ILE F 1 461 ? 154.40100 139.42500 191.35900 1.000 36.41822 440 ILE F C 1
ATOM 10661 O O . ILE F 1 461 ? 154.39300 140.51300 190.76800 1.000 36.41822 440 ILE F O 1
ATOM 10666 N N . LYS F 1 462 ? 155.09600 139.23700 192.48500 1.000 39.16388 441 LYS F N 1
ATOM 10667 C CA . LYS F 1 462 ? 155.92600 140.30700 193.02800 1.000 39.16388 441 LYS F CA 1
ATOM 10668 C C . LYS F 1 462 ? 157.02200 140.70400 192.04900 1.000 39.16388 441 LYS F C 1
ATOM 10669 O O . LYS F 1 462 ? 157.28300 141.89600 191.84800 1.000 39.16388 441 LYS F O 1
ATOM 10675 N N . ASP F 1 463 ? 157.67500 139.71700 191.42900 1.000 36.45390 442 ASP F N 1
ATOM 10676 C CA . ASP F 1 463 ? 158.72600 140.01800 190.46100 1.000 36.45390 442 ASP F CA 1
ATOM 10677 C C . ASP F 1 463 ? 158.17300 140.76900 189.25600 1.000 36.45390 442 ASP F C 1
ATOM 10678 O O . ASP F 1 463 ? 158.79000 141.72700 188.77600 1.000 36.45390 442 ASP F O 1
ATOM 10683 N N . VAL F 1 464 ? 157.01000 140.34700 188.75400 1.000 29.07554 443 VAL F N 1
ATOM 10684 C CA . VAL F 1 464 ? 156.41100 141.01300 187.59900 1.000 29.07554 443 V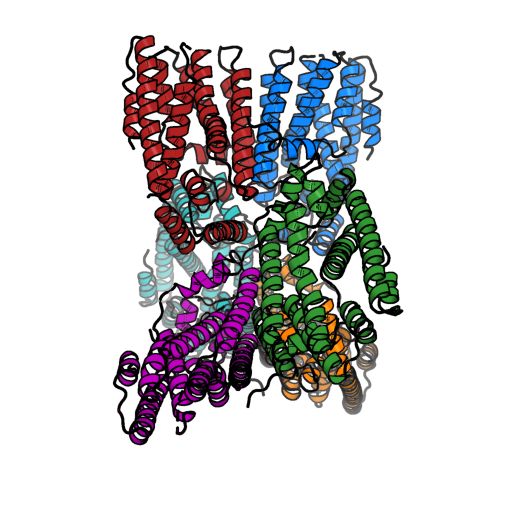AL F CA 1
ATOM 10685 C C . VAL F 1 464 ? 156.06900 142.46000 187.93600 1.000 29.07554 443 VAL F C 1
ATOM 10686 O O . VAL F 1 464 ? 156.35100 143.38200 187.16000 1.000 29.07554 443 VAL F O 1
ATOM 10690 N N . VAL F 1 465 ? 155.46500 142.68000 189.10600 1.000 28.94218 444 VAL F N 1
ATOM 10691 C CA . VAL F 1 465 ? 155.08800 144.03400 189.50600 1.000 28.94218 444 VAL F CA 1
ATOM 10692 C C . VAL F 1 465 ? 156.32700 144.90300 189.68200 1.000 28.94218 444 VAL F C 1
ATOM 10693 O O . VAL F 1 465 ? 156.35000 146.07000 189.26800 1.000 28.94218 444 VAL F O 1
ATOM 10697 N N . LYS F 1 466 ? 157.37700 144.35100 190.29600 1.000 30.06547 445 LYS F N 1
ATOM 10698 C CA . LYS F 1 466 ? 158.61000 145.10800 190.48000 1.000 30.06547 445 LYS F CA 1
ATOM 10699 C C . LYS F 1 466 ? 159.23500 145.47900 189.14200 1.000 30.06547 445 LYS F C 1
ATOM 10700 O O . LYS F 1 466 ? 159.70500 146.60800 188.96300 1.000 30.06547 445 LYS F O 1
ATOM 10706 N N . HIS F 1 467 ? 159.25100 144.54200 188.19100 1.000 26.36415 446 HIS F N 1
ATOM 10707 C CA . HIS F 1 467 ? 159.80400 144.83700 186.87400 1.000 26.36415 446 HIS F CA 1
ATOM 10708 C C . HIS F 1 467 ? 159.00400 145.92600 186.16900 1.000 26.36415 446 HIS F C 1
ATOM 10709 O O . HIS F 1 467 ? 159.58300 146.83200 185.55800 1.000 26.36415 446 HIS F O 1
ATOM 10716 N N . ILE F 1 468 ? 157.67200 145.85700 186.24400 1.000 24.23989 447 ILE F N 1
ATOM 10717 C CA . ILE F 1 468 ? 156.84200 146.87000 185.59200 1.000 24.23989 447 ILE F CA 1
ATOM 10718 C C . ILE F 1 468 ? 157.09400 148.24100 186.20900 1.000 24.23989 447 ILE F C 1
ATOM 10719 O O . ILE F 1 468 ? 157.25300 149.24300 185.50100 1.000 24.23989 447 ILE F O 1
ATOM 10724 N N . HIS F 1 469 ? 157.14200 148.30500 187.54200 1.000 28.20137 448 HIS F N 1
ATOM 10725 C CA . HIS F 1 469 ? 157.37600 149.58400 188.20400 1.000 28.20137 448 HIS F CA 1
ATOM 10726 C C . HIS F 1 469 ? 158.75400 150.14000 187.86800 1.000 28.20137 448 HIS F C 1
ATOM 10727 O O . HIS F 1 469 ? 158.90000 151.33900 187.60300 1.000 28.20137 448 HIS F O 1
ATOM 10734 N N . THR F 1 470 ? 159.77900 149.28300 187.86600 1.000 26.77034 449 THR F N 1
ATOM 10735 C CA . THR F 1 470 ? 161.12300 149.74200 187.53300 1.000 26.77034 449 THR F CA 1
ATOM 10736 C C . THR F 1 470 ? 161.18700 150.26300 186.10400 1.000 26.77034 449 THR F C 1
ATOM 10737 O O . THR F 1 470 ? 161.79400 151.30800 185.84600 1.000 26.77034 449 THR F O 1
ATOM 10741 N N . ALA F 1 471 ? 160.55500 149.55700 185.16300 1.000 24.06444 450 ALA F N 1
ATOM 10742 C CA . ALA F 1 471 ? 160.50800 150.04300 183.78800 1.000 24.06444 450 ALA F CA 1
ATOM 10743 C C . ALA F 1 471 ? 159.78600 151.38100 183.70500 1.000 24.06444 450 ALA F C 1
ATOM 10744 O O . ALA F 1 471 ? 160.14400 152.23800 182.89000 1.000 24.06444 450 ALA F O 1
ATOM 10746 N N . SER F 1 472 ? 158.76000 151.57400 184.53700 1.000 27.58000 451 SER F N 1
ATOM 10747 C CA . SER F 1 472 ? 158.09200 152.87100 184.58900 1.000 27.58000 451 SER F CA 1
ATOM 10748 C C . SER F 1 472 ? 159.03200 153.96000 185.09600 1.000 27.58000 451 SER F C 1
ATOM 10749 O O . SER F 1 472 ? 158.99500 155.09500 184.60700 1.000 27.58000 451 SER F O 1
ATOM 10752 N N . LEU F 1 473 ? 159.86900 153.63900 186.08700 1.000 28.92280 452 LEU F N 1
ATOM 10753 C CA . LEU F 1 473 ? 160.83700 154.61400 186.58900 1.000 28.92280 452 LEU F CA 1
ATOM 10754 C C . LEU F 1 473 ? 161.84100 155.01100 185.51100 1.000 28.92280 452 LEU F C 1
ATOM 10755 O O . LEU F 1 473 ? 162.06300 156.20200 185.26600 1.000 28.92280 452 LEU F O 1
ATOM 10760 N N . LEU F 1 474 ? 162.46200 154.02800 184.86500 1.000 25.17450 453 LEU F N 1
ATOM 10761 C CA . LEU F 1 474 ? 163.43800 154.29500 183.81100 1.000 25.17450 453 LEU F CA 1
ATOM 10762 C C . LEU F 1 474 ? 162.80600 155.06600 182.65600 1.000 25.17450 453 LEU F C 1
ATOM 10763 O O . LEU F 1 474 ? 162.92200 156.28800 182.57500 1.000 25.17450 453 LEU F O 1
ATOM 10768 N N . PRO F 1 489 ? 171.67600 159.27700 192.87300 1.000 32.08401 468 PRO F N 1
ATOM 10769 C CA . PRO F 1 489 ? 171.64800 159.83100 191.51600 1.000 32.08401 468 PRO F CA 1
ATOM 10770 C C . PRO F 1 489 ? 170.80200 158.99500 190.55900 1.000 32.08401 468 PRO F C 1
ATOM 10771 O O . PRO F 1 489 ? 170.60900 157.80100 190.78900 1.000 32.08401 468 PRO F O 1
ATOM 10775 N N . SER F 1 490 ? 170.30300 159.62600 189.50100 1.000 29.94672 469 SER F N 1
ATOM 10776 C CA . SER F 1 490 ? 169.47300 158.93000 188.53000 1.000 29.94672 469 SER F CA 1
ATOM 10777 C C . SER F 1 490 ? 170.29600 157.91500 187.74400 1.000 29.94672 469 SER F C 1
ATOM 10778 O O . SER F 1 490 ? 171.48600 158.11300 187.48400 1.000 29.94672 469 SER F O 1
ATOM 10781 N N . ALA F 1 491 ? 169.64400 156.81300 187.36500 1.000 26.20828 470 ALA F N 1
ATOM 10782 C CA . ALA F 1 491 ? 170.33700 155.75700 186.63500 1.000 26.20828 470 ALA F CA 1
ATOM 10783 C C . ALA F 1 491 ? 170.80100 156.22300 185.26200 1.000 26.20828 470 ALA F C 1
ATOM 10784 O O . ALA F 1 491 ? 171.86300 155.79800 184.79500 1.000 26.20828 470 ALA F O 1
ATOM 10786 N N . HIS F 1 492 ? 170.02400 157.07900 184.59700 1.000 25.62123 471 HIS F N 1
ATOM 10787 C CA . HIS F 1 492 ? 170.44100 157.58400 183.29500 1.000 25.62123 471 HIS F CA 1
ATOM 10788 C C . HIS F 1 492 ? 171.59000 158.57500 183.40600 1.000 25.62123 471 HIS F C 1
ATOM 10789 O O . HIS F 1 492 ? 172.25800 158.84500 182.40400 1.000 25.62123 471 HIS F O 1
ATOM 10796 N N . ILE F 1 493 ? 171.82700 159.13300 184.59400 1.000 25.35154 472 ILE F N 1
ATOM 10797 C CA . ILE F 1 493 ? 173.01700 159.95000 184.80300 1.000 25.35154 472 ILE F CA 1
ATOM 10798 C C . ILE F 1 493 ? 174.26500 159.07700 184.82200 1.000 25.35154 472 ILE F C 1
ATOM 10799 O O . ILE F 1 493 ? 175.28400 159.41000 184.20600 1.000 25.35154 472 ILE F O 1
ATOM 10804 N N . ILE F 1 494 ? 174.20500 157.94600 185.52600 1.000 23.93022 473 ILE F N 1
ATOM 10805 C CA . ILE F 1 494 ? 175.36400 157.07000 185.66000 1.000 23.93022 473 ILE F CA 1
ATOM 10806 C C . ILE F 1 494 ? 175.61400 156.27700 184.38200 1.000 23.93022 473 ILE F C 1
ATOM 10807 O O . ILE F 1 494 ? 176.76600 156.04700 183.99900 1.000 23.93022 473 ILE F O 1
ATOM 10812 N N . PHE F 1 495 ? 174.55400 155.83200 183.70700 1.000 21.00783 474 PHE F N 1
ATOM 10813 C CA . PHE F 1 495 ? 174.68400 154.89800 182.59800 1.000 21.00783 474 PHE F CA 1
ATOM 10814 C C . PHE F 1 495 ? 174.35900 155.50200 181.24000 1.000 21.00783 474 PHE F C 1
ATOM 10815 O O . PHE F 1 495 ? 174.49500 154.81000 180.22600 1.000 21.00783 474 PHE F O 1
ATOM 10823 N N . GLY F 1 496 ? 173.94300 156.76100 181.18100 1.000 19.75454 475 GLY F N 1
ATOM 10824 C CA . GLY F 1 496 ? 173.58100 157.36900 179.91700 1.000 19.75454 475 GLY F CA 1
ATOM 10825 C C . GLY F 1 496 ? 172.13100 157.13100 179.54700 1.000 19.75454 475 GLY F C 1
ATOM 10826 O O . GLY F 1 496 ? 171.34800 156.52000 180.27900 1.000 19.75454 475 GLY F O 1
ATOM 10827 N N . VAL F 1 497 ? 171.77000 157.62700 178.36800 1.000 20.05080 476 VAL F N 1
ATOM 10828 C CA . VAL F 1 497 ? 170.38300 157.57800 177.91300 1.000 20.05080 476 VAL F CA 1
ATOM 10829 C C . VAL F 1 497 ? 170.10000 156.31500 177.10900 1.000 20.05080 476 VAL F C 1
ATOM 10830 O O . VAL F 1 497 ? 169.12800 155.60500 177.37800 1.000 20.05080 476 VAL F O 1
ATOM 10834 N N . SER F 1 498 ? 170.93900 156.01500 176.11400 1.000 17.98994 477 SER F N 1
ATOM 10835 C CA . SER F 1 498 ? 170.68700 154.86500 175.25000 1.000 17.98994 477 SER F CA 1
ATOM 10836 C C . SER F 1 498 ? 170.72500 153.55800 176.03300 1.000 17.98994 477 SER F C 1
ATOM 10837 O O . SER F 1 498 ? 169.88400 152.67200 175.82600 1.000 17.98994 477 SER F O 1
ATOM 10840 N N . GLN F 1 499 ? 171.69600 153.42000 176.93900 1.000 17.02005 478 GLN F N 1
ATOM 10841 C CA . GLN F 1 499 ? 171.77000 152.21900 177.76200 1.000 17.02005 478 GLN F CA 1
ATOM 10842 C C . GLN F 1 499 ? 170.53500 152.08300 178.64100 1.000 17.02005 478 GLN F C 1
ATOM 10843 O O . GLN F 1 499 ? 170.04800 150.97200 178.87100 1.000 17.02005 478 GLN F O 1
ATOM 10849 N N . THR F 1 500 ? 170.01100 153.20600 179.13600 1.000 18.20654 479 THR F N 1
ATOM 10850 C CA . THR F 1 500 ? 168.80600 153.16500 179.95700 1.000 18.20654 479 THR F CA 1
ATOM 10851 C C . THR F 1 500 ? 167.60200 152.67700 179.15700 1.000 18.20654 479 THR F C 1
ATOM 10852 O O . THR F 1 500 ? 166.80200 151.87700 179.65400 1.000 18.20654 479 THR F O 1
ATOM 10856 N N . VAL F 1 501 ? 167.46000 153.13800 177.91200 1.000 16.07680 480 VAL F N 1
ATOM 10857 C CA . VAL F 1 501 ? 166.35600 152.68000 177.07000 1.000 16.07680 480 VAL F CA 1
ATOM 10858 C C . VAL F 1 501 ? 166.49600 151.19300 176.75900 1.000 16.07680 480 VAL F C 1
ATOM 10859 O O . VAL F 1 501 ? 165.51200 150.43600 176.79300 1.000 16.07680 480 VAL F O 1
ATOM 10863 N N . ASN F 1 502 ? 167.71500 150.75200 176.44000 1.000 15.61183 481 ASN F N 1
ATOM 10864 C CA . ASN F 1 502 ? 167.92700 149.33800 176.15600 1.000 15.61183 481 ASN F CA 1
ATOM 10865 C C . ASN F 1 502 ? 167.61700 148.48400 177.38100 1.000 15.61183 481 ASN F C 1
ATOM 10866 O O . ASN F 1 502 ? 167.01600 147.40800 177.26600 1.000 15.61183 481 ASN F O 1
ATOM 10871 N N . SER F 1 503 ? 168.00300 148.95600 178.56800 1.000 17.89168 482 SER F N 1
ATOM 10872 C CA . SER F 1 503 ? 167.68400 148.23000 179.79100 1.000 17.89168 482 SER F CA 1
ATOM 10873 C C . SER F 1 503 ? 166.19000 148.24600 180.08700 1.000 17.89168 482 SER F C 1
ATOM 10874 O O . SER F 1 503 ? 165.67100 147.29400 180.67300 1.000 17.89168 482 SER F O 1
ATOM 10877 N N . THR F 1 504 ? 165.48400 149.31000 179.69900 1.000 17.88720 483 THR F N 1
ATOM 10878 C CA . THR F 1 504 ? 164.02900 149.32000 179.83300 1.000 17.88720 483 THR F CA 1
ATOM 10879 C C . THR F 1 504 ? 163.39000 148.24000 178.96700 1.000 17.88720 483 THR F C 1
ATOM 10880 O O . THR F 1 504 ? 162.48500 147.51800 179.41300 1.000 17.88720 483 THR F O 1
ATOM 10884 N N . SER F 1 505 ? 163.85000 148.11600 177.72100 1.000 16.08426 484 SER F N 1
ATOM 10885 C CA . SER F 1 505 ? 163.35200 147.04600 176.85900 1.000 16.08426 484 SER F CA 1
ATOM 10886 C C . SER F 1 505 ? 163.67900 145.67500 177.44300 1.000 16.08426 484 SER F C 1
ATOM 10887 O O . SER F 1 505 ? 162.85000 144.75200 177.40300 1.000 16.08426 484 SER F O 1
ATOM 10890 N N . TYR F 1 506 ? 164.88400 145.52500 177.99400 1.000 17.56283 485 TYR F N 1
ATOM 10891 C CA . TYR F 1 506 ? 165.25100 144.27400 178.64700 1.000 17.56283 485 TYR F CA 1
ATOM 10892 C C . TYR F 1 506 ? 164.34900 143.98900 179.84300 1.000 17.56283 485 TYR F C 1
ATOM 10893 O O . TYR F 1 506 ? 164.01600 142.83200 180.11500 1.000 17.56283 485 TYR F O 1
ATOM 10902 N N . LEU F 1 507 ? 163.95800 145.03200 180.57800 1.000 18.89862 486 LEU F N 1
ATOM 10903 C CA . LEU F 1 507 ? 163.04000 144.85700 181.69900 1.000 18.89862 486 LEU F CA 1
ATOM 10904 C C . LEU F 1 507 ? 161.67600 144.37800 181.22600 1.000 18.89862 486 LEU F C 1
ATOM 10905 O O . LEU F 1 507 ? 161.05500 143.52200 181.86500 1.000 18.89862 486 LEU F O 1
ATOM 10910 N N . TRP F 1 508 ? 161.18500 144.93700 180.11800 1.000 17.56004 487 TRP F N 1
ATOM 10911 C CA . TRP F 1 508 ? 159.92800 144.44900 179.55300 1.000 17.56004 487 TRP F CA 1
ATOM 10912 C C . TRP F 1 508 ? 160.03000 142.97100 179.19500 1.000 17.56004 487 TRP F C 1
ATOM 10913 O O . TRP F 1 508 ? 159.12200 142.18000 179.49600 1.000 17.56004 487 TRP F O 1
ATOM 10924 N N . THR F 1 509 ? 161.13500 142.58000 178.55500 1.000 18.47987 488 THR F N 1
ATOM 10925 C CA . THR F 1 509 ? 161.32300 141.17700 178.19200 1.000 18.47987 488 THR F CA 1
ATOM 10926 C C . THR F 1 509 ? 161.38900 140.28600 179.43000 1.000 18.47987 488 THR F C 1
ATOM 10927 O O . THR F 1 509 ? 160.80500 139.19800 179.45200 1.000 18.47987 488 THR F O 1
ATOM 10931 N N . LEU F 1 510 ? 162.09400 140.73400 180.47100 1.000 20.51321 489 LEU F N 1
ATOM 10932 C CA . LEU F 1 510 ? 162.18200 139.95600 181.70400 1.000 20.51321 489 LEU F CA 1
ATOM 10933 C C . LEU F 1 510 ? 160.81500 139.79700 182.35500 1.000 20.51321 489 LEU F C 1
ATOM 10934 O O . LEU F 1 510 ? 160.47600 138.71500 182.84800 1.000 20.51321 489 LEU F O 1
ATOM 10939 N N . ALA F 1 511 ? 160.02300 140.87100 182.38000 1.000 21.28208 490 ALA F N 1
ATOM 10940 C CA . ALA F 1 511 ? 158.69700 140.80200 182.98000 1.000 21.28208 490 ALA F CA 1
ATOM 10941 C C . ALA F 1 511 ? 157.80100 139.82900 182.22700 1.000 21.28208 490 ALA F C 1
ATOM 10942 O O . ALA F 1 511 ? 157.09500 139.02300 182.84400 1.000 21.28208 490 ALA F O 1
ATOM 10944 N N . ILE F 1 512 ? 157.82300 139.87500 180.89300 1.000 23.11132 491 ILE F N 1
ATOM 10945 C CA . ILE F 1 512 ? 156.97600 138.95800 180.13200 1.000 23.11132 491 ILE F CA 1
ATOM 10946 C C . ILE F 1 512 ? 157.46600 137.51800 180.28400 1.000 23.11132 491 ILE F C 1
ATOM 10947 O O . ILE F 1 512 ? 156.66100 136.58100 180.35800 1.000 23.11132 491 ILE F O 1
ATOM 10952 N N . ASP F 1 513 ? 158.78500 137.31700 180.36800 1.000 26.88374 492 ASP F N 1
ATOM 10953 C CA . ASP F 1 513 ? 159.31300 135.97100 180.56900 1.000 26.88374 492 ASP F CA 1
ATOM 10954 C C . ASP F 1 513 ? 158.89200 135.41400 181.92200 1.000 26.88374 492 ASP F C 1
ATOM 10955 O O . ASP F 1 513 ? 158.49400 134.24800 182.02600 1.000 26.88374 492 ASP F O 1
ATOM 10960 N N . ARG F 1 514 ? 158.97300 136.23400 182.97200 1.000 30.79490 493 ARG F N 1
ATOM 10961 C CA . ARG F 1 514 ? 158.53400 135.79800 184.29400 1.000 30.79490 493 ARG F CA 1
ATOM 10962 C C . ARG F 1 514 ? 157.04000 135.50700 184.30800 1.000 30.79490 493 ARG F C 1
ATOM 10963 O O . ARG F 1 514 ? 156.59400 134.53300 184.92700 1.000 30.79490 493 ARG F O 1
ATOM 10971 N N . LEU F 1 515 ? 156.24900 136.34500 183.63400 1.000 30.88301 494 LEU F N 1
ATOM 10972 C CA . LEU F 1 515 ? 154.81200 136.11100 183.54300 1.000 30.88301 494 LEU F CA 1
ATOM 10973 C C . LEU F 1 515 ? 154.49400 134.81900 182.80100 1.000 30.88301 494 LEU F C 1
ATOM 10974 O O . LEU F 1 515 ? 153.46900 134.18400 183.07200 1.000 30.88301 494 LEU F O 1
ATOM 10979 N N . SER F 1 516 ? 155.35400 134.41700 181.86200 1.000 34.90230 495 SER F N 1
ATOM 10980 C CA . SER F 1 516 ? 155.08300 133.22500 181.06500 1.000 34.90230 495 SER F CA 1
ATOM 10981 C C . SER F 1 516 ? 155.02300 131.95000 181.90000 1.000 34.90230 495 SER F C 1
ATOM 10982 O O . SER F 1 516 ? 154.50500 130.93600 181.41800 1.000 34.90230 495 SER F O 1
ATOM 10985 N N . GLU F 1 517 ? 155.53500 131.96900 183.12800 1.000 39.79022 496 GLU F N 1
ATOM 10986 C CA . GLU F 1 517 ? 155.56000 130.78200 183.97500 1.000 39.79022 496 GLU F CA 1
ATOM 10987 C C . GLU F 1 517 ? 154.28500 130.59200 184.78900 1.000 39.79022 496 GLU F C 1
ATOM 10988 O O . GLU F 1 517 ? 154.16900 129.59000 185.50000 1.000 39.79022 496 GLU F O 1
ATOM 10994 N N . LEU F 1 518 ? 153.33500 131.51900 184.70900 1.000 42.14847 497 LEU F N 1
ATOM 10995 C CA . LEU F 1 518 ? 152.10700 131.39500 185.48100 1.000 42.14847 497 LEU F CA 1
ATOM 10996 C C . LEU F 1 518 ? 151.21100 130.30500 184.90300 1.000 42.14847 497 LEU F C 1
ATOM 10997 O O . LEU F 1 518 ? 151.23900 130.01200 183.70500 1.000 42.14847 497 LEU F O 1
ATOM 11002 N N . SER F 1 519 ? 150.40600 129.70000 185.77900 1.000 48.88651 498 SER F N 1
ATOM 11003 C CA . SER F 1 519 ? 149.53500 128.60400 185.36900 1.000 48.88651 498 SER F CA 1
ATOM 11004 C C . SER F 1 519 ? 148.30600 129.08800 184.60900 1.000 48.88651 498 SER F C 1
ATOM 11005 O O . SER F 1 519 ? 147.80700 128.37300 183.73300 1.000 48.88651 498 SER F O 1
ATOM 11008 N N . SER F 1 520 ? 147.80400 130.27700 184.92900 1.000 49.76503 499 SER F N 1
ATOM 11009 C CA . SER F 1 520 ? 146.58800 130.76700 184.29700 1.000 49.76503 499 SER F CA 1
ATOM 11010 C C . SER F 1 520 ? 146.82900 131.02500 182.81000 1.000 49.76503 499 SER F C 1
ATOM 11011 O O . SER F 1 520 ? 147.91900 131.45400 182.42200 1.000 49.76503 499 SER F O 1
ATOM 11014 N N . PRO F 1 521 ? 145.83500 130.77000 181.95400 1.000 51.02393 500 PRO F N 1
ATOM 11015 C CA . PRO F 1 521 ? 146.01800 130.98400 180.51400 1.000 51.02393 500 PRO F CA 1
ATOM 11016 C C . PRO F 1 521 ? 145.62600 132.36400 180.01300 1.000 51.02393 500 PRO F C 1
ATOM 11017 O O . PRO F 1 521 ? 145.91900 132.68000 178.85200 1.000 51.02393 500 PRO F O 1
ATOM 11021 N N . LYS F 1 522 ? 144.98000 133.19000 180.83700 1.000 44.35565 501 LYS F N 1
ATOM 11022 C CA . LYS F 1 522 ? 144.57900 134.53300 180.44200 1.000 44.35565 501 LYS F CA 1
ATOM 11023 C C . LYS F 1 522 ? 145.45100 135.61100 181.07600 1.000 44.35565 501 LYS F C 1
ATOM 11024 O O . LYS F 1 522 ? 145.03100 136.76900 181.15900 1.000 44.35565 501 LYS F O 1
ATOM 11030 N N . SER F 1 523 ? 146.65200 135.25100 181.53100 1.000 35.51259 502 SER F N 1
ATOM 11031 C CA . SER F 1 523 ? 147.54100 136.23700 182.13700 1.000 35.51259 502 SER F CA 1
ATOM 11032 C C . SER F 1 523 ? 148.07200 137.22000 181.10100 1.000 35.51259 502 SER F C 1
ATOM 11033 O O . SER F 1 523 ? 148.26900 138.40300 181.40300 1.000 35.51259 502 SER F O 1
ATOM 11036 N N . LEU F 1 524 ? 148.31600 136.74700 179.87600 1.000 30.28381 503 LEU F N 1
ATOM 11037 C CA . LEU F 1 524 ? 148.89500 137.60600 178.84800 1.000 30.28381 503 LEU F CA 1
ATOM 11038 C C . LEU F 1 524 ? 147.96600 138.76000 178.49200 1.000 30.28381 503 LEU F C 1
ATOM 11039 O O . LEU F 1 524 ? 148.41500 139.90300 178.34600 1.000 30.28381 503 LEU F O 1
ATOM 11044 N N . ARG F 1 525 ? 146.66800 138.48200 178.34300 1.000 28.52318 504 ARG F N 1
ATOM 11045 C CA . ARG F 1 525 ? 145.72200 139.53500 177.98400 1.000 28.52318 504 ARG F CA 1
ATOM 11046 C C . ARG F 1 525 ? 145.63100 140.59300 179.07700 1.000 28.52318 504 ARG F C 1
ATOM 11047 O O . ARG F 1 525 ? 145.64900 141.79900 178.79200 1.000 28.52318 504 ARG F O 1
ATOM 11055 N N . ILE F 1 526 ? 145.53700 140.15700 180.33600 1.000 26.76383 505 ILE F N 1
ATOM 11056 C CA . ILE F 1 526 ? 145.50600 141.09200 181.45700 1.000 26.76383 505 ILE F CA 1
ATOM 11057 C C . ILE F 1 526 ? 146.76300 141.95000 181.45700 1.000 26.76383 505 ILE F C 1
ATOM 11058 O O . ILE F 1 526 ? 146.70100 143.18300 181.56000 1.000 26.76383 505 ILE F O 1
ATOM 11063 N N . PHE F 1 527 ? 147.92300 141.30600 181.32700 1.000 23.09056 506 PHE F N 1
ATOM 11064 C CA . PHE F 1 527 ? 149.18400 142.03400 181.34100 1.000 23.09056 506 PHE F CA 1
ATOM 11065 C C . PHE F 1 527 ? 149.21700 143.09100 180.24600 1.000 23.09056 506 PHE F C 1
ATOM 11066 O O . PHE F 1 527 ? 149.51800 144.26300 180.50700 1.000 23.09056 506 PHE F O 1
ATOM 11074 N N . ILE F 1 528 ? 148.87600 142.70400 179.01500 1.000 23.90886 507 ILE F N 1
ATOM 11075 C CA . ILE F 1 528 ? 149.05300 143.62400 177.89700 1.000 23.90886 507 ILE F CA 1
ATOM 11076 C C . ILE F 1 528 ? 148.05400 144.77100 177.97400 1.000 23.90886 507 ILE F C 1
ATOM 11077 O O . ILE F 1 528 ? 148.41000 145.92400 177.70700 1.000 23.90886 507 ILE F O 1
ATOM 11082 N N . ASP F 1 529 ? 146.80300 144.50200 178.36500 1.000 23.60267 508 ASP F N 1
ATOM 11083 C CA . ASP F 1 529 ? 145.83900 145.60100 178.39000 1.000 23.60267 508 ASP F CA 1
ATOM 11084 C C . ASP F 1 529 ? 146.11300 146.56100 179.54700 1.000 23.60267 508 ASP F C 1
ATOM 11085 O O . ASP F 1 529 ? 145.97900 147.78400 179.39000 1.000 23.60267 508 ASP F O 1
ATOM 11090 N N . GLU F 1 530 ? 146.52700 146.04000 180.70900 1.000 22.32876 509 GLU F N 1
ATOM 11091 C CA . GLU F 1 530 ? 146.87700 146.93600 181.80700 1.000 22.32876 509 GLU F CA 1
ATOM 11092 C C . GLU F 1 530 ? 148.11000 147.77100 181.47700 1.000 22.32876 509 GLU F C 1
ATOM 11093 O O . GLU F 1 530 ? 148.15900 148.96900 181.78900 1.000 22.32876 509 GLU F O 1
ATOM 11099 N N . VAL F 1 531 ? 149.11800 147.16200 180.84600 1.000 17.78051 510 VAL F N 1
ATOM 11100 C CA . VAL F 1 531 ? 150.30400 147.91600 180.45600 1.000 17.78051 510 VAL F CA 1
ATOM 11101 C C . VAL F 1 531 ? 149.95000 148.96100 179.40400 1.000 17.78051 510 VAL F C 1
ATOM 11102 O O . VAL F 1 531 ? 150.49500 150.07300 179.40200 1.000 17.78051 510 VAL F O 1
ATOM 11106 N N . ARG F 1 532 ? 149.01800 148.63100 178.50700 1.000 18.25500 511 ARG F N 1
ATOM 11107 C CA . ARG F 1 532 ? 148.54800 149.59700 177.52000 1.000 18.25500 511 ARG F CA 1
ATOM 11108 C C . ARG F 1 532 ? 147.90700 150.80300 178.19600 1.000 18.25500 511 ARG F C 1
ATOM 11109 O O . ARG F 1 532 ? 148.17600 151.95400 177.82400 1.000 18.25500 511 ARG F O 1
ATOM 11117 N N . LYS F 1 533 ? 147.05800 150.55400 179.19800 1.000 16.92258 512 LYS F N 1
ATOM 11118 C CA . LYS F 1 533 ? 146.44300 151.65100 179.94200 1.000 16.92258 512 LYS F CA 1
ATOM 11119 C C . LYS F 1 533 ? 147.49400 152.51100 180.63200 1.000 16.92258 512 LYS F C 1
ATOM 11120 O O . LYS F 1 533 ? 147.42000 153.74900 180.60200 1.000 16.92258 512 LYS F O 1
ATOM 11126 N N . MET F 1 534 ? 148.47800 151.86900 181.26800 1.000 14.90026 513 MET F N 1
ATOM 11127 C CA . MET F 1 534 ? 149.53300 152.61300 181.94900 1.000 14.90026 513 MET F CA 1
ATOM 11128 C C . MET F 1 534 ? 150.29700 153.50100 180.97500 1.000 14.90026 513 MET F C 1
ATOM 11129 O O . MET F 1 534 ? 150.59300 154.66400 181.27900 1.000 14.90026 513 MET F O 1
ATOM 11134 N N . GLN F 1 535 ? 150.62200 152.96800 179.79500 1.000 14.11692 514 GLN F N 1
ATOM 11135 C CA . GLN F 1 535 ? 151.37000 153.74200 178.81000 1.000 14.11692 514 GLN F CA 1
ATOM 11136 C C . GLN F 1 535 ? 150.55400 154.91300 178.27800 1.000 14.11692 514 GLN F C 1
ATOM 11137 O O . GLN F 1 535 ? 151.09600 156.00400 178.06700 1.000 14.11692 514 GLN F O 1
ATOM 11143 N N . ILE F 1 536 ? 149.25300 154.71300 178.05300 1.000 12.76164 515 ILE F N 1
ATOM 11144 C CA . ILE F 1 536 ? 148.41200 155.81800 177.59400 1.000 12.76164 515 ILE F CA 1
ATOM 11145 C C . ILE F 1 536 ? 148.36100 156.92600 178.64200 1.000 12.76164 515 ILE F C 1
ATOM 11146 O O . ILE F 1 536 ? 148.48800 158.12000 178.32100 1.000 12.76164 515 ILE F O 1
ATOM 11151 N N . GLY F 1 537 ? 148.17900 156.55100 179.91100 1.000 11.24339 516 GLY F N 1
ATOM 11152 C CA . GLY F 1 537 ? 148.16700 157.55100 180.96800 1.000 11.24339 516 GLY F CA 1
ATOM 11153 C C . GLY F 1 537 ? 149.47600 158.31100 181.07100 1.000 11.24339 516 GLY F C 1
ATOM 11154 O O . GLY F 1 537 ? 149.48600 159.53600 181.23300 1.000 11.24339 516 GLY F O 1
ATOM 11155 N N . GLN F 1 538 ? 150.60000 157.59700 180.96900 1.000 11.57637 517 GLN F N 1
ATOM 11156 C CA . GLN F 1 538 ? 151.90100 158.25400 181.02600 1.000 11.57637 517 GLN F CA 1
ATOM 11157 C C . GLN F 1 538 ? 152.09600 159.20000 179.84600 1.000 11.57637 517 GLN F C 1
ATOM 11158 O O . GLN F 1 538 ? 152.66900 160.28600 179.99900 1.000 11.57637 517 GLN F O 1
ATOM 11164 N N . SER F 1 539 ? 151.63000 158.80300 178.65800 1.000 11.19389 518 SER F N 1
ATOM 11165 C CA . SER F 1 539 ? 151.74900 159.67300 177.49200 1.000 11.19389 518 SER F CA 1
ATOM 11166 C C . SER F 1 539 ? 150.96800 160.96300 177.68400 1.000 11.19389 518 SER F C 1
ATOM 11167 O O . SER F 1 539 ? 151.46300 162.05100 177.36400 1.000 11.19389 518 SER F O 1
ATOM 11170 N N . PHE F 1 540 ? 149.74000 160.86500 178.19900 1.000 12.11520 519 PHE F N 1
ATOM 11171 C CA . PHE F 1 540 ? 148.96200 162.08100 178.43700 1.000 12.11520 519 PHE F CA 1
ATOM 11172 C C . PHE F 1 540 ? 149.61200 162.95800 179.50100 1.000 12.11520 519 PHE F C 1
ATOM 11173 O O . PHE F 1 540 ? 149.63500 164.19100 179.37200 1.000 12.11520 519 PHE F O 1
ATOM 11181 N N . ASP F 1 541 ? 150.15200 162.34000 180.55500 1.000 11.39596 520 ASP F N 1
ATOM 11182 C CA . ASP F 1 541 ? 150.83400 163.10800 181.59300 1.000 11.39596 520 ASP F CA 1
ATOM 11183 C C . ASP F 1 541 ? 152.03500 163.85800 181.03000 1.000 11.39596 520 ASP F C 1
ATOM 11184 O O . ASP F 1 541 ? 152.26400 165.02300 181.37400 1.000 11.39596 520 ASP F O 1
ATOM 11189 N N . LEU F 1 542 ? 152.82000 163.20400 180.17100 1.000 11.34200 521 LEU F N 1
ATOM 11190 C CA . LEU F 1 542 ? 153.96000 163.87500 179.55000 1.000 11.34200 521 LEU F CA 1
ATOM 11191 C C . LEU F 1 542 ? 153.51100 165.00300 178.62700 1.000 11.34200 521 LEU F C 1
ATOM 11192 O O . LEU F 1 542 ? 154.11100 166.08600 178.62200 1.000 11.34200 521 LEU F O 1
ATOM 11197 N N . HIS F 1 543 ? 152.46500 164.76200 177.83100 1.000 13.37753 522 HIS F N 1
ATOM 11198 C CA . HIS F 1 543 ? 152.03900 165.75400 176.85000 1.000 13.37753 522 HIS F CA 1
ATOM 11199 C C . HIS F 1 543 ? 151.49000 167.00800 177.51600 1.000 13.37753 522 HIS F C 1
ATOM 11200 O O . HIS F 1 543 ? 151.72100 168.12000 177.03000 1.000 13.37753 522 HIS F O 1
ATOM 11207 N N . TRP F 1 544 ? 150.74500 166.85700 178.61600 1.000 12.57563 523 TRP F N 1
ATOM 11208 C CA . TRP F 1 544 ? 150.20600 168.04000 179.28200 1.000 12.57563 523 TRP F CA 1
ATOM 11209 C C . TRP F 1 544 ? 151.32200 168.95400 179.76800 1.000 12.57563 523 TRP F C 1
ATOM 11210 O O . TRP F 1 544 ? 151.24000 170.17900 179.62500 1.000 12.57563 523 TRP F O 1
ATOM 11221 N N . THR F 1 545 ? 152.37300 168.37600 180.35000 1.000 13.43048 524 THR F N 1
ATOM 11222 C CA . THR F 1 545 ? 153.50000 169.17900 180.81000 1.000 13.43048 524 THR F CA 1
ATOM 11223 C C . THR F 1 545 ? 154.26300 169.78800 179.64100 1.000 13.43048 524 THR F C 1
ATOM 11224 O O . THR F 1 545 ? 154.67400 170.95200 179.70200 1.000 13.43048 524 THR F O 1
ATOM 11228 N N . ALA F 1 546 ? 154.46500 169.01900 178.56700 1.000 14.27977 525 ALA F N 1
ATOM 11229 C CA . ALA F 1 546 ? 155.23700 169.52600 177.43700 1.000 14.27977 525 ALA F CA 1
ATOM 11230 C C . ALA F 1 546 ? 154.52200 170.67400 176.73200 1.000 14.27977 525 ALA F C 1
ATOM 11231 O O . ALA F 1 546 ? 155.15300 171.67100 176.36600 1.000 14.27977 525 ALA F O 1
ATOM 11233 N N . ALA F 1 547 ? 153.21200 170.55500 176.53500 1.000 15.74817 526 ALA F N 1
ATOM 11234 C CA . ALA F 1 547 ? 152.45700 171.53500 175.76300 1.000 15.74817 526 ALA F CA 1
ATOM 11235 C C . ALA F 1 547 ? 151.99900 172.73200 176.58500 1.000 15.74817 526 ALA F C 1
ATOM 11236 O O . ALA F 1 547 ? 151.39400 173.64800 176.01900 1.000 15.74817 526 ALA F O 1
ATOM 11238 N N . LEU F 1 548 ? 152.26500 172.74300 177.89200 1.000 16.37627 527 LEU F N 1
ATOM 11239 C CA . LEU F 1 548 ? 151.89600 173.85300 178.77300 1.000 16.37627 527 LEU F CA 1
ATOM 11240 C C . LEU F 1 548 ? 150.39000 174.10900 178.76200 1.000 16.37627 527 LEU F C 1
ATOM 11241 O O . LEU F 1 548 ? 149.94000 175.25600 178.78800 1.000 16.37627 527 LEU F O 1
ATOM 11246 N N . GLN F 1 549 ? 149.60200 173.03800 178.72400 1.000 18.61605 528 GLN F N 1
ATOM 11247 C CA . GLN F 1 549 ? 148.14900 173.13300 178.79200 1.000 18.61605 528 GLN F CA 1
ATOM 11248 C C . GLN F 1 549 ? 147.66900 172.47800 180.07900 1.000 18.61605 528 GLN F C 1
ATOM 11249 O O . GLN F 1 549 ? 147.95500 171.30300 180.32600 1.000 18.61605 528 GLN F O 1
ATOM 11255 N N . CYS F 1 550 ? 146.94200 173.23600 180.88900 1.000 20.85834 529 CYS F N 1
ATOM 11256 C CA . CYS F 1 550 ? 146.48100 172.74300 182.17900 1.000 20.85834 529 CYS F CA 1
ATOM 11257 C C . CYS F 1 550 ? 145.22900 171.89400 182.00200 1.000 20.85834 529 CYS F C 1
ATOM 11258 O O . CYS F 1 550 ? 144.24500 172.37400 181.42700 1.000 20.85834 529 CYS F O 1
ATOM 11261 N N . PRO F 1 551 ? 145.21900 170.64900 182.46500 1.000 20.12196 530 PRO F N 1
ATOM 11262 C CA . PRO F 1 551 ? 143.99800 169.84500 182.41000 1.000 20.12196 530 PRO F CA 1
ATOM 11263 C C . PRO F 1 551 ? 143.00000 170.26100 183.48000 1.000 20.12196 530 PRO F C 1
ATOM 11264 O O . PRO F 1 551 ? 143.33000 170.93500 184.45600 1.000 20.12196 530 PRO F O 1
ATOM 11268 N N . SER F 1 552 ? 141.75500 169.84100 183.27700 1.000 24.07901 531 SER F N 1
ATOM 11269 C CA . SER F 1 552 ? 140.73700 170.02900 184.29400 1.000 24.07901 531 SER F CA 1
ATOM 11270 C C . SER F 1 552 ? 140.93700 169.02400 185.42500 1.000 24.07901 531 SER F C 1
ATOM 11271 O O . SER F 1 552 ? 141.71600 168.07400 185.31800 1.000 24.07901 531 SER F O 1
ATOM 11274 N N . GLU F 1 553 ? 140.22900 169.24900 186.53300 1.000 28.22009 532 GLU F N 1
ATOM 11275 C CA . GLU F 1 553 ? 140.35500 168.34900 187.67500 1.000 28.22009 532 GLU F CA 1
ATOM 11276 C C . GLU F 1 553 ? 139.85200 166.95100 187.33900 1.000 28.22009 532 GLU F C 1
ATOM 11277 O O . GLU F 1 553 ? 140.48900 165.95400 187.69400 1.000 28.22009 532 GLU F O 1
ATOM 11283 N N . GLU F 1 554 ? 138.71200 166.85700 186.65000 1.000 27.00271 533 GLU F N 1
ATOM 11284 C CA . GLU F 1 554 ? 138.15900 165.55200 186.30200 1.000 27.00271 533 GLU F CA 1
ATOM 11285 C C . GLU F 1 554 ? 139.06500 164.79100 185.34300 1.000 27.00271 533 GLU F C 1
ATOM 11286 O O . GLU F 1 554 ? 139.28700 163.58700 185.51900 1.000 27.00271 533 GLU F O 1
ATOM 11292 N N . GLU F 1 555 ? 139.59800 165.47100 184.33100 1.000 22.56886 534 GLU F N 1
ATOM 11293 C CA . GLU F 1 555 ? 140.48300 164.84600 183.35900 1.000 22.56886 534 GLU F CA 1
ATOM 11294 C C . GLU F 1 555 ? 141.81300 164.43800 183.98400 1.000 22.56886 534 GLU F C 1
ATOM 11295 O O . GLU F 1 555 ? 142.34600 163.36700 183.67000 1.000 22.56886 534 GLU F O 1
ATOM 11301 N N . TYR F 1 556 ? 142.35000 165.26500 184.88300 1.000 19.30481 535 TYR F N 1
ATOM 11302 C CA . TYR F 1 556 ? 143.54800 164.88300 185.62400 1.000 19.30481 535 TYR F CA 1
ATOM 11303 C C . TYR F 1 556 ? 143.28800 163.66800 186.50500 1.000 19.30481 535 TYR F C 1
ATOM 11304 O O . TYR F 1 556 ? 144.14200 162.78200 186.62200 1.000 19.30481 535 TYR F O 1
ATOM 11313 N N . LEU F 1 557 ? 142.11700 163.61600 187.14500 1.000 20.41088 536 LEU F N 1
ATOM 11314 C CA . LEU F 1 557 ? 141.77500 162.45900 187.96700 1.000 20.41088 536 LEU F CA 1
ATOM 11315 C C . LEU F 1 557 ? 141.66600 161.19700 187.12300 1.000 20.41088 536 LEU F C 1
ATOM 11316 O O . LEU F 1 557 ? 142.11700 160.12500 187.53700 1.000 20.41088 536 LEU F O 1
ATOM 11321 N N . SER F 1 558 ? 141.07000 161.30400 185.93500 1.000 18.59043 537 SER F N 1
ATOM 11322 C CA . SER F 1 558 ? 141.01100 160.15400 185.03600 1.000 18.59043 537 SER F CA 1
ATOM 11323 C C . SER F 1 558 ? 142.40800 159.70700 184.61600 1.000 18.59043 537 SER F C 1
ATOM 11324 O O . SER F 1 558 ? 142.70300 158.50200 184.57600 1.000 18.59043 537 SER F O 1
ATOM 11327 N N . MET F 1 559 ? 143.28200 160.66500 184.29600 1.000 16.69276 538 MET F N 1
ATOM 11328 C CA . MET F 1 559 ? 144.64300 160.32600 183.89500 1.000 16.69276 538 MET F CA 1
ATOM 11329 C C . MET F 1 559 ? 145.38700 159.61200 185.01500 1.000 16.69276 538 MET F C 1
ATOM 11330 O O . MET F 1 559 ? 146.08000 158.61700 184.77700 1.000 16.69276 538 MET F O 1
ATOM 11335 N N . ILE F 1 560 ? 145.27900 160.12400 186.24400 1.000 19.08758 539 ILE F N 1
ATOM 11336 C CA . ILE F 1 560 ? 145.99100 159.47700 187.34100 1.000 19.08758 539 ILE F CA 1
ATOM 11337 C C . ILE F 1 560 ? 145.37300 158.12300 187.65200 1.000 19.08758 539 ILE F C 1
ATOM 11338 O O . ILE F 1 560 ? 146.09200 157.18200 187.99900 1.000 19.08758 539 ILE F O 1
ATOM 11343 N N . ASP F 1 561 ? 144.05000 157.98400 187.51700 1.000 21.36668 540 ASP F N 1
ATOM 11344 C CA . ASP F 1 561 ? 143.43100 156.67300 187.66300 1.000 21.36668 540 ASP F CA 1
ATOM 11345 C C . ASP F 1 561 ? 144.07200 155.67300 186.71400 1.000 21.36668 540 ASP F C 1
ATOM 11346 O O . ASP F 1 561 ? 144.60100 154.64600 187.14400 1.000 21.36668 540 ASP F O 1
ATOM 11351 N N . MET F 1 562 ? 144.09700 155.99800 185.42000 1.000 18.21580 541 MET F N 1
ATOM 11352 C CA . MET F 1 562 ? 144.75400 155.11800 184.45600 1.000 18.21580 541 MET F CA 1
ATOM 11353 C C . MET F 1 562 ? 146.18900 154.82000 184.87700 1.000 18.21580 541 MET F C 1
ATOM 11354 O O . MET F 1 562 ? 146.53500 153.67800 185.20400 1.000 18.21580 541 MET F O 1
ATOM 11359 N N . LYS F 1 563 ? 147.01200 155.86900 184.95900 1.000 16.28917 542 LYS F N 1
ATOM 11360 C CA . LYS F 1 563 ? 148.45600 155.70400 185.09700 1.000 16.28917 542 LYS F CA 1
ATOM 11361 C C . LYS F 1 563 ? 148.83500 154.96200 186.37400 1.000 16.28917 542 LYS F C 1
ATOM 11362 O O . LYS F 1 563 ? 149.71700 154.09600 186.35300 1.000 16.28917 542 LYS F O 1
ATOM 11368 N N . THR F 1 564 ? 148.19300 155.28300 187.49800 1.000 21.19106 543 THR F N 1
ATOM 11369 C CA . THR F 1 564 ? 148.57000 154.68400 188.77100 1.000 21.19106 543 THR F CA 1
ATOM 11370 C C . THR F 1 564 ? 147.84100 153.37100 189.03400 1.000 21.19106 543 THR F C 1
ATOM 11371 O O . THR F 1 564 ? 148.47300 152.37900 189.40600 1.000 21.19106 543 THR F O 1
ATOM 11373 N N . GLY F 1 565 ? 146.51800 153.33900 188.85800 1.000 24.04340 544 GLY F N 1
ATOM 11374 C CA . GLY F 1 565 ? 145.78000 152.13200 189.14700 1.000 24.04340 544 GLY F CA 1
ATOM 11375 C C . GLY F 1 565 ? 145.92800 151.03600 188.11600 1.000 24.04340 544 GLY F C 1
ATOM 11376 O O . GLY F 1 565 ? 145.44900 149.92400 188.36700 1.000 24.04340 544 GLY F O 1
ATOM 11377 N N . GLY F 1 566 ? 146.57900 151.30100 186.97700 1.000 23.62930 545 GLY F N 1
ATOM 11378 C CA . GLY F 1 566 ? 146.86300 150.21600 186.05500 1.000 23.62930 545 GLY F CA 1
ATOM 11379 C C . GLY F 1 566 ? 147.67800 149.11700 186.70600 1.000 23.62930 545 GLY F C 1
ATOM 11380 O O . GLY F 1 566 ? 147.32600 147.93900 186.62900 1.000 23.62930 545 GLY F O 1
ATOM 11381 N N . LEU F 1 567 ? 148.75300 149.49700 187.39900 1.000 24.30305 546 LEU F N 1
ATOM 11382 C CA . LEU F 1 567 ? 149.56700 148.51400 188.10700 1.000 24.30305 546 LEU F CA 1
ATOM 11383 C C . LEU F 1 567 ? 148.78200 147.85300 189.23100 1.000 24.30305 546 LEU F C 1
ATOM 11384 O O . LEU F 1 567 ? 148.86900 146.63400 189.42700 1.000 24.30305 546 LEU F O 1
ATOM 11389 N N . PHE F 1 568 ? 147.99600 148.63900 189.97100 1.000 28.36034 547 PHE F N 1
ATOM 11390 C CA . PHE F 1 568 ? 147.27100 148.10000 191.11800 1.000 28.36034 547 PHE F CA 1
ATOM 11391 C C . PHE F 1 568 ? 146.27700 147.02800 190.69200 1.000 28.36034 547 PHE F C 1
ATOM 11392 O O . PHE F 1 568 ? 146.25800 145.92400 191.24800 1.000 28.36034 547 PHE F O 1
ATOM 11400 N N . HIS F 1 569 ? 145.45100 147.31600 189.69100 1.000 28.16708 548 HIS F N 1
ATOM 11401 C CA . HIS F 1 569 ? 144.47900 146.29900 189.32000 1.000 28.16708 548 HIS F CA 1
ATOM 11402 C C . HIS F 1 569 ? 145.02600 145.27500 188.33100 1.000 28.16708 548 HIS F C 1
ATOM 11403 O O . HIS F 1 569 ? 144.42100 144.21100 188.19200 1.000 28.16708 548 HIS F O 1
ATOM 11410 N N . LEU F 1 570 ? 146.19400 145.50700 187.72100 1.000 25.84193 549 LEU F N 1
ATOM 11411 C CA . LEU F 1 570 ? 146.93900 144.39700 187.13300 1.000 25.84193 549 LEU F CA 1
ATOM 11412 C C . LEU F 1 570 ? 147.32300 143.39200 188.20800 1.000 25.84193 549 LEU F C 1
ATOM 11413 O O . LEU F 1 570 ? 147.15100 142.18000 188.03700 1.000 25.84193 549 LEU F O 1
ATOM 11418 N N . LEU F 1 571 ? 147.85300 143.89100 189.32500 1.000 28.81523 550 LEU F N 1
ATOM 11419 C CA . LEU F 1 571 ? 148.16400 143.04900 190.47500 1.000 28.81523 550 LEU F CA 1
ATOM 11420 C C . LEU F 1 571 ? 146.92900 142.29200 190.95000 1.000 28.81523 550 LEU F C 1
ATOM 11421 O O . LEU F 1 571 ? 146.97200 141.07300 191.16900 1.000 28.81523 550 LEU F O 1
ATOM 11426 N N . ILE F 1 572 ? 145.81100 143.00700 191.10000 1.000 30.10082 551 ILE F N 1
ATOM 11427 C CA . ILE F 1 572 ? 144.58500 142.38600 191.60000 1.000 30.10082 551 ILE F CA 1
ATOM 11428 C C . ILE F 1 572 ? 144.11200 141.29200 190.65000 1.000 30.10082 551 ILE F C 1
ATOM 11429 O O . ILE F 1 572 ? 143.78900 140.17600 191.07400 1.000 30.10082 551 ILE F O 1
ATOM 11434 N N . ARG F 1 573 ? 144.06100 141.59500 189.34900 1.000 27.76285 552 ARG F N 1
ATOM 11435 C CA . ARG F 1 573 ? 143.57700 140.62400 188.37400 1.000 27.76285 552 ARG F CA 1
ATOM 11436 C C . ARG F 1 573 ? 144.49400 139.41200 188.29500 1.000 27.76285 552 ARG F C 1
ATOM 11437 O O . ARG F 1 573 ? 144.02000 138.27700 188.17600 1.000 27.76285 552 ARG F O 1
ATOM 11445 N N . LEU F 1 574 ? 145.81100 139.63000 188.34900 1.000 29.49531 553 LEU F N 1
ATOM 11446 C CA . LEU F 1 574 ? 146.74300 138.51000 188.31600 1.000 29.49531 553 LEU F CA 1
ATOM 11447 C C . LEU F 1 574 ? 146.56900 137.61100 189.53000 1.000 29.49531 553 LEU F C 1
ATOM 11448 O O . LEU F 1 574 ? 146.64100 136.38200 189.41300 1.000 29.49531 553 LEU F O 1
ATOM 11453 N N . MET F 1 575 ? 146.34200 138.19700 190.71000 1.000 34.78391 554 MET F N 1
ATOM 11454 C CA . MET F 1 575 ? 146.15800 137.36000 191.89200 1.000 34.78391 554 MET F CA 1
ATOM 11455 C C . MET F 1 575 ? 144.82000 136.62700 191.86000 1.000 34.78391 554 MET F C 1
ATOM 11456 O O . MET F 1 575 ? 144.73000 135.47800 192.30500 1.000 34.78391 554 MET F O 1
ATOM 11461 N N . ILE F 1 576 ? 143.76900 137.26700 191.34000 1.000 33.63018 555 ILE F N 1
ATOM 11462 C CA . ILE F 1 576 ? 142.47000 136.60000 191.27500 1.000 33.63018 555 ILE F CA 1
ATOM 11463 C C . ILE F 1 576 ? 142.49400 135.46000 190.26400 1.000 33.63018 555 ILE F C 1
ATOM 11464 O O . ILE F 1 576 ? 141.95900 134.37600 190.52300 1.000 33.63018 555 ILE F O 1
ATOM 11469 N N . ALA F 1 577 ? 143.10500 135.68300 189.09800 1.000 35.88164 556 ALA F N 1
ATOM 11470 C CA . ALA F 1 577 ? 143.11200 134.65700 188.05900 1.000 35.88164 556 ALA F CA 1
ATOM 11471 C C . ALA F 1 577 ? 143.86700 133.41100 188.50800 1.000 35.88164 556 ALA F C 1
ATOM 11472 O O . ALA F 1 577 ? 143.43000 132.28500 188.24700 1.000 35.88164 556 ALA F O 1
ATOM 11474 N N . GLU F 1 578 ? 144.99900 133.59100 189.18000 1.000 37.63422 557 GLU F N 1
ATOM 11475 C CA . GLU F 1 578 ? 145.80000 132.46300 189.63900 1.000 37.63422 557 GLU F CA 1
ATOM 11476 C C . GLU F 1 578 ? 145.21400 131.85600 190.90700 1.000 37.63422 557 GLU F C 1
ATOM 11477 O O . GLU F 1 578 ? 144.13200 131.26800 190.88400 1.000 37.63422 557 GLU F O 1
ATOM 11479 N N . MET F 1 585 ? 133.51200 139.40400 194.17000 1.000 63.33778 564 MET F N 1
ATOM 11480 C CA . MET F 1 585 ? 133.66800 140.75800 194.68700 1.000 63.33778 564 MET F CA 1
ATOM 11481 C C . MET F 1 585 ? 134.14900 141.70800 193.59500 1.000 63.33778 564 MET F C 1
ATOM 11482 O O . MET F 1 585 ? 134.62600 141.27300 192.54700 1.000 63.33778 564 MET F O 1
ATOM 11484 N N . ASP F 1 586 ? 134.01800 143.00800 193.84800 1.000 61.72678 565 ASP F N 1
ATOM 11485 C CA . ASP F 1 586 ? 134.44400 144.04400 192.91700 1.000 61.72678 565 ASP F CA 1
ATOM 11486 C C . ASP F 1 586 ? 135.55200 144.86400 193.56000 1.000 61.72678 565 ASP F C 1
ATOM 11487 O O . ASP F 1 586 ? 135.42000 145.29700 194.71000 1.000 61.72678 565 ASP F O 1
ATOM 11492 N N . PHE F 1 587 ? 136.64000 145.07200 192.82000 1.000 52.32640 566 PHE F N 1
ATOM 11493 C CA . PHE F 1 587 ? 137.81300 145.76400 193.33500 1.000 52.32640 566 PHE F CA 1
ATOM 11494 C C . PHE F 1 587 ? 138.07600 147.09900 192.65400 1.000 52.32640 566 PHE F C 1
ATOM 11495 O O . PHE F 1 587 ? 139.04600 147.77400 193.01100 1.000 52.32640 566 PHE F O 1
ATOM 11503 N N . SER F 1 588 ? 137.24800 147.49900 191.68500 1.000 49.03374 567 SER F N 1
ATOM 11504 C CA . SER F 1 588 ? 137.52800 148.71600 190.92700 1.000 49.03374 567 SER F CA 1
ATOM 11505 C C . SER F 1 588 ? 137.49800 149.95500 191.81600 1.000 49.03374 567 SER F C 1
ATOM 11506 O O . SER F 1 588 ? 138.37700 150.82200 191.71200 1.000 49.03374 567 SER F O 1
ATOM 11508 N N . GLY F 1 589 ? 136.50100 150.05500 192.69600 1.000 48.17011 568 GLY F N 1
ATOM 11509 C CA . GLY F 1 589 ? 136.39400 151.23100 193.54500 1.000 48.17011 568 GLY F CA 1
ATOM 11510 C C . GLY F 1 589 ? 137.56100 151.36500 194.50300 1.000 48.17011 568 GLY F C 1
ATOM 11511 O O . GLY F 1 589 ? 138.11900 152.45200 194.67800 1.000 48.17011 568 GLY F O 1
ATOM 11512 N N . LEU F 1 590 ? 137.94800 150.25500 195.13700 1.000 43.70940 569 LEU F N 1
ATOM 11513 C CA . LEU F 1 590 ? 139.07200 150.28900 196.06500 1.000 43.70940 569 LEU F CA 1
ATOM 11514 C C . LEU F 1 590 ? 140.36300 150.66900 195.35200 1.000 43.70940 569 LEU F C 1
ATOM 11515 O O . LEU F 1 590 ? 141.15600 151.46100 195.87200 1.000 43.70940 569 LEU F O 1
ATOM 11520 N N . VAL F 1 591 ? 140.58300 150.12400 194.15400 1.000 41.43901 570 VAL F N 1
ATOM 11521 C CA . VAL F 1 591 ? 141.78900 150.44700 193.39500 1.000 41.43901 570 VAL F CA 1
ATOM 11522 C C . VAL F 1 591 ? 141.80900 151.92500 193.02500 1.000 41.43901 570 VAL F C 1
ATOM 11523 O O . VAL F 1 591 ? 142.83500 152.60300 193.16600 1.000 41.43901 570 VAL F O 1
ATOM 11527 N N . SER F 1 592 ? 140.67700 152.44700 192.54600 1.000 41.40238 571 SER F N 1
ATOM 11528 C CA . SER F 1 592 ? 140.62000 153.85500 192.16200 1.000 41.40238 571 SER F CA 1
ATOM 11529 C C . SER F 1 592 ? 140.88900 154.76300 193.35700 1.000 41.40238 571 SER F C 1
ATOM 11530 O O . SER F 1 592 ? 141.69300 155.70400 193.27400 1.000 41.40238 571 SER F O 1
ATOM 11533 N N . MET F 1 593 ? 140.22800 154.48700 194.48500 1.000 40.89451 572 MET F N 1
ATOM 11534 C CA . MET F 1 593 ? 140.41200 155.31900 195.66800 1.000 40.89451 572 MET F CA 1
ATOM 11535 C C . MET F 1 593 ? 141.84100 155.23800 196.18700 1.000 40.89451 572 MET F C 1
ATOM 11536 O O . MET F 1 593 ? 142.42400 156.25700 196.57300 1.000 40.89451 572 MET F O 1
ATOM 11541 N N . THR F 1 594 ? 142.42900 154.03700 196.19700 1.000 40.62328 573 THR F N 1
ATOM 11542 C CA . THR F 1 594 ? 143.80100 153.89200 196.67100 1.000 40.62328 573 THR F CA 1
ATOM 11543 C C . THR F 1 594 ? 144.77900 154.63900 195.77400 1.000 40.62328 573 THR F C 1
ATOM 11544 O O . THR F 1 594 ? 145.68700 155.31700 196.26700 1.000 40.62328 573 THR F O 1
ATOM 11548 N N . GLY F 1 595 ? 144.60600 154.53500 194.45400 1.000 35.06723 574 GLY F N 1
ATOM 11549 C CA . GLY F 1 595 ? 145.49500 155.24600 193.54900 1.000 35.06723 574 GLY F CA 1
ATOM 11550 C C . GLY F 1 595 ? 145.40900 156.75000 193.71600 1.000 35.06723 574 GLY F C 1
ATOM 11551 O O . GLY F 1 595 ? 146.43100 157.44000 193.79700 1.000 35.06723 574 GLY F O 1
ATOM 11552 N N . ARG F 1 596 ? 144.18300 157.28000 193.78300 1.000 32.47252 575 ARG F N 1
ATOM 11553 C CA . ARG F 1 596 ? 144.02200 158.71900 193.96900 1.000 32.47252 575 ARG F CA 1
ATOM 11554 C C . ARG F 1 596 ? 144.59900 159.17400 195.30500 1.000 32.47252 575 ARG F C 1
ATOM 11555 O O . ARG F 1 596 ? 145.29700 160.19500 195.37600 1.000 32.47252 575 ARG F O 1
ATOM 11563 N N . TYR F 1 597 ? 144.32200 158.43000 196.37800 1.000 41.23972 576 TYR F N 1
ATOM 11564 C CA . TYR F 1 597 ? 144.84100 158.80100 197.68700 1.000 41.23972 576 TYR F CA 1
ATOM 11565 C C . TYR F 1 597 ? 146.36100 158.83000 197.67300 1.000 41.23972 576 TYR F C 1
ATOM 11566 O O . TYR F 1 597 ? 146.97900 159.79800 198.13000 1.000 41.23972 576 TYR F O 1
ATOM 11575 N N . PHE F 1 598 ? 146.97900 157.79100 197.10600 1.000 43.06294 577 PHE F N 1
ATOM 11576 C CA . PHE F 1 598 ? 148.43300 157.72900 197.02000 1.000 43.06294 577 PHE F CA 1
ATOM 11577 C C . PHE F 1 598 ? 148.99200 158.92200 196.25300 1.000 43.06294 577 PHE F C 1
ATOM 11578 O O . PHE F 1 598 ? 149.92800 159.58900 196.71200 1.000 43.06294 577 PHE F O 1
ATOM 11586 N N . GLN F 1 599 ? 148.40400 159.22800 195.09300 1.000 37.19545 578 GLN F N 1
ATOM 11587 C CA . GLN F 1 599 ? 148.96200 160.27300 194.23900 1.000 37.19545 578 GLN F CA 1
ATOM 11588 C C . GLN F 1 599 ? 148.85500 161.65200 194.88700 1.000 37.19545 578 GLN F C 1
ATOM 11589 O O . GLN F 1 599 ? 149.84900 162.38700 194.97100 1.000 37.19545 578 GLN F O 1
ATOM 11595 N N . ILE F 1 600 ? 147.66300 162.03000 195.35800 1.000 39.52572 579 ILE F N 1
ATOM 11596 C CA . ILE F 1 600 ? 147.54500 163.37500 195.92400 1.000 39.52572 579 ILE F CA 1
ATOM 11597 C C . ILE F 1 600 ? 148.24500 163.47500 197.28400 1.000 39.52572 579 ILE F C 1
ATOM 11598 O O . ILE F 1 600 ? 148.74700 164.54900 197.65100 1.000 39.52572 579 ILE F O 1
ATOM 11603 N N . ARG F 1 601 ? 148.33400 162.37600 198.04200 1.000 46.54842 580 ARG F N 1
ATOM 11604 C CA . ARG F 1 601 ? 149.13700 162.40500 199.26000 1.000 46.54842 580 ARG F CA 1
ATOM 11605 C C . ARG F 1 601 ? 150.60600 162.64900 198.94100 1.000 46.54842 580 ARG F C 1
ATOM 11606 O O . ARG F 1 601 ? 151.28500 163.40800 199.64400 1.000 46.54842 580 ARG F O 1
ATOM 11614 N N . ASP F 1 602 ? 151.11600 162.01700 197.88000 1.000 49.18657 581 ASP F N 1
ATOM 11615 C CA . ASP F 1 602 ? 152.48300 162.29200 197.44800 1.000 49.18657 581 ASP F CA 1
ATOM 11616 C C . ASP F 1 602 ? 152.63700 163.74300 197.01200 1.000 49.18657 581 ASP F C 1
ATOM 11617 O O . ASP F 1 602 ? 153.68400 164.36100 197.24200 1.000 49.18657 581 ASP F O 1
ATOM 11622 N N . ASP F 1 603 ? 151.60900 164.29900 196.36600 1.000 44.13764 582 ASP F N 1
ATOM 11623 C CA . ASP F 1 603 ? 151.65700 165.70500 195.96400 1.000 44.13764 582 ASP F CA 1
ATOM 11624 C C . ASP F 1 603 ? 151.80500 166.62000 197.17600 1.000 44.13764 582 ASP F C 1
ATOM 11625 O O . ASP F 1 603 ? 152.62500 167.54800 197.17500 1.000 44.13764 582 ASP F O 1
ATOM 11630 N N . LEU F 1 604 ? 151.01100 166.37500 198.22300 1.000 47.29139 583 LEU F N 1
ATOM 11631 C CA . LEU F 1 604 ? 151.16500 167.15800 199.44800 1.000 47.29139 583 LEU F CA 1
ATOM 11632 C C . LEU F 1 604 ? 152.53400 166.95000 200.08100 1.000 47.29139 583 LEU F C 1
ATOM 11633 O O . LEU F 1 604 ? 153.15100 167.90600 200.56200 1.000 47.29139 583 LEU F O 1
ATOM 11638 N N . SER F 1 605 ? 153.02100 165.70900 200.10300 1.000 53.29391 584 SER F N 1
ATOM 11639 C CA . SER F 1 605 ? 154.33000 165.45500 200.69400 1.000 53.29391 584 SER F CA 1
ATOM 11640 C C . SER F 1 605 ? 155.41900 166.22400 199.95900 1.000 53.29391 584 SER F C 1
ATOM 11641 O O . SER F 1 605 ? 156.37100 166.71300 200.57600 1.000 53.29391 584 SER F O 1
ATOM 11644 N N . ASN F 1 606 ? 155.29900 166.33400 198.63500 1.000 52.05880 585 ASN F N 1
ATOM 11645 C CA . ASN F 1 606 ? 156.28700 167.08200 197.86500 1.000 52.05880 585 ASN F CA 1
ATOM 11646 C C . ASN F 1 606 ? 156.16600 168.58500 198.09500 1.000 52.05880 585 ASN F C 1
ATOM 11647 O O . ASN F 1 606 ? 157.18100 169.27200 198.26400 1.000 52.05880 585 ASN F O 1
ATOM 11652 N N . LEU F 1 607 ? 154.94300 169.12000 198.10500 1.000 49.99641 586 LEU F N 1
ATOM 11653 C CA . LEU F 1 607 ? 154.78400 170.57400 198.12900 1.000 49.99641 586 LEU F CA 1
ATOM 11654 C C . LEU F 1 607 ? 154.84000 171.14100 199.54600 1.000 49.99641 586 LEU F C 1
ATOM 11655 O O . LEU F 1 607 ? 155.67000 172.00600 199.84500 1.000 49.99641 586 LEU F O 1
ATOM 11660 N N . THR F 1 608 ? 153.95300 170.67200 200.42800 1.000 56.86775 587 THR F N 1
ATOM 11661 C CA . THR F 1 608 ? 153.81500 171.28200 201.74800 1.000 56.86775 587 THR F CA 1
ATOM 11662 C C . THR F 1 608 ? 155.09700 171.15800 202.56300 1.000 56.86775 587 THR F C 1
ATOM 11663 O O . THR F 1 608 ? 155.51600 172.11700 203.22300 1.000 56.86775 587 THR F O 1
ATOM 11667 N N . SER F 1 609 ? 155.73600 169.99400 202.52900 1.000 56.37632 588 SER F N 1
ATOM 11668 C CA . SER F 1 609 ? 156.96900 169.78200 203.27700 1.000 56.37632 588 SER F CA 1
ATOM 11669 C C . SER F 1 609 ? 158.11300 170.60700 202.69600 1.000 56.37632 588 SER F C 1
ATOM 11670 O O . SER F 1 609 ? 158.82900 170.15100 201.80500 1.000 56.37632 588 SER F O 1
ATOM 11673 N N . LEU F 1 622 ? 157.51300 170.64100 191.12700 1.000 31.41684 602 LEU F N 1
ATOM 11674 C CA . LEU F 1 622 ? 157.55200 172.06900 190.83300 1.000 31.41684 602 LEU F CA 1
ATOM 11675 C C . LEU F 1 622 ? 158.70600 172.39700 189.89300 1.000 31.41684 602 LEU F C 1
ATOM 11676 O O . LEU F 1 622 ? 158.56900 173.22400 188.99500 1.000 31.41684 602 LEU F O 1
ATOM 11681 N N . ASP F 1 623 ? 159.84600 171.74200 190.10800 1.000 29.81257 603 ASP F N 1
ATOM 11682 C CA . ASP F 1 623 ? 161.00200 171.92600 189.24100 1.000 29.81257 603 ASP F CA 1
ATOM 11683 C C . ASP F 1 623 ? 160.92900 171.08500 187.97400 1.000 29.81257 603 ASP F C 1
ATOM 11684 O O . ASP F 1 623 ? 161.75500 171.27700 187.07600 1.000 29.81257 603 ASP F O 1
ATOM 11686 N N . GLU F 1 624 ? 159.97000 170.16400 187.88200 1.000 26.76810 604 GLU F N 1
ATOM 11687 C CA . GLU F 1 624 ? 159.76800 169.36200 186.68400 1.000 26.76810 604 GLU F CA 1
ATOM 11688 C C . GLU F 1 624 ? 158.59400 169.84000 185.84100 1.000 26.76810 604 GLU F C 1
ATOM 11689 O O . GLU F 1 624 ? 158.45700 169.40200 184.69500 1.000 26.76810 604 GLU F O 1
ATOM 11691 N N . GLY F 1 625 ? 157.75100 170.72000 186.37600 1.000 23.31164 605 GLY F N 1
ATOM 11692 C CA . GLY F 1 625 ? 156.63900 171.26300 185.62800 1.000 23.31164 605 GLY F CA 1
ATOM 11693 C C . GLY F 1 625 ? 155.39800 170.40400 185.59100 1.000 23.31164 605 GLY F C 1
ATOM 11694 O O . GLY F 1 625 ? 154.45300 170.74400 184.87000 1.000 23.31164 605 GLY F O 1
ATOM 11695 N N . LYS F 1 626 ? 155.36500 169.30400 186.33800 1.000 20.48513 606 LYS F N 1
ATOM 11696 C CA . LYS F 1 626 ? 154.19600 168.43700 186.34200 1.000 20.48513 606 LYS F CA 1
ATOM 11697 C C . LYS F 1 626 ? 153.00500 169.14800 186.97100 1.000 20.48513 606 LYS F C 1
ATOM 11698 O O . LYS F 1 626 ? 153.13700 169.84100 187.98300 1.000 20.48513 606 LYS F O 1
ATOM 11700 N N . TYR F 1 627 ? 151.83500 168.97200 186.36400 1.000 20.31746 607 TYR F N 1
ATOM 11701 C CA . TYR F 1 627 ? 150.61400 169.61100 186.84200 1.000 20.31746 607 TYR F CA 1
ATOM 11702 C C . TYR F 1 627 ? 150.01300 168.76400 187.95600 1.000 20.31746 607 TYR F C 1
ATOM 11703 O O . TYR F 1 627 ? 149.42500 167.71000 187.69700 1.000 20.31746 607 TYR F O 1
ATOM 11712 N N . SER F 1 628 ? 150.16000 169.22100 189.19400 1.000 22.29616 608 SER F N 1
ATOM 11713 C CA . SER F 1 628 ? 149.56900 168.55100 190.33900 1.000 22.29616 608 SER F CA 1
ATOM 11714 C C . SER F 1 628 ? 148.16000 169.09400 190.56300 1.000 22.29616 608 SER F C 1
ATOM 11715 O O . SER F 1 628 ? 147.62800 169.85400 189.75100 1.000 22.29616 608 SER F O 1
ATOM 11718 N N . LEU F 1 629 ? 147.53600 168.70700 191.66800 1.000 25.38876 609 LEU F N 1
ATOM 11719 C CA . LEU F 1 629 ? 146.19900 169.18900 191.99200 1.000 25.38876 609 LEU F CA 1
ATOM 11720 C C . LEU F 1 629 ? 146.23900 170.60700 192.56400 1.000 25.38876 609 LEU F C 1
ATOM 11721 O O . LEU F 1 629 ? 145.41400 171.44300 192.16700 1.000 25.38876 609 LEU F O 1
ATOM 11726 N N . PRO F 1 630 ? 147.14800 170.92700 193.50100 1.000 26.63726 610 PRO F N 1
ATOM 11727 C CA . PRO F 1 630 ? 147.23300 172.32500 193.95500 1.000 26.63726 610 PRO F CA 1
ATOM 11728 C C . PRO F 1 630 ? 147.52500 173.31000 192.83800 1.000 26.63726 610 PRO F C 1
ATOM 11729 O O . PRO F 1 630 ? 146.95900 174.40800 192.82900 1.000 26.63726 610 PRO F O 1
ATOM 11733 N N . LEU F 1 631 ? 148.39100 172.94600 191.89000 1.000 23.81706 611 LEU F N 1
ATOM 11734 C CA . LEU F 1 631 ? 148.68600 173.83800 190.77200 1.000 23.81706 611 LEU F CA 1
ATOM 11735 C C . LEU F 1 631 ? 147.45500 174.05700 189.90200 1.000 23.81706 611 LEU F C 1
ATOM 11736 O O . LEU F 1 631 ? 147.17900 175.18600 189.47900 1.000 23.81706 611 LEU F O 1
ATOM 11741 N N . ILE F 1 632 ? 146.70400 172.98800 189.63000 1.000 23.49697 612 ILE F N 1
ATOM 11742 C CA . ILE F 1 632 ? 145.49100 173.10700 188.82800 1.000 23.49697 612 ILE F CA 1
ATOM 11743 C C . ILE F 1 632 ? 144.47800 174.00200 189.52700 1.000 23.49697 612 ILE F C 1
ATOM 11744 O O . ILE F 1 632 ? 143.84600 174.85800 188.89700 1.000 23.49697 612 ILE F O 1
ATOM 11749 N N . HIS F 1 633 ? 144.30400 173.82100 190.83900 1.000 30.18957 613 HIS F N 1
ATOM 11750 C CA . HIS F 1 633 ? 143.36100 174.66000 191.57200 1.000 30.18957 613 HIS F CA 1
ATOM 11751 C C . HIS F 1 633 ? 143.81100 176.11700 191.59700 1.000 30.18957 613 HIS F C 1
ATOM 11752 O O . HIS F 1 633 ? 142.98700 177.02700 191.45100 1.000 30.18957 613 HIS F O 1
ATOM 11759 N N . ALA F 1 634 ? 145.11100 176.35700 191.78600 1.000 27.86368 614 ALA F N 1
ATOM 11760 C CA . ALA F 1 634 ? 145.61400 177.72600 191.83300 1.000 27.86368 614 ALA F CA 1
ATOM 11761 C C . ALA F 1 634 ? 145.44700 178.42700 190.49300 1.000 27.86368 614 ALA F C 1
ATOM 11762 O O . ALA F 1 634 ? 145.08800 179.60800 190.44600 1.000 27.86368 614 ALA F O 1
ATOM 11764 N N . LEU F 1 635 ? 145.69900 177.71900 189.39100 1.000 25.68684 615 LEU F N 1
ATOM 11765 C CA . LEU F 1 635 ? 145.62300 178.34400 188.07500 1.000 25.68684 615 LEU F CA 1
ATOM 11766 C C . LEU F 1 635 ? 144.21500 178.79600 187.70500 1.000 25.68684 615 LEU F C 1
ATOM 11767 O O . LEU F 1 635 ? 144.06700 179.57200 186.75700 1.000 25.68684 615 LEU F O 1
ATOM 11772 N N . LYS F 1 636 ? 143.18700 178.33600 188.41800 1.000 29.94396 616 LYS F N 1
ATOM 11773 C CA . LYS F 1 636 ? 141.81600 178.74000 188.14400 1.000 29.94396 616 LYS F CA 1
ATOM 11774 C C . LYS F 1 636 ? 141.19200 179.57600 189.25200 1.000 29.94396 616 LYS F C 1
ATOM 11775 O O . LYS F 1 636 ? 140.06200 180.04600 189.08400 1.000 29.94396 616 LYS F O 1
ATOM 11781 N N . HIS F 1 637 ? 141.88500 179.77600 190.37100 1.000 31.50807 617 HIS F N 1
ATOM 11782 C CA . HIS F 1 637 ? 141.33400 180.50600 191.50800 1.000 31.50807 617 HIS F CA 1
ATOM 11783 C C . HIS F 1 637 ? 142.36700 181.46000 192.08800 1.000 31.50807 617 HIS F C 1
ATOM 11784 O O . HIS F 1 637 ? 142.54100 181.54700 193.30700 1.000 31.50807 617 HIS F O 1
ATOM 11791 N N . THR F 1 638 ? 143.07000 182.19100 191.22700 1.000 30.00526 618 THR F N 1
ATOM 11792 C CA . THR F 1 638 ? 144.07300 183.14800 191.66800 1.000 30.00526 618 THR F CA 1
ATOM 11793 C C . THR F 1 638 ? 143.91700 184.45100 190.89800 1.000 30.00526 618 THR F C 1
ATOM 11794 O O . THR F 1 638 ? 143.34900 184.49000 189.80300 1.000 30.00526 618 THR F O 1
ATOM 11798 N N . LYS F 1 639 ? 144.41600 185.52800 191.50100 1.000 31.67206 619 LYS F N 1
ATOM 11799 C CA . LYS F 1 639 ? 144.42800 186.83300 190.85200 1.000 31.67206 619 LYS F CA 1
ATOM 11800 C C . LYS F 1 639 ? 145.69300 187.06700 190.04100 1.000 31.67206 619 LYS F C 1
ATOM 11801 O O . LYS F 1 639 ? 145.65300 187.79000 189.03900 1.000 31.67206 619 LYS F O 1
ATOM 11807 N N . ASN F 1 640 ? 146.81100 186.47000 190.44900 1.000 30.65074 620 ASN F N 1
ATOM 11808 C CA . ASN F 1 640 ? 148.07700 186.60000 189.72900 1.000 30.65074 620 ASN F CA 1
ATOM 11809 C C . ASN F 1 640 ? 148.24700 185.45000 188.73400 1.000 30.65074 620 ASN F C 1
ATOM 11810 O O . ASN F 1 640 ? 149.23300 184.71500 188.74400 1.000 30.65074 620 ASN F O 1
ATOM 11815 N N . LYS F 1 641 ? 147.24500 185.30000 187.86400 1.000 26.59587 621 LYS F N 1
ATOM 11816 C CA . LYS F 1 641 ? 147.28600 184.22900 186.87300 1.000 26.59587 621 LYS F CA 1
ATOM 11817 C C . LYS F 1 641 ? 148.41400 184.44200 185.87200 1.000 26.59587 621 LYS F C 1
ATOM 11818 O O . LYS F 1 641 ? 149.10800 183.48800 185.49600 1.000 26.59587 621 LYS F O 1
ATOM 11824 N N . VAL F 1 642 ? 148.61100 185.68600 185.43000 1.000 25.66259 622 VAL F N 1
ATOM 11825 C CA . VAL F 1 642 ? 149.65900 185.97700 184.45700 1.000 25.66259 622 VAL F CA 1
ATOM 11826 C C . VAL F 1 642 ? 151.03100 185.68200 185.04800 1.000 25.66259 622 VAL F C 1
ATOM 11827 O O . VAL F 1 642 ? 151.91200 185.14400 184.36900 1.000 25.66259 622 VAL F O 1
ATOM 11831 N N . GLN F 1 643 ? 151.23200 186.02600 186.32200 1.000 27.05090 623 GLN F N 1
ATOM 11832 C CA . GLN F 1 643 ? 152.51800 185.77700 186.96300 1.000 27.05090 623 GLN F CA 1
ATOM 11833 C C . GLN F 1 643 ? 152.80900 184.28400 187.06900 1.000 27.05090 623 GLN F C 1
ATOM 11834 O O . GLN F 1 643 ? 153.93300 183.84400 186.80300 1.000 27.05090 623 GLN F O 1
ATOM 11840 N N . LEU F 1 644 ? 151.80800 183.48700 187.45100 1.000 25.63196 624 LEU F N 1
ATOM 11841 C CA . LEU F 1 644 ? 152.00600 182.04300 187.55400 1.000 25.63196 624 LEU F CA 1
ATOM 11842 C C . LEU F 1 644 ? 152.26700 181.41800 186.18700 1.000 25.63196 624 LEU F C 1
ATOM 11843 O O . LEU F 1 644 ? 153.14500 180.55400 186.04500 1.000 25.63196 624 LEU F O 1
ATOM 11848 N N . GLU F 1 645 ? 151.51400 181.84400 185.17000 1.000 25.56475 625 GLU F N 1
ATOM 11849 C CA . GLU F 1 645 ? 151.74500 181.33700 183.82200 1.000 25.56475 625 GLU F CA 1
ATOM 11850 C C . GLU F 1 645 ? 153.14400 181.69100 183.33600 1.000 25.56475 625 GLU F C 1
ATOM 11851 O O . GLU F 1 645 ? 153.82800 180.85800 182.73000 1.000 25.56475 625 GLU F O 1
ATOM 11857 N N . SER F 1 646 ? 153.58800 182.92400 183.59500 1.000 22.73310 626 SER F N 1
ATOM 11858 C CA . SER F 1 646 ? 154.93000 183.33100 183.19800 1.000 22.73310 626 SER F CA 1
ATOM 11859 C C . SER F 1 646 ? 155.99200 182.53900 183.94800 1.000 22.73310 626 SER F C 1
ATOM 11860 O O . SER F 1 646 ? 157.03200 182.19500 183.37700 1.000 22.73310 626 SER F O 1
ATOM 11863 N N . LEU F 1 647 ? 155.75400 182.24800 185.22800 1.000 24.25050 627 LEU F N 1
ATOM 11864 C CA . LEU F 1 647 ? 156.68900 181.42300 185.98400 1.000 24.25050 627 LEU F CA 1
ATOM 11865 C C . LEU F 1 647 ? 156.81800 180.03800 185.36600 1.000 24.25050 627 LEU F C 1
ATOM 11866 O O . LEU F 1 647 ? 157.92900 179.51500 185.22300 1.000 24.25050 627 LEU F O 1
ATOM 11871 N N . LEU F 1 648 ? 155.69200 179.43400 184.98100 1.000 22.55079 628 LEU F N 1
ATOM 11872 C CA . LEU F 1 648 ? 155.74700 178.12100 184.34100 1.000 22.55079 628 LEU F CA 1
ATOM 11873 C C . LEU F 1 648 ? 156.46200 178.18400 182.99300 1.000 22.55079 628 LEU F C 1
ATOM 11874 O O . LEU F 1 648 ? 157.26400 177.29900 182.66200 1.000 22.55079 628 LEU F O 1
ATOM 11879 N N . ILE F 1 649 ? 156.19000 179.22800 182.20400 1.000 21.87594 629 ILE F N 1
ATOM 11880 C CA . ILE F 1 649 ? 156.83200 179.36600 180.89800 1.000 21.87594 629 ILE F CA 1
ATOM 11881 C C . ILE F 1 649 ? 158.34000 179.52000 181.05400 1.000 21.87594 629 ILE F C 1
ATOM 11882 O O . ILE F 1 649 ? 159.12300 178.91000 180.31500 1.000 21.87594 629 ILE F O 1
ATOM 11887 N N . GLN F 1 650 ? 158.77400 180.33900 182.01400 1.000 26.81639 630 GLN F N 1
ATOM 11888 C CA . GLN F 1 650 ? 160.20400 180.53200 182.22300 1.000 26.81639 630 GLN F CA 1
ATOM 11889 C C . GLN F 1 650 ? 160.86400 179.28800 182.80000 1.000 26.81639 630 GLN F C 1
ATOM 11890 O O . GLN F 1 650 ? 162.03200 179.01700 182.50200 1.000 26.81639 630 GLN F O 1
ATOM 11896 N N . ARG F 1 651 ? 160.14300 178.52500 183.62700 1.000 27.04860 631 ARG F N 1
ATOM 11897 C CA . ARG F 1 651 ? 160.67000 177.24500 184.08500 1.000 27.04860 631 ARG F CA 1
ATOM 11898 C C . ARG F 1 651 ? 160.89600 176.30100 182.91400 1.000 27.04860 631 ARG F C 1
ATOM 11899 O O . ARG F 1 651 ? 161.92000 175.61100 182.85000 1.000 27.04860 631 ARG F O 1
ATOM 11907 N N . LYS F 1 652 ? 159.94700 176.25500 181.97700 1.000 27.48510 632 LYS F N 1
ATOM 11908 C CA . LYS F 1 652 ? 160.13600 175.43000 180.78600 1.000 27.48510 632 LYS F CA 1
ATOM 11909 C C . LYS F 1 652 ? 161.31500 175.91900 179.95400 1.000 27.48510 632 LYS F C 1
ATOM 11910 O O . LYS F 1 652 ? 162.11200 175.11400 179.45900 1.000 27.48510 632 LYS F O 1
ATOM 11916 N N . THR F 1 653 ? 161.44000 177.23800 179.78800 1.000 30.71216 633 THR F N 1
ATOM 11917 C CA . THR F 1 653 ? 162.49100 177.78800 178.93600 1.000 30.71216 633 THR F CA 1
ATOM 11918 C C . THR F 1 653 ? 163.87600 177.53100 179.52000 1.000 30.71216 633 THR F C 1
ATOM 11919 O O . THR F 1 653 ? 164.78100 177.06700 178.81600 1.000 30.71216 633 THR F O 1
ATOM 11923 N N . GLN F 1 654 ? 164.06100 177.81900 180.80800 1.000 32.25050 634 GLN F N 1
ATOM 11924 C CA . GLN F 1 654 ? 165.36800 177.68300 181.43700 1.000 32.25050 634 GLN F CA 1
ATOM 11925 C C . GLN F 1 654 ? 165.71200 176.24600 181.80600 1.000 32.25050 634 GLN F C 1
ATOM 11926 O O . GLN F 1 654 ? 166.85600 175.98100 182.18800 1.000 32.25050 634 GLN F O 1
ATOM 11928 N N . GLY F 1 655 ? 164.76200 175.31700 181.70500 1.000 34.55525 635 GLY F N 1
ATOM 11929 C CA . GLY F 1 655 ? 165.00000 173.93500 182.05700 1.000 34.55525 635 GLY F CA 1
ATOM 11930 C C . GLY F 1 655 ? 164.79500 173.60000 183.51800 1.000 34.55525 635 GLY F C 1
ATOM 11931 O O . GLY F 1 655 ? 164.91000 172.42600 183.88900 1.000 34.55525 635 GLY F O 1
ATOM 11932 N N . GLY F 1 656 ? 164.49600 174.58500 184.35400 1.000 36.46085 636 GLY F N 1
ATOM 11933 C CA . GLY F 1 656 ? 164.28100 174.33500 185.76700 1.000 36.46085 636 GLY F CA 1
ATOM 11934 C C . GLY F 1 656 ? 163.88000 175.61700 186.45900 1.000 36.46085 636 GLY F C 1
ATOM 11935 O O . GLY F 1 656 ? 163.82200 176.69000 185.84900 1.000 36.46085 636 GLY F O 1
ATOM 11936 N N . MET F 1 657 ? 163.60100 175.48900 187.75100 1.000 39.31271 637 MET F N 1
ATOM 11937 C CA . MET F 1 657 ? 163.19400 176.61200 188.58000 1.000 39.31271 637 MET F CA 1
ATOM 11938 C C . MET F 1 657 ? 164.21100 176.84000 189.69000 1.000 39.31271 637 MET F C 1
ATOM 11939 O O . MET F 1 657 ? 164.86800 175.90500 190.15600 1.000 39.31271 637 MET F O 1
ATOM 11941 N N . THR F 1 658 ? 164.33700 178.09500 190.10600 1.000 41.65944 638 THR F N 1
ATOM 11942 C CA . THR F 1 658 ? 165.23500 178.48200 191.18300 1.000 41.65944 638 THR F CA 1
ATOM 11943 C C . THR F 1 658 ? 164.48300 178.52100 192.51000 1.000 41.65944 638 THR F C 1
ATOM 11944 O O . THR F 1 658 ? 163.26000 178.37900 192.56800 1.000 41.65944 638 THR F O 1
ATOM 11948 N N . LEU F 1 659 ? 165.24300 178.71500 193.59000 1.000 44.19381 639 LEU F N 1
ATOM 11949 C CA . LEU F 1 659 ? 164.64900 178.71100 194.92400 1.000 44.19381 639 LEU F CA 1
ATOM 11950 C C . LEU F 1 659 ? 163.67900 179.87200 195.10700 1.000 44.19381 639 LEU F C 1
ATOM 11951 O O . LEU F 1 659 ? 162.60600 179.70700 195.70000 1.000 44.19381 639 LEU F O 1
ATOM 11956 N N . GLU F 1 660 ? 164.04100 181.05700 194.60900 1.000 47.42377 640 GLU F N 1
ATOM 11957 C CA . GLU F 1 660 ? 163.15400 182.21000 194.72700 1.000 47.42377 640 GLU F CA 1
ATOM 11958 C C . GLU F 1 660 ? 161.87800 182.01500 193.91800 1.000 47.42377 640 GLU F C 1
ATOM 11959 O O . GLU F 1 660 ? 160.78600 182.37100 194.37500 1.000 47.42377 640 GLU F O 1
ATOM 11965 N N . MET F 1 661 ? 161.99600 181.45300 192.71300 1.000 41.29563 641 MET F N 1
ATOM 11966 C CA . MET F 1 661 ? 160.80900 181.16500 191.91400 1.000 41.29563 641 MET F CA 1
ATOM 11967 C C . MET F 1 661 ? 159.92200 180.13500 192.60200 1.000 41.29563 641 MET F C 1
ATOM 11968 O O . MET F 1 661 ? 158.69100 180.25000 192.58000 1.000 41.29563 641 MET F O 1
ATOM 11973 N N . LYS F 1 662 ? 160.53100 179.11700 193.21600 1.000 39.92865 642 LYS F N 1
ATOM 11974 C CA . LYS F 1 662 ? 159.75500 178.12400 193.95200 1.000 39.92865 642 LYS F CA 1
ATOM 11975 C C . LYS F 1 662 ? 159.02200 178.75800 195.12700 1.000 39.92865 642 LYS F C 1
ATOM 11976 O O . LYS F 1 662 ? 157.84800 178.45500 195.37100 1.000 39.92865 642 LYS F O 1
ATOM 11982 N N . ARG F 1 663 ? 159.69700 179.64200 195.86500 1.000 42.19945 643 ARG F N 1
ATOM 11983 C CA . ARG F 1 663 ? 159.04400 180.32800 196.97500 1.000 42.19945 643 ARG F CA 1
ATOM 11984 C C . ARG F 1 663 ? 157.89200 181.19600 196.48600 1.000 42.19945 643 ARG F C 1
ATOM 11985 O O . ARG F 1 663 ? 156.82400 181.23200 197.10800 1.000 42.19945 643 ARG F O 1
ATOM 11993 N N . LEU F 1 664 ? 158.09200 181.90400 195.37200 1.000 38.10145 644 LEU F N 1
ATOM 11994 C CA . LEU F 1 664 ? 157.03100 182.74500 194.82600 1.000 38.10145 644 LEU F CA 1
ATOM 11995 C C . LEU F 1 664 ? 155.82900 181.91100 194.39400 1.000 38.10145 644 LEU F C 1
ATOM 11996 O O . LEU F 1 664 ? 154.67900 182.28000 194.66100 1.000 38.10145 644 LEU F O 1
ATOM 12001 N N . ALA F 1 665 ? 156.07700 180.77900 193.73000 1.000 36.89626 645 ALA F N 1
ATOM 12002 C CA . ALA F 1 665 ? 154.98200 179.91200 193.30600 1.000 36.89626 645 ALA F CA 1
ATOM 12003 C C . ALA F 1 665 ? 154.24100 179.32900 194.50200 1.000 36.89626 645 ALA F C 1
ATOM 12004 O O . ALA F 1 665 ? 153.00600 179.24900 194.50000 1.000 36.89626 645 ALA F O 1
ATOM 12006 N N . ILE F 1 666 ? 154.97900 178.91500 195.53600 1.000 38.61491 646 ILE F N 1
ATOM 12007 C CA . ILE F 1 666 ? 154.34400 178.36400 196.72800 1.000 38.61491 646 ILE F CA 1
ATOM 12008 C C . ILE F 1 666 ? 153.50200 179.42600 197.42400 1.000 38.61491 646 ILE F C 1
ATOM 12009 O O . ILE F 1 666 ? 152.40000 179.14300 197.90700 1.000 38.61491 646 ILE F O 1
ATOM 12014 N N . GLN F 1 667 ? 153.99700 180.66500 197.48200 1.000 41.13628 647 GLN F N 1
ATOM 12015 C CA . GLN F 1 667 ? 153.22200 181.73200 198.10500 1.000 41.13628 647 GLN F CA 1
ATOM 12016 C C . GLN F 1 667 ? 151.97800 182.06800 197.29300 1.000 41.13628 647 GLN F C 1
ATOM 12017 O O . GLN F 1 667 ? 150.91900 182.34800 197.86900 1.000 41.13628 647 GLN F O 1
ATOM 12023 N N . ILE F 1 668 ? 152.07900 182.03100 195.96200 1.000 36.29205 648 ILE F N 1
ATOM 12024 C CA . ILE F 1 668 ? 150.90500 182.24900 195.12000 1.000 36.29205 648 ILE F CA 1
ATOM 12025 C C . ILE F 1 668 ? 149.87200 181.15600 195.36000 1.000 36.29205 648 ILE F C 1
ATOM 12026 O O . ILE F 1 668 ? 148.66800 181.42600 195.45100 1.000 36.29205 648 ILE F O 1
ATOM 12031 N N . MET F 1 669 ? 150.32500 179.90400 195.46800 1.000 38.59525 649 MET F N 1
ATOM 12032 C CA . MET F 1 669 ? 149.40900 178.80900 195.77400 1.000 38.59525 649 MET F CA 1
ATOM 12033 C C . MET F 1 669 ? 148.75800 178.99700 197.13900 1.000 38.59525 649 MET F C 1
ATOM 12034 O O . MET F 1 669 ? 147.55500 178.76000 197.29900 1.000 38.59525 649 MET F O 1
ATOM 12039 N N . LYS F 1 670 ? 149.54200 179.41300 198.13700 1.000 41.07178 650 LYS F N 1
ATOM 12040 C CA . LYS F 1 670 ? 149.00600 179.59300 199.48300 1.000 41.07178 650 LYS F CA 1
ATOM 12041 C C . LYS F 1 670 ? 147.95200 180.69100 199.52200 1.000 41.07178 650 LYS F C 1
ATOM 12042 O O . LYS F 1 670 ? 146.90400 180.53200 200.16000 1.000 41.07178 650 LYS F O 1
ATOM 12048 N N . GLU F 1 671 ? 148.20900 181.81500 198.84800 1.000 42.01380 651 GLU F N 1
ATOM 12049 C CA . GLU F 1 671 ? 147.24300 182.90900 198.84700 1.000 42.01380 651 GLU F CA 1
ATOM 12050 C C . GLU F 1 671 ? 145.93900 182.54000 198.15300 1.000 42.01380 651 GLU F C 1
ATOM 12051 O O . GLU F 1 671 ? 144.91700 183.18700 198.40100 1.000 42.01380 651 GLU F O 1
ATOM 12057 N N . ALA F 1 672 ? 145.94700 181.52300 197.29300 1.000 40.45195 652 ALA F N 1
ATOM 12058 C CA . ALA F 1 672 ? 144.73400 181.07500 196.62400 1.000 40.45195 652 ALA F CA 1
ATOM 12059 C C . ALA F 1 672 ? 143.96500 180.03200 197.42200 1.000 40.45195 652 ALA F C 1
ATOM 12060 O O . ALA F 1 672 ? 142.84900 179.67500 197.03000 1.000 40.45195 652 ALA F O 1
ATOM 12062 N N . GLY F 1 673 ? 144.52500 179.54100 198.52500 1.000 42.91348 653 GLY F N 1
ATOM 12063 C CA . GLY F 1 673 ? 143.86000 178.52400 199.31300 1.000 42.91348 653 GLY F CA 1
ATOM 12064 C C . GLY F 1 673 ? 143.90200 177.13700 198.72100 1.000 42.91348 653 GLY F C 1
ATOM 12065 O O . GLY F 1 673 ? 143.12400 176.27500 199.13800 1.000 42.91348 653 GLY F O 1
ATOM 12066 N N . SER F 1 674 ? 144.78600 176.89400 197.75100 1.000 41.00828 654 SER F N 1
ATOM 12067 C CA . SER F 1 674 ? 144.85800 175.58100 197.12000 1.000 41.00828 654 SER F CA 1
ATOM 12068 C C . SER F 1 674 ? 145.36000 174.52000 198.09100 1.000 41.00828 654 SER F C 1
ATOM 12069 O O . SER F 1 674 ? 144.87400 173.38200 198.08100 1.000 41.00828 654 SER F O 1
ATOM 12072 N N . LEU F 1 675 ? 146.33500 174.87300 198.93400 1.000 45.54527 655 LEU F N 1
ATOM 12073 C CA . LEU F 1 675 ? 146.94900 173.89800 199.82800 1.000 45.54527 655 LEU F CA 1
ATOM 12074 C C . LEU F 1 675 ? 145.99700 173.40900 200.91100 1.000 45.54527 655 LEU F C 1
ATOM 12075 O O . LEU F 1 675 ? 146.28000 172.39100 201.55000 1.000 45.54527 655 LEU F O 1
ATOM 12080 N N . GLU F 1 676 ? 144.88700 174.10900 201.14000 1.000 48.84273 656 GLU F N 1
ATOM 12081 C CA . GLU F 1 676 ? 143.86600 173.62700 202.06200 1.000 48.84273 656 GLU F CA 1
ATOM 12082 C C . GLU F 1 676 ? 142.79400 172.82300 201.33800 1.000 48.84273 656 GLU F C 1
ATOM 12083 O O . GLU F 1 676 ? 142.28000 171.83700 201.88100 1.000 48.84273 656 GLU F O 1
ATOM 12089 N N . HIS F 1 677 ? 142.45800 173.22500 200.11100 1.000 44.38505 657 HIS F N 1
ATOM 12090 C CA . HIS F 1 677 ? 141.51300 172.45700 199.30900 1.000 44.38505 657 HIS F CA 1
ATOM 12091 C C . HIS F 1 677 ? 142.04600 171.05900 199.02600 1.000 44.38505 657 HIS F C 1
ATOM 12092 O O . HIS F 1 677 ? 141.30900 170.07100 199.13100 1.000 44.38505 657 HIS F O 1
ATOM 12099 N N . THR F 1 678 ? 143.33100 170.95000 198.68400 1.000 43.85064 658 THR F N 1
ATOM 12100 C CA . THR F 1 678 ? 143.89500 169.62900 198.42800 1.000 43.85064 658 THR F CA 1
ATOM 12101 C C . THR F 1 678 ? 144.00000 168.80000 199.70500 1.000 43.85064 658 THR F C 1
ATOM 12102 O O . THR F 1 678 ? 143.86400 167.57400 199.65400 1.000 43.85064 658 THR F O 1
ATOM 12106 N N . ARG F 1 679 ? 144.23000 169.43900 200.85500 1.000 49.61459 659 ARG F N 1
ATOM 12107 C CA . ARG F 1 679 ? 144.22800 168.70100 202.11600 1.000 49.61459 659 ARG F CA 1
ATOM 12108 C C . ARG F 1 679 ? 142.83900 168.15700 202.43300 1.000 49.61459 659 ARG F C 1
ATOM 12109 O O . ARG F 1 679 ? 142.69900 167.01600 202.89400 1.000 49.61459 659 ARG F O 1
ATOM 12117 N N . LYS F 1 680 ? 141.80000 168.95900 202.19000 1.000 49.51195 660 LYS F N 1
ATOM 12118 C CA . LYS F 1 680 ? 140.43500 168.46700 202.35300 1.000 49.51195 660 LYS F CA 1
ATOM 12119 C C . LYS F 1 680 ? 140.15200 167.31000 201.40100 1.000 49.51195 660 LYS F C 1
ATOM 12120 O O . LYS F 1 680 ? 139.49700 166.32700 201.77600 1.000 49.51195 660 LYS F O 1
ATOM 12126 N N . VAL F 1 681 ? 140.64100 167.41200 200.16300 1.000 46.30724 661 VAL F N 1
ATOM 12127 C CA . VAL F 1 681 ? 140.47400 166.32900 199.19700 1.000 46.30724 661 VAL F CA 1
ATOM 12128 C C . VAL F 1 681 ? 141.15200 165.05700 199.69500 1.000 46.30724 661 VAL F C 1
ATOM 12129 O O . VAL F 1 681 ? 140.59800 163.95700 199.58400 1.000 46.30724 661 VAL F O 1
ATOM 12133 N N . VAL F 1 682 ? 142.35900 165.18700 200.24800 1.000 46.19839 662 VAL F N 1
ATOM 12134 C CA . VAL F 1 682 ? 143.07900 164.02500 200.76600 1.000 46.19839 662 VAL F CA 1
ATOM 12135 C C . VAL F 1 682 ? 142.32700 163.39700 201.93000 1.000 46.19839 662 VAL F C 1
ATOM 12136 O O . VAL F 1 682 ? 142.24700 162.16900 202.04100 1.000 46.19839 662 VAL F O 1
ATOM 12140 N N . LEU F 1 683 ? 141.78000 164.22300 202.82400 1.000 49.66893 663 LEU F N 1
ATOM 12141 C CA . LEU F 1 683 ? 140.99900 163.68200 203.93400 1.000 49.66893 663 LEU F CA 1
ATOM 12142 C C . LEU F 1 683 ? 139.78100 162.91500 203.43000 1.000 49.66893 663 LEU F C 1
ATOM 12143 O O . LEU F 1 683 ? 139.48500 161.81000 203.91100 1.000 49.66893 663 LEU F O 1
ATOM 12148 N N . GLU F 1 684 ? 139.06800 163.48200 202.45400 1.000 50.70992 664 GLU F N 1
ATOM 12149 C CA . GLU F 1 684 ? 137.91200 162.79200 201.88900 1.000 50.70992 664 GLU F CA 1
ATOM 12150 C C . GLU F 1 684 ? 138.31900 161.47500 201.24000 1.000 50.70992 664 GLU F C 1
ATOM 12151 O O . GLU F 1 684 ? 137.63600 160.45700 201.40000 1.000 50.70992 664 GLU F O 1
ATOM 12157 N N . LEU F 1 685 ? 139.43300 161.47500 200.50300 1.000 46.64388 665 LEU F N 1
ATOM 12158 C CA . LEU F 1 685 ? 139.90200 160.25500 199.85400 1.000 46.64388 665 LEU F CA 1
ATOM 12159 C C . LEU F 1 685 ? 140.30000 159.19800 200.87500 1.000 46.64388 665 LEU F C 1
ATOM 12160 O O . LEU F 1 685 ? 140.05200 158.00600 200.67000 1.000 46.64388 665 LEU F O 1
ATOM 12165 N N . GLN F 1 686 ? 140.93900 159.61300 201.96900 1.000 51.51127 666 GLN F N 1
ATOM 12166 C CA . GLN F 1 686 ? 141.31700 158.67300 203.02000 1.000 51.51127 666 GLN F CA 1
ATOM 12167 C C . GLN F 1 686 ? 140.08400 158.03500 203.64600 1.000 51.51127 666 GLN F C 1
ATOM 12168 O O . GLN F 1 686 ? 140.03800 156.81600 203.86300 1.000 51.51127 666 GLN F O 1
ATOM 12174 N N . ASP F 1 687 ? 139.06600 158.85000 203.93300 1.000 53.05225 667 ASP F N 1
ATOM 12175 C CA . ASP F 1 687 ? 137.82100 158.30500 204.46300 1.000 53.05225 667 ASP F CA 1
ATOM 12176 C C . ASP F 1 687 ? 137.17800 157.34400 203.46900 1.000 53.05225 667 ASP F C 1
ATOM 12177 O O . ASP F 1 687 ? 136.65900 156.28900 203.85600 1.000 53.05225 667 ASP F O 1
ATOM 12182 N N . ALA F 1 688 ? 137.20700 157.69300 202.17900 1.000 52.07464 668 ALA F N 1
ATOM 12183 C CA . ALA F 1 688 ? 136.63000 156.82400 201.15800 1.000 52.07464 668 ALA F CA 1
ATOM 12184 C C . ALA F 1 688 ? 137.36500 155.49200 201.07700 1.000 52.07464 668 ALA F C 1
ATOM 12185 O O . ALA F 1 688 ? 136.73600 154.44000 200.93400 1.000 52.07464 668 ALA F O 1
ATOM 12187 N N . VAL F 1 689 ? 138.69600 155.51700 201.16000 1.000 51.78205 669 VAL F N 1
ATOM 12188 C CA . VAL F 1 689 ? 139.47200 154.27800 201.12100 1.000 51.78205 669 VAL F CA 1
ATOM 12189 C C . VAL F 1 689 ? 139.15000 153.41100 202.33000 1.000 51.78205 669 VAL F C 1
ATOM 12190 O O . VAL F 1 689 ? 138.96500 152.19000 202.21200 1.000 51.78205 669 VAL F O 1
ATOM 12194 N N . HIS F 1 690 ? 139.08500 154.02500 203.51400 1.000 56.40680 670 HIS F N 1
ATOM 12195 C CA . HIS F 1 690 ? 138.80900 153.25600 204.72200 1.000 56.40680 670 HIS F CA 1
ATOM 12196 C C . HIS F 1 690 ? 137.41000 152.65200 204.68700 1.000 56.40680 670 HIS F C 1
ATOM 12197 O O . HIS F 1 690 ? 137.20200 151.52900 205.16000 1.000 56.40680 670 HIS F O 1
ATOM 12204 N N . ARG F 1 691 ? 136.43600 153.37700 204.13300 1.000 59.99024 671 ARG F N 1
ATOM 12205 C CA . ARG F 1 691 ? 135.09000 152.82400 204.03000 1.000 59.99024 671 ARG F CA 1
ATOM 12206 C C . ARG F 1 691 ? 134.97000 151.79800 202.90900 1.000 59.99024 671 ARG F C 1
ATOM 12207 O O . ARG F 1 691 ? 134.11500 150.90900 202.98000 1.000 59.99024 671 ARG F O 1
ATOM 12215 N N . GLU F 1 692 ? 135.80400 151.90100 201.87000 1.000 56.69216 672 GLU F N 1
ATOM 12216 C CA . GLU F 1 692 ? 135.78300 150.91100 200.79800 1.000 56.69216 672 GLU F CA 1
ATOM 12217 C C . GLU F 1 692 ? 136.40600 149.59600 201.24000 1.000 56.69216 672 GLU F C 1
ATOM 12218 O O . GLU F 1 692 ? 135.96200 148.52600 200.81000 1.000 56.69216 672 GLU F O 1
ATOM 12224 N N . LEU F 1 693 ? 137.43900 149.65600 202.08400 1.000 61.02368 673 LEU F N 1
ATOM 12225 C CA . LEU F 1 693 ? 138.04900 148.42900 202.58600 1.000 61.02368 673 LEU F CA 1
ATOM 12226 C C . LEU F 1 693 ? 137.07700 147.62200 203.43900 1.000 61.02368 673 LEU F C 1
ATOM 12227 O O . LEU F 1 693 ? 137.08800 146.38500 203.39100 1.000 61.02368 673 LEU F O 1
ATOM 12232 N N . ALA F 1 694 ? 136.23400 148.30000 204.22300 1.000 65.32605 674 ALA F N 1
ATOM 12233 C CA . ALA F 1 694 ? 135.29400 147.60100 205.09300 1.000 65.32605 674 ALA F CA 1
ATOM 12234 C C . ALA F 1 694 ? 134.28800 146.78600 204.29100 1.000 65.32605 674 ALA F C 1
ATOM 12235 O O . ALA F 1 694 ? 133.93600 145.66700 204.68200 1.000 65.32605 674 ALA F O 1
ATOM 12237 N N . LYS F 1 695 ? 133.80500 147.33100 203.17100 1.000 66.46123 675 LYS F N 1
ATOM 12238 C CA . LYS F 1 695 ? 132.84200 146.60300 202.35100 1.000 66.46123 675 LYS F CA 1
ATOM 12239 C C . LYS F 1 695 ? 133.43500 145.31100 201.80400 1.000 66.46123 675 LYS F C 1
ATOM 12240 O O . LYS F 1 695 ? 132.71900 144.31600 201.65100 1.000 66.46123 675 LYS F O 1
ATOM 12242 N N . LEU F 1 696 ? 134.73400 145.30700 201.49700 1.000 67.38614 676 LEU F N 1
ATOM 12243 C CA . LEU F 1 696 ? 135.38500 144.07100 201.07600 1.000 67.38614 676 LEU F CA 1
ATOM 12244 C C . LEU F 1 696 ? 135.61300 143.13800 202.25800 1.000 67.38614 676 LEU F C 1
ATOM 12245 O O . LEU F 1 696 ? 135.52000 141.91400 202.11500 1.000 67.38614 676 LEU F O 1
ATOM 12250 N N . GLU F 1 697 ? 135.91800 143.69600 203.43200 1.000 73.75764 677 GLU F N 1
ATOM 12251 C CA . GLU F 1 697 ? 136.17000 142.85400 204.59800 1.000 73.75764 677 GLU F CA 1
ATOM 12252 C C . GLU F 1 697 ? 134.91600 142.11800 205.05400 1.000 73.75764 677 GLU F C 1
ATOM 12253 O O . GLU F 1 697 ? 135.01700 141.03000 205.63100 1.000 73.75764 677 GLU F O 1
ATOM 12259 N N . GLU F 1 698 ? 133.73300 142.68500 204.81100 1.000 76.67081 678 GLU F N 1
ATOM 12260 C CA . GLU F 1 698 ? 132.49500 142.05000 205.24600 1.000 76.67081 678 GLU F CA 1
ATOM 12261 C C . GLU F 1 698 ? 132.01000 140.96800 204.29100 1.000 76.67081 678 GLU F C 1
ATOM 12262 O O . GLU F 1 698 ? 131.13400 140.18200 204.66800 1.000 76.67081 678 GLU F O 1
ATOM 12268 N N . ALA F 1 699 ? 132.54800 140.90500 203.07300 1.000 77.26515 679 ALA F N 1
ATOM 12269 C CA . ALA F 1 699 ? 132.12700 139.89600 202.10900 1.000 77.26515 679 ALA F CA 1
ATOM 12270 C C . ALA F 1 699 ? 132.96700 138.63000 202.18000 1.000 77.26515 679 ALA F C 1
ATOM 12271 O O . ALA F 1 699 ? 132.44700 137.53700 201.93100 1.000 77.26515 679 ALA F O 1
ATOM 12273 N N . PHE F 1 700 ? 134.25200 138.75100 202.51200 1.000 74.99563 680 PHE F N 1
ATOM 12274 C CA . PHE F 1 700 ? 135.11600 137.58800 202.65500 1.000 74.99563 680 PHE F CA 1
ATOM 12275 C C . PHE F 1 700 ? 135.04500 136.96600 204.04200 1.000 74.99563 680 PHE F C 1
ATOM 12276 O O . PHE F 1 700 ? 135.63200 135.90000 204.25600 1.000 74.99563 680 PHE F O 1
ATOM 12284 N N . GLY F 1 701 ? 134.34500 137.59900 204.98100 1.000 78.46833 681 GLY F N 1
ATOM 12285 C CA . GLY F 1 701 ? 134.25600 137.07500 206.33200 1.000 78.46833 681 GLY F CA 1
ATOM 12286 C C . GLY F 1 701 ? 135.57500 137.04100 207.06800 1.000 78.46833 681 GLY F C 1
ATOM 12287 O O . GLY F 1 701 ? 135.79900 136.14500 207.88800 1.000 78.46833 681 GLY F O 1
ATOM 12288 N N . GLN F 1 702 ? 136.45900 137.99900 206.79800 1.000 78.72673 682 GLN F N 1
ATOM 12289 C CA . GLN F 1 702 ? 137.75200 138.05600 207.46200 1.000 78.72673 682 GLN F CA 1
ATOM 12290 C C . GLN F 1 702 ? 138.25600 139.49100 207.44000 1.000 78.72673 682 GLN F C 1
ATOM 12291 O O . GLN F 1 702 ? 137.82400 140.31000 206.62500 1.000 78.72673 682 GLN F O 1
ATOM 12293 N N . GLU F 1 703 ? 139.18100 139.78500 208.34900 1.000 79.50102 683 GLU F N 1
ATOM 12294 C CA . GLU F 1 703 ? 139.77300 141.10800 208.47700 1.000 79.50102 683 GLU F CA 1
ATOM 12295 C C . GLU F 1 703 ? 141.25700 141.02700 208.15500 1.000 79.50102 683 GLU F C 1
ATOM 12296 O O . GLU F 1 703 ? 141.95800 140.14200 208.65700 1.000 79.50102 683 GLU F O 1
ATOM 12298 N N . ASN F 1 704 ? 141.73100 141.94700 207.31800 1.000 77.95917 684 ASN F N 1
ATOM 12299 C CA . ASN F 1 704 ? 143.14100 142.01200 206.95000 1.000 77.95917 684 ASN F CA 1
ATOM 12300 C C . ASN F 1 704 ? 143.85400 142.93200 207.93400 1.000 77.95917 684 ASN F C 1
ATOM 12301 O O . ASN F 1 704 ? 143.60500 144.14200 207.95600 1.000 77.95917 684 ASN F O 1
ATOM 12303 N N . TYR F 1 705 ? 144.73800 142.36100 208.74600 1.000 81.33910 685 TYR F N 1
ATOM 12304 C CA . TYR F 1 705 ? 145.46200 143.11400 209.76100 1.000 81.33910 685 TYR F CA 1
ATOM 12305 C C . TYR F 1 705 ? 146.79000 143.66400 209.25900 1.000 81.33910 685 TYR F C 1
ATOM 12306 O O . TYR F 1 705 ? 147.52200 144.28100 210.03900 1.000 81.33910 685 TYR F O 1
ATOM 12315 N N . VAL F 1 706 ? 147.11800 143.45600 207.98500 1.000 72.59296 686 VAL F N 1
ATOM 12316 C CA . VAL F 1 706 ? 148.33100 144.00500 207.40600 1.000 72.59296 686 VAL F CA 1
ATOM 12317 C C . VAL F 1 706 ? 148.04600 145.09900 206.37900 1.000 72.59296 686 VAL F C 1
ATOM 12318 O O . VAL F 1 706 ? 148.79900 146.07800 206.31200 1.000 72.59296 686 VAL F O 1
ATOM 12322 N N . ILE F 1 707 ? 146.97700 144.97500 205.58700 1.000 67.60358 687 ILE F N 1
ATOM 12323 C CA . ILE F 1 707 ? 146.56900 146.07700 204.71900 1.000 67.60358 687 ILE F CA 1
ATOM 12324 C C . ILE F 1 707 ? 146.16800 147.28400 205.55600 1.000 67.60358 687 ILE F C 1
ATOM 12325 O O . ILE F 1 707 ? 146.50000 148.42900 205.22500 1.000 67.60358 687 ILE F O 1
ATOM 12330 N N . GLN F 1 708 ? 145.45100 147.04700 206.65800 1.000 67.44469 688 GLN F N 1
ATOM 12331 C CA . GLN F 1 708 ? 145.11200 148.13200 207.57200 1.000 67.44469 688 GLN F CA 1
ATOM 12332 C C . GLN F 1 708 ? 146.36600 148.75700 208.16900 1.000 67.44469 688 GLN F C 1
ATOM 12333 O O . GLN F 1 708 ? 146.45000 149.98100 208.31500 1.000 67.44469 688 GLN F O 1
ATOM 12339 N N . LEU F 1 709 ? 147.35100 147.92900 208.52600 1.000 66.44161 689 LEU F N 1
ATOM 12340 C CA . LEU F 1 709 ? 148.61200 148.45700 209.03800 1.000 66.44161 689 LEU F CA 1
ATOM 12341 C C . LEU F 1 709 ? 149.32800 149.28700 207.98000 1.000 66.44161 689 LEU F C 1
ATOM 12342 O O . LEU F 1 709 ? 149.89900 150.34100 208.28700 1.000 66.44161 689 LEU F O 1
ATOM 12347 N N . ALA F 1 710 ? 149.31600 148.82400 206.72700 1.000 63.74095 690 ALA F N 1
ATOM 12348 C CA . ALA F 1 710 ? 149.94900 149.58000 205.65100 1.000 63.74095 690 ALA F CA 1
ATOM 12349 C C . ALA F 1 710 ? 149.26500 150.92500 205.44700 1.000 63.74095 690 ALA F C 1
ATOM 12350 O O . ALA F 1 710 ? 149.93300 151.94300 205.22800 1.000 63.74095 690 ALA F O 1
ATOM 12352 N N . LEU F 1 711 ? 147.93200 150.94900 205.50600 1.000 63.01424 691 LEU F N 1
ATOM 12353 C CA . LEU F 1 711 ? 147.21100 152.21300 205.39000 1.000 63.01424 691 LEU F CA 1
ATOM 12354 C C . LEU F 1 711 ? 147.51400 153.13200 206.56800 1.000 63.01424 691 LEU F C 1
ATOM 12355 O O . LEU F 1 711 ? 147.65100 154.34900 206.39600 1.000 63.01424 691 LEU F O 1
ATOM 12360 N N . GLU F 1 712 ? 147.61700 152.56800 207.77400 1.000 62.97805 692 GLU F N 1
ATOM 12361 C CA . GLU F 1 712 ? 147.93700 153.37700 208.94600 1.000 62.97805 692 GLU F CA 1
ATOM 12362 C C . GLU F 1 712 ? 149.35200 153.93500 208.86400 1.000 62.97805 692 GLU F C 1
ATOM 12363 O O . GLU F 1 712 ? 149.64000 154.99800 209.42600 1.000 62.97805 692 GLU F O 1
ATOM 12365 N N . ARG F 1 713 ? 150.25100 153.22700 208.17700 1.000 60.84809 693 ARG F N 1
ATOM 12366 C CA . ARG F 1 713 ? 151.59700 153.74600 207.96300 1.000 60.84809 693 ARG F CA 1
ATOM 12367 C C . ARG F 1 713 ? 151.60300 154.97200 207.05800 1.000 60.84809 693 ARG F C 1
ATOM 12368 O O . ARG F 1 713 ? 152.58600 155.72200 207.05800 1.000 60.84809 693 ARG F O 1
ATOM 12370 N N . LEU F 1 714 ? 150.53500 155.19000 206.28900 1.000 59.07554 694 LEU F N 1
ATOM 12371 C CA . LEU F 1 714 ? 150.39500 156.35700 205.42700 1.000 59.07554 694 LEU F CA 1
ATOM 12372 C C . LEU F 1 714 ? 149.26600 157.27600 205.88000 1.000 59.07554 694 LEU F C 1
ATOM 12373 O O . LEU F 1 714 ? 148.61200 157.91200 205.04700 1.000 59.07554 694 LEU F O 1
ATOM 12378 N N . ARG F 1 715 ? 149.01700 157.35100 207.18500 1.000 62.22322 695 ARG F N 1
ATOM 12379 C CA . ARG F 1 715 ? 147.93000 158.17500 207.69600 1.000 62.22322 695 ARG F CA 1
ATOM 12380 C C . ARG F 1 715 ? 148.24100 159.65000 207.48100 1.000 62.22322 695 ARG F C 1
ATOM 12381 O O . ARG F 1 715 ? 149.31100 160.13000 207.87000 1.000 62.22322 695 ARG F O 1
ATOM 12389 N N . ILE F 1 716 ? 147.28900 160.36400 206.87600 1.000 62.89771 696 ILE F N 1
ATOM 12390 C CA . ILE F 1 716 ? 147.40500 161.77700 206.49200 1.000 62.89771 696 ILE F CA 1
ATOM 12391 C C . ILE F 1 716 ? 148.81800 162.17700 206.07300 1.000 62.89771 696 ILE F C 1
ATOM 12392 O O . ILE F 1 716 ? 149.01800 162.75300 205.00400 1.000 62.89771 696 ILE F O 1
#

InterPro domains:
  IPR000092 Polyprenyl synthetase-like [PF00348] (402-634)
  IPR008949 Isoprenoid synthase domain superfamily [G3DSA:1.10.600.10] (22-347)
  IPR008949 Isoprenoid synthase domain superfamily [G3DSA:1.10.600.10] (397-696)
  IPR008949 Isoprenoid synthase domain superfamily [SSF48576] (47-334)
  IPR008949 Isoprenoid synthase domain superfamily [SSF48576] (402-679)
  IPR033749 Polyprenyl synthetase, conserved site [PS00723] (453-467)

Secondary structure (DSSP, 8-state):
---TTSTTHHHHHHTSS----HHHHHHHHHTTTS---HHHHHHHHHHHHHHHHHHH---HHHHH-SHHHHHHHHHHHHHHHHHHTT-S-TTHHHHHHHHHHHHHHHHHHHHHHHHHT-PPPHHHHHHHHHHHHHHHHHHHHHHHHH----HHHHHHHHHHHHHHHHHHHHT---S----HHHHHHHHS-S-HHHHHHHHHHHHHHSS--HHHHHHHHHHHHHTTHHHHHHHHHHHHHHHHHHHHHHHHTTTT---TTHHHHHHHT--/---TTSTTHHHHHHTSS----HHHHHHHHHTTTS---HHHHHHHHHHHHHHHHHHH---HHHHH-HHHHHHHHHHHHHHHHHHHTT-S-TTHHHHHHHHHHHHHHHHHHHHHHHHHT-PPPHHHHHHHHHHHHHHHHHHHHHHHHH----HHHHHHHHHHHHHHHHHHHHT---S----HHHHHHHHS-S-HHHHHHHHHHHHHHSS--HHHHHHHHHHHHHHTHHHHHHHHHHHHHHHHHHHHHHHHTTTT---TTHHHHHHTT--/---TTSTTHHHHHHTSS----HHHHHHHHHTTTS---HHHHHHHHHHHHHHHHHHH---HHHHH-HHHHHHHHHHHHHHHHHHHTT-S-TTHHHHHHHHHHHHHHHHHHHHHHHHHT-PPPHHHHHHHHHHHHHHHHHHHHHHHHH----HHHHHHHHHHHHHHHHHHHHT---S----HHHHHHHHS-S-HHHHHHHHHHHHHHSS--HHHHHHHHHHHHHTTHHHHHHHHHHHHHHHHHHHHHHHHTTTT---TTHHHHHHTT--/---TTSTTHHHHHHTSS----HHHHHHHHHTTTS---HHHHHHHHHHHHHHHHHHH---HHHHH-HHHHHHHHHHHHHHHHHHHTT-S-TTHHHHHHHHHHHHHHHHHHHHHHHHHT-PPPHHHHHHHHHHHHHHHHHHHHHHHHH----HHHHHHHHHHHHHHHHHHHHH---S----HHHHHHHHS-S-HHHHHHHHHHHHHHSS--HHHHHHHHHHHHHHTHHHHHHHHHHHHHHHHHHHHHHHHTTTT---TTHHHHHHTT--/---TTSTTHHHHHHTSS----HHHHHHHHHTTTS---HHHHHHHHHHHHHHHHHHH---HHHHH-HHHHHHHHHHHHHHHHHHHTT-S-TTHHHHHHHHHHHHHHHHHHHHHHHHHT-PPPHHHHHHHHHHHHHHHHHHHHHHHHH----HHHHHHHHHHHHHHHHHHHHT---S----HHHHHHHHS-S-HHHHHHHHHHHHHHSS--HHHHHHHHHHHHHTTHHHHHHHHHHHHHHHHHHHHHHHHTTTT---TTHHHHHHTT--/---TTSTTHHHHHHTSS----HHHHHHHHHTTTS---HHHHHHHHHHHHHHHHHHH---HHHHH-SHHHHHHHHHHHHHHHHHHTT-S-TTHHHHHHHHHHHHHHHHHHHHHHHHHT-PPPHHHHHHHHHHHHHHHHHHHHHHHHH----HHHHHHHHHHHHHHHHHHHHT---S----HHHHHHHHS-S-HHHHHHHHHHHHHHSS--HHHHHHHHHHHHHTTHHHHHHHHHHHHHHHHHHHHHHHHTTTT---TTHHHHHHHT--

Foldseek 3Di:
DDDCPQLCVLVVVVVPDDDDPLVLLVLVQVCVLPPDDPLLSVLLVLLLSLLVVLVCLVPSCVVNNNVSSVSSSVVSVVVSVVSQVPQPFPCLVVLVVVLSVLQVVLVVVQVVCQVVVPQDAPVVPLVSQQSNQLSSVVNSVVSVVRNPDCSQLSSLVSVLVQLLVVCVVQVCFFSRGHHQLNSQLCVQFDVNVVLSVLSVVSVVVSGDDPVSSVVNSVSSVVRCSSVVSVVVSVVSLVSNVVVQVVVCVVSVHDRPRNVVSSVVSDD/DDDCPQLCVLVVVVLPDDDDPLVVLVLVQVCVLPPDDPLLSVLLVLLLSLLVVLVCLVPSCVVNNNVSSVSSSVVSVVVSVVSQVPQPFPCLVVLVVVLSVLLVVLVVVQVCCQVVLHFDAPVVPLSSQQSNQLSSVVNSVVSVVRNPDCSQLSSLVSVLVQLLVVCVVQVCFFSRGHHQLNNQLCVQFDVNVVLSVLSVVSVVVSTHDPVSSVVNSVSSVVRCSSVVSVVVSVVSLVSNVVVQVVVCVVSVHDRPRNVVSSVVSDD/DDDCPQLCVLVVVVVPDDDDPLVLLVLVQVCVLPPDDPLLSVLLVLLLVLLVVLVCLVHSCVVNNNVSSVSSSVVSVVVSVVSQVPQPFPCLVVLVVVLSVLQVVLVVVQVVCQVVVPQDAPVVPLSSQQSNQLSSVVNSVVSVVRNPDCSQLSSLVSVLVQLLVVLVVQVCFFQRGHHQLNSQLCVQFDVNVVLSVLSVVSVVVSGHDPVSSVVNSVSSVVRCSSVVSVVVSVVSLVSNVVVQVVVCVVSVHDRPRNVVSSVVSDD/DDDCPQLCVLVVVVLPDDDDPLVVLVLVQCCVLPPDDPLLSVLLVLLLSLLVVLVCLVPSCVVNNNVSSVSSSVVSVVVSVVSQVPQPFPCLVVLVVVLSVLLVVLVVVQVVCQVVVHFDAPVVPLVSQLSNQLSSVVNSVVSVVRNPDCSQLSSLVSVLVQLLVVLCVLVCFFSRGHHQLNNQLCVQFDVNVVLSVLSVVSVVVSTHDPVSSVVNSVSSVVRCSSVVSVVVSVVSLVSNVVVQVVVCVVSVHDRPRNVVSSVVSDD/DDDCPQLCVLVVVVVPDDDDPLVLLVLVQVCVLPPDDPLLSVLLVLLLVLLVVLVCLVHSCVVNNNVSSVSSSVVSVVVSVVSQVPQPFPCLVVLVVVLSVLQVVLVVVQVVCQVVLHADAPVVPLSSQQSNQLSSVVNSVVSSVRNPDCSQLSSLVSVLVQLLVVLVVQVCFFQRGHHQLNNQLCVQFPVNVVLSVLSVVSVVVSGHDPVSSVVNSVSSVVRCSSVVSVVVSVVSLVSNVVVQVVVCVVSVHDRPRNVVSSVVSDD/DDDCPQLCVLVVPVVPDDDDPLVLLVLVQVCVLPPDDPLLSVLLVLLLVLLVVLVCLVPSCVVNNNVSSVSSSVVSVVVSVVSQVPQPFPCLVVLVVVLSVLQVVLVVVQVVCQVVVPQDAPVVPLVSQLSNQLSSVVNSVVSVVRNPDCSQLSSLVSVLVQLLVVCVVQVCFFSRGHHQLNSQLCVQFDVNVVLSVLSVVSVVVSGHDPVSSVVNSVSSVVRCSSVVSVVVSVVSLVSNVVVQVVVCVVSVHDRPRNVVSSVVSPD

Sequence (1602 aa):
VLGDEIVSAPIKYLESLPSKGFREAIIDGMNGWLNLPARSVSIIKDVVKHIHTASLLPSAHIIFGVSQTVNSTSYLWTLAIDRLSELSSPKSLRIFIDEVRKMQIGQSFDLHWTAALQCPSEEEYLSMIDMKTGGLFHLLIRLMIAEMDFSGLVSMTGRYFQIRDDLSNLTSLDEGKYSLPLIHALKHTKNKVQLESLLIQRKTQGGMTLEMKRLAIQIMKEAGSLEHTRKVVLELQDAVHRELAKLEEAFGQENYVIQLALERLRIVLGDEIVSAPIKYLESLPSKGFREAIIDGMNGWLNLPARSVSIIKDVVKHIHTASLLPSAHIIFGVSQTVNSTSYLWTLAIDRLSELSSPKSLRIFIDEVRKMQIGQSFDLHWTAALQCPSEEEYLSMIDMKTGGLFHLLIRLMIAEMDFSGLVSMTGRYFQIRDDLSNLTSLDEGKYSLPLIHALKHTKNKVQLESLLIQRKTQGGMTLEMKRLAIQIMKEAGSLEHTRKVVLELQDAVHRELAKLEEAFGQENYVIQLALERLRIVLGDEIVSAPIKYLESLPSKGFREAIIDGMNGWLNLPARSVSIIKDVVKHIHTASLLPSAHIIFGVSQTVNSTSYLWTLAIDRLSELSSPKSLRIFIDEVRKMQIGQSFDLHWTAALQCPSEEEYLSMIDMKTGGLFHLLIRLMIAEMDFSGLVSMTGRYFQIRDDLSNLTSLDEGKYSLPLIHALKHTKNKVQLESLLIQRKTQGGMTLEMKRLAIQIMKEAGSLEHTRKVVLELQDAVHRELAKLEEAFGQENYVIQLALERLRIVLGDEIVSAPIKYLESLPSKGFREAIIDGMNGWLNLPARSVSIIKDVVKHIHTASLLPSAHIIFGVSQTVNSTSYLWTLAIDRLSELSSPKSLRIFIDEVRKMQIGQSFDLHWTAALQCPSEEEYLSMIDMKTGGLFHLLIRLMIAEMDFSGLVSMTGRYFQIRDDLSNLTSLDEGKYSLPLIHALKHTKNKVQLESLLIQRKTQGGMTLEMKRLAIQIMKEAGSLEHTRKVVLELQDAVHRELAKLEEAFGQENYVIQLALERLRIVLGDEIVSAPIKYLESLPSKGFREAIIDGMNGWLNLPARSVSIIKDVVKHIHTASLLPSAHIIFGVSQTVNSTSYLWTLAIDRLSELSSPKSLRIFIDEVRKMQIGQSFDLHWTAALQCPSEEEYLSMIDMKTGGLFHLLIRLMIAEMDFSGLVSMTGRYFQIRDDLSNLTSLDEGKYSLPLIHALKHTKNKVQLESLLIQRKTQGGMTLEMKRLAIQIMKEAGSLEHTRKVVLELQDAVHRELAKLEEAFGQENYVIQLALERLRIVLGDEIVSAPIKYLESLPSKGFREAIIDGMNGWLNLPARSVSIIKDVVKHIHTASLLPSAHIIFGVSQTVNSTSYLWTLAIDRLSELSSPKSLRIFIDEVRKMQIGQSFDLHWTAALQCPSEEEYLSMIDMKTGGLFHLLIRLMIAEMDFSGLVSMTGRYFQIRDDLSNLTSLDEGKYSLPLIHALKHTKNKVQLESLLIQRKTQGGMTLEMKRLAIQIMKEAGSLEHTRKVVLELQDAVHRELAKLEEAFGQENYVIQLALERLRI

Organism: Macrophomina phaseolina (strain MS6) (NCBI:txid1126212)

Nearest PDB structures (foldseek):
  7wij-assembly1_D  TM=1.004E+00  e=1.331E-34  Macrophomina phaseolina MS6
  7s09-assembly1_B  TM=9.216E-01  e=1.214E-15  Talaromyces verruculosus
  6v0k-assembly1_B  TM=9.108E-01  e=5.846E-16  Talaromyces verruculosus
  7s0m-assembly1_B  TM=9.201E-01  e=2.762E-15  Talaromyces verruculosus
  6g31-assembly2_G-2  TM=8.929E-01  e=3.588E-12  Homo sapiens

B-factor: mean 35.95, std 16.34, range [10.56, 81.66]

Radius of gyration: 40.2 Å; Cα contacts (8 Å, |Δi|>4): 1819; chains: 6; bounding box: 98×112×68 Å